Protein 1YPZ (pdb70)

Structure (mmCIF, N/CA/C/O backbone):
data_1YPZ
#
_entry.id   1YPZ
#
_cell.length_a   110.530
_cell.length_b   113.050
_cell.length_c   167.970
_cell.angle_alpha   90.00
_cell.angle_beta   90.00
_cell.angle_gamma   90.00
#
_symmetry.space_group_name_H-M   'P 21 21 21'
#
loop_
_entity.id
_entity.type
_entity.pdbx_description
1 polymer 'H2-T22 protein'
2 polymer Beta-2-microglobulin
3 polymer 'T cell receptor delta'
4 polymer 'T-cell receptor gamma chain'
5 branched alpha-D-mannopyranose-(1-4)-2-acetamido-2-deoxy-beta-D-glucopyranose-(1-4)-2-acetamido-2-deoxy-beta-D-glucopyranose
6 branched 2-acetamido-2-deoxy-beta-D-glucopyranose-(1-4)-2-acetamido-2-deoxy-beta-D-glucopyranose
7 branched 2-acetamido-2-deoxy-beta-D-glucopyranose-(1-4)-[alpha-L-fucopyranose-(1-6)]2-acetamido-2-deoxy-beta-D-glucopyranose
#
loop_
_atom_site.group_PDB
_atom_site.id
_atom_site.type_symbol
_atom_site.label_atom_id
_atom_site.label_alt_id
_atom_site.label_comp_id
_atom_site.label_asym_id
_atom_site.label_entity_id
_atom_site.label_seq_id
_atom_site.pdbx_PDB_ins_code
_atom_site.Cartn_x
_atom_site.Cartn_y
_atom_site.Cartn_z
_atom_site.occupancy
_atom_site.B_iso_or_equiv
_atom_site.auth_seq_id
_atom_site.auth_comp_id
_atom_site.auth_asym_id
_atom_site.auth_atom_id
_atom_site.pdbx_PDB_model_num
ATOM 1 N N . GLY A 1 1 ? 59.470 105.164 67.411 0.92 97.22 1 GLY A N 1
ATOM 2 C CA . GLY A 1 1 ? 59.734 104.024 66.490 0.92 99.97 1 GLY A CA 1
ATOM 3 C C . GLY A 1 1 ? 60.767 104.339 65.422 0.92 99.58 1 GLY A C 1
ATOM 4 O O . GLY A 1 1 ? 60.687 105.372 64.753 0.92 106.73 1 GLY A O 1
ATOM 5 N N . SER A 1 2 ? 61.742 103.444 65.269 1.00 85.35 2 SER A N 1
ATOM 6 C CA . SER A 1 2 ? 62.798 103.601 64.278 1.00 73.43 2 SER A CA 1
ATOM 7 C C . SER A 1 2 ? 62.228 103.307 62.892 1.00 65.62 2 SER A C 1
ATOM 8 O O . SER A 1 2 ? 61.091 102.862 62.772 1.00 65.10 2 SER A O 1
ATOM 11 N N . HIS A 1 3 ? 63.003 103.570 61.848 1.00 55.84 3 HIS A N 1
ATOM 12 C CA . HIS A 1 3 ? 62.546 103.298 60.496 1.00 54.73 3 HIS A CA 1
ATOM 13 C C . HIS A 1 3 ? 63.710 103.133 59.545 1.00 58.70 3 HIS A C 1
ATOM 14 O O . HIS A 1 3 ? 64.795 103.670 59.790 1.00 57.66 3 HIS A O 1
ATOM 21 N N . SER A 1 4 ? 63.484 102.405 58.451 1.00 51.56 4 SER A N 1
ATOM 22 C CA . SER A 1 4 ? 64.555 102.183 57.519 1.00 48.52 4 SER A CA 1
ATOM 23 C C . SER A 1 4 ? 64.179 101.918 56.069 1.00 50.93 4 SER A C 1
ATOM 24 O O . SER A 1 4 ? 63.448 100.978 55.747 1.00 50.85 4 SER A O 1
ATOM 27 N N . LEU A 1 5 ? 64.740 102.755 55.200 1.00 50.67 5 LEU A N 1
ATOM 28 C CA . LEU A 1 5 ? 64.567 102.687 53.764 1.00 36.06 5 LEU A CA 1
ATOM 29 C C . LEU A 1 5 ? 65.697 101.839 53.214 1.00 30.79 5 LEU A C 1
ATOM 30 O O . LEU A 1 5 ? 66.825 101.930 53.696 1.00 25.29 5 LEU A O 1
ATOM 35 N N . ARG A 1 6 ? 65.392 101.031 52.201 1.00 25.38 6 ARG A N 1
ATOM 36 C CA . ARG A 1 6 ? 66.373 100.130 51.572 1.00 33.12 6 ARG A CA 1
ATOM 37 C C . ARG A 1 6 ? 66.189 100.013 50.051 1.00 36.14 6 ARG A C 1
ATOM 38 O O . ARG A 1 6 ? 65.066 100.071 49.556 1.00 43.59 6 ARG A O 1
ATOM 46 N N . TYR A 1 7 ? 67.285 99.830 49.319 1.00 30.01 7 TYR A N 1
ATOM 47 C CA . TYR A 1 7 ? 67.241 99.635 47.869 1.00 32.67 7 TYR A CA 1
ATOM 48 C C . TYR A 1 7 ? 67.969 98.356 47.540 1.00 38.83 7 TYR A C 1
ATOM 49 O O . TYR A 1 7 ? 69.103 98.129 48.003 1.00 43.14 7 TYR A O 1
ATOM 58 N N . PHE A 1 8 ? 67.367 97.519 46.756 1.00 31.13 8 PHE A N 1
ATOM 59 C CA . PHE A 1 8 ? 68.064 96.325 46.406 1.00 34.03 8 PHE A CA 1
ATOM 60 C C . PHE A 1 8 ? 68.332 96.319 44.911 1.00 37.34 8 PHE A C 1
ATOM 61 O O . PHE A 1 8 ? 67.450 96.108 44.085 1.00 53.44 8 PHE A O 1
ATOM 69 N N . TYR A 1 9 ? 69.571 96.566 44.602 1.00 39.54 9 TYR A N 1
ATOM 70 C CA . TYR A 1 9 ? 70.051 96.539 43.262 1.00 39.03 9 TYR A CA 1
ATOM 71 C C . TYR A 1 9 ? 70.482 95.111 43.037 1.00 42.49 9 TYR A C 1
ATOM 72 O O . TYR A 1 9 ? 71.029 94.510 43.959 1.00 49.69 9 TYR A O 1
ATOM 81 N N . THR A 1 10 ? 70.260 94.535 41.865 1.00 52.18 10 THR A N 1
ATOM 82 C CA . THR A 1 10 ? 70.668 93.160 41.606 1.00 51.41 10 THR A CA 1
ATOM 83 C C . THR A 1 10 ? 70.882 93.067 40.126 1.00 51.04 10 THR A C 1
ATOM 84 O O . THR A 1 10 ? 69.976 93.391 39.365 1.00 52.49 10 THR A O 1
ATOM 88 N N . ALA A 1 11 ? 72.065 92.627 39.705 1.00 51.33 11 ALA A N 1
ATOM 89 C CA . ALA A 1 11 ? 72.345 92.555 38.271 1.00 47.11 11 ALA A CA 1
ATOM 90 C C . ALA A 1 11 ? 72.933 91.250 37.826 1.00 47.69 11 ALA A C 1
ATOM 91 O O . ALA A 1 11 ? 73.691 90.627 38.558 1.00 52.81 11 ALA A O 1
ATOM 93 N N . VAL A 1 12 ? 72.569 90.833 36.619 1.00 38.07 12 VAL A N 1
ATOM 94 C CA . VAL A 1 12 ? 73.097 89.595 36.078 1.00 38.33 12 VAL A CA 1
ATOM 95 C C . VAL A 1 12 ? 73.544 89.704 34.638 1.00 51.87 12 VAL A C 1
ATOM 96 O O . VAL A 1 12 ? 73.066 90.536 33.859 1.00 50.97 12 VAL A O 1
ATOM 100 N N . SER A 1 13 ? 74.499 88.853 34.304 1.00 66.75 13 SER A N 1
ATOM 101 C CA . SER A 1 13 ? 75.033 88.793 32.966 1.00 82.65 13 SER A CA 1
ATOM 102 C C . SER A 1 13 ? 74.767 87.392 32.450 1.00 90.81 13 SER A C 1
ATOM 103 O O . SER A 1 13 ? 74.545 86.464 33.219 1.00 76.63 13 SER A O 1
ATOM 106 N N . ARG A 1 14 ? 74.732 87.277 31.191 1.00 109.99 14 ARG A N 1
ATOM 107 C CA . ARG A 1 14 ? 74.603 86.039 30.436 1.00 125.84 14 ARG A CA 1
ATOM 108 C C . ARG A 1 14 ? 75.623 85.965 29.308 1.00 135.05 14 ARG A C 1
ATOM 109 O O . ARG A 1 14 ? 76.738 86.471 29.601 1.00 137.47 14 ARG A O 1
ATOM 117 N N . PRO A 1 15 ? 75.325 85.536 28.133 1.00 146.96 15 PRO A N 1
ATOM 118 C CA . PRO A 1 15 ? 76.408 85.596 27.149 1.00 155.49 15 PRO A CA 1
ATOM 119 C C . PRO A 1 15 ? 76.933 87.013 26.878 1.00 159.42 15 PRO A C 1
ATOM 120 O O . PRO A 1 15 ? 77.066 87.832 27.783 1.00 161.11 15 PRO A O 1
ATOM 124 N N . GLY A 1 16 ? 77.237 87.287 25.618 1.00 160.38 16 GLY A N 1
ATOM 125 C CA . GLY A 1 16 ? 77.743 88.595 25.248 1.00 163.89 16 GLY A CA 1
ATOM 126 C C . GLY A 1 16 ? 76.678 89.482 24.623 1.00 166.38 16 GLY A C 1
ATOM 127 O O . GLY A 1 16 ? 76.977 90.369 23.821 1.00 165.71 16 GLY A O 1
ATOM 128 N N . LEU A 1 17 ? 75.425 89.255 24.990 1.00 171.44 17 LEU A N 1
ATOM 129 C CA . LEU A 1 17 ? 74.353 90.054 24.438 1.00 175.31 17 LEU A CA 1
ATOM 130 C C . LEU A 1 17 ? 74.499 91.480 24.937 1.00 173.88 17 LEU A C 1
ATOM 131 O O . LEU A 1 17 ? 73.665 92.343 24.657 1.00 173.80 17 LEU A O 1
ATOM 136 N N . GLY A 1 18 ? 75.570 91.708 25.692 1.00 171.39 18 GLY A N 1
ATOM 137 C CA . GLY A 1 18 ? 75.871 93.028 26.219 1.00 167.23 18 GLY A CA 1
ATOM 138 C C . GLY A 1 18 ? 74.913 93.581 27.251 1.00 163.96 18 GLY A C 1
ATOM 139 O O . GLY A 1 18 ? 75.322 94.044 28.316 1.00 170.03 18 GLY A O 1
ATOM 140 N N . GLU A 1 19 ? 73.633 93.550 26.902 1.00 154.65 19 GLU A N 1
ATOM 141 C CA . GLU A 1 19 ? 72.558 94.042 27.748 1.00 145.24 19 GLU A CA 1
ATOM 142 C C . GLU A 1 19 ? 72.478 93.275 29.065 1.00 134.90 19 GLU A C 1
ATOM 143 O O . GLU A 1 19 ? 71.958 92.155 29.118 1.00 138.51 19 GLU A O 1
ATOM 149 N N . PRO A 1 20 ? 72.960 93.873 30.158 1.00 120.87 20 PRO A N 1
ATOM 150 C CA . PRO A 1 20 ? 72.885 93.135 31.419 1.00 108.87 20 PRO A CA 1
ATOM 151 C C . PRO A 1 20 ? 71.454 93.207 31.963 1.00 103.13 20 PRO A C 1
ATOM 152 O O . PRO A 1 20 ? 70.676 94.088 31.578 1.00 98.06 20 PRO A O 1
ATOM 156 N N . TRP A 1 21 ? 71.104 92.305 32.869 1.00 99.60 21 TRP A N 1
ATOM 157 C CA . TRP A 1 21 ? 69.766 92.331 33.430 1.00 91.66 21 TRP A CA 1
ATOM 158 C C . TRP A 1 21 ? 69.764 92.960 34.819 1.00 85.19 21 TRP A C 1
ATOM 159 O O . TRP A 1 21 ? 70.724 92.791 35.572 1.00 80.78 21 TRP A O 1
ATOM 170 N N . PHE A 1 22 ? 68.697 93.674 35.174 1.00 67.32 22 PHE A N 1
ATOM 171 C CA . PHE A 1 22 ? 68.675 94.281 36.491 1.00 57.64 22 PHE A CA 1
ATOM 172 C C . PHE A 1 22 ? 67.329 94.791 37.034 1.00 61.27 22 PHE A C 1
ATOM 173 O O . PHE A 1 22 ? 66.423 95.116 36.271 1.00 64.61 22 PHE A O 1
ATOM 181 N N . ILE A 1 23 ? 67.224 94.834 38.367 1.00 53.28 23 ILE A N 1
ATOM 182 C CA . ILE A 1 23 ? 66.053 95.355 39.077 1.00 42.80 23 ILE A CA 1
ATOM 183 C C . ILE A 1 23 ? 66.551 96.204 40.239 1.00 42.41 23 ILE A C 1
ATOM 184 O O . ILE A 1 23 ? 67.709 96.094 40.611 1.00 46.34 23 ILE A O 1
ATOM 189 N N . ILE A 1 24 ? 65.690 97.062 40.789 1.00 45.22 24 ILE A N 1
ATOM 190 C CA . ILE A 1 24 ? 66.024 97.890 41.963 1.00 44.69 24 ILE A CA 1
ATOM 191 C C . ILE A 1 24 ? 64.801 98.060 42.867 1.00 41.32 24 ILE A C 1
ATOM 192 O O . ILE A 1 24 ? 64.191 99.130 42.916 1.00 45.68 24 ILE A O 1
ATOM 197 N N . VAL A 1 25 ? 64.440 96.995 43.571 1.00 33.96 25 VAL A N 1
ATOM 198 C CA . VAL A 1 25 ? 63.308 97.030 44.478 1.00 39.61 25 VAL A CA 1
ATOM 199 C C . VAL A 1 25 ? 63.697 97.924 45.643 1.00 37.48 25 VAL A C 1
ATOM 200 O O . VAL A 1 25 ? 64.810 97.840 46.143 1.00 42.52 25 VAL A O 1
ATOM 204 N N . GLY A 1 26 ? 62.803 98.793 46.076 1.00 32.04 26 GLY A N 1
ATOM 205 C CA . GLY A 1 26 ? 63.162 99.637 47.178 1.00 38.53 26 GLY A CA 1
ATOM 206 C C . GLY A 1 26 ? 62.095 99.570 48.221 1.00 44.32 26 GLY A C 1
ATOM 207 O O . GLY A 1 26 ? 60.974 99.986 47.947 1.00 49.88 26 GLY A O 1
ATOM 208 N N . TYR A 1 27 ? 62.440 99.065 49.408 1.00 45.11 27 TYR A N 1
ATOM 209 C CA . TYR A 1 27 ? 61.497 98.931 50.530 1.00 46.87 27 TYR A CA 1
ATOM 210 C C . TYR A 1 27 ? 61.649 99.981 51.616 1.00 44.75 27 TYR A C 1
ATOM 211 O O . TYR A 1 27 ? 62.620 100.738 51.655 1.00 46.78 27 TYR A O 1
ATOM 220 N N . VAL A 1 28 ? 60.661 99.985 52.504 1.00 35.10 28 VAL A N 1
ATOM 221 C CA . VAL A 1 28 ? 60.635 100.823 53.695 1.00 34.92 28 VAL A CA 1
ATOM 222 C C . VAL A 1 28 ? 60.004 99.896 54.696 1.00 36.19 28 VAL A C 1
ATOM 223 O O . VAL A 1 28 ? 58.826 99.604 54.622 1.00 39.56 28 VAL A O 1
ATOM 227 N N . ASP A 1 29 ? 60.805 99.410 55.627 1.00 41.13 29 ASP A N 1
ATOM 228 C CA . ASP A 1 29 ? 60.297 98.463 56.589 1.00 45.36 29 ASP A CA 1
ATOM 229 C C . ASP A 1 29 ? 59.884 97.313 55.697 1.00 42.66 29 ASP A C 1
ATOM 230 O O . ASP A 1 29 ? 60.475 97.133 54.644 1.00 48.10 29 ASP A O 1
ATOM 235 N N . ASP A 1 30 ? 58.878 96.547 56.059 1.00 36.78 30 ASP A N 1
ATOM 236 C CA . ASP A 1 30 ? 58.536 95.415 55.224 1.00 43.81 30 ASP A CA 1
ATOM 237 C C . ASP A 1 30 ? 57.541 95.683 54.086 1.00 44.45 30 ASP A C 1
ATOM 238 O O . ASP A 1 30 ? 56.889 94.774 53.585 1.00 51.62 30 ASP A O 1
ATOM 243 N N . MET A 1 31 ? 57.450 96.926 53.640 1.00 44.35 31 MET A N 1
ATOM 244 C CA . MET A 1 31 ? 56.548 97.253 52.535 1.00 53.11 31 MET A CA 1
ATOM 245 C C . MET A 1 31 ? 57.418 97.633 51.354 1.00 52.75 31 MET A C 1
ATOM 246 O O . MET A 1 31 ? 58.165 98.610 51.465 1.00 45.64 31 MET A O 1
ATOM 251 N N . GLN A 1 32 ? 57.348 96.907 50.237 1.00 55.64 32 GLN A N 1
ATOM 252 C CA . GLN A 1 32 ? 58.154 97.327 49.089 1.00 56.27 32 GLN A CA 1
ATOM 253 C C . GLN A 1 32 ? 57.524 98.604 48.571 1.00 54.67 32 GLN A C 1
ATOM 254 O O . GLN A 1 32 ? 56.312 98.662 48.440 1.00 61.18 32 GLN A O 1
ATOM 260 N N . VAL A 1 33 ? 58.299 99.617 48.254 1.00 51.79 33 VAL A N 1
ATOM 261 C CA . VAL A 1 33 ? 57.684 100.846 47.817 1.00 51.70 33 VAL A CA 1
ATOM 262 C C . VAL A 1 33 ? 58.173 101.344 46.460 1.00 55.60 33 VAL A C 1
ATOM 263 O O . VAL A 1 33 ? 57.625 102.305 45.936 1.00 67.82 33 VAL A O 1
ATOM 267 N N . LEU A 1 34 ? 59.200 100.687 45.900 1.00 45.11 34 LEU A N 1
ATOM 268 C CA . LEU A 1 34 ? 59.751 101.169 44.624 1.00 37.84 34 LEU A CA 1
ATOM 269 C C . LEU A 1 34 ? 60.254 100.038 43.733 1.00 42.39 34 LEU A C 1
ATOM 270 O O . LEU A 1 34 ? 60.933 99.126 44.193 1.00 47.53 34 LEU A O 1
ATOM 275 N N . ARG A 1 35 ? 59.927 100.085 42.449 1.00 49.29 35 ARG A N 1
ATOM 276 C CA . ARG A 1 35 ? 60.364 99.076 41.524 1.00 54.69 35 ARG A CA 1
ATOM 277 C C . ARG A 1 35 ? 60.967 99.740 40.337 1.00 50.69 35 ARG A C 1
ATOM 278 O O . ARG A 1 35 ? 60.493 100.796 39.925 1.00 57.58 35 ARG A O 1
ATOM 286 N N . PHE A 1 36 ? 62.012 99.159 39.773 1.00 52.35 36 PHE A N 1
ATOM 287 C CA . PHE A 1 36 ? 62.654 99.784 38.632 1.00 57.69 36 PHE A CA 1
ATOM 288 C C . PHE A 1 36 ? 63.745 98.875 38.125 1.00 54.75 36 PHE A C 1
ATOM 289 O O . PHE A 1 36 ? 64.586 98.429 38.906 1.00 57.52 36 PHE A O 1
ATOM 297 N N . SER A 1 37 ? 63.741 98.606 36.824 1.00 45.42 37 SER A N 1
ATOM 298 C CA . SER A 1 37 ? 64.757 97.738 36.254 1.00 49.23 37 SER A CA 1
ATOM 299 C C . SER A 1 37 ? 65.120 98.210 34.874 1.00 53.52 37 SER A C 1
ATOM 300 O O . SER A 1 37 ? 65.357 99.404 34.638 1.00 37.85 37 SER A O 1
ATOM 303 N N . SER A 1 38 ? 65.182 97.230 33.980 1.00 67.46 38 SER A N 1
ATOM 304 C CA . SER A 1 38 ? 65.473 97.431 32.582 1.00 78.84 38 SER A CA 1
ATOM 305 C C . SER A 1 38 ? 64.077 97.379 31.964 1.00 90.14 38 SER A C 1
ATOM 306 O O . SER A 1 38 ? 63.189 96.635 32.424 1.00 79.76 38 SER A O 1
ATOM 309 N N . LYS A 1 39 ? 63.873 98.188 30.937 1.00 102.75 39 LYS A N 1
ATOM 310 C CA . LYS A 1 39 ? 62.583 98.231 30.271 1.00 113.54 39 LYS A CA 1
ATOM 311 C C . LYS A 1 39 ? 61.559 98.897 31.177 1.00 108.45 39 LYS A C 1
ATOM 312 O O . LYS A 1 39 ? 60.567 98.288 31.593 1.00 104.22 39 LYS A O 1
ATOM 318 N N . GLU A 1 40 ? 61.847 100.160 31.471 1.00 107.71 40 GLU A N 1
ATOM 319 C CA . GLU A 1 40 ? 61.027 101.040 32.289 1.00 112.81 40 GLU A CA 1
ATOM 320 C C . GLU A 1 40 ? 61.754 102.380 32.210 1.00 113.36 40 GLU A C 1
ATOM 321 O O . GLU A 1 40 ? 62.939 102.462 32.536 1.00 113.67 40 GLU A O 1
ATOM 327 N N . GLU A 1 41 ? 61.060 103.419 31.755 1.00 118.05 41 GLU A N 1
ATOM 328 C CA . GLU A 1 41 ? 61.654 104.753 31.623 1.00 119.72 41 GLU A CA 1
ATOM 329 C C . GLU A 1 41 ? 61.573 105.507 32.934 1.00 109.17 41 GLU A C 1
ATOM 330 O O . GLU A 1 41 ? 62.348 106.425 33.191 1.00 104.54 41 GLU A O 1
ATOM 336 N N . THR A 1 42 ? 60.631 105.111 33.771 1.00 101.38 42 THR A N 1
ATOM 337 C CA . THR A 1 42 ? 60.473 105.795 35.021 1.00 100.69 42 THR A CA 1
ATOM 338 C C . THR A 1 42 ? 60.393 104.867 36.220 1.00 98.99 42 THR A C 1
ATOM 339 O O . THR A 1 42 ? 59.830 103.764 36.145 1.00 95.25 42 THR A O 1
ATOM 343 N N . PRO A 1 43 ? 60.980 105.298 37.349 1.00 98.37 43 PRO A N 1
ATOM 344 C CA . PRO A 1 43 ? 60.940 104.470 38.551 1.00 91.58 43 PRO A CA 1
ATOM 345 C C . PRO A 1 43 ? 59.467 104.352 38.944 1.00 85.08 43 PRO A C 1
ATOM 346 O O . PRO A 1 43 ? 58.856 105.322 39.394 1.00 71.67 43 PRO A O 1
ATOM 350 N N . ARG A 1 44 ? 58.898 103.170 38.743 1.00 90.24 44 ARG A N 1
ATOM 351 C CA . ARG A 1 44 ? 57.502 102.959 39.065 1.00 102.99 44 ARG A CA 1
ATOM 352 C C . ARG A 1 44 ? 57.247 102.679 40.539 1.00 98.29 44 ARG A C 1
ATOM 353 O O . ARG A 1 44 ? 57.320 101.539 40.998 1.00 94.82 44 ARG A O 1
ATOM 361 N N . MET A 1 45 ? 56.920 103.738 41.270 1.00 94.68 45 MET A N 1
ATOM 362 C CA . MET A 1 45 ? 56.642 103.637 42.686 1.00 87.83 45 MET A CA 1
ATOM 363 C C . MET A 1 45 ? 55.286 103.022 43.028 1.00 83.77 45 MET A C 1
ATOM 364 O O . MET A 1 45 ? 54.356 103.004 42.221 1.00 83.22 45 MET A O 1
ATOM 369 N N . ALA A 1 46 ? 55.210 102.509 44.250 1.00 77.28 49 ALA A N 1
ATOM 370 C CA . ALA A 1 46 ? 54.022 101.860 44.773 1.00 73.87 49 ALA A CA 1
ATOM 371 C C . ALA A 1 46 ? 52.750 102.696 44.735 1.00 75.68 49 ALA A C 1
ATOM 372 O O . ALA A 1 46 ? 52.710 103.849 45.179 1.00 59.73 49 ALA A O 1
ATOM 374 N N . PRO A 1 47 ? 51.676 102.095 44.212 1.00 80.26 50 PRO A N 1
ATOM 375 C CA . PRO A 1 47 ? 50.359 102.694 44.078 1.00 73.05 50 PRO A CA 1
ATOM 376 C C . PRO A 1 47 ? 49.946 103.460 45.322 1.00 65.39 50 PRO A C 1
ATOM 377 O O . PRO A 1 47 ? 49.959 104.685 45.338 1.00 69.97 50 PRO A O 1
ATOM 381 N N . TRP A 1 48 ? 49.606 102.728 46.372 1.00 61.72 51 TRP A N 1
ATOM 382 C CA . TRP A 1 48 ? 49.147 103.349 47.607 1.00 70.15 51 TRP A CA 1
ATOM 383 C C . TRP A 1 48 ? 50.006 104.535 48.108 1.00 68.97 51 TRP A C 1
ATOM 384 O O . TRP A 1 48 ? 50.639 104.444 49.165 1.00 78.49 51 TRP A O 1
ATOM 395 N N . LEU A 1 49 ? 50.049 105.636 47.366 1.00 68.57 52 LEU A N 1
ATOM 396 C CA . LEU A 1 49 ? 50.868 106.734 47.823 1.00 76.40 52 LEU A CA 1
ATOM 397 C C . LEU A 1 49 ? 50.216 108.074 47.450 1.00 85.76 52 LEU A C 1
ATOM 398 O O . LEU A 1 49 ? 50.045 108.388 46.287 1.00 90.00 52 LEU A O 1
ATOM 403 N N . GLU A 1 50 ? 49.878 108.822 48.487 1.00 101.24 53 GLU A N 1
ATOM 404 C CA . GLU A 1 50 ? 49.385 110.157 48.173 1.00 119.81 53 GLU A CA 1
ATOM 405 C C . GLU A 1 50 ? 50.315 110.873 47.200 1.00 127.33 53 GLU A C 1
ATOM 406 O O . GLU A 1 50 ? 51.478 111.111 47.548 1.00 128.89 53 GLU A O 1
ATOM 412 N N . GLN A 1 51 ? 49.825 111.068 46.010 1.00 137.28 54 GLN A N 1
ATOM 413 C CA . GLN A 1 51 ? 50.616 111.748 45.005 1.00 150.41 54 GLN A CA 1
ATOM 414 C C . GLN A 1 51 ? 50.028 113.121 44.820 1.00 158.13 54 GLN A C 1
ATOM 415 O O . GLN A 1 51 ? 48.807 113.281 44.739 1.00 160.73 54 GLN A O 1
ATOM 421 N N . GLU A 1 52 ? 50.879 114.140 44.751 1.00 169.69 55 GLU A N 1
ATOM 422 C CA . GLU A 1 52 ? 50.463 115.526 44.552 1.00 181.43 55 GLU A CA 1
ATOM 423 C C . GLU A 1 52 ? 51.270 116.075 43.373 1.00 186.16 55 GLU A C 1
ATOM 424 O O . GLU A 1 52 ? 52.409 116.502 43.555 1.00 188.37 55 GLU A O 1
ATOM 430 N N . GLU A 1 53 ? 50.673 116.057 42.178 1.00 190.90 56 GLU A N 1
ATOM 431 C CA . GLU A 1 53 ? 51.314 116.526 40.940 1.00 195.36 56 GLU A CA 1
ATOM 432 C C . GLU A 1 53 ? 52.718 117.074 41.183 1.00 195.72 56 GLU A C 1
ATOM 433 O O . GLU A 1 53 ? 52.938 118.288 41.186 1.00 193.96 56 GLU A O 1
ATOM 439 N N . ALA A 1 54 ? 53.665 116.157 41.383 1.00 196.47 57 ALA A N 1
ATOM 440 C CA . ALA A 1 54 ? 55.050 116.522 41.653 1.00 194.97 57 ALA A CA 1
ATOM 441 C C . ALA A 1 54 ? 56.071 115.616 40.987 1.00 193.65 57 ALA A C 1
ATOM 442 O O . ALA A 1 54 ? 56.240 114.460 41.375 1.00 189.98 57 ALA A O 1
ATOM 444 N N . ASP A 1 55 ? 56.756 116.151 39.986 1.00 193.90 58 ASP A N 1
ATOM 445 C CA . ASP A 1 55 ? 57.792 115.396 39.309 1.00 191.12 58 ASP A CA 1
ATOM 446 C C . ASP A 1 55 ? 58.988 115.592 40.236 1.00 184.62 58 ASP A C 1
ATOM 447 O O . ASP A 1 55 ? 60.141 115.571 39.808 1.00 187.13 58 ASP A O 1
ATOM 452 N N . ASN A 1 56 ? 58.676 115.790 41.518 1.00 172.75 59 ASN A N 1
ATOM 453 C CA . ASN A 1 56 ? 59.670 116.025 42.563 1.00 160.83 59 ASN A CA 1
ATOM 454 C C . ASN A 1 56 ? 60.093 114.746 43.291 1.00 148.61 59 ASN A C 1
ATOM 455 O O . ASN A 1 56 ? 59.811 114.563 44.475 1.00 147.86 59 ASN A O 1
ATOM 460 N N . TRP A 1 57 ? 60.761 113.866 42.553 1.00 1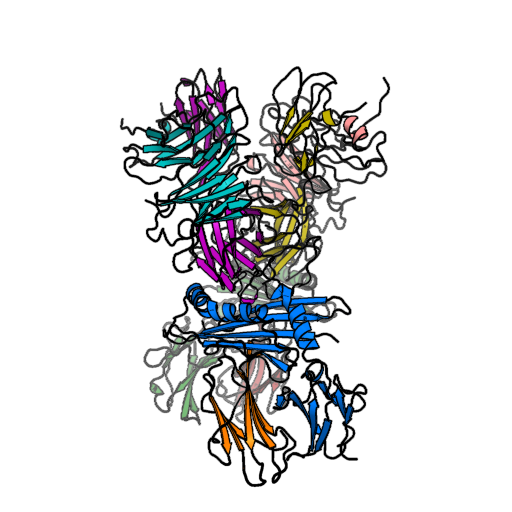34.32 60 TRP A N 1
ATOM 461 C CA . TRP A 1 57 ? 61.290 112.601 43.057 1.00 120.95 60 TRP A CA 1
ATOM 462 C C . TRP A 1 57 ? 62.516 112.368 42.199 1.00 116.90 60 TRP A C 1
ATOM 463 O O . TRP A 1 57 ? 63.300 111.451 42.434 1.00 119.07 60 TRP A O 1
ATOM 474 N N . GLU A 1 58 ? 62.649 113.215 41.183 1.00 106.93 61 GLU A N 1
ATOM 475 C CA . GLU A 1 58 ? 63.758 113.150 40.252 1.00 96.86 61 GLU A CA 1
ATOM 476 C C . GLU A 1 58 ? 65.025 112.724 40.954 1.00 92.02 61 GLU A C 1
ATOM 477 O O . GLU A 1 58 ? 65.650 111.754 40.556 1.00 87.27 61 GLU A O 1
ATOM 483 N N . GLN A 1 59 ? 65.393 113.429 42.016 1.00 92.13 62 GLN A N 1
ATOM 484 C CA . GLN A 1 59 ? 66.604 113.085 42.751 1.00 94.75 62 GLN A CA 1
ATOM 485 C C . GLN A 1 59 ? 66.704 111.581 42.963 1.00 84.60 62 GLN A C 1
ATOM 486 O O . GLN A 1 59 ? 67.790 111.006 42.892 1.00 77.53 62 GLN A O 1
ATOM 492 N N . GLN A 1 60 ? 65.570 110.939 43.221 1.00 77.78 63 GLN A N 1
ATOM 493 C CA . GLN A 1 60 ? 65.592 109.503 43.418 1.00 70.84 63 GLN A CA 1
ATOM 494 C C . GLN A 1 60 ? 65.597 108.860 42.061 1.00 71.54 63 GLN A C 1
ATOM 495 O O . GLN A 1 60 ? 66.190 107.799 41.857 1.00 73.99 63 GLN A O 1
ATOM 501 N N . THR A 1 61 ? 64.919 109.504 41.124 1.00 73.84 64 THR A N 1
ATOM 502 C CA . THR A 1 61 ? 64.857 108.963 39.779 1.00 72.62 64 THR A CA 1
ATOM 503 C C . THR A 1 61 ? 66.264 108.995 39.219 1.00 69.71 64 THR A C 1
ATOM 504 O O . THR A 1 61 ? 66.762 107.982 38.741 1.00 68.31 64 THR A O 1
ATOM 508 N N . ARG A 1 62 ? 66.908 110.152 39.319 1.00 75.02 65 ARG A N 1
ATOM 509 C CA . ARG A 1 62 ? 68.269 110.330 38.838 1.00 84.52 65 ARG A CA 1
ATOM 510 C C . ARG A 1 62 ? 69.158 109.188 39.328 1.00 83.49 65 ARG A C 1
ATOM 511 O O . ARG A 1 62 ? 69.645 108.366 38.537 1.00 82.75 65 ARG A O 1
ATOM 519 N N . ILE A 1 63 ? 69.335 109.094 40.643 1.00 71.93 66 ILE A N 1
ATOM 520 C CA . ILE A 1 63 ? 70.188 108.078 41.312 1.00 65.30 66 ILE A CA 1
ATOM 521 C C . ILE A 1 63 ? 70.047 106.642 40.864 1.00 63.84 66 ILE A C 1
ATOM 522 O O . ILE A 1 63 ? 70.986 106.003 40.404 1.00 63.87 66 ILE A O 1
ATOM 527 N N . VAL A 1 64 ? 68.842 106.145 41.012 1.00 64.43 67 VAL A N 1
ATOM 528 C CA . VAL A 1 64 ? 68.522 104.791 40.601 1.00 67.27 67 VAL A CA 1
ATOM 529 C C . VAL A 1 64 ? 68.995 104.512 39.207 1.00 68.82 67 VAL A C 1
ATOM 530 O O . VAL A 1 64 ? 69.744 103.566 38.986 1.00 70.59 67 VAL A O 1
ATOM 534 N N . THR A 1 65 ? 68.553 105.332 38.250 1.00 70.00 68 THR A N 1
ATOM 535 C CA . THR A 1 65 ? 68.909 105.145 36.835 1.00 64.69 68 THR A CA 1
ATOM 536 C C . THR A 1 65 ? 70.381 104.862 36.609 1.00 58.69 68 THR A C 1
ATOM 537 O O . THR A 1 65 ? 70.769 103.809 36.098 1.00 40.41 68 THR A O 1
ATOM 541 N N . ILE A 1 66 ? 71.184 105.851 36.968 1.00 52.22 69 ILE A N 1
ATOM 542 C CA . ILE A 1 66 ? 72.623 105.752 36.886 1.00 52.12 69 ILE A CA 1
ATOM 543 C C . ILE A 1 66 ? 72.971 104.378 37.408 1.00 44.97 69 ILE A C 1
ATOM 544 O O . ILE A 1 66 ? 73.449 103.523 36.670 1.00 41.92 69 ILE A O 1
ATOM 549 N N . GLN A 1 67 ? 72.695 104.164 38.690 1.00 36.90 70 GLN A N 1
ATOM 550 C CA . GLN A 1 67 ? 73.030 102.897 39.299 1.00 40.77 70 GLN A CA 1
ATOM 551 C C . GLN A 1 67 ? 72.685 101.769 38.349 1.00 46.29 70 GLN A C 1
ATOM 552 O O . GLN A 1 67 ? 73.500 100.862 38.095 1.00 49.09 70 GLN A O 1
ATOM 558 N N . GLY A 1 68 ? 71.472 101.817 37.815 1.00 49.14 71 GLY A N 1
ATOM 559 C CA . GLY A 1 68 ? 71.081 100.786 36.870 1.00 47.18 71 GLY A CA 1
ATOM 560 C C . GLY A 1 68 ? 72.082 100.773 35.744 1.00 46.07 71 GLY A C 1
ATOM 561 O O . GLY A 1 68 ? 72.602 99.734 35.393 1.00 34.50 71 GLY A O 1
ATOM 562 N N . GLN A 1 69 ? 72.423 101.969 35.231 1.00 53.93 72 GLN A N 1
ATOM 563 C CA . GLN A 1 69 ? 73.319 102.232 34.070 1.00 61.18 72 GLN A CA 1
ATOM 564 C C . GLN A 1 69 ? 74.776 101.720 34.135 1.00 62.70 72 GLN A C 1
ATOM 565 O O . GLN A 1 69 ? 75.222 101.000 33.236 1.00 61.45 72 GLN A O 1
ATOM 571 N N . LEU A 1 70 ? 75.494 102.104 35.177 1.00 67.32 73 LEU A N 1
ATOM 572 C CA . LEU A 1 70 ? 76.848 101.669 35.300 1.00 70.05 73 LEU A CA 1
ATOM 573 C C . LEU A 1 70 ? 76.874 100.137 35.373 1.00 68.00 73 LEU A C 1
ATOM 574 O O . LEU A 1 70 ? 77.909 99.504 35.164 1.00 78.29 73 LEU A O 1
ATOM 579 N N . SER A 1 71 ? 75.711 99.549 35.669 1.00 59.80 74 SER A N 1
ATOM 580 C CA . SER A 1 71 ? 75.568 98.116 35.755 1.00 64.97 74 SER A CA 1
ATOM 581 C C . SER A 1 71 ? 76.275 97.440 34.589 1.00 66.28 74 SER A C 1
ATOM 582 O O . SER A 1 71 ? 76.662 96.274 34.652 1.00 50.49 74 SER A O 1
ATOM 585 N N . GLU A 1 72 ? 76.449 98.221 33.489 1.00 70.69 75 GLU A N 1
ATOM 586 C CA . GLU A 1 72 ? 77.103 97.754 32.226 1.00 80.59 75 GLU A CA 1
ATOM 587 C C . GLU A 1 72 ? 78.595 97.579 32.428 1.00 73.25 75 GLU A C 1
ATOM 588 O O . GLU A 1 72 ? 79.153 96.499 32.326 1.00 67.61 75 GLU A O 1
ATOM 594 N N . ARG A 1 73 ? 79.230 98.715 32.737 1.00 67.21 76 ARG A N 1
ATOM 595 C CA . ARG A 1 73 ? 80.664 98.775 33.035 1.00 66.15 76 ARG A CA 1
ATOM 596 C C . ARG A 1 73 ? 80.917 98.010 34.320 1.00 63.70 76 ARG A C 1
ATOM 597 O O . ARG A 1 73 ? 81.599 96.996 34.319 1.00 72.01 76 ARG A O 1
ATOM 605 N N . ASN A 1 74 ? 80.348 98.505 35.411 1.00 56.81 77 ASN A N 1
ATOM 606 C CA . ASN A 1 74 ? 80.501 97.864 36.708 1.00 51.61 77 ASN A CA 1
ATOM 607 C C . ASN A 1 74 ? 80.531 96.360 36.599 1.00 52.66 77 ASN A C 1
ATOM 608 O O . ASN A 1 74 ? 81.544 95.706 36.850 1.00 54.67 77 ASN A O 1
ATOM 613 N N . LEU A 1 75 ? 79.390 95.814 36.246 1.00 51.52 78 LEU A N 1
ATOM 614 C CA . LEU A 1 75 ? 79.248 94.379 36.142 1.00 50.79 78 LEU A CA 1
ATOM 615 C C . LEU A 1 75 ? 80.379 93.775 35.340 1.00 52.22 78 LEU A C 1
ATOM 616 O O . LEU A 1 75 ? 80.689 92.605 35.481 1.00 44.17 78 LEU A O 1
ATOM 621 N N . MET A 1 76 ? 81.021 94.596 34.500 1.00 58.83 79 MET A N 1
ATOM 622 C CA . MET A 1 76 ? 82.131 94.163 33.636 1.00 70.24 79 MET A CA 1
ATOM 623 C C . MET A 1 76 ? 83.532 94.312 34.205 1.00 68.17 79 MET A C 1
ATOM 624 O O . MET A 1 76 ? 84.295 93.342 34.238 1.00 65.12 79 MET A O 1
ATOM 629 N N . THR A 1 77 ? 83.883 95.502 34.661 1.00 64.21 80 THR A N 1
ATOM 630 C CA . THR A 1 77 ? 85.208 95.723 35.249 1.00 63.60 80 THR A CA 1
ATOM 631 C C . THR A 1 77 ? 85.412 94.783 36.417 1.00 62.80 80 THR A C 1
ATOM 632 O O . THR A 1 77 ? 86.496 94.687 36.985 1.00 69.76 80 THR A O 1
ATOM 636 N N . LEU A 1 78 ? 84.336 94.107 36.778 1.00 57.83 81 LEU A N 1
ATOM 637 C CA . LEU A 1 78 ? 84.337 93.172 37.868 1.00 56.69 81 LEU A CA 1
ATOM 638 C C . LEU A 1 78 ? 84.601 91.768 37.378 1.00 66.80 81 LEU A C 1
ATOM 639 O O . LEU A 1 78 ? 84.784 90.869 38.186 1.00 72.84 81 LEU A O 1
ATOM 644 N N . VAL A 1 79 ? 84.594 91.545 36.073 1.00 75.46 82 VAL A N 1
ATOM 645 C CA . VAL A 1 79 ? 84.857 90.202 35.603 1.00 84.52 82 VAL A CA 1
ATOM 646 C C . VAL A 1 79 ? 86.348 90.006 35.442 1.00 92.18 82 VAL A C 1
ATOM 647 O O . VAL A 1 79 ? 86.899 88.988 35.856 1.00 96.16 82 VAL A O 1
ATOM 651 N N . HIS A 1 80 ? 86.996 90.991 34.859 1.00 90.72 83 HIS A N 1
ATOM 652 C CA . HIS A 1 80 ? 88.433 90.929 34.603 1.00 83.62 83 HIS A CA 1
ATOM 653 C C . HIS A 1 80 ? 89.265 90.944 35.883 1.00 82.24 83 HIS A C 1
ATOM 654 O O . HIS A 1 80 ? 90.240 90.193 36.009 1.00 85.21 83 HIS A O 1
ATOM 661 N N . PHE A 1 81 ? 88.911 91.803 36.837 1.00 73.72 84 PHE A N 1
ATOM 662 C CA . PHE A 1 81 ? 89.712 91.861 38.042 1.00 66.08 84 PHE A CA 1
ATOM 663 C C . PHE A 1 81 ? 89.782 90.477 38.639 1.00 64.29 84 PHE A C 1
ATOM 664 O O . PHE A 1 81 ? 90.537 90.241 39.575 1.00 73.69 84 PHE A O 1
ATOM 672 N N . TYR A 1 82 ? 88.989 89.557 38.111 1.00 59.57 85 TYR A N 1
ATOM 673 C CA . TYR A 1 82 ? 88.963 88.198 38.612 1.00 68.98 85 TYR A CA 1
ATOM 674 C C . TYR A 1 82 ? 89.142 87.283 37.444 1.00 86.37 85 TYR A C 1
ATOM 675 O O . TYR A 1 82 ? 89.185 86.071 37.598 1.00 90.52 85 TYR A O 1
ATOM 684 N N . ASN A 1 83 ? 89.238 87.877 36.269 1.00 109.34 86 ASN A N 1
ATOM 685 C CA . ASN A 1 83 ? 89.428 87.097 35.042 1.00 130.61 86 ASN A CA 1
ATOM 686 C C . ASN A 1 83 ? 88.595 85.820 35.052 1.00 136.12 86 ASN A C 1
ATOM 687 O O . ASN A 1 83 ? 89.121 84.721 34.824 1.00 143.10 86 ASN A O 1
ATOM 692 N N . LYS A 1 84 ? 87.298 85.966 35.313 1.00 132.32 87 LYS A N 1
ATOM 693 C CA . LYS A 1 84 ? 86.416 84.812 35.299 1.00 133.32 87 LYS A CA 1
ATOM 694 C C . LYS A 1 84 ? 85.788 84.749 33.909 1.00 130.83 87 LYS A C 1
ATOM 695 O O . LYS A 1 84 ? 85.270 85.743 33.423 1.00 127.13 87 LYS A O 1
ATOM 701 N N . SER A 1 85 ? 85.842 83.586 33.268 1.00 134.71 88 SER A N 1
ATOM 702 C CA . SER A 1 85 ? 85.279 83.414 31.928 1.00 137.33 88 SER A CA 1
ATOM 703 C C . SER A 1 85 ? 83.933 84.121 31.728 1.00 129.91 88 SER A C 1
ATOM 704 O O . SER A 1 85 ? 82.944 83.781 32.375 1.00 125.83 88 SER A O 1
ATOM 707 N N . MET A 1 86 ? 83.900 85.096 30.823 1.00 126.98 89 MET A N 1
ATOM 708 C CA . MET A 1 86 ? 82.675 85.842 30.554 1.00 126.89 89 MET A CA 1
ATOM 709 C C . MET A 1 86 ? 81.617 84.980 29.895 1.00 126.64 89 MET A C 1
ATOM 710 O O . MET A 1 86 ? 80.692 85.492 29.258 1.00 126.52 89 MET A O 1
ATOM 715 N N . ASP A 1 87 ? 81.747 83.670 30.042 1.00 125.30 90 ASP A N 1
ATOM 716 C CA . ASP A 1 87 ? 80.780 82.766 29.447 1.00 125.90 90 ASP A CA 1
ATOM 717 C C . ASP A 1 87 ? 79.874 82.165 30.528 1.00 124.95 90 ASP A C 1
ATOM 718 O O . ASP A 1 87 ? 78.814 81.607 30.236 1.00 121.70 90 ASP A O 1
ATOM 723 N N . ASP A 1 88 ? 80.298 82.309 31.781 1.00 127.27 91 ASP A N 1
ATOM 724 C CA . ASP A 1 88 ? 79.523 81.839 32.924 1.00 126.72 91 ASP A CA 1
ATOM 725 C C . ASP A 1 88 ? 78.809 83.066 33.497 1.00 126.71 91 ASP A C 1
ATOM 726 O O . ASP A 1 88 ? 79.451 84.054 33.852 1.00 128.66 91 ASP A O 1
ATOM 731 N N . SER A 1 89 ? 77.483 83.006 33.575 1.00 124.09 92 SER A N 1
ATOM 732 C CA . SER A 1 89 ? 76.694 84.119 34.095 1.00 115.98 92 SER A CA 1
ATOM 733 C C . SER A 1 89 ? 77.181 84.582 35.465 1.00 109.72 92 SER A C 1
ATOM 734 O O . SER A 1 89 ? 77.672 83.790 36.273 1.00 107.05 92 SER A O 1
ATOM 737 N N . HIS A 1 90 ? 77.033 85.878 35.713 1.00 102.16 93 HIS A N 1
ATOM 738 C CA . HIS A 1 90 ? 77.458 86.495 36.965 1.00 93.13 93 HIS A CA 1
ATOM 739 C C . HIS A 1 90 ? 76.410 87.492 37.462 1.00 86.17 93 HIS A C 1
ATOM 740 O O . HIS A 1 90 ? 75.511 87.892 36.717 1.00 85.90 93 HIS A O 1
ATOM 747 N N . THR A 1 91 ? 76.546 87.907 38.718 1.00 75.14 94 THR A N 1
ATOM 748 C CA . THR A 1 91 ? 75.607 88.846 39.304 1.00 63.93 94 THR A CA 1
ATOM 749 C C . THR A 1 91 ? 76.323 89.881 40.192 1.00 57.06 94 THR A C 1
ATOM 750 O O . THR A 1 91 ? 77.391 89.607 40.721 1.00 57.43 94 THR A O 1
ATOM 754 N N . LEU A 1 92 ? 75.754 91.076 40.327 1.00 47.47 95 LEU A N 1
ATOM 755 C CA . LEU A 1 92 ? 76.342 92.130 41.163 1.00 42.86 95 LEU A CA 1
ATOM 756 C C . LEU A 1 92 ? 75.252 92.715 42.053 1.00 47.40 95 LEU A C 1
ATOM 757 O O . LEU A 1 92 ? 74.407 93.478 41.582 1.00 43.46 95 LEU A O 1
ATOM 762 N N . GLN A 1 93 ? 75.280 92.363 43.336 1.00 49.72 96 GLN A N 1
ATOM 763 C CA . GLN A 1 93 ? 74.272 92.833 44.278 1.00 48.25 96 GLN A CA 1
ATOM 764 C C . GLN A 1 93 ? 74.752 94.051 44.995 1.00 47.36 96 GLN A C 1
ATOM 765 O O . GLN A 1 93 ? 75.883 94.101 45.453 1.00 56.30 96 GLN A O 1
ATOM 771 N N . TRP A 1 94 ? 73.874 95.029 45.115 1.00 40.16 97 TRP A N 1
ATOM 772 C CA . TRP A 1 94 ? 74.213 96.265 45.782 1.00 41.02 97 TRP A CA 1
ATOM 773 C C . TRP A 1 94 ? 73.074 96.656 46.726 1.00 39.32 97 TRP A C 1
ATOM 774 O O . TRP A 1 94 ? 71.900 96.475 46.433 1.00 49.70 97 TRP A O 1
ATOM 785 N N . LEU A 1 95 ? 73.423 97.189 47.877 1.00 27.45 98 LEU A N 1
ATOM 786 C CA . LEU A 1 95 ? 72.410 97.594 48.830 1.00 21.18 98 LEU A CA 1
ATOM 787 C C . LEU A 1 95 ? 72.762 98.900 49.559 1.00 21.71 98 LEU A C 1
ATOM 788 O O . LEU A 1 95 ? 73.825 99.047 50.142 1.00 16.22 98 LEU A O 1
ATOM 793 N N . GLN A 1 96 ? 71.869 99.863 49.512 1.00 24.61 99 GLN A N 1
ATOM 794 C CA . GLN A 1 96 ? 72.136 101.103 50.191 1.00 33.25 99 GLN A CA 1
ATOM 795 C C . GLN A 1 96 ? 70.879 101.347 50.940 1.00 40.43 99 GLN A C 1
ATOM 796 O O . GLN A 1 96 ? 69.847 100.766 50.621 1.00 53.73 99 GLN A O 1
ATOM 802 N N . GLY A 1 97 ? 70.958 102.204 51.937 1.00 36.28 100 GLY A N 1
ATOM 803 C CA . GLY A 1 97 ? 69.788 102.495 52.719 1.00 36.49 100 GLY A CA 1
ATOM 804 C C . GLY A 1 97 ? 70.253 103.084 54.015 1.00 43.68 100 GLY A C 1
ATOM 805 O O . GLY A 1 97 ? 71.465 103.149 54.286 1.00 42.86 100 GLY A O 1
ATOM 806 N N . CYS A 1 98 ? 69.291 103.480 54.838 1.00 45.28 101 CYS A N 1
ATOM 807 C CA . CYS A 1 98 ? 69.607 104.110 56.104 1.00 48.22 101 CYS A CA 1
ATOM 808 C C . CYS A 1 98 ? 68.471 103.873 57.033 1.00 40.69 101 CYS A C 1
ATOM 809 O O . CYS A 1 98 ? 67.360 103.680 56.586 1.00 42.70 101 CYS A O 1
ATOM 812 N N . ASP A 1 99 ? 68.764 103.895 58.327 1.00 38.73 102 ASP A N 1
ATOM 813 C CA . ASP A 1 99 ? 67.757 103.738 59.358 1.00 35.86 102 ASP A CA 1
ATOM 814 C C . ASP A 1 99 ? 67.812 105.038 60.150 1.00 44.91 102 ASP A C 1
ATOM 815 O O . ASP A 1 99 ? 68.806 105.354 60.798 1.00 43.40 102 ASP A O 1
ATOM 820 N N . VAL A 1 100 ? 66.734 105.795 60.081 1.00 50.11 103 VAL A N 1
ATOM 821 C CA . VAL A 1 100 ? 66.644 107.054 60.775 1.00 49.46 103 VAL A CA 1
ATOM 822 C C . VAL A 1 100 ? 65.981 106.813 62.119 1.00 59.71 103 VAL A C 1
ATOM 823 O O . VAL A 1 100 ? 65.510 105.714 62.389 1.00 54.43 103 VAL A O 1
ATOM 827 N N . GLU A 1 101 ? 65.939 107.844 62.953 1.00 72.19 104 GLU A N 1
ATOM 828 C CA . GLU A 1 101 ? 65.335 107.745 64.274 1.00 82.31 104 GLU A CA 1
ATOM 829 C C . GLU A 1 101 ? 65.557 109.073 64.985 1.00 88.92 104 GLU A C 1
ATOM 830 O O . GLU A 1 101 ? 66.260 109.134 65.988 1.00 92.23 104 GLU A O 1
ATOM 836 N N . PRO A 1 102 ? 64.954 110.155 64.471 1.00 92.84 105 PRO A N 1
ATOM 837 C CA . PRO A 1 102 ? 65.056 111.514 65.014 1.00 100.70 105 PRO A CA 1
ATOM 838 C C . PRO A 1 102 ? 65.015 111.660 66.544 1.00 111.47 105 PRO A C 1
ATOM 839 O O . PRO A 1 102 ? 65.718 112.509 67.094 1.00 113.48 105 PRO A O 1
ATOM 843 N N . ASP A 1 103 ? 64.197 110.856 67.230 1.00 122.47 106 ASP A N 1
ATOM 844 C CA . ASP A 1 103 ? 64.111 110.927 68.696 1.00 127.27 106 ASP A CA 1
ATOM 845 C C . ASP A 1 103 ? 65.513 110.891 69.277 1.00 133.63 106 ASP A C 1
ATOM 846 O O . ASP A 1 103 ? 65.727 111.227 70.436 1.00 139.05 106 ASP A O 1
ATOM 851 N N . ARG A 1 104 ? 66.460 110.461 68.454 1.00 137.50 107 ARG A N 1
ATOM 852 C CA . ARG A 1 104 ? 67.859 110.375 68.836 1.00 142.36 107 ARG A CA 1
ATOM 853 C C . ARG A 1 104 ? 68.681 110.999 67.697 1.00 142.08 107 ARG A C 1
ATOM 854 O O . ARG A 1 104 ? 69.903 110.849 67.635 1.00 142.86 107 ARG A O 1
ATOM 862 N N . HIS A 1 105 ? 67.987 111.699 66.799 1.00 136.11 108 HIS A N 1
ATOM 863 C CA . HIS A 1 105 ? 68.602 112.361 65.645 1.00 127.73 108 HIS A CA 1
ATOM 864 C C . HIS A 1 105 ? 69.554 111.404 64.943 1.00 114.96 108 HIS A C 1
ATOM 865 O O . HIS A 1 105 ? 70.458 111.820 64.217 1.00 115.92 108 HIS A O 1
ATOM 872 N N . LEU A 1 106 ? 69.324 110.114 65.149 1.00 98.95 109 LEU A N 1
ATOM 873 C CA . LEU A 1 106 ? 70.165 109.071 64.574 1.00 83.20 109 LEU A CA 1
ATOM 874 C C . LEU A 1 106 ? 69.933 108.786 63.080 1.00 74.06 109 LEU A C 1
ATOM 875 O O . LEU A 1 106 ? 68.827 108.947 62.571 1.00 74.66 109 LEU A O 1
ATOM 880 N N . CYS A 1 107 ? 71.014 108.401 62.394 1.00 65.24 110 CYS A N 1
ATOM 881 C CA . CYS A 1 107 ? 70.999 108.015 60.978 1.00 57.43 110 CYS A CA 1
ATOM 882 C C . CYS A 1 107 ? 72.157 107.066 60.640 1.00 44.73 110 CYS A C 1
ATOM 883 O O . CYS A 1 107 ? 73.294 107.348 60.968 1.00 58.73 110 CYS A O 1
ATOM 886 N N . LEU A 1 108 ? 71.889 105.932 60.006 1.00 26.75 111 LEU A N 1
ATOM 887 C CA . LEU A 1 108 ? 72.961 105.019 59.648 1.00 30.87 111 LEU A CA 1
ATOM 888 C C . LEU A 1 108 ? 72.918 104.706 58.164 1.00 39.06 111 LEU A C 1
ATOM 889 O O . LEU A 1 108 ? 71.963 104.140 57.644 1.00 44.92 111 LEU A O 1
ATOM 894 N N . TRP A 1 109 ? 73.993 105.049 57.484 1.00 41.25 112 TRP A N 1
ATOM 895 C CA . TRP A 1 109 ? 74.079 104.868 56.058 1.00 37.27 112 TRP A CA 1
ATOM 896 C C . TRP A 1 109 ? 74.615 103.529 55.661 1.00 36.64 112 TRP A C 1
ATOM 897 O O . TRP A 1 109 ? 75.750 103.266 55.964 1.00 43.47 112 TRP A O 1
ATOM 908 N N . TYR A 1 110 ? 73.856 102.664 54.998 1.00 38.06 113 TYR A N 1
ATOM 909 C CA . TYR A 1 110 ? 74.479 101.390 54.603 1.00 51.95 113 TYR A CA 1
ATOM 910 C C . TYR A 1 110 ? 74.776 101.415 53.115 1.00 54.69 113 TYR A C 1
ATOM 911 O O . TYR A 1 110 ? 74.077 102.110 52.368 1.00 61.58 113 TYR A O 1
ATOM 920 N N . ASN A 1 111 ? 75.788 100.641 52.695 1.00 54.84 114 ASN A N 1
ATOM 921 C CA . ASN A 1 111 ? 76.244 100.604 51.296 1.00 38.42 114 ASN A CA 1
ATOM 922 C C . ASN A 1 111 ? 77.091 99.358 51.021 1.00 29.94 114 ASN A C 1
ATOM 923 O O . ASN A 1 111 ? 78.306 99.424 51.019 1.00 38.53 114 ASN A O 1
ATOM 928 N N . GLN A 1 112 ? 76.464 98.226 50.754 1.00 27.66 115 GLN A N 1
ATOM 929 C CA . GLN A 1 112 ? 77.218 96.998 50.538 1.00 30.78 115 GLN A CA 1
ATOM 930 C C . GLN A 1 112 ? 76.998 96.399 49.170 1.00 39.33 115 GLN A C 1
ATOM 931 O O . GLN A 1 112 ? 75.881 96.383 48.656 1.00 46.58 115 GLN A O 1
ATOM 937 N N . LEU A 1 113 ? 78.064 95.871 48.592 1.00 35.72 116 LEU A N 1
ATOM 938 C CA . LEU A 1 113 ? 77.980 95.247 47.287 1.00 33.88 116 LEU A CA 1
ATOM 939 C C . LEU A 1 113 ? 78.553 93.868 47.416 1.00 32.65 116 LEU A C 1
ATOM 940 O O . LEU A 1 113 ? 79.234 93.596 48.366 1.00 48.33 116 LEU A O 1
ATOM 945 N N . ALA A 1 114 ? 78.305 92.998 46.458 1.00 39.09 117 ALA A N 1
ATOM 946 C CA . ALA A 1 114 ? 78.849 91.653 46.530 1.00 43.42 117 ALA A CA 1
ATOM 947 C C . ALA A 1 114 ? 78.880 91.139 45.107 1.00 50.84 117 ALA A C 1
ATOM 948 O O . ALA A 1 114 ? 77.960 91.431 44.321 1.00 43.91 117 ALA A O 1
ATOM 950 N N . TYR A 1 115 ? 79.929 90.394 44.764 1.00 52.08 118 TYR A N 1
ATOM 951 C CA . TYR A 1 115 ? 80.025 89.871 43.417 1.00 51.09 118 TYR A CA 1
ATOM 952 C C . TYR A 1 115 ? 79.220 88.618 43.358 1.00 51.56 118 TYR A C 1
ATOM 953 O O . TYR A 1 115 ? 78.035 88.640 43.662 1.00 64.37 118 TYR A O 1
ATOM 962 N N . ASP A 1 116 ? 79.835 87.504 43.022 1.00 49.35 119 ASP A N 1
ATOM 963 C CA . ASP A 1 116 ? 79.023 86.326 42.916 1.00 62.54 119 ASP A CA 1
ATOM 964 C C . ASP A 1 116 ? 78.304 85.902 44.167 1.00 55.79 119 ASP A C 1
ATOM 965 O O . ASP A 1 116 ? 77.200 85.398 44.095 1.00 61.64 119 ASP A O 1
ATOM 970 N N . SER A 1 117 ? 78.885 86.135 45.322 1.00 66.32 120 SER A N 1
ATOM 971 C CA . SER A 1 117 ? 78.202 85.762 46.545 1.00 77.67 120 SER A CA 1
ATOM 972 C C . SER A 1 117 ? 79.085 86.219 47.673 1.00 83.48 120 SER A C 1
ATOM 973 O O . SER A 1 117 ? 78.749 86.073 48.852 1.00 97.14 120 SER A O 1
ATOM 976 N N . GLU A 1 118 ? 80.226 86.781 47.285 1.00 71.31 121 GLU A N 1
ATOM 977 C CA . GLU A 1 118 ? 81.199 87.278 48.225 1.00 57.95 121 GLU A CA 1
ATOM 978 C C . GLU A 1 118 ? 81.174 88.802 48.261 1.00 55.81 121 GLU A C 1
ATOM 979 O O . GLU A 1 118 ? 81.046 89.476 47.230 1.00 40.20 121 GLU A O 1
ATOM 985 N N . ASP A 1 119 ? 81.256 89.341 49.471 1.00 54.61 122 ASP A N 1
ATOM 986 C CA . ASP A 1 119 ? 81.230 90.780 49.636 1.00 62.90 122 ASP A CA 1
ATOM 987 C C . ASP A 1 119 ? 82.464 91.376 49.001 1.00 63.90 122 ASP A C 1
ATOM 988 O O . ASP A 1 119 ? 83.459 90.691 48.781 1.00 74.98 122 ASP A O 1
ATOM 993 N N . LEU A 1 120 ? 82.403 92.670 48.734 1.00 55.51 123 LEU A N 1
ATOM 994 C CA . LEU A 1 120 ? 83.512 93.358 48.118 1.00 53.18 123 LEU A CA 1
ATOM 995 C C . LEU A 1 120 ? 84.166 94.338 49.070 1.00 44.77 123 LEU A C 1
ATOM 996 O O . LEU A 1 120 ? 83.527 95.260 49.590 1.00 42.52 123 LEU A O 1
ATOM 1001 N N . PRO A 1 121 ? 85.461 94.161 49.301 1.00 39.07 124 PRO A N 1
ATOM 1002 C CA . PRO A 1 121 ? 86.144 95.074 50.208 1.00 35.09 124 PRO A CA 1
ATOM 1003 C C . PRO A 1 121 ? 85.956 96.489 49.678 1.00 36.48 124 PRO A C 1
ATOM 1004 O O . PRO A 1 121 ? 86.342 96.786 48.554 1.00 31.69 124 PRO A O 1
ATOM 1008 N N . THR A 1 122 ? 85.330 97.343 50.481 1.00 46.98 125 THR A N 1
ATOM 1009 C CA . THR A 1 122 ? 85.092 98.737 50.130 1.00 50.05 125 THR A CA 1
ATOM 1010 C C . THR A 1 122 ? 85.787 99.621 51.160 1.00 59.37 125 THR A C 1
ATOM 1011 O O . THR A 1 122 ? 86.077 99.185 52.285 1.00 66.71 125 THR A O 1
ATOM 1015 N N . LEU A 1 123 ? 86.048 100.866 50.806 1.00 57.17 126 LEU A N 1
ATOM 1016 C CA . LEU A 1 123 ? 86.700 101.762 51.746 1.00 65.77 126 LEU A CA 1
ATOM 1017 C C . LEU A 1 123 ? 85.775 102.084 52.920 1.00 73.22 126 LEU A C 1
ATOM 1018 O O . LEU A 1 123 ? 86.230 102.590 53.939 1.00 74.17 126 LEU A O 1
ATOM 1023 N N . ASN A 1 124 ? 84.498 101.801 52.747 1.00 84.96 127 ASN A N 1
ATOM 1024 C CA . ASN A 1 124 ? 83.528 102.140 53.769 1.00 85.70 127 ASN A CA 1
ATOM 1025 C C . ASN A 1 124 ? 83.410 101.227 54.965 1.00 87.35 127 ASN A C 1
ATOM 1026 O O . ASN A 1 124 ? 83.476 99.991 54.862 1.00 92.79 127 ASN A O 1
ATOM 1031 N N . GLU A 1 125 ? 83.216 101.848 56.113 1.00 88.38 128 GLU A N 1
ATOM 1032 C CA . GLU A 1 125 ? 82.993 101.085 57.3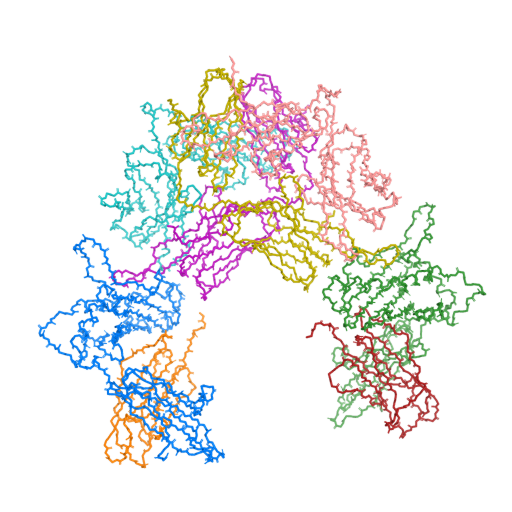44 1.00 97.98 128 GLU A CA 1
ATOM 1033 C C . GLU A 1 125 ? 81.499 100.791 57.401 1.00 95.51 128 GLU A C 1
ATOM 1034 O O . GLU A 1 125 ? 80.770 101.155 58.324 1.00 106.45 128 GLU A O 1
ATOM 1040 N N . ASN A 1 126 ? 81.107 100.128 56.334 1.00 94.69 129 ASN A N 1
ATOM 1041 C CA . ASN A 1 126 ? 79.700 99.914 56.073 1.00 86.37 129 ASN A CA 1
ATOM 1042 C C . ASN A 1 126 ? 78.851 100.822 56.939 1.00 77.53 129 ASN A C 1
ATOM 1043 O O . ASN A 1 126 ? 78.579 101.953 56.524 1.00 85.61 129 ASN A O 1
ATOM 1048 N N . PRO A 1 127 ? 78.428 100.412 58.148 1.00 62.50 130 PRO A N 1
ATOM 1049 C CA . PRO A 1 127 ? 77.551 101.355 58.841 1.00 56.61 130 PRO A CA 1
ATOM 1050 C C . PRO A 1 127 ? 78.286 102.657 59.208 1.00 62.06 130 PRO A C 1
ATOM 1051 O O . PRO A 1 127 ? 79.265 102.639 59.950 1.00 72.04 130 PRO A O 1
ATOM 1055 N N . SER A 1 128 ? 77.784 103.776 58.680 1.00 62.67 131 SER A N 1
ATOM 1056 C CA . SER A 1 128 ? 78.336 105.116 58.870 1.00 65.60 131 SER A CA 1
ATOM 1057 C C . SER A 1 128 ? 77.186 106.101 59.142 1.00 74.69 131 SER A C 1
ATOM 1058 O O . SER A 1 128 ? 76.031 105.686 59.216 1.00 79.06 131 SER A O 1
ATOM 1061 N N . SER A 1 129 ? 77.495 107.393 59.271 1.00 84.79 132 SER A N 1
ATOM 1062 C CA . SER A 1 129 ? 76.490 108.422 59.547 1.00 99.32 132 SER A CA 1
ATOM 1063 C C . SER A 1 129 ? 76.010 109.146 58.285 1.00 99.96 132 SER A C 1
ATOM 1064 O O . SER A 1 129 ? 76.693 109.146 57.258 1.00 99.42 132 SER A O 1
ATOM 1067 N N . CYS A 1 130 ? 74.827 109.758 58.378 1.00 101.55 133 CYS A N 1
ATOM 1068 C CA . CYS A 1 130 ? 74.208 110.490 57.267 1.00 110.55 133 CYS A CA 1
ATOM 1069 C C . CYS A 1 130 ? 73.620 111.840 57.684 1.00 122.60 133 CYS A C 1
ATOM 1070 O O . CYS A 1 130 ? 72.606 112.308 57.152 1.00 114.41 133 CYS A O 1
ATOM 1073 N N . THR A 1 131 ? 74.284 112.449 58.650 1.00 142.77 134 THR A N 1
ATOM 1074 C CA . THR A 1 131 ? 73.896 113.750 59.137 1.00 163.82 134 THR A CA 1
ATOM 1075 C C . THR A 1 131 ? 75.205 114.540 59.154 1.00 175.34 134 THR A C 1
ATOM 1076 O O . THR A 1 131 ? 76.072 114.300 59.990 1.00 176.38 134 THR A O 1
ATOM 1080 N N . VAL A 1 132 ? 75.320 115.497 58.236 1.00 186.76 148 VAL A N 1
ATOM 1081 C CA . VAL A 1 132 ? 76.525 116.307 58.118 1.00 195.74 148 VAL A CA 1
ATOM 1082 C C . VAL A 1 132 ? 76.357 117.748 58.570 1.00 199.93 148 VAL A C 1
ATOM 1083 O O . VAL A 1 132 ? 75.348 118.402 58.283 1.00 201.49 148 VAL A O 1
ATOM 1087 N N . GLY A 1 133 ? 77.365 118.249 59.276 1.00 201.49 149 GLY A N 1
ATOM 1088 C CA . GLY A 1 133 ? 77.274 119.576 59.820 1.00 197.79 149 GLY A CA 1
ATOM 1089 C C . GLY A 1 133 ? 78.529 120.421 59.766 1.00 194.88 149 GLY A C 1
ATOM 1090 O O . GLY A 1 133 ? 79.558 120.124 60.381 1.00 195.97 149 GLY A O 1
ATOM 1091 N N . ASN A 1 134 ? 78.368 121.473 59.000 1.00 192.07 150 ASN A N 1
ATOM 1092 C CA . ASN A 1 134 ? 79.330 122.499 58.828 1.00 191.05 150 ASN A CA 1
ATOM 1093 C C . ASN A 1 134 ? 78.499 123.773 58.808 1.00 195.34 150 ASN A C 1
ATOM 1094 O O . ASN A 1 134 ? 77.274 123.711 58.697 1.00 200.63 150 ASN A O 1
ATOM 1099 N N . SER A 1 135 ? 79.127 124.902 58.915 1.00 196.63 151 SER A N 1
ATOM 1100 C CA . SER A 1 135 ? 78.376 126.138 58.969 1.00 198.95 151 SER A CA 1
ATOM 1101 C C . SER A 1 135 ? 78.216 126.781 57.621 1.00 200.88 151 SER A C 1
ATOM 1102 O O . SER A 1 135 ? 78.564 127.946 57.447 1.00 201.10 151 SER A O 1
ATOM 1105 N N . THR A 1 136 ? 77.660 126.029 56.673 1.00 201.49 152 THR A N 1
ATOM 1106 C CA . THR A 1 136 ? 77.512 126.550 55.294 1.00 201.49 152 THR A CA 1
ATOM 1107 C C . THR A 1 136 ? 76.171 126.188 54.628 1.00 201.49 152 THR A C 1
ATOM 1108 O O . THR A 1 136 ? 75.355 125.468 55.209 1.00 201.49 152 THR A O 1
ATOM 1112 N N . VAL A 1 137 ? 75.960 126.673 53.400 1.00 200.74 153 VAL A N 1
ATOM 1113 C CA . VAL A 1 137 ? 74.729 126.391 52.647 1.00 199.77 153 VAL A CA 1
ATOM 1114 C C . VAL A 1 137 ? 74.980 125.544 51.390 1.00 200.57 153 VAL A C 1
ATOM 1115 O O . VAL A 1 137 ? 74.501 124.412 51.300 1.00 200.64 153 VAL A O 1
ATOM 1119 N N . PRO A 1 138 ? 75.706 126.105 50.379 1.00 201.36 154 PRO A N 1
ATOM 1120 C CA . PRO A 1 138 ? 76.002 125.244 49.185 1.00 201.49 154 PRO A CA 1
ATOM 1121 C C . PRO A 1 138 ? 76.597 123.911 49.428 1.00 201.49 154 PRO A C 1
ATOM 1122 O O . PRO A 1 138 ? 77.304 123.682 50.419 1.00 201.49 154 PRO A O 1
ATOM 1126 N N . HIS A 1 139 ? 76.337 123.035 48.463 1.00 201.49 155 HIS A N 1
ATOM 1127 C CA . HIS A 1 139 ? 76.727 121.646 48.463 1.00 201.49 155 HIS A CA 1
ATOM 1128 C C . HIS A 1 139 ? 76.308 121.071 47.158 1.00 201.35 155 HIS A C 1
ATOM 1129 O O . HIS A 1 139 ? 75.673 121.722 46.347 1.00 201.49 155 HIS A O 1
ATOM 1136 N N . ILE A 1 140 ? 76.682 119.852 46.984 1.00 198.07 156 ILE A N 1
ATOM 1137 C CA . ILE A 1 140 ? 76.188 119.141 45.863 1.00 193.84 156 ILE A CA 1
ATOM 1138 C C . ILE A 1 140 ? 75.320 118.059 46.443 1.00 191.49 156 ILE A C 1
ATOM 1139 O O . ILE A 1 140 ? 75.787 116.966 46.771 1.00 192.08 156 ILE A O 1
ATOM 1144 N N . SER A 1 141 ? 74.035 118.368 46.579 1.00 186.68 157 SER A N 1
ATOM 1145 C CA . SER A 1 141 ? 73.164 117.365 47.109 1.00 178.74 157 SER A CA 1
ATOM 1146 C C . SER A 1 141 ? 72.634 116.526 45.929 1.00 167.11 157 SER A C 1
ATOM 1147 O O . SER A 1 141 ? 71.778 116.955 45.167 1.00 165.36 157 SER A O 1
ATOM 1150 N N . GLN A 1 142 ? 73.224 115.310 45.836 1.00 150.38 158 GLN A N 1
ATOM 1151 C CA . GLN A 1 142 ? 72.906 114.292 44.804 1.00 133.38 158 GLN A CA 1
ATOM 1152 C C . GLN A 1 142 ? 73.536 112.915 45.121 1.00 121.94 158 GLN A C 1
ATOM 1153 O O . GLN A 1 142 ? 73.741 112.101 44.233 1.00 124.50 158 GLN A O 1
ATOM 1159 N N . ASP A 1 143 ? 73.821 112.713 46.404 1.00 101.98 159 ASP A N 1
ATOM 1160 C CA . ASP A 1 143 ? 74.360 111.462 46.918 1.00 88.64 159 ASP A CA 1
ATOM 1161 C C . ASP A 1 143 ? 73.220 110.795 47.677 1.00 84.74 159 ASP A C 1
ATOM 1162 O O . ASP A 1 143 ? 72.691 111.367 48.642 1.00 81.90 159 ASP A O 1
ATOM 1167 N N . LEU A 1 144 ? 72.825 109.597 47.242 1.00 70.33 160 LEU A N 1
ATOM 1168 C CA . LEU A 1 144 ? 71.726 108.909 47.903 1.00 54.86 160 LEU A CA 1
ATOM 1169 C C . LEU A 1 144 ? 71.896 108.868 49.416 1.00 50.95 160 LEU A C 1
ATOM 1170 O O . LEU A 1 144 ? 70.945 108.647 50.147 1.00 55.27 160 LEU A O 1
ATOM 1175 N N . LYS A 1 145 ? 73.121 109.063 49.868 1.00 52.08 161 LYS A N 1
ATOM 1176 C CA . LYS A 1 145 ? 73.463 109.064 51.276 1.00 50.87 161 LYS A CA 1
ATOM 1177 C C . LYS A 1 145 ? 72.896 110.277 51.982 1.00 56.64 161 LYS A C 1
ATOM 1178 O O . LYS A 1 145 ? 72.440 110.179 53.115 1.00 61.09 161 LYS A O 1
ATOM 1184 N N . SER A 1 146 ? 72.930 111.416 51.296 1.00 63.59 162 SER A N 1
ATOM 1185 C CA . SER A 1 146 ? 72.486 112.674 51.896 1.00 77.17 162 SER A CA 1
ATOM 1186 C C . SER A 1 146 ? 70.957 112.881 51.849 1.00 77.56 162 SER A C 1
ATOM 1187 O O . SER A 1 146 ? 70.456 113.830 52.432 1.00 75.54 162 SER A O 1
ATOM 1190 N N . HIS A 1 147 ? 70.213 111.993 51.175 1.00 74.29 163 HIS A N 1
ATOM 1191 C CA . HIS A 1 147 ? 68.759 112.146 51.056 1.00 73.34 163 HIS A CA 1
ATOM 1192 C C . HIS A 1 147 ? 68.010 110.999 51.696 1.00 68.39 163 HIS A C 1
ATOM 1193 O O . HIS A 1 147 ? 66.917 111.160 52.236 1.00 66.69 163 HIS A O 1
ATOM 1200 N N . CYS A 1 148 ? 68.640 109.834 51.648 1.00 65.42 164 CYS A N 1
ATOM 1201 C CA . CYS A 1 148 ? 68.062 108.640 52.242 1.00 59.02 164 CYS A CA 1
ATOM 1202 C C . CYS A 1 148 ? 67.128 109.055 53.369 1.00 60.99 164 CYS A C 1
ATOM 1203 O O . CYS A 1 148 ? 65.946 108.690 53.360 1.00 58.91 164 CYS A O 1
ATOM 1206 N N . SER A 1 149 ? 67.632 109.829 54.321 1.00 70.84 165 SER A N 1
ATOM 1207 C CA . SER A 1 149 ? 66.779 110.278 55.429 1.00 75.02 165 SER A CA 1
ATOM 1208 C C . SER A 1 149 ? 65.558 110.993 54.871 1.00 66.59 165 SER A C 1
ATOM 1209 O O . SER A 1 149 ? 64.423 110.576 55.075 1.00 60.97 165 SER A O 1
ATOM 1212 N N . ASP A 1 150 ? 65.817 112.076 54.158 1.00 58.98 166 ASP A N 1
ATOM 1213 C CA . ASP A 1 150 ? 64.762 112.860 53.564 1.00 63.05 166 ASP A CA 1
ATOM 1214 C C . ASP A 1 150 ? 63.793 111.952 52.821 1.00 54.62 166 ASP A C 1
ATOM 1215 O O . ASP A 1 150 ? 62.578 111.976 53.080 1.00 50.50 166 ASP A O 1
ATOM 1220 N N . LEU A 1 151 ? 64.319 111.143 51.909 1.00 48.94 167 LEU A N 1
ATOM 1221 C CA . LEU A 1 151 ? 63.458 110.240 51.160 1.00 45.50 167 LEU A CA 1
ATOM 1222 C C . LEU A 1 151 ? 62.616 109.426 52.124 1.00 49.84 167 LEU A C 1
ATOM 1223 O O . LEU A 1 151 ? 61.403 109.298 51.941 1.00 49.95 167 LEU A O 1
ATOM 1228 N N . LEU A 1 152 ? 63.261 108.886 53.158 1.00 50.64 168 LEU A N 1
ATOM 1229 C CA . LEU A 1 152 ? 62.548 108.088 54.144 1.00 52.79 168 LEU A CA 1
ATOM 1230 C C . LEU A 1 152 ? 61.398 108.953 54.632 1.00 53.48 168 LEU A C 1
ATOM 1231 O O . LEU A 1 152 ? 60.248 108.517 54.701 1.00 45.30 168 LEU A O 1
ATOM 1236 N N . GLN A 1 153 ? 61.717 110.201 54.942 1.00 57.87 169 GLN A N 1
ATOM 1237 C CA . GLN A 1 153 ? 60.701 111.115 55.408 1.00 68.48 169 GLN A CA 1
ATOM 1238 C C . GLN A 1 153 ? 59.584 111.095 54.379 1.00 66.45 169 GLN A C 1
ATOM 1239 O O . GLN A 1 153 ? 58.477 110.643 54.668 1.00 67.02 169 GLN A O 1
ATOM 1245 N N . LYS A 1 154 ? 59.884 111.557 53.172 1.00 67.99 170 LYS A N 1
ATOM 1246 C CA . LYS A 1 154 ? 58.885 111.591 52.110 1.00 83.74 170 LYS A CA 1
ATOM 1247 C C . LYS A 1 154 ? 57.986 110.355 52.212 1.00 77.97 170 LYS A C 1
ATOM 1248 O O . LYS A 1 154 ? 56.799 110.444 52.546 1.00 84.93 170 LYS A O 1
ATOM 1254 N N . TYR A 1 155 ? 58.568 109.194 51.943 1.00 67.02 171 TYR A N 1
ATOM 1255 C CA . TYR A 1 155 ? 57.835 107.941 52.005 1.00 57.58 171 TYR A CA 1
ATOM 1256 C C . TYR A 1 155 ? 56.921 107.837 53.210 1.00 53.09 171 TYR A C 1
ATOM 1257 O O . TYR A 1 155 ? 55.736 107.532 53.072 1.00 43.04 171 TYR A O 1
ATOM 1266 N N . LEU A 1 156 ? 57.482 108.091 54.387 1.00 52.80 172 LEU A N 1
ATOM 1267 C CA . LEU A 1 156 ? 56.720 108.009 55.629 1.00 55.95 172 LEU A CA 1
ATOM 1268 C C . LEU A 1 156 ? 55.527 108.932 55.633 1.00 61.09 172 LEU A C 1
ATOM 1269 O O . LEU A 1 156 ? 54.414 108.516 55.973 1.00 51.46 172 LEU A O 1
ATOM 1274 N N . GLU A 1 157 ? 55.772 110.191 55.274 1.00 67.48 173 GLU A N 1
ATOM 1275 C CA . GLU A 1 157 ? 54.717 111.180 55.256 1.00 68.57 173 GLU A CA 1
ATOM 1276 C C . GLU A 1 157 ? 53.747 110.784 54.179 1.00 62.34 173 GLU A C 1
ATOM 1277 O O . GLU A 1 157 ? 52.573 110.570 54.438 1.00 68.58 173 GLU A O 1
ATOM 1283 N N . LYS A 1 158 ? 54.245 110.641 52.966 1.00 53.90 174 LYS A N 1
ATOM 1284 C CA . LYS A 1 158 ? 53.365 110.294 51.862 1.00 59.38 174 LYS A CA 1
ATOM 1285 C C . LYS A 1 158 ? 52.807 108.878 51.961 1.00 56.24 174 LYS A C 1
ATOM 1286 O O . LYS A 1 158 ? 52.241 108.355 50.991 1.00 54.12 174 LYS A O 1
ATOM 1292 N N . GLY A 1 159 ? 52.945 108.258 53.127 1.00 51.89 175 GLY A N 1
ATOM 1293 C CA . GLY A 1 159 ? 52.445 106.906 53.253 1.00 59.76 175 GLY A CA 1
ATOM 1294 C C . GLY A 1 159 ? 51.987 106.520 54.637 1.00 64.57 175 GLY A C 1
ATOM 1295 O O . GLY A 1 159 ? 51.526 105.392 54.857 1.00 61.78 175 GLY A O 1
ATOM 1296 N N . LYS A 1 160 ? 52.075 107.433 55.583 1.00 74.90 176 LYS A N 1
ATOM 1297 C CA . LYS A 1 160 ? 51.725 107.230 56.982 1.00 89.26 176 LYS A CA 1
ATOM 1298 C C . LYS A 1 160 ? 50.680 106.134 57.132 1.00 84.81 176 LYS A C 1
ATOM 1299 O O . LYS A 1 160 ? 50.722 105.357 58.130 1.00 76.46 176 LYS A O 1
ATOM 1305 N N . GLU A 1 161 ? 49.717 105.989 56.251 1.00 88.20 177 GLU A N 1
ATOM 1306 C CA . GLU A 1 161 ? 48.655 105.004 56.413 1.00 105.81 177 GLU A CA 1
ATOM 1307 C C . GLU A 1 161 ? 49.216 103.587 56.430 1.00 102.81 177 GLU A C 1
ATOM 1308 O O . GLU A 1 161 ? 49.113 102.891 57.458 1.00 93.48 177 GLU A O 1
ATOM 1314 N N . ARG A 1 162 ? 49.730 103.118 55.304 1.00 102.85 178 ARG A N 1
ATOM 1315 C CA . ARG A 1 162 ? 50.240 101.759 55.246 1.00 97.41 178 ARG A CA 1
ATOM 1316 C C . ARG A 1 162 ? 51.569 101.608 55.959 1.00 92.43 178 ARG A C 1
ATOM 1317 O O . ARG A 1 162 ? 51.779 100.621 56.666 1.00 92.32 178 ARG A O 1
ATOM 1325 N N . LEU A 1 163 ? 52.466 102.578 55.799 1.00 81.79 179 LEU A N 1
ATOM 1326 C CA . LEU A 1 163 ? 53.761 102.457 56.457 1.00 71.15 179 LEU A CA 1
ATOM 1327 C C . LEU A 1 163 ? 53.708 102.694 57.946 1.00 67.23 179 LEU A C 1
ATOM 1328 O O . LEU A 1 163 ? 54.176 101.865 58.703 1.00 83.14 179 LEU A O 1
ATOM 1333 N N . LEU A 1 164 ? 53.153 103.805 58.394 1.00 64.57 180 LEU A N 1
ATOM 1334 C CA . LEU A 1 164 ? 53.093 103.994 59.834 1.00 69.55 180 LEU A CA 1
ATOM 1335 C C . LEU A 1 164 ? 51.866 103.314 60.414 1.00 64.01 180 LEU A C 1
ATOM 1336 O O . LEU A 1 164 ? 50.874 103.957 60.757 1.00 68.09 180 LEU A O 1
ATOM 1341 N N . ARG A 1 165 ? 51.950 102.029 60.511 1.00 56.21 181 ARG A N 1
ATOM 1342 C CA . ARG A 1 165 ? 50.846 101.271 61.020 1.00 60.72 181 ARG A CA 1
ATOM 1343 C C . ARG A 1 165 ? 51.309 99.940 61.599 1.00 58.46 181 ARG A C 1
ATOM 1344 O O . ARG A 1 165 ? 52.369 99.414 61.270 1.00 52.05 181 ARG A O 1
ATOM 1352 N N . SER A 1 166 ? 50.474 99.414 62.483 1.00 66.36 182 SER A N 1
ATOM 1353 C CA . SER A 1 166 ? 50.666 98.161 63.161 1.00 76.20 182 SER A CA 1
ATOM 1354 C C . SER A 1 166 ? 49.385 97.326 63.078 1.00 73.31 182 SER A C 1
ATOM 1355 O O . SER A 1 166 ? 48.351 97.678 63.655 1.00 73.86 182 SER A O 1
ATOM 1358 N N . ASP A 1 167 ? 49.447 96.245 62.350 1.00 68.12 183 ASP A N 1
ATOM 1359 C CA . ASP A 1 167 ? 48.347 95.305 62.237 1.00 66.97 183 ASP A CA 1
ATOM 1360 C C . ASP A 1 167 ? 48.750 94.109 63.074 1.00 72.20 183 ASP A C 1
ATOM 1361 O O . ASP A 1 167 ? 49.596 93.324 62.640 1.00 67.71 183 ASP A O 1
ATOM 1366 N N . PRO A 1 168 ? 48.151 93.924 64.260 1.00 85.37 184 PRO A N 1
ATOM 1367 C CA . PRO A 1 168 ? 48.504 92.810 65.143 1.00 87.65 184 PRO A CA 1
ATOM 1368 C C . PRO A 1 168 ? 48.361 91.423 64.534 1.00 83.81 184 PRO A C 1
ATOM 1369 O O . PRO A 1 168 ? 47.746 91.247 63.480 1.00 82.20 184 PRO A O 1
ATOM 1373 N N . PRO A 1 169 ? 48.932 90.413 65.205 1.00 81.28 185 PRO A N 1
ATOM 1374 C CA . PRO A 1 169 ? 48.879 89.026 64.755 1.00 84.55 185 PRO A CA 1
ATOM 1375 C C . PRO A 1 169 ? 47.642 88.383 65.362 1.00 85.55 185 PRO A C 1
ATOM 1376 O O . PRO A 1 169 ? 47.378 88.573 66.545 1.00 89.86 185 PRO A O 1
ATOM 1380 N N . LYS A 1 170 ? 46.878 87.648 64.562 1.00 81.41 186 LYS A N 1
ATOM 1381 C CA . LYS A 1 170 ? 45.698 86.946 65.067 1.00 81.22 186 LYS A CA 1
ATOM 1382 C C . LYS A 1 170 ? 46.245 85.541 65.315 1.00 76.79 186 LYS A C 1
ATOM 1383 O O . LYS A 1 170 ? 46.804 84.933 64.407 1.00 73.71 186 LYS A O 1
ATOM 1389 N N . ALA A 1 171 ? 46.095 85.010 66.521 1.00 69.44 187 ALA A N 1
ATOM 1390 C CA . ALA A 1 171 ? 46.698 83.711 66.775 1.00 72.75 187 ALA A CA 1
ATOM 1391 C C . ALA A 1 171 ? 45.856 82.583 67.329 1.00 78.64 187 ALA A C 1
ATOM 1392 O O . ALA A 1 171 ? 45.128 82.759 68.308 1.00 85.17 187 ALA A O 1
ATOM 1394 N N . HIS A 1 172 ? 45.982 81.416 66.694 1.00 80.98 188 HIS A N 1
ATOM 1395 C CA . HIS A 1 172 ? 45.289 80.217 67.139 1.00 79.45 188 HIS A CA 1
ATOM 1396 C C . HIS A 1 172 ? 46.265 79.055 67.209 1.00 79.55 188 HIS A C 1
ATOM 1397 O O . HIS A 1 172 ? 47.356 79.094 66.646 1.00 86.45 188 HIS A O 1
ATOM 1404 N N . VAL A 1 173 ? 45.872 78.029 67.942 1.00 78.06 189 VAL A N 1
ATOM 1405 C CA . VAL A 1 173 ? 46.692 76.853 68.130 1.00 72.07 189 VAL A CA 1
ATOM 1406 C C . VAL A 1 173 ? 45.911 75.681 67.628 1.00 81.74 189 VAL A C 1
ATOM 1407 O O . VAL A 1 173 ? 44.719 75.566 67.890 1.00 85.40 189 VAL A O 1
ATOM 1411 N N . THR A 1 174 ? 46.588 74.800 66.917 1.00 90.91 190 THR A N 1
ATOM 1412 C CA . THR A 1 174 ? 45.924 73.671 66.381 1.00 98.17 190 THR A CA 1
ATOM 1413 C C . THR A 1 174 ? 46.470 72.379 66.963 1.00 111.19 190 THR A C 1
ATOM 1414 O O . THR A 1 174 ? 47.658 72.257 67.282 1.00 108.62 190 THR A O 1
ATOM 1418 N N . ARG A 1 175 ? 45.562 71.456 67.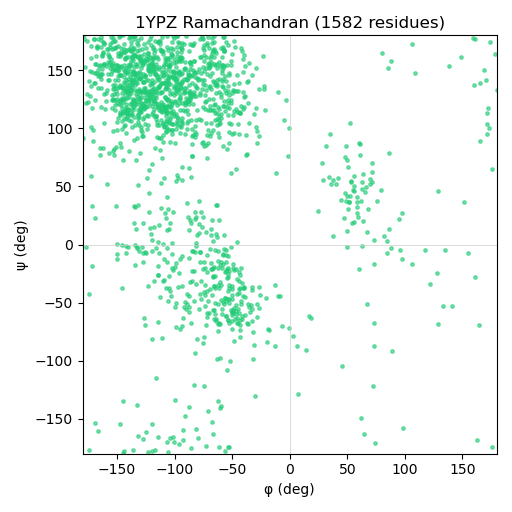086 1.00 122.17 191 ARG A N 1
ATOM 1419 C CA . ARG A 1 175 ? 45.837 70.161 67.597 1.00 135.33 191 ARG A CA 1
ATOM 1420 C C . ARG A 1 175 ? 45.591 69.174 66.467 1.00 138.62 191 ARG A C 1
ATOM 1421 O O . ARG A 1 175 ? 44.443 68.860 66.182 1.00 144.47 191 ARG A O 1
ATOM 1429 N N . HIS A 1 176 ? 46.622 68.670 65.829 1.00 143.86 192 HIS A N 1
ATOM 1430 C CA . HIS A 1 176 ? 46.425 67.654 64.823 1.00 151.63 192 HIS A CA 1
ATOM 1431 C C . HIS A 1 176 ? 47.387 66.517 65.135 1.00 153.28 192 HIS A C 1
ATOM 1432 O O . HIS A 1 176 ? 48.425 66.392 64.505 1.00 151.23 192 HIS A O 1
ATOM 1439 N N . PRO A 1 177 ? 47.037 65.669 66.129 1.00 157.48 193 PRO A N 1
ATOM 1440 C CA . PRO A 1 177 ? 47.828 64.524 66.610 1.00 159.83 193 PRO A CA 1
ATOM 1441 C C . PRO A 1 177 ? 48.626 63.741 65.568 1.00 158.92 193 PRO A C 1
ATOM 1442 O O . PRO A 1 177 ? 48.311 63.747 64.376 1.00 160.19 193 PRO A O 1
ATOM 1446 N N . ARG A 1 178 ? 49.670 63.069 66.036 1.00 156.93 194 ARG A N 1
ATOM 1447 C CA . ARG A 1 178 ? 50.516 62.293 65.154 1.00 160.48 194 ARG A CA 1
ATOM 1448 C C . ARG A 1 178 ? 50.327 60.818 65.469 1.00 163.75 194 ARG A C 1
ATOM 1449 O O . ARG A 1 178 ? 49.826 60.465 66.532 1.00 162.82 194 ARG A O 1
ATOM 1457 N N . PRO A 1 179 ? 50.842 59.972 64.535 1.00 167.57 195 PRO A N 1
ATOM 1458 C CA . PRO A 1 179 ? 50.738 58.485 64.655 1.00 168.24 195 PRO A CA 1
ATOM 1459 C C . PRO A 1 179 ? 51.148 57.839 65.935 1.00 169.77 195 PRO A C 1
ATOM 1460 O O . PRO A 1 179 ? 50.341 57.243 66.658 1.00 166.41 195 PRO A O 1
ATOM 1464 N N . GLU A 1 180 ? 52.462 57.953 66.213 1.00 175.84 196 GLU A N 1
ATOM 1465 C CA . GLU A 1 180 ? 53.105 57.361 67.386 1.00 183.05 196 GLU A CA 1
ATOM 1466 C C . GLU A 1 180 ? 52.961 58.224 68.687 1.00 183.30 196 GLU A C 1
ATOM 1467 O O . GLU A 1 180 ? 53.667 59.228 68.879 1.00 184.65 196 GLU A O 1
ATOM 1473 N N . GLY A 1 181 ? 52.046 57.814 69.553 1.00 184.31 197 GLY A N 1
ATOM 1474 C CA . GLY A 1 181 ? 51.748 58.376 70.901 1.00 183.75 197 GLY A CA 1
ATOM 1475 C C . GLY A 1 181 ? 52.046 59.836 71.358 1.00 179.78 197 GLY A C 1
ATOM 1476 O O . GLY A 1 181 ? 52.264 60.006 72.567 1.00 183.66 197 GLY A O 1
ATOM 1477 N N . ASP A 1 182 ? 52.075 60.866 70.513 1.00 169.67 198 ASP A N 1
ATOM 1478 C CA . ASP A 1 182 ? 52.316 62.225 71.087 1.00 159.88 198 ASP A CA 1
ATOM 1479 C C . ASP A 1 182 ? 51.718 63.299 70.198 1.00 152.61 198 ASP A C 1
ATOM 1480 O O . ASP A 1 182 ? 52.132 63.453 69.056 1.00 159.38 198 ASP A O 1
ATOM 1485 N N . VAL A 1 183 ? 50.756 64.051 70.730 1.00 139.59 199 VAL A N 1
ATOM 1486 C CA . VAL A 1 183 ? 50.060 65.122 69.970 1.00 123.45 199 VAL A CA 1
ATOM 1487 C C . VAL A 1 183 ? 51.004 66.248 69.465 1.00 113.89 199 VAL A C 1
ATOM 1488 O O . VAL A 1 183 ? 52.069 66.520 70.031 1.00 106.91 199 VAL A O 1
ATOM 1492 N N . THR A 1 184 ? 50.571 66.882 68.375 1.00 103.40 200 THR A N 1
ATOM 1493 C CA . THR A 1 184 ? 51.297 67.992 67.775 1.00 99.51 200 THR A CA 1
ATOM 1494 C C . THR A 1 184 ? 50.489 69.283 67.874 1.00 94.07 200 THR A C 1
ATOM 1495 O O . THR A 1 184 ? 49.375 69.399 67.350 1.00 82.26 200 THR A O 1
ATOM 1499 N N . LEU A 1 185 ? 51.067 70.248 68.577 1.00 94.76 201 LEU A N 1
ATOM 1500 C CA . LEU A 1 185 ? 50.431 71.533 68.776 1.00 92.72 201 LEU A CA 1
ATOM 1501 C C . LEU A 1 185 ? 51.118 72.615 67.963 1.00 90.61 201 LEU A C 1
ATOM 1502 O O . LEU A 1 185 ? 52.267 72.969 68.220 1.00 91.34 201 LEU A O 1
ATOM 1507 N N . ARG A 1 186 ? 50.395 73.137 66.981 1.00 78.17 202 ARG A N 1
ATOM 1508 C CA . ARG A 1 186 ? 50.919 74.171 66.111 1.00 67.52 202 ARG A CA 1
ATOM 1509 C C . ARG A 1 186 ? 50.366 75.536 66.492 1.00 64.76 202 ARG A C 1
ATOM 1510 O O . ARG A 1 186 ? 49.156 75.746 66.507 1.00 66.37 202 ARG A O 1
ATOM 1518 N N . CYS A 1 187 ? 51.251 76.473 66.803 1.00 60.29 203 CYS A N 1
ATOM 1519 C CA . CYS A 1 187 ? 50.798 77.800 67.198 1.00 58.30 203 CYS A CA 1
ATOM 1520 C C . CYS A 1 187 ? 50.792 78.734 66.001 1.00 51.65 203 CYS A C 1
ATOM 1521 O O . CYS A 1 187 ? 51.811 78.926 65.347 1.00 45.70 203 CYS A O 1
ATOM 1524 N N . TRP A 1 188 ? 49.650 79.364 65.709 1.00 55.29 204 TRP A N 1
ATOM 1525 C CA . TRP A 1 188 ? 49.570 80.235 64.550 1.00 54.55 204 TRP A CA 1
ATOM 1526 C C . TRP A 1 188 ? 49.505 81.704 64.785 1.00 56.50 204 TRP A C 1
ATOM 1527 O O . TRP A 1 188 ? 48.942 82.204 65.749 1.00 58.88 204 TRP A O 1
ATOM 1538 N N . ALA A 1 189 ? 50.121 82.380 63.835 1.00 52.99 205 ALA A N 1
ATOM 1539 C CA . ALA A 1 189 ? 50.206 83.800 63.781 1.00 46.10 205 ALA A CA 1
ATOM 1540 C C . ALA A 1 189 ? 49.932 84.216 62.353 1.00 41.77 205 ALA A C 1
ATOM 1541 O O . ALA A 1 189 ? 50.696 83.888 61.462 1.00 59.80 205 ALA A O 1
ATOM 1543 N N . LEU A 1 190 ? 48.849 84.938 62.122 1.00 31.44 206 LEU A N 1
ATOM 1544 C CA . LEU A 1 190 ? 48.500 85.330 60.770 1.00 33.75 206 LEU A CA 1
ATOM 1545 C C . LEU A 1 190 ? 48.266 86.818 60.593 1.00 42.17 206 LEU A C 1
ATOM 1546 O O . LEU A 1 190 ? 47.660 87.473 61.434 1.00 37.73 206 LEU A O 1
ATOM 1551 N N . GLY A 1 191 ? 48.751 87.334 59.466 1.00 46.45 207 GLY A N 1
ATOM 1552 C CA . GLY A 1 191 ? 48.581 88.736 59.159 1.00 50.59 207 GLY A CA 1
ATOM 1553 C C . GLY A 1 191 ? 48.972 89.664 60.291 1.00 55.30 207 GLY A C 1
ATOM 1554 O O . GLY A 1 191 ? 48.117 90.219 60.976 1.00 59.25 207 GLY A O 1
ATOM 1555 N N . PHE A 1 192 ? 50.273 89.781 60.525 1.00 55.96 208 PHE A N 1
ATOM 1556 C CA . PHE A 1 192 ? 50.812 90.686 61.526 1.00 52.82 208 PHE A CA 1
ATOM 1557 C C . PHE A 1 192 ? 51.732 91.485 60.630 1.00 52.91 208 PHE A C 1
ATOM 1558 O O . PHE A 1 192 ? 52.194 90.957 59.626 1.00 50.20 208 PHE A O 1
ATOM 1566 N N . TYR A 1 193 ? 51.986 92.750 60.925 1.00 53.52 209 TYR A N 1
ATOM 1567 C CA . TYR A 1 193 ? 52.810 93.465 59.979 1.00 58.00 209 TYR A CA 1
ATOM 1568 C C . TYR A 1 193 ? 54.311 93.341 60.011 1.00 67.37 209 TYR A C 1
ATOM 1569 O O . TYR A 1 193 ? 54.853 92.431 59.391 1.00 91.58 209 TYR A O 1
ATOM 1578 N N . PRO A 1 194 ? 55.016 94.248 60.708 1.00 51.57 210 PRO A N 1
ATOM 1579 C CA . PRO A 1 194 ? 56.453 94.012 60.633 1.00 32.69 210 PRO A CA 1
ATOM 1580 C C . PRO A 1 194 ? 56.732 92.509 60.726 1.00 35.65 210 PRO A C 1
ATOM 1581 O O . PRO A 1 194 ? 56.179 91.801 61.568 1.00 30.08 210 PRO A O 1
ATOM 1585 N N . ALA A 1 195 ? 57.553 92.007 59.823 1.00 27.61 211 ALA A N 1
ATOM 1586 C CA . ALA A 1 195 ? 57.840 90.592 59.830 1.00 35.69 211 ALA A CA 1
ATOM 1587 C C . ALA A 1 195 ? 58.393 90.119 61.172 1.00 42.33 211 ALA A C 1
ATOM 1588 O O . ALA A 1 195 ? 58.297 88.923 61.491 1.00 18.51 211 ALA A O 1
ATOM 1590 N N . ASP A 1 196 ? 58.992 91.032 61.961 1.00 49.96 212 ASP A N 1
ATOM 1591 C CA . ASP A 1 196 ? 59.547 90.573 63.210 1.00 56.05 212 ASP A CA 1
ATOM 1592 C C . ASP A 1 196 ? 58.461 90.160 64.164 1.00 56.00 212 ASP A C 1
ATOM 1593 O O . ASP A 1 196 ? 57.769 90.986 64.759 1.00 54.49 212 ASP A O 1
ATOM 1598 N N . ILE A 1 197 ? 58.360 88.843 64.265 1.00 45.23 213 ILE A N 1
ATOM 1599 C CA . ILE A 1 197 ? 57.444 88.139 65.152 1.00 34.43 213 ILE A CA 1
ATOM 1600 C C . ILE A 1 197 ? 58.244 87.053 65.805 1.00 36.40 213 ILE A C 1
ATOM 1601 O O . ILE A 1 197 ? 58.964 86.319 65.137 1.00 45.42 213 ILE A O 1
ATOM 1606 N N . THR A 1 198 ? 58.127 86.907 67.117 1.00 44.95 214 THR A N 1
ATOM 1607 C CA . THR A 1 198 ? 58.832 85.828 67.778 1.00 51.77 214 THR A CA 1
ATOM 1608 C C . THR A 1 198 ? 57.804 84.975 68.538 1.00 49.59 214 THR A C 1
ATOM 1609 O O . THR A 1 198 ? 57.224 85.445 69.521 1.00 54.57 214 THR A O 1
ATOM 1613 N N . LEU A 1 199 ? 57.546 83.735 68.099 1.00 44.44 215 LEU A N 1
ATOM 1614 C CA . LEU A 1 199 ? 56.527 82.916 68.768 1.00 49.04 215 LEU A CA 1
ATOM 1615 C C . LEU A 1 199 ? 57.199 81.909 69.692 1.00 54.66 215 LEU A C 1
ATOM 1616 O O . LEU A 1 199 ? 58.266 81.404 69.381 1.00 54.24 215 LEU A O 1
ATOM 1621 N N . THR A 1 200 ? 56.580 81.626 70.827 1.00 58.04 216 THR A N 1
ATOM 1622 C CA . THR A 1 200 ? 57.232 80.707 71.720 1.00 59.12 216 THR A CA 1
ATOM 1623 C C . THR A 1 200 ? 56.371 79.752 72.525 1.00 67.43 216 THR A C 1
ATOM 1624 O O . THR A 1 200 ? 55.364 80.154 73.108 1.00 68.20 216 THR A O 1
ATOM 1628 N N . TRP A 1 201 ? 56.780 78.480 72.531 1.00 73.70 217 TRP A N 1
ATOM 1629 C CA . TRP A 1 201 ? 56.098 77.427 73.277 1.00 77.71 217 TRP A CA 1
ATOM 1630 C C . TRP A 1 201 ? 56.765 77.288 74.624 1.00 85.74 217 TRP A C 1
ATOM 1631 O O . TRP A 1 201 ? 57.974 77.464 74.744 1.00 87.01 217 TRP A O 1
ATOM 1642 N N . GLN A 1 202 ? 55.976 76.933 75.631 1.00 92.62 218 GLN A N 1
ATOM 1643 C CA . GLN A 1 202 ? 56.496 76.806 76.978 1.00 93.44 218 GLN A CA 1
ATOM 1644 C C . GLN A 1 202 ? 55.551 76.030 77.890 1.00 97.51 218 GLN A C 1
ATOM 1645 O O . GLN A 1 202 ? 54.468 75.579 77.532 1.00 93.24 218 GLN A O 1
ATOM 1651 N N . LEU A 1 203 ? 56.060 75.907 79.113 1.00 110.59 219 LEU A N 1
ATOM 1652 C CA . LEU A 1 203 ? 55.360 75.270 80.250 1.00 118.82 219 LEU A CA 1
ATOM 1653 C C . LEU A 1 203 ? 55.315 76.308 81.371 1.00 121.38 219 LEU A C 1
ATOM 1654 O O . LEU A 1 203 ? 56.281 76.514 82.098 1.00 122.62 219 LEU A O 1
ATOM 1659 N N . ASN A 1 204 ? 54.176 76.972 81.490 1.00 123.54 220 ASN A N 1
ATOM 1660 C CA . ASN A 1 204 ? 54.142 78.024 82.473 1.00 122.52 220 ASN A CA 1
ATOM 1661 C C . ASN A 1 204 ? 55.575 78.376 82.857 1.00 115.29 220 ASN A C 1
ATOM 1662 O O . ASN A 1 204 ? 56.025 79.514 82.669 1.00 111.80 220 ASN A O 1
ATOM 1667 N N . GLY A 1 205 ? 56.261 77.407 83.400 1.00 110.93 221 GLY A N 1
ATOM 1668 C CA . GLY A 1 205 ? 57.624 77.582 83.803 1.00 103.46 221 GLY A CA 1
ATOM 1669 C C . GLY A 1 205 ? 58.461 78.148 82.674 1.00 102.21 221 GLY A C 1
ATOM 1670 O O . GLY A 1 205 ? 58.427 79.339 82.397 1.00 99.97 221 GLY A O 1
ATOM 1671 N N . GLU A 1 206 ? 59.201 77.279 82.002 1.00 100.74 222 GLU A N 1
ATOM 1672 C CA . GLU A 1 206 ? 60.131 77.727 80.969 1.00 102.78 222 GLU A CA 1
ATOM 1673 C C . GLU A 1 206 ? 59.631 77.693 79.537 1.00 102.92 222 GLU A C 1
ATOM 1674 O O . GLU A 1 206 ? 58.456 77.440 79.260 1.00 98.63 222 GLU A O 1
ATOM 1680 N N . GLU A 1 207 ? 60.579 77.952 78.642 1.00 102.42 223 GLU A N 1
ATOM 1681 C CA . GLU A 1 207 ? 60.362 78.011 77.208 1.00 98.81 223 GLU A CA 1
ATOM 1682 C C . GLU A 1 207 ? 60.992 76.756 76.571 1.00 96.19 223 GLU A C 1
ATOM 1683 O O . GLU A 1 207 ? 61.910 76.157 77.132 1.00 98.65 223 GLU A O 1
ATOM 1689 N N . LEU A 1 208 ? 60.494 76.362 75.402 1.00 91.49 224 LEU A N 1
ATOM 1690 C CA . LEU A 1 208 ? 60.986 75.176 74.704 1.00 88.79 224 LEU A CA 1
ATOM 1691 C C . LEU A 1 208 ? 61.853 75.509 73.497 1.00 92.06 224 LEU A C 1
ATOM 1692 O O . LEU A 1 208 ? 61.920 74.775 72.515 1.00 90.44 224 LEU A O 1
ATOM 1697 N N . THR A 1 209 ? 62.531 76.636 73.604 1.00 101.47 225 THR A N 1
ATOM 1698 C CA . THR A 1 209 ? 63.395 77.122 72.556 1.00 109.89 225 THR A CA 1
ATOM 1699 C C . THR A 1 209 ? 64.237 76.045 71.889 1.00 113.89 225 THR A C 1
ATOM 1700 O O . THR A 1 209 ? 64.500 76.138 70.705 1.00 119.40 225 THR A O 1
ATOM 1704 N N . GLN A 1 210 ? 64.658 75.020 72.621 1.00 124.59 226 GLN A N 1
ATOM 1705 C CA . GLN A 1 210 ? 65.521 74.010 72.008 1.00 134.22 226 GLN A CA 1
ATOM 1706 C C . GLN A 1 210 ? 64.872 72.830 71.295 1.00 131.42 226 GLN A C 1
ATOM 1707 O O . GLN A 1 210 ? 65.555 72.074 70.603 1.00 132.80 226 GLN A O 1
ATOM 1713 N N . ASP A 1 211 ? 63.572 72.644 71.455 1.00 128.40 227 ASP A N 1
ATOM 1714 C CA . ASP A 1 211 ? 62.933 71.529 70.774 1.00 131.14 227 ASP A CA 1
ATOM 1715 C C . ASP A 1 211 ? 61.655 71.988 70.092 1.00 125.20 227 ASP A C 1
ATOM 1716 O O . ASP A 1 211 ? 60.547 71.684 70.538 1.00 125.77 227 ASP A O 1
ATOM 1721 N N . MET A 1 212 ? 61.818 72.724 69.001 1.00 115.00 228 MET A N 1
ATOM 1722 C CA . MET A 1 212 ? 60.679 73.242 68.253 1.00 108.68 228 MET A CA 1
ATOM 1723 C C . MET A 1 212 ? 60.885 73.185 66.735 1.00 108.49 228 MET A C 1
ATOM 1724 O O . MET A 1 212 ? 62.009 73.064 66.253 1.00 110.68 228 MET A O 1
ATOM 1729 N N . GLU A 1 213 ? 59.786 73.264 65.991 1.00 108.42 229 GLU A N 1
ATOM 1730 C CA . GLU A 1 213 ? 59.845 73.273 64.539 1.00 105.87 229 GLU A CA 1
ATOM 1731 C C . GLU A 1 213 ? 59.401 74.681 64.173 1.00 100.08 229 GLU A C 1
ATOM 1732 O O . GLU A 1 213 ? 58.256 75.066 64.442 1.00 99.06 229 GLU A O 1
ATOM 1738 N N . LEU A 1 214 ? 60.314 75.456 63.589 1.00 89.45 230 LEU A N 1
ATOM 1739 C CA . LEU A 1 214 ? 60.01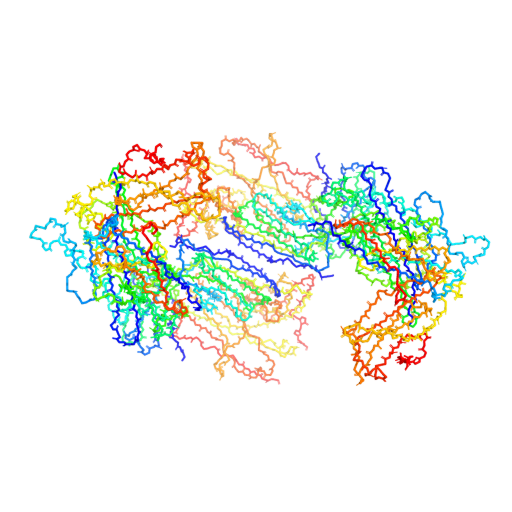5 76.833 63.200 1.00 76.79 230 LEU A CA 1
ATOM 1740 C C . LEU A 1 214 ? 60.118 77.085 61.701 1.00 68.96 230 LEU A C 1
ATOM 1741 O O . LEU A 1 214 ? 61.155 76.833 61.079 1.00 76.40 230 LEU A O 1
ATOM 1746 N N . VAL A 1 215 ? 59.026 77.580 61.126 1.00 46.25 231 VAL A N 1
ATOM 1747 C CA . VAL A 1 215 ? 58.993 77.905 59.706 1.00 41.65 231 VAL A CA 1
ATOM 1748 C C . VAL A 1 215 ? 59.517 79.317 59.593 1.00 38.16 231 VAL A C 1
ATOM 1749 O O . VAL A 1 215 ? 59.062 80.176 60.341 1.00 32.75 231 VAL A O 1
ATOM 1753 N N . GLU A 1 216 ? 60.448 79.554 58.680 1.00 37.93 232 GLU A N 1
ATOM 1754 C CA . GLU A 1 216 ? 60.872 80.938 58.554 1.00 49.32 232 GLU A CA 1
ATOM 1755 C C . GLU A 1 216 ? 59.604 81.727 58.199 1.00 45.02 232 GLU A C 1
ATOM 1756 O O . GLU A 1 216 ? 58.788 81.290 57.370 1.00 47.54 232 GLU A O 1
ATOM 1762 N N . THR A 1 217 ? 59.455 82.878 58.847 1.00 40.55 233 THR A N 1
ATOM 1763 C CA . THR A 1 217 ? 58.256 83.701 58.690 1.00 44.58 233 THR A CA 1
ATOM 1764 C C . THR A 1 217 ? 57.975 84.078 57.238 1.00 46.18 233 THR A C 1
ATOM 1765 O O . THR A 1 217 ? 58.746 84.819 56.629 1.00 51.98 233 THR A O 1
ATOM 1769 N N . ARG A 1 218 ? 56.849 83.584 56.696 1.00 50.97 234 ARG A N 1
ATOM 1770 C CA . ARG A 1 218 ? 56.491 83.820 55.313 1.00 53.53 234 ARG A CA 1
ATOM 1771 C C . ARG A 1 218 ? 55.521 85.019 55.124 1.00 62.04 234 ARG A C 1
ATOM 1772 O O . ARG A 1 218 ? 54.878 85.468 56.065 1.00 57.03 234 ARG A O 1
ATOM 1780 N N . PRO A 1 219 ? 55.435 85.547 53.888 1.00 64.77 235 PRO A N 1
ATOM 1781 C CA . PRO A 1 219 ? 54.572 86.681 53.559 1.00 62.02 235 PRO A CA 1
ATOM 1782 C C . PRO A 1 219 ? 53.272 86.276 52.895 1.00 72.84 235 PRO A C 1
ATOM 1783 O O . PRO A 1 219 ? 53.232 85.298 52.159 1.00 76.94 235 PRO A O 1
ATOM 1787 N N . ALA A 1 220 ? 52.220 87.046 53.133 1.00 78.38 236 ALA A N 1
ATOM 1788 C CA . ALA A 1 220 ? 50.946 86.798 52.488 1.00 70.68 236 ALA A CA 1
ATOM 1789 C C . ALA A 1 220 ? 50.791 88.001 51.574 1.00 78.35 236 ALA A C 1
ATOM 1790 O O . ALA A 1 220 ? 51.220 89.104 51.925 1.00 89.09 236 ALA A O 1
ATOM 1792 N N . GLY A 1 221 ? 50.189 87.794 50.408 1.00 73.24 237 GLY A N 1
ATOM 1793 C CA . GLY A 1 221 ? 50.040 88.872 49.439 1.00 74.38 237 GLY A CA 1
ATOM 1794 C C . GLY A 1 221 ? 49.254 90.139 49.740 1.00 75.88 237 GLY A C 1
ATOM 1795 O O . GLY A 1 221 ? 48.838 90.823 48.807 1.00 83.50 237 GLY A O 1
ATOM 1796 N N . ASP A 1 222 ? 49.049 90.474 51.009 1.00 71.74 238 ASP A N 1
ATOM 1797 C CA . ASP A 1 222 ? 48.292 91.680 51.343 1.00 70.59 238 ASP A CA 1
ATOM 1798 C C . ASP A 1 222 ? 49.113 92.675 52.152 1.00 70.34 238 ASP A C 1
ATOM 1799 O O . ASP A 1 222 ? 48.606 93.704 52.585 1.00 69.07 238 ASP A O 1
ATOM 1804 N N . GLY A 1 223 ? 50.380 92.361 52.365 1.00 75.98 239 GLY A N 1
ATOM 1805 C CA . GLY A 1 223 ? 51.215 93.264 53.121 1.00 78.09 239 GLY A CA 1
ATOM 1806 C C . GLY A 1 223 ? 51.320 92.848 54.565 1.00 76.94 239 GLY A C 1
ATOM 1807 O O . GLY A 1 223 ? 51.537 93.682 55.441 1.00 81.33 239 GLY A O 1
ATOM 1808 N N . THR A 1 224 ? 51.164 91.556 54.819 1.00 69.63 240 THR A N 1
ATOM 1809 C CA . THR A 1 224 ? 51.267 91.046 56.176 1.00 63.50 240 THR A CA 1
ATOM 1810 C C . THR A 1 224 ? 52.096 89.791 56.165 1.00 60.08 240 THR A C 1
ATOM 1811 O O . THR A 1 224 ? 52.294 89.179 55.107 1.00 55.74 240 THR A O 1
ATOM 1815 N N . PHE A 1 225 ? 52.567 89.401 57.345 1.00 51.87 241 PHE A N 1
ATOM 1816 C CA . PHE A 1 225 ? 53.370 88.202 57.468 1.00 47.22 241 PHE A CA 1
ATOM 1817 C C . PHE A 1 225 ? 52.688 87.196 58.375 1.00 52.29 241 PHE A C 1
ATOM 1818 O O . PHE A 1 225 ? 51.869 87.572 59.214 1.00 48.44 241 PHE A O 1
ATOM 1826 N N . GLN A 1 226 ? 52.989 85.914 58.160 1.00 55.46 242 GLN A N 1
ATOM 1827 C CA . GLN A 1 226 ? 52.414 84.819 58.952 1.00 49.40 242 GLN A CA 1
ATOM 1828 C C . GLN A 1 226 ? 53.511 83.847 59.297 1.00 42.31 242 GLN A C 1
ATOM 1829 O O . GLN A 1 226 ? 54.368 83.564 58.481 1.00 37.96 242 GLN A O 1
ATOM 1835 N N . LYS A 1 227 ? 53.460 83.329 60.510 1.00 38.85 243 LYS A N 1
ATOM 1836 C CA . LYS A 1 227 ? 54.464 82.408 60.972 1.00 43.78 243 LYS A CA 1
ATOM 1837 C C . LYS A 1 227 ? 53.884 81.348 61.882 1.00 44.34 243 LYS A C 1
ATOM 1838 O O . LYS A 1 227 ? 52.880 81.582 62.570 1.00 37.88 243 LYS A O 1
ATOM 1844 N N . TRP A 1 228 ? 54.510 80.175 61.880 1.00 36.98 244 TRP A N 1
ATOM 1845 C CA . TRP A 1 228 ? 54.068 79.136 62.783 1.00 43.81 244 TRP A CA 1
ATOM 1846 C C . TRP A 1 228 ? 55.208 78.374 63.438 1.00 45.33 244 TRP A C 1
ATOM 1847 O O . TRP A 1 228 ? 56.305 78.254 62.895 1.00 48.93 244 TRP A O 1
ATOM 1858 N N . ALA A 1 229 ? 54.934 77.908 64.649 1.00 53.59 245 ALA A N 1
ATOM 1859 C CA . ALA A 1 229 ? 55.882 77.160 65.451 1.00 57.79 245 ALA A CA 1
ATOM 1860 C C . ALA A 1 229 ? 55.049 76.161 66.220 1.00 57.45 245 ALA A C 1
ATOM 1861 O O . ALA A 1 229 ? 54.041 76.534 66.834 1.00 48.35 245 ALA A O 1
ATOM 1863 N N . ALA A 1 230 ? 55.471 74.899 66.181 1.00 58.63 246 ALA A N 1
ATOM 1864 C CA . ALA A 1 230 ? 54.754 73.822 66.857 1.00 66.62 246 ALA A CA 1
ATOM 1865 C C . ALA A 1 230 ? 55.695 72.897 67.623 1.00 66.80 246 ALA A C 1
ATOM 1866 O O . ALA A 1 230 ? 56.908 73.078 67.587 1.00 58.73 246 ALA A O 1
ATOM 1868 N N . VAL A 1 231 ? 55.109 71.921 68.320 1.00 75.99 247 VAL A N 1
ATOM 1869 C CA . VAL A 1 231 ? 55.847 70.919 69.097 1.00 85.77 247 VAL A CA 1
ATOM 1870 C C . VAL A 1 231 ? 55.015 69.673 69.356 1.00 91.66 247 VAL A C 1
ATOM 1871 O O . VAL A 1 231 ? 53.799 69.668 69.148 1.00 89.79 247 VAL A O 1
ATOM 1875 N N . VAL A 1 232 ? 55.694 68.631 69.838 1.00 95.53 248 VAL A N 1
ATOM 1876 C CA . VAL A 1 232 ? 55.085 67.340 70.146 1.00 92.63 248 VAL A CA 1
ATOM 1877 C C . VAL A 1 232 ? 54.677 67.233 71.612 1.00 94.13 248 VAL A C 1
ATOM 1878 O O . VAL A 1 232 ? 55.524 67.064 72.498 1.00 90.90 248 VAL A O 1
ATOM 1882 N N . VAL A 1 233 ? 53.372 67.314 71.855 1.00 92.10 249 VAL A N 1
ATOM 1883 C CA . VAL A 1 233 ? 52.836 67.252 73.206 1.00 99.72 249 VAL A CA 1
ATOM 1884 C C . VAL A 1 233 ? 52.112 65.950 73.521 1.00 110.63 249 VAL A C 1
ATOM 1885 O O . VAL A 1 233 ? 51.309 65.466 72.723 1.00 111.02 249 VAL A O 1
ATOM 1889 N N . PRO A 1 234 ? 52.388 65.359 74.697 1.00 123.92 250 PRO A N 1
ATOM 1890 C CA . PRO A 1 234 ? 51.733 64.107 75.088 1.00 130.37 250 PRO A CA 1
ATOM 1891 C C . PRO A 1 234 ? 50.208 64.254 75.166 1.00 133.60 250 PRO A C 1
ATOM 1892 O O . PRO A 1 234 ? 49.699 65.178 75.800 1.00 133.07 250 PRO A O 1
ATOM 1896 N N . LEU A 1 235 ? 49.491 63.338 74.518 1.00 137.52 251 LEU A N 1
ATOM 1897 C CA . LEU A 1 235 ? 48.027 63.353 74.495 1.00 144.09 251 LEU A CA 1
ATOM 1898 C C . LEU A 1 235 ? 47.389 63.570 75.862 1.00 147.78 251 LEU A C 1
ATOM 1899 O O . LEU A 1 235 ? 46.227 63.976 75.956 1.00 144.24 251 LEU A O 1
ATOM 1904 N N . GLY A 1 236 ? 48.147 63.294 76.918 1.00 154.41 252 GLY A N 1
ATOM 1905 C CA . GLY A 1 236 ? 47.632 63.475 78.265 1.00 161.13 252 GLY A CA 1
ATOM 1906 C C . GLY A 1 236 ? 47.697 64.930 78.698 1.00 162.43 252 GLY A C 1
ATOM 1907 O O . GLY A 1 236 ? 46.702 65.650 78.617 1.00 163.80 252 GLY A O 1
ATOM 1908 N N . LYS A 1 237 ? 48.880 65.351 79.149 1.00 161.15 253 LYS A N 1
ATOM 1909 C CA . LYS A 1 237 ? 49.128 66.718 79.609 1.00 156.01 253 LYS A CA 1
ATOM 1910 C C . LYS A 1 237 ? 48.379 67.652 78.685 1.00 154.49 253 LYS A C 1
ATOM 1911 O O . LYS A 1 237 ? 47.518 68.417 79.118 1.00 152.16 253 LYS A O 1
ATOM 1917 N N . GLU A 1 238 ? 48.747 67.581 77.412 1.00 156.64 254 GLU A N 1
ATOM 1918 C CA . GLU A 1 238 ? 48.115 68.318 76.324 1.00 158.01 254 GLU A CA 1
ATOM 1919 C C . GLU A 1 238 ? 47.640 69.744 76.596 1.00 157.95 254 GLU A C 1
ATOM 1920 O O . GLU A 1 238 ? 46.986 70.348 75.742 1.00 157.93 254 GLU A O 1
ATOM 1926 N N . GLN A 1 239 ? 47.950 70.315 77.752 1.00 155.93 255 GLN A N 1
ATOM 1927 C CA . GLN A 1 239 ? 47.446 71.666 77.996 1.00 155.91 255 GLN A CA 1
ATOM 1928 C C . GLN A 1 239 ? 48.318 72.524 78.889 1.00 151.50 255 GLN A C 1
ATOM 1929 O O . GLN A 1 239 ? 48.107 73.731 78.994 1.00 152.15 255 GLN A O 1
ATOM 1935 N N . SER A 1 240 ? 49.285 71.900 79.545 1.00 146.76 256 SER A N 1
ATOM 1936 C CA . SER A 1 240 ? 50.171 72.660 80.400 1.00 141.62 256 SER A CA 1
ATOM 1937 C C . SER A 1 240 ? 51.250 73.286 79.513 1.00 134.23 256 SER A C 1
ATOM 1938 O O . SER A 1 240 ? 52.342 73.633 79.968 1.00 130.80 256 SER A O 1
ATOM 1941 N N . TYR A 1 241 ? 50.915 73.414 78.231 1.00 121.78 257 TYR A N 1
ATOM 1942 C CA . TYR A 1 241 ? 51.789 74.012 77.237 1.00 104.59 257 TYR A CA 1
ATOM 1943 C C . TYR A 1 241 ? 51.088 75.245 76.709 1.00 97.62 257 TYR A C 1
ATOM 1944 O O . TYR A 1 241 ? 50.017 75.149 76.111 1.00 94.32 257 TYR A O 1
ATOM 1953 N N . THR A 1 242 ? 51.682 76.408 76.932 1.00 92.63 258 THR A N 1
ATOM 1954 C CA . THR A 1 242 ? 51.093 77.648 76.448 1.00 92.57 258 THR A CA 1
ATOM 1955 C C . THR A 1 242 ? 51.915 78.216 75.309 1.00 89.21 258 THR A C 1
ATOM 1956 O O . THR A 1 242 ? 53.104 77.912 75.203 1.00 82.71 258 THR A O 1
ATOM 1960 N N . CYS A 1 243 ? 51.280 78.998 74.461 1.00 86.79 259 CYS A N 1
ATOM 1961 C CA . CYS A 1 243 ? 51.944 79.635 73.361 1.00 81.19 259 CYS A CA 1
ATOM 1962 C C . CYS A 1 243 ? 52.013 81.108 73.640 1.00 79.90 259 CYS A C 1
ATOM 1963 O O . CYS A 1 243 ? 51.031 81.825 73.511 1.00 78.06 259 CYS A O 1
ATOM 1966 N N . HIS A 1 244 ? 53.199 81.575 74.008 1.00 80.73 260 HIS A N 1
ATOM 1967 C CA . HIS A 1 244 ? 53.400 82.993 74.236 1.00 74.86 260 HIS A CA 1
ATOM 1968 C C . HIS A 1 244 ? 53.828 83.554 72.903 1.00 68.36 260 HIS A C 1
ATOM 1969 O O . HIS A 1 244 ? 54.830 83.139 72.340 1.00 61.51 260 HIS A O 1
ATOM 1976 N N . VAL A 1 245 ? 53.073 84.510 72.399 1.00 62.72 261 VAL A N 1
ATOM 1977 C CA . VAL A 1 245 ? 53.368 85.125 71.125 1.00 55.19 261 VAL A CA 1
ATOM 1978 C C . VAL A 1 245 ? 53.711 86.559 71.409 1.00 61.46 261 VAL A C 1
ATOM 1979 O O . VAL A 1 245 ? 53.009 87.215 72.161 1.00 59.63 261 VAL A O 1
ATOM 1983 N N . TYR A 1 246 ? 54.788 87.033 70.791 1.00 64.29 262 TYR A N 1
ATOM 1984 C CA . TYR A 1 246 ? 55.255 88.393 70.986 1.00 55.73 262 TYR A CA 1
ATOM 1985 C C . TYR A 1 246 ? 55.319 89.113 69.666 1.00 50.46 262 TYR A C 1
ATOM 1986 O O . TYR A 1 246 ? 55.708 88.535 68.649 1.00 42.54 262 TYR A O 1
ATOM 1995 N N . HIS A 1 247 ? 54.941 90.384 69.722 1.00 45.01 263 HIS A N 1
ATOM 1996 C CA . HIS A 1 247 ? 54.908 91.187 68.522 1.00 41.77 263 HIS A CA 1
ATOM 1997 C C . HIS A 1 247 ? 54.829 92.656 68.858 1.00 48.66 263 HIS A C 1
ATOM 1998 O O . HIS A 1 247 ? 54.620 93.047 70.000 1.00 61.45 263 HIS A O 1
ATOM 2005 N N . GLU A 1 248 ? 55.003 93.493 67.843 1.00 56.79 264 GLU A N 1
ATOM 2006 C CA . GLU A 1 248 ? 54.949 94.952 67.994 1.00 56.02 264 GLU A CA 1
ATOM 2007 C C . GLU A 1 248 ? 53.534 95.448 68.226 1.00 51.64 264 GLU A C 1
ATOM 2008 O O . GLU A 1 248 ? 53.302 96.335 69.055 1.00 55.81 264 GLU A O 1
ATOM 2014 N N . GLY A 1 249 ? 52.583 94.868 67.521 1.00 58.39 265 GLY A N 1
ATOM 2015 C CA . GLY A 1 249 ? 51.201 95.277 67.650 1.00 69.46 265 GLY A CA 1
ATOM 2016 C C . GLY A 1 249 ? 50.655 95.040 69.075 1.00 75.53 265 GLY A C 1
ATOM 2017 O O . GLY A 1 249 ? 50.481 95.986 69.843 1.00 77.65 265 GLY A O 1
ATOM 2018 N N . LEU A 1 250 ? 50.388 93.781 69.408 1.00 83.50 266 LEU A N 1
ATOM 2019 C CA . LEU A 1 250 ? 49.845 93.442 70.718 1.00 97.19 266 LEU A CA 1
ATOM 2020 C C . LEU A 1 250 ? 50.804 93.729 71.869 1.00 104.47 266 LEU A C 1
ATOM 2021 O O . LEU A 1 250 ? 51.878 93.132 71.972 1.00 108.85 266 LEU A O 1
ATOM 2026 N N . PRO A 1 251 ? 50.425 94.669 72.753 1.00 107.00 267 PRO A N 1
ATOM 2027 C CA . PRO A 1 251 ? 51.269 95.024 73.896 1.00 107.44 267 PRO A CA 1
ATOM 2028 C C . PRO A 1 251 ? 51.378 93.809 74.78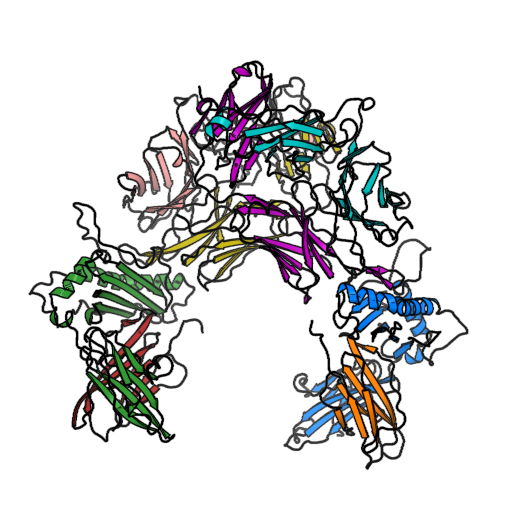5 1.00 111.47 267 PRO A C 1
ATOM 2029 O O . PRO A 1 251 ? 52.454 93.241 74.976 1.00 117.28 267 PRO A O 1
ATOM 2033 N N . GLU A 1 252 ? 50.230 93.415 75.317 1.00 109.59 268 GLU A N 1
ATOM 2034 C CA . GLU A 1 252 ? 50.137 92.268 76.194 1.00 112.67 268 GLU A CA 1
ATOM 2035 C C . GLU A 1 252 ? 50.534 90.997 75.460 1.00 104.57 268 GLU A C 1
ATOM 2036 O O . GLU A 1 252 ? 49.743 90.447 74.688 1.00 107.74 268 GLU A O 1
ATOM 2042 N N . PRO A 1 253 ? 51.750 90.494 75.710 1.00 93.15 269 PRO A N 1
ATOM 2043 C CA . PRO A 1 253 ? 52.176 89.276 75.033 1.00 85.04 269 PRO A CA 1
ATOM 2044 C C . PRO A 1 253 ? 51.027 88.272 75.009 1.00 78.79 269 PRO A C 1
ATOM 2045 O O . PRO A 1 253 ? 50.518 87.859 76.054 1.00 80.47 269 PRO A O 1
ATOM 2049 N N . LEU A 1 254 ? 50.617 87.907 73.800 1.00 71.35 270 LEU A N 1
ATOM 2050 C CA . LEU A 1 254 ? 49.544 86.954 73.566 1.00 63.60 270 LEU A CA 1
ATOM 2051 C C . LEU A 1 254 ? 49.941 85.596 74.113 1.00 69.85 270 LEU A C 1
ATOM 2052 O O . LEU A 1 254 ? 51.081 85.158 73.922 1.00 64.11 270 LEU A O 1
ATOM 2057 N N . ILE A 1 255 ? 49.005 84.944 74.799 1.00 80.78 271 ILE A N 1
ATOM 2058 C CA . ILE A 1 255 ? 49.236 83.611 75.352 1.00 91.03 271 ILE A CA 1
ATOM 2059 C C . ILE A 1 255 ? 48.140 82.701 74.824 1.00 95.44 271 ILE A C 1
ATOM 2060 O O . ILE A 1 255 ? 46.959 83.058 74.867 1.00 92.44 271 ILE A O 1
ATOM 2065 N N . LEU A 1 256 ? 48.542 81.528 74.334 1.00 101.37 272 LEU A N 1
ATOM 2066 C CA . LEU A 1 256 ? 47.607 80.604 73.759 1.00 104.30 272 LEU A CA 1
ATOM 2067 C C . LEU A 1 256 ? 47.709 79.194 74.280 1.00 114.23 272 LEU A C 1
ATOM 2068 O O . LEU A 1 256 ? 48.782 78.580 74.363 1.00 114.14 272 LEU A O 1
ATOM 2073 N N . ARG A 1 257 ? 46.520 78.705 74.602 1.00 125.33 273 ARG A N 1
ATOM 2074 C CA . ARG A 1 257 ? 46.258 77.355 75.017 1.00 134.34 273 ARG A CA 1
ATOM 2075 C C . ARG A 1 257 ? 45.246 76.801 74.063 1.00 139.82 273 ARG A C 1
ATOM 2076 O O . ARG A 1 257 ? 44.741 77.562 73.238 1.00 139.96 273 ARG A O 1
ATOM 2084 N N . TRP A 1 258 ? 44.905 75.552 74.123 1.00 149.19 274 TRP A N 1
ATOM 2085 C CA . TRP A 1 258 ? 43.939 75.102 73.142 1.00 160.71 274 TRP A CA 1
ATOM 2086 C C . TRP A 1 258 ? 42.560 75.567 73.526 1.00 167.41 274 TRP A C 1
ATOM 2087 O O . TRP A 1 258 ? 42.370 76.177 74.582 1.00 168.60 274 TRP A O 1
ATOM 2098 N N . GLY A 1 259 ? 41.588 75.260 72.674 1.00 174.54 275 GLY A N 1
ATOM 2099 C CA . GLY A 1 259 ? 40.195 75.614 72.906 1.00 185.45 275 GLY A CA 1
ATOM 2100 C C . GLY A 1 259 ? 39.656 75.815 74.313 1.00 193.19 275 GLY A C 1
ATOM 2101 O O . GLY A 1 259 ? 38.900 76.760 74.547 1.00 196.68 275 GLY A O 1
ATOM 2102 N N . GLY A 1 260 ? 40.021 74.940 75.244 1.00 197.57 276 GLY A N 1
ATOM 2103 C CA . GLY A 1 260 ? 39.525 75.072 76.603 1.00 200.75 276 GLY A CA 1
ATOM 2104 C C . GLY A 1 260 ? 40.580 75.265 77.673 1.00 201.49 276 GLY A C 1
ATOM 2105 O O . GLY A 1 260 ? 41.769 75.407 77.324 1.00 201.49 276 GLY A O 1
ATOM 2107 N N . ALA B 2 1 ? 87.133 80.193 41.636 1.00 170.39 -2 ALA B N 1
ATOM 2108 C CA . ALA B 2 1 ? 87.023 78.781 42.101 1.00 173.37 -2 ALA B CA 1
ATOM 2109 C C . ALA B 2 1 ? 85.568 78.426 42.365 1.00 175.19 -2 ALA B C 1
ATOM 2110 O O . ALA B 2 1 ? 84.671 79.212 42.065 1.00 174.08 -2 ALA B O 1
ATOM 2112 N N . ASP B 2 2 ? 85.349 77.240 42.932 1.00 179.91 -1 ASP B N 1
ATOM 2113 C CA . ASP B 2 2 ? 84.009 76.736 43.243 1.00 183.30 -1 ASP B CA 1
ATOM 2114 C C . ASP B 2 2 ? 83.114 77.803 43.869 1.00 185.30 -1 ASP B C 1
ATOM 2115 O O . ASP B 2 2 ? 83.369 78.263 44.985 1.00 187.14 -1 ASP B O 1
ATOM 2120 N N . PRO B 2 3 ? 82.060 78.224 43.146 1.00 185.78 0 PRO B N 1
ATOM 2121 C CA . PRO B 2 3 ? 81.133 79.240 43.659 1.00 184.13 0 PRO B CA 1
ATOM 2122 C C . PRO B 2 3 ? 80.303 78.683 44.816 1.00 180.64 0 PRO B C 1
ATOM 2123 O O . PRO B 2 3 ? 80.077 77.475 44.909 1.00 183.44 0 PRO B O 1
ATOM 2127 N N . ILE B 2 4 ? 79.848 79.561 45.698 0.92 171.81 1 ILE B N 1
ATOM 2128 C CA . ILE B 2 4 ? 79.058 79.124 46.839 0.92 162.85 1 ILE B CA 1
ATOM 2129 C C . ILE B 2 4 ? 77.567 79.242 46.536 0.92 148.99 1 ILE B C 1
ATOM 2130 O O . ILE B 2 4 ? 76.978 80.309 46.695 0.92 152.39 1 ILE B O 1
ATOM 2135 N N . GLN B 2 5 ? 76.954 78.142 46.109 1.00 127.40 2 GLN B N 1
ATOM 2136 C CA . GLN B 2 5 ? 75.537 78.166 45.778 1.00 106.42 2 GLN B CA 1
ATOM 2137 C C . GLN B 2 5 ? 74.647 77.699 46.904 1.00 100.39 2 GLN B C 1
ATOM 2138 O O . GLN B 2 5 ? 75.040 76.854 47.705 1.00 102.95 2 GLN B O 1
ATOM 2144 N N . ARG B 2 6 ? 73.443 78.264 46.951 1.00 89.92 3 ARG B N 1
ATOM 2145 C CA . ARG B 2 6 ? 72.465 77.950 47.983 1.00 73.01 3 ARG B CA 1
ATOM 2146 C C . ARG B 2 6 ? 71.130 77.570 47.381 1.00 68.12 3 ARG B C 1
ATOM 2147 O O . ARG B 2 6 ? 70.526 78.354 46.661 1.00 57.95 3 ARG B O 1
ATOM 2155 N N . THR B 2 7 ? 70.688 76.355 47.693 1.00 71.46 4 THR B N 1
ATOM 2156 C CA . THR B 2 7 ? 69.419 75.807 47.223 1.00 67.58 4 THR B CA 1
ATOM 2157 C C . THR B 2 7 ? 68.240 76.661 47.646 1.00 63.10 4 THR B C 1
ATOM 2158 O O . THR B 2 7 ? 68.346 77.467 48.562 1.00 69.33 4 THR B O 1
ATOM 2162 N N . PRO B 2 8 ? 67.094 76.490 46.974 1.00 55.21 5 PRO B N 1
ATOM 2163 C CA . PRO B 2 8 ? 65.875 77.236 47.274 1.00 50.15 5 PRO B CA 1
ATOM 2164 C C . PRO B 2 8 ? 65.042 76.528 48.334 1.00 49.69 5 PRO B C 1
ATOM 2165 O O . PRO B 2 8 ? 65.052 75.291 48.428 1.00 46.68 5 PRO B O 1
ATOM 2169 N N . LYS B 2 9 ? 64.376 77.325 49.164 1.00 55.08 6 LYS B N 1
ATOM 2170 C CA . LYS B 2 9 ? 63.498 76.805 50.195 1.00 57.29 6 LYS B CA 1
ATOM 2171 C C . LYS B 2 9 ? 62.131 77.058 49.623 1.00 53.29 6 LYS B C 1
ATOM 2172 O O . LYS B 2 9 ? 61.963 77.960 48.800 1.00 48.92 6 LYS B O 1
ATOM 2178 N N . ILE B 2 10 ? 61.158 76.259 50.040 1.00 48.43 7 ILE B N 1
ATOM 2179 C CA . ILE B 2 10 ? 59.815 76.427 49.532 1.00 46.40 7 ILE B CA 1
ATOM 2180 C C . ILE B 2 10 ? 58.750 76.258 50.589 1.00 48.22 7 ILE B C 1
ATOM 2181 O O . ILE B 2 10 ? 58.846 75.396 51.456 1.00 53.41 7 ILE B O 1
ATOM 2186 N N . GLN B 2 11 ? 57.740 77.109 50.509 1.00 50.68 8 GLN B N 1
ATOM 2187 C CA . GLN B 2 11 ? 56.618 77.078 51.420 1.00 55.75 8 GLN B CA 1
ATOM 2188 C C . GLN B 2 11 ? 55.384 77.355 50.588 1.00 64.26 8 GLN B C 1
ATOM 2189 O O . GLN B 2 11 ? 55.265 78.426 49.990 1.00 67.32 8 GLN B O 1
ATOM 2195 N N . VAL B 2 12 ? 54.482 76.379 50.522 1.00 69.47 9 VAL B N 1
ATOM 2196 C CA . VAL B 2 12 ? 53.244 76.549 49.783 1.00 65.94 9 VAL B CA 1
ATOM 2197 C C . VAL B 2 12 ? 52.127 76.584 50.800 1.00 56.52 9 VAL B C 1
ATOM 2198 O O . VAL B 2 12 ? 52.059 75.733 51.693 1.00 59.47 9 VAL B O 1
ATOM 2202 N N . TYR B 2 13 ? 51.265 77.586 50.671 1.00 40.74 10 TYR B N 1
ATOM 2203 C CA . TYR B 2 13 ? 50.153 77.739 51.622 1.00 54.16 10 TYR B CA 1
ATOM 2204 C C . TYR B 2 13 ? 49.095 78.729 51.126 1.00 55.11 10 TYR B C 1
ATOM 2205 O O . TYR B 2 13 ? 49.232 79.348 50.072 1.00 53.49 10 TYR B O 1
ATOM 2214 N N . SER B 2 14 ? 48.048 78.841 51.924 1.00 53.52 11 SER B N 1
ATOM 2215 C CA . SER B 2 14 ? 46.932 79.733 51.645 1.00 52.99 11 SER B CA 1
ATOM 2216 C C . SER B 2 14 ? 47.196 81.105 52.208 1.00 44.78 11 SER B C 1
ATOM 2217 O O . SER B 2 14 ? 47.765 81.254 53.284 1.00 40.85 11 SER B O 1
ATOM 2220 N N . ARG B 2 15 ? 46.767 82.135 51.486 1.00 45.35 12 ARG B N 1
ATOM 2221 C CA . ARG B 2 15 ? 46.910 83.513 51.945 1.00 54.67 12 ARG B CA 1
ATOM 2222 C C . ARG B 2 15 ? 46.089 83.620 53.224 1.00 60.73 12 ARG B C 1
ATOM 2223 O O . ARG B 2 15 ? 46.574 84.079 54.270 1.00 60.87 12 ARG B O 1
ATOM 2231 N N . HIS B 2 16 ? 44.839 83.171 53.126 1.00 65.99 13 HIS B N 1
ATOM 2232 C CA . HIS B 2 16 ? 43.918 83.185 54.252 1.00 67.95 13 HIS B CA 1
ATOM 2233 C C . HIS B 2 16 ? 43.548 81.782 54.690 1.00 73.00 13 HIS B C 1
ATOM 2234 O O . HIS B 2 16 ? 43.707 80.823 53.929 1.00 60.86 13 HIS B O 1
ATOM 2241 N N . PRO B 2 17 ? 43.058 81.641 55.933 1.00 80.72 14 PRO B N 1
ATOM 2242 C CA . PRO B 2 17 ? 42.674 80.309 56.396 1.00 88.21 14 PRO B CA 1
ATOM 2243 C C . PRO B 2 17 ? 41.734 79.778 55.322 1.00 87.91 14 PRO B C 1
ATOM 2244 O O . PRO B 2 17 ? 40.588 80.204 55.221 1.00 87.03 14 PRO B O 1
ATOM 2248 N N . ALA B 2 18 ? 42.232 78.871 54.497 1.00 87.81 15 ALA B N 1
ATOM 2249 C CA . ALA B 2 18 ? 41.430 78.339 53.410 1.00 96.56 15 ALA B CA 1
ATOM 2250 C C . ALA B 2 18 ? 40.188 77.578 53.875 1.00 100.64 15 ALA B C 1
ATOM 2251 O O . ALA B 2 18 ? 40.197 76.851 54.872 1.00 100.60 15 ALA B O 1
ATOM 2253 N N . GLU B 2 19 ? 39.127 77.779 53.111 1.00 107.96 16 GLU B N 1
ATOM 2254 C CA . GLU B 2 19 ? 37.820 77.160 53.252 1.00 117.47 16 GLU B CA 1
ATOM 2255 C C . GLU B 2 19 ? 37.352 76.937 51.827 1.00 112.87 16 GLU B C 1
ATOM 2256 O O . GLU B 2 19 ? 37.142 77.903 51.085 1.00 115.37 16 GLU B O 1
ATOM 2262 N N . ASN B 2 20 ? 37.190 75.695 51.419 1.00 108.58 17 ASN B N 1
ATOM 2263 C CA . ASN B 2 20 ? 36.750 75.395 50.076 1.00 101.09 17 ASN B CA 1
ATOM 2264 C C . ASN B 2 20 ? 35.340 75.933 49.868 1.00 98.59 17 ASN B C 1
ATOM 2265 O O . ASN B 2 20 ? 34.449 75.682 50.670 1.00 94.88 17 ASN B O 1
ATOM 2270 N N . GLY B 2 21 ? 35.154 76.661 48.776 1.00 106.60 18 GLY B N 1
ATOM 2271 C CA . GLY B 2 21 ? 33.859 77.233 48.471 1.00 122.12 18 GLY B CA 1
ATOM 2272 C C . GLY B 2 21 ? 34.064 78.707 48.187 1.00 126.57 18 GLY B C 1
ATOM 2273 O O . GLY B 2 21 ? 33.912 79.158 47.052 1.00 130.40 18 GLY B O 1
ATOM 2274 N N . LYS B 2 22 ? 34.419 79.462 49.223 1.00 127.21 19 LYS B N 1
ATOM 2275 C CA . LYS B 2 22 ? 34.672 80.887 49.073 1.00 123.78 19 LYS B CA 1
ATOM 2276 C C . LYS B 2 22 ? 36.134 81.065 48.664 1.00 119.93 19 LYS B C 1
ATOM 2277 O O . LYS B 2 22 ? 36.982 80.246 49.005 1.00 122.08 19 LYS B O 1
ATOM 2283 N N . SER B 2 23 ? 36.427 82.132 47.931 1.00 112.63 20 SER B N 1
ATOM 2284 C CA . SER B 2 23 ? 37.773 82.371 47.421 1.00 98.01 20 SER B CA 1
ATOM 2285 C C . SER B 2 23 ? 38.930 82.614 48.386 1.00 91.27 20 SER B C 1
ATOM 2286 O O . SER B 2 23 ? 38.742 82.905 49.572 1.00 88.47 20 SER B O 1
ATOM 2289 N N . ASN B 2 24 ? 40.137 82.499 47.833 1.00 81.23 21 ASN B N 1
ATOM 2290 C CA . ASN B 2 24 ? 41.383 82.630 48.542 1.00 73.24 21 ASN B CA 1
ATOM 2291 C C . ASN B 2 24 ? 42.502 82.608 47.501 1.00 66.33 21 ASN B C 1
ATOM 2292 O O . ASN B 2 24 ? 42.247 82.306 46.335 1.00 68.10 21 ASN B O 1
ATOM 2297 N N . PHE B 2 25 ? 43.731 82.907 47.918 1.00 64.22 22 PHE B N 1
ATOM 2298 C CA . PHE B 2 25 ? 44.881 82.917 46.976 1.00 58.67 22 PHE B CA 1
ATOM 2299 C C . PHE B 2 25 ? 45.900 81.821 47.282 1.00 50.40 22 PHE B C 1
ATOM 2300 O O . PHE B 2 25 ? 46.152 81.541 48.440 1.00 53.94 22 PHE B O 1
ATOM 2308 N N . LEU B 2 26 ? 46.477 81.207 46.264 1.00 48.05 23 LEU B N 1
ATOM 2309 C CA . LEU B 2 26 ? 47.462 80.180 46.550 1.00 52.34 23 LEU B CA 1
ATOM 2310 C C . LEU B 2 26 ? 48.863 80.777 46.497 1.00 58.49 23 LEU B C 1
ATOM 2311 O O . LEU B 2 26 ? 49.207 81.477 45.541 1.00 65.29 23 LEU B O 1
ATOM 2316 N N . ASN B 2 27 ? 49.677 80.481 47.509 1.00 50.62 24 ASN B N 1
ATOM 2317 C CA . ASN B 2 27 ? 51.022 81.019 47.571 1.00 44.44 24 ASN B CA 1
ATOM 2318 C C . ASN B 2 27 ? 52.155 80.032 47.704 1.00 53.99 24 ASN B C 1
ATOM 2319 O O . ASN B 2 27 ? 52.220 79.303 48.696 1.00 55.08 24 ASN B O 1
ATOM 2324 N N . CYS B 2 28 ? 53.044 80.012 46.703 1.00 52.35 25 CYS B N 1
ATOM 2325 C CA . CYS B 2 28 ? 54.237 79.162 46.737 1.00 46.90 25 CYS B CA 1
ATOM 2326 C C . CYS B 2 28 ? 55.388 80.122 46.970 1.00 46.27 25 CYS B C 1
ATOM 2327 O O . CYS B 2 28 ? 55.770 80.835 46.067 1.00 43.08 25 CYS B O 1
ATOM 2330 N N . TYR B 2 29 ? 55.937 80.129 48.178 1.00 52.73 26 TYR B N 1
ATOM 2331 C CA . TYR B 2 29 ? 57.023 81.031 48.574 1.00 48.45 26 TYR B CA 1
ATOM 2332 C C . TYR B 2 29 ? 58.366 80.374 48.399 1.00 50.51 26 TYR B C 1
ATOM 2333 O O . TYR B 2 29 ? 58.532 79.224 48.769 1.00 55.63 26 TYR B O 1
ATOM 2342 N N . VAL B 2 30 ? 59.331 81.075 47.826 1.00 54.53 27 VAL B N 1
ATOM 2343 C CA . VAL B 2 30 ? 60.651 80.480 47.687 1.00 57.42 27 VAL B CA 1
ATOM 2344 C C . VAL B 2 30 ? 61.672 81.418 48.262 1.00 64.76 27 VAL B C 1
ATOM 2345 O O . VAL B 2 30 ? 61.587 82.624 48.058 1.00 77.69 27 VAL B O 1
ATOM 2349 N N . SER B 2 31 ? 62.658 80.871 48.961 1.00 66.01 28 SER B N 1
ATOM 2350 C CA . SER B 2 31 ? 63.655 81.722 49.584 1.00 64.97 28 SER B CA 1
ATOM 2351 C C . SER B 2 31 ? 64.965 81.056 49.937 1.00 55.50 28 SER B C 1
ATOM 2352 O O . SER B 2 31 ? 65.037 79.856 50.173 1.00 52.32 28 SER B O 1
ATOM 2355 N N . GLY B 2 32 ? 66.008 81.867 49.968 1.00 48.36 29 GLY B N 1
ATOM 2356 C CA . GLY B 2 32 ? 67.314 81.368 50.345 1.00 48.34 29 GLY B CA 1
ATOM 2357 C C . GLY B 2 32 ? 68.172 80.729 49.281 1.00 43.83 29 GLY B C 1
ATOM 2358 O O . GLY B 2 32 ? 69.263 80.239 49.580 1.00 46.15 29 GLY B O 1
ATOM 2359 N N . PHE B 2 33 ? 67.678 80.730 48.049 1.00 43.80 30 PHE B N 1
ATOM 2360 C CA . PHE B 2 33 ? 68.392 80.160 46.924 1.00 39.75 30 PHE B CA 1
ATOM 2361 C C . PHE B 2 33 ? 69.283 81.272 46.446 1.00 46.80 30 PHE B C 1
ATOM 2362 O O . PHE B 2 33 ? 68.867 82.423 46.526 1.00 44.96 30 PHE B O 1
ATOM 2370 N N . HIS B 2 34 ? 70.494 80.980 45.969 1.00 51.19 31 HIS B N 1
ATOM 2371 C CA . HIS B 2 34 ? 71.306 82.091 45.505 1.00 58.07 31 HIS B CA 1
ATOM 2372 C C . HIS B 2 34 ? 71.216 82.388 44.038 1.00 61.92 31 HIS B C 1
ATOM 2373 O O . HIS B 2 34 ? 70.684 83.422 43.642 1.00 80.37 31 HIS B O 1
ATOM 2380 N N . PRO B 2 35 ? 71.766 81.513 43.198 1.00 57.26 32 PRO B N 1
ATOM 2381 C CA . PRO B 2 35 ? 71.631 81.902 41.793 1.00 59.22 32 PRO B CA 1
ATOM 2382 C C . PRO B 2 35 ? 70.151 82.167 41.487 1.00 70.59 32 PRO B C 1
ATOM 2383 O O . PRO B 2 35 ? 69.310 81.256 41.502 1.00 63.10 32 PRO B O 1
ATOM 2387 N N . SER B 2 36 ? 69.848 83.440 41.244 1.00 77.82 33 SER B N 1
ATOM 2388 C CA . SER B 2 36 ? 68.489 83.905 40.975 1.00 84.43 33 SER B CA 1
ATOM 2389 C C . SER B 2 36 ? 67.715 83.242 39.828 1.00 91.62 33 SER B C 1
ATOM 2390 O O . SER B 2 36 ? 66.483 83.283 39.804 1.00 98.78 33 SER B O 1
ATOM 2393 N N . ASP B 2 37 ? 68.419 82.652 38.868 1.00 94.32 34 ASP B N 1
ATOM 2394 C CA . ASP B 2 37 ? 67.737 81.982 37.768 1.00 97.65 34 ASP B CA 1
ATOM 2395 C C . ASP B 2 37 ? 66.996 80.820 38.425 1.00 93.94 34 ASP B C 1
ATOM 2396 O O . ASP B 2 37 ? 67.628 79.895 38.942 1.00 92.78 34 ASP B O 1
ATOM 2401 N N . ILE B 2 38 ? 65.665 80.866 38.411 1.00 83.99 35 ILE B N 1
ATOM 2402 C CA . ILE B 2 38 ? 64.868 79.821 39.045 1.00 74.01 35 ILE B CA 1
ATOM 2403 C C . ILE B 2 38 ? 63.529 79.625 38.337 1.00 80.16 35 ILE B C 1
ATOM 2404 O O . ILE B 2 38 ? 62.996 80.571 37.754 1.00 80.40 35 ILE B O 1
ATOM 2409 N N . GLU B 2 39 ? 62.996 78.402 38.377 1.00 85.15 36 GLU B N 1
ATOM 2410 C CA . GLU B 2 39 ? 61.715 78.109 37.738 1.00 92.20 36 GLU B CA 1
ATOM 2411 C C . GLU B 2 39 ? 60.672 77.662 38.770 1.00 89.82 36 GLU B C 1
ATOM 2412 O O . GLU B 2 39 ? 60.865 76.686 39.503 1.00 85.93 36 GLU B O 1
ATOM 2418 N N . VAL B 2 40 ? 59.552 78.379 38.796 1.00 83.42 37 VAL B N 1
ATOM 2419 C CA . VAL B 2 40 ? 58.483 78.123 39.750 1.00 73.17 37 VAL B CA 1
ATOM 2420 C C . VAL B 2 40 ? 57.083 78.142 39.149 1.00 77.65 37 VAL B C 1
ATOM 2421 O O . VAL B 2 40 ? 56.635 79.170 38.625 1.00 74.58 37 VAL B O 1
ATOM 2425 N N . ASP B 2 41 ? 56.392 77.006 39.248 1.00 84.15 38 ASP B N 1
ATOM 2426 C CA . ASP B 2 41 ? 55.014 76.879 38.763 1.00 84.62 38 ASP B CA 1
ATOM 2427 C C . ASP B 2 41 ? 54.108 76.172 39.789 1.00 83.65 38 ASP B C 1
ATOM 2428 O O . ASP B 2 41 ? 54.544 75.304 40.560 1.00 74.95 38 ASP B O 1
ATOM 2433 N N . LEU B 2 42 ? 52.848 76.590 39.816 1.00 83.62 39 LEU B N 1
ATOM 2434 C CA . LEU B 2 42 ? 51.865 75.999 40.712 1.00 80.88 39 LEU B CA 1
ATOM 2435 C C . LEU B 2 42 ? 51.138 74.926 39.920 1.00 83.38 39 LEU B C 1
ATOM 2436 O O . LEU B 2 42 ? 51.282 74.853 38.704 1.00 88.89 39 LEU B O 1
ATOM 2441 N N . LEU B 2 43 ? 50.346 74.103 40.597 1.00 83.31 40 LEU B N 1
ATOM 2442 C CA . LEU B 2 43 ? 49.634 73.022 39.925 1.00 85.57 40 LEU B CA 1
ATOM 2443 C C . LEU B 2 43 ? 48.263 72.788 40.541 1.00 89.88 40 LEU B C 1
ATOM 2444 O O . LEU B 2 43 ? 48.120 72.741 41.762 1.00 78.76 40 LEU B O 1
ATOM 2449 N N . LYS B 2 44 ? 47.260 72.644 39.681 1.00 99.61 41 LYS B N 1
ATOM 2450 C CA . LYS B 2 44 ? 45.894 72.387 40.122 1.00 106.98 41 LYS B CA 1
ATOM 2451 C C . LYS B 2 44 ? 45.605 70.914 39.877 1.00 111.99 41 LYS B C 1
ATOM 2452 O O . LYS B 2 44 ? 45.399 70.495 38.739 1.00 115.18 41 LYS B O 1
ATOM 2458 N N . ASN B 2 45 ? 45.599 70.130 40.948 1.00 116.36 42 ASN B N 1
ATOM 2459 C CA . ASN B 2 45 ? 45.345 68.703 40.810 1.00 117.16 42 ASN B CA 1
ATOM 2460 C C . ASN B 2 45 ? 46.266 68.104 39.739 1.00 116.09 42 ASN B C 1
ATOM 2461 O O . ASN B 2 45 ? 45.859 67.217 38.989 1.00 121.48 42 ASN B O 1
ATOM 2466 N N . GLY B 2 46 ? 47.503 68.565 39.648 1.00 116.89 43 GLY B N 1
ATOM 2467 C CA . GLY B 2 46 ? 48.422 67.959 38.698 1.00 113.26 43 GLY B CA 1
ATOM 2468 C C . GLY B 2 46 ? 49.048 68.840 37.623 1.00 107.11 43 GLY B C 1
ATOM 2469 O O . GLY B 2 46 ? 50.194 68.602 37.240 1.00 104.38 43 GLY B O 1
ATOM 2470 N N . GLU B 2 47 ? 48.354 69.851 37.114 1.00 97.29 44 GLU B N 1
ATOM 2471 C CA . GLU B 2 47 ? 49.001 70.627 36.045 1.00 98.48 44 GLU B CA 1
ATOM 2472 C C . GLU B 2 47 ? 49.369 72.084 36.473 1.00 92.62 44 GLU B C 1
ATOM 2473 O O . GLU B 2 47 ? 48.932 72.585 37.507 1.00 82.95 44 GLU B O 1
ATOM 2479 N N . ARG B 2 48 ? 50.185 72.703 35.611 1.00 91.58 45 ARG B N 1
ATOM 2480 C CA . ARG B 2 48 ? 50.712 74.040 35.783 1.00 87.80 45 ARG B CA 1
ATOM 2481 C C . ARG B 2 48 ? 49.637 75.109 35.601 1.00 85.02 45 ARG B C 1
ATOM 2482 O O . ARG B 2 48 ? 49.302 75.468 34.476 1.00 82.48 45 ARG B O 1
ATOM 2490 N N . ILE B 2 49 ? 49.092 75.603 36.710 1.00 84.12 46 ILE B N 1
ATOM 2491 C CA . ILE B 2 49 ? 48.038 76.608 36.662 1.00 77.33 46 ILE B CA 1
ATOM 2492 C C . ILE B 2 49 ? 48.346 77.711 35.676 1.00 77.10 46 ILE B C 1
ATOM 2493 O O . ILE B 2 49 ? 49.444 78.262 35.667 1.00 65.35 46 ILE B O 1
ATOM 2498 N N . GLU B 2 50 ? 47.342 78.010 34.855 1.00 94.49 47 GLU B N 1
ATOM 2499 C CA . GLU B 2 50 ? 47.410 79.015 33.806 1.00 115.68 47 GLU B CA 1
ATOM 2500 C C . GLU B 2 50 ? 48.330 80.195 34.090 1.00 120.24 47 GLU B C 1
ATOM 2501 O O . GLU B 2 50 ? 49.492 80.187 33.679 1.00 125.54 47 GLU B O 1
ATOM 2507 N N . LYS B 2 51 ? 47.828 81.220 34.769 1.00 122.46 48 LYS B N 1
ATOM 2508 C CA . LYS B 2 51 ? 48.683 82.362 35.058 1.00 126.18 48 LYS B CA 1
ATOM 2509 C C . LYS B 2 51 ? 48.824 82.690 36.531 1.00 121.55 48 LYS B C 1
ATOM 2510 O O . LYS B 2 51 ? 47.841 82.888 37.245 1.00 118.56 48 LYS B O 1
ATOM 2516 N N . VAL B 2 52 ? 50.079 82.733 36.963 1.00 114.17 49 VAL B N 1
ATOM 2517 C CA . VAL B 2 52 ? 50.441 83.030 38.336 1.00 105.50 49 VAL B CA 1
ATOM 2518 C C . VAL B 2 52 ? 51.443 84.168 38.313 1.00 103.64 49 VAL B C 1
ATOM 2519 O O . VAL B 2 52 ? 52.398 84.153 37.533 1.00 100.28 49 VAL B O 1
ATOM 2523 N N . GLU B 2 53 ? 51.213 85.161 39.161 1.00 102.00 50 GLU B N 1
ATOM 2524 C CA . GLU B 2 53 ? 52.110 86.298 39.253 1.00 101.47 50 GLU B CA 1
ATOM 2525 C C . GLU B 2 53 ? 53.048 86.060 40.428 1.00 92.70 50 GLU B C 1
ATOM 2526 O O . GLU B 2 53 ? 52.844 85.137 41.217 1.00 85.43 50 GLU B O 1
ATOM 2532 N N . HIS B 2 54 ? 54.072 86.898 40.541 1.00 86.18 51 HIS B N 1
ATOM 2533 C CA . HIS B 2 54 ? 55.020 86.808 41.643 1.00 78.11 51 HIS B CA 1
ATOM 2534 C C . HIS B 2 54 ? 55.568 88.198 41.968 1.00 72.82 51 HIS B C 1
ATOM 2535 O O . HIS B 2 54 ? 55.332 89.149 41.232 1.00 81.58 51 HIS B O 1
ATOM 2542 N N . SER B 2 55 ? 56.293 88.303 43.077 1.00 64.96 52 SER B N 1
ATOM 2543 C CA . SER B 2 55 ? 56.864 89.561 43.565 1.00 55.11 52 SER B CA 1
ATOM 2544 C C . SER B 2 55 ? 58.119 90.013 42.844 1.00 53.71 52 SER B C 1
ATOM 2545 O O . SER B 2 55 ? 58.628 89.309 41.966 1.00 46.71 52 SER B O 1
ATOM 2548 N N . ASP B 2 56 ? 58.629 91.186 43.206 1.00 61.63 53 ASP B N 1
ATOM 2549 C CA . ASP B 2 56 ? 59.847 91.651 42.590 1.00 63.32 53 ASP B CA 1
ATOM 2550 C C . ASP B 2 56 ? 61.037 91.102 43.380 1.00 61.72 53 ASP B C 1
ATOM 2551 O O . ASP B 2 56 ? 61.105 91.212 44.612 1.00 62.36 53 ASP B O 1
ATOM 2556 N N . LEU B 2 57 ? 61.960 90.517 42.642 1.00 60.04 54 LEU B N 1
ATOM 2557 C CA . LEU B 2 57 ? 63.178 89.891 43.168 1.00 53.79 54 LEU B CA 1
ATOM 2558 C C . LEU B 2 57 ? 63.954 90.740 44.172 1.00 53.95 54 LEU B C 1
ATOM 2559 O O . LEU B 2 57 ? 64.493 91.794 43.819 1.00 51.73 54 LEU B O 1
ATOM 2564 N N . SER B 2 58 ? 64.015 90.268 45.395 1.00 51.00 55 SER B N 1
ATOM 2565 C CA . SER B 2 58 ? 64.735 90.902 46.459 1.00 46.03 55 SER B CA 1
ATOM 2566 C C . SER B 2 58 ? 65.545 89.825 47.130 1.00 45.23 55 SER B C 1
ATOM 2567 O O . SER B 2 58 ? 65.315 88.636 46.900 1.00 48.27 55 SER B O 1
ATOM 2570 N N . PHE B 2 59 ? 66.491 90.242 47.960 1.00 39.80 56 PHE B N 1
ATOM 2571 C CA . PHE B 2 59 ? 67.340 89.294 48.652 1.00 40.79 56 PHE B CA 1
ATOM 2572 C C . PHE B 2 59 ? 67.521 89.730 50.086 1.00 44.66 56 PHE B C 1
ATOM 2573 O O . PHE B 2 59 ? 67.095 90.823 50.461 1.00 39.92 56 PHE B O 1
ATOM 2581 N N . SER B 2 60 ? 68.176 88.892 50.880 1.00 46.54 57 SER B N 1
ATOM 2582 C CA . SER B 2 60 ? 68.375 89.192 52.289 1.00 53.09 57 SER B CA 1
ATOM 2583 C C . SER B 2 60 ? 69.831 89.350 52.747 1.00 61.25 57 SER B C 1
ATOM 2584 O O . SER B 2 60 ? 70.759 89.149 51.969 1.00 68.27 57 SER B O 1
ATOM 2587 N N . LYS B 2 61 ? 70.010 89.720 54.020 1.00 67.47 58 LYS B N 1
ATOM 2588 C CA . LYS B 2 61 ? 71.325 89.925 54.632 1.00 62.53 58 LYS B CA 1
ATOM 2589 C C . LYS B 2 61 ? 72.410 89.068 54.005 1.00 57.34 58 LYS B C 1
ATOM 2590 O O . LYS B 2 61 ? 73.455 89.577 53.623 1.00 58.86 58 LYS B O 1
ATOM 2596 N N . ASP B 2 62 ? 72.176 87.769 53.889 1.00 55.73 59 ASP B N 1
ATOM 2597 C CA . ASP B 2 62 ? 73.188 86.904 53.299 1.00 67.57 59 ASP B CA 1
ATOM 2598 C C . ASP B 2 62 ? 73.006 86.826 51.784 1.00 70.78 59 ASP B C 1
ATOM 2599 O O . ASP B 2 62 ? 73.231 85.786 51.159 1.00 77.55 59 ASP B O 1
ATOM 2604 N N . TRP B 2 63 ? 72.603 87.949 51.205 1.00 69.71 60 TRP B N 1
ATOM 2605 C CA . TRP B 2 63 ? 72.378 88.074 49.770 1.00 61.26 60 TRP B CA 1
ATOM 2606 C C . TRP B 2 63 ? 71.510 86.988 49.151 1.00 63.83 60 TRP B C 1
ATOM 2607 O O . TRP B 2 63 ? 71.246 87.030 47.950 1.00 69.08 60 TRP B O 1
ATOM 2618 N N . SER B 2 64 ? 71.072 86.008 49.933 1.00 60.49 61 SER B N 1
ATOM 2619 C CA . SER B 2 64 ? 70.243 84.962 49.357 1.00 62.99 61 SER B CA 1
ATOM 2620 C C . SER B 2 64 ? 68.993 85.617 48.758 1.00 63.35 61 SER B C 1
ATOM 2621 O O . SER B 2 64 ? 68.543 86.665 49.240 1.00 57.02 61 SER B O 1
ATOM 2624 N N . PHE B 2 65 ? 68.440 85.008 47.710 1.00 58.56 62 PHE B N 1
ATOM 2625 C CA . PHE B 2 65 ? 67.248 85.537 47.057 1.00 50.89 62 PHE B CA 1
ATOM 2626 C C . PHE B 2 65 ? 65.933 84.957 47.546 1.00 51.20 62 PHE B C 1
ATOM 2627 O O . PHE B 2 65 ? 65.882 83.874 48.141 1.00 50.07 62 PHE B O 1
ATOM 2635 N N . TYR B 2 66 ? 64.858 85.689 47.284 1.00 41.89 63 TYR B N 1
ATOM 2636 C CA . TYR B 2 66 ? 63.541 85.227 47.684 1.00 39.89 63 TYR B CA 1
ATOM 2637 C C . TYR B 2 66 ? 62.423 85.785 46.793 1.00 39.98 63 TYR B C 1
ATOM 2638 O O . TYR B 2 66 ? 62.395 86.958 46.450 1.00 38.05 63 TYR B O 1
ATOM 2647 N N . LEU B 2 67 ? 61.524 84.904 46.391 1.00 44.46 64 LEU B N 1
ATOM 2648 C CA . LEU B 2 67 ? 60.416 85.275 45.544 1.00 46.07 64 LEU B CA 1
ATOM 2649 C C . LEU B 2 67 ? 59.216 84.473 45.981 1.00 52.95 64 LEU B C 1
ATOM 2650 O O . LEU B 2 67 ? 59.337 83.333 46.449 1.00 49.65 64 LEU B O 1
ATOM 2655 N N . LEU B 2 68 ? 58.049 85.072 45.813 1.00 55.75 65 LEU B N 1
ATOM 2656 C CA . LEU B 2 68 ? 56.824 84.406 46.172 1.00 56.20 65 LEU B CA 1
ATOM 2657 C C . LEU B 2 68 ? 55.900 84.525 45.005 1.00 59.98 65 LEU B C 1
ATOM 2658 O O . LEU B 2 68 ? 55.641 85.621 44.514 1.00 57.28 65 LEU B O 1
ATOM 2663 N N . TYR B 2 69 ? 55.436 83.359 44.568 1.00 63.88 66 TYR B N 1
ATOM 2664 C CA . TYR B 2 69 ? 54.505 83.200 43.471 1.00 57.45 66 TYR B CA 1
ATOM 2665 C C . TYR B 2 69 ? 53.136 82.941 44.082 1.00 61.28 66 TYR B C 1
ATOM 2666 O O . TYR B 2 69 ? 52.925 81.985 44.832 1.00 55.47 66 TYR B O 1
ATOM 2675 N N . TYR B 2 70 ? 52.208 83.819 43.747 1.00 68.35 67 TYR B N 1
ATOM 2676 C CA . TYR B 2 70 ? 50.859 83.745 44.260 1.00 75.88 67 TYR B CA 1
ATOM 2677 C C . TYR B 2 70 ? 49.855 83.678 43.124 1.00 75.76 67 TYR B C 1
ATOM 2678 O O . TYR B 2 70 ? 50.106 84.201 42.033 1.00 75.05 67 TYR B O 1
ATOM 2687 N N . THR B 2 71 ? 48.713 83.051 43.393 1.00 72.30 68 THR B N 1
ATOM 2688 C CA . THR B 2 71 ? 47.651 82.963 42.398 1.00 75.39 68 THR B CA 1
ATOM 2689 C C . THR B 2 71 ? 46.279 82.989 43.055 1.00 78.83 68 THR B C 1
ATOM 2690 O O . THR B 2 71 ? 46.153 82.902 44.286 1.00 68.59 68 THR B O 1
ATOM 2694 N N . GLU B 2 72 ? 45.262 83.133 42.211 1.00 83.38 69 GLU B N 1
ATOM 2695 C CA . GLU B 2 72 ? 43.886 83.180 42.660 1.00 88.92 69 GLU B CA 1
ATOM 2696 C C . GLU B 2 72 ? 43.374 81.778 42.517 1.00 83.53 69 GLU B C 1
ATOM 2697 O O . GLU B 2 72 ? 43.318 81.247 41.408 1.00 88.96 69 GLU B O 1
ATOM 2703 N N . PHE B 2 73 ? 43.032 81.163 43.640 1.00 76.41 70 PHE B N 1
ATOM 2704 C CA . PHE B 2 73 ? 42.494 79.818 43.605 1.00 73.45 70 PHE B CA 1
ATOM 2705 C C . PHE B 2 73 ? 41.334 79.675 44.584 1.00 76.44 70 PHE B C 1
ATOM 2706 O O . PHE B 2 73 ? 41.222 80.429 45.559 1.00 68.87 70 PHE B O 1
ATOM 2714 N N . THR B 2 74 ? 40.449 78.730 44.288 1.00 85.21 71 THR B N 1
ATOM 2715 C CA . THR B 2 74 ? 39.298 78.477 45.134 1.00 93.02 71 THR B CA 1
ATOM 2716 C C . THR B 2 74 ? 39.477 77.085 45.689 1.00 94.80 71 THR B C 1
ATOM 2717 O O . THR B 2 74 ? 39.099 76.097 45.069 1.00 91.37 71 THR B O 1
ATOM 2721 N N . PRO B 2 75 ? 40.084 76.993 46.865 1.00 100.80 72 PRO B N 1
ATOM 2722 C CA . PRO B 2 75 ? 40.315 75.704 47.509 1.00 107.40 72 PRO B CA 1
ATOM 2723 C C . PRO B 2 75 ? 39.017 74.910 47.479 1.00 111.06 72 PRO B C 1
ATOM 2724 O O . PRO B 2 75 ? 37.951 75.467 47.712 1.00 109.03 72 PRO B O 1
ATOM 2728 N N . THR B 2 76 ? 39.104 73.619 47.191 1.00 120.60 73 THR B N 1
ATOM 2729 C CA . THR B 2 76 ? 37.920 72.762 47.131 1.00 129.31 73 THR B CA 1
ATOM 2730 C C . THR B 2 76 ? 38.284 71.390 47.663 1.00 125.10 73 THR B C 1
ATOM 2731 O O . THR B 2 76 ? 38.884 70.592 46.949 1.00 125.18 73 THR B O 1
ATOM 2735 N N . GLU B 2 77 ? 37.898 71.122 48.908 1.00 123.53 74 GLU B N 1
ATOM 2736 C CA . GLU B 2 77 ? 38.224 69.869 49.589 1.00 125.73 74 GLU B CA 1
ATOM 2737 C C . GLU B 2 77 ? 38.828 68.748 48.751 1.00 116.96 74 GLU B C 1
ATOM 2738 O O . GLU B 2 77 ? 39.796 68.114 49.178 1.00 117.52 74 GLU B O 1
ATOM 2744 N N . LYS B 2 78 ? 38.289 68.487 47.567 1.00 106.74 75 LYS B N 1
ATOM 2745 C CA . LYS B 2 78 ? 38.878 67.423 46.775 1.00 103.42 75 LYS B CA 1
ATOM 2746 C C . LYS B 2 78 ? 39.703 67.837 45.564 1.00 92.96 75 LYS B C 1
ATOM 2747 O O . LYS B 2 78 ? 39.658 67.211 44.513 1.00 83.23 75 LYS B O 1
ATOM 2753 N N . ASP B 2 79 ? 40.490 68.887 45.746 1.00 94.55 76 ASP B N 1
ATOM 2754 C CA . ASP B 2 79 ? 41.364 69.393 44.705 1.00 93.82 76 ASP B CA 1
ATOM 2755 C C . ASP B 2 79 ? 42.701 69.757 45.333 1.00 96.38 76 ASP B C 1
ATOM 2756 O O . ASP B 2 79 ? 42.794 70.687 46.134 1.00 99.18 76 ASP B O 1
ATOM 2761 N N . GLU B 2 80 ? 43.733 69.006 44.967 1.00 93.34 77 GLU B N 1
ATOM 2762 C CA . GLU B 2 80 ? 45.079 69.209 45.490 1.00 89.40 77 GLU B CA 1
ATOM 2763 C C . GLU B 2 80 ? 45.901 70.223 44.697 1.00 79.73 77 GLU B C 1
ATOM 2764 O O . GLU B 2 80 ? 45.751 70.333 43.482 1.00 77.33 77 GLU B O 1
ATOM 2770 N N . TYR B 2 81 ? 46.749 70.957 45.403 1.00 74.59 78 TYR B N 1
ATOM 2771 C CA . TYR B 2 81 ? 47.610 71.944 44.808 1.00 72.74 78 TYR B CA 1
ATOM 2772 C C . TYR B 2 81 ? 49.050 71.695 45.221 1.00 73.40 78 TYR B C 1
ATOM 2773 O O . TYR B 2 81 ? 49.273 71.049 46.241 1.00 80.41 78 TYR B O 1
ATOM 2782 N N . ALA B 2 82 ? 50.029 72.186 44.483 1.00 69.24 79 ALA B N 1
ATOM 2783 C CA . ALA B 2 82 ? 51.424 71.986 44.877 1.00 70.21 79 ALA B CA 1
ATOM 2784 C C . ALA B 2 82 ? 52.414 72.858 44.094 1.00 69.13 79 ALA B C 1
ATOM 2785 O O . ALA B 2 82 ? 52.034 73.479 43.098 1.00 68.19 79 ALA B O 1
ATOM 2787 N N . CYS B 2 83 ? 53.660 72.904 44.542 1.00 72.00 80 CYS B N 1
ATOM 2788 C CA . CYS B 2 83 ? 54.615 73.744 43.859 1.00 76.69 80 CYS B CA 1
ATOM 2789 C C . CYS B 2 83 ? 55.694 72.998 43.087 1.00 79.14 80 CYS B C 1
ATOM 2790 O O . CYS B 2 83 ? 56.153 71.922 43.500 1.00 82.59 80 CYS B O 1
ATOM 2793 N N . ARG B 2 84 ? 56.078 73.584 41.951 1.00 70.36 81 ARG B N 1
ATOM 2794 C CA . ARG B 2 84 ? 57.124 73.032 41.098 1.00 68.27 81 ARG B CA 1
ATOM 2795 C C . ARG B 2 84 ? 58.244 74.067 41.013 1.00 72.62 81 ARG B C 1
ATOM 2796 O O . ARG B 2 84 ? 58.085 75.160 40.451 1.00 68.69 81 ARG B O 1
ATOM 2804 N N . VAL B 2 85 ? 59.383 73.723 41.592 1.00 80.74 82 VAL B N 1
ATOM 2805 C CA . VAL B 2 85 ? 60.516 74.622 41.593 1.00 88.51 82 VAL B CA 1
ATOM 2806 C C . VAL B 2 85 ? 61.714 73.832 41.108 1.00 95.85 82 VAL B C 1
ATOM 2807 O O . VAL B 2 85 ? 62.015 72.767 41.654 1.00 98.40 82 VAL B O 1
ATOM 2811 N N . ASN B 2 86 ? 62.385 74.350 40.080 1.00 102.47 83 ASN B N 1
ATOM 2812 C CA . ASN B 2 86 ? 63.561 73.702 39.500 1.00 111.33 83 ASN B CA 1
ATOM 2813 C C . ASN B 2 86 ? 64.723 74.689 39.562 1.00 111.78 83 ASN B C 1
ATOM 2814 O O . ASN B 2 86 ? 64.618 75.800 39.049 1.00 114.01 83 ASN B O 1
ATOM 2819 N N . HIS B 2 87 ? 65.826 74.291 40.186 1.00 112.52 84 HIS B N 1
ATOM 2820 C CA . HIS B 2 87 ? 66.983 75.172 40.316 1.00 114.73 84 HIS B CA 1
ATOM 2821 C C . HIS B 2 87 ? 68.265 74.538 39.772 1.00 118.49 84 HIS B C 1
ATOM 2822 O O . HIS B 2 87 ? 68.311 73.346 39.475 1.00 126.34 84 HIS B O 1
ATOM 2829 N N . VAL B 2 88 ? 69.308 75.349 39.643 1.00 117.63 85 VAL B N 1
ATOM 2830 C CA . VAL B 2 88 ? 70.595 74.879 39.139 1.00 109.80 85 VAL B CA 1
ATOM 2831 C C . VAL B 2 88 ? 71.223 74.007 40.220 1.00 103.75 85 VAL B C 1
ATOM 2832 O O . VAL B 2 88 ? 72.226 73.334 39.991 1.00 105.24 85 VAL B O 1
ATOM 2836 N N . THR B 2 89 ? 70.606 74.008 41.395 1.00 94.89 86 THR B N 1
ATOM 2837 C CA . THR B 2 89 ? 71.132 73.259 42.521 1.00 99.17 86 THR B CA 1
ATOM 2838 C C . THR B 2 89 ? 70.456 71.931 42.842 1.00 98.18 86 THR B C 1
ATOM 2839 O O . THR B 2 89 ? 70.855 71.256 43.791 1.00 100.33 86 THR B O 1
ATOM 2843 N N . LEU B 2 90 ? 69.459 71.526 42.065 1.00 98.78 87 LEU B N 1
ATOM 2844 C CA . LEU B 2 90 ? 68.791 70.268 42.386 1.00 106.56 87 LEU B CA 1
ATOM 2845 C C . LEU B 2 90 ? 68.663 69.232 41.233 1.00 109.92 87 LEU B C 1
ATOM 2846 O O . LEU B 2 90 ? 68.666 69.569 40.049 1.00 109.40 87 LEU B O 1
ATOM 2851 N N . SER B 2 91 ? 68.556 67.963 41.634 1.00 116.13 88 SER B N 1
ATOM 2852 C CA . SER B 2 91 ? 68.461 66.779 40.736 1.00 116.97 88 SER B CA 1
ATOM 2853 C C . SER B 2 91 ? 67.314 66.835 39.714 1.00 112.97 88 SER B C 1
ATOM 2854 O O . SER B 2 91 ? 67.552 66.813 38.505 1.00 106.56 88 SER B O 1
ATOM 2857 N N . GLN B 2 92 ? 66.098 66.894 40.224 1.00 106.76 89 GLN B N 1
ATOM 2858 C CA . GLN B 2 92 ? 64.927 66.984 39.370 1.00 100.50 89 GLN B CA 1
ATOM 2859 C C . GLN B 2 92 ? 64.018 68.026 39.995 1.00 100.64 89 GLN B C 1
ATOM 2860 O O . GLN B 2 92 ? 64.148 68.309 41.195 1.00 94.70 89 GLN B O 1
ATOM 2866 N N . PRO B 2 93 ? 63.092 68.617 39.217 1.00 100.92 90 PRO B N 1
ATOM 2867 C CA . PRO B 2 93 ? 62.181 69.621 39.767 1.00 100.12 90 PRO B CA 1
ATOM 2868 C C . PRO B 2 93 ? 61.566 69.068 41.040 1.00 101.67 90 PRO B C 1
ATOM 2869 O O . PRO B 2 93 ? 61.129 67.921 41.067 1.00 107.94 90 PRO B O 1
ATOM 2873 N N . LYS B 2 94 ? 61.545 69.866 42.099 1.00 98.47 91 LYS B N 1
ATOM 2874 C CA . LYS B 2 94 ? 60.975 69.400 43.351 1.00 95.19 91 LYS B CA 1
ATOM 2875 C C . LYS B 2 94 ? 59.507 69.801 43.441 1.00 100.17 91 LYS B C 1
ATOM 2876 O O . LYS B 2 94 ? 59.122 70.897 43.021 1.00 103.61 91 LYS B O 1
ATOM 2882 N N . ILE B 2 95 ? 58.688 68.896 43.968 1.00 100.93 92 ILE B N 1
ATOM 2883 C CA . ILE B 2 95 ? 57.261 69.151 44.107 1.00 100.91 92 ILE B CA 1
ATOM 2884 C C . ILE B 2 95 ? 56.941 69.332 45.571 1.00 93.20 92 ILE B C 1
ATOM 2885 O O . ILE B 2 95 ? 57.439 68.613 46.432 1.00 86.71 92 ILE B O 1
ATOM 2890 N N . VAL B 2 96 ? 56.095 70.300 45.853 1.00 88.98 93 VAL B N 1
ATOM 2891 C CA . VAL B 2 96 ? 55.741 70.554 47.236 1.00 87.86 93 VAL B CA 1
ATOM 2892 C C . VAL B 2 96 ? 54.240 70.518 47.411 1.00 90.41 93 VAL B C 1
ATOM 2893 O O . VAL B 2 96 ? 53.524 71.433 47.049 1.00 83.21 93 VAL B O 1
ATOM 2897 N N . LYS B 2 97 ? 53.791 69.402 47.990 1.00 100.47 94 LYS B N 1
ATOM 2898 C CA . LYS B 2 97 ? 52.402 69.162 48.337 1.00 105.04 94 LYS B CA 1
ATOM 2899 C C . LYS B 2 97 ? 51.909 70.248 49.278 1.00 101.61 94 LYS B C 1
ATOM 2900 O O . LYS B 2 97 ? 52.629 70.617 50.218 1.00 111.56 94 LYS B O 1
ATOM 2906 N N . TRP B 2 98 ? 50.713 70.791 49.052 1.00 88.46 95 TRP B N 1
ATOM 2907 C CA . TRP B 2 98 ? 50.186 71.825 49.923 1.00 72.85 95 TRP B CA 1
ATOM 2908 C C . TRP B 2 98 ? 49.170 71.237 50.903 1.00 70.66 95 TRP B C 1
ATOM 2909 O O . TRP B 2 98 ? 48.059 70.847 50.514 1.00 74.78 95 TRP B O 1
ATOM 2920 N N . ASP B 2 99 ? 49.554 71.194 52.172 1.00 82.53 96 ASP B N 1
ATOM 2921 C CA . ASP B 2 99 ? 48.691 70.677 53.229 1.00 93.93 96 ASP B CA 1
ATOM 2922 C C . ASP B 2 99 ? 48.078 71.898 53.887 1.00 98.55 96 ASP B C 1
ATOM 2923 O O . ASP B 2 99 ? 48.717 72.943 53.968 1.00 106.11 96 ASP B O 1
ATOM 2928 N N . ARG B 2 100 ? 46.849 71.775 54.367 1.00 105.65 97 ARG B N 1
ATOM 2929 C CA . ARG B 2 100 ? 46.161 72.917 54.958 1.00 111.74 97 ARG B CA 1
ATOM 2930 C C . ARG B 2 100 ? 46.681 73.537 56.223 1.00 116.60 97 ARG B C 1
ATOM 2931 O O . ARG B 2 100 ? 46.429 74.712 56.465 1.00 111.46 97 ARG B O 1
ATOM 2939 N N . ASP B 2 101 ? 47.371 72.771 57.052 1.00 129.37 98 ASP B N 1
ATOM 2940 C CA . ASP B 2 101 ? 47.885 73.368 58.261 1.00 141.48 98 ASP B CA 1
ATOM 2941 C C . ASP B 2 101 ? 49.227 74.014 57.960 1.00 146.99 98 ASP B C 1
ATOM 2942 O O . ASP B 2 101 ? 49.336 75.235 57.968 1.00 152.93 98 ASP B O 1
ATOM 2947 N N . MET B 2 102 ? 50.239 73.210 57.653 1.00 144.23 99 MET B N 1
ATOM 2948 C CA . MET B 2 102 ? 51.559 73.759 57.348 1.00 138.56 99 MET B CA 1
ATOM 2949 C C . MET B 2 102 ? 51.693 74.448 55.984 1.00 134.76 99 MET B C 1
ATOM 2950 O O . MET B 2 102 ? 52.218 75.584 55.955 1.00 129.77 99 MET B O 1
ATOM 2956 N N . GLY C 1 1 ? 127.962 38.769 63.334 0.92 108.15 1 GLY C N 1
ATOM 2957 C CA . GLY C 1 1 ? 128.009 38.081 64.664 0.92 112.67 1 GLY C CA 1
ATOM 2958 C C . GLY C 1 1 ? 128.394 38.965 65.846 0.92 112.59 1 GLY C C 1
ATOM 2959 O O . GLY C 1 1 ? 129.423 38.754 66.486 0.92 105.01 1 GLY C O 1
ATOM 2960 N N . SER C 1 2 ? 127.570 39.962 66.143 1.00 117.57 2 SER C N 1
ATOM 2961 C CA . SER C 1 2 ? 127.854 40.840 67.269 1.00 116.42 2 SER C CA 1
ATOM 2962 C C . SER C 1 2 ? 127.185 40.269 68.516 1.00 113.50 2 SER C C 1
ATOM 2963 O O . SER C 1 2 ? 126.008 39.906 68.486 1.00 119.04 2 SER C O 1
ATOM 2966 N N . HIS C 1 3 ? 127.941 40.170 69.604 1.00 94.17 3 HIS C N 1
ATOM 2967 C CA . HIS C 1 3 ? 127.407 39.640 70.854 1.00 84.72 3 HIS C CA 1
ATOM 2968 C C . HIS C 1 3 ? 127.128 40.816 71.804 1.00 75.87 3 HIS C C 1
ATOM 2969 O O . HIS C 1 3 ? 127.609 41.927 71.565 1.00 67.62 3 HIS C O 1
ATOM 2976 N N . SER C 1 4 ? 126.360 40.608 72.868 1.00 66.38 4 SER C N 1
ATOM 2977 C CA . SER C 1 4 ? 126.054 41.749 73.707 1.00 62.12 4 SER C CA 1
ATOM 2978 C C . SER C 1 4 ? 125.547 41.515 75.121 1.00 70.64 4 SER C C 1
ATOM 2979 O O . SER C 1 4 ? 125.270 40.388 75.528 1.00 66.34 4 SER C O 1
ATOM 2982 N N . LEU C 1 5 ? 125.403 42.624 75.846 1.00 78.45 5 LEU C N 1
ATOM 2983 C CA . LEU C 1 5 ? 124.970 42.627 77.239 1.00 80.41 5 LEU C CA 1
ATOM 2984 C C . LEU C 1 5 ? 124.213 43.912 77.610 1.00 77.94 5 LEU C C 1
ATOM 2985 O O . LEU C 1 5 ? 124.697 45.014 77.361 1.00 73.01 5 LEU C O 1
ATOM 2990 N N . ARG C 1 6 ? 123.038 43.761 78.222 1.00 71.06 6 ARG C N 1
ATOM 2991 C CA . ARG C 1 6 ? 122.210 44.896 78.620 1.00 62.44 6 ARG C CA 1
ATOM 2992 C C . ARG C 1 6 ? 121.520 44.651 79.973 1.00 66.74 6 ARG C C 1
ATOM 2993 O O . ARG C 1 6 ? 121.252 43.494 80.366 1.00 58.82 6 ARG C O 1
ATOM 3001 N N . TYR C 1 7 ? 121.248 45.716 80.671 1.00 63.99 7 TYR C N 1
ATOM 3002 C CA . TYR C 1 7 ? 120.557 45.688 81.973 1.00 58.57 7 TYR C CA 1
ATOM 3003 C C . TYR C 1 7 ? 119.326 46.543 81.849 1.00 51.06 7 TYR C C 1
ATOM 3004 O O . TYR C 1 7 ? 119.423 47.695 81.441 1.00 55.91 7 TYR C O 1
ATOM 3013 N N . PHE C 1 8 ? 118.202 46.000 82.173 1.00 33.26 8 PHE C N 1
ATOM 3014 C CA . PHE C 1 8 ? 116.980 46.766 82.104 1.00 37.67 8 PHE C CA 1
ATOM 3015 C C . PHE C 1 8 ? 116.536 47.087 83.505 1.00 42.02 8 PHE C C 1
ATOM 3016 O O . PHE C 1 8 ? 115.915 46.275 84.174 1.00 45.67 8 PHE C O 1
ATOM 3024 N N . TYR C 1 9 ? 116.878 48.280 83.926 1.00 41.48 9 TYR C N 1
ATOM 3025 C CA . TYR C 1 9 ? 116.459 48.756 85.228 1.00 48.93 9 TYR C CA 1
ATOM 3026 C C . TYR C 1 9 ? 114.996 49.141 85.118 1.00 51.03 9 TYR C C 1
ATOM 3027 O O . TYR C 1 9 ? 114.595 49.695 84.085 1.00 58.34 9 TYR C O 1
ATOM 3036 N N . THR C 1 10 ? 114.163 48.887 86.115 1.00 47.16 10 THR C N 1
ATOM 3037 C CA . THR C 1 10 ? 112.757 49.293 86.046 1.00 59.25 10 THR C CA 1
ATOM 3038 C C . THR C 1 10 ? 112.356 49.727 87.468 1.00 64.41 10 THR C C 1
ATOM 3039 O O . THR C 1 10 ? 112.591 48.965 88.414 1.00 73.60 10 THR C O 1
ATOM 3043 N N . ALA C 1 11 ? 111.767 50.904 87.634 1.00 67.56 11 ALA C N 1
ATOM 3044 C CA . ALA C 1 11 ? 111.371 51.362 88.963 1.00 69.78 11 ALA C CA 1
ATOM 3045 C C . ALA C 1 11 ? 109.992 51.979 88.898 1.00 78.95 11 ALA C C 1
ATOM 3046 O O . ALA C 1 11 ? 109.670 52.679 87.935 1.00 92.21 11 ALA C O 1
ATOM 3048 N N . VAL C 1 12 ? 109.182 51.747 89.924 1.00 82.37 12 VAL C N 1
ATOM 3049 C CA . VAL C 1 12 ? 107.819 52.276 89.934 1.00 87.43 12 VAL C CA 1
ATOM 3050 C C . VAL C 1 12 ? 107.410 53.037 91.199 1.00 90.23 12 VAL C C 1
ATOM 3051 O O . VAL C 1 12 ? 108.003 52.881 92.268 1.00 87.73 12 VAL C O 1
ATOM 3055 N N . SER C 1 13 ? 106.380 53.862 91.053 1.00 90.98 13 SER C N 1
ATOM 3056 C CA . SER C 1 13 ? 105.854 54.667 92.143 1.00 96.29 13 SER C CA 1
ATOM 3057 C C . SER C 1 13 ? 104.541 54.098 92.627 1.00 106.71 13 SER C C 1
ATOM 3058 O O . SER C 1 13 ? 103.732 53.596 91.842 1.00 101.82 13 SER C O 1
ATOM 3061 N N . ARG C 1 14 ? 104.348 54.187 93.936 1.00 122.89 14 ARG C N 1
ATOM 3062 C CA . ARG C 1 14 ? 103.148 53.702 94.589 1.00 134.02 14 ARG C CA 1
ATOM 3063 C C . ARG C 1 14 ? 102.581 54.857 95.409 1.00 136.57 14 ARG C C 1
ATOM 3064 O O . ARG C 1 14 ? 103.265 55.423 96.262 1.00 127.45 14 ARG C O 1
ATOM 3072 N N . PRO C 1 15 ? 101.324 55.234 95.128 1.00 145.27 15 PRO C N 1
ATOM 3073 C CA . PRO C 1 15 ? 100.573 56.315 95.771 1.00 155.03 15 PRO C CA 1
ATOM 3074 C C . PRO C 1 15 ? 100.794 56.472 97.273 1.00 163.12 15 PRO C C 1
ATOM 3075 O O . PRO C 1 15 ? 99.951 56.079 98.081 1.00 167.54 15 PRO C O 1
ATOM 3079 N N . GLY C 1 16 ? 101.932 57.055 97.636 1.00 166.76 16 GLY C N 1
ATOM 3080 C CA . GLY C 1 16 ? 102.245 57.275 99.036 1.00 164.00 16 GLY C CA 1
ATOM 3081 C C . GLY C 1 16 ? 102.548 56.040 99.863 1.00 160.82 16 GLY C C 1
ATOM 3082 O O . GLY C 1 16 ? 101.891 55.798 100.877 1.00 158.85 16 GLY C O 1
ATOM 3083 N N . LEU C 1 17 ? 103.531 55.251 99.438 1.00 157.53 17 LEU C N 1
ATOM 3084 C CA . LEU C 1 17 ? 103.913 54.063 100.192 1.00 157.39 17 LEU C CA 1
ATOM 3085 C C . LEU C 1 17 ? 105.359 54.225 100.646 1.00 158.73 17 LEU C C 1
ATOM 3086 O O . LEU C 1 17 ? 106.008 53.271 101.074 1.00 158.44 17 LEU C O 1
ATOM 3091 N N . GLY C 1 18 ? 105.852 55.456 100.564 1.00 160.26 18 GLY C N 1
ATOM 3092 C CA . GLY C 1 18 ? 107.213 55.727 100.972 1.00 163.48 18 GLY C CA 1
ATOM 3093 C C . GLY C 1 18 ? 108.205 55.186 99.965 1.00 166.93 18 GLY C C 1
ATOM 3094 O O . GLY C 1 18 ? 108.616 55.903 99.054 1.00 170.93 18 GLY C O 1
ATOM 3095 N N . GLU C 1 19 ? 108.588 53.921 100.119 1.00 168.29 19 GLU C N 1
ATOM 3096 C CA . GLU C 1 19 ? 109.549 53.299 99.212 1.00 171.10 19 GLU C CA 1
ATOM 3097 C C . GLU C 1 19 ? 108.911 52.769 97.934 1.00 171.29 19 GLU C C 1
ATOM 3098 O O . GLU C 1 19 ? 107.903 52.066 97.976 1.00 173.07 19 GLU C O 1
ATOM 3104 N N . PRO C 1 20 ? 109.495 53.108 96.776 1.00 170.59 20 PRO C N 1
ATOM 3105 C CA . PRO C 1 20 ? 108.988 52.666 95.474 1.00 169.29 20 PRO C CA 1
ATOM 3106 C C . PRO C 1 20 ? 109.102 51.152 95.249 1.00 167.00 20 PRO C C 1
ATOM 3107 O O . PRO C 1 20 ? 109.287 50.380 96.192 1.00 171.36 20 PRO C O 1
ATOM 3111 N N . TRP C 1 21 ? 108.999 50.747 93.985 1.00 157.46 21 TRP C N 1
ATOM 3112 C CA . TRP C 1 21 ? 109.058 49.343 93.576 1.00 148.54 21 TRP C CA 1
ATOM 3113 C C . TRP C 1 21 ? 110.062 49.248 92.435 1.00 137.96 21 TRP C C 1
ATOM 3114 O O . TRP C 1 21 ? 110.108 50.148 91.599 1.00 140.15 21 TRP C O 1
ATOM 3125 N N . PHE C 1 22 ? 110.860 48.182 92.375 1.00 121.34 22 PHE C N 1
ATOM 3126 C CA . PHE C 1 22 ? 111.806 48.092 91.269 1.00 104.41 22 PHE C CA 1
ATOM 3127 C C . PHE C 1 22 ? 112.506 46.761 91.019 1.00 97.24 22 PHE C C 1
ATOM 3128 O O . PHE C 1 22 ? 112.431 45.844 91.832 1.00 104.51 22 PHE C O 1
ATOM 3136 N N . ILE C 1 23 ? 113.203 46.689 89.881 1.00 85.24 23 ILE C N 1
ATOM 3137 C CA . ILE C 1 23 ? 113.917 45.487 89.433 1.00 75.59 23 ILE C CA 1
ATOM 3138 C C . ILE C 1 23 ? 115.094 45.780 88.497 1.00 83.15 23 ILE C C 1
ATOM 3139 O O . ILE C 1 23 ? 115.289 46.918 88.069 1.00 92.40 23 ILE C O 1
ATOM 3144 N N . ILE C 1 24 ? 115.851 44.736 88.149 1.00 77.28 24 ILE C N 1
ATOM 3145 C CA . ILE C 1 24 ? 116.982 44.872 87.227 1.00 70.76 24 ILE C CA 1
ATOM 3146 C C . ILE C 1 24 ? 117.389 43.595 86.517 1.00 71.24 24 ILE C C 1
ATOM 3147 O O . ILE C 1 24 ? 118.377 42.943 86.866 1.00 67.04 24 ILE C O 1
ATOM 3152 N N . VAL C 1 25 ? 116.622 43.263 85.495 1.00 73.13 25 VAL C N 1
ATOM 3153 C CA . VAL C 1 25 ? 116.888 42.086 84.706 1.00 64.25 25 VAL C CA 1
ATOM 3154 C C . VAL C 1 25 ? 118.141 42.420 83.878 1.00 60.34 25 VAL C C 1
ATOM 3155 O O . VAL C 1 25 ? 118.363 43.578 83.535 1.00 65.88 25 VAL C O 1
ATOM 3159 N N . GLY C 1 26 ? 118.978 41.425 83.610 1.00 47.16 26 GLY C N 1
ATOM 3160 C CA . GLY C 1 26 ? 120.172 41.648 82.807 1.00 59.39 26 GLY C CA 1
ATOM 3161 C C . GLY C 1 26 ? 120.245 40.510 81.805 1.00 71.24 26 GLY C C 1
ATOM 3162 O O . GLY C 1 26 ? 119.806 39.411 82.147 1.00 80.23 26 GLY C O 1
ATOM 3163 N N . TYR C 1 27 ? 120.762 40.736 80.590 1.00 75.19 27 TYR C N 1
ATOM 3164 C CA . TYR C 1 27 ? 120.840 39.667 79.566 1.00 71.77 27 TYR C CA 1
ATOM 3165 C C . TYR C 1 27 ? 122.092 39.755 78.725 1.00 73.20 27 TYR C C 1
ATOM 3166 O O . TYR C 1 27 ? 122.777 40.765 78.719 1.00 81.81 27 TYR C O 1
ATOM 3175 N N . VAL C 1 28 ? 122.359 38.709 77.964 1.00 68.82 28 VAL C N 1
ATOM 3176 C CA . VAL C 1 28 ? 123.514 38.707 77.084 1.00 75.50 28 VAL C CA 1
ATOM 3177 C C . VAL C 1 28 ? 123.080 37.924 75.870 1.00 77.08 28 VAL C C 1
ATOM 3178 O O . VAL C 1 28 ? 122.604 36.805 76.017 1.00 80.15 28 VAL C O 1
ATOM 3182 N N . ASP C 1 29 ? 123.222 38.506 74.681 1.00 74.59 29 ASP C N 1
ATOM 3183 C CA . ASP C 1 29 ? 122.839 37.817 73.463 1.00 71.82 29 ASP C CA 1
ATOM 3184 C C . ASP C 1 29 ? 121.560 36.994 73.719 1.00 76.46 29 ASP C C 1
ATOM 3185 O O . ASP C 1 29 ? 121.548 35.787 73.509 1.00 85.97 29 ASP C O 1
ATOM 3190 N N . ASP C 1 30 ? 120.494 37.642 74.193 1.00 74.65 30 ASP C N 1
ATOM 3191 C CA . ASP C 1 30 ? 119.210 36.972 74.484 1.00 76.54 30 ASP C CA 1
ATOM 3192 C C . ASP C 1 30 ? 119.141 35.958 75.631 1.00 80.40 30 ASP C C 1
ATOM 3193 O O . ASP C 1 30 ? 118.138 35.246 75.766 1.00 78.74 30 ASP C O 1
ATOM 3198 N N . MET C 1 31 ? 120.184 35.885 76.455 1.00 82.90 31 MET C N 1
ATOM 3199 C CA . MET C 1 31 ? 120.189 34.949 77.567 1.00 75.93 31 MET C CA 1
ATOM 3200 C C . MET C 1 31 ? 120.402 35.714 78.860 1.00 80.16 31 MET C C 1
ATOM 3201 O O . MET C 1 31 ? 121.325 36.532 78.966 1.00 69.96 31 MET C O 1
ATOM 3206 N N . GLN C 1 32 ? 119.540 35.455 79.839 1.00 90.99 32 GLN C N 1
ATOM 3207 C CA . GLN C 1 32 ? 119.614 36.095 81.134 1.00 95.74 32 GLN C CA 1
ATOM 3208 C C . GLN C 1 32 ? 120.812 35.640 81.960 1.00 103.55 32 GLN C C 1
ATOM 3209 O O . GLN C 1 32 ? 121.002 34.440 82.198 1.00 112.80 32 GLN C O 1
ATOM 3215 N N . VAL C 1 33 ? 121.638 36.586 82.408 1.00 104.32 33 VAL C N 1
ATOM 3216 C CA . VAL C 1 33 ? 122.850 36.247 83.171 1.00 99.15 33 VAL C CA 1
ATOM 3217 C C . VAL C 1 33 ? 122.925 36.830 84.587 1.00 96.10 33 VAL C C 1
ATOM 3218 O O . VAL C 1 33 ? 123.839 36.499 85.338 1.00 108.68 33 VAL C O 1
ATOM 3222 N N . LEU C 1 34 ? 121.959 37.686 84.969 1.00 83.66 34 LEU C N 1
ATOM 3223 C CA . LEU C 1 34 ? 121.996 38.367 86.282 1.00 82.32 34 LEU C CA 1
ATOM 3224 C C . LEU C 1 34 ? 120.654 38.960 86.759 1.00 81.73 34 LEU C C 1
ATOM 3225 O O . LEU C 1 34 ? 119.726 39.107 85.957 1.00 87.46 34 LEU C O 1
ATOM 3230 N N . ARG C 1 35 ? 120.576 39.313 88.057 1.00 80.99 35 ARG C N 1
ATOM 3231 C CA . ARG C 1 35 ? 119.297 39.818 88.561 1.00 95.29 35 ARG C CA 1
ATOM 3232 C C . ARG C 1 35 ? 119.335 40.509 89.930 1.00 104.76 35 ARG C C 1
ATOM 3233 O O . ARG C 1 35 ? 120.150 40.186 90.795 1.00 118.02 35 ARG C O 1
ATOM 3241 N N . PHE C 1 36 ? 118.409 41.486 90.127 1.00 112.97 36 PHE C N 1
ATOM 3242 C CA . PHE C 1 36 ? 118.393 42.335 91.338 1.00 124.47 36 PHE C CA 1
ATOM 3243 C C . PHE C 1 36 ? 117.119 43.155 91.546 1.00 123.10 36 PHE C C 1
ATOM 3244 O O . PHE C 1 36 ? 116.508 43.622 90.595 1.00 129.02 36 PHE C O 1
ATOM 3252 N N . SER C 1 37 ? 116.728 43.327 92.815 1.00 116.56 37 SER C N 1
ATOM 3253 C CA . SER C 1 37 ? 115.530 44.076 93.205 1.00 118.37 37 SER C CA 1
ATOM 3254 C C . SER C 1 37 ? 115.534 44.429 94.672 1.00 121.48 37 SER C C 1
ATOM 3255 O O . SER C 1 37 ? 116.422 44.038 95.417 1.00 123.97 37 SER C O 1
ATOM 3258 N N . SER C 1 38 ? 114.539 45.173 95.080 1.00 127.48 38 SER C N 1
ATOM 3259 C CA . SER C 1 38 ? 114.443 45.545 96.464 1.00 135.33 38 SER C CA 1
ATOM 3260 C C . SER C 1 38 ? 114.068 44.367 97.348 1.00 146.39 38 SER C C 1
ATOM 3261 O O . SER C 1 38 ? 113.453 43.410 96.883 1.00 151.35 38 SER C O 1
ATOM 3264 N N . LYS C 1 39 ? 114.421 44.436 98.624 1.00 153.30 39 LYS C N 1
ATOM 3265 C CA . LYS C 1 39 ? 114.141 43.327 99.527 1.00 161.00 39 LYS C CA 1
ATOM 3266 C C . LYS C 1 39 ? 114.901 42.111 98.991 1.00 162.06 39 LYS C C 1
ATOM 3267 O O . LYS C 1 39 ? 114.413 40.980 98.998 1.00 158.20 39 LYS C O 1
ATOM 3273 N N . GLU C 1 40 ? 116.094 42.391 98.488 1.00 163.56 40 GLU C N 1
ATOM 3274 C CA . GLU C 1 40 ? 117.004 41.392 97.975 1.00 165.13 40 GLU C CA 1
ATOM 3275 C C . GLU C 1 40 ? 118.341 42.032 98.298 1.00 164.20 40 GLU C C 1
ATOM 3276 O O . GLU C 1 40 ? 118.525 43.242 98.119 1.00 162.71 40 GLU C O 1
ATOM 3282 N N . GLU C 1 41 ? 119.258 41.225 98.815 1.00 161.49 41 GLU C N 1
ATOM 3283 C CA . GLU C 1 41 ? 120.556 41.731 99.214 1.00 160.20 41 GLU C CA 1
ATOM 3284 C C . GLU C 1 41 ? 121.605 41.446 98.177 1.00 154.16 41 GLU C C 1
ATOM 3285 O O . GLU C 1 41 ? 122.645 42.105 98.152 1.00 150.40 41 GLU C O 1
ATOM 3291 N N . THR C 1 42 ? 121.334 40.480 97.309 1.00 151.79 42 THR C N 1
ATOM 3292 C CA . THR C 1 42 ? 122.333 40.138 96.324 1.00 157.04 42 THR C CA 1
ATOM 3293 C C . THR C 1 42 ? 121.884 39.783 94.912 1.00 154.56 42 THR C C 1
ATOM 3294 O O . THR C 1 42 ? 120.700 39.564 94.641 1.00 145.58 42 THR C O 1
ATOM 3298 N N . PRO C 1 43 ? 122.847 39.733 93.982 1.00 156.74 43 PRO C N 1
ATOM 3299 C CA . PRO C 1 43 ? 122.659 39.418 92.563 1.00 155.69 43 PRO C CA 1
ATOM 3300 C C . PRO C 1 43 ? 122.661 37.916 92.255 1.00 153.14 43 PRO C C 1
ATOM 3301 O O . PRO C 1 43 ? 123.706 37.329 91.950 1.00 145.97 43 PRO C O 1
ATOM 3305 N N . ARG C 1 44 ? 121.470 37.323 92.382 1.00 154.52 44 ARG C N 1
ATOM 3306 C CA . ARG C 1 44 ? 121.320 35.909 92.060 1.00 155.14 44 ARG C CA 1
ATOM 3307 C C . ARG C 1 44 ? 121.670 35.772 90.615 1.00 155.02 44 ARG C C 1
ATOM 3308 O O . ARG C 1 44 ? 120.811 35.915 89.728 1.00 156.17 44 ARG C O 1
ATOM 3316 N N . MET C 1 45 ? 122.937 35.475 90.349 1.00 157.90 45 MET C N 1
ATOM 3317 C CA . MET C 1 45 ? 123.395 35.319 88.982 1.00 160.72 45 MET C CA 1
ATOM 3318 C C . MET C 1 45 ? 122.828 34.036 88.387 1.00 161.22 45 MET C C 1
ATOM 3319 O O . MET C 1 45 ? 122.127 33.286 89.049 1.00 159.13 45 MET C O 1
ATOM 3324 N N . ALA C 1 46 ? 123.165 33.806 87.121 1.00 158.99 49 ALA C N 1
ATOM 3325 C CA . ALA C 1 46 ? 122.698 32.644 86.377 1.00 154.26 49 ALA C CA 1
ATOM 3326 C C . ALA C 1 46 ? 123.231 31.345 86.945 1.00 150.03 49 ALA C C 1
ATOM 3327 O O . ALA C 1 46 ? 124.442 31.137 87.021 1.00 146.07 49 ALA C O 1
ATOM 3329 N N . PRO C 1 47 ? 122.324 30.447 87.349 1.00 147.21 50 PRO C N 1
ATOM 3330 C CA . PRO C 1 47 ? 122.725 29.156 87.912 1.00 141.35 50 PRO C CA 1
ATOM 3331 C C . PRO C 1 47 ? 123.675 28.422 86.972 1.00 130.14 50 PRO C C 1
ATOM 3332 O O . PRO C 1 47 ? 124.656 27.804 87.397 1.00 129.25 50 PRO C O 1
ATOM 3336 N N . TRP C 1 48 ? 123.375 28.512 85.684 1.00 118.03 51 TRP C N 1
ATOM 3337 C CA . TRP C 1 48 ? 124.167 27.855 84.656 1.00 110.01 51 TRP C CA 1
ATOM 3338 C C . TRP C 1 48 ? 125.607 28.346 84.582 1.00 107.24 51 TRP C C 1
ATOM 3339 O O . TRP C 1 48 ? 126.408 27.793 83.842 1.00 104.01 51 TRP C O 1
ATOM 3350 N N . LEU C 1 49 ? 125.915 29.354 85.344 1.00 110.14 52 LEU C N 1
ATOM 3351 C CA . LEU C 1 49 ? 127.254 29.842 85.367 1.00 119.06 52 LEU C CA 1
ATOM 3352 C C . LEU C 1 49 ? 127.848 29.378 86.689 1.00 131.45 52 LEU C C 1
ATOM 3353 O O . LEU C 1 49 ? 127.610 29.982 87.740 1.00 131.61 52 LEU C O 1
ATOM 3358 N N . GLU C 1 50 ? 128.615 28.304 86.661 1.00 148.06 53 GLU C N 1
ATOM 3359 C CA . GLU C 1 50 ? 129.299 27.833 87.860 1.00 158.94 53 GLU C CA 1
ATOM 3360 C C . GLU C 1 50 ? 130.601 28.615 87.968 1.00 165.30 53 GLU C C 1
ATOM 3361 O O . GLU C 1 50 ? 131.629 28.229 87.401 1.00 165.34 53 GLU C O 1
ATOM 3367 N N . GLN C 1 51 ? 130.578 29.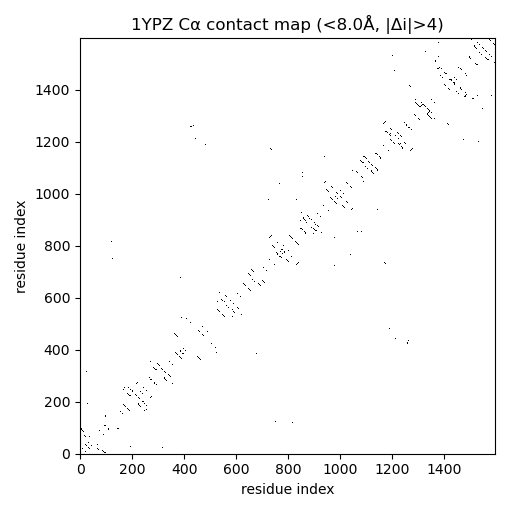709 88.702 1.00 175.28 54 GLN C N 1
ATOM 3368 C CA . GLN C 1 51 ? 131.760 30.538 88.911 1.00 185.07 54 GLN C CA 1
ATOM 3369 C C . GLN C 1 51 ? 132.625 29.831 89.944 1.00 186.11 54 GLN C C 1
ATOM 3370 O O . GLN C 1 51 ? 132.128 28.982 90.670 1.00 187.84 54 GLN C O 1
ATOM 3376 N N . GLU C 1 52 ? 133.917 30.166 90.051 1.00 184.24 55 GLU C N 1
ATOM 3377 C CA . GLU C 1 52 ? 134.747 29.452 91.003 1.00 184.01 55 GLU C CA 1
ATOM 3378 C C . GLU C 1 52 ? 134.684 30.044 92.405 1.00 187.79 55 GLU C C 1
ATOM 3379 O O . GLU C 1 52 ? 134.857 31.247 92.591 1.00 187.88 55 GLU C O 1
ATOM 3385 N N . GLU C 1 53 ? 134.434 29.159 93.372 1.00 193.01 56 GLU C N 1
ATOM 3386 C CA . GLU C 1 53 ? 134.320 29.452 94.808 1.00 197.91 56 GLU C CA 1
ATOM 3387 C C . GLU C 1 53 ? 134.077 30.890 95.279 1.00 200.16 56 GLU C C 1
ATOM 3388 O O . GLU C 1 53 ? 133.051 31.175 95.900 1.00 200.18 56 GLU C O 1
ATOM 3394 N N . ALA C 1 54 ? 135.018 31.788 95.011 1.00 201.49 57 ALA C N 1
ATOM 3395 C CA . ALA C 1 54 ? 134.877 33.182 95.430 1.00 201.49 57 ALA C CA 1
ATOM 3396 C C . ALA C 1 54 ? 134.358 34.073 94.301 1.00 201.49 57 ALA C C 1
ATOM 3397 O O . ALA C 1 54 ? 134.792 33.950 93.156 1.00 201.49 57 ALA C O 1
ATOM 3399 N N . ASP C 1 55 ? 133.433 34.974 94.632 1.00 201.49 58 ASP C N 1
ATOM 3400 C CA . ASP C 1 55 ? 132.862 35.882 93.639 1.00 201.49 58 ASP C CA 1
ATOM 3401 C C . ASP C 1 55 ? 133.812 37.066 93.440 1.00 201.49 58 ASP C C 1
ATOM 3402 O O . ASP C 1 55 ? 133.729 38.070 94.149 1.00 201.35 58 ASP C O 1
ATOM 3407 N N . ASN C 1 56 ? 134.705 36.942 92.461 1.00 201.49 59 ASN C N 1
ATOM 3408 C CA . ASN C 1 56 ? 135.702 37.971 92.174 1.00 199.08 59 ASN C CA 1
ATOM 3409 C C . ASN C 1 56 ? 135.140 39.113 91.341 1.00 197.12 59 ASN C C 1
ATOM 3410 O O . ASN C 1 56 ? 135.844 40.082 91.042 1.00 194.13 59 ASN C O 1
ATOM 3415 N N . TRP C 1 57 ? 133.867 38.995 90.977 1.00 197.14 60 TRP C N 1
ATOM 3416 C CA . TRP C 1 57 ? 133.215 40.008 90.165 1.00 197.89 60 TRP C CA 1
ATOM 3417 C C . TRP C 1 57 ? 131.898 40.484 90.745 1.00 197.89 60 TRP C C 1
ATOM 3418 O O . TRP C 1 57 ? 130.862 39.827 90.620 1.00 198.08 60 TRP C O 1
ATOM 3429 N N . GLU C 1 58 ? 131.958 41.647 91.384 1.00 197.66 61 GLU C N 1
ATOM 3430 C CA . GLU C 1 58 ? 130.790 42.238 92.017 1.00 195.49 61 GLU C CA 1
ATOM 3431 C C . GLU C 1 58 ? 130.833 43.763 91.909 1.00 191.08 61 GLU C C 1
ATOM 3432 O O . GLU C 1 58 ? 129.931 44.438 92.398 1.00 188.72 61 GLU C O 1
ATOM 3438 N N . GLN C 1 59 ? 131.878 44.313 91.289 1.00 184.29 62 GLN C N 1
ATOM 3439 C CA . GLN C 1 59 ? 131.961 45.768 91.170 1.00 176.54 62 GLN C CA 1
ATOM 3440 C C . GLN C 1 59 ? 130.759 46.264 90.401 1.00 170.37 62 GLN C C 1
ATOM 3441 O O . GLN C 1 59 ? 130.446 47.455 90.404 1.00 166.24 62 GLN C O 1
ATOM 3447 N N . GLN C 1 60 ? 130.086 45.322 89.750 1.00 166.22 63 GLN C N 1
ATOM 3448 C CA . GLN C 1 60 ? 128.886 45.609 88.989 1.00 163.93 63 GLN C CA 1
ATOM 3449 C C . GLN C 1 60 ? 127.744 45.625 90.001 1.00 163.65 63 GLN C C 1
ATOM 3450 O O . GLN C 1 60 ? 126.698 46.229 89.765 1.00 166.52 63 GLN C O 1
ATOM 3456 N N . THR C 1 61 ? 127.962 44.943 91.127 1.00 159.67 64 THR C N 1
ATOM 3457 C CA . THR C 1 61 ? 126.979 44.858 92.215 1.00 156.59 64 THR C CA 1
ATOM 3458 C C . THR C 1 61 ? 126.960 46.204 92.941 1.00 151.20 64 THR C C 1
ATOM 3459 O O . THR C 1 61 ? 125.912 46.684 93.398 1.00 138.46 64 THR C O 1
ATOM 3463 N N . ARG C 1 62 ? 128.148 46.796 93.009 1.00 153.59 65 ARG C N 1
ATOM 3464 C CA . ARG C 1 62 ? 128.337 48.104 93.594 1.00 153.11 65 ARG C CA 1
ATOM 3465 C C . ARG C 1 62 ? 127.428 49.010 92.840 1.00 147.50 65 ARG C C 1
ATOM 3466 O O . ARG C 1 62 ? 126.620 49.746 93.396 1.00 145.42 65 ARG C O 1
ATOM 3474 N N . ILE C 1 63 ? 127.578 48.907 91.531 1.00 140.29 66 ILE C N 1
ATOM 3475 C CA . ILE C 1 63 ? 126.849 49.663 90.555 1.00 127.27 66 ILE C CA 1
ATOM 3476 C C . ILE C 1 63 ? 125.350 49.550 90.742 1.00 118.03 66 ILE C C 1
ATOM 3477 O O . ILE C 1 63 ? 124.669 50.538 91.041 1.00 120.36 66 ILE C O 1
ATOM 3482 N N . VAL C 1 64 ? 124.822 48.359 90.567 1.00 109.22 67 VAL C N 1
ATOM 3483 C CA . VAL C 1 64 ? 123.389 48.104 90.660 1.00 105.48 67 VAL C CA 1
ATOM 3484 C C . VAL C 1 64 ? 122.712 48.652 91.915 1.00 102.46 67 VAL C C 1
ATOM 3485 O O . VAL C 1 64 ? 121.799 49.474 91.836 1.00 92.27 67 VAL C O 1
ATOM 3489 N N . THR C 1 65 ? 123.166 48.180 93.069 1.00 108.48 68 THR C N 1
ATOM 3490 C CA . THR C 1 65 ? 122.608 48.577 94.360 1.00 114.11 68 THR C CA 1
ATOM 3491 C C . THR C 1 65 ? 122.412 50.080 94.530 1.00 112.16 68 THR C C 1
ATOM 3492 O O . THR C 1 65 ? 121.307 50.541 94.793 1.00 105.08 68 THR C O 1
ATOM 3496 N N . ILE C 1 66 ? 123.497 50.834 94.380 1.00 111.59 69 ILE C N 1
ATOM 3497 C CA . ILE C 1 66 ? 123.422 52.277 94.508 1.00 111.07 69 ILE C CA 1
ATOM 3498 C C . ILE C 1 66 ? 122.320 52.735 93.570 1.00 111.95 69 ILE C C 1
ATOM 3499 O O . ILE C 1 66 ? 121.561 53.651 93.889 1.00 109.06 69 ILE C O 1
ATOM 3504 N N . GLN C 1 67 ? 122.229 52.078 92.415 1.00 111.14 70 GLN C N 1
ATOM 3505 C CA . GLN C 1 67 ? 121.210 52.414 91.438 1.00 108.40 70 GLN C CA 1
ATOM 3506 C C . GLN C 1 67 ? 119.875 52.147 92.108 1.00 115.21 70 GLN C C 1
ATOM 3507 O O . GLN C 1 67 ? 118.887 52.851 91.885 1.00 116.67 70 GLN C O 1
ATOM 3513 N N . GLY C 1 68 ? 119.858 51.121 92.948 1.00 122.53 71 GLY C N 1
ATOM 3514 C CA . GLY C 1 68 ? 118.645 50.802 93.666 1.00 127.55 71 GLY C CA 1
ATOM 3515 C C . GLY C 1 68 ? 118.358 51.954 94.605 1.00 129.52 71 GLY C C 1
ATOM 3516 O O . GLY C 1 68 ? 117.291 52.557 94.556 1.00 129.54 71 GLY C O 1
ATOM 3517 N N . GLN C 1 69 ? 119.318 52.271 95.464 1.00 130.00 72 GLN C N 1
ATOM 3518 C CA . GLN C 1 69 ? 119.095 53.370 96.395 1.00 129.55 72 GLN C CA 1
ATOM 3519 C C . GLN C 1 69 ? 118.674 54.578 95.594 1.00 125.49 72 GLN C C 1
ATOM 3520 O O . GLN C 1 69 ? 117.516 55.024 95.674 1.00 125.00 72 GLN C O 1
ATOM 3526 N N . LEU C 1 70 ? 119.600 55.112 94.798 1.00 118.56 73 LEU C N 1
ATOM 3527 C CA . LEU C 1 70 ? 119.383 56.291 93.956 1.00 114.05 73 LEU C CA 1
ATOM 3528 C C . LEU C 1 70 ? 118.055 56.259 93.206 1.00 110.21 73 LEU C C 1
ATOM 3529 O O . LEU C 1 70 ? 117.459 57.311 92.959 1.00 108.50 73 LEU C O 1
ATOM 3534 N N . SER C 1 71 ? 117.593 55.082 92.860 1.00 109.31 74 SER C N 1
ATOM 3535 C CA . SER C 1 71 ? 116.340 54.888 92.146 1.00 116.22 74 SER C CA 1
ATOM 3536 C C . SER C 1 71 ? 115.221 55.807 92.658 1.00 116.74 74 SER C C 1
ATOM 3537 O O . SER C 1 71 ? 114.471 56.410 91.876 1.00 108.63 74 SER C O 1
ATOM 3540 N N . GLU C 1 72 ? 115.118 55.895 93.982 1.00 123.74 75 GLU C N 1
ATOM 3541 C CA . GLU C 1 72 ? 114.094 56.704 94.625 1.00 129.02 75 GLU C CA 1
ATOM 3542 C C . GLU C 1 72 ? 114.178 58.184 94.277 1.00 124.15 75 GLU C C 1
ATOM 3543 O O . GLU C 1 72 ? 113.297 58.721 93.599 1.00 122.11 75 GLU C O 1
ATOM 3549 N N . ARG C 1 73 ? 115.237 58.837 94.748 1.00 117.58 76 ARG C N 1
ATOM 3550 C CA . ARG C 1 73 ? 115.431 60.263 94.510 1.00 105.78 76 ARG C CA 1
ATOM 3551 C C . ARG C 1 73 ? 115.108 60.629 93.077 1.00 95.81 76 ARG C C 1
ATOM 3552 O O . ARG C 1 73 ? 114.561 61.695 92.808 1.00 96.80 76 ARG C O 1
ATOM 3560 N N . ASN C 1 74 ? 115.456 59.745 92.153 1.00 78.75 77 ASN C N 1
ATOM 3561 C CA . ASN C 1 74 ? 115.175 60.000 90.762 1.00 56.52 77 ASN C CA 1
ATOM 3562 C C . ASN C 1 74 ? 113.677 60.120 90.585 1.00 57.21 77 ASN C C 1
ATOM 3563 O O . ASN C 1 74 ? 113.166 61.199 90.300 1.00 50.52 77 ASN C O 1
ATOM 3568 N N . LEU C 1 75 ? 112.960 59.023 90.777 1.00 64.35 78 LEU C N 1
ATOM 3569 C CA . LEU C 1 75 ? 111.512 59.071 90.623 1.00 72.08 78 LEU C CA 1
ATOM 3570 C C . LEU C 1 75 ? 110.991 60.300 91.354 1.00 74.41 78 LEU C C 1
ATOM 3571 O O . LEU C 1 75 ? 109.972 60.886 90.985 1.00 66.07 78 LEU C O 1
ATOM 3576 N N . MET C 1 76 ? 111.715 60.677 92.402 1.00 84.91 79 MET C N 1
ATOM 3577 C CA . MET C 1 76 ? 111.383 61.849 93.195 1.00 93.79 79 MET C CA 1
ATOM 3578 C C . MET C 1 76 ? 111.524 63.079 92.303 1.00 95.28 79 MET C C 1
ATOM 3579 O O . MET C 1 76 ? 110.540 63.757 91.990 1.00 93.36 79 MET C O 1
ATOM 3584 N N . THR C 1 77 ? 112.764 63.338 91.891 1.00 87.28 80 THR C N 1
ATOM 3585 C CA . THR C 1 77 ? 113.100 64.468 91.041 1.00 75.80 80 THR C CA 1
ATOM 3586 C C . THR C 1 77 ? 112.298 64.485 89.756 1.00 76.01 80 THR C C 1
ATOM 3587 O O . THR C 1 77 ? 111.742 65.516 89.392 1.00 78.47 80 THR C O 1
ATOM 3591 N N . LEU C 1 78 ? 112.235 63.351 89.066 1.00 77.22 81 LEU C N 1
ATOM 3592 C CA . LEU C 1 78 ? 111.458 63.273 87.828 1.00 82.92 81 LEU C CA 1
ATOM 3593 C C . LEU C 1 78 ? 110.038 63.831 88.045 1.00 90.10 81 LEU C C 1
ATOM 3594 O O . LEU C 1 78 ? 109.532 64.603 87.226 1.00 89.77 81 LEU C O 1
ATOM 3599 N N . VAL C 1 79 ? 109.419 63.468 89.169 1.00 103.98 82 VAL C N 1
ATOM 3600 C CA . VAL C 1 79 ? 108.055 63.901 89.486 1.00 110.11 82 VAL C CA 1
ATOM 3601 C C . VAL C 1 79 ? 107.831 65.405 89.585 1.00 111.12 82 VAL C C 1
ATOM 3602 O O . VAL C 1 79 ? 106.757 65.892 89.240 1.00 106.70 82 VAL C O 1
ATOM 3606 N N . HIS C 1 80 ? 108.822 66.139 90.072 1.00 114.42 83 HIS C N 1
ATOM 3607 C CA . HIS C 1 80 ? 108.665 67.578 90.197 1.00 122.08 83 HIS C CA 1
ATOM 3608 C C . HIS C 1 80 ? 109.035 68.302 88.900 1.00 120.62 83 HIS C C 1
ATOM 3609 O O . HIS C 1 80 ? 108.476 69.363 88.609 1.00 124.94 83 HIS C O 1
ATOM 3616 N N . PHE C 1 81 ? 109.995 67.768 88.146 1.00 109.64 84 PHE C N 1
ATOM 3617 C CA . PHE C 1 81 ? 110.402 68.393 86.899 1.00 94.42 84 PHE C CA 1
ATOM 3618 C C . PHE C 1 81 ? 109.188 68.558 85.974 1.00 86.42 84 PHE C C 1
ATOM 3619 O O . PHE C 1 81 ? 108.963 69.612 85.380 1.00 81.70 84 PHE C O 1
ATOM 3627 N N . TYR C 1 82 ? 108.422 67.505 85.880 1.00 85.56 85 TYR C N 1
ATOM 3628 C CA . TYR C 1 82 ? 107.181 67.549 85.111 1.00 91.55 85 TYR C CA 1
ATOM 3629 C C . TYR C 1 82 ? 106.067 67.766 86.115 1.00 98.46 85 TYR C C 1
ATOM 3630 O O . TYR C 1 82 ? 106.055 67.113 87.152 1.00 104.17 85 TYR C O 1
ATOM 3639 N N . ASN C 1 83 ? 105.118 68.647 85.846 1.00 104.25 86 ASN C N 1
ATOM 3640 C CA . ASN C 1 83 ? 104.053 68.814 86.839 1.00 112.95 86 ASN C CA 1
ATOM 3641 C C . ASN C 1 83 ? 103.333 67.482 86.979 1.00 119.73 86 ASN C C 1
ATOM 3642 O O . ASN C 1 83 ? 102.594 67.075 86.088 1.00 111.45 86 ASN C O 1
ATOM 3647 N N . LYS C 1 84 ? 103.533 66.780 88.073 1.00 137.90 87 LYS C N 1
ATOM 3648 C CA . LYS C 1 84 ? 102.905 65.469 88.216 1.00 157.71 87 LYS C CA 1
ATOM 3649 C C . LYS C 1 84 ? 102.572 65.152 89.668 1.00 164.44 87 LYS C C 1
ATOM 3650 O O . LYS C 1 84 ? 103.457 65.105 90.520 1.00 169.27 87 LYS C O 1
ATOM 3656 N N . SER C 1 85 ? 101.290 64.918 89.938 1.00 167.24 88 SER C N 1
ATOM 3657 C CA . SER C 1 85 ? 100.810 64.638 91.290 1.00 165.44 88 SER C CA 1
ATOM 3658 C C . SER C 1 85 ? 101.340 63.314 91.827 1.00 158.65 88 SER C C 1
ATOM 3659 O O . SER C 1 85 ? 101.153 62.266 91.213 1.00 154.13 88 SER C O 1
ATOM 3662 N N . MET C 1 86 ? 101.983 63.370 92.989 1.00 153.90 89 MET C N 1
ATOM 3663 C CA . MET C 1 86 ? 102.554 62.184 93.608 1.00 152.18 89 MET C CA 1
ATOM 3664 C C . MET C 1 86 ? 101.481 61.172 93.989 1.00 149.02 89 MET C C 1
ATOM 3665 O O . MET C 1 86 ? 101.758 60.175 94.668 1.00 143.89 89 MET C O 1
ATOM 3670 N N . ASP C 1 87 ? 100.256 61.427 93.539 1.00 147.62 90 ASP C N 1
ATOM 3671 C CA . ASP C 1 87 ? 99.143 60.531 93.824 1.00 151.02 90 ASP C CA 1
ATOM 3672 C C . ASP C 1 87 ? 98.912 59.532 92.687 1.00 146.89 90 ASP C C 1
ATOM 3673 O O . ASP C 1 87 ? 98.168 58.561 92.845 1.00 143.77 90 ASP C O 1
ATOM 3678 N N . ASP C 1 88 ? 99.553 59.776 91.545 1.00 144.14 91 ASP C N 1
ATOM 3679 C CA . ASP C 1 88 ? 99.434 58.898 90.379 1.00 140.83 91 ASP C CA 1
ATOM 3680 C C . ASP C 1 88 ? 100.687 58.029 90.239 1.00 137.78 91 ASP C C 1
ATOM 3681 O O . ASP C 1 88 ? 101.810 58.533 90.161 1.00 133.53 91 ASP C O 1
ATOM 3686 N N . SER C 1 89 ? 100.480 56.715 90.217 1.00 136.51 92 SER C N 1
ATOM 3687 C CA . SER C 1 89 ? 101.583 55.762 90.061 1.00 133.02 92 SER C CA 1
ATOM 3688 C C . SER C 1 89 ? 102.534 56.242 88.971 1.00 125.39 92 SER C C 1
ATOM 3689 O O . SER C 1 89 ? 102.082 56.739 87.937 1.00 127.79 92 SER C O 1
ATOM 3692 N N . HIS C 1 90 ? 103.831 56.107 89.194 1.00 113.53 93 HIS C N 1
ATOM 3693 C CA . HIS C 1 90 ? 104.811 56.538 88.194 1.00 96.64 93 HIS C CA 1
ATOM 3694 C C . HIS C 1 90 ? 105.896 55.485 88.023 1.00 84.42 93 HIS C C 1
ATOM 3695 O O . HIS C 1 90 ? 106.050 54.612 88.861 1.00 79.25 93 HIS C O 1
ATOM 3702 N N . THR C 1 91 ? 106.629 55.579 86.928 1.00 77.50 94 THR C N 1
ATOM 3703 C CA . THR C 1 91 ? 107.652 54.596 86.632 1.00 69.94 94 THR C CA 1
ATOM 3704 C C . THR C 1 91 ? 108.838 55.152 85.888 1.00 67.04 94 THR C C 1
ATOM 3705 O O . THR C 1 91 ? 108.703 56.033 85.051 1.00 70.56 94 THR C O 1
ATOM 3709 N N . LEU C 1 92 ? 110.005 54.610 86.170 1.00 50.05 95 LEU C N 1
ATOM 3710 C CA . LEU C 1 92 ? 111.183 55.078 85.482 1.00 52.21 95 LEU C CA 1
ATOM 3711 C C . LEU C 1 92 ? 111.942 53.891 84.951 1.00 53.58 95 LEU C C 1
ATOM 3712 O O . LEU C 1 92 ? 112.546 53.150 85.725 1.00 60.13 95 LEU C O 1
ATOM 3717 N N . GLN C 1 93 ? 111.932 53.721 83.632 1.00 61.29 96 GLN C N 1
ATOM 3718 C CA . GLN C 1 93 ? 112.627 52.606 82.979 1.00 58.36 96 GLN C CA 1
ATOM 3719 C C . GLN C 1 93 ? 113.964 53.073 82.465 1.00 54.75 96 GLN C C 1
ATOM 3720 O O . GLN C 1 93 ? 114.074 54.104 81.813 1.00 63.29 96 GLN C O 1
ATOM 3726 N N . TRP C 1 94 ? 114.991 52.304 82.743 1.00 40.03 97 TRP C N 1
ATOM 3727 C CA . TRP C 1 94 ? 116.311 52.725 82.344 1.00 46.47 97 TRP C CA 1
ATOM 3728 C C . TRP C 1 94 ? 117.016 51.554 81.738 1.00 54.40 97 TRP C C 1
ATOM 3729 O O . TRP C 1 94 ? 116.806 50.413 82.156 1.00 66.02 97 TRP C O 1
ATOM 3740 N N . LEU C 1 95 ? 117.886 51.825 80.775 1.00 52.97 98 LEU C N 1
ATOM 3741 C CA . LEU C 1 95 ? 118.587 50.757 80.113 1.00 48.98 98 LEU C CA 1
ATOM 3742 C C . LEU C 1 95 ? 119.978 51.089 79.678 1.00 45.61 98 LEU C C 1
ATOM 3743 O O . LEU C 1 95 ? 120.196 51.974 78.871 1.00 48.01 98 LEU C O 1
ATOM 3748 N N . GLN C 1 96 ? 120.925 50.337 80.202 1.00 50.26 99 GLN C N 1
ATOM 3749 C CA . GLN C 1 96 ? 122.318 50.529 79.843 1.00 56.79 99 GLN C CA 1
ATOM 3750 C C . GLN C 1 96 ? 122.828 49.188 79.386 1.00 44.76 99 GLN C C 1
ATOM 3751 O O . GLN C 1 96 ? 122.278 48.148 79.748 1.00 53.09 99 GLN C O 1
ATOM 3757 N N . GLY C 1 97 ? 123.879 49.208 78.584 1.00 25.92 100 GLY C N 1
ATOM 3758 C CA . GLY C 1 97 ? 124.430 47.966 78.077 1.00 32.72 100 GLY C CA 1
ATOM 3759 C C . GLY C 1 97 ? 125.314 48.249 76.885 1.00 42.95 100 GLY C C 1
ATOM 3760 O O . GLY C 1 97 ? 125.577 49.406 76.605 1.00 34.95 100 GLY C O 1
ATOM 3761 N N . CYS C 1 98 ? 125.727 47.229 76.136 1.00 64.87 101 CYS C N 1
ATOM 3762 C CA . CYS C 1 98 ? 126.646 47.484 75.025 1.00 82.36 101 CYS C CA 1
ATOM 3763 C C . CYS C 1 98 ? 126.810 46.304 74.069 1.00 85.36 101 CYS C C 1
ATOM 3764 O O . CYS C 1 98 ? 126.333 45.206 74.347 1.00 86.53 101 CYS C O 1
ATOM 3767 N N . ASP C 1 99 ? 127.470 46.530 72.938 1.00 88.59 102 ASP C N 1
ATOM 3768 C CA . ASP C 1 99 ? 127.666 45.464 71.958 1.00 101.04 102 ASP C CA 1
ATOM 3769 C C . ASP C 1 99 ? 129.143 45.119 71.886 1.00 114.85 102 ASP C C 1
ATOM 3770 O O . ASP C 1 99 ? 129.953 45.814 72.486 1.00 122.52 102 ASP C O 1
ATOM 3775 N N . VAL C 1 100 ? 129.491 44.062 71.149 1.00 128.06 103 VAL C N 1
ATOM 3776 C CA . VAL C 1 100 ? 130.881 43.601 71.042 1.00 132.21 103 VAL C CA 1
ATOM 3777 C C . VAL C 1 100 ? 131.190 42.764 69.794 1.00 146.10 103 VAL C C 1
ATOM 3778 O O . VAL C 1 100 ? 130.342 42.001 69.326 1.00 151.15 103 VAL C O 1
ATOM 3782 N N . GLU C 1 101 ? 132.416 42.907 69.284 1.00 156.86 104 GLU C N 1
ATOM 3783 C CA . GLU C 1 101 ? 132.912 42.168 68.112 1.00 167.82 104 GLU C CA 1
ATOM 3784 C C . GLU C 1 101 ? 134.280 42.697 67.657 1.00 174.23 104 GLU C C 1
ATOM 3785 O O . GLU C 1 101 ? 134.404 43.838 67.221 1.00 178.33 104 GLU C O 1
ATOM 3791 N N . PRO C 1 102 ? 135.320 41.851 67.715 1.00 177.00 105 PRO C N 1
ATOM 3792 C CA . PRO C 1 102 ? 136.713 42.152 67.339 1.00 176.90 105 PRO C CA 1
ATOM 3793 C C . PRO C 1 102 ? 137.054 42.894 66.023 1.00 178.08 105 PRO C C 1
ATOM 3794 O O . PRO C 1 102 ? 137.543 44.017 66.062 1.00 177.28 105 PRO C O 1
ATOM 3798 N N . ASP C 1 103 ? 136.822 42.272 64.869 1.00 179.61 106 ASP C N 1
ATOM 3799 C CA . ASP C 1 103 ? 137.159 42.886 63.576 1.00 183.12 106 ASP C CA 1
ATOM 3800 C C . ASP C 1 103 ? 137.497 44.385 63.655 1.00 182.62 106 ASP C C 1
ATOM 3801 O O . ASP C 1 103 ? 138.665 44.757 63.790 1.00 181.28 106 ASP C O 1
ATOM 3806 N N . ARG C 1 104 ? 136.485 45.243 63.579 1.00 183.20 107 ARG C N 1
ATOM 3807 C CA . ARG C 1 104 ? 136.709 46.685 63.643 1.00 183.74 107 ARG C CA 1
ATOM 3808 C C . ARG C 1 104 ? 136.918 47.150 65.085 1.00 184.59 107 ARG C C 1
ATOM 3809 O O . ARG C 1 104 ? 136.943 48.350 65.349 1.00 185.02 107 ARG C O 1
ATOM 3817 N N . HIS C 1 105 ? 137.076 46.205 66.010 1.00 184.15 108 HIS C N 1
ATOM 3818 C CA . HIS C 1 105 ? 137.257 46.513 67.435 1.00 182.65 108 HIS C CA 1
ATOM 3819 C C . HIS C 1 105 ? 136.005 47.222 67.937 1.00 176.65 108 HIS C C 1
ATOM 3820 O O . HIS C 1 105 ? 136.067 48.297 68.542 1.00 180.06 108 HIS C O 1
ATOM 3827 N N . LEU C 1 106 ? 134.867 46.576 67.702 1.00 166.87 109 LEU C N 1
ATOM 3828 C CA . LEU C 1 106 ? 133.526 47.083 68.010 1.00 155.81 109 LEU C CA 1
ATOM 3829 C C . LEU C 1 106 ? 133.238 47.048 69.512 1.00 143.09 109 LEU C C 1
ATOM 3830 O O . LEU C 1 106 ? 133.332 46.021 70.191 1.00 136.20 109 LEU C O 1
ATOM 3835 N N . CYS C 1 107 ? 132.797 48.219 70.023 1.00 127.04 110 CYS C N 1
ATOM 3836 C CA . CYS C 1 107 ? 132.402 48.357 71.417 1.00 109.12 110 CYS C CA 1
ATOM 3837 C C . CYS C 1 107 ? 131.610 49.626 71.665 1.00 90.14 110 CYS C C 1
ATOM 3838 O O . CYS C 1 107 ? 132.154 50.635 72.093 1.00 80.80 110 CYS C O 1
ATOM 3841 N N . LEU C 1 108 ? 130.312 49.551 71.393 1.00 81.39 111 LEU C N 1
ATOM 3842 C CA . LEU C 1 108 ? 129.401 50.665 71.588 1.00 69.24 111 LEU C CA 1
ATOM 3843 C C . LEU C 1 108 ? 128.565 50.402 72.844 1.00 67.42 111 LEU C C 1
ATOM 3844 O O . LEU C 1 108 ? 128.214 49.255 73.147 1.00 64.70 111 LEU C O 1
ATOM 3849 N N . TRP C 1 109 ? 128.242 51.468 73.567 1.00 66.28 112 TRP C N 1
ATOM 3850 C CA . TRP C 1 109 ? 127.498 51.349 74.814 1.00 63.61 112 TRP C CA 1
ATOM 3851 C C . TRP C 1 109 ? 126.217 52.161 74.862 1.00 57.13 112 TRP C C 1
ATOM 3852 O O . TRP C 1 109 ? 126.218 53.349 74.579 1.00 63.40 112 TRP C O 1
ATOM 3863 N N . TYR C 1 110 ? 125.120 51.514 75.226 1.00 46.51 113 TYR C N 1
ATOM 3864 C CA . TYR C 1 110 ? 123.843 52.201 75.295 1.00 54.38 113 TYR C CA 1
ATOM 3865 C C . TYR C 1 110 ? 123.433 52.556 76.729 1.00 57.48 113 TYR C C 1
ATOM 3866 O O . TYR C 1 110 ? 123.456 51.711 77.628 1.00 60.26 113 TYR C O 1
ATOM 3875 N N . ASN C 1 111 ? 123.051 53.813 76.929 1.00 53.06 114 ASN C N 1
ATOM 3876 C CA . ASN C 1 111 ? 122.610 54.297 78.228 1.00 49.07 114 ASN C CA 1
ATOM 3877 C C . ASN C 1 111 ? 121.391 55.167 77.961 1.00 44.10 114 ASN C C 1
ATOM 3878 O O . ASN C 1 111 ? 121.559 56.320 77.566 1.00 44.48 114 ASN C O 1
ATOM 3883 N N . GLN C 1 112 ? 120.184 54.631 78.182 1.00 41.14 115 GLN C N 1
ATOM 3884 C CA . GLN C 1 112 ? 118.922 55.358 77.910 1.00 45.18 115 GLN C CA 1
ATOM 3885 C C . GLN C 1 112 ? 117.868 55.330 79.023 1.00 41.43 115 GLN C C 1
ATOM 3886 O O . GLN C 1 112 ? 117.618 54.295 79.621 1.00 48.21 115 GLN C O 1
ATOM 3892 N N . LEU C 1 113 ? 117.203 56.442 79.286 1.00 37.13 116 LEU C N 1
ATOM 3893 C CA . LEU C 1 113 ? 116.195 56.431 80.345 1.00 43.86 116 LEU C CA 1
ATOM 3894 C C . LEU C 1 113 ? 114.828 56.892 79.853 1.00 47.06 116 LEU C C 1
ATOM 3895 O O . LEU C 1 113 ? 114.737 57.575 78.834 1.00 49.01 116 LEU C O 1
ATOM 3900 N N . ALA C 1 114 ? 113.767 56.527 80.569 1.00 47.95 117 ALA C N 1
ATOM 3901 C CA . ALA C 1 114 ? 112.415 56.920 80.161 1.00 47.89 117 ALA C CA 1
ATOM 3902 C C . ALA C 1 114 ? 111.409 57.104 81.297 1.00 50.73 117 ALA C C 1
ATOM 3903 O O . ALA C 1 114 ? 111.122 56.190 82.088 1.00 55.08 117 ALA C O 1
ATOM 3905 N N . TYR C 1 115 ? 110.859 58.305 81.359 1.00 48.23 118 TYR C N 1
ATOM 3906 C CA . TYR C 1 115 ? 109.903 58.615 82.392 1.00 52.66 118 TYR C CA 1
ATOM 3907 C C . TYR C 1 115 ? 108.476 58.326 81.963 1.00 53.96 118 TYR C C 1
ATOM 3908 O O . TYR C 1 115 ? 107.941 58.966 81.069 1.00 37.86 118 TYR C O 1
ATOM 3917 N N . ASP C 1 116 ? 107.853 57.367 82.631 1.00 67.10 119 ASP C N 1
ATOM 3918 C CA . ASP C 1 116 ? 106.493 56.994 82.296 1.00 80.31 119 ASP C CA 1
ATOM 3919 C C . ASP C 1 116 ? 106.444 56.780 80.803 1.00 77.47 119 ASP C C 1
ATOM 3920 O O . ASP C 1 116 ? 105.498 57.201 80.145 1.00 76.53 119 ASP C O 1
ATOM 3925 N N . SER C 1 117 ? 107.475 56.139 80.266 1.00 71.76 120 SER C N 1
ATOM 3926 C CA . SER C 1 117 ? 107.515 55.887 78.838 1.00 73.54 120 SER C CA 1
ATOM 3927 C C . SER C 1 117 ? 107.759 57.213 78.103 1.00 71.21 120 SER C C 1
ATOM 3928 O O . SER C 1 117 ? 106.872 57.728 77.418 1.00 75.13 120 SER C O 1
ATOM 3931 N N . GLU C 1 118 ? 108.972 57.747 78.244 1.00 59.05 121 GLU C N 1
ATOM 3932 C CA . GLU C 1 118 ? 109.348 59.026 77.642 1.00 62.66 121 GLU C CA 1
ATOM 3933 C C . GLU C 1 118 ? 110.854 59.130 77.597 1.00 48.03 121 GLU C C 1
ATOM 3934 O O . GLU C 1 118 ? 111.469 59.382 78.630 1.00 47.50 121 GLU C O 1
ATOM 3940 N N . ASP C 1 119 ? 111.454 58.961 76.427 1.00 43.89 122 ASP C N 1
ATOM 3941 C CA . ASP C 1 119 ? 112.905 59.074 76.318 1.00 42.35 122 ASP C CA 1
ATOM 3942 C C . ASP C 1 119 ? 113.311 60.336 77.067 1.00 31.75 122 ASP C C 1
ATOM 3943 O O . ASP C 1 119 ? 112.711 61.382 76.894 1.00 25.74 122 ASP C O 1
ATOM 3948 N N . LEU C 1 120 ? 114.316 60.235 77.915 1.00 35.79 123 LEU C N 1
ATOM 3949 C CA . LEU C 1 120 ? 114.748 61.397 78.657 1.00 40.36 123 LEU C CA 1
ATOM 3950 C C . LEU C 1 120 ? 115.996 61.993 78.042 1.00 39.09 123 LEU C C 1
ATOM 3951 O O . LEU C 1 120 ? 117.060 61.365 78.033 1.00 53.74 123 LEU C O 1
ATOM 3956 N N . PRO C 1 121 ? 115.881 63.225 77.522 1.00 23.93 124 PRO C N 1
ATOM 3957 C CA . PRO C 1 121 ? 116.974 63.952 76.884 1.00 24.61 124 PRO C CA 1
ATOM 3958 C C . PRO C 1 121 ? 118.288 63.860 77.654 1.00 30.73 124 PRO C C 1
ATOM 3959 O O . PRO C 1 121 ? 118.501 64.595 78.605 1.00 31.26 124 PRO C O 1
ATOM 3963 N N . THR C 1 122 ? 119.152 62.925 77.280 1.00 43.54 125 THR C N 1
ATOM 3964 C CA . THR C 1 122 ? 120.447 62.816 77.934 1.00 55.20 125 THR C CA 1
ATOM 3965 C C . THR C 1 122 ? 121.274 63.635 76.979 1.00 59.83 125 THR C C 1
ATOM 3966 O O . THR C 1 122 ? 120.986 63.630 75.801 1.00 58.01 125 THR C O 1
ATOM 3970 N N . LEU C 1 123 ? 122.284 64.350 77.451 1.00 85.79 126 LEU C N 1
ATOM 3971 C CA . LEU C 1 123 ? 123.055 65.177 76.528 1.00 111.46 126 LEU C CA 1
ATOM 3972 C C . LEU C 1 123 ? 123.981 64.416 75.602 1.00 125.96 126 LEU C C 1
ATOM 3973 O O . LEU C 1 123 ? 124.060 64.725 74.411 1.00 125.78 126 LEU C O 1
ATOM 3978 N N . ASN C 1 124 ? 124.687 63.433 76.148 1.00 143.50 127 ASN C N 1
ATOM 3979 C CA . ASN C 1 124 ? 125.620 62.634 75.361 1.00 159.88 127 ASN C CA 1
ATOM 3980 C C . ASN C 1 124 ? 124.938 62.046 74.131 1.00 164.05 127 ASN C C 1
ATOM 3981 O O . ASN C 1 124 ? 123.812 61.549 74.223 1.00 166.15 127 ASN C O 1
ATOM 3986 N N . GLU C 1 125 ? 125.614 62.106 72.983 1.00 166.66 128 GLU C N 1
ATOM 3987 C CA . GLU C 1 125 ? 125.063 61.542 71.755 1.00 164.83 128 GLU C CA 1
ATOM 3988 C C . GLU C 1 125 ? 124.639 60.133 72.134 1.00 157.00 128 GLU C C 1
ATOM 3989 O O . GLU C 1 125 ? 125.073 59.615 73.163 1.00 153.66 128 GLU C O 1
ATOM 3995 N N . ASN C 1 126 ? 123.809 59.493 71.323 1.00 147.70 129 ASN C N 1
ATOM 3996 C CA . ASN C 1 126 ? 123.360 58.173 71.717 1.00 138.45 129 ASN C CA 1
ATOM 3997 C C . ASN C 1 126 ? 124.397 57.054 71.571 1.00 122.69 129 ASN C C 1
ATOM 3998 O O . ASN C 1 126 ? 125.460 57.162 72.173 1.00 125.06 129 ASN C O 1
ATOM 4003 N N . PRO C 1 127 ? 124.131 55.984 70.790 1.00 107.53 130 PRO C N 1
ATOM 4004 C CA . PRO C 1 127 ? 125.159 54.935 70.698 1.00 100.14 130 PRO C CA 1
ATOM 4005 C C . PRO C 1 127 ? 126.608 55.424 70.655 1.00 98.38 130 PRO C C 1
ATOM 4006 O O . PRO C 1 127 ? 127.126 55.742 69.582 1.00 95.80 130 PRO C O 1
ATOM 4010 N N . SER C 1 128 ? 127.247 55.470 71.828 1.00 101.83 131 SER C N 1
ATOM 4011 C CA . SER C 1 128 ? 128.632 55.932 71.973 1.00 107.24 131 SER C CA 1
ATOM 4012 C C . SER C 1 128 ? 129.578 54.761 72.020 1.00 114.33 131 SER C C 1
ATOM 4013 O O . SER C 1 128 ? 129.254 53.732 72.601 1.00 117.49 131 SER C O 1
ATOM 4016 N N . SER C 1 129 ? 130.753 54.930 71.386 1.00 118.53 132 SER C N 1
ATOM 4017 C CA . SER C 1 129 ? 131.771 53.881 71.355 1.00 120.90 132 SER C CA 1
ATOM 4018 C C . SER C 1 129 ? 132.608 53.919 72.648 1.00 122.47 132 SER C C 1
ATOM 4019 O O . SER C 1 129 ? 132.449 54.832 73.459 1.00 115.57 132 SER C O 1
ATOM 4022 N N . CYS C 1 130 ? 133.497 52.929 72.823 1.00 136.55 133 CYS C N 1
ATOM 4023 C CA . CYS C 1 130 ? 134.290 52.812 74.037 1.00 154.26 133 CYS C CA 1
ATOM 4024 C C . CYS C 1 130 ? 135.266 51.604 74.024 1.00 164.81 133 CYS C C 1
ATOM 4025 O O . CYS C 1 130 ? 134.867 50.504 74.443 1.00 171.79 133 CYS C O 1
ATOM 4028 N N . THR C 1 131 ? 136.513 51.763 73.572 1.00 174.14 134 THR C N 1
ATOM 4029 C CA . THR C 1 131 ? 137.479 50.645 73.553 1.00 182.30 134 THR C CA 1
ATOM 4030 C C . THR C 1 131 ? 138.835 51.080 74.095 1.00 188.94 134 THR C C 1
ATOM 4031 O O . THR C 1 131 ? 139.681 50.269 74.472 1.00 190.18 134 THR C O 1
ATOM 4035 N N . VAL C 1 132 ? 139.020 52.398 74.121 1.00 194.67 148 VAL C N 1
ATOM 4036 C CA . VAL C 1 132 ? 140.288 52.997 74.532 1.00 200.16 148 VAL C CA 1
ATOM 4037 C C . VAL C 1 132 ? 140.399 53.450 75.993 1.00 200.91 148 VAL C C 1
ATOM 4038 O O . VAL C 1 132 ? 139.395 53.690 76.669 1.00 201.49 148 VAL C O 1
ATOM 4042 N N . GLY C 1 133 ? 141.645 53.556 76.455 1.00 201.46 149 GLY C N 1
ATOM 4043 C CA . GLY C 1 133 ? 141.950 53.986 77.810 1.00 199.97 149 GLY C CA 1
ATOM 4044 C C . GLY C 1 133 ? 143.390 54.470 77.855 1.00 198.95 149 GLY C C 1
ATOM 4045 O O . GLY C 1 133 ? 144.285 53.771 77.378 1.00 197.67 149 GLY C O 1
ATOM 4046 N N . ASN C 1 134 ? 143.615 55.657 78.420 1.00 199.52 150 ASN C N 1
ATOM 4047 C CA . ASN C 1 134 ? 144.954 56.253 78.515 1.00 200.79 150 ASN C CA 1
ATOM 4048 C C . ASN C 1 134 ? 146.015 55.211 78.896 1.00 200.26 150 ASN C C 1
ATOM 4049 O O . ASN C 1 134 ? 145.690 54.098 79.316 1.00 199.77 150 ASN C O 1
ATOM 4054 N N . SER C 1 135 ? 147.284 55.577 78.740 1.00 199.35 151 SER C N 1
ATOM 4055 C CA . SER C 1 135 ? 148.393 54.681 79.063 1.00 198.74 151 SER C CA 1
ATOM 4056 C C . SER C 1 135 ? 148.676 54.686 80.562 1.00 198.23 151 SER C C 1
ATOM 4057 O O . SER C 1 135 ? 148.740 55.749 81.178 1.00 199.35 151 SER C O 1
ATOM 4060 N N . THR C 1 136 ? 148.855 53.502 81.144 1.00 195.86 152 THR C N 1
ATOM 4061 C CA . THR C 1 136 ? 149.126 53.400 82.574 1.00 193.87 152 THR C CA 1
ATOM 4062 C C . THR C 1 136 ? 147.992 54.101 83.314 1.00 196.96 152 THR C C 1
ATOM 4063 O O . THR C 1 136 ? 148.225 55.051 84.065 1.00 198.65 152 THR C O 1
ATOM 4067 N N . VAL C 1 137 ? 146.764 53.632 83.098 1.00 199.14 153 VAL C N 1
ATOM 4068 C CA . VAL C 1 137 ? 145.592 54.241 83.728 1.00 200.47 153 VAL C CA 1
ATOM 4069 C C . VAL C 1 137 ? 144.442 53.280 84.065 1.00 201.49 153 VAL C C 1
ATOM 4070 O O . VAL C 1 137 ? 143.531 53.079 83.256 1.00 201.49 153 VAL C O 1
ATOM 4074 N N . PRO C 1 138 ? 144.477 52.657 85.255 1.00 201.49 154 PRO C N 1
ATOM 4075 C CA . PRO C 1 138 ? 143.379 51.748 85.597 1.00 200.67 154 PRO C CA 1
ATOM 4076 C C . PRO C 1 138 ? 142.148 52.606 85.905 1.00 199.02 154 PRO C C 1
ATOM 4077 O O . PRO C 1 138 ? 142.241 53.580 86.655 1.00 197.89 154 PRO C O 1
ATOM 4081 N N . HIS C 1 139 ? 141.006 52.264 85.347 1.00 196.95 155 HIS C N 1
ATOM 4082 C CA . HIS C 1 139 ? 139.782 52.992 85.558 1.00 195.35 155 HIS C CA 1
ATOM 4083 C C . HIS C 1 139 ? 138.824 52.184 86.406 1.00 197.93 155 HIS C C 1
ATOM 4084 O O . HIS C 1 139 ? 137.701 51.898 85.993 1.00 200.59 155 HIS C O 1
ATOM 4091 N N . ILE C 1 140 ? 139.284 51.802 87.596 1.00 198.77 156 ILE C N 1
ATOM 4092 C CA . ILE C 1 140 ? 138.515 50.979 88.504 1.00 199.48 156 ILE C CA 1
ATOM 4093 C C . ILE C 1 140 ? 137.237 51.677 89.023 1.00 200.02 156 ILE C C 1
ATOM 4094 O O . ILE C 1 140 ? 136.435 51.068 89.733 1.00 201.00 156 ILE C O 1
ATOM 4099 N N . SER C 1 141 ? 137.070 52.944 88.654 1.00 198.96 157 SER C N 1
ATOM 4100 C CA . SER C 1 141 ? 135.975 53.745 89.194 1.00 195.47 157 SER C CA 1
ATOM 4101 C C . SER C 1 141 ? 134.557 53.386 88.757 1.00 190.51 157 SER C C 1
ATOM 4102 O O . SER C 1 141 ? 134.297 52.992 87.624 1.00 188.56 157 SER C O 1
ATOM 4105 N N . GLN C 1 142 ? 133.664 53.564 89.723 1.00 185.88 158 GLN C N 1
ATOM 4106 C CA . GLN C 1 142 ? 132.224 53.328 89.686 1.00 182.47 158 GLN C CA 1
ATOM 4107 C C . GLN C 1 142 ? 131.438 53.076 88.384 1.00 181.24 158 GLN C C 1
ATOM 4108 O O . GLN C 1 142 ? 130.491 52.292 88.396 1.00 181.80 158 GLN C O 1
ATOM 4114 N N . ASP C 1 143 ? 131.818 53.709 87.275 1.00 177.75 159 ASP C N 1
ATOM 4115 C CA . ASP C 1 143 ? 131.107 53.547 85.995 1.00 171.90 159 ASP C CA 1
ATOM 4116 C C . ASP C 1 143 ? 131.007 52.133 85.403 1.00 163.87 159 ASP C C 1
ATOM 4117 O O . ASP C 1 143 ? 131.917 51.312 85.556 1.00 168.41 159 ASP C O 1
ATOM 4122 N N . LEU C 1 144 ? 129.898 51.872 84.708 1.00 147.29 160 LEU C N 1
ATOM 4123 C CA . LEU C 1 144 ? 129.668 50.578 84.063 1.00 128.21 160 LEU C CA 1
ATOM 4124 C C . LEU C 1 144 ? 130.078 50.664 82.590 1.00 119.30 160 LEU C C 1
ATOM 4125 O O . LEU C 1 144 ? 130.424 49.668 81.961 1.00 109.42 160 LEU C O 1
ATOM 4130 N N . LYS C 1 145 ? 130.051 51.876 82.055 1.00 118.44 161 LYS C N 1
ATOM 4131 C CA . LYS C 1 145 ? 130.424 52.119 80.672 1.00 121.73 161 LYS C CA 1
ATOM 4132 C C . LYS C 1 145 ? 131.848 51.670 80.376 1.00 124.70 161 LYS C C 1
ATOM 4133 O O . LYS C 1 145 ? 132.201 51.465 79.220 1.00 119.78 161 LYS C O 1
ATOM 4139 N N . SER C 1 146 ? 132.665 51.526 81.417 1.00 136.36 162 SER C N 1
ATOM 4140 C CA . SER C 1 146 ? 134.061 51.124 81.250 1.00 144.43 162 SER C CA 1
ATOM 4141 C C . SER C 1 146 ? 134.271 49.659 81.589 1.00 146.13 162 SER C C 1
ATOM 4142 O O . SER C 1 146 ? 135.360 49.115 81.382 1.00 146.05 162 SER C O 1
ATOM 4145 N N . HIS C 1 147 ? 133.233 49.034 82.136 1.00 144.79 163 HIS C N 1
ATOM 4146 C CA . HIS C 1 147 ? 133.314 47.627 82.487 1.00 139.95 163 HIS C CA 1
ATOM 4147 C C . HIS C 1 147 ? 132.552 46.750 81.514 1.00 141.41 163 HIS C C 1
ATOM 4148 O O . HIS C 1 147 ? 132.314 45.578 81.803 1.00 143.98 163 HIS C O 1
ATOM 4155 N N . CYS C 1 148 ? 132.160 47.293 80.365 1.00 136.02 164 CYS C N 1
ATOM 4156 C CA . CYS C 1 148 ? 131.460 46.449 79.418 1.00 129.32 164 CYS C CA 1
ATOM 4157 C C . CYS C 1 148 ? 132.431 45.473 78.780 1.00 123.17 164 CYS C C 1
ATOM 4158 O O . CYS C 1 148 ? 132.371 44.266 79.013 1.00 114.97 164 CYS C O 1
ATOM 4161 N N . SER C 1 149 ? 133.321 46.009 77.960 1.00 123.76 165 SER C N 1
ATOM 4162 C CA . SER C 1 149 ? 134.297 45.185 77.293 1.00 133.67 165 SER C CA 1
ATOM 4163 C C . SER C 1 149 ? 134.861 44.177 78.279 1.00 142.05 165 SER C C 1
ATOM 4164 O O . SER C 1 149 ? 135.309 43.102 77.887 1.00 148.54 165 SER C O 1
ATOM 4167 N N . ASP C 1 150 ? 134.834 44.515 79.564 1.00 147.96 166 ASP C N 1
ATOM 4168 C CA . ASP C 1 150 ? 135.345 43.614 80.594 1.00 148.46 166 ASP C CA 1
ATOM 4169 C C . ASP C 1 150 ? 134.278 42.633 81.074 1.00 142.30 166 ASP C C 1
ATOM 4170 O O . ASP C 1 150 ? 134.456 41.422 80.959 1.00 149.71 166 ASP C O 1
ATOM 4175 N N . LEU C 1 151 ? 133.158 43.148 81.574 1.00 127.04 167 LEU C N 1
ATOM 4176 C CA . LEU C 1 151 ? 132.103 42.284 82.101 1.00 110.32 167 LEU C CA 1
ATOM 4177 C C . LEU C 1 151 ? 131.356 41.431 81.090 1.00 114.13 167 LEU C C 1
ATOM 4178 O O . LEU C 1 151 ? 130.722 40.437 81.451 1.00 107.64 167 LEU C O 1
ATOM 4183 N N . LEU C 1 152 ? 131.403 41.822 79.824 1.00 123.30 168 LEU C N 1
ATOM 4184 C CA . LEU C 1 152 ? 130.732 41.029 78.808 1.00 129.59 168 LEU C CA 1
ATOM 4185 C C . LEU C 1 152 ? 131.580 39.780 78.681 1.00 129.83 168 LEU C C 1
ATOM 4186 O O . LEU C 1 152 ? 131.111 38.659 78.914 1.00 127.97 168 LEU C O 1
ATOM 4191 N N . GLN C 1 153 ? 132.846 40.006 78.338 1.00 128.91 169 GLN C N 1
ATOM 4192 C CA . GLN C 1 153 ? 133.821 38.939 78.155 1.00 130.42 169 GLN C CA 1
ATOM 4193 C C . GLN C 1 153 ? 133.918 38.046 79.373 1.00 125.79 169 GLN C C 1
ATOM 4194 O O . GLN C 1 153 ? 134.395 36.910 79.291 1.00 119.76 169 GLN C O 1
ATOM 4200 N N . LYS C 1 154 ? 133.488 38.576 80.510 1.00 128.57 170 LYS C N 1
ATOM 4201 C CA . LYS C 1 154 ? 133.523 37.825 81.746 1.00 136.65 170 LYS C CA 1
ATOM 4202 C C . LYS C 1 154 ? 132.375 36.831 81.754 1.00 138.59 170 LYS C C 1
ATOM 4203 O O . LYS C 1 154 ? 132.586 35.660 82.069 1.00 138.88 170 LYS C O 1
ATOM 4209 N N . TYR C 1 155 ? 131.171 37.293 81.404 1.00 139.57 171 TYR C N 1
ATOM 4210 C CA . TYR C 1 155 ? 129.996 36.420 81.378 1.00 139.14 171 TYR C CA 1
ATOM 4211 C C . TYR C 1 155 ? 130.057 35.344 80.300 1.00 143.38 171 TYR C C 1
ATOM 4212 O O . TYR C 1 155 ? 129.485 34.266 80.478 1.00 145.99 171 TYR C O 1
ATOM 4221 N N . LEU C 1 156 ? 130.783 35.627 79.196 1.00 145.42 172 LEU C N 1
ATOM 4222 C CA . LEU C 1 156 ? 130.854 34.676 78.082 1.00 148.54 172 LEU C CA 1
ATOM 4223 C C . LEU C 1 156 ? 131.952 33.618 78.177 1.00 155.15 172 LEU C C 1
ATOM 4224 O O . LEU C 1 156 ? 132.244 32.931 77.193 1.00 155.93 172 LEU C O 1
ATOM 4229 N N . GLU C 1 157 ? 132.561 33.487 79.349 1.00 161.93 173 GLU C N 1
ATOM 4230 C CA . GLU C 1 157 ? 133.601 32.489 79.504 1.00 166.63 173 GLU C CA 1
ATOM 4231 C C . GLU C 1 157 ? 133.320 31.600 80.711 1.00 168.52 173 GLU C C 1
ATOM 4232 O O . GLU C 1 157 ? 134.022 30.624 80.928 1.00 174.20 173 GLU C O 1
ATOM 4238 N N . LYS C 1 158 ? 132.303 31.925 81.507 1.00 166.07 174 LYS C N 1
ATOM 4239 C CA . LYS C 1 158 ? 131.932 31.149 82.695 1.00 164.12 174 LYS C CA 1
ATOM 4240 C C . LYS C 1 158 ? 130.649 30.335 82.492 1.00 166.75 174 LYS C C 1
ATOM 4241 O O . LYS C 1 158 ? 130.068 29.813 83.444 1.00 167.45 174 LYS C O 1
ATOM 4247 N N . GLY C 1 159 ? 130.216 30.237 81.239 1.00 169.80 175 GLY C N 1
ATOM 4248 C CA . GLY C 1 159 ? 129.020 29.481 80.904 1.00 170.22 175 GLY C CA 1
ATOM 4249 C C . GLY C 1 159 ? 128.878 29.381 79.394 1.00 170.18 175 GLY C C 1
ATOM 4250 O O . GLY C 1 159 ? 127.768 29.359 78.863 1.00 172.62 175 GLY C O 1
ATOM 4251 N N . LYS C 1 160 ? 130.021 29.311 78.712 1.00 168.04 176 LYS C N 1
ATOM 4252 C CA . LYS C 1 160 ? 130.092 29.237 77.251 1.00 163.50 176 LYS C CA 1
ATOM 4253 C C . LYS C 1 160 ? 129.038 28.371 76.585 1.00 157.70 176 LYS C C 1
ATOM 4254 O O . LYS C 1 160 ? 128.445 28.768 75.584 1.00 150.78 176 LYS C O 1
ATOM 4260 N N . GLU C 1 161 ? 128.809 27.188 77.137 1.00 157.00 177 GLU C N 1
ATOM 4261 C CA . GLU C 1 161 ? 127.822 26.283 76.582 1.00 157.02 177 GLU C CA 1
ATOM 4262 C C . GLU C 1 161 ? 126.572 27.039 76.159 1.00 153.08 177 GLU C C 1
ATOM 4263 O O . GLU C 1 161 ? 126.216 27.068 74.983 1.00 156.69 177 GLU C O 1
ATOM 4269 N N . ARG C 1 162 ? 125.924 27.677 77.125 1.00 145.23 178 ARG C N 1
ATOM 4270 C CA . ARG C 1 162 ? 124.657 28.391 76.861 1.00 135.29 178 ARG C CA 1
ATOM 4271 C C . ARG C 1 162 ? 124.790 29.770 76.244 1.00 124.40 178 ARG C C 1
ATOM 4272 O O . ARG C 1 162 ? 123.783 30.494 76.129 1.00 123.94 178 ARG C O 1
ATOM 4280 N N . LEU C 1 163 ? 125.985 30.168 75.830 1.00 111.36 179 LEU C N 1
ATOM 4281 C CA . LEU C 1 163 ? 126.104 31.511 75.222 1.00 105.69 179 LEU C CA 1
ATOM 4282 C C . LEU C 1 163 ? 126.892 31.463 73.921 1.00 113.06 179 LEU C C 1
ATOM 4283 O O . LEU C 1 163 ? 127.036 32.480 73.241 1.00 113.26 179 LEU C O 1
ATOM 4288 N N . LEU C 1 164 ? 127.399 30.278 73.567 1.00 128.41 180 LEU C N 1
ATOM 4289 C CA . LEU C 1 164 ? 128.167 30.103 72.352 1.00 146.85 180 LEU C CA 1
ATOM 4290 C C . LEU C 1 164 ? 127.434 29.199 71.384 1.00 152.70 180 LEU C C 1
ATOM 4291 O O . LEU C 1 164 ? 127.929 28.885 70.306 1.00 155.14 180 LEU C O 1
ATOM 4296 N N . ARG C 1 165 ? 126.240 28.791 71.808 1.00 156.05 181 ARG C N 1
ATOM 4297 C CA . ARG C 1 165 ? 125.383 27.858 71.073 1.00 154.81 181 ARG C CA 1
ATOM 4298 C C . ARG C 1 165 ? 124.676 28.496 69.869 1.00 150.16 181 ARG C C 1
ATOM 4299 O O . ARG C 1 165 ? 124.801 29.707 69.611 1.00 149.77 181 ARG C O 1
ATOM 4307 N N . SER C 1 166 ? 123.941 27.652 69.138 1.00 146.45 182 SER C N 1
ATOM 4308 C CA . SER C 1 166 ? 123.134 28.061 67.982 1.00 141.59 182 SER C CA 1
ATOM 4309 C C . SER C 1 166 ? 122.147 26.950 67.623 1.00 138.24 182 SER C C 1
ATOM 4310 O O . SER C 1 166 ? 122.367 26.210 66.666 1.00 138.15 182 SER C O 1
ATOM 4313 N N . ASP C 1 167 ? 121.071 26.834 68.403 1.00 131.77 183 ASP C N 1
ATOM 4314 C CA . ASP C 1 167 ? 120.052 25.812 68.176 1.00 124.60 183 ASP C CA 1
ATOM 4315 C C . ASP C 1 167 ? 119.209 26.136 66.958 1.00 122.07 183 ASP C C 1
ATOM 4316 O O . ASP C 1 167 ? 118.346 27.007 67.018 1.00 129.64 183 ASP C O 1
ATOM 4321 N N . PRO C 1 168 ? 119.444 25.430 65.860 1.00 113.25 184 PRO C N 1
ATOM 4322 C CA . PRO C 1 168 ? 118.718 25.678 64.618 1.00 101.68 184 PRO C CA 1
ATOM 4323 C C . PRO C 1 168 ? 117.233 25.364 64.703 1.00 92.77 184 PRO C C 1
ATOM 4324 O O . PRO C 1 168 ? 116.753 24.743 65.652 1.00 94.60 184 PRO C O 1
ATOM 4328 N N . PRO C 1 169 ? 116.485 25.802 63.695 1.00 82.92 185 PRO C N 1
ATOM 4329 C CA . PRO C 1 169 ? 115.044 25.597 63.613 1.00 80.95 185 PRO C CA 1
ATOM 4330 C C . PRO C 1 169 ? 114.549 24.218 63.185 1.00 78.80 185 PRO C C 1
ATOM 4331 O O . PRO C 1 169 ? 115.006 23.645 62.189 1.00 73.95 185 PRO C O 1
ATOM 4335 N N . LYS C 1 170 ? 113.626 23.711 63.989 1.00 79.76 186 LYS C N 1
ATOM 4336 C CA . LYS C 1 170 ? 112.935 22.478 63.671 1.00 79.90 186 LYS C CA 1
ATOM 4337 C C . LYS C 1 170 ? 111.590 22.986 63.158 1.00 67.55 186 LYS C C 1
ATOM 4338 O O . LYS C 1 170 ? 110.758 23.406 63.955 1.00 56.11 186 LYS C O 1
ATOM 4344 N N . ALA C 1 171 ? 111.378 22.972 61.825 1.00 64.25 187 ALA C N 1
ATOM 4345 C CA . ALA C 1 171 ? 110.154 23.503 61.223 1.00 70.22 187 ALA C CA 1
ATOM 4346 C C . ALA C 1 171 ? 109.334 22.473 60.494 1.00 64.80 187 ALA C C 1
ATOM 4347 O O . ALA C 1 171 ? 109.863 21.467 60.009 1.00 72.31 187 ALA C O 1
ATOM 4349 N N . HIS C 1 172 ? 108.064 22.722 60.430 1.00 54.01 188 HIS C N 1
ATOM 4350 C CA . HIS C 1 172 ? 107.166 21.837 59.773 1.00 53.06 188 HIS C CA 1
ATOM 4351 C C . HIS C 1 172 ? 105.868 22.596 59.554 1.00 49.21 188 HIS C C 1
ATOM 4352 O O . HIS C 1 172 ? 105.471 23.409 60.375 1.00 45.84 188 HIS C O 1
ATOM 4359 N N . VAL C 1 173 ? 105.171 22.335 58.431 1.00 38.97 189 VAL C N 1
ATOM 4360 C CA . VAL C 1 173 ? 103.894 22.996 58.168 1.00 35.89 189 VAL C CA 1
ATOM 4361 C C . VAL C 1 173 ? 102.726 22.184 58.694 1.00 48.70 189 VAL C C 1
ATOM 4362 O O . VAL C 1 173 ? 102.923 21.048 59.123 1.00 54.90 189 VAL C O 1
ATOM 4366 N N . THR C 1 174 ? 101.541 22.734 58.657 1.00 54.63 190 THR C N 1
ATOM 4367 C CA . THR C 1 174 ? 100.360 22.038 59.140 1.00 62.56 190 THR C CA 1
ATOM 4368 C C . THR C 1 174 ? 99.143 22.532 58.403 1.00 72.21 190 THR C C 1
ATOM 4369 O O . THR C 1 174 ? 98.972 23.741 58.190 1.00 71.98 190 THR C O 1
ATOM 4373 N N . ARG C 1 175 ? 98.270 21.612 58.004 1.00 84.83 191 ARG C N 1
ATOM 4374 C CA . ARG C 1 175 ? 97.051 21.905 57.265 1.00 92.55 191 ARG C CA 1
ATOM 4375 C C . ARG C 1 175 ? 95.886 22.006 58.222 1.00 89.32 191 ARG C C 1
ATOM 4376 O O . ARG C 1 175 ? 95.779 21.233 59.168 1.00 87.98 191 ARG C O 1
ATOM 4384 N N . HIS C 1 176 ? 95.031 22.986 57.982 1.00 84.76 192 HIS C N 1
ATOM 4385 C CA . HIS C 1 176 ? 93.839 23.166 58.773 1.00 88.18 192 HIS C CA 1
ATOM 4386 C C . HIS C 1 176 ? 92.822 23.775 57.833 1.00 95.11 192 HIS C C 1
ATOM 4387 O O . HIS C 1 176 ? 92.961 24.922 57.393 1.00 92.05 192 HIS C O 1
ATOM 4394 N N . PRO C 1 177 ? 91.808 22.972 57.465 1.00 103.52 193 PRO C N 1
ATOM 4395 C CA . PRO C 1 177 ? 90.691 23.280 56.573 1.00 104.79 193 PRO C CA 1
ATOM 4396 C C . PRO C 1 177 ? 89.858 24.448 57.050 1.00 108.67 193 PRO C C 1
ATOM 4397 O O . PRO C 1 177 ? 89.584 24.594 58.243 1.00 100.85 193 PRO C O 1
ATOM 4401 N N . ARG C 1 178 ? 89.444 25.264 56.090 1.00 115.64 194 ARG C N 1
ATOM 4402 C CA . ARG C 1 178 ? 88.643 26.444 56.363 1.00 121.23 194 ARG C CA 1
ATOM 4403 C C . ARG C 1 178 ? 87.180 26.231 55.946 1.00 127.25 194 ARG C C 1
ATOM 4404 O O . ARG C 1 178 ? 86.885 25.992 54.769 1.00 122.77 194 ARG C O 1
ATOM 4412 N N . PRO C 1 179 ? 86.243 26.314 56.909 1.00 129.50 195 PRO C N 1
ATOM 4413 C CA . PRO C 1 179 ? 84.834 26.119 56.564 1.00 127.50 195 PRO C CA 1
ATOM 4414 C C . PRO C 1 179 ? 84.470 27.040 55.421 1.00 124.34 195 PRO C C 1
ATOM 4415 O O . PRO C 1 179 ? 83.513 26.793 54.691 1.00 129.52 195 PRO C O 1
ATOM 4419 N N . GLU C 1 180 ? 85.252 28.106 55.282 1.00 115.39 196 GLU C N 1
ATOM 4420 C CA . GLU C 1 180 ? 85.046 29.094 54.232 1.00 110.54 196 GLU C CA 1
ATOM 4421 C C . GLU C 1 180 ? 85.581 28.593 52.890 1.00 109.24 196 GLU C C 1
ATOM 4422 O O . GLU C 1 180 ? 85.399 29.246 51.858 1.00 105.62 196 GLU C O 1
ATOM 4428 N N . GLY C 1 181 ? 86.256 27.442 52.907 1.00 108.60 197 GLY C N 1
ATOM 4429 C CA . GLY C 1 181 ? 86.786 26.878 51.673 1.00 110.38 197 GLY C CA 1
ATOM 4430 C C . GLY C 1 181 ? 88.292 26.965 51.458 1.00 112.03 197 GLY C C 1
ATOM 4431 O O . GLY C 1 181 ? 88.836 26.223 50.634 1.00 112.46 197 GLY C O 1
ATOM 4432 N N . ASP C 1 182 ? 88.928 27.843 52.236 1.00 106.34 198 ASP C N 1
ATOM 4433 C CA . ASP C 1 182 ? 90.365 28.038 52.185 1.00 93.97 198 ASP C CA 1
ATOM 4434 C C . ASP C 1 182 ? 91.030 27.164 53.225 1.00 89.82 198 ASP C C 1
ATOM 4435 O O . ASP C 1 182 ? 90.379 26.602 54.113 1.00 84.69 198 ASP C O 1
ATOM 4440 N N . VAL C 1 183 ? 92.330 27.081 53.091 1.00 91.94 199 VAL C N 1
ATOM 4441 C CA . VAL C 1 183 ? 93.110 26.244 53.959 1.00 94.69 199 VAL C CA 1
ATOM 4442 C C . VAL C 1 183 ? 94.318 27.016 54.480 1.00 93.68 199 VAL C C 1
ATOM 4443 O O . VAL C 1 183 ? 95.097 27.584 53.700 1.00 93.58 199 VAL C O 1
ATOM 4447 N N . THR C 1 184 ? 94.481 27.015 55.803 1.00 85.79 200 THR C N 1
ATOM 4448 C CA . THR C 1 184 ? 95.583 27.706 56.460 1.00 78.97 200 THR C CA 1
ATOM 4449 C C . THR C 1 184 ? 96.817 26.801 56.520 1.00 75.23 200 THR C C 1
ATOM 4450 O O . THR C 1 184 ? 96.737 25.660 56.978 1.00 69.25 200 THR C O 1
ATOM 4454 N N . LEU C 1 185 ? 97.944 27.313 56.030 1.00 72.19 201 LEU C N 1
ATOM 4455 C CA . LEU C 1 185 ? 99.203 26.576 56.032 1.00 67.65 201 LEU C CA 1
ATOM 4456 C C . LEU C 1 185 ? 100.108 27.246 57.048 1.00 69.84 201 LEU C C 1
ATOM 4457 O O . LEU C 1 185 ? 100.705 28.281 56.768 1.00 72.72 201 LEU C O 1
ATOM 4462 N N . ARG C 1 186 ? 100.198 26.633 58.226 1.00 70.65 202 ARG C N 1
ATOM 4463 C CA . ARG C 1 186 ? 100.975 27.142 59.359 1.00 66.99 202 ARG C CA 1
ATOM 4464 C C . ARG C 1 186 ? 102.389 26.562 59.481 1.00 63.44 202 ARG C C 1
ATOM 4465 O O . ARG C 1 186 ? 102.586 25.440 59.954 1.00 52.44 202 ARG C O 1
ATOM 4473 N N . CYS C 1 187 ? 103.364 27.362 59.061 1.00 61.14 203 CYS C N 1
ATOM 4474 C CA . CYS C 1 187 ? 104.761 26.978 59.096 1.00 59.37 203 CYS C CA 1
ATOM 4475 C C . CYS C 1 187 ? 105.425 27.243 60.444 1.00 56.01 203 CYS C C 1
ATOM 4476 O O . CYS C 1 187 ? 105.796 28.376 60.746 1.00 52.88 203 CYS C O 1
ATOM 4479 N N . TRP C 1 188 ? 105.548 26.194 61.252 1.00 54.65 204 TRP C N 1
ATOM 4480 C CA . TRP C 1 188 ? 106.199 26.276 62.564 1.00 50.63 204 TRP C CA 1
ATOM 4481 C C . TRP C 1 188 ? 107.728 26.157 62.440 1.00 55.95 204 TRP C C 1
ATOM 4482 O O . TRP C 1 188 ? 108.277 25.640 61.454 1.00 53.27 204 TRP C O 1
ATOM 4493 N N . ALA C 1 189 ? 108.353 26.676 63.486 1.00 57.01 205 ALA C N 1
ATOM 4494 C CA . ALA C 1 189 ? 109.759 26.724 63.778 1.00 52.34 205 ALA C CA 1
ATOM 4495 C C . ALA C 1 189 ? 109.866 26.637 65.276 1.00 53.87 205 ALA C C 1
ATOM 4496 O O . ALA C 1 189 ? 109.445 27.552 65.995 1.00 53.37 205 ALA C O 1
ATOM 4498 N N . LEU C 1 190 ? 110.441 25.542 65.775 1.00 59.91 206 LEU C N 1
ATOM 4499 C CA . LEU C 1 190 ? 110.594 25.350 67.210 1.00 59.47 206 LEU C CA 1
ATOM 4500 C C . LEU C 1 190 ? 112.045 25.138 67.614 1.00 66.23 206 LEU C C 1
ATOM 4501 O O . LEU C 1 190 ? 112.896 24.821 66.774 1.00 68.16 206 LEU C O 1
ATOM 4506 N N . GLY C 1 191 ? 112.314 25.317 68.904 1.00 72.49 207 GLY C N 1
ATOM 4507 C CA . GLY C 1 191 ? 113.661 25.129 69.417 1.00 81.68 207 GLY C CA 1
ATOM 4508 C C . GLY C 1 191 ? 114.767 25.837 68.624 1.00 87.85 207 GLY C C 1
ATOM 4509 O O . GLY C 1 191 ? 115.398 25.236 67.753 1.00 90.37 207 GLY C O 1
ATOM 4510 N N . PHE C 1 192 ? 114.990 27.108 68.924 1.00 87.36 208 PHE C N 1
ATOM 4511 C CA . PHE C 1 192 ? 116.039 27.897 68.289 1.00 83.78 208 PHE C CA 1
ATOM 4512 C C . PHE C 1 192 ? 116.422 28.989 69.288 1.00 78.92 208 PHE C C 1
ATOM 4513 O O . PHE C 1 192 ? 115.553 29.576 69.936 1.00 69.91 208 PHE C O 1
ATOM 4521 N N . TYR C 1 193 ? 117.715 29.248 69.440 1.00 74.74 209 TYR C N 1
ATOM 4522 C CA . TYR C 1 193 ? 118.126 30.242 70.416 1.00 82.33 209 TYR C CA 1
ATOM 4523 C C . TYR C 1 193 ? 118.292 31.657 69.910 1.00 90.43 209 TYR C C 1
ATOM 4524 O O . TYR C 1 193 ? 117.600 32.564 70.365 1.00 96.61 209 TYR C O 1
ATOM 4533 N N . PRO C 1 194 ? 119.230 31.876 68.984 1.00 95.62 210 PRO C N 1
ATOM 4534 C CA . PRO C 1 194 ? 119.405 33.241 68.483 1.00 95.75 210 PRO C CA 1
ATOM 4535 C C . PRO C 1 194 ? 118.017 33.673 68.048 1.00 93.80 210 PRO C C 1
ATOM 4536 O O . PRO C 1 194 ? 117.639 33.492 66.895 1.00 103.03 210 PRO C O 1
ATOM 4540 N N . ALA C 1 195 ? 117.253 34.225 68.982 1.00 72.84 211 ALA C N 1
ATOM 4541 C CA . ALA C 1 195 ? 115.891 34.618 68.694 1.00 58.72 211 ALA C CA 1
ATOM 4542 C C . ALA C 1 195 ? 115.669 35.126 67.258 1.00 58.09 211 ALA C C 1
ATOM 4543 O O . ALA C 1 195 ? 114.798 34.620 66.557 1.00 53.21 211 ALA C O 1
ATOM 4545 N N . ASP C 1 196 ? 116.461 36.089 66.798 1.00 51.32 212 ASP C N 1
ATOM 4546 C CA . ASP C 1 196 ? 116.241 36.644 65.455 1.00 59.54 212 ASP C CA 1
ATOM 4547 C C . ASP C 1 196 ? 116.182 35.574 64.346 1.00 56.26 212 ASP C C 1
ATOM 4548 O O . ASP C 1 196 ? 117.211 35.122 63.816 1.00 69.69 212 ASP C O 1
ATOM 4553 N N . ILE C 1 197 ? 114.933 35.213 64.020 1.00 53.54 213 ILE C N 1
ATOM 4554 C CA . ILE C 1 197 ? 114.610 34.212 62.991 1.00 49.89 213 ILE C CA 1
ATOM 4555 C C . ILE C 1 197 ? 113.533 34.720 62.067 1.00 45.46 213 ILE C C 1
ATOM 4556 O O . ILE C 1 197 ? 112.742 35.560 62.456 1.00 50.77 213 ILE C O 1
ATOM 4561 N N . THR C 1 198 ? 113.484 34.237 60.847 1.00 46.34 214 THR C N 1
ATOM 4562 C CA . THR C 1 198 ? 112.481 34.726 59.947 1.00 49.54 214 THR C CA 1
ATOM 4563 C C . THR C 1 198 ? 111.923 33.626 59.067 1.00 52.47 214 THR C C 1
ATOM 4564 O O . THR C 1 198 ? 112.637 32.974 58.320 1.00 59.03 214 THR C O 1
ATOM 4568 N N . LEU C 1 199 ? 110.626 33.429 59.168 1.00 48.11 215 LEU C N 1
ATOM 4569 C CA . LEU C 1 199 ? 109.917 32.466 58.341 1.00 47.82 215 LEU C CA 1
ATOM 4570 C C . LEU C 1 199 ? 109.219 33.169 57.197 1.00 49.83 215 LEU C C 1
ATOM 4571 O O . LEU C 1 199 ? 108.910 34.356 57.304 1.00 55.34 215 LEU C O 1
ATOM 4576 N N . THR C 1 200 ? 108.958 32.451 56.115 1.00 56.16 216 THR C N 1
ATOM 4577 C CA . THR C 1 200 ? 108.330 33.132 55.014 1.00 57.90 216 THR C CA 1
ATOM 4578 C C . THR C 1 200 ? 107.773 32.218 53.938 1.00 57.04 216 THR C C 1
ATOM 4579 O O . THR C 1 200 ? 108.411 31.257 53.508 1.00 52.66 216 THR C O 1
ATOM 4583 N N . TRP C 1 201 ? 106.556 32.551 53.522 1.00 56.61 217 TRP C N 1
ATOM 4584 C CA . TRP C 1 201 ? 105.847 31.806 52.508 1.00 59.20 217 TRP C CA 1
ATOM 4585 C C . TRP C 1 201 ? 106.024 32.464 51.160 1.00 61.49 217 TRP C C 1
ATOM 4586 O O . TRP C 1 201 ? 105.895 33.684 51.000 1.00 51.76 217 TRP C O 1
ATOM 4597 N N . GLN C 1 202 ? 106.326 31.627 50.185 1.00 70.02 218 GLN C N 1
ATOM 4598 C CA . GLN C 1 202 ? 106.506 32.096 48.841 1.00 83.21 218 GLN C CA 1
ATOM 4599 C C . GLN C 1 202 ? 105.468 31.438 47.939 1.00 90.73 218 GLN C C 1
ATOM 4600 O O . GLN C 1 202 ? 105.021 30.304 48.179 1.00 87.77 218 GLN C O 1
ATOM 4606 N N . LEU C 1 203 ? 105.089 32.160 46.894 1.00 96.97 219 LEU C N 1
ATOM 4607 C CA . LEU C 1 203 ? 104.088 31.677 45.965 1.00 96.44 219 LEU C CA 1
ATOM 4608 C C . LEU C 1 203 ? 104.521 31.924 44.529 1.00 96.23 219 LEU C C 1
ATOM 4609 O O . LEU C 1 203 ? 104.220 32.966 43.952 1.00 95.84 219 LEU C O 1
ATOM 4614 N N . ASN C 1 204 ? 105.225 30.956 43.955 1.00 96.84 220 ASN C N 1
ATOM 4615 C CA . ASN C 1 204 ? 105.702 31.061 42.588 1.00 97.06 220 ASN C CA 1
ATOM 4616 C C . ASN C 1 204 ? 106.902 32.001 42.525 1.00 100.86 220 ASN C C 1
ATOM 4617 O O . ASN C 1 204 ? 107.049 32.781 41.585 1.00 106.00 220 ASN C O 1
ATOM 4622 N N . GLY C 1 205 ? 107.750 31.931 43.548 1.00 97.05 221 GLY C N 1
ATOM 4623 C CA . GLY C 1 205 ? 108.946 32.759 43.588 1.00 95.68 221 GLY C CA 1
ATOM 4624 C C . GLY C 1 205 ? 108.817 34.134 44.207 1.00 93.05 221 GLY C C 1
ATOM 4625 O O . GLY C 1 205 ? 109.809 34.865 44.332 1.00 90.21 221 GLY C O 1
ATOM 4626 N N . GLU C 1 206 ? 107.598 34.480 44.599 1.00 90.95 222 GLU C N 1
ATOM 4627 C CA . GLU C 1 206 ? 107.305 35.778 45.193 1.00 86.90 222 GLU C CA 1
ATOM 4628 C C . GLU C 1 206 ? 106.956 35.644 46.673 1.00 89.80 222 GLU C C 1
ATOM 4629 O O . GLU C 1 206 ? 105.948 35.035 47.044 1.00 95.52 222 GLU C O 1
ATOM 4635 N N . GLU C 1 207 ? 107.810 36.200 47.524 1.00 85.45 223 GLU C N 1
ATOM 4636 C CA . GLU C 1 207 ? 107.567 36.135 48.949 1.00 75.38 223 GLU C CA 1
ATOM 4637 C C . GLU C 1 207 ? 106.227 36.773 49.208 1.00 67.96 223 GLU C C 1
ATOM 4638 O O . GLU C 1 207 ? 105.868 37.756 48.572 1.00 63.95 223 GLU C O 1
ATOM 4644 N N . LEU C 1 208 ? 105.485 36.212 50.142 1.00 63.21 224 LEU C N 1
ATOM 4645 C CA . LEU C 1 208 ? 104.195 36.770 50.466 1.00 64.49 224 LEU C CA 1
ATOM 4646 C C . LEU C 1 208 ? 104.342 37.517 51.788 1.00 71.97 224 LEU C C 1
ATOM 4647 O O . LEU C 1 208 ? 103.369 37.814 52.475 1.00 73.43 224 LEU C O 1
ATOM 4652 N N . THR C 1 209 ? 105.587 37.829 52.119 1.00 84.49 225 THR C N 1
ATOM 4653 C CA . THR C 1 209 ? 105.929 38.510 53.356 1.00 93.26 225 THR C CA 1
ATOM 4654 C C . THR C 1 209 ? 104.876 39.438 53.978 1.00 96.06 225 THR C C 1
ATOM 4655 O O . THR C 1 209 ? 104.411 39.179 55.088 1.00 97.43 225 THR C O 1
ATOM 4659 N N . GLN C 1 210 ? 104.483 40.504 53.288 1.00 94.56 226 GLN C N 1
ATOM 4660 C CA . GLN C 1 210 ? 103.517 41.419 53.888 1.00 97.30 226 GLN C CA 1
ATOM 4661 C C . GLN C 1 210 ? 102.054 41.003 53.888 1.00 91.49 226 GLN C C 1
ATOM 4662 O O . GLN C 1 210 ? 101.229 41.677 54.495 1.00 99.78 226 GLN C O 1
ATOM 4668 N N . ASP C 1 211 ? 101.719 39.902 53.231 1.00 75.58 227 ASP C N 1
ATOM 4669 C CA . ASP C 1 211 ? 100.330 39.461 53.216 1.00 69.74 227 ASP C CA 1
ATOM 4670 C C . ASP C 1 211 ? 100.146 38.052 53.775 1.00 66.83 227 ASP C C 1
ATOM 4671 O O . ASP C 1 211 ? 99.422 37.243 53.194 1.00 73.27 227 ASP C O 1
ATOM 4676 N N . MET C 1 212 ? 100.803 37.755 54.893 1.00 60.43 228 MET C N 1
ATOM 4677 C CA . MET C 1 212 ? 100.692 36.446 55.541 1.00 59.40 228 MET C CA 1
ATOM 4678 C C . MET C 1 212 ? 100.429 36.700 57.035 1.00 58.16 228 MET C C 1
ATOM 4679 O O . MET C 1 212 ? 100.491 37.846 57.479 1.00 59.97 228 MET C O 1
ATOM 4684 N N . GLU C 1 213 ? 100.127 35.658 57.807 1.00 63.97 229 GLU C N 1
ATOM 4685 C CA . GLU C 1 213 ? 99.856 35.827 59.242 1.00 66.92 229 GLU C CA 1
ATOM 4686 C C . GLU C 1 213 ? 101.136 35.575 60.015 1.00 61.95 229 GLU C C 1
ATOM 4687 O O . GLU C 1 213 ? 101.850 34.626 59.698 1.00 65.35 229 GLU C O 1
ATOM 4693 N N . LEU C 1 214 ? 101.415 36.397 61.030 1.00 59.12 230 LEU C N 1
ATOM 4694 C CA . LEU C 1 214 ? 102.642 36.259 61.839 1.00 56.62 230 LEU C CA 1
ATOM 4695 C C . LEU C 1 214 ? 102.480 36.522 63.327 1.00 52.59 230 LEU C C 1
ATOM 4696 O O . LEU C 1 214 ? 101.828 37.490 63.724 1.00 52.83 230 LEU C O 1
ATOM 4701 N N . VAL C 1 215 ? 103.093 35.673 64.151 1.00 44.19 231 VAL C N 1
ATOM 4702 C CA . VAL C 1 215 ? 103.018 35.841 65.606 1.00 48.90 231 VAL C CA 1
ATOM 4703 C C . VAL C 1 215 ? 104.286 36.370 66.247 1.00 46.00 231 VAL C C 1
ATOM 4704 O O . VAL C 1 215 ? 105.394 36.007 65.862 1.00 35.05 231 VAL C O 1
ATOM 4708 N N . GLU C 1 216 ? 104.110 37.233 67.239 1.00 55.12 232 GLU C N 1
ATOM 4709 C CA . GLU C 1 216 ? 105.255 37.765 67.937 1.00 58.59 232 GLU C CA 1
ATOM 4710 C C . GLU C 1 216 ? 106.006 36.524 68.364 1.00 47.37 232 GLU C C 1
ATOM 4711 O O . GLU C 1 216 ? 105.446 35.639 68.991 1.00 45.67 232 GLU C O 1
ATOM 4717 N N . THR C 1 217 ? 107.263 36.463 67.964 1.00 28.27 233 THR C N 1
ATOM 4718 C CA . THR C 1 217 ? 108.163 35.360 68.228 1.00 22.80 233 THR C CA 1
ATOM 4719 C C . THR C 1 217 ? 108.323 35.102 69.720 1.00 33.00 233 THR C C 1
ATOM 4720 O O . THR C 1 217 ? 109.264 35.563 70.335 1.00 36.87 233 THR C O 1
ATOM 4724 N N . ARG C 1 218 ? 107.400 34.336 70.289 1.00 40.41 234 ARG C N 1
ATOM 4725 C CA . ARG C 1 218 ? 107.383 34.010 71.709 1.00 39.38 234 ARG C CA 1
ATOM 4726 C C . ARG C 1 218 ? 108.380 32.995 72.152 1.00 48.87 234 ARG C C 1
ATOM 4727 O O . ARG C 1 218 ? 108.743 32.124 71.383 1.00 42.76 234 ARG C O 1
ATOM 4735 N N . PRO C 1 219 ? 108.793 33.079 73.440 1.00 72.81 235 PRO C N 1
ATOM 4736 C CA . PRO C 1 219 ? 109.744 32.309 74.246 1.00 76.68 235 PRO C CA 1
ATOM 4737 C C . PRO C 1 219 ? 109.311 30.935 74.669 1.00 79.51 235 PRO C C 1
ATOM 4738 O O . PRO C 1 219 ? 108.299 30.792 75.356 1.00 76.94 235 PRO C O 1
ATOM 4742 N N . ALA C 1 220 ? 110.103 29.931 74.305 1.00 78.74 236 ALA C N 1
ATOM 4743 C CA . ALA C 1 220 ? 109.789 28.566 74.708 1.00 77.27 236 ALA C CA 1
ATOM 4744 C C . ALA C 1 220 ? 109.529 28.612 76.213 1.00 74.99 236 ALA C C 1
ATOM 4745 O O . ALA C 1 220 ? 108.452 28.269 76.683 1.00 58.60 236 ALA C O 1
ATOM 4747 N N . GLY C 1 221 ? 110.527 29.075 76.954 1.00 81.92 237 GLY C N 1
ATOM 4748 C CA . GLY C 1 221 ? 110.396 29.162 78.393 1.00 91.48 237 GLY C CA 1
ATOM 4749 C C . GLY C 1 221 ? 111.419 28.259 79.040 1.00 93.85 237 GLY C C 1
ATOM 4750 O O . GLY C 1 221 ? 111.557 28.226 80.267 1.00 96.78 237 GLY C O 1
ATOM 4751 N N . ASP C 1 222 ? 112.141 27.520 78.203 1.00 86.77 238 ASP C N 1
ATOM 4752 C CA . ASP C 1 222 ? 113.159 26.610 78.696 1.00 87.16 238 ASP C CA 1
ATOM 4753 C C . ASP C 1 222 ? 114.537 27.060 78.247 1.00 81.05 238 ASP C C 1
ATOM 4754 O O . ASP C 1 222 ? 115.545 26.658 78.819 1.00 77.16 238 ASP C O 1
ATOM 4759 N N . GLY C 1 223 ? 114.584 27.904 77.226 1.00 80.12 239 GLY C N 1
ATOM 4760 C CA . GLY C 1 223 ? 115.872 28.371 76.766 1.00 87.38 239 GLY C CA 1
ATOM 4761 C C . GLY C 1 223 ? 115.898 28.811 75.324 1.00 87.89 239 GLY C C 1
ATOM 4762 O O . GLY C 1 223 ? 116.898 29.353 74.862 1.00 90.06 239 GLY C O 1
ATOM 4763 N N . THR C 1 224 ? 114.811 28.587 74.601 1.00 82.49 240 THR C N 1
ATOM 4764 C CA . THR C 1 224 ? 114.773 28.990 73.202 1.00 81.00 240 THR C CA 1
ATOM 4765 C C . THR C 1 224 ? 113.430 29.601 72.832 1.00 86.01 240 THR C C 1
ATOM 4766 O O . THR C 1 224 ? 112.525 29.689 73.670 1.00 84.42 240 THR C O 1
ATOM 4770 N N . PHE C 1 225 ? 113.295 30.032 71.579 1.00 84.43 241 PHE C N 1
ATOM 4771 C CA . PHE C 1 225 ? 112.033 30.622 71.141 1.00 78.79 241 PHE C CA 1
ATOM 4772 C C . PHE C 1 225 ? 111.369 29.849 69.993 1.00 69.82 241 PHE C C 1
ATOM 4773 O O . PHE C 1 225 ? 112.013 29.094 69.260 1.00 56.99 241 PHE C O 1
ATOM 4781 N N . GLN C 1 226 ? 110.036 30.095 69.874 1.00 57.83 242 GLN C N 1
ATOM 4782 C CA . GLN C 1 226 ? 109.144 29.507 68.884 1.00 46.40 242 GLN C CA 1
ATOM 4783 C C . GLN C 1 226 ? 108.464 30.596 68.067 1.00 41.15 242 GLN C C 1
ATOM 4784 O O . GLN C 1 226 ? 108.277 31.725 68.533 1.00 53.90 242 GLN C O 1
ATOM 4790 N N . LYS C 1 227 ? 108.123 30.244 66.859 1.00 42.55 243 LYS C N 1
ATOM 4791 C CA . LYS C 1 227 ? 107.490 31.199 65.965 1.00 42.86 243 LYS C CA 1
ATOM 4792 C C . LYS C 1 227 ? 106.989 30.457 64.747 1.00 43.16 243 LYS C C 1
ATOM 4793 O O . LYS C 1 227 ? 107.657 29.571 64.217 1.00 33.80 243 LYS C O 1
ATOM 4799 N N . TRP C 1 228 ? 105.788 30.851 64.315 1.00 45.61 244 TRP C N 1
ATOM 4800 C CA . TRP C 1 228 ? 105.097 30.278 63.162 1.00 49.10 244 TRP C CA 1
ATOM 4801 C C . TRP C 1 228 ? 104.427 31.361 62.309 1.00 44.82 244 TRP C C 1
ATOM 4802 O O . TRP C 1 228 ? 103.785 32.271 62.844 1.00 53.83 244 TRP C O 1
ATOM 4813 N N . ALA C 1 229 ? 104.580 31.252 61.005 1.00 39.57 245 ALA C N 1
ATOM 4814 C CA . ALA C 1 229 ? 104.002 32.215 60.083 1.00 38.81 245 ALA C CA 1
ATOM 4815 C C . ALA C 1 229 ? 103.044 31.448 59.189 1.00 43.51 245 ALA C C 1
ATOM 4816 O O . ALA C 1 229 ? 103.368 30.360 58.738 1.00 46.20 245 ALA C O 1
ATOM 4818 N N . ALA C 1 230 ? 101.873 31.987 58.903 1.00 51.50 246 ALA C N 1
ATOM 4819 C CA . ALA C 1 230 ? 100.962 31.204 58.086 1.00 62.77 246 ALA C CA 1
ATOM 4820 C C . ALA C 1 230 ? 100.244 31.924 56.962 1.00 65.18 246 ALA C C 1
ATOM 4821 O O . ALA C 1 230 ? 100.423 33.121 56.759 1.00 69.63 246 ALA C O 1
ATOM 4823 N N . VAL C 1 231 ? 99.423 31.169 56.236 1.00 68.07 247 VAL C N 1
ATOM 4824 C CA . VAL C 1 231 ? 98.662 31.705 55.112 1.00 69.11 247 VAL C CA 1
ATOM 4825 C C . VAL C 1 231 ? 97.343 30.971 54.873 1.00 73.91 247 VAL C C 1
ATOM 4826 O O . VAL C 1 231 ? 97.076 29.927 55.473 1.00 73.15 247 VAL C O 1
ATOM 4830 N N . VAL C 1 232 ? 96.512 31.540 54.006 1.00 71.22 248 VAL C N 1
ATOM 4831 C CA . VAL C 1 232 ? 95.257 30.909 53.653 1.00 76.17 248 VAL C CA 1
ATOM 4832 C C . VAL C 1 232 ? 95.501 30.562 52.196 1.00 81.50 248 VAL C C 1
ATOM 4833 O O . VAL C 1 232 ? 96.066 31.374 51.448 1.00 82.40 248 VAL C O 1
ATOM 4837 N N . VAL C 1 233 ? 95.104 29.358 51.793 1.00 81.47 249 VAL C N 1
ATOM 4838 C CA . VAL C 1 233 ? 95.337 28.929 50.425 1.00 81.68 249 VAL C CA 1
ATOM 4839 C C . VAL C 1 233 ? 94.225 28.084 49.801 1.00 86.89 249 VAL C C 1
ATOM 4840 O O . VAL C 1 233 ? 93.656 27.202 50.451 1.00 79.71 249 VAL C O 1
ATOM 4844 N N . PRO C 1 234 ? 93.914 28.353 48.517 1.00 88.61 250 PRO C N 1
ATOM 4845 C CA . PRO C 1 234 ? 92.902 27.691 47.697 1.00 86.21 250 PRO C CA 1
ATOM 4846 C C . PRO C 1 234 ? 92.839 26.226 48.037 1.00 90.12 250 PRO C C 1
ATOM 4847 O O . PRO C 1 234 ? 93.875 25.611 48.255 1.00 94.92 250 PRO C O 1
ATOM 4851 N N . LEU C 1 235 ? 91.649 25.645 48.087 1.00 96.51 251 LEU C N 1
ATOM 4852 C CA . LEU C 1 235 ? 91.611 24.229 48.386 1.00 98.47 251 LEU C CA 1
ATOM 4853 C C . LEU C 1 235 ? 92.201 23.470 47.201 1.00 97.97 251 LEU C C 1
ATOM 4854 O O . LEU C 1 235 ? 91.495 23.160 46.245 1.00 93.90 251 LEU C O 1
ATOM 4859 N N . GLY C 1 236 ? 93.501 23.195 47.263 1.00 98.88 252 GLY C N 1
ATOM 4860 C CA . GLY C 1 236 ? 94.161 22.466 46.193 1.00 102.03 252 GLY C CA 1
ATOM 4861 C C . GLY C 1 236 ? 95.557 22.959 45.856 1.00 102.48 252 GLY C C 1
ATOM 4862 O O . GLY C 1 236 ? 96.524 22.191 45.818 1.00 111.52 252 GLY C O 1
ATOM 4863 N N . LYS C 1 237 ? 95.659 24.253 45.603 1.00 98.91 253 LYS C N 1
ATOM 4864 C CA . LYS C 1 237 ? 96.934 24.864 45.264 1.00 100.95 253 LYS C CA 1
ATOM 4865 C C . LYS C 1 237 ? 98.029 24.610 46.305 1.00 95.36 253 LYS C C 1
ATOM 4866 O O . LYS C 1 237 ? 99.187 24.988 46.099 1.00 84.73 253 LYS C O 1
ATOM 4872 N N . GLU C 1 238 ? 97.662 23.960 47.409 1.00 96.79 254 GLU C N 1
ATOM 4873 C CA . GLU C 1 238 ? 98.595 23.659 48.499 1.00 102.39 254 GLU C CA 1
ATOM 4874 C C . GLU C 1 238 ? 100.046 23.408 48.079 1.00 102.39 254 GLU C C 1
ATOM 4875 O O . GLU C 1 238 ? 100.907 24.271 48.250 1.00 93.74 254 GLU C O 1
ATOM 4881 N N . GLN C 1 239 ? 100.335 22.246 47.516 1.00 106.77 255 GLN C N 1
ATOM 4882 C CA . GLN C 1 239 ? 101.661 21.798 47.110 1.00 106.67 255 GLN C CA 1
ATOM 4883 C C . GLN C 1 239 ? 102.404 22.889 46.350 1.00 94.68 255 GLN C C 1
ATOM 4884 O O . GLN C 1 239 ? 103.569 22.642 45.908 1.00 93.16 255 GLN C O 1
ATOM 4890 N N . SER C 1 240 ? 101.865 24.060 46.177 1.00 72.84 256 SER C N 1
ATOM 4891 C CA . SER C 1 240 ? 102.529 25.104 45.448 1.00 64.99 256 SER C CA 1
ATOM 4892 C C . SER C 1 240 ? 103.146 26.133 46.397 1.00 65.56 256 SER C C 1
ATOM 4893 O O . SER C 1 240 ? 104.048 26.887 46.016 1.00 67.37 256 SER C O 1
ATOM 4896 N N . TYR C 1 241 ? 102.659 26.158 47.633 1.00 70.37 257 TYR C N 1
ATOM 4897 C CA . TYR C 1 241 ? 103.130 27.104 48.649 1.00 72.49 257 TYR C CA 1
ATOM 4898 C C . TYR C 1 241 ? 104.297 26.556 49.482 1.00 73.58 257 TYR C C 1
ATOM 4899 O O . TYR C 1 241 ? 104.184 25.514 50.128 1.00 76.99 257 TYR C O 1
ATOM 4908 N N . THR C 1 242 ? 105.410 27.282 49.479 1.00 72.97 258 THR C N 1
ATOM 4909 C CA . THR C 1 242 ? 106.619 26.871 50.198 1.00 73.95 258 THR C CA 1
ATOM 4910 C C . THR C 1 242 ? 106.925 27.704 51.438 1.00 68.32 258 THR C C 1
ATOM 4911 O O . THR C 1 242 ? 106.465 28.829 51.563 1.00 68.01 258 THR C O 1
ATOM 4915 N N . CYS C 1 243 ? 107.733 27.170 52.342 1.00 64.05 259 CYS C N 1
ATOM 4916 C CA . CYS C 1 243 ? 108.054 27.919 53.542 1.00 61.71 259 CYS C CA 1
ATOM 4917 C C . CYS C 1 243 ? 109.539 28.063 53.842 1.00 66.93 259 CYS C C 1
ATOM 4918 O O . CYS C 1 243 ? 110.135 27.208 54.499 1.00 65.39 259 CYS C O 1
ATOM 4921 N N . HIS C 1 244 ? 110.129 29.163 53.379 1.00 65.02 260 HIS C N 1
ATOM 4922 C CA . HIS C 1 244 ? 111.537 29.429 53.620 1.00 60.31 260 HIS C CA 1
ATOM 4923 C C . HIS C 1 244 ? 111.714 29.875 55.081 1.00 55.26 260 HIS C C 1
ATOM 4924 O O . HIS C 1 244 ? 111.160 30.888 55.499 1.00 50.14 260 HIS C O 1
ATOM 4931 N N . VAL C 1 245 ? 112.482 29.113 55.857 1.00 53.54 261 VAL C N 1
ATOM 4932 C CA . VAL C 1 245 ? 112.738 29.429 57.267 1.00 52.72 261 VAL C CA 1
ATOM 4933 C C . VAL C 1 245 ? 114.195 29.812 57.491 1.00 56.38 261 VAL C C 1
ATOM 4934 O O . VAL C 1 245 ? 114.973 28.988 57.933 1.00 52.42 261 VAL C O 1
ATOM 4938 N N . TYR C 1 246 ? 114.555 31.062 57.203 1.00 65.96 262 TYR C N 1
ATOM 4939 C CA . TYR C 1 246 ? 115.932 31.517 57.376 1.00 62.64 262 TYR C CA 1
ATOM 4940 C C . TYR C 1 246 ? 116.385 31.617 58.820 1.00 68.42 262 TYR C C 1
ATOM 4941 O O . TYR C 1 246 ? 115.568 31.698 59.744 1.00 73.32 262 TYR C O 1
ATOM 4950 N N . HIS C 1 247 ? 117.707 31.633 58.983 1.00 70.14 263 HIS C N 1
ATOM 4951 C CA . HIS C 1 247 ? 118.379 31.686 60.285 1.00 76.28 263 HIS C CA 1
ATOM 4952 C C . HIS C 1 247 ? 119.840 31.310 60.022 1.00 89.41 263 HIS C C 1
ATOM 4953 O O . HIS C 1 247 ? 120.089 30.381 59.257 1.00 92.75 263 HIS C O 1
ATOM 4960 N N . GLU C 1 248 ? 120.820 31.974 60.647 1.00 108.44 264 GLU C N 1
ATOM 4961 C CA . GLU C 1 248 ? 122.218 31.673 60.367 1.00 125.20 264 GLU C CA 1
ATOM 4962 C C . GLU C 1 248 ? 122.661 30.402 61.082 1.00 125.66 264 GLU C C 1
ATOM 4963 O O . GLU C 1 248 ? 123.738 29.846 60.744 1.00 130.20 264 GLU C O 1
ATOM 4969 N N . GLY C 1 249 ? 121.915 29.914 62.058 1.00 120.96 265 GLY C N 1
ATOM 4970 C CA . GLY C 1 249 ? 122.285 28.682 62.744 1.00 115.84 265 GLY C CA 1
ATOM 4971 C C . GLY C 1 249 ? 121.872 27.527 61.849 1.00 113.50 265 GLY C C 1
ATOM 4972 O O . GLY C 1 249 ? 121.732 26.382 62.272 1.00 112.33 265 GLY C O 1
ATOM 4973 N N . LEU C 1 250 ? 121.657 27.873 60.587 1.00 112.29 266 LEU C N 1
ATOM 4974 C CA . LEU C 1 250 ? 121.258 26.955 59.538 1.00 114.47 266 LEU C CA 1
ATOM 4975 C C . LEU C 1 250 ? 122.018 27.410 58.308 1.00 111.87 266 LEU C C 1
ATOM 4976 O O . LEU C 1 250 ? 121.762 28.491 57.783 1.00 113.01 266 LEU C O 1
ATOM 4981 N N . PRO C 1 251 ? 122.966 26.604 57.829 1.00 111.43 267 PRO C N 1
ATOM 4982 C CA . PRO C 1 251 ? 123.721 27.011 56.646 1.00 117.56 267 PRO C CA 1
ATOM 4983 C C . PRO C 1 251 ? 122.851 27.609 55.555 1.00 123.00 267 PRO C C 1
ATOM 4984 O O . PRO C 1 251 ? 122.775 28.830 55.410 1.00 126.62 267 PRO C O 1
ATOM 4988 N N . GLU C 1 252 ? 122.182 26.754 54.796 1.00 121.53 268 GLU C N 1
ATOM 4989 C CA . GLU C 1 252 ? 121.344 27.251 53.722 1.00 121.59 268 GLU C CA 1
ATOM 4990 C C . GLU C 1 252 ? 119.852 27.244 54.044 1.00 115.28 268 GLU C C 1
ATOM 4991 O O . GLU C 1 252 ? 119.410 26.586 54.988 1.00 116.50 268 GLU C O 1
ATOM 4997 N N . PRO C 1 253 ? 119.060 28.003 53.266 1.00 106.99 269 PRO C N 1
ATOM 4998 C CA . PRO C 1 253 ? 117.613 28.124 53.419 1.00 99.74 269 PRO C CA 1
ATOM 4999 C C . PRO C 1 253 ? 116.889 26.810 53.651 1.00 93.14 269 PRO C C 1
ATOM 5000 O O . PRO C 1 253 ? 116.869 25.936 52.781 1.00 88.55 269 PRO C O 1
ATOM 5004 N N . LEU C 1 254 ? 116.311 26.677 54.838 1.00 86.80 270 LEU C N 1
ATOM 5005 C CA . LEU C 1 254 ? 115.532 25.505 55.182 1.00 80.10 270 LEU C CA 1
ATOM 5006 C C . LEU C 1 254 ? 114.254 25.809 54.403 1.00 84.50 270 LEU C C 1
ATOM 5007 O O . LEU C 1 254 ? 113.770 26.941 54.439 1.00 92.62 270 LEU C O 1
ATOM 5012 N N . ILE C 1 255 ? 113.722 24.835 53.672 1.00 83.94 271 ILE C N 1
ATOM 5013 C CA . ILE C 1 255 ? 112.500 25.058 52.897 1.00 76.35 271 ILE C CA 1
ATOM 5014 C C . ILE C 1 255 ? 111.496 23.928 53.094 1.00 80.83 271 ILE C C 1
ATOM 5015 O O . ILE C 1 255 ? 111.834 22.749 52.962 1.00 91.30 271 ILE C O 1
ATOM 5020 N N . LEU C 1 256 ? 110.257 24.292 53.405 1.00 77.18 272 LEU C N 1
ATOM 5021 C CA . LEU C 1 256 ? 109.217 23.301 53.648 1.00 69.37 272 LEU C CA 1
ATOM 5022 C C . LEU C 1 256 ? 108.057 23.427 52.666 1.00 71.70 272 LEU C C 1
ATOM 5023 O O . LEU C 1 256 ? 107.941 24.401 51.906 1.00 77.94 272 LEU C O 1
ATOM 5028 N N . ARG C 1 257 ? 107.220 22.420 52.731 1.00 73.02 273 ARG C N 1
ATOM 5029 C CA . ARG C 1 257 ? 106.004 22.229 52.000 1.00 80.65 273 ARG C CA 1
ATOM 5030 C C . ARG C 1 257 ? 105.255 21.285 52.886 1.00 86.21 273 ARG C C 1
ATOM 5031 O O . ARG C 1 257 ? 105.852 20.666 53.753 1.00 86.03 273 ARG C O 1
ATOM 5039 N N . TRP C 1 258 ? 103.983 21.166 52.712 1.00 103.52 274 TRP C N 1
ATOM 5040 C CA . TRP C 1 258 ? 103.259 20.222 53.551 1.00 129.88 274 TRP C CA 1
ATOM 5041 C C . TRP C 1 258 ? 101.860 20.329 53.065 1.00 134.46 274 TRP C C 1
ATOM 5042 O O . TRP C 1 258 ? 101.569 21.151 52.204 1.00 143.75 274 TRP C O 1
ATOM 5053 N N . GLY C 1 259 ? 100.985 19.512 53.623 1.00 135.46 275 GLY C N 1
ATOM 5054 C CA . GLY C 1 259 ? 99.608 19.588 53.220 1.00 135.79 275 GLY C CA 1
ATOM 5055 C C . GLY C 1 259 ? 98.863 18.374 53.668 1.00 136.72 275 GLY C C 1
ATOM 5056 O O . GLY C 1 259 ? 98.022 18.459 54.555 1.00 131.65 275 GLY C O 1
ATOM 5057 N N . GLY C 1 260 ? 99.196 17.246 53.049 1.00 143.97 276 GLY C N 1
ATOM 5058 C CA . GLY C 1 260 ? 98.552 15.988 53.361 1.00 147.51 276 GLY C CA 1
ATOM 5059 C C . GLY C 1 260 ? 98.461 15.112 52.126 1.00 146.47 276 GLY C C 1
ATOM 5060 O O . GLY C 1 260 ? 98.913 15.548 51.045 1.00 143.21 276 GLY C O 1
ATOM 5062 N N . ALA D 2 1 ? 93.655 60.790 76.605 1.00 201.49 -2 ALA D N 1
ATOM 5063 C CA . ALA D 2 1 ? 94.611 60.155 77.558 1.00 201.49 -2 ALA D CA 1
ATOM 5064 C C . ALA D 2 1 ? 96.022 60.711 77.375 1.00 200.80 -2 ALA D C 1
ATOM 5065 O O . ALA D 2 1 ? 96.535 60.780 76.257 1.00 199.62 -2 ALA D O 1
ATOM 5067 N N . ASP D 2 2 ? 96.646 61.106 78.480 1.00 199.89 -1 ASP D N 1
ATOM 5068 C CA . ASP D 2 2 ? 97.994 61.653 78.429 1.00 197.71 -1 ASP D CA 1
ATOM 5069 C C . ASP D 2 2 ? 99.060 60.613 78.782 1.00 195.07 -1 ASP D C 1
ATOM 5070 O O . ASP D 2 2 ? 100.039 60.454 78.048 1.00 196.72 -1 ASP D O 1
ATOM 5075 N N . PRO D 2 3 ? 98.896 59.898 79.913 1.00 189.47 0 PRO D N 1
ATOM 5076 C CA . PRO D 2 3 ? 99.917 58.896 80.242 1.00 183.86 0 PRO D CA 1
ATOM 5077 C C . PRO D 2 3 ? 99.971 57.849 79.125 1.00 179.12 0 PRO D C 1
ATOM 5078 O O . PRO D 2 3 ? 99.087 56.999 79.029 1.00 181.25 0 PRO D O 1
ATOM 5082 N N . ILE D 2 4 ? 100.996 57.917 78.277 0.92 170.87 1 ILE D N 1
ATOM 5083 C CA . ILE D 2 4 ? 101.123 56.980 77.159 0.92 161.50 1 ILE D CA 1
ATOM 5084 C C . ILE D 2 4 ? 100.847 55.536 77.589 0.92 152.95 1 ILE D C 1
ATOM 5085 O O . ILE D 2 4 ? 101.680 54.895 78.228 0.92 152.10 1 ILE D O 1
ATOM 5090 N N . GLN D 2 5 ? 99.665 55.036 77.239 1.00 141.76 2 GLN D N 1
ATOM 5091 C CA . GLN D 2 5 ? 99.266 53.677 77.589 1.00 134.96 2 GLN D CA 1
ATOM 5092 C C . GLN D 2 5 ? 99.492 52.737 76.417 1.00 132.78 2 GLN D C 1
ATOM 5093 O O . GLN D 2 5 ? 99.472 53.170 75.271 1.00 132.57 2 GLN D O 1
ATOM 5099 N N . ARG D 2 6 ? 99.714 51.456 76.711 1.00 130.03 3 ARG D N 1
ATOM 5100 C CA . ARG D 2 6 ? 99.908 50.429 75.685 1.00 127.24 3 ARG D CA 1
ATOM 5101 C C . ARG D 2 6 ? 99.280 49.151 76.207 1.00 121.38 3 ARG D C 1
ATOM 5102 O O . ARG D 2 6 ? 99.620 48.698 77.298 1.00 120.78 3 ARG D O 1
ATOM 5110 N N . THR D 2 7 ? 98.370 48.572 75.429 1.00 113.66 4 THR D N 1
ATOM 5111 C CA . THR D 2 7 ? 97.685 47.338 75.817 1.00 107.79 4 THR D CA 1
ATOM 5112 C C . THR D 2 7 ? 98.455 46.071 75.402 1.00 106.23 4 THR D C 1
ATOM 5113 O O . THR D 2 7 ? 98.962 45.976 74.289 1.00 111.50 4 THR D O 1
ATOM 5117 N N . PRO D 2 8 ? 98.524 45.068 76.292 1.00 101.95 5 PRO D N 1
ATOM 5118 C CA . PRO D 2 8 ? 99.222 43.793 76.090 1.00 99.36 5 PRO D CA 1
ATOM 5119 C C . PRO D 2 8 ? 98.808 42.847 74.969 1.00 97.48 5 PRO D C 1
ATOM 5120 O O . PRO D 2 8 ? 97.618 42.691 74.676 1.00 95.68 5 PRO D O 1
ATOM 5124 N N . LYS D 2 9 ? 99.830 42.212 74.377 1.00 94.64 6 LYS D N 1
ATOM 5125 C CA . LYS D 2 9 ? 99.700 41.213 73.312 1.00 85.81 6 LYS D CA 1
ATOM 5126 C C . LYS D 2 9 ? 99.930 39.880 73.996 1.00 81.17 6 LYS D C 1
ATOM 5127 O O . LYS D 2 9 ? 101.025 39.593 74.486 1.00 69.55 6 LYS D O 1
ATOM 5133 N N . ILE D 2 10 ? 98.871 39.078 74.016 1.00 84.22 7 ILE D N 1
ATOM 5134 C CA . ILE D 2 10 ? 98.853 37.774 74.669 1.00 88.78 7 ILE D CA 1
ATOM 5135 C C . ILE D 2 10 ? 98.900 36.552 73.726 1.00 82.81 7 ILE D C 1
ATOM 5136 O O . ILE D 2 10 ? 98.259 36.529 72.662 1.00 85.11 7 ILE D O 1
ATOM 5141 N N . GLN D 2 11 ? 99.662 35.542 74.145 1.00 70.27 8 GLN D N 1
ATOM 5142 C CA . GLN D 2 11 ? 99.802 34.284 73.419 1.00 64.23 8 GLN D CA 1
ATOM 5143 C C . GLN D 2 11 ? 99.868 33.199 74.473 1.00 67.40 8 GLN D C 1
ATOM 5144 O O . GLN D 2 11 ? 100.605 33.336 75.456 1.00 66.87 8 GLN D O 1
ATOM 5150 N N . VAL D 2 12 ? 99.085 32.137 74.273 1.00 68.96 9 VAL D N 1
ATOM 5151 C CA . VAL D 2 12 ? 99.053 30.996 75.189 1.00 66.65 9 VAL D CA 1
ATOM 5152 C C . VAL D 2 12 ? 99.517 29.813 74.377 1.00 60.33 9 VAL D C 1
ATOM 5153 O O . VAL D 2 12 ? 99.054 29.613 73.255 1.00 58.82 9 VAL D O 1
ATOM 5157 N N . TYR D 2 13 ? 100.410 29.016 74.939 1.00 49.46 10 TYR D N 1
ATOM 5158 C CA . TYR D 2 13 ? 100.930 27.901 74.173 1.00 68.49 10 TYR D CA 1
ATOM 5159 C C . TYR D 2 13 ? 101.742 26.838 74.925 1.00 79.59 10 TYR D C 1
ATOM 5160 O O . TYR D 2 13 ? 102.231 27.074 76.037 1.00 82.11 10 TYR D O 1
ATOM 5169 N N . SER D 2 14 ? 101.894 25.666 74.302 1.00 88.62 11 SER D N 1
ATOM 5170 C CA . SER D 2 14 ? 102.662 24.578 74.907 1.00 94.09 11 SER D CA 1
ATOM 5171 C C . SER D 2 14 ? 104.140 24.798 74.636 1.00 86.52 11 SER D C 1
ATOM 5172 O O . SER D 2 14 ? 104.513 25.276 73.574 1.00 83.96 11 SER D O 1
ATOM 5175 N N . ARG D 2 15 ? 104.978 24.448 75.601 1.00 89.09 12 ARG D N 1
ATOM 5176 C CA . ARG D 2 15 ? 106.418 24.620 75.461 1.00 97.97 12 ARG D CA 1
ATOM 5177 C C . ARG D 2 15 ? 106.944 23.711 74.359 1.00 103.58 12 ARG D C 1
ATOM 5178 O O . ARG D 2 15 ? 107.864 24.073 73.612 1.00 96.86 12 ARG D O 1
ATOM 5186 N N . HIS D 2 16 ? 106.343 22.525 74.268 1.00 114.41 13 HIS D N 1
ATOM 5187 C CA . HIS D 2 16 ? 106.703 21.529 73.264 1.00 120.31 13 HIS D CA 1
ATOM 5188 C C . HIS D 2 16 ? 105.422 21.017 72.620 1.00 116.68 13 HIS D C 1
ATOM 5189 O O . HIS D 2 16 ? 104.323 21.364 73.053 1.00 115.48 13 HIS D O 1
ATOM 5196 N N . PRO D 2 17 ? 105.548 20.183 71.575 1.00 111.60 14 PRO D N 1
ATOM 5197 C CA . PRO D 2 17 ? 104.386 19.625 70.882 1.00 113.10 14 PRO D CA 1
ATOM 5198 C C . PRO D 2 17 ? 103.435 18.918 71.854 1.00 117.43 14 PRO D C 1
ATOM 5199 O O . PRO D 2 17 ? 103.807 17.928 72.495 1.00 116.91 14 PRO D O 1
ATOM 5203 N N . ALA D 2 18 ? 102.206 19.421 71.949 1.00 123.82 15 ALA D N 1
ATOM 5204 C CA . ALA D 2 18 ? 101.205 18.858 72.853 1.00 130.97 15 ALA D CA 1
ATOM 5205 C C . ALA D 2 18 ? 100.764 17.440 72.513 1.00 136.18 15 ALA D C 1
ATOM 5206 O O . ALA D 2 18 ? 100.033 17.225 71.545 1.00 134.01 15 ALA D O 1
ATOM 5208 N N . GLU D 2 19 ? 101.211 16.480 73.321 1.00 144.08 16 GLU D N 1
ATOM 5209 C CA . GLU D 2 19 ? 100.849 15.071 73.145 1.00 149.71 16 GLU D CA 1
ATOM 5210 C C . GLU D 2 19 ? 100.134 14.611 74.416 1.00 146.48 16 GLU D C 1
ATOM 5211 O O . GLU D 2 19 ? 100.666 13.805 75.177 1.00 143.23 16 GLU D O 1
ATOM 5217 N N . ASN D 2 20 ? 98.927 15.127 74.641 1.00 143.79 17 ASN D N 1
ATOM 5218 C CA . ASN D 2 20 ? 98.176 14.791 75.842 1.00 139.99 17 ASN D CA 1
ATOM 5219 C C . ASN D 2 20 ? 98.549 13.437 76.398 1.00 144.64 17 ASN D C 1
ATOM 5220 O O . ASN D 2 20 ? 98.662 12.466 75.662 1.00 145.36 17 ASN D O 1
ATOM 5225 N N . GLY D 2 21 ? 98.764 13.390 77.706 1.00 152.90 18 GLY D N 1
ATOM 5226 C CA . GLY D 2 21 ? 99.148 12.154 78.351 1.00 164.26 18 GLY D CA 1
ATOM 5227 C C . GLY D 2 21 ? 100.312 12.413 79.284 1.00 171.20 18 GLY D C 1
ATOM 5228 O O . GLY D 2 21 ? 100.256 12.073 80.465 1.00 178.46 18 GLY D O 1
ATOM 5229 N N . LYS D 2 22 ? 101.368 13.030 78.766 1.00 174.06 19 LYS D N 1
ATOM 5230 C CA . LYS D 2 22 ? 102.531 13.321 79.592 1.00 177.68 19 LYS D CA 1
ATOM 5231 C C . LYS D 2 22 ? 102.755 14.806 79.884 1.00 178.97 19 LYS D C 1
ATOM 5232 O O . LYS D 2 22 ? 102.157 15.673 79.253 1.00 175.81 19 LYS D O 1
ATOM 5238 N N . SER D 2 23 ? 103.625 15.078 80.854 1.00 182.71 20 SER D N 1
ATOM 5239 C CA . SER D 2 23 ? 103.932 16.437 81.293 1.00 185.14 20 SER D CA 1
ATOM 5240 C C . SER D 2 23 ? 104.572 17.381 80.289 1.00 185.83 20 SER D C 1
ATOM 5241 O O . SER D 2 23 ? 105.244 16.970 79.340 1.00 187.22 20 SER D O 1
ATOM 5244 N N . ASN D 2 24 ? 104.364 18.620 80.524 1.00 184.03 21 ASN D N 1
ATOM 5245 C CA . ASN D 2 24 ? 104.831 19.763 79.771 1.00 177.94 21 ASN D CA 1
ATOM 5246 C C . ASN D 2 24 ? 104.385 21.055 80.425 1.00 172.11 21 ASN D C 1
ATOM 5247 O O . ASN D 2 24 ? 103.692 20.915 81.476 1.00 165.71 21 ASN D O 1
ATOM 5252 N N . PHE D 2 25 ? 104.695 22.192 79.918 1.00 166.80 22 PHE D N 1
ATOM 5253 C CA . PHE D 2 25 ? 104.308 23.445 80.566 1.00 157.98 22 PHE D CA 1
ATOM 5254 C C . PHE D 2 25 ? 103.322 24.338 79.815 1.00 142.82 22 PHE D C 1
ATOM 5255 O O . PHE D 2 25 ? 103.376 24.454 78.592 1.00 140.29 22 PHE D O 1
ATOM 5263 N N . LEU D 2 26 ? 102.426 24.974 80.570 1.00 124.37 23 LEU D N 1
ATOM 5264 C CA . LEU D 2 26 ? 101.425 25.884 80.014 1.00 109.08 23 LEU D CA 1
ATOM 5265 C C . LEU D 2 26 ? 101.990 27.290 80.044 1.00 107.43 23 LEU D C 1
ATOM 5266 O O . LEU D 2 26 ? 102.235 27.837 81.120 1.00 111.18 23 LEU D O 1
ATOM 5271 N N . ASN D 2 27 ? 102.178 27.849 78.869 1.00 99.83 24 ASN D N 1
ATOM 5272 C CA . ASN D 2 27 ? 102.727 29.192 78.783 1.00 85.65 24 ASN D CA 1
ATOM 5273 C C . ASN D 2 27 ? 101.809 30.253 78.238 1.00 85.34 24 ASN D C 1
ATOM 5274 O O . ASN D 2 27 ? 101.076 30.052 77.264 1.00 84.14 24 ASN D O 1
ATOM 5279 N N . CYS D 2 28 ? 101.856 31.398 78.923 1.00 86.64 25 CYS D N 1
ATOM 5280 C CA . CYS D 2 28 ? 101.109 32.607 78.622 1.00 94.51 25 CYS D CA 1
ATOM 5281 C C . CYS D 2 28 ? 102.109 33.752 78.636 1.00 95.38 25 CYS D C 1
ATOM 5282 O O . CYS D 2 28 ? 102.536 34.221 79.683 1.00 104.66 25 CYS D O 1
ATOM 5285 N N . TYR D 2 29 ? 102.472 34.179 77.466 1.00 87.93 26 TYR D N 1
ATOM 5286 C CA . TYR D 2 29 ? 103.489 35.177 77.336 1.00 70.51 26 TYR D CA 1
ATOM 5287 C C . TYR D 2 29 ? 102.935 36.565 77.049 1.00 68.92 26 TYR D C 1
ATOM 5288 O O . TYR D 2 29 ? 102.627 36.884 75.893 1.00 68.05 26 TYR D O 1
ATOM 5297 N N . VAL D 2 30 ? 102.823 37.373 78.065 1.00 77.71 27 VAL D N 1
ATOM 5298 C CA . VAL D 2 30 ? 102.270 38.696 77.839 1.00 86.29 27 VAL D CA 1
ATOM 5299 C C . VAL D 2 30 ? 103.413 39.647 77.561 1.00 84.71 27 VAL D C 1
ATOM 5300 O O . VAL D 2 30 ? 104.402 39.652 78.287 1.00 88.13 27 VAL D O 1
ATOM 5304 N N . SER D 2 31 ? 103.276 40.451 76.512 1.00 78.32 28 SER D N 1
ATOM 5305 C CA . SER D 2 31 ? 104.315 41.400 76.142 1.00 73.04 28 SER D CA 1
ATOM 5306 C C . SER D 2 31 ? 103.707 42.503 75.309 1.00 63.99 28 SER D C 1
ATOM 5307 O O . SER D 2 31 ? 102.565 42.381 74.875 1.00 65.91 28 SER D O 1
ATOM 5310 N N . GLY D 2 32 ? 104.460 43.579 75.093 1.00 52.19 29 GLY D N 1
ATOM 5311 C CA . GLY D 2 32 ? 103.944 44.665 74.279 1.00 61.57 29 GLY D CA 1
ATOM 5312 C C . GLY D 2 32 ? 103.073 45.677 75.004 1.00 58.13 29 GLY D C 1
ATOM 5313 O O . GLY D 2 32 ? 102.689 46.716 74.442 1.00 47.28 29 GLY D O 1
ATOM 5314 N N . PHE D 2 33 ? 102.764 45.370 76.257 1.00 65.92 30 PHE D N 1
ATOM 5315 C CA . PHE D 2 33 ? 101.963 46.246 77.099 1.00 78.80 30 PHE D CA 1
ATOM 5316 C C . PHE D 2 33 ? 102.950 47.102 77.891 1.00 86.82 30 PHE D C 1
ATOM 5317 O O . PHE D 2 33 ? 104.146 46.792 77.945 1.00 76.19 30 PHE D O 1
ATOM 5325 N N . HIS D 2 34 ? 102.471 48.168 78.517 1.00 90.43 31 HIS D N 1
ATOM 5326 C CA . HIS D 2 34 ? 103.396 48.960 79.295 1.00 100.89 31 HIS D CA 1
ATOM 5327 C C . HIS D 2 34 ? 103.081 49.084 80.772 1.00 110.73 31 HIS D C 1
ATOM 5328 O O . HIS D 2 34 ? 103.653 48.355 81.577 1.00 124.17 31 HIS D O 1
ATOM 5335 N N . PRO D 2 35 ? 102.162 49.991 81.155 1.00 106.52 32 PRO D N 1
ATOM 5336 C CA . PRO D 2 35 ? 101.879 50.108 82.588 1.00 93.47 32 PRO D CA 1
ATOM 5337 C C . PRO D 2 35 ? 102.120 48.801 83.358 1.00 92.06 32 PRO D C 1
ATOM 5338 O O . PRO D 2 35 ? 101.290 47.892 83.362 1.00 94.94 32 PRO D O 1
ATOM 5342 N N . SER D 2 36 ? 103.301 48.723 83.969 1.00 90.00 33 SER D N 1
ATOM 5343 C CA . SER D 2 36 ? 103.773 47.579 84.767 1.00 90.53 33 SER D CA 1
ATOM 5344 C C . SER D 2 36 ? 102.741 46.582 85.308 1.00 82.84 33 SER D C 1
ATOM 5345 O O . SER D 2 36 ? 102.506 45.541 84.717 1.00 76.52 33 SER D O 1
ATOM 5348 N N . ASP D 2 37 ? 102.139 46.896 86.446 1.00 87.11 34 ASP D N 1
ATOM 5349 C CA . ASP D 2 37 ? 101.160 45.998 87.038 1.00 97.68 34 ASP D CA 1
ATOM 5350 C C . ASP D 2 37 ? 100.260 45.355 85.982 1.00 97.53 34 ASP D C 1
ATOM 5351 O O . ASP D 2 37 ? 99.647 46.040 85.156 1.00 92.28 34 ASP D O 1
ATOM 5356 N N . ILE D 2 38 ? 100.204 44.025 86.035 1.00 98.89 35 ILE D N 1
ATOM 5357 C CA . ILE D 2 38 ? 99.405 43.199 85.133 1.00 98.17 35 ILE D CA 1
ATOM 5358 C C . ILE D 2 38 ? 98.980 41.940 85.876 1.00 106.56 35 ILE D C 1
ATOM 5359 O O . ILE D 2 38 ? 99.807 41.302 86.539 1.00 107.76 35 ILE D O 1
ATOM 5364 N N . GLU D 2 39 ? 97.708 41.570 85.757 1.00 110.76 36 GLU D N 1
ATOM 5365 C CA . GLU D 2 39 ? 97.223 40.375 86.439 1.00 118.90 36 GLU D CA 1
ATOM 5366 C C . GLU D 2 39 ? 97.076 39.193 85.486 1.00 119.21 36 GLU D C 1
ATOM 5367 O O . GLU D 2 39 ? 96.075 39.074 84.781 1.00 121.01 36 GLU D O 1
ATOM 5373 N N . VAL D 2 40 ? 98.074 38.312 85.467 1.00 117.71 37 VAL D N 1
ATOM 5374 C CA . VAL D 2 40 ? 98.015 37.155 84.586 1.00 119.90 37 VAL D CA 1
ATOM 5375 C C . VAL D 2 40 ? 97.910 35.833 85.335 1.00 117.74 37 VAL D C 1
ATOM 5376 O O . VAL D 2 40 ? 98.797 35.469 86.114 1.00 106.21 37 VAL D O 1
ATOM 5380 N N . ASP D 2 41 ? 96.810 35.122 85.084 1.00 122.81 38 ASP D N 1
ATOM 5381 C CA . ASP D 2 41 ? 96.541 33.833 85.720 1.00 125.37 38 ASP D CA 1
ATOM 5382 C C . ASP D 2 41 ? 96.161 32.741 84.736 1.00 117.79 38 ASP D C 1
ATOM 5383 O O . ASP D 2 41 ? 95.697 33.014 83.622 1.00 115.52 38 ASP D O 1
ATOM 5388 N N . LEU D 2 42 ? 96.343 31.500 85.177 1.00 106.91 39 LEU D N 1
ATOM 5389 C CA . LEU D 2 42 ? 96.038 30.335 84.359 1.00 99.98 39 LEU D CA 1
ATOM 5390 C C . LEU D 2 42 ? 94.643 29.784 84.655 1.00 94.15 39 LEU D C 1
ATOM 5391 O O . LEU D 2 42 ? 94.070 30.071 85.692 1.00 93.60 39 LEU D O 1
ATOM 5396 N N . LEU D 2 43 ? 94.094 29.010 83.728 1.00 92.95 40 LEU D N 1
ATOM 5397 C CA . LEU D 2 43 ? 92.766 28.460 83.897 1.00 96.48 40 LEU D CA 1
ATOM 5398 C C . LEU D 2 43 ? 92.671 27.016 83.440 1.00 105.96 40 LEU D C 1
ATOM 5399 O O . LEU D 2 43 ? 93.428 26.568 82.576 1.00 104.11 40 LEU D O 1
ATOM 5404 N N . LYS D 2 44 ? 91.726 26.292 84.031 1.00 118.31 41 LYS D N 1
ATOM 5405 C CA . LYS D 2 44 ? 91.481 24.903 83.678 1.00 119.42 41 LYS D CA 1
ATOM 5406 C C . LYS D 2 44 ? 89.990 24.675 83.721 1.00 119.77 41 LYS D C 1
ATOM 5407 O O . LYS D 2 44 ? 89.354 24.839 84.765 1.00 118.60 41 LYS D O 1
ATOM 5413 N N . ASN D 2 45 ? 89.437 24.322 82.568 1.00 121.55 42 ASN D N 1
ATOM 5414 C CA . ASN D 2 45 ? 88.018 24.037 82.445 1.00 123.40 42 ASN D CA 1
ATOM 5415 C C . ASN D 2 45 ? 87.171 25.139 83.051 1.00 120.10 42 ASN D C 1
ATOM 5416 O O . ASN D 2 45 ? 85.973 24.969 83.233 1.00 120.09 42 ASN D O 1
ATOM 5421 N N . GLY D 2 46 ? 87.794 26.264 83.378 1.00 118.58 43 GLY D N 1
ATOM 5422 C CA . GLY D 2 46 ? 87.033 27.356 83.943 1.00 116.50 43 GLY D CA 1
ATOM 5423 C C . GLY D 2 46 ? 87.548 27.935 85.235 1.00 118.91 43 GLY D C 1
ATOM 5424 O O . GLY D 2 46 ? 87.254 29.087 85.521 1.00 113.56 43 GLY D O 1
ATOM 5425 N N . GLU D 2 47 ? 88.306 27.172 86.017 1.00 127.61 44 GLU D N 1
ATOM 5426 C CA . GLU D 2 47 ? 88.810 27.705 87.286 1.00 143.30 44 GLU D CA 1
ATOM 5427 C C . GLU D 2 47 ? 90.239 28.242 87.257 1.00 142.79 44 GLU D C 1
ATOM 5428 O O . GLU D 2 47 ? 90.888 28.203 86.220 1.00 140.99 44 GLU D O 1
ATOM 5434 N N . ARG D 2 48 ? 90.709 28.749 88.401 1.00 144.96 45 ARG D N 1
ATOM 5435 C CA . ARG D 2 48 ? 92.050 29.331 88.526 1.00 147.87 45 ARG D CA 1
ATOM 5436 C C . ARG D 2 48 ? 93.188 28.381 88.942 1.00 143.90 45 ARG D C 1
ATOM 5437 O O . ARG D 2 48 ? 93.412 28.146 90.132 1.00 138.84 45 ARG D O 1
ATOM 5445 N N . ILE D 2 49 ? 93.912 27.848 87.958 1.00 145.00 46 ILE D N 1
ATOM 5446 C CA . ILE D 2 49 ? 95.040 26.956 88.222 1.00 145.27 46 ILE D CA 1
ATOM 5447 C C . ILE D 2 49 ? 96.032 27.711 89.105 1.00 151.80 46 ILE D C 1
ATOM 5448 O O . ILE D 2 49 ? 96.070 28.941 89.072 1.00 155.55 46 ILE D O 1
ATOM 5453 N N . GLU D 2 50 ? 96.843 26.993 89.879 1.00 155.65 47 GLU D N 1
ATOM 5454 C CA . GLU D 2 50 ? 97.784 27.657 90.785 1.00 157.87 47 GLU D CA 1
ATOM 5455 C C . GLU D 2 50 ? 99.258 27.259 90.729 1.00 154.47 47 GLU D C 1
ATOM 5456 O O . GLU D 2 50 ? 99.699 26.575 89.806 1.00 151.91 47 GLU D O 1
ATOM 5462 N N . LYS D 2 51 ? 99.995 27.712 91.745 1.00 150.93 48 LYS D N 1
ATOM 5463 C CA . LYS D 2 51 ? 101.427 27.469 91.900 1.00 151.43 48 LYS D CA 1
ATOM 5464 C C . LYS D 2 51 ? 102.216 27.743 90.615 1.00 153.27 48 LYS D C 1
ATOM 5465 O O . LYS D 2 51 ? 103.104 26.967 90.242 1.00 149.72 48 LYS D O 1
ATOM 5471 N N . VAL D 2 52 ? 101.902 28.868 89.965 1.00 155.56 49 VAL D N 1
ATOM 5472 C CA . VAL D 2 52 ? 102.536 29.280 88.703 1.00 152.46 49 VAL D CA 1
ATOM 5473 C C . VAL D 2 52 ? 103.581 30.402 88.836 1.00 148.74 49 VAL D C 1
ATOM 5474 O O . VAL D 2 52 ? 103.257 31.521 89.239 1.00 146.08 49 VAL D O 1
ATOM 5478 N N . GLU D 2 53 ? 104.826 30.100 88.468 1.00 142.50 50 GLU D N 1
ATOM 5479 C CA . GLU D 2 53 ? 105.923 31.063 88.549 1.00 140.86 50 GLU D CA 1
ATOM 5480 C C . GLU D 2 53 ? 105.959 31.947 87.316 1.00 136.53 50 GLU D C 1
ATOM 5481 O O . GLU D 2 53 ? 105.573 31.501 86.242 1.00 138.43 50 GLU D O 1
ATOM 5487 N N . HIS D 2 54 ? 106.431 33.189 87.461 1.00 132.93 51 HIS D N 1
ATOM 5488 C CA . HIS D 2 54 ? 106.544 34.096 86.315 1.00 126.16 51 HIS D CA 1
ATOM 5489 C C . HIS D 2 54 ? 107.982 34.584 86.058 1.00 120.44 51 HIS D C 1
ATOM 5490 O O . HIS D 2 54 ? 108.892 34.334 86.853 1.00 118.35 51 HIS D O 1
ATOM 5497 N N . SER D 2 55 ? 108.179 35.266 84.933 1.00 117.14 52 SER D N 1
ATOM 5498 C CA . SER D 2 55 ? 109.504 35.724 84.510 1.00 116.83 52 SER D CA 1
ATOM 5499 C C . SER D 2 55 ? 110.056 37.026 85.058 1.00 111.70 52 SER D C 1
ATOM 5500 O O . SER D 2 55 ? 109.361 37.801 85.708 1.00 112.31 52 SER D O 1
ATOM 5503 N N . ASP D 2 56 ? 111.329 37.254 84.749 1.00 108.49 53 ASP D N 1
ATOM 5504 C CA . ASP D 2 56 ? 112.057 38.440 85.174 1.00 103.90 53 ASP D CA 1
ATOM 5505 C C . ASP D 2 56 ? 111.673 39.684 84.375 1.00 98.80 53 ASP D C 1
ATOM 5506 O O . ASP D 2 56 ? 112.307 40.012 83.371 1.00 98.95 53 ASP D O 1
ATOM 5511 N N . LEU D 2 57 ? 110.641 40.377 84.843 1.00 85.57 54 LEU D N 1
ATOM 5512 C CA . LEU D 2 57 ? 110.139 41.585 84.204 1.00 69.34 54 LEU D CA 1
ATOM 5513 C C . LEU D 2 57 ? 111.176 42.512 83.556 1.00 69.24 54 LEU D C 1
ATOM 5514 O O . LEU D 2 57 ? 111.901 43.238 84.225 1.00 63.64 54 LEU D O 1
ATOM 5519 N N . SER D 2 58 ? 111.231 42.465 82.228 1.00 73.33 55 SER D N 1
ATOM 5520 C CA . SER D 2 58 ? 112.147 43.267 81.398 1.00 65.97 55 SER D CA 1
ATOM 5521 C C . SER D 2 58 ? 111.360 43.981 80.304 1.00 66.63 55 SER D C 1
ATOM 5522 O O . SER D 2 58 ? 110.149 43.798 80.168 1.00 63.89 55 SER D O 1
ATOM 5525 N N . PHE D 2 59 ? 112.070 44.793 79.497 1.00 66.54 56 PHE D N 1
ATOM 5526 C CA . PHE D 2 59 ? 111.391 45.507 78.413 1.00 66.00 56 PHE D CA 1
ATOM 5527 C C . PHE D 2 59 ? 112.100 45.525 77.058 1.00 56.51 56 PHE D C 1
ATOM 5528 O O . PHE D 2 59 ? 113.263 45.171 76.947 1.00 38.78 56 PHE D O 1
ATOM 5536 N N . SER D 2 60 ? 111.353 45.962 76.040 1.00 59.34 57 SER D N 1
ATOM 5537 C CA . SER D 2 60 ? 111.816 46.046 74.653 1.00 69.29 57 SER D CA 1
ATOM 5538 C C . SER D 2 60 ? 112.340 47.433 74.348 1.00 69.51 57 SER D C 1
ATOM 5539 O O . SER D 2 60 ? 112.185 48.344 75.168 1.00 75.53 57 SER D O 1
ATOM 5542 N N . LYS D 2 61 ? 112.977 47.605 73.197 1.00 75.35 58 LYS D N 1
ATOM 5543 C CA . LYS D 2 61 ? 113.514 48.911 72.828 1.00 78.77 58 LYS D CA 1
ATOM 5544 C C . LYS D 2 61 ? 112.448 50.010 72.893 1.00 71.50 58 LYS D C 1
ATOM 5545 O O . LYS D 2 61 ? 112.777 51.175 73.127 1.00 69.59 58 LYS D O 1
ATOM 5551 N N . ASP D 2 62 ? 111.179 49.646 72.692 1.00 57.31 59 ASP D N 1
ATOM 5552 C CA . ASP D 2 62 ? 110.118 50.638 72.719 1.00 50.30 59 ASP D CA 1
ATOM 5553 C C . ASP D 2 62 ? 109.604 50.860 74.119 1.00 51.42 59 ASP D C 1
ATOM 5554 O O . ASP D 2 62 ? 108.494 51.363 74.323 1.00 57.24 59 ASP D O 1
ATOM 5559 N N . TRP D 2 63 ? 110.434 50.500 75.087 1.00 49.54 60 TRP D N 1
ATOM 5560 C CA . TRP D 2 63 ? 110.084 50.636 76.490 1.00 51.62 60 TRP D CA 1
ATOM 5561 C C . TRP D 2 63 ? 108.830 49.847 76.825 1.00 49.48 60 TRP D C 1
ATOM 5562 O O . TRP D 2 63 ? 108.136 50.171 77.777 1.00 45.67 60 TRP D O 1
ATOM 5573 N N . SER D 2 64 ? 108.535 48.827 76.031 1.00 56.39 61 SER D N 1
ATOM 5574 C CA . SER D 2 64 ? 107.368 47.992 76.267 1.00 60.52 61 SER D CA 1
ATOM 5575 C C . SER D 2 64 ? 107.737 46.896 77.269 1.00 71.81 61 SER D C 1
ATOM 5576 O O . SER D 2 64 ? 108.906 46.494 77.387 1.00 52.81 61 SER D O 1
ATOM 5579 N N . PHE D 2 65 ? 106.723 46.404 77.974 1.00 83.24 62 PHE D N 1
ATOM 5580 C CA . PHE D 2 65 ? 106.921 45.368 78.976 1.00 87.13 62 PHE D CA 1
ATOM 5581 C C . PHE D 2 65 ? 106.533 43.956 78.550 1.00 88.96 62 PHE D C 1
ATOM 5582 O O . PHE D 2 65 ? 105.558 43.761 77.823 1.00 88.71 62 PHE D O 1
ATOM 5590 N N . TYR D 2 66 ? 107.305 42.975 79.018 1.00 82.74 63 TYR D N 1
ATOM 5591 C CA . TYR D 2 66 ? 107.038 41.584 78.700 1.00 78.07 63 TYR D CA 1
ATOM 5592 C C . TYR D 2 66 ? 107.221 40.578 79.832 1.00 87.20 63 TYR D C 1
ATOM 5593 O O . TYR D 2 66 ? 108.279 40.505 80.463 1.00 93.21 63 TYR D O 1
ATOM 5602 N N . LEU D 2 67 ? 106.172 39.786 80.057 1.00 88.02 64 LEU D N 1
ATOM 5603 C CA . LEU D 2 67 ? 106.137 38.767 81.105 1.00 82.66 64 LEU D CA 1
ATOM 5604 C C . LEU D 2 67 ? 105.729 37.391 80.624 1.00 83.16 64 LEU D C 1
ATOM 5605 O O . LEU D 2 67 ? 104.867 37.259 79.754 1.00 83.75 64 LEU D O 1
ATOM 5610 N N . LEU D 2 68 ? 106.340 36.364 81.206 1.00 77.13 65 LEU D N 1
ATOM 5611 C CA . LEU D 2 68 ? 105.985 35.004 80.846 1.00 78.34 65 LEU D CA 1
ATOM 5612 C C . LEU D 2 68 ? 105.555 34.160 82.024 1.00 91.16 65 LEU D C 1
ATOM 5613 O O . LEU D 2 68 ? 106.231 34.106 83.048 1.00 96.40 65 LEU D O 1
ATOM 5618 N N . TYR D 2 69 ? 104.428 33.484 81.852 1.00 104.84 66 TYR D N 1
ATOM 5619 C CA . TYR D 2 69 ? 103.890 32.611 82.874 1.00 111.39 66 TYR D CA 1
ATOM 5620 C C . TYR D 2 69 ? 103.978 31.197 82.327 1.00 119.10 66 TYR D C 1
ATOM 5621 O O . TYR D 2 69 ? 103.955 30.989 81.113 1.00 120.45 66 TYR D O 1
ATOM 5630 N N . TYR D 2 70 ? 104.089 30.226 83.221 1.00 125.51 67 TYR D N 1
ATOM 5631 C CA . TYR D 2 70 ? 104.197 28.840 82.806 1.00 133.62 67 TYR D CA 1
ATOM 5632 C C . TYR D 2 70 ? 103.963 27.909 83.977 1.00 145.80 67 TYR D C 1
ATOM 5633 O O . TYR D 2 70 ? 104.321 28.230 85.109 1.00 148.04 67 TYR D O 1
ATOM 5642 N N . THR D 2 71 ? 103.377 26.747 83.699 1.00 158.44 68 THR D N 1
ATOM 5643 C CA . THR D 2 71 ? 103.085 25.778 84.750 1.00 168.83 68 THR D CA 1
ATOM 5644 C C . THR D 2 71 ? 103.396 24.339 84.349 1.00 171.90 68 THR D C 1
ATOM 5645 O O . THR D 2 71 ? 103.694 24.056 83.191 1.00 169.43 68 THR D O 1
ATOM 5649 N N . GLU D 2 72 ? 103.324 23.439 85.328 1.00 178.65 69 GLU D N 1
ATOM 5650 C CA . GLU D 2 72 ? 103.584 22.018 85.115 1.00 184.00 69 GLU D CA 1
ATOM 5651 C C . GLU D 2 72 ? 102.247 21.289 85.058 1.00 187.53 69 GLU D C 1
ATOM 5652 O O . GLU D 2 72 ? 101.698 20.917 86.097 1.00 187.30 69 GLU D O 1
ATOM 5658 N N . PHE D 2 73 ? 101.719 21.082 83.856 1.00 192.31 70 PHE D N 1
ATOM 5659 C CA . PHE D 2 73 ? 100.438 20.396 83.727 1.00 196.73 70 PHE D CA 1
ATOM 5660 C C . PHE D 2 73 ? 100.532 19.159 82.844 1.00 198.82 70 PHE D C 1
ATOM 5661 O O . PHE D 2 73 ? 101.503 18.972 82.105 1.00 199.69 70 PHE D O 1
ATOM 5669 N N . THR D 2 74 ? 99.508 18.319 82.934 1.00 199.10 71 THR D N 1
ATOM 5670 C CA . THR D 2 74 ? 99.436 17.096 82.152 1.00 198.72 71 THR D CA 1
ATOM 5671 C C . THR D 2 74 ? 98.377 17.291 81.069 1.00 197.39 71 THR D C 1
ATOM 5672 O O . THR D 2 74 ? 97.185 17.386 81.360 1.00 199.53 71 THR D O 1
ATOM 5676 N N . PRO D 2 75 ? 98.806 17.380 79.803 1.00 195.65 72 PRO D N 1
ATOM 5677 C CA . PRO D 2 75 ? 97.886 17.566 78.678 1.00 194.23 72 PRO D CA 1
ATOM 5678 C C . PRO D 2 75 ? 96.935 16.391 78.467 1.00 192.44 72 PRO D C 1
ATOM 5679 O O . PRO D 2 75 ? 97.335 15.230 78.541 1.00 191.56 72 PRO D O 1
ATOM 5683 N N . THR D 2 76 ? 95.673 16.707 78.208 1.00 189.63 73 THR D N 1
ATOM 5684 C CA . THR D 2 76 ? 94.657 15.694 77.955 1.00 188.45 73 THR D CA 1
ATOM 5685 C C . THR D 2 76 ? 93.784 16.262 76.849 1.00 187.41 73 THR D C 1
ATOM 5686 O O . THR D 2 76 ? 93.616 17.477 76.764 1.00 188.59 73 THR D O 1
ATOM 5690 N N . GLU D 2 77 ? 93.234 15.400 76.001 1.00 185.40 74 GLU D N 1
ATOM 5691 C CA . GLU D 2 77 ? 92.405 15.878 74.900 1.00 185.19 74 GLU D CA 1
ATOM 5692 C C . GLU D 2 77 ? 91.000 16.324 75.306 1.00 182.62 74 GLU D C 1
ATOM 5693 O O . GLU D 2 77 ? 90.128 16.499 74.452 1.00 183.99 74 GLU D O 1
ATOM 5699 N N . LYS D 2 78 ? 90.775 16.522 76.601 1.00 175.95 75 LYS D N 1
ATOM 5700 C CA . LYS D 2 78 ? 89.458 16.948 77.056 1.00 170.32 75 LYS D CA 1
ATOM 5701 C C . LYS D 2 78 ? 89.440 18.088 78.067 1.00 164.25 75 LYS D C 1
ATOM 5702 O O . LYS D 2 78 ? 88.372 18.528 78.489 1.00 170.03 75 LYS D O 1
ATOM 5708 N N . ASP D 2 79 ? 90.615 18.576 78.445 1.00 152.77 76 ASP D N 1
ATOM 5709 C CA . ASP D 2 79 ? 90.698 19.676 79.405 1.00 141.53 76 ASP D CA 1
ATOM 5710 C C . ASP D 2 79 ? 90.925 21.032 78.733 1.00 136.85 76 ASP D C 1
ATOM 5711 O O . ASP D 2 79 ? 92.062 21.469 78.580 1.00 131.98 76 ASP D O 1
ATOM 5716 N N . GLU D 2 80 ? 89.849 21.698 78.338 1.00 138.08 77 GLU D N 1
ATOM 5717 C CA . GLU D 2 80 ? 89.976 23.002 77.703 1.00 150.00 77 GLU D CA 1
ATOM 5718 C C . GLU D 2 80 ? 90.778 23.960 78.612 1.00 151.35 77 GLU D C 1
ATOM 5719 O O . GLU D 2 80 ? 90.624 23.933 79.834 1.00 153.63 77 GLU D O 1
ATOM 5725 N N . TYR D 2 81 ? 91.639 24.791 78.017 1.00 150.31 78 TYR D N 1
ATOM 5726 C CA . TYR D 2 81 ? 92.455 25.759 78.770 1.00 142.00 78 TYR D CA 1
ATOM 5727 C C . TYR D 2 81 ? 92.450 27.143 78.116 1.00 138.50 78 TYR D C 1
ATOM 5728 O O . TYR D 2 81 ? 92.116 27.292 76.941 1.00 137.84 78 TYR D O 1
ATOM 5737 N N . ALA D 2 82 ? 92.844 28.152 78.882 1.00 134.85 79 ALA D N 1
ATOM 5738 C CA . ALA D 2 82 ? 92.874 29.522 78.386 1.00 131.91 79 ALA D CA 1
ATOM 5739 C C . ALA D 2 82 ? 93.616 30.436 79.364 1.00 130.10 79 ALA D C 1
ATOM 5740 O O . ALA D 2 82 ? 93.677 30.140 80.560 1.00 129.20 79 ALA D O 1
ATOM 5742 N N . CYS D 2 83 ? 94.171 31.546 78.870 1.00 126.44 80 CYS D N 1
ATOM 5743 C CA . CYS D 2 83 ? 94.906 32.453 79.748 1.00 126.23 80 CYS D CA 1
ATOM 5744 C C . CYS D 2 83 ? 94.046 33.603 80.247 1.00 129.55 80 CYS D C 1
ATOM 5745 O O . CYS D 2 83 ? 93.261 34.186 79.496 1.00 122.51 80 CYS D O 1
ATOM 5748 N N . ARG D 2 84 ? 94.207 33.916 81.530 1.00 138.12 81 ARG D N 1
ATOM 5749 C CA . ARG D 2 84 ? 93.464 34.992 82.176 1.00 147.52 81 ARG D CA 1
ATOM 5750 C C . ARG D 2 84 ? 94.331 36.232 82.291 1.00 145.66 81 ARG D C 1
ATOM 5751 O O . ARG D 2 84 ? 95.306 36.256 83.049 1.00 140.05 81 ARG D O 1
ATOM 5759 N N . VAL D 2 85 ? 93.967 37.269 81.546 1.00 142.07 82 VAL D N 1
ATOM 5760 C CA . VAL D 2 85 ? 94.756 38.485 81.582 1.00 142.02 82 VAL D CA 1
ATOM 5761 C C . VAL D 2 85 ? 93.961 39.787 81.648 1.00 138.57 82 VAL D C 1
ATOM 5762 O O . VAL D 2 85 ? 93.128 40.080 80.786 1.00 130.67 82 VAL D O 1
ATOM 5766 N N . ASN D 2 86 ? 94.251 40.563 82.692 1.00 142.34 83 ASN D N 1
ATOM 5767 C CA . ASN D 2 86 ? 93.619 41.854 82.927 1.00 140.91 83 ASN D CA 1
ATOM 5768 C C . ASN D 2 86 ? 94.617 42.869 83.462 1.00 132.88 83 ASN D C 1
ATOM 5769 O O . ASN D 2 86 ? 95.372 42.602 84.399 1.00 123.24 83 ASN D O 1
ATOM 5774 N N . HIS D 2 87 ? 94.598 44.042 82.847 1.00 127.01 84 HIS D N 1
ATOM 5775 C CA . HIS D 2 87 ? 95.473 45.138 83.217 1.00 123.51 84 HIS D CA 1
ATOM 5776 C C . HIS D 2 87 ? 94.806 46.415 82.761 1.00 124.40 84 HIS D C 1
ATOM 5777 O O . HIS D 2 87 ? 93.821 46.389 82.023 1.00 123.70 84 HIS D O 1
ATOM 5784 N N . VAL D 2 88 ? 95.370 47.527 83.205 1.00 126.55 85 VAL D N 1
ATOM 5785 C CA . VAL D 2 88 ? 94.887 48.851 82.867 1.00 133.04 85 VAL D CA 1
ATOM 5786 C C . VAL D 2 88 ? 94.381 48.969 81.426 1.00 138.29 85 VAL D C 1
ATOM 5787 O O . VAL D 2 88 ? 95.069 49.518 80.565 1.00 138.73 85 VAL D O 1
ATOM 5791 N N . THR D 2 89 ? 93.174 48.472 81.172 1.00 144.58 86 THR D N 1
ATOM 5792 C CA . THR D 2 89 ? 92.591 48.532 79.838 1.00 153.78 86 THR D CA 1
ATOM 5793 C C . THR D 2 89 ? 91.162 49.056 79.931 1.00 164.49 86 THR D C 1
ATOM 5794 O O . THR D 2 89 ? 90.774 49.605 80.963 1.00 170.03 86 THR D O 1
ATOM 5798 N N . LEU D 2 90 ? 90.385 48.889 78.861 1.00 173.75 87 LEU D N 1
ATOM 5799 C CA . LEU D 2 90 ? 88.994 49.350 78.836 1.00 180.17 87 LEU D CA 1
ATOM 5800 C C . LEU D 2 90 ? 87.998 48.251 79.204 1.00 180.12 87 LEU D C 1
ATOM 5801 O O . LEU D 2 90 ? 87.416 48.267 80.287 1.00 178.50 87 LEU D O 1
ATOM 5806 N N . SER D 2 91 ? 87.799 47.297 78.302 1.00 182.67 88 SER D N 1
ATOM 5807 C CA . SER D 2 91 ? 86.863 46.211 78.560 1.00 183.39 88 SER D CA 1
ATOM 5808 C C . SER D 2 91 ? 87.255 45.373 79.778 1.00 180.61 88 SER D C 1
ATOM 5809 O O . SER D 2 91 ? 88.200 45.699 80.498 1.00 180.45 88 SER D O 1
ATOM 5812 N N . GLN D 2 92 ? 86.510 44.297 80.001 1.00 175.99 89 GLN D N 1
ATOM 5813 C CA . GLN D 2 92 ? 86.743 43.394 81.122 1.00 172.69 89 GLN D CA 1
ATOM 5814 C C . GLN D 2 92 ? 87.979 42.528 80.841 1.00 168.41 89 GLN D C 1
ATOM 5815 O O . GLN D 2 92 ? 88.464 42.489 79.705 1.00 169.25 89 GLN D O 1
ATOM 5821 N N . PRO D 2 93 ? 88.499 41.816 81.865 1.00 162.10 90 PRO D N 1
ATOM 5822 C CA . PRO D 2 93 ? 89.684 40.960 81.708 1.00 155.59 90 PRO D CA 1
ATOM 5823 C C . PRO D 2 93 ? 89.700 40.206 80.394 1.00 151.10 90 PRO D C 1
ATOM 5824 O O . PRO D 2 93 ? 88.679 40.088 79.722 1.00 150.59 90 PRO D O 1
ATOM 5828 N N . LYS D 2 94 ? 90.863 39.692 80.022 1.00 146.86 91 LYS D N 1
ATOM 5829 C CA . LYS D 2 94 ? 90.939 38.941 78.785 1.00 141.18 91 LYS D CA 1
ATOM 5830 C C . LYS D 2 94 ? 91.424 37.514 79.019 1.00 132.53 91 LYS D C 1
ATOM 5831 O O . LYS D 2 94 ? 92.462 37.265 79.642 1.00 121.59 91 LYS D O 1
ATOM 5837 N N . ILE D 2 95 ? 90.621 36.582 78.523 1.00 125.19 92 ILE D N 1
ATOM 5838 C CA . ILE D 2 95 ? 90.902 35.171 78.654 1.00 121.52 92 ILE D CA 1
ATOM 5839 C C . ILE D 2 95 ? 91.291 34.685 77.275 1.00 117.87 92 ILE D C 1
ATOM 5840 O O . ILE D 2 95 ? 90.617 35.023 76.295 1.00 113.55 92 ILE D O 1
ATOM 5845 N N . VAL D 2 96 ? 92.370 33.906 77.187 1.00 113.83 93 VAL D N 1
ATOM 5846 C CA . VAL D 2 96 ? 92.816 33.414 75.885 1.00 113.35 93 VAL D CA 1
ATOM 5847 C C . VAL D 2 96 ? 92.732 31.908 75.824 1.00 114.91 93 VAL D C 1
ATOM 5848 O O . VAL D 2 96 ? 93.499 31.207 76.479 1.00 108.97 93 VAL D O 1
ATOM 5852 N N . LYS D 2 97 ? 91.799 31.423 75.015 1.00 122.44 94 LYS D N 1
ATOM 5853 C CA . LYS D 2 97 ? 91.578 29.996 74.848 1.00 128.39 94 LYS D CA 1
ATOM 5854 C C . LYS D 2 97 ? 92.741 29.302 74.144 1.00 124.82 94 LYS D C 1
ATOM 5855 O O . LYS D 2 97 ? 93.027 29.596 72.985 1.00 124.29 94 LYS D O 1
ATOM 5861 N N . TRP D 2 98 ? 93.416 28.389 74.841 1.00 120.68 95 TRP D N 1
ATOM 5862 C CA . TRP D 2 98 ? 94.529 27.666 74.228 1.00 120.59 95 TRP D CA 1
ATOM 5863 C C . TRP D 2 98 ? 94.032 26.814 73.061 1.00 122.22 95 TRP D C 1
ATOM 5864 O O . TRP D 2 98 ? 92.995 26.161 73.159 1.00 123.17 95 TRP D O 1
ATOM 5875 N N . ASP D 2 99 ? 94.779 26.810 71.960 1.00 125.53 96 ASP D N 1
ATOM 5876 C CA . ASP D 2 99 ? 94.386 26.045 70.786 1.00 126.06 96 ASP D CA 1
ATOM 5877 C C . ASP D 2 99 ? 95.521 25.271 70.119 1.00 126.94 96 ASP D C 1
ATOM 5878 O O . ASP D 2 99 ? 96.638 25.766 69.991 1.00 124.27 96 ASP D O 1
ATOM 5883 N N . ARG D 2 100 ? 95.206 24.048 69.698 1.00 132.15 97 ARG D N 1
ATOM 5884 C CA . ARG D 2 100 ? 96.147 23.155 69.025 1.00 140.62 97 ARG D CA 1
ATOM 5885 C C . ARG D 2 100 ? 96.980 23.848 67.964 1.00 142.15 97 ARG D C 1
ATOM 5886 O O . ARG D 2 100 ? 98.177 23.594 67.833 1.00 137.68 97 ARG D O 1
ATOM 5894 N N . ASP D 2 101 ? 96.324 24.714 67.202 1.00 149.42 98 ASP D N 1
ATOM 5895 C CA . ASP D 2 101 ? 96.958 25.436 66.110 1.00 155.19 98 ASP D CA 1
ATOM 5896 C C . ASP D 2 101 ? 98.042 26.449 66.460 1.00 152.32 98 ASP D C 1
ATOM 5897 O O . ASP D 2 101 ? 98.827 26.821 65.593 1.00 153.66 98 ASP D O 1
ATOM 5902 N N . MET D 2 102 ? 98.091 26.908 67.706 1.00 147.27 99 MET D N 1
ATOM 5903 C CA . MET D 2 102 ? 99.117 27.879 68.093 1.00 143.67 99 MET D CA 1
ATOM 5904 C C . MET D 2 102 ? 99.413 27.956 69.590 1.00 144.58 99 MET D C 1
ATOM 5905 O O . MET D 2 102 ? 98.877 28.869 70.252 1.00 146.46 99 MET D O 1
ATOM 5911 N N . GLY E 3 1 ? 97.613 108.732 55.508 0.92 154.47 1 GLY E N 1
ATOM 5912 C CA . GLY E 3 1 ? 98.364 107.475 55.786 0.92 158.38 1 GLY E CA 1
ATOM 5913 C C . GLY E 3 1 ? 98.139 106.989 57.204 0.92 161.92 1 GLY E C 1
ATOM 5914 O O . GLY E 3 1 ? 99.092 106.862 57.975 0.92 164.90 1 GLY E O 1
ATOM 5915 N N . ASP E 3 2 ? 96.882 106.700 57.539 1.00 161.19 2 ASP E N 1
ATOM 5916 C CA . ASP E 3 2 ? 96.509 106.242 58.880 1.00 156.16 2 ASP E CA 1
ATOM 5917 C C . ASP E 3 2 ? 96.007 104.794 58.902 1.00 142.46 2 ASP E C 1
ATOM 5918 O O . ASP E 3 2 ? 95.417 104.351 59.893 1.00 147.52 2 ASP E O 1
ATOM 5923 N N . GLN E 3 3 ? 96.273 104.030 57.841 1.00 118.41 3 GLN E N 1
ATOM 5924 C CA . GLN E 3 3 ? 95.752 102.657 57.801 1.00 101.81 3 GLN E CA 1
ATOM 5925 C C . GLN E 3 3 ? 96.580 101.445 57.382 1.00 94.27 3 GLN E C 1
ATOM 5926 O O . GLN E 3 3 ? 96.016 100.506 56.821 1.00 86.11 3 GLN E O 1
ATOM 5932 N N . VAL E 3 4 ? 97.884 101.426 57.645 1.00 89.12 4 VAL E N 1
ATOM 5933 C CA . VAL E 3 4 ? 98.675 100.235 57.313 1.00 77.77 4 VAL E CA 1
ATOM 5934 C C . VAL E 3 4 ? 99.898 100.163 58.216 1.00 71.74 4 VAL E C 1
ATOM 5935 O O . VAL E 3 4 ? 100.667 101.117 58.285 1.00 72.98 4 VAL E O 1
ATOM 5939 N N . GLU E 3 5 ? 100.071 99.052 58.927 1.00 60.26 5 GLU E N 1
ATOM 5940 C CA . GLU E 3 5 ? 101.238 98.896 59.780 1.00 59.12 5 GLU E CA 1
ATOM 5941 C C . GLU E 3 5 ? 102.124 97.737 59.291 1.00 60.98 5 GLU E C 1
ATOM 5942 O O . GLU E 3 5 ? 101.687 96.606 59.195 1.00 56.01 5 GLU E O 1
ATOM 5948 N N . GLN E 3 6 ? 103.375 98.069 58.984 1.00 56.76 6 GLN E N 1
ATOM 5949 C CA . GLN E 3 6 ? 104.369 97.106 58.553 1.00 55.30 6 GLN E CA 1
ATOM 5950 C C . GLN E 3 6 ? 104.995 96.531 59.783 1.00 58.10 6 GLN E C 1
ATOM 5951 O O . GLN E 3 6 ? 105.454 97.259 60.666 1.00 46.78 6 GLN E O 1
ATOM 5957 N N . SER E 3 7 ? 104.997 95.229 59.857 1.00 66.30 7 SER E N 1
ATOM 5958 C CA . SER E 3 7 ? 105.548 94.566 61.017 1.00 63.67 7 SER E CA 1
ATOM 5959 C C . SER E 3 7 ? 106.985 94.983 61.321 1.00 59.13 7 SER E C 1
ATOM 5960 O O . SER E 3 7 ? 107.206 96.106 61.777 1.00 74.19 7 SER E O 1
ATOM 5963 N N . PRO E 3 8 ? 107.983 94.133 61.085 1.00 51.19 8 PRO E N 1
ATOM 5964 C CA . PRO E 3 8 ? 109.340 94.618 61.435 1.00 41.24 8 PRO E CA 1
ATOM 5965 C C . PRO E 3 8 ? 109.766 95.984 60.891 1.00 40.71 8 PRO E C 1
ATOM 5966 O O . PRO E 3 8 ? 109.688 96.209 59.671 1.00 37.67 8 PRO E O 1
ATOM 5970 N N . SER E 3 9 ? 110.173 96.894 61.771 1.00 46.08 9 SER E N 1
ATOM 5971 C CA . SER E 3 9 ? 110.687 98.148 61.244 1.00 49.94 9 SER E CA 1
ATOM 5972 C C . SER E 3 9 ? 112.077 97.842 60.702 1.00 54.01 9 SER E C 1
ATOM 5973 O O . SER E 3 9 ? 112.621 98.553 59.867 1.00 49.81 9 SER E O 1
ATOM 5976 N N . ALA E 3 10 ? 112.637 96.747 61.200 1.00 59.89 10 ALA E N 1
ATOM 5977 C CA . ALA E 3 10 ? 113.957 96.327 60.792 1.00 56.69 10 ALA E CA 1
ATOM 5978 C C . ALA E 3 10 ? 114.148 94.878 61.132 1.00 57.90 10 ALA E C 1
ATOM 5979 O O . ALA E 3 10 ? 113.543 94.368 62.065 1.00 68.88 10 ALA E O 1
ATOM 5981 N N . LEU E 3 11 ? 115.042 94.228 60.406 1.00 51.75 11 LEU E N 1
ATOM 5982 C CA . LEU E 3 11 ? 115.259 92.812 60.602 1.00 48.04 11 LEU E CA 1
ATOM 5983 C C . LEU E 3 11 ? 116.574 92.441 59.953 1.00 53.71 11 LEU E C 1
ATOM 5984 O O . LEU E 3 11 ? 116.940 93.033 58.935 1.00 57.19 11 LEU E O 1
ATOM 5989 N N . SER E 3 12 ? 117.283 91.470 60.530 1.00 51.51 12 SER E N 1
ATOM 5990 C CA . SER E 3 12 ? 118.554 91.015 59.963 1.00 51.52 12 SER E CA 1
ATOM 5991 C C . SER E 3 12 ? 118.671 89.495 60.097 1.00 45.91 12 SER E C 1
ATOM 5992 O O . SER E 3 12 ? 118.160 88.930 61.044 1.00 50.20 12 SER E O 1
ATOM 5995 N N . LEU E 3 13 ? 119.324 88.834 59.148 1.00 33.83 13 LEU E N 1
ATOM 5996 C CA . LEU E 3 13 ? 119.480 87.389 59.219 1.00 39.96 13 LEU E CA 1
ATOM 5997 C C . LEU E 3 13 ? 120.763 86.936 58.542 1.00 43.76 13 LEU E C 1
ATOM 5998 O O . LEU E 3 13 ? 121.264 87.620 57.654 1.00 46.47 13 LEU E O 1
ATOM 6003 N N . HIS E 3 14 ? 121.293 85.783 58.955 1.00 41.73 14 HIS E N 1
ATOM 6004 C CA . HIS E 3 14 ? 122.505 85.235 58.334 1.00 45.49 14 HIS E CA 1
ATOM 6005 C C . HIS E 3 14 ? 121.959 84.432 57.171 1.00 49.03 14 HIS E C 1
ATOM 6006 O O . HIS E 3 14 ? 120.758 84.169 57.139 1.00 49.16 14 HIS E O 1
ATOM 6013 N N . GLU E 3 15 ? 122.800 84.010 56.229 1.00 42.92 15 GLU E N 1
ATOM 6014 C CA . GLU E 3 15 ? 122.268 83.198 55.142 1.00 47.56 15 GLU E CA 1
ATOM 6015 C C . GLU E 3 15 ? 121.578 82.023 55.833 1.00 50.01 15 GLU E C 1
ATOM 6016 O O . GLU E 3 15 ? 121.644 81.889 57.041 1.00 37.77 15 GLU E O 1
ATOM 6022 N N . GLY E 3 16 ? 120.897 81.173 55.085 1.00 64.10 16 GLY E N 1
ATOM 6023 C CA . GLY E 3 16 ? 120.247 80.046 55.724 1.00 72.42 16 GLY E CA 1
ATOM 6024 C C . GLY E 3 16 ? 119.208 80.400 56.771 1.00 74.39 16 GLY E C 1
ATOM 6025 O O . GLY E 3 16 ? 118.365 79.568 57.083 1.00 85.49 16 GLY E O 1
ATOM 6026 N N . THR E 3 17 ? 119.262 81.611 57.323 1.00 59.30 17 THR E N 1
ATOM 6027 C CA . THR E 3 17 ? 118.280 82.025 58.323 1.00 54.70 17 THR E CA 1
ATOM 6028 C C . THR E 3 17 ? 116.867 82.094 57.709 1.00 57.24 17 THR E C 1
ATOM 6029 O O . THR E 3 17 ? 116.709 82.055 56.482 1.00 49.53 17 THR E O 1
ATOM 6033 N N . ASP E 3 18 ? 115.851 82.192 58.571 1.00 61.21 18 ASP E N 1
ATOM 6034 C CA . ASP E 3 18 ? 114.448 82.285 58.156 1.00 69.19 18 ASP E CA 1
ATOM 6035 C C . ASP E 3 18 ? 113.700 83.403 58.892 1.00 68.54 18 ASP E C 1
ATOM 6036 O O . ASP E 3 18 ? 114.082 83.794 60.006 1.00 76.34 18 ASP E O 1
ATOM 6041 N N . SER E 3 19 ? 112.634 83.925 58.306 1.00 69.88 19 SER E N 1
ATOM 6042 C CA . SER E 3 19 ? 111.897 85.014 58.958 1.00 74.59 19 SER E CA 1
ATOM 6043 C C . SER E 3 19 ? 110.558 85.345 58.280 1.00 73.49 19 SER E C 1
ATOM 6044 O O . SER E 3 19 ? 110.205 84.757 57.261 1.00 79.83 19 SER E O 1
ATOM 6047 N N . ALA E 3 20 ? 109.817 86.265 58.850 1.00 54.79 20 ALA E N 1
ATOM 6048 C CA . ALA E 3 20 ? 108.556 86.666 58.234 1.00 51.48 20 ALA E CA 1
ATOM 6049 C C . ALA E 3 20 ? 108.320 88.147 58.432 1.00 50.97 20 ALA E C 1
ATOM 6050 O O . ALA E 3 20 ? 108.828 88.740 59.392 1.00 53.76 20 ALA E O 1
ATOM 6052 N N . LEU E 3 21 ? 107.556 88.754 57.555 1.00 48.23 21 LEU E N 1
ATOM 6053 C CA . LEU E 3 21 ? 107.215 90.142 57.678 1.00 46.22 21 LEU E CA 1
ATOM 6054 C C . LEU E 3 21 ? 105.710 90.218 57.704 1.00 49.61 21 LEU E C 1
ATOM 6055 O O . LEU E 3 21 ? 105.066 89.797 56.737 1.00 56.93 21 LEU E O 1
ATOM 6060 N N . ARG E 3 22 ? 105.151 90.737 58.786 1.00 57.31 22 ARG E N 1
ATOM 6061 C CA . ARG E 3 22 ? 103.708 90.823 58.943 1.00 64.53 22 ARG E CA 1
ATOM 6062 C C . ARG E 3 22 ? 103.329 92.197 58.457 1.00 69.94 22 ARG E C 1
ATOM 6063 O O . ARG E 3 22 ? 104.171 93.094 58.446 1.00 74.23 22 ARG E O 1
ATOM 6071 N N . CYS E 3 23 ? 102.066 92.370 58.082 1.00 74.54 23 CYS E N 1
ATOM 6072 C CA . CYS E 3 23 ? 101.573 93.650 57.572 1.00 73.27 23 CYS E CA 1
ATOM 6073 C C . CYS E 3 23 ? 100.050 93.573 57.637 1.00 75.58 23 CYS E C 1
ATOM 6074 O O . CYS E 3 23 ? 99.434 92.711 57.011 1.00 71.61 23 CYS E O 1
ATOM 6077 N N . ASN E 3 24 ? 99.443 94.461 58.419 1.00 76.85 24 ASN E N 1
ATOM 6078 C CA . ASN E 3 24 ? 97.986 94.466 58.587 1.00 79.67 24 ASN E CA 1
ATOM 6079 C C . ASN E 3 24 ? 97.415 95.855 58.381 1.00 82.10 24 ASN E C 1
ATOM 6080 O O . ASN E 3 24 ? 98.010 96.849 58.806 1.00 81.61 24 ASN E O 1
ATOM 6085 N N . PHE E 3 25 ? 96.236 95.918 57.772 1.00 82.74 25 PHE E N 1
ATOM 6086 C CA . PHE E 3 25 ? 95.605 97.202 57.490 1.00 74.78 25 PHE E CA 1
ATOM 6087 C C . PHE E 3 25 ? 94.385 97.575 58.349 1.00 74.27 25 PHE E C 1
ATOM 6088 O O . PHE E 3 25 ? 93.628 96.728 58.816 1.00 79.98 25 PHE E O 1
ATOM 6096 N N . THR E 3 26 ? 94.220 98.878 58.533 1.00 70.80 26 THR E N 1
ATOM 6097 C CA . THR E 3 26 ? 93.155 99.491 59.312 1.00 66.72 26 THR E CA 1
ATOM 6098 C C . THR E 3 26 ? 91.873 99.581 58.506 1.00 63.65 26 THR E C 1
ATOM 6099 O O . THR E 3 26 ? 91.023 100.419 58.780 1.00 60.33 26 THR E O 1
ATOM 6103 N N . THR E 3 27 ? 91.732 98.725 57.503 1.00 78.00 27 THR E N 1
ATOM 6104 C CA . THR E 3 27 ? 90.540 98.741 56.655 1.00 91.29 27 THR E CA 1
ATOM 6105 C C . THR E 3 27 ? 90.513 97.574 55.682 1.00 85.94 27 THR E C 1
ATOM 6106 O O . THR E 3 27 ? 91.546 97.099 55.236 1.00 93.52 27 THR E O 1
ATOM 6110 N N . THR E 3 28 ? 89.319 97.116 55.349 1.00 78.43 28 THR E N 1
ATOM 6111 C CA . THR E 3 28 ? 89.186 96.017 54.418 1.00 79.41 28 THR E CA 1
ATOM 6112 C C . THR E 3 28 ? 90.012 96.304 53.181 1.00 72.14 28 THR E C 1
ATOM 6113 O O . THR E 3 28 ? 89.917 97.385 52.614 1.00 79.71 28 THR E O 1
ATOM 6117 N N . MET E 3 29 ? 90.821 95.336 52.770 1.00 55.77 29 MET E N 1
ATOM 6118 C CA . MET E 3 29 ? 91.646 95.478 51.585 1.00 45.13 29 MET E CA 1
ATOM 6119 C C . MET E 3 29 ? 91.270 94.394 50.598 1.00 51.70 29 MET E C 1
ATOM 6120 O O . MET E 3 29 ? 91.060 93.242 50.986 1.00 38.90 29 MET E O 1
ATOM 6125 N N . ARG E 3 30 ? 91.206 94.757 49.320 1.00 61.99 30 ARG E N 1
ATOM 6126 C CA . ARG E 3 30 ? 90.840 93.801 48.289 1.00 62.57 30 ARG E CA 1
ATOM 6127 C C . ARG E 3 30 ? 92.014 93.045 47.690 1.00 64.80 30 ARG E C 1
ATOM 6128 O O . ARG E 3 30 ? 91.912 91.843 47.460 1.00 74.17 30 ARG E O 1
ATOM 6136 N N . SER E 3 31 ? 93.114 93.737 47.409 1.00 55.50 31 SER E N 1
ATOM 6137 C CA . SER E 3 31 ? 94.294 93.069 46.862 1.00 52.74 31 SER E CA 1
ATOM 6138 C C . SER E 3 31 ? 95.537 93.594 47.572 1.00 56.93 31 SER E C 1
ATOM 6139 O O . SER E 3 31 ? 95.574 94.753 47.998 1.00 51.95 31 SER E O 1
ATOM 6142 N N . VAL E 3 32 ? 96.544 92.739 47.719 1.00 55.22 32 VAL E N 1
ATOM 6143 C CA . VAL E 3 32 ? 97.768 93.142 48.381 1.00 53.39 32 VAL E CA 1
ATOM 6144 C C . VAL E 3 32 ? 98.950 92.958 47.466 1.00 49.04 32 VAL E C 1
ATOM 6145 O O . VAL E 3 32 ? 98.969 92.067 46.634 1.00 57.26 32 VAL E O 1
ATOM 6149 N N . GLN E 3 33 ? 99.948 93.806 47.636 1.00 38.52 33 GLN E N 1
ATOM 6150 C CA . GLN E 3 33 ? 101.141 93.759 46.815 1.00 39.85 33 GLN E CA 1
ATOM 6151 C C . GLN E 3 33 ? 102.367 93.964 47.686 1.00 52.90 33 GLN E C 1
ATOM 6152 O O . GLN E 3 33 ? 102.415 94.901 48.492 1.00 50.43 33 GLN E O 1
ATOM 6158 N N . TRP E 3 34 ? 103.374 93.120 47.501 1.00 55.17 34 TRP E N 1
ATOM 6159 C CA . TRP E 3 34 ? 104.602 93.219 48.282 1.00 51.15 34 TRP E CA 1
ATOM 6160 C C . TRP E 3 34 ? 105.792 93.653 47.439 1.00 49.08 34 TRP E C 1
ATOM 6161 O O . TRP E 3 34 ? 106.217 92.925 46.549 1.00 50.72 34 TRP E O 1
ATOM 6172 N N . PHE E 3 35 ? 106.351 94.819 47.728 1.00 41.98 35 PHE E N 1
ATOM 6173 C CA . PHE E 3 35 ? 107.500 95.295 46.973 1.00 45.94 35 PHE E CA 1
ATOM 6174 C C . PHE E 3 35 ? 108.812 95.099 47.720 1.00 45.94 35 PHE E C 1
ATOM 6175 O O . PHE E 3 35 ? 108.826 94.778 48.892 1.00 49.74 35 PHE E O 1
ATOM 6183 N N . ARG E 3 36 ? 109.923 95.280 47.019 1.00 52.37 36 ARG E N 1
ATOM 6184 C CA . ARG E 3 36 ? 111.261 95.197 47.603 1.00 42.53 36 ARG E CA 1
ATOM 6185 C C . ARG E 3 36 ? 112.101 96.183 46.830 1.00 40.77 36 ARG E C 1
ATOM 6186 O O . ARG E 3 36 ? 112.345 95.978 45.651 1.00 38.89 36 ARG E O 1
ATOM 6194 N N . GLN E 3 37 ? 112.538 97.257 47.463 1.00 33.33 37 GLN E N 1
ATOM 6195 C CA . GLN E 3 37 ? 113.346 98.206 46.730 1.00 39.85 37 GLN E CA 1
ATOM 6196 C C . GLN E 3 37 ? 114.788 98.290 47.226 1.00 50.10 37 GLN E C 1
ATOM 6197 O O . GLN E 3 37 ? 115.053 98.705 48.345 1.00 54.82 37 GLN E O 1
ATOM 6203 N N . ASN E 3 38 ? 115.724 97.908 46.368 1.00 64.58 38 ASN E N 1
ATOM 6204 C CA . ASN E 3 38 ? 117.137 97.932 46.721 1.00 88.28 38 ASN E CA 1
ATOM 6205 C C . ASN E 3 38 ? 117.723 99.330 46.942 1.00 103.80 38 ASN E C 1
ATOM 6206 O O . ASN E 3 38 ? 117.106 100.336 46.589 1.00 103.17 38 ASN E O 1
ATOM 6211 N N . SER E 3 39 ? 118.924 99.360 47.531 1.00 122.41 39 SER E N 1
ATOM 6212 C CA . SER E 3 39 ? 119.672 100.589 47.824 1.00 132.86 39 SER E CA 1
ATOM 6213 C C . SER E 3 39 ? 118.862 101.832 47.514 1.00 141.51 39 SER E C 1
ATOM 6214 O O . SER E 3 39 ? 118.185 102.391 48.378 1.00 148.70 39 SER E O 1
ATOM 6217 N N . ARG E 3 40 ? 118.947 102.257 46.260 1.00 143.14 40 ARG E N 1
ATOM 6218 C CA . ARG E 3 40 ? 118.211 103.407 45.772 1.00 145.70 40 ARG E CA 1
ATOM 6219 C C . ARG E 3 40 ? 117.996 103.215 44.293 1.00 137.83 40 ARG E C 1
ATOM 6220 O O . ARG E 3 40 ? 118.735 103.722 43.451 1.00 136.70 40 ARG E O 1
ATOM 6228 N N . GLY E 3 41 ? 116.969 102.439 44.002 1.00 129.28 41 GLY E N 1
ATOM 6229 C CA . GLY E 3 41 ? 116.605 102.154 42.640 1.00 115.86 41 GLY E CA 1
ATOM 6230 C C . GLY E 3 41 ? 115.105 101.984 42.589 1.00 105.74 41 GLY E C 1
ATOM 6231 O O . GLY E 3 41 ? 114.355 102.508 43.417 1.00 92.69 41 GLY E O 1
ATOM 6232 N N . SER E 3 42 ? 114.668 101.225 41.604 1.00 99.43 42 SER E N 1
ATOM 6233 C CA . SER E 3 42 ? 113.261 100.985 41.415 1.00 97.13 42 SER E CA 1
ATOM 6234 C C . SER E 3 42 ? 112.725 100.080 42.488 1.00 79.71 42 SER E C 1
ATOM 6235 O O . SER E 3 42 ? 113.475 99.550 43.302 1.00 84.43 42 SER E O 1
ATOM 6238 N N . LEU E 3 43 ? 111.407 99.921 42.469 1.00 55.94 43 LEU E N 1
ATOM 6239 C CA . LEU E 3 43 ? 110.692 99.046 43.380 1.00 41.41 43 LEU E CA 1
ATOM 6240 C C . LEU E 3 43 ? 110.491 97.758 42.614 1.00 38.07 43 LEU E C 1
ATOM 6241 O O . LEU E 3 43 ? 109.723 97.703 41.660 1.00 38.48 43 LEU E O 1
ATOM 6246 N N . ILE E 3 44 ? 111.195 96.716 42.984 1.00 44.99 44 ILE E N 1
ATOM 6247 C CA . ILE E 3 44 ? 110.965 95.480 42.288 1.00 47.43 44 ILE E CA 1
ATOM 6248 C C . ILE E 3 44 ? 109.625 94.999 42.852 1.00 52.16 44 ILE E C 1
ATOM 6249 O O . ILE E 3 44 ? 109.121 95.586 43.807 1.00 51.00 44 ILE E O 1
ATOM 6254 N N . SER E 3 45 ? 109.015 93.984 42.251 1.00 54.19 45 SER E N 1
ATOM 6255 C CA . SER E 3 45 ? 107.754 93.489 42.775 1.00 57.88 45 SER E CA 1
ATOM 6256 C C . SER E 3 45 ? 107.840 91.983 42.891 1.00 58.42 45 SER E C 1
ATOM 6257 O O . SER E 3 45 ? 108.270 91.301 41.964 1.00 64.02 45 SER E O 1
ATOM 6260 N N . LEU E 3 46 ? 107.399 91.481 44.049 1.00 55.72 46 LEU E N 1
ATOM 6261 C CA . LEU E 3 46 ? 107.448 90.068 44.404 1.00 48.99 46 LEU E CA 1
ATOM 6262 C C . LEU E 3 46 ? 106.108 89.361 44.395 1.00 55.09 46 LEU E C 1
ATOM 6263 O O . LEU E 3 46 ? 105.998 88.209 43.991 1.00 47.91 46 LEU E O 1
ATOM 6268 N N . PHE E 3 47 ? 105.077 90.068 44.834 1.00 62.17 47 PHE E N 1
ATOM 6269 C CA . PHE E 3 47 ? 103.798 89.407 44.826 1.00 65.27 47 PHE E CA 1
ATOM 6270 C C . PHE E 3 47 ? 102.621 90.352 44.723 1.00 71.71 47 PHE E C 1
ATOM 6271 O O . PHE E 3 47 ? 102.632 91.505 45.181 1.00 61.37 47 PHE E O 1
ATOM 6279 N N . TYR E 3 48 ? 101.591 89.809 44.084 1.00 67.06 48 TYR E N 1
ATOM 6280 C CA . TYR E 3 48 ? 100.324 90.483 43.925 1.00 63.77 48 TYR E CA 1
ATOM 6281 C C . TYR E 3 48 ? 99.303 89.457 44.375 1.00 66.35 48 TYR E C 1
ATOM 6282 O O . TYR E 3 48 ? 99.372 88.306 43.961 1.00 68.69 48 TYR E O 1
ATOM 6291 N N . LEU E 3 49 ? 98.369 89.866 45.226 1.00 70.38 49 LEU E N 1
ATOM 6292 C CA . LEU E 3 49 ? 97.330 88.963 45.723 1.00 69.45 49 LEU E CA 1
ATOM 6293 C C . LEU E 3 49 ? 95.994 89.662 45.965 1.00 79.64 49 LEU E C 1
ATOM 6294 O O . LEU E 3 49 ? 95.918 90.893 46.074 1.00 76.14 49 LEU E O 1
ATOM 6299 N N . ALA E 3 50 ? 94.951 88.845 46.084 1.00 84.23 50 ALA E N 1
ATOM 6300 C CA . ALA E 3 50 ? 93.597 89.322 46.346 1.00 81.81 50 ALA E CA 1
ATOM 6301 C C . ALA E 3 50 ? 92.913 88.333 47.286 1.00 80.91 50 ALA E C 1
ATOM 6302 O O . ALA E 3 50 ? 91.810 88.579 47.771 1.00 81.90 50 ALA E O 1
ATOM 6304 N N . SER E 3 51 ? 93.597 87.219 47.537 1.00 81.39 51 SER E N 1
ATOM 6305 C CA . SER E 3 51 ? 93.107 86.144 48.397 1.00 79.64 51 SER E CA 1
ATOM 6306 C C . SER E 3 51 ? 94.035 84.948 48.251 1.00 76.80 51 SER E C 1
ATOM 6307 O O . SER E 3 51 ? 94.510 84.654 47.159 1.00 73.21 51 SER E O 1
ATOM 6310 N N . GLY E 3 52 ? 94.294 84.255 49.348 1.00 77.89 52 GLY E N 1
ATOM 6311 C CA . GLY E 3 52 ? 95.151 83.092 49.261 1.00 77.94 52 GLY E CA 1
ATOM 6312 C C . GLY E 3 52 ? 96.596 83.304 49.654 1.00 78.35 52 GLY E C 1
ATOM 6313 O O . GLY E 3 52 ? 96.935 84.248 50.367 1.00 81.52 52 GLY E O 1
ATOM 6314 N N . THR E 3 53 ? 97.456 82.419 49.168 1.00 75.87 53 THR E N 1
ATOM 6315 C CA . THR E 3 53 ? 98.866 82.490 49.486 1.00 74.32 53 THR E CA 1
ATOM 6316 C C . THR E 3 53 ? 99.726 81.900 48.370 1.00 72.20 53 THR E C 1
ATOM 6317 O O . THR E 3 53 ? 99.580 80.730 48.029 1.00 68.41 53 THR E O 1
ATOM 6321 N N . LYS E 3 54 ? 100.612 82.718 47.802 1.00 76.88 54 LYS E N 1
ATOM 6322 C CA . LYS E 3 54 ? 101.501 82.293 46.714 1.00 79.45 54 LYS E CA 1
ATOM 6323 C C . LYS E 3 54 ? 102.927 82.110 47.225 1.00 84.30 54 LYS E C 1
ATOM 6324 O O . LYS E 3 54 ? 103.304 82.663 48.262 1.00 89.61 54 LYS E O 1
ATOM 6330 N N . GLU E 3 55 ? 103.729 81.350 46.492 1.00 79.15 55 GLU E N 1
ATOM 6331 C CA . GLU E 3 55 ? 105.117 81.162 46.878 1.00 81.37 55 GLU E CA 1
ATOM 6332 C C . GLU E 3 55 ? 106.045 81.149 45.670 1.00 86.90 55 GLU E C 1
ATOM 6333 O O . GLU E 3 55 ? 105.983 80.239 44.840 1.00 97.64 55 GLU E O 1
ATOM 6339 N N . ASN E 3 56 ? 106.900 82.162 45.559 1.00 86.19 56 ASN E N 1
ATOM 6340 C CA . ASN E 3 56 ? 107.871 82.224 44.464 1.00 86.99 56 ASN E CA 1
ATOM 6341 C C . ASN E 3 56 ? 109.262 81.985 45.046 1.00 87.43 56 ASN E C 1
ATOM 6342 O O . ASN E 3 56 ? 109.543 82.372 46.189 1.00 73.19 56 ASN E O 1
ATOM 6347 N N . GLY E 3 57 ? 110.119 81.327 44.268 1.00 93.41 57 GLY E N 1
ATOM 6348 C CA . GLY E 3 57 ? 111.472 81.035 44.718 1.00 94.78 57 GLY E CA 1
ATOM 6349 C C . GLY E 3 57 ? 111.516 80.495 46.132 1.00 84.50 57 GLY E C 1
ATOM 6350 O O . GLY E 3 57 ? 111.203 79.336 46.386 1.00 87.04 57 GLY E O 1
ATOM 6351 N N . ARG E 3 58 ? 111.923 81.345 47.058 1.00 72.41 58 ARG E N 1
ATOM 6352 C CA . ARG E 3 58 ? 111.985 80.965 48.455 1.00 71.48 58 ARG E CA 1
ATOM 6353 C C . ARG E 3 58 ? 110.880 81.697 49.186 1.00 73.50 58 ARG E C 1
ATOM 6354 O O . ARG E 3 58 ? 110.349 81.201 50.172 1.00 85.89 58 ARG E O 1
ATOM 6362 N N . LEU E 3 59 ? 110.533 82.881 48.695 1.00 62.05 59 LEU E N 1
ATOM 6363 C CA . LEU E 3 59 ? 109.516 83.706 49.337 1.00 51.69 59 LEU E CA 1
ATOM 6364 C C . LEU E 3 59 ? 108.126 83.146 49.280 1.00 47.80 59 LEU E C 1
ATOM 6365 O O . LEU E 3 59 ? 107.767 82.509 48.311 1.00 57.76 59 LEU E O 1
ATOM 6370 N N . LYS E 3 60 ? 107.339 83.409 50.312 1.00 41.49 60 LYS E N 1
ATOM 6371 C CA . LYS E 3 60 ? 105.964 82.936 50.368 1.00 61.22 60 LYS E CA 1
ATOM 6372 C C . LYS E 3 60 ? 105.217 84.010 51.138 1.00 63.78 60 LYS E C 1
ATOM 6373 O O . LYS E 3 60 ? 105.795 84.624 52.045 1.00 67.74 60 LYS E O 1
ATOM 6379 N N . SER E 3 61 ? 103.955 84.264 50.797 1.00 57.74 61 SER E N 1
ATOM 6380 C CA . SER E 3 61 ? 103.200 85.301 51.507 1.00 57.27 61 SER E CA 1
ATOM 6381 C C . SER E 3 61 ? 101.743 85.143 51.269 1.00 60.11 61 SER E C 1
ATOM 6382 O O . SER E 3 61 ? 101.331 84.476 50.316 1.00 62.77 61 SER E O 1
ATOM 6385 N N . ALA E 3 62 ? 100.942 85.785 52.106 1.00 57.64 62 ALA E N 1
ATOM 6386 C CA . ALA E 3 62 ? 99.522 85.625 51.917 1.00 59.57 62 ALA E CA 1
ATOM 6387 C C . ALA E 3 62 ? 98.621 86.635 52.576 1.00 71.92 62 ALA E C 1
ATOM 6388 O O . ALA E 3 62 ? 99.019 87.380 53.477 1.00 75.36 62 ALA E O 1
ATOM 6390 N N . PHE E 3 63 ? 97.382 86.599 52.098 1.00 79.00 63 PHE E N 1
ATOM 6391 C CA . PHE E 3 63 ? 96.282 87.455 52.510 1.00 80.13 63 PHE E CA 1
ATOM 6392 C C . PHE E 3 63 ? 95.226 86.414 52.848 1.00 94.56 63 PHE E C 1
ATOM 6393 O O . PHE E 3 63 ? 95.017 85.488 52.068 1.00 96.41 63 PHE E O 1
ATOM 6401 N N . ASP E 3 64 ? 94.588 86.510 54.007 1.00 120.14 64 ASP E N 1
ATOM 6402 C CA . ASP E 3 64 ? 93.575 85.515 54.343 1.00 141.50 64 ASP E CA 1
ATOM 6403 C C . ASP E 3 64 ? 92.167 85.960 53.979 1.00 148.46 64 ASP E C 1
ATOM 6404 O O . ASP E 3 64 ? 91.534 86.747 54.688 1.00 149.16 64 ASP E O 1
ATOM 6409 N N . SER E 3 65 ? 91.701 85.435 52.849 1.00 158.01 65 SER E N 1
ATOM 6410 C CA . SER E 3 65 ? 90.384 85.720 52.294 1.00 166.80 65 SER E CA 1
ATOM 6411 C C . SER E 3 65 ? 89.355 86.302 53.258 1.00 170.09 65 SER E C 1
ATOM 6412 O O . SER E 3 65 ? 89.034 87.485 53.199 1.00 172.34 65 SER E O 1
ATOM 6415 N N . LYS E 3 66 ? 88.855 85.458 54.152 1.00 171.17 66 LYS E N 1
ATOM 6416 C CA . LYS E 3 66 ? 87.826 85.848 55.113 1.00 169.77 66 LYS E CA 1
ATOM 6417 C C . LYS E 3 66 ? 88.091 87.044 56.020 1.00 162.49 66 LYS E C 1
ATOM 6418 O O . LYS E 3 66 ? 87.168 87.564 56.643 1.00 164.58 66 LYS E O 1
ATOM 6424 N N . GLU E 3 67 ? 89.336 87.488 56.108 1.00 152.92 67 GLU E N 1
ATOM 6425 C CA . GLU E 3 67 ? 89.624 88.633 56.955 1.00 143.68 67 GLU E CA 1
ATOM 6426 C C . GLU E 3 67 ? 89.812 89.903 56.145 1.00 130.03 67 GLU E C 1
ATOM 6427 O O . GLU E 3 67 ? 89.282 90.949 56.509 1.00 130.68 67 GLU E O 1
ATOM 6433 N N . ARG E 3 68 ? 90.553 89.813 55.045 1.00 107.52 68 ARG E N 1
ATOM 6434 C CA . ARG E 3 68 ? 90.798 90.982 54.214 1.00 92.43 68 ARG E CA 1
ATOM 6435 C C . ARG E 3 68 ? 91.466 92.073 55.028 1.00 89.00 68 ARG E C 1
ATOM 6436 O O . ARG E 3 68 ? 91.229 93.253 54.764 1.00 92.48 68 ARG E O 1
ATOM 6444 N N . ARG E 3 69 ? 92.294 91.713 56.009 1.00 84.25 69 ARG E N 1
ATOM 6445 C CA . ARG E 3 69 ? 92.928 92.748 56.819 1.00 79.73 69 ARG E CA 1
ATOM 6446 C C . ARG E 3 69 ? 94.370 92.458 57.214 1.00 70.21 69 ARG E C 1
ATOM 6447 O O . ARG E 3 69 ? 95.018 93.297 57.825 1.00 52.80 69 ARG E O 1
ATOM 6455 N N . TYR E 3 70 ? 94.898 91.308 56.811 1.00 69.40 70 TYR E N 1
ATOM 6456 C CA . TYR E 3 70 ? 96.260 90.938 57.194 1.00 73.06 70 TYR E CA 1
ATOM 6457 C C . TYR E 3 70 ? 97.092 90.239 56.112 1.00 70.71 70 TYR E C 1
ATOM 6458 O O . TYR E 3 70 ? 96.622 89.295 55.479 1.00 81.64 70 TYR E O 1
ATOM 6467 N N . SER E 3 71 ? 98.327 90.697 55.906 1.00 62.28 71 SER E N 1
ATOM 6468 C CA . SER E 3 71 ? 99.229 90.074 54.925 1.00 57.85 71 SER E CA 1
ATOM 6469 C C . SER E 3 71 ? 100.568 89.672 55.575 1.00 48.60 71 SER E C 1
ATOM 6470 O O . SER E 3 71 ? 101.087 90.333 56.484 1.00 33.64 71 SER E O 1
ATOM 6473 N N . THR E 3 72 ? 101.104 88.561 55.094 1.00 45.55 72 THR E N 1
ATOM 6474 C CA . THR E 3 72 ? 102.317 87.983 55.626 1.00 39.83 72 THR E CA 1
ATOM 6475 C C . THR E 3 72 ? 103.278 87.589 54.537 1.00 45.00 72 THR E C 1
ATOM 6476 O O . THR E 3 72 ? 102.871 87.052 53.506 1.00 41.82 72 THR E O 1
ATOM 6480 N N . LEU E 3 73 ? 104.560 87.839 54.785 1.00 49.04 73 LEU E N 1
ATOM 6481 C CA . LEU E 3 73 ? 105.611 87.514 53.836 1.00 53.09 73 LEU E CA 1
ATOM 6482 C C . LEU E 3 73 ? 106.789 86.835 54.532 1.00 52.52 73 LEU E C 1
ATOM 6483 O O . LEU E 3 73 ? 107.379 87.410 55.447 1.00 53.11 73 LEU E O 1
ATOM 6488 N N . HIS E 3 74 ? 107.113 85.609 54.102 1.00 53.33 74 HIS E N 1
ATOM 6489 C CA . HIS E 3 74 ? 108.237 84.834 54.657 1.00 60.51 74 HIS E CA 1
ATOM 6490 C C . HIS E 3 74 ? 109.433 84.799 53.709 1.00 59.63 74 HIS E C 1
ATOM 6491 O O . HIS E 3 74 ? 109.281 84.911 52.502 1.00 63.34 74 HIS E O 1
ATOM 6498 N N . ILE E 3 75 ? 110.621 84.633 54.272 1.00 58.24 75 ILE E N 1
ATOM 6499 C CA . ILE E 3 75 ? 111.863 84.525 53.510 1.00 52.90 75 ILE E CA 1
ATOM 6500 C C . ILE E 3 75 ? 112.490 83.237 54.010 1.00 59.37 75 ILE E C 1
ATOM 6501 O O . ILE E 3 75 ? 112.774 83.150 55.198 1.00 64.16 75 ILE E O 1
ATOM 6506 N N . ARG E 3 76 ? 112.706 82.229 53.168 1.00 56.40 76 ARG E N 1
ATOM 6507 C CA . ARG E 3 76 ? 113.329 81.011 53.700 1.00 56.06 76 ARG E CA 1
ATOM 6508 C C . ARG E 3 76 ? 114.733 80.922 53.130 1.00 61.38 76 ARG E C 1
ATOM 6509 O O . ARG E 3 76 ? 115.046 81.601 52.150 1.00 57.96 76 ARG E O 1
ATOM 6517 N N . ASP E 3 77 ? 115.578 80.090 53.736 1.00 67.25 77 ASP E N 1
ATOM 6518 C CA . ASP E 3 77 ? 116.966 79.924 53.290 1.00 66.75 77 ASP E CA 1
ATOM 6519 C C . ASP E 3 77 ? 117.443 81.279 52.814 1.00 60.46 77 ASP E C 1
ATOM 6520 O O . ASP E 3 77 ? 117.935 81.417 51.696 1.00 54.91 77 ASP E O 1
ATOM 6525 N N . ALA E 3 78 ? 117.274 82.284 53.663 1.00 53.37 78 ALA E N 1
ATOM 6526 C CA . ALA E 3 78 ? 117.684 83.632 53.311 1.00 56.74 78 ALA E CA 1
ATOM 6527 C C . ALA E 3 78 ? 119.021 83.630 52.580 1.00 55.75 78 ALA E C 1
ATOM 6528 O O . ALA E 3 78 ? 119.783 82.670 52.635 1.00 57.23 78 ALA E O 1
ATOM 6530 N N . GLN E 3 79 ? 119.294 84.702 51.864 1.00 49.16 79 GLN E N 1
ATOM 6531 C CA . GLN E 3 79 ? 120.539 84.792 51.155 1.00 51.89 79 GLN E CA 1
ATOM 6532 C C . GLN E 3 79 ? 120.823 86.253 50.910 1.00 51.75 79 GLN E C 1
ATOM 6533 O O . GLN E 3 79 ? 119.920 87.040 50.664 1.00 44.89 79 GLN E O 1
ATOM 6539 N N . LEU E 3 80 ? 122.097 86.607 51.029 1.00 61.95 80 LEU E N 1
ATOM 6540 C CA . LEU E 3 80 ? 122.577 87.971 50.854 1.00 61.42 80 LEU E CA 1
ATOM 6541 C C . LEU E 3 80 ? 121.831 88.805 49.831 1.00 61.08 80 LEU E C 1
ATOM 6542 O O . LEU E 3 80 ? 121.611 89.989 50.037 1.00 65.59 80 LEU E O 1
ATOM 6547 N N . GLU E 3 81 ? 121.447 88.184 48.725 1.00 59.42 81 GLU E N 1
ATOM 6548 C CA . GLU E 3 81 ? 120.744 88.879 47.667 1.00 51.12 81 GLU E CA 1
ATOM 6549 C C . GLU E 3 81 ? 119.291 89.149 48.005 1.00 51.44 81 GLU E C 1
ATOM 6550 O O . GLU E 3 81 ? 118.474 89.324 47.125 1.00 63.13 81 GLU E O 1
ATOM 6556 N N . ASP E 3 82 ? 118.966 89.186 49.286 1.00 46.19 82 ASP E N 1
ATOM 6557 C CA . ASP E 3 82 ? 117.609 89.464 49.689 1.00 47.63 82 ASP E CA 1
ATOM 6558 C C . ASP E 3 82 ? 117.587 90.703 50.549 1.00 61.65 82 ASP E C 1
ATOM 6559 O O . ASP E 3 82 ? 116.552 91.008 51.127 1.00 79.15 82 ASP E O 1
ATOM 6564 N N . SER E 3 83 ? 118.718 91.412 50.642 1.00 61.27 83 SER E N 1
ATOM 6565 C CA . SER E 3 83 ? 118.827 92.635 51.445 1.00 63.05 83 SER E CA 1
ATOM 6566 C C . SER E 3 83 ? 117.960 93.700 50.801 1.00 55.34 83 SER E C 1
ATOM 6567 O O . SER E 3 83 ? 117.434 93.482 49.729 1.00 60.58 83 SER E O 1
ATOM 6570 N N . GLY E 3 84 ? 117.812 94.854 51.437 1.00 54.78 84 GLY E N 1
ATOM 6571 C CA . GLY E 3 84 ? 116.983 95.906 50.861 1.00 51.99 84 GLY E CA 1
ATOM 6572 C C . GLY E 3 84 ? 115.658 96.059 51.583 1.00 43.60 84 GLY E C 1
ATOM 6573 O O . GLY E 3 84 ? 115.345 95.238 52.439 1.00 54.92 84 GLY E O 1
ATOM 6574 N N . THR E 3 85 ? 114.877 97.084 51.245 1.00 31.35 85 THR E N 1
ATOM 6575 C CA . THR E 3 85 ? 113.583 97.315 51.908 1.00 33.42 85 THR E CA 1
ATOM 6576 C C . THR E 3 85 ? 112.323 96.696 51.279 1.00 35.60 85 THR E C 1
ATOM 6577 O O . THR E 3 85 ? 112.043 96.843 50.078 1.00 29.54 85 THR E O 1
ATOM 6581 N N . TYR E 3 86 ? 111.545 96.022 52.115 1.00 21.78 86 TYR E N 1
ATOM 6582 C CA . TYR E 3 86 ? 110.342 95.409 51.638 1.00 25.66 86 TYR E CA 1
ATOM 6583 C C . TYR E 3 86 ? 109.147 96.285 51.952 1.00 26.14 86 TYR E C 1
ATOM 6584 O O . TYR E 3 86 ? 109.086 96.905 52.996 1.00 26.81 86 TYR E O 1
ATOM 6593 N N . PHE E 3 87 ? 108.207 96.354 51.028 1.00 22.20 87 PHE E N 1
ATOM 6594 C CA . PHE E 3 87 ? 107.028 97.149 51.224 1.00 27.57 87 PHE E CA 1
ATOM 6595 C C . PHE E 3 87 ? 105.831 96.298 50.917 1.00 31.01 87 PHE E C 1
ATOM 6596 O O . PHE E 3 87 ? 105.886 95.408 50.080 1.00 33.88 87 PHE E O 1
ATOM 6604 N N . CYS E 3 88 ? 104.743 96.557 51.618 1.00 32.49 88 CYS E N 1
ATOM 6605 C CA . CYS E 3 88 ? 103.516 95.821 51.388 1.00 49.19 88 CYS E CA 1
ATOM 6606 C C . CYS E 3 88 ? 102.572 96.932 51.162 1.00 47.39 88 CYS E C 1
ATOM 6607 O O . CYS E 3 88 ? 102.620 97.915 51.892 1.00 45.96 88 CYS E O 1
ATOM 6610 N N . ALA E 3 89 ? 101.750 96.797 50.129 1.00 34.65 89 ALA E N 1
ATOM 6611 C CA . ALA E 3 89 ? 100.763 97.803 49.812 1.00 31.33 89 ALA E CA 1
ATOM 6612 C C . ALA E 3 89 ? 99.573 97.072 49.360 1.00 35.95 89 ALA E C 1
ATOM 6613 O O . ALA E 3 89 ? 99.726 96.068 48.682 1.00 31.16 89 ALA E O 1
ATOM 6615 N N . ALA E 3 90 ? 98.398 97.567 49.753 1.00 43.79 90 ALA E N 1
ATOM 6616 C CA . ALA E 3 90 ? 97.130 96.981 49.346 1.00 45.46 90 ALA E CA 1
ATOM 6617 C C . ALA E 3 90 ? 96.236 98.099 48.858 1.00 52.67 90 ALA E C 1
ATOM 6618 O O . ALA E 3 90 ? 96.613 99.266 48.937 1.00 50.74 90 ALA E O 1
ATOM 6620 N N . ASP E 3 91 ? 95.050 97.729 48.366 1.00 61.41 91 ASP E N 1
ATOM 6621 C CA . ASP E 3 91 ? 94.057 98.669 47.834 1.00 56.84 91 ASP E CA 1
ATOM 6622 C C . ASP E 3 91 ? 92.634 98.211 48.158 1.00 59.58 91 ASP E C 1
ATOM 6623 O O . ASP E 3 91 ? 92.436 97.187 48.804 1.00 70.02 91 ASP E O 1
ATOM 6628 N N . THR E 3 92 ? 91.649 98.965 47.681 1.00 60.83 92 THR E N 1
ATOM 6629 C CA . THR E 3 92 ? 90.229 98.655 47.901 1.00 58.71 92 THR E CA 1
ATOM 6630 C C . THR E 3 92 ? 89.341 99.266 46.831 1.00 56.68 92 THR E C 1
ATOM 6631 O O . THR E 3 92 ? 89.679 100.303 46.259 1.00 67.71 92 THR E O 1
ATOM 6635 N N . TRP E 3 93 ? 88.200 98.636 46.574 1.00 46.08 93 TRP E N 1
ATOM 6636 C CA . TRP E 3 93 ? 87.262 99.161 45.593 1.00 42.28 93 TRP E CA 1
ATOM 6637 C C . TRP E 3 93 ? 86.730 100.509 46.018 1.00 46.79 93 TRP E C 1
ATOM 6638 O O . TRP E 3 93 ? 86.405 100.695 47.179 1.00 56.44 93 TRP E O 1
ATOM 6649 N N . HIS E 3 94 ? 86.614 101.444 45.081 1.00 53.06 94 HIS E N 1
ATOM 6650 C CA . HIS E 3 94 ? 86.061 102.758 45.388 1.00 56.51 94 HIS E CA 1
ATOM 6651 C C . HIS E 3 94 ? 84.737 102.894 44.658 1.00 65.64 94 HIS E C 1
ATOM 6652 O O . HIS E 3 94 ? 84.398 102.074 43.792 1.00 70.90 94 HIS E O 1
ATOM 6659 N N . ILE E 3 95 ? 83.977 103.927 45.000 1.00 64.65 95 ILE E N 1
ATOM 6660 C CA . ILE E 3 95 ? 82.688 104.147 44.358 1.00 65.43 95 ILE E CA 1
ATOM 6661 C C . ILE E 3 95 ? 82.402 105.639 44.176 1.00 69.02 95 ILE E C 1
ATOM 6662 O O . ILE E 3 95 ? 82.219 106.378 45.153 1.00 76.53 95 ILE E O 1
ATOM 6667 N N . SER E 3 96 ? 82.369 106.052 42.906 1.00 65.04 96 SER E N 1
ATOM 6668 C CA . SER E 3 96 ? 82.154 107.443 42.500 1.00 66.60 96 SER E CA 1
ATOM 6669 C C . SER E 3 96 ? 80.753 107.956 42.756 1.00 69.61 96 SER E C 1
ATOM 6670 O O . SER E 3 96 ? 79.799 107.173 42.785 1.00 68.13 96 SER E O 1
ATOM 6673 N N . GLU E 3 97 ? 80.634 109.276 42.908 1.00 72.84 97 GLU E N 1
ATOM 6674 C CA . GLU E 3 97 ? 79.343 109.894 43.166 1.00 79.64 97 GLU E CA 1
ATOM 6675 C C . GLU E 3 97 ? 78.364 109.539 42.058 1.00 74.31 97 GLU E C 1
ATOM 6676 O O . GLU E 3 97 ? 77.250 110.067 42.001 1.00 77.96 97 GLU E O 1
ATOM 6682 N N . GLY E 3 98 ? 78.789 108.626 41.188 1.00 65.45 98 GLY E N 1
ATOM 6683 C CA . GLY E 3 98 ? 77.955 108.174 40.093 1.00 55.55 98 GLY E CA 1
ATOM 6684 C C . GLY E 3 98 ? 77.985 106.665 39.940 1.00 44.88 98 GLY E C 1
ATOM 6685 O O . GLY E 3 98 ? 77.634 106.136 38.899 1.00 50.41 98 GLY E O 1
ATOM 6686 N N . TYR E 3 99 ? 78.405 105.966 40.981 1.00 37.70 99 TYR E N 1
ATOM 6687 C CA . TYR E 3 99 ? 78.461 104.507 40.960 1.00 49.38 99 TYR E CA 1
ATOM 6688 C C . TYR E 3 99 ? 79.503 103.913 40.018 1.00 54.34 99 TYR E C 1
ATOM 6689 O O . TYR E 3 99 ? 79.308 102.819 39.481 1.00 51.47 99 TYR E O 1
ATOM 6698 N N . GLU E 3 100 ? 80.607 104.623 39.814 1.00 57.28 100 GLU E N 1
ATOM 6699 C CA . GLU E 3 100 ? 81.664 104.089 38.979 1.00 59.94 100 GLU E CA 1
ATOM 6700 C C . GLU E 3 100 ? 82.494 103.232 39.924 1.00 60.33 100 GLU E C 1
ATOM 6701 O O . GLU E 3 100 ? 83.205 103.757 40.779 1.00 58.79 100 GLU E O 1
ATOM 6707 N N . LEU E 3 101 ? 82.387 101.914 39.790 1.00 61.29 101 LEU E N 1
ATOM 6708 C CA . LEU E 3 101 ? 83.125 100.996 40.652 1.00 61.90 101 LEU E CA 1
ATOM 6709 C C . LEU E 3 101 ? 84.592 101.029 40.286 1.00 67.42 101 LEU E C 1
ATOM 6710 O O . LEU E 3 101 ? 85.106 100.105 39.658 1.00 64.14 101 LEU E O 1
ATOM 6715 N N . GLY E 3 102 ? 85.261 102.104 40.683 1.00 80.52 102 GLY E N 1
ATOM 6716 C CA . GLY E 3 102 ? 86.673 102.249 40.388 1.00 92.81 102 GLY E CA 1
ATOM 6717 C C . GLY E 3 102 ? 87.513 101.721 41.521 1.00 96.41 102 GLY E C 1
ATOM 6718 O O . GLY E 3 102 ? 86.998 101.052 42.409 1.00 96.10 102 GLY E O 1
ATOM 6719 N N . THR E 3 103 ? 88.807 102.015 41.491 1.00 103.75 103 THR E N 1
ATOM 6720 C CA . THR E 3 103 ? 89.698 101.558 42.543 1.00 103.91 103 THR E CA 1
ATOM 6721 C C . THR E 3 103 ? 91.102 102.118 42.448 1.00 100.23 103 THR E C 1
ATOM 6722 O O . THR E 3 103 ? 92.056 101.361 42.330 1.00 109.00 103 THR E O 1
ATOM 6726 N N . ASP E 3 104 ? 91.256 103.433 42.477 1.00 89.51 104 ASP E N 1
ATOM 6727 C CA . ASP E 3 104 ? 92.603 103.935 42.422 1.00 86.00 104 ASP E CA 1
ATOM 6728 C C . ASP E 3 104 ? 93.006 104.827 43.558 1.00 91.76 104 ASP E C 1
ATOM 6729 O O . ASP E 3 104 ? 92.387 105.872 43.823 1.00 86.44 104 ASP E O 1
ATOM 6734 N N . LYS E 3 105 ? 94.082 104.350 44.195 1.00 94.03 105 LYS E N 1
ATOM 6735 C CA . LYS E 3 105 ? 94.798 104.905 45.343 1.00 79.84 105 LYS E CA 1
ATOM 6736 C C . LYS E 3 105 ? 95.510 103.628 45.802 1.00 71.35 105 LYS E C 1
ATOM 6737 O O . LYS E 3 105 ? 94.923 102.547 45.780 1.00 63.84 105 LYS E O 1
ATOM 6743 N N . LEU E 3 106 ? 96.778 103.721 46.169 1.00 72.20 106 LEU E N 1
ATOM 6744 C CA . LEU E 3 106 ? 97.486 102.534 46.620 1.00 70.21 106 LEU E CA 1
ATOM 6745 C C . LEU E 3 106 ? 98.168 102.860 47.919 1.00 69.54 106 LEU E C 1
ATOM 6746 O O . LEU E 3 106 ? 99.077 103.678 47.964 1.00 84.03 106 LEU E O 1
ATOM 6751 N N . VAL E 3 107 ? 97.726 102.223 48.990 1.00 55.48 107 VAL E N 1
ATOM 6752 C CA . VAL E 3 107 ? 98.338 102.493 50.271 1.00 53.81 107 VAL E CA 1
ATOM 6753 C C . VAL E 3 107 ? 99.596 101.638 50.506 1.00 51.93 107 VAL E C 1
ATOM 6754 O O . VAL E 3 107 ? 99.651 100.460 50.160 1.00 49.31 107 VAL E O 1
ATOM 6758 N N . PHE E 3 108 ? 100.617 102.263 51.074 1.00 44.81 108 PHE E N 1
ATOM 6759 C CA . PHE E 3 108 ? 101.860 101.576 51.362 1.00 44.73 108 PHE E CA 1
ATOM 6760 C C . PHE E 3 108 ? 102.175 101.469 52.878 1.00 41.70 108 PHE E C 1
ATOM 6761 O O . PHE E 3 108 ? 101.873 102.357 53.666 1.00 36.10 108 PHE E O 1
ATOM 6769 N N . GLY E 3 109 ? 102.777 100.367 53.288 1.00 37.07 109 GLY E N 1
ATOM 6770 C CA . GLY E 3 109 ? 103.142 100.248 54.679 1.00 47.54 109 GLY E CA 1
ATOM 6771 C C . GLY E 3 109 ? 104.333 101.165 54.930 1.00 48.55 109 GLY E C 1
ATOM 6772 O O . GLY E 3 109 ? 104.723 101.915 54.039 1.00 37.70 109 GLY E O 1
ATOM 6773 N N . GLN E 3 110 ? 104.917 101.113 56.126 1.00 50.95 110 GLN E N 1
ATOM 6774 C CA . GLN E 3 110 ? 106.056 101.968 56.437 1.00 63.79 110 GLN E CA 1
ATOM 6775 C C . GLN E 3 110 ? 107.402 101.384 55.974 1.00 64.53 110 GLN E C 1
ATOM 6776 O O . GLN E 3 110 ? 108.449 102.033 56.087 1.00 60.75 110 GLN E O 1
ATOM 6782 N N . GLY E 3 111 ? 107.384 100.153 55.469 1.00 62.17 111 GLY E N 1
ATOM 6783 C CA . GLY E 3 111 ? 108.620 99.544 54.999 1.00 58.37 111 GLY E CA 1
ATOM 6784 C C . GLY E 3 111 ? 109.456 98.787 56.020 1.00 52.79 111 GLY E C 1
ATOM 6785 O O . GLY E 3 111 ? 109.375 99.032 57.222 1.00 56.05 111 GLY E O 1
ATOM 6786 N N . THR E 3 112 ? 110.292 97.881 55.523 1.00 51.28 112 THR E N 1
ATOM 6787 C CA . THR E 3 112 ? 111.127 97.055 56.375 1.00 48.82 112 THR E CA 1
ATOM 6788 C C . THR E 3 112 ? 112.536 96.820 55.848 1.00 50.33 112 THR E C 1
ATOM 6789 O O . THR E 3 112 ? 112.716 96.111 54.857 1.00 47.00 112 THR E O 1
ATOM 6793 N N . GLN E 3 113 ? 113.533 97.392 56.525 1.00 48.26 113 GLN E N 1
ATOM 6794 C CA . GLN E 3 113 ? 114.917 97.238 56.094 1.00 57.98 113 GLN E CA 1
ATOM 6795 C C . GLN E 3 113 ? 115.511 95.884 56.434 1.00 54.02 113 GLN E C 1
ATOM 6796 O O . GLN E 3 113 ? 116.143 95.713 57.475 1.00 53.37 113 GLN E O 1
ATOM 6802 N N . VAL E 3 114 ? 115.308 94.923 55.536 1.00 41.07 114 VAL E N 1
ATOM 6803 C CA . VAL E 3 114 ? 115.837 93.590 55.724 1.00 32.63 114 VAL E CA 1
ATOM 6804 C C . VAL E 3 114 ? 117.310 93.590 55.380 1.00 41.91 114 VAL E C 1
ATOM 6805 O O . VAL E 3 114 ? 117.688 94.047 54.305 1.00 41.65 114 VAL E O 1
ATOM 6809 N N . THR E 3 115 ? 118.142 93.075 56.285 1.00 50.71 115 THR E N 1
ATOM 6810 C CA . THR E 3 115 ? 119.589 92.989 56.045 1.00 49.13 115 THR E CA 1
ATOM 6811 C C . THR E 3 115 ? 120.132 91.568 56.289 1.00 45.38 115 THR E C 1
ATOM 6812 O O . THR E 3 115 ? 120.045 91.058 57.397 1.00 55.34 115 THR E O 1
ATOM 6816 N N . VAL E 3 116 ? 120.703 90.938 55.265 1.00 31.36 116 VAL E N 1
ATOM 6817 C CA . VAL E 3 116 ? 121.253 89.593 55.393 1.00 31.52 116 VAL E CA 1
ATOM 6818 C C . VAL E 3 116 ? 122.760 89.650 55.593 1.00 36.90 116 VAL E C 1
ATOM 6819 O O . VAL E 3 116 ? 123.487 90.058 54.685 1.00 34.49 116 VAL E O 1
ATOM 6823 N N . GLU E 3 117 ? 123.191 89.269 56.789 1.00 53.12 117 GLU E N 1
ATOM 6824 C CA . GLU E 3 117 ? 124.600 89.176 57.151 1.00 56.62 117 GLU E CA 1
ATOM 6825 C C . GLU E 3 117 ? 125.150 87.783 56.864 1.00 55.93 117 GLU E C 1
ATOM 6826 O O . GLU E 3 117 ? 124.307 86.854 56.845 1.00 49.38 117 GLU E O 1
ATOM 6832 N N . PRO E 3 118 ? 126.412 87.626 56.593 1.00 58.47 118 PRO E N 1
ATOM 6833 C CA . PRO E 3 118 ? 127.021 86.327 56.263 1.00 67.04 118 PRO E CA 1
ATOM 6834 C C . PRO E 3 118 ? 127.049 85.211 57.329 1.00 73.70 118 PRO E C 1
ATOM 6835 O O . PRO E 3 118 ? 127.015 85.465 58.539 1.00 74.85 118 PRO E O 1
ATOM 6839 N N . LYS E 3 119 ? 127.112 83.970 56.852 1.00 80.73 119 LYS E N 1
ATOM 6840 C CA . LYS E 3 119 ? 127.136 82.792 57.720 1.00 97.93 119 LYS E CA 1
ATOM 6841 C C . LYS E 3 119 ? 128.258 82.959 58.738 1.00 97.64 119 LYS E C 1
ATOM 6842 O O . LYS E 3 119 ? 129.288 83.556 58.428 1.00 100.62 119 LYS E O 1
ATOM 6848 N N . SER E 3 120 ? 128.074 82.463 59.957 1.00 96.07 120 SER E N 1
ATOM 6849 C CA . SER E 3 120 ? 129.163 82.577 60.913 1.00 98.90 120 SER E CA 1
ATOM 6850 C C . SER E 3 120 ? 130.305 81.893 60.157 1.00 92.83 120 SER E C 1
ATOM 6851 O O . SER E 3 120 ? 130.111 80.804 59.606 1.00 87.78 120 SER E O 1
ATOM 6854 N N . GLN E 3 121 ? 131.486 82.510 60.127 1.00 89.22 121 GLN E N 1
ATOM 6855 C CA . GLN E 3 121 ? 132.583 81.958 59.324 1.00 91.69 121 GLN E CA 1
ATOM 6856 C C . GLN E 3 121 ? 133.996 82.063 59.908 1.00 84.85 121 GLN E C 1
ATOM 6857 O O . GLN E 3 121 ? 134.395 83.112 60.398 1.00 84.18 121 GLN E O 1
ATOM 6863 N N . PRO E 3 122 ? 134.785 80.983 59.825 1.00 81.54 122 PRO E N 1
ATOM 6864 C CA . PRO E 3 122 ? 136.157 80.973 60.355 1.00 75.92 122 PRO E CA 1
ATOM 6865 C C . PRO E 3 122 ? 136.924 82.188 59.823 1.00 74.73 122 PRO E C 1
ATOM 6866 O O . PRO E 3 122 ? 137.093 82.334 58.611 1.00 79.74 122 PRO E O 1
ATOM 6870 N N . PRO E 3 123 ? 137.440 83.045 60.722 1.00 69.19 123 PRO E N 1
ATOM 6871 C CA . PRO E 3 123 ? 138.173 84.262 60.344 1.00 65.53 123 PRO E CA 1
ATOM 6872 C C . PRO E 3 123 ? 138.916 84.180 59.017 1.00 67.29 123 PRO E C 1
ATOM 6873 O O . PRO E 3 123 ? 139.327 83.102 58.592 1.00 71.63 123 PRO E O 1
ATOM 6877 N N . ALA E 3 124 ? 139.088 85.319 58.356 1.00 69.14 124 ALA E N 1
ATOM 6878 C CA . ALA E 3 124 ? 139.786 85.313 57.085 1.00 72.72 124 ALA E CA 1
ATOM 6879 C C . ALA E 3 124 ? 140.943 86.280 57.087 1.00 68.89 124 ALA E C 1
ATOM 6880 O O . ALA E 3 124 ? 140.871 87.335 57.710 1.00 68.22 124 ALA E O 1
ATOM 6882 N N . LYS E 3 125 ? 141.995 85.917 56.384 1.00 64.33 125 LYS E N 1
ATOM 6883 C CA . LYS E 3 125 ? 143.153 86.775 56.316 1.00 65.40 125 LYS E CA 1
ATOM 6884 C C . LYS E 3 125 ? 143.153 87.587 55.066 1.00 60.44 125 LYS E C 1
ATOM 6885 O O . LYS E 3 125 ? 143.170 87.087 53.928 1.00 59.18 125 LYS E O 1
ATOM 6891 N N . PRO E 3 126 ? 143.145 88.900 55.318 1.00 51.36 126 PRO E N 1
ATOM 6892 C CA . PRO E 3 126 ? 143.178 89.896 54.239 1.00 49.96 126 PRO E CA 1
ATOM 6893 C C . PRO E 3 126 ? 144.351 89.843 53.291 1.00 54.96 126 PRO E C 1
ATOM 6894 O O . PRO E 3 126 ? 145.357 89.168 53.475 1.00 70.83 126 PRO E O 1
ATOM 6898 N N . SER E 3 127 ? 144.183 90.622 52.257 1.00 52.61 127 SER E N 1
ATOM 6899 C CA . SER E 3 127 ? 145.142 90.846 51.214 1.00 56.08 127 SER E CA 1
ATOM 6900 C C . SER E 3 127 ? 145.105 92.319 50.997 1.00 60.36 127 SER E C 1
ATOM 6901 O O . SER E 3 127 ? 144.051 92.881 50.725 1.00 77.19 127 SER E O 1
ATOM 6904 N N . VAL E 3 128 ? 146.215 92.945 51.097 1.00 53.12 128 VAL E N 1
ATOM 6905 C CA . VAL E 3 128 ? 146.149 94.366 50.991 1.00 48.89 128 VAL E CA 1
ATOM 6906 C C . VAL E 3 128 ? 146.939 94.954 49.861 1.00 46.65 128 VAL E C 1
ATOM 6907 O O . VAL E 3 128 ? 148.118 94.651 49.707 1.00 47.44 128 VAL E O 1
ATOM 6911 N N . PHE E 3 129 ? 146.322 95.801 49.062 1.00 39.58 129 PHE E N 1
ATOM 6912 C CA . PHE E 3 129 ? 147.045 96.346 47.946 1.00 47.56 129 PHE E CA 1
ATOM 6913 C C . PHE E 3 129 ? 146.941 97.837 47.928 1.00 48.75 129 PHE E C 1
ATOM 6914 O O . PHE E 3 129 ? 146.146 98.397 48.673 1.00 62.58 129 PHE E O 1
ATOM 6922 N N . ILE E 3 130 ? 147.742 98.496 47.098 1.00 35.80 130 ILE E N 1
ATOM 6923 C CA . ILE E 3 130 ? 147.676 99.943 47.070 1.00 46.24 130 ILE E CA 1
ATOM 6924 C C . ILE E 3 130 ? 147.456 100.578 45.714 1.00 49.01 130 ILE E C 1
ATOM 6925 O O . ILE E 3 130 ? 148.275 100.477 44.803 1.00 51.07 130 ILE E O 1
ATOM 6930 N N . MET E 3 131 ? 146.326 101.254 45.607 1.00 48.15 131 MET E N 1
ATOM 6931 C CA . MET E 3 131 ? 145.965 101.960 44.399 1.00 48.74 131 MET E CA 1
ATOM 6932 C C . MET E 3 131 ? 146.571 103.361 44.539 1.00 42.63 131 MET E C 1
ATOM 6933 O O . MET E 3 131 ? 146.664 103.914 45.639 1.00 38.86 131 MET E O 1
ATOM 6938 N N . LYS E 3 132 ? 146.949 103.956 43.423 1.00 34.51 132 LYS E N 1
ATOM 6939 C CA . LYS E 3 132 ? 147.581 105.259 43.488 1.00 51.93 132 LYS E CA 1
ATOM 6940 C C . LYS E 3 132 ? 147.143 106.306 42.468 1.00 53.44 132 LYS E C 1
ATOM 6941 O O . LYS E 3 132 ? 146.606 106.000 41.413 1.00 38.84 132 LYS E O 1
ATOM 6947 N N . ASN E 3 133 ? 147.423 107.554 42.810 1.00 70.07 133 ASN E N 1
ATOM 6948 C CA . ASN E 3 133 ? 147.113 108.682 41.961 1.00 79.38 133 ASN E CA 1
ATOM 6949 C C . ASN E 3 133 ? 147.761 109.930 42.540 1.00 89.54 133 ASN E C 1
ATOM 6950 O O . ASN E 3 133 ? 147.134 110.625 43.340 1.00 99.46 133 ASN E O 1
ATOM 6955 N N . GLY E 3 134 ? 149.010 110.198 42.140 1.00 85.99 134 GLY E N 1
ATOM 6956 C CA . GLY E 3 134 ? 149.738 111.364 42.624 1.00 78.11 134 GLY E CA 1
ATOM 6957 C C . GLY E 3 134 ? 148.943 112.220 43.593 1.00 79.22 134 GLY E C 1
ATOM 6958 O O . GLY E 3 134 ? 148.078 113.002 43.180 1.00 79.15 134 GLY E O 1
ATOM 6959 N N . THR E 3 135 ? 149.228 112.047 44.884 1.00 73.25 135 THR E N 1
ATOM 6960 C CA . THR E 3 135 ? 148.569 112.781 45.966 1.00 67.01 135 THR E CA 1
ATOM 6961 C C . THR E 3 135 ? 147.485 111.908 46.517 1.00 62.54 135 THR E C 1
ATOM 6962 O O . THR E 3 135 ? 146.941 112.182 47.581 1.00 66.41 135 THR E O 1
ATOM 6966 N N . ASN E 3 136 ? 147.195 110.842 45.786 1.00 57.92 136 ASN E N 1
ATOM 6967 C CA . ASN E 3 136 ? 146.118 109.941 46.144 1.00 68.52 136 ASN E CA 1
ATOM 6968 C C . ASN E 3 136 ? 146.485 108.486 46.309 1.00 70.18 136 ASN E C 1
ATOM 6969 O O . ASN E 3 136 ? 146.785 107.796 45.332 1.00 70.18 136 ASN E O 1
ATOM 6974 N N . VAL E 3 137 ? 146.420 108.014 47.552 1.00 75.21 137 VAL E N 1
ATOM 6975 C CA . VAL E 3 137 ? 146.721 106.621 47.859 1.00 73.29 137 VAL E CA 1
ATOM 6976 C C . VAL E 3 137 ? 145.478 105.969 48.451 1.00 65.35 137 VAL E C 1
ATOM 6977 O O . VAL E 3 137 ? 144.901 106.470 49.415 1.00 59.39 137 VAL E O 1
ATOM 6981 N N . ALA E 3 138 ? 145.070 104.850 47.875 1.00 50.16 138 ALA E N 1
ATOM 6982 C CA . ALA E 3 138 ? 143.897 104.158 48.360 1.00 54.73 138 ALA E CA 1
ATOM 6983 C C . ALA E 3 138 ? 144.255 102.787 48.892 1.00 59.45 138 ALA E C 1
ATOM 6984 O O . ALA E 3 138 ? 144.955 102.023 48.238 1.00 59.34 138 ALA E O 1
ATOM 6986 N N . CYS E 3 139 ? 143.760 102.460 50.076 1.00 62.92 139 CYS E N 1
ATOM 6987 C CA . CYS E 3 139 ? 144.045 101.157 50.636 1.00 50.46 139 CYS E CA 1
ATOM 6988 C C . CYS E 3 139 ? 142.868 100.240 50.395 1.00 55.24 139 CYS E C 1
ATOM 6989 O O . CYS E 3 139 ? 141.740 100.553 50.778 1.00 57.38 139 CYS E O 1
ATOM 6992 N N . LEU E 3 140 ? 143.148 99.118 49.736 1.00 51.74 140 LEU E N 1
ATOM 6993 C CA . LEU E 3 140 ? 142.152 98.085 49.466 1.00 50.03 140 LEU E CA 1
ATOM 6994 C C . LEU E 3 140 ? 142.399 96.837 50.345 1.00 49.07 140 LEU E C 1
ATOM 6995 O O . LEU E 3 140 ? 143.430 96.179 50.238 1.00 44.66 140 LEU E O 1
ATOM 7000 N N . VAL E 3 141 ? 141.464 96.529 51.229 1.00 53.45 141 VAL E N 1
ATOM 7001 C CA . VAL E 3 141 ? 141.603 95.341 52.052 1.00 66.05 141 VAL E CA 1
ATOM 7002 C C . VAL E 3 141 ? 140.700 94.345 51.366 1.00 66.04 141 VAL E C 1
ATOM 7003 O O . VAL E 3 141 ? 139.575 94.691 51.027 1.00 71.84 141 VAL E O 1
ATOM 7007 N N . LYS E 3 142 ? 141.164 93.113 51.180 1.00 60.82 142 LYS E N 1
ATOM 7008 C CA . LYS E 3 142 ? 140.367 92.121 50.460 1.00 59.62 142 LYS E CA 1
ATOM 7009 C C . LYS E 3 142 ? 139.961 90.826 51.181 1.00 60.01 142 LYS E C 1
ATOM 7010 O O . LYS E 3 142 ? 140.680 90.325 52.038 1.00 66.43 142 LYS E O 1
ATOM 7016 N N . ASP E 3 143 ? 138.797 90.302 50.783 1.00 64.41 143 ASP E N 1
ATOM 7017 C CA . ASP E 3 143 ? 138.163 89.066 51.296 1.00 61.08 143 ASP E CA 1
ATOM 7018 C C . ASP E 3 143 ? 138.426 88.633 52.734 1.00 51.40 143 ASP E C 1
ATOM 7019 O O . ASP E 3 143 ? 138.835 87.499 52.962 1.00 48.61 143 ASP E O 1
ATOM 7024 N N . PHE E 3 144 ? 138.160 89.513 53.696 1.00 39.84 144 PHE E N 1
ATOM 7025 C CA . PHE E 3 144 ? 138.358 89.197 55.105 1.00 41.90 144 PHE E CA 1
ATOM 7026 C C . PHE E 3 144 ? 137.035 88.991 55.849 1.00 49.17 144 PHE E C 1
ATOM 7027 O O . PHE E 3 144 ? 136.099 89.744 55.644 1.00 43.50 144 PHE E O 1
ATOM 7035 N N . TYR E 3 145 ? 136.951 87.999 56.732 1.00 59.01 145 TYR E N 1
ATOM 7036 C CA . TYR E 3 145 ? 135.679 87.774 57.404 1.00 68.63 145 TYR E CA 1
ATOM 7037 C C . TYR E 3 145 ? 135.197 88.701 58.524 1.00 75.09 145 TYR E C 1
ATOM 7038 O O . TYR E 3 145 ? 134.446 89.645 58.260 1.00 93.43 145 TYR E O 1
ATOM 7047 N N . PRO E 3 146 ? 135.621 88.462 59.782 1.00 62.68 146 PRO E N 1
ATOM 7048 C CA . PRO E 3 146 ? 135.118 89.359 60.836 1.00 56.42 146 PRO E CA 1
ATOM 7049 C C . PRO E 3 146 ? 135.201 90.850 60.475 1.00 65.49 146 PRO E C 1
ATOM 7050 O O . PRO E 3 146 ? 136.285 91.380 60.268 1.00 69.33 146 PRO E O 1
ATOM 7054 N N . LYS E 3 147 ? 134.054 91.519 60.386 1.00 70.69 147 LYS E N 1
ATOM 7055 C CA . LYS E 3 147 ? 134.004 92.941 60.041 1.00 67.15 147 LYS E CA 1
ATOM 7056 C C . LYS E 3 147 ? 134.952 93.802 60.897 1.00 67.76 147 LYS E C 1
ATOM 7057 O O . LYS E 3 147 ? 135.565 94.742 60.389 1.00 67.28 147 LYS E O 1
ATOM 7063 N N . GLU E 3 148 ? 135.068 93.482 62.188 1.00 68.08 148 GLU E N 1
ATOM 7064 C CA . GLU E 3 148 ? 135.941 94.221 63.104 1.00 70.07 148 GLU E CA 1
ATOM 7065 C C . GLU E 3 148 ? 137.282 94.485 62.403 1.00 72.01 148 GLU E C 1
ATOM 7066 O O . GLU E 3 148 ? 138.045 93.553 62.137 1.00 68.95 148 GLU E O 1
ATOM 7072 N N . VAL E 3 149 ? 137.576 95.758 62.126 1.00 74.38 149 VAL E N 1
ATOM 7073 C CA . VAL E 3 149 ? 138.784 96.131 61.378 1.00 61.36 149 VAL E CA 1
ATOM 7074 C C . VAL E 3 149 ? 139.424 97.489 61.651 1.00 66.53 149 VAL E C 1
ATOM 7075 O O . VAL E 3 149 ? 138.736 98.450 61.978 1.00 73.44 149 VAL E O 1
ATOM 7079 N N . THR E 3 150 ? 140.742 97.569 61.463 1.00 64.42 150 THR E N 1
ATOM 7080 C CA . THR E 3 150 ? 141.475 98.826 61.634 1.00 59.76 150 THR E CA 1
ATOM 7081 C C . THR E 3 150 ? 142.484 99.012 60.516 1.00 62.10 150 THR E C 1
ATOM 7082 O O . THR E 3 150 ? 143.460 98.277 60.421 1.00 74.12 150 THR E O 1
ATOM 7086 N N . ILE E 3 151 ? 142.242 99.998 59.666 1.00 64.28 151 ILE E N 1
ATOM 7087 C CA . ILE E 3 151 ? 143.125 100.279 58.544 1.00 69.65 151 ILE E CA 1
ATOM 7088 C C . ILE E 3 151 ? 143.804 101.616 58.810 1.00 75.22 151 ILE E C 1
ATOM 7089 O O . ILE E 3 151 ? 143.160 102.550 59.296 1.00 83.71 151 ILE E O 1
ATOM 7094 N N . SER E 3 152 ? 145.099 101.698 58.498 1.00 74.02 152 SER E N 1
ATOM 7095 C CA . SER E 3 152 ? 145.883 102.905 58.720 1.00 64.28 152 SER E CA 1
ATOM 7096 C C . SER E 3 152 ? 146.871 103.035 57.593 1.00 63.36 152 SER E C 1
ATOM 7097 O O . SER E 3 152 ? 147.445 102.045 57.156 1.00 57.80 152 SER E O 1
ATOM 7100 N N . LEU E 3 153 ? 147.076 104.256 57.119 1.00 67.97 153 LEU E N 1
ATOM 7101 C CA . LEU E 3 153 ? 148.022 104.493 56.041 1.00 66.78 153 LEU E CA 1
ATOM 7102 C C . LEU E 3 153 ? 149.248 105.197 56.610 1.00 76.35 153 LEU E C 1
ATOM 7103 O O . LEU E 3 153 ? 149.142 106.328 57.081 1.00 82.47 153 LEU E O 1
ATOM 7108 N N . ARG E 3 154 ? 150.407 104.539 56.577 1.00 77.32 154 ARG E N 1
ATOM 7109 C CA . ARG E 3 154 ? 151.623 105.158 57.102 1.00 72.11 154 ARG E CA 1
ATOM 7110 C C . ARG E 3 154 ? 152.193 106.142 56.092 1.00 67.55 154 ARG E C 1
ATOM 7111 O O . ARG E 3 154 ? 152.709 105.743 55.046 1.00 66.20 154 ARG E O 1
ATOM 7119 N N . SER E 3 155 ? 152.062 107.432 56.418 1.00 60.82 155 SER E N 1
ATOM 7120 C CA . SER E 3 155 ? 152.523 108.544 55.579 1.00 61.48 155 SER E CA 1
ATOM 7121 C C . SER E 3 155 ? 152.944 109.636 56.529 1.00 59.72 155 SER E C 1
ATOM 7122 O O . SER E 3 155 ? 152.551 109.593 57.689 1.00 52.86 155 SER E O 1
ATOM 7125 N N . SER E 3 156 ? 153.724 110.609 56.055 1.00 73.94 156 SER E N 1
ATOM 7126 C CA . SER E 3 156 ? 154.206 111.701 56.916 1.00 94.20 156 SER E CA 1
ATOM 7127 C C . SER E 3 156 ? 153.528 113.064 56.713 1.00 99.91 156 SER E C 1
ATOM 7128 O O . SER E 3 156 ? 153.113 113.721 57.674 1.00 101.11 156 SER E O 1
ATOM 7131 N N . LYS E 3 157 ? 153.427 113.488 55.462 1.00 105.15 157 LYS E N 1
ATOM 7132 C CA . LYS E 3 157 ? 152.801 114.761 55.133 1.00 110.71 157 LYS E CA 1
ATOM 7133 C C . LYS E 3 157 ? 151.362 114.478 54.709 1.00 111.59 157 LYS E C 1
ATOM 7134 O O . LYS E 3 157 ? 150.976 114.793 53.581 1.00 110.02 157 LYS E O 1
ATOM 7140 N N . LYS E 3 158 ? 150.569 113.885 55.603 1.00 107.82 158 LYS E N 1
ATOM 7141 C CA . LYS E 3 158 ? 149.188 113.549 55.260 1.00 103.58 158 LYS E CA 1
ATOM 7142 C C . LYS E 3 158 ? 148.226 114.729 55.181 1.00 95.00 158 LYS E C 1
ATOM 7143 O O . LYS E 3 158 ? 147.977 115.417 56.173 1.00 92.64 158 LYS E O 1
ATOM 7149 N N . ILE E 3 159 ? 147.690 114.944 53.978 1.00 80.98 159 ILE E N 1
ATOM 7150 C CA . ILE E 3 159 ? 146.756 116.027 53.710 1.00 77.04 159 ILE E CA 1
ATOM 7151 C C . ILE E 3 159 ? 145.357 115.774 54.273 1.00 74.57 159 ILE E C 1
ATOM 7152 O O . ILE E 3 159 ? 144.989 116.319 55.316 1.00 69.63 159 ILE E O 1
ATOM 7157 N N . VAL E 3 160 ? 144.558 114.975 53.578 1.00 77.03 160 VAL E N 1
ATOM 7158 C CA . VAL E 3 160 ? 143.231 114.661 54.089 1.00 82.45 160 VAL E CA 1
ATOM 7159 C C . VAL E 3 160 ? 142.898 113.198 53.904 1.00 82.13 160 VAL E C 1
ATOM 7160 O O . VAL E 3 160 ? 143.041 112.643 52.818 1.00 84.05 160 VAL E O 1
ATOM 7164 N N . GLU E 3 161 ? 142.447 112.578 54.983 1.00 73.96 161 GLU E N 1
ATOM 7165 C CA . GLU E 3 161 ? 142.113 111.174 54.961 1.00 72.72 161 GLU E CA 1
ATOM 7166 C C . GLU E 3 161 ? 140.628 111.045 55.195 1.00 79.58 161 GLU E C 1
ATOM 7167 O O . GLU E 3 161 ? 140.085 111.714 56.064 1.00 89.52 161 GLU E O 1
ATOM 7173 N N . PHE E 3 162 ? 139.972 110.191 54.412 1.00 82.13 162 PHE E N 1
ATOM 7174 C CA . PHE E 3 162 ? 138.522 109.986 54.502 1.00 77.00 162 PHE E CA 1
ATOM 7175 C C . PHE E 3 162 ? 138.239 108.721 55.272 1.00 78.41 162 PHE E C 1
ATOM 7176 O O . PHE E 3 162 ? 139.106 107.872 55.398 1.00 82.30 162 PHE E O 1
ATOM 7184 N N . ASP E 3 163 ? 137.028 108.589 55.797 1.00 80.25 163 ASP E N 1
ATOM 7185 C CA . ASP E 3 163 ? 136.678 107.374 56.522 1.00 78.44 163 ASP E CA 1
ATOM 7186 C C . ASP E 3 163 ? 136.830 106.205 55.555 1.00 70.73 163 ASP E C 1
ATOM 7187 O O . ASP E 3 163 ? 137.022 106.405 54.350 1.00 71.39 163 ASP E O 1
ATOM 7192 N N . PRO E 3 164 ? 136.778 104.970 56.074 1.00 64.08 164 PRO E N 1
ATOM 7193 C CA . PRO E 3 164 ? 136.911 103.741 55.281 1.00 63.32 164 PRO E CA 1
ATOM 7194 C C . PRO E 3 164 ? 135.602 103.150 54.781 1.00 59.95 164 PRO E C 1
ATOM 7195 O O . PRO E 3 164 ? 134.569 103.296 55.424 1.00 67.05 164 PRO E O 1
ATOM 7199 N N . ALA E 3 165 ? 135.666 102.460 53.643 1.00 54.25 165 ALA E N 1
ATOM 7200 C CA . ALA E 3 165 ? 134.494 101.816 53.045 1.00 54.18 165 ALA E CA 1
ATOM 7201 C C . ALA E 3 165 ? 134.539 100.285 53.246 1.00 55.39 165 ALA E C 1
ATOM 7202 O O . ALA E 3 165 ? 135.499 99.612 52.841 1.00 53.75 165 ALA E O 1
ATOM 7204 N N . ILE E 3 166 ? 133.492 99.733 53.859 1.00 53.82 166 ILE E N 1
ATOM 7205 C CA . ILE E 3 166 ? 133.461 98.301 54.130 1.00 53.00 166 ILE E CA 1
ATOM 7206 C C . ILE E 3 166 ? 132.183 97.597 53.650 1.00 50.52 166 ILE E C 1
ATOM 7207 O O . ILE E 3 166 ? 131.170 97.522 54.345 1.00 58.88 166 ILE E O 1
ATOM 7212 N N . VAL E 3 167 ? 132.277 97.072 52.437 1.00 41.00 167 VAL E N 1
ATOM 7213 C CA . VAL E 3 167 ? 131.195 96.389 51.749 1.00 41.37 167 VAL E CA 1
ATOM 7214 C C . VAL E 3 167 ? 131.284 94.882 51.804 1.00 38.80 167 VAL E C 1
ATOM 7215 O O . VAL E 3 167 ? 132.360 94.297 51.700 1.00 32.83 167 VAL E O 1
ATOM 7219 N N . ILE E 3 168 ? 130.128 94.256 51.938 1.00 39.52 168 ILE E N 1
ATOM 7220 C CA . ILE E 3 168 ? 130.081 92.818 51.966 1.00 41.67 168 ILE E CA 1
ATOM 7221 C C . ILE E 3 168 ? 130.585 92.326 50.630 1.00 47.10 168 ILE E C 1
ATOM 7222 O O . ILE E 3 168 ? 129.935 92.533 49.620 1.00 68.95 168 ILE E O 1
ATOM 7227 N N . SER E 3 169 ? 131.733 91.671 50.611 1.00 49.04 169 SER E N 1
ATOM 7228 C CA . SER E 3 169 ? 132.262 91.152 49.361 1.00 53.64 169 SER E CA 1
ATOM 7229 C C . SER E 3 169 ? 131.277 90.201 48.682 1.00 52.82 169 SER E C 1
ATOM 7230 O O . SER E 3 169 ? 130.186 89.934 49.182 1.00 45.52 169 SER E O 1
ATOM 7233 N N . PRO E 3 170 ? 131.654 89.690 47.508 1.00 57.23 170 PRO E N 1
ATOM 7234 C CA . PRO E 3 170 ? 130.837 88.757 46.724 1.00 59.78 170 PRO E CA 1
ATOM 7235 C C . PRO E 3 170 ? 130.628 87.402 47.424 1.00 64.41 170 PRO E C 1
ATOM 7236 O O . PRO E 3 170 ? 129.503 86.989 47.720 1.00 60.31 170 PRO E O 1
ATOM 7240 N N . SER E 3 171 ? 131.750 86.738 47.678 1.00 68.77 171 SER E N 1
ATOM 7241 C CA . SER E 3 171 ? 131.827 85.428 48.311 1.00 70.54 171 SER E CA 1
ATOM 7242 C C . SER E 3 171 ? 131.306 85.356 49.734 1.00 68.60 171 SER E C 1
ATOM 7243 O O . SER E 3 171 ? 131.448 84.336 50.408 1.00 67.23 171 SER E O 1
ATOM 7246 N N . GLY E 3 172 ? 130.718 86.437 50.210 1.00 63.57 172 GLY E N 1
ATOM 7247 C CA . GLY E 3 172 ? 130.196 86.394 51.556 1.00 61.74 172 GLY E CA 1
ATOM 7248 C C . GLY E 3 172 ? 131.214 86.744 52.601 1.00 54.75 172 GLY E C 1
ATOM 7249 O O . GLY E 3 172 ? 131.004 86.499 53.772 1.00 57.60 172 GLY E O 1
ATOM 7250 N N . LYS E 3 173 ? 132.338 87.291 52.184 1.00 57.90 173 LYS E N 1
ATOM 7251 C CA . LYS E 3 173 ? 133.335 87.701 53.144 1.00 62.25 173 LYS E CA 1
ATOM 7252 C C . LYS E 3 173 ? 133.208 89.217 53.136 1.00 59.97 173 LYS E C 1
ATOM 7253 O O . LYS E 3 173 ? 132.356 89.763 52.446 1.00 58.60 173 LYS E O 1
ATOM 7259 N N . TYR E 3 174 ? 134.030 89.900 53.911 1.00 56.27 174 TYR E N 1
ATOM 7260 C CA . TYR E 3 174 ? 133.976 91.349 53.971 1.00 52.70 174 TYR E CA 1
ATOM 7261 C C . TYR E 3 174 ? 135.135 91.957 53.214 1.00 50.04 174 TYR E C 1
ATOM 7262 O O . TYR E 3 174 ? 136.189 91.347 53.104 1.00 58.16 174 TYR E O 1
ATOM 7271 N N . SER E 3 175 ? 134.958 93.162 52.697 1.00 45.40 175 SER E N 1
ATOM 7272 C CA . SER E 3 175 ? 136.045 93.798 51.974 1.00 44.88 175 SER E CA 1
ATOM 7273 C C . SER E 3 175 ? 136.028 95.283 52.275 1.00 43.19 175 SER E C 1
ATOM 7274 O O . SER E 3 175 ? 135.006 95.809 52.716 1.00 48.06 175 SER E O 1
ATOM 7277 N N . ALA E 3 176 ? 137.147 95.968 52.059 1.00 36.92 176 ALA E N 1
ATOM 7278 C CA . ALA E 3 176 ? 137.170 97.405 52.317 1.00 35.17 176 ALA E CA 1
ATOM 7279 C C . ALA E 3 176 ? 138.114 98.180 51.425 1.00 34.60 176 ALA E C 1
ATOM 7280 O O . ALA E 3 176 ? 138.992 97.619 50.770 1.00 34.08 176 ALA E O 1
ATOM 7282 N N . VAL E 3 177 ? 137.919 99.491 51.426 1.00 30.83 177 VAL E N 1
ATOM 7283 C CA . VAL E 3 177 ? 138.732 100.410 50.655 1.00 23.25 177 VAL E CA 1
ATOM 7284 C C . VAL E 3 177 ? 138.794 101.727 51.401 1.00 27.03 177 VAL E C 1
ATOM 7285 O O . VAL E 3 177 ? 137.826 102.098 52.049 1.00 24.40 177 VAL E O 1
ATOM 7289 N N . LYS E 3 178 ? 139.927 102.424 51.335 1.00 38.72 178 LYS E N 1
ATOM 7290 C CA . LYS E 3 178 ? 140.043 103.704 52.029 1.00 48.01 178 LYS E CA 1
ATOM 7291 C C . LYS E 3 178 ? 140.978 104.660 51.342 1.00 48.52 178 LYS E C 1
ATOM 7292 O O . LYS E 3 178 ? 142.129 104.340 51.104 1.00 52.91 178 LYS E O 1
ATOM 7298 N N . LEU E 3 179 ? 140.476 105.844 51.033 1.00 55.18 179 LEU E N 1
ATOM 7299 C CA . LEU E 3 179 ? 141.278 106.842 50.360 1.00 57.83 179 LEU E CA 1
ATOM 7300 C C . LEU E 3 179 ? 141.782 107.849 51.352 1.00 61.50 179 LEU E C 1
ATOM 7301 O O . LEU E 3 179 ? 141.444 107.803 52.526 1.00 70.21 179 LEU E O 1
ATOM 7306 N N . GLY E 3 180 ? 142.569 108.781 50.833 1.00 60.08 180 GLY E N 1
ATOM 7307 C CA . GLY E 3 180 ? 143.149 109.850 51.609 1.00 46.24 180 GLY E CA 1
ATOM 7308 C C . GLY E 3 180 ? 144.058 110.505 50.600 1.00 52.55 180 GLY E C 1
ATOM 7309 O O . GLY E 3 180 ? 144.190 110.008 49.475 1.00 50.84 180 GLY E O 1
ATOM 7310 N N . GLN E 3 181 ? 144.664 111.623 50.977 1.00 56.45 181 GLN E N 1
ATOM 7311 C CA . GLN E 3 181 ? 145.590 112.323 50.087 1.00 67.84 181 GLN E CA 1
ATOM 7312 C C . GLN E 3 181 ? 146.944 112.560 50.785 1.00 65.39 181 GLN E C 1
ATOM 7313 O O . GLN E 3 181 ? 147.001 112.886 51.971 1.00 55.46 181 GLN E O 1
ATOM 7319 N N . TYR E 3 182 ? 148.039 112.394 50.052 1.00 73.01 182 TYR E N 1
ATOM 7320 C CA . TYR E 3 182 ? 149.344 112.567 50.669 1.00 78.37 182 TYR E CA 1
ATOM 7321 C C . TYR E 3 182 ? 150.458 113.200 49.819 1.00 84.46 182 TYR E C 1
ATOM 7322 O O . TYR E 3 182 ? 150.352 113.336 48.592 1.00 76.65 182 TYR E O 1
ATOM 7331 N N . GLY E 3 183 ? 151.525 113.599 50.507 1.00 89.50 183 GLY E N 1
ATOM 7332 C CA . GLY E 3 183 ? 152.671 114.190 49.846 1.00 90.96 183 GLY E CA 1
ATOM 7333 C C . GLY E 3 183 ? 153.629 113.077 49.476 1.00 88.68 183 GLY E C 1
ATOM 7334 O O . GLY E 3 183 ? 153.991 112.918 48.307 1.00 94.28 183 GLY E O 1
ATOM 7335 N N . ASP E 3 184 ? 154.030 112.297 50.480 1.00 76.81 184 ASP E N 1
ATOM 7336 C CA . ASP E 3 184 ? 154.944 111.165 50.279 1.00 69.51 184 ASP E CA 1
ATOM 7337 C C . ASP E 3 184 ? 154.352 109.987 49.473 1.00 58.60 184 ASP E C 1
ATOM 7338 O O . ASP E 3 184 ? 154.968 108.915 49.350 1.00 43.68 184 ASP E O 1
ATOM 7343 N N . SER E 3 185 ? 153.162 110.217 48.924 1.00 56.74 185 SER E N 1
ATOM 7344 C CA . SER E 3 185 ? 152.433 109.248 48.126 1.00 57.55 185 SER E CA 1
ATOM 7345 C C . SER E 3 185 ? 153.171 107.957 47.802 1.00 55.26 185 SER E C 1
ATOM 7346 O O . SER E 3 185 ? 152.805 106.897 48.311 1.00 49.14 185 SER E O 1
ATOM 7349 N N . ASN E 3 186 ? 154.194 108.055 46.949 1.00 53.94 186 ASN E N 1
ATOM 7350 C CA . ASN E 3 186 ? 154.991 106.907 46.514 1.00 62.99 186 ASN E CA 1
ATOM 7351 C C . ASN E 3 186 ? 155.496 106.059 47.661 1.00 66.88 186 ASN E C 1
ATOM 7352 O O . ASN E 3 186 ? 155.622 104.829 47.550 1.00 69.61 186 ASN E O 1
ATOM 7357 N N . SER E 3 187 ? 155.821 106.727 48.754 1.00 58.34 187 SER E N 1
ATOM 7358 C CA . SER E 3 187 ? 156.309 106.036 49.923 1.00 70.88 187 SER E CA 1
ATOM 7359 C C . SER E 3 187 ? 155.161 105.263 50.568 1.00 74.00 187 SER E C 1
ATOM 7360 O O . SER E 3 187 ? 155.287 104.070 50.864 1.00 78.32 187 SER E O 1
ATOM 7363 N N . VAL E 3 188 ? 154.037 105.956 50.756 1.00 72.01 188 VAL E N 1
ATOM 7364 C CA . VAL E 3 188 ? 152.833 105.409 51.392 1.00 63.07 188 VAL E CA 1
ATOM 7365 C C . VAL E 3 188 ? 152.519 103.925 51.249 1.00 63.93 188 VAL E C 1
ATOM 7366 O O . VAL E 3 188 ? 152.177 103.439 50.166 1.00 59.55 188 VAL E O 1
ATOM 7370 N N . THR E 3 189 ? 152.616 103.216 52.363 1.00 56.41 189 THR E N 1
ATOM 7371 C CA . THR E 3 189 ? 152.291 101.808 52.397 1.00 61.17 189 THR E CA 1
ATOM 7372 C C . THR E 3 189 ? 151.166 101.749 53.400 1.00 63.27 189 THR E C 1
ATOM 7373 O O . THR E 3 189 ? 151.097 102.599 54.286 1.00 67.97 189 THR E O 1
ATOM 7377 N N . CYS E 3 190 ? 150.282 100.766 53.260 1.00 62.47 190 CYS E N 1
ATOM 7378 C CA . CYS E 3 190 ? 149.141 100.639 54.154 1.00 65.20 190 CYS E CA 1
ATOM 7379 C C . CYS E 3 190 ? 149.206 99.426 55.080 1.00 62.12 190 CYS E C 1
ATOM 7380 O O . CYS E 3 190 ? 149.454 98.311 54.619 1.00 56.91 190 CYS E O 1
ATOM 7383 N N . SER E 3 191 ? 148.969 99.656 56.376 1.00 64.55 191 SER E N 1
ATOM 7384 C CA . SER E 3 191 ? 148.993 98.602 57.404 1.00 73.22 191 SER E CA 1
ATOM 7385 C C . SER E 3 191 ? 147.599 98.251 57.944 1.00 65.89 191 SER E C 1
ATOM 7386 O O . SER E 3 191 ? 146.860 99.122 58.396 1.00 62.14 191 SER E O 1
ATOM 7389 N N . VAL E 3 192 ? 147.251 96.970 57.923 1.00 67.34 192 VAL E N 1
ATOM 7390 C CA . VAL E 3 192 ? 145.932 96.552 58.391 1.00 68.12 192 VAL E CA 1
ATOM 7391 C C . VAL E 3 192 ? 145.968 95.626 59.576 1.00 70.40 192 VAL E C 1
ATOM 7392 O O . VAL E 3 192 ? 146.621 94.589 59.519 1.00 73.91 192 VAL E O 1
ATOM 7396 N N . GLN E 3 193 ? 145.252 95.990 60.638 1.00 71.80 193 GLN E N 1
ATOM 7397 C CA . GLN E 3 193 ? 145.168 95.144 61.818 1.00 76.55 193 GLN E CA 1
ATOM 7398 C C . GLN E 3 193 ? 143.767 94.560 61.861 1.00 82.03 193 GLN E C 1
ATOM 7399 O O . GLN E 3 193 ? 142.783 95.300 61.969 1.00 82.09 193 GLN E O 1
ATOM 7405 N N . HIS E 3 194 ? 143.684 93.235 61.757 1.00 86.09 194 HIS E N 1
ATOM 7406 C CA . HIS E 3 194 ? 142.407 92.536 61.792 1.00 90.49 194 HIS E CA 1
ATOM 7407 C C . HIS E 3 194 ? 142.513 91.191 62.480 1.00 92.17 194 HIS E C 1
ATOM 7408 O O . HIS E 3 194 ? 143.300 90.336 62.068 1.00 94.33 194 HIS E O 1
ATOM 7415 N N . ASN E 3 195 ? 141.702 91.021 63.524 1.00 92.66 195 ASN E N 1
ATOM 7416 C CA . ASN E 3 195 ? 141.634 89.791 64.310 1.00 93.74 195 ASN E CA 1
ATOM 7417 C C . ASN E 3 195 ? 142.948 89.475 65.000 1.00 96.01 195 ASN E C 1
ATOM 7418 O O . ASN E 3 195 ? 143.430 88.350 64.932 1.00 99.97 195 ASN E O 1
ATOM 7423 N N . SER E 3 196 ? 143.509 90.488 65.658 1.00 92.58 196 SER E N 1
ATOM 7424 C CA . SER E 3 196 ? 144.770 90.406 66.399 1.00 85.57 196 SER E CA 1
ATOM 7425 C C . SER E 3 196 ? 146.061 90.315 65.568 1.00 83.52 196 SER E C 1
ATOM 7426 O O . SER E 3 196 ? 147.148 90.573 66.074 1.00 96.06 196 SER E O 1
ATOM 7429 N N . GLU E 3 197 ? 145.943 89.973 64.294 1.00 72.69 197 GLU E N 1
ATOM 7430 C CA . GLU E 3 197 ? 147.103 89.863 63.433 1.00 71.33 197 GLU E CA 1
ATOM 7431 C C . GLU E 3 197 ? 147.349 91.193 62.790 1.00 74.88 197 GLU E C 1
ATOM 7432 O O . GLU E 3 197 ? 146.607 92.137 63.018 1.00 76.67 197 GLU E O 1
ATOM 7438 N N . THR E 3 198 ? 148.396 91.257 61.976 1.00 79.07 198 THR E N 1
ATOM 7439 C CA . THR E 3 198 ? 148.717 92.466 61.235 1.00 77.44 198 THR E CA 1
ATOM 7440 C C . THR E 3 198 ? 149.116 92.095 59.825 1.00 81.18 198 THR E C 1
ATOM 7441 O O . THR E 3 198 ? 149.912 91.180 59.611 1.00 86.66 198 THR E O 1
ATOM 7445 N N . VAL E 3 199 ? 148.542 92.806 58.865 1.00 79.04 199 VAL E N 1
ATOM 7446 C CA . VAL E 3 199 ? 148.846 92.575 57.467 1.00 78.20 199 VAL E CA 1
ATOM 7447 C C . VAL E 3 199 ? 149.281 93.903 56.858 1.00 70.80 199 VAL E C 1
ATOM 7448 O O . VAL E 3 199 ? 148.667 94.942 57.112 1.00 67.85 199 VAL E O 1
ATOM 7452 N N . HIS E 3 200 ? 150.368 93.855 56.090 1.00 69.35 200 HIS E N 1
ATOM 7453 C CA . HIS E 3 200 ? 150.918 95.029 55.427 1.00 72.56 200 HIS E CA 1
ATOM 7454 C C . HIS E 3 200 ? 150.668 95.001 53.927 1.00 65.34 200 HIS E C 1
ATOM 7455 O O . HIS E 3 200 ? 150.736 93.947 53.291 1.00 62.11 200 HIS E O 1
ATOM 7462 N N . SER E 3 201 ? 150.378 96.168 53.367 1.00 60.18 201 SER E N 1
ATOM 7463 C CA . SER E 3 201 ? 150.182 96.272 51.939 1.00 58.50 201 SER E CA 1
ATOM 7464 C C . SER E 3 201 ? 151.446 95.580 51.476 1.00 67.23 201 SER E C 1
ATOM 7465 O O . SER E 3 201 ? 151.425 94.578 50.765 1.00 68.69 201 SER E O 1
ATOM 7468 N N . THR E 3 202 ? 152.547 96.140 51.954 1.00 73.33 202 THR E N 1
ATOM 7469 C CA . THR E 3 202 ? 153.893 95.678 51.704 1.00 80.66 202 THR E CA 1
ATOM 7470 C C . THR E 3 202 ? 154.005 94.157 51.633 1.00 82.67 202 THR E C 1
ATOM 7471 O O . THR E 3 202 ? 154.560 93.617 50.679 1.00 90.06 202 THR E O 1
ATOM 7475 N N . ASP E 3 203 ? 153.471 93.469 52.637 1.00 79.03 203 ASP E N 1
ATOM 7476 C CA . ASP E 3 203 ? 153.542 92.012 52.693 1.00 75.24 203 ASP E CA 1
ATOM 7477 C C . ASP E 3 203 ? 153.288 91.286 51.371 1.00 74.82 203 ASP E C 1
ATOM 7478 O O . ASP E 3 203 ? 153.691 90.136 51.198 1.00 71.46 203 ASP E O 1
ATOM 7483 N N . PHE E 3 204 ? 152.647 91.946 50.420 1.00 76.78 204 PHE E N 1
ATOM 7484 C CA . PHE E 3 204 ? 152.356 91.273 49.168 1.00 75.90 204 PHE E CA 1
ATOM 7485 C C . PHE E 3 204 ? 153.093 91.810 47.969 1.00 76.80 204 PHE E C 1
ATOM 7486 O O . PHE E 3 204 ? 153.615 91.047 47.161 1.00 80.01 204 PHE E O 1
ATOM 7494 N N . GLU E 3 205 ? 153.129 93.129 47.853 1.00 81.70 205 GLU E N 1
ATOM 7495 C CA . GLU E 3 205 ? 153.813 93.765 46.740 1.00 89.31 205 GLU E CA 1
ATOM 7496 C C . GLU E 3 205 ? 155.079 92.977 46.500 1.00 89.67 205 GLU E C 1
ATOM 7497 O O . GLU E 3 205 ? 155.921 92.879 47.375 1.00 96.47 205 GLU E O 1
ATOM 7503 N N . ALA E 3 206 ? 155.210 92.386 45.329 1.00 90.96 206 ALA E N 1
ATOM 7504 C CA . ALA E 3 206 ? 156.411 91.634 45.056 1.00 101.51 206 ALA E CA 1
ATOM 7505 C C . ALA E 3 206 ? 157.586 92.583 44.801 1.00 116.17 206 ALA E C 1
ATOM 7506 O O . ALA E 3 206 ? 157.389 93.778 44.539 1.00 124.55 206 ALA E O 1
ATOM 7508 N N . ALA E 3 207 ? 158.813 92.072 44.871 1.00 118.86 207 ALA E N 1
ATOM 7509 C CA . ALA E 3 207 ? 159.962 92.938 44.631 1.00 121.13 207 ALA E CA 1
ATOM 7510 C C . ALA E 3 207 ? 161.266 92.189 44.377 1.00 119.35 207 ALA E C 1
ATOM 7511 O O . ALA E 3 207 ? 161.843 92.408 43.301 1.00 117.27 207 ALA E O 1
ATOM 7514 N N . HIS F 4 1 ? 114.049 99.264 25.057 0.92 177.42 1 HIS F N 1
ATOM 7515 C CA . HIS F 4 1 ? 114.848 99.652 26.255 0.92 179.37 1 HIS F CA 1
ATOM 7516 C C . HIS F 4 1 ? 114.024 100.323 27.353 0.92 174.21 1 HIS F C 1
ATOM 7517 O O . HIS F 4 1 ? 114.531 101.191 28.066 0.92 175.53 1 HIS F O 1
ATOM 7524 N N . GLY F 4 2 ? 112.762 99.931 27.499 1.00 164.87 2 GLY F N 1
ATOM 7525 C CA . GLY F 4 2 ? 111.949 100.538 28.534 1.00 150.97 2 GLY F CA 1
ATOM 7526 C C . GLY F 4 2 ? 110.466 100.244 28.471 1.00 141.43 2 GLY F C 1
ATOM 7527 O O . GLY F 4 2 ? 109.900 100.030 27.401 1.00 142.79 2 GLY F O 1
ATOM 7528 N N . LYS F 4 3 ? 109.840 100.235 29.641 1.00 129.42 3 LYS F N 1
ATOM 7529 C CA . LYS F 4 3 ? 108.407 99.985 29.764 1.00 121.85 3 LYS F CA 1
ATOM 7530 C C . LYS F 4 3 ? 107.746 101.254 30.283 1.00 108.42 3 LYS F C 1
ATOM 7531 O O . LYS F 4 3 ? 106.566 101.496 30.043 1.00 108.65 3 LYS F O 1
ATOM 7537 N N . LEU F 4 4 ? 108.532 102.054 30.993 1.00 91.17 4 LEU F N 1
ATOM 7538 C CA . LEU F 4 4 ? 108.067 103.285 31.614 1.00 74.49 4 LEU F CA 1
ATOM 7539 C C . LEU F 4 4 ? 109.262 103.682 32.463 1.00 74.18 4 LEU F C 1
ATOM 7540 O O . LEU F 4 4 ? 109.584 102.980 33.413 1.00 89.31 4 LEU F O 1
ATOM 7545 N N . GLU F 4 5 ? 109.933 104.781 32.135 1.00 60.80 5 GLU F N 1
ATOM 7546 C CA . GLU F 4 5 ? 111.118 105.160 32.898 1.00 60.86 5 GLU F CA 1
ATOM 7547 C C . GLU F 4 5 ? 111.231 106.651 32.974 1.00 58.11 5 GLU F C 1
ATOM 7548 O O . GLU F 4 5 ? 110.759 107.342 32.097 1.00 58.63 5 GLU F O 1
ATOM 7554 N N . GLN F 4 6 ? 111.875 107.154 34.013 1.00 62.99 6 GLN F N 1
ATOM 7555 C CA . GLN F 4 6 ? 112.001 108.588 34.159 1.00 70.92 6 GLN F CA 1
ATOM 7556 C C . GLN F 4 6 ? 113.376 109.089 33.744 1.00 81.96 6 GLN F C 1
ATOM 7557 O O . GLN F 4 6 ? 114.376 108.376 33.852 1.00 86.58 6 GLN F O 1
ATOM 7563 N N . PRO F 4 7 ? 113.433 110.324 33.231 1.00 88.60 7 PRO F N 1
ATOM 7564 C CA . PRO F 4 7 ? 114.655 110.979 32.768 1.00 87.71 7 PRO F CA 1
ATOM 7565 C C . PRO F 4 7 ? 115.708 111.156 33.854 1.00 84.72 7 PRO F C 1
ATOM 7566 O O . PRO F 4 7 ? 116.475 110.241 34.153 1.00 83.13 7 PRO F O 1
ATOM 7570 N N . GLU F 4 8 ? 115.725 112.354 34.434 1.00 80.72 8 GLU F N 1
ATOM 7571 C CA . GLU F 4 8 ? 116.677 112.719 35.469 1.00 78.70 8 GLU F CA 1
ATOM 7572 C C . GLU F 4 8 ? 116.315 112.021 36.765 1.00 65.28 8 GLU F C 1
ATOM 7573 O O . GLU F 4 8 ? 115.150 111.702 36.977 1.00 59.61 8 GLU F O 1
ATOM 7579 N N . ILE F 4 9 ? 117.313 111.765 37.614 1.00 53.25 9 ILE F N 1
ATOM 7580 C CA . ILE F 4 9 ? 117.085 111.091 38.895 1.00 46.83 9 ILE F CA 1
ATOM 7581 C C . ILE F 4 9 ? 117.000 112.036 40.071 1.00 52.61 9 ILE F C 1
ATOM 7582 O O . ILE F 4 9 ? 116.543 111.645 41.150 1.00 57.26 9 ILE F O 1
ATOM 7587 N N . SER F 4 10 ? 117.459 113.267 39.884 1.00 54.40 10 SER F N 1
ATOM 7588 C CA . SER F 4 10 ? 117.426 114.242 40.963 1.00 52.52 10 SER F CA 1
ATOM 7589 C C . SER F 4 10 ? 117.144 115.590 40.391 1.00 50.57 10 SER F C 1
ATOM 7590 O O . SER F 4 10 ? 117.608 115.893 39.296 1.00 48.20 10 SER F O 1
ATOM 7593 N N . ILE F 4 11 ? 116.386 116.399 41.122 1.00 57.60 11 ILE F N 1
ATOM 7594 C CA . ILE F 4 11 ? 116.084 117.752 40.672 1.00 62.42 11 ILE F CA 1
ATOM 7595 C C . ILE F 4 11 ? 116.166 118.787 41.803 1.00 73.59 11 ILE F C 1
ATOM 7596 O O . ILE F 4 11 ? 115.425 118.750 42.790 1.00 65.55 11 ILE F O 1
ATOM 7601 N N . SER F 4 12 ? 117.102 119.711 41.630 1.00 81.16 12 SER F N 1
ATOM 7602 C CA . SER F 4 12 ? 117.352 120.755 42.599 1.00 88.69 12 SER F CA 1
ATOM 7603 C C . SER F 4 12 ? 116.914 122.112 42.058 1.00 96.31 12 SER F C 1
ATOM 7604 O O . SER F 4 12 ? 117.600 122.706 41.226 1.00 101.78 12 SER F O 1
ATOM 7607 N N . ARG F 4 13 ? 115.767 122.598 42.528 1.00 96.83 13 ARG F N 1
ATOM 7608 C CA . ARG F 4 13 ? 115.245 123.890 42.091 1.00 101.92 13 ARG F CA 1
ATOM 7609 C C . ARG F 4 13 ? 114.845 124.759 43.308 1.00 101.61 13 ARG F C 1
ATOM 7610 O O . ARG F 4 13 ? 114.454 124.237 44.353 1.00 94.81 13 ARG F O 1
ATOM 7618 N N . PRO F 4 14 ? 114.970 126.097 43.176 1.00 106.91 14 PRO F N 1
ATOM 7619 C CA . PRO F 4 14 ? 114.706 127.208 44.103 1.00 112.08 14 PRO F CA 1
ATOM 7620 C C . PRO F 4 14 ? 113.499 127.165 45.015 1.00 119.64 14 PRO F C 1
ATOM 7621 O O . PRO F 4 14 ? 112.500 126.530 44.706 1.00 121.74 14 PRO F O 1
ATOM 7625 N N . ARG F 4 15 ? 113.603 127.869 46.141 1.00 128.00 15 ARG F N 1
ATOM 7626 C CA . ARG F 4 15 ? 112.514 127.955 47.106 1.00 134.73 15 ARG F CA 1
ATOM 7627 C C . ARG F 4 15 ? 111.463 128.887 46.519 1.00 136.18 15 ARG F C 1
ATOM 7628 O O . ARG F 4 15 ? 111.795 129.894 45.894 1.00 139.79 15 ARG F O 1
ATOM 7636 N N . ASP F 4 16 ? 110.197 128.556 46.728 1.00 133.91 16 ASP F N 1
ATOM 7637 C CA . ASP F 4 16 ? 109.109 129.363 46.201 1.00 130.90 16 ASP F CA 1
ATOM 7638 C C . ASP F 4 16 ? 109.233 129.605 44.702 1.00 128.49 16 ASP F C 1
ATOM 7639 O O . ASP F 4 16 ? 109.213 130.746 44.245 1.00 133.26 16 ASP F O 1
ATOM 7644 N N . GLU F 4 17 ? 109.374 128.517 43.951 1.00 122.79 17 GLU F N 1
ATOM 7645 C CA . GLU F 4 17 ? 109.469 128.519 42.492 1.00 120.81 17 GLU F CA 1
ATOM 7646 C C . GLU F 4 17 ? 108.850 127.216 41.965 1.00 111.91 17 GLU F C 1
ATOM 7647 O O . GLU F 4 17 ? 108.405 126.365 42.753 1.00 108.84 17 GLU F O 1
ATOM 7653 N N . THR F 4 18 ? 108.817 127.046 40.649 1.00 104.47 18 THR F N 1
ATOM 7654 C CA . THR F 4 18 ? 108.167 125.851 40.103 1.00 103.77 18 THR F CA 1
ATOM 7655 C C . THR F 4 18 ? 109.142 124.725 39.728 1.00 100.71 18 THR F C 1
ATOM 7656 O O . THR F 4 18 ? 110.215 124.954 39.164 1.00 104.19 18 THR F O 1
ATOM 7660 N N . ALA F 4 19 ? 108.719 123.504 40.042 1.00 93.47 19 ALA F N 1
ATOM 7661 C CA . ALA F 4 19 ? 109.489 122.299 39.746 1.00 87.65 19 ALA F CA 1
ATOM 7662 C C . ALA F 4 19 ? 108.573 121.248 39.103 1.00 84.46 19 ALA F C 1
ATOM 7663 O O . ALA F 4 19 ? 107.562 120.850 39.692 1.00 86.34 19 ALA F O 1
ATOM 7665 N N . GLN F 4 20 ? 108.900 120.809 37.892 1.00 75.57 20 GLN F N 1
ATOM 7666 C CA . GLN F 4 20 ? 108.069 119.803 37.248 1.00 72.79 20 GLN F CA 1
ATOM 7667 C C . GLN F 4 20 ? 108.892 118.569 36.933 1.00 68.62 20 GLN F C 1
ATOM 7668 O O . GLN F 4 20 ? 109.963 118.662 36.338 1.00 63.21 20 GLN F O 1
ATOM 7674 N N . ILE F 4 21 ? 108.392 117.410 37.350 1.00 65.69 21 ILE F N 1
ATOM 7675 C CA . ILE F 4 21 ? 109.070 116.139 37.109 1.00 58.98 21 ILE F CA 1
ATOM 7676 C C . ILE F 4 21 ? 108.531 115.488 35.840 1.00 60.40 21 ILE F C 1
ATOM 7677 O O . ILE F 4 21 ? 107.450 115.819 35.368 1.00 50.73 21 ILE F O 1
ATOM 7682 N N . SER F 4 22 ? 109.281 114.556 35.282 1.00 59.90 22 SER F N 1
ATOM 7683 C CA . SER F 4 22 ? 108.827 113.926 34.068 1.00 68.73 22 SER F CA 1
ATOM 7684 C C . SER F 4 22 ? 109.057 112.432 34.076 1.00 73.82 22 SER F C 1
ATOM 7685 O O . SER F 4 22 ? 109.936 111.932 34.780 1.00 74.19 22 SER F O 1
ATOM 7688 N N . CYS F 4 23 ? 108.280 111.737 33.250 1.00 72.47 23 CYS F N 1
ATOM 7689 C CA . CYS F 4 23 ? 108.345 110.293 33.145 1.00 68.19 23 CYS F CA 1
ATOM 7690 C C . CYS F 4 23 ? 107.964 109.805 31.747 1.00 66.94 23 CYS F C 1
ATOM 7691 O O . CYS F 4 23 ? 106.779 109.695 31.430 1.00 71.69 23 CYS F O 1
ATOM 7694 N N . LYS F 4 24 ? 108.970 109.517 30.918 1.00 57.58 24 LYS F N 1
ATOM 7695 C CA . LYS F 4 24 ? 108.769 109.021 29.544 1.00 53.83 24 LYS F CA 1
ATOM 7696 C C . LYS F 4 24 ? 107.867 107.789 29.552 1.00 50.57 24 LYS F C 1
ATOM 7697 O O . LYS F 4 24 ? 108.190 106.782 30.200 1.00 60.94 24 LYS F O 1
ATOM 7703 N N . VAL F 4 25 ? 106.719 107.828 28.842 1.00 52.82 25 VAL F N 1
ATOM 7704 C CA . VAL F 4 25 ? 105.818 106.668 28.774 1.00 58.77 25 VAL F CA 1
ATOM 7705 C C . VAL F 4 25 ? 106.079 105.868 27.532 1.00 65.67 25 VAL F C 1
ATOM 7706 O O . VAL F 4 25 ? 106.418 106.437 26.491 1.00 74.50 25 VAL F O 1
ATOM 7710 N N . PHE F 4 26 ? 105.933 104.550 27.605 1.00 66.87 26 PHE F N 1
ATOM 7711 C CA . PHE F 4 26 ? 106.224 103.689 26.431 1.00 77.30 26 PHE F CA 1
ATOM 7712 C C . PHE F 4 26 ? 105.135 102.681 26.126 1.00 90.17 26 PHE F C 1
ATOM 7713 O O . PHE F 4 26 ? 105.430 101.494 25.990 1.00 95.83 26 PHE F O 1
ATOM 7721 N N . ILE F 4 27 ? 103.887 103.115 26.028 1.00 103.50 27 ILE F N 1
ATOM 7722 C CA . ILE F 4 27 ? 102.823 102.181 25.678 1.00 119.28 27 ILE F CA 1
ATOM 7723 C C . ILE F 4 27 ? 101.922 102.822 24.636 1.00 126.96 27 ILE F C 1
ATOM 7724 O O . ILE F 4 27 ? 101.308 103.856 24.888 1.00 129.65 27 ILE F O 1
ATOM 7729 N N . GLU F 4 28 ? 101.844 102.212 23.461 1.00 138.03 28 GLU F N 1
ATOM 7730 C CA . GLU F 4 28 ? 101.025 102.760 22.386 1.00 149.08 28 GLU F CA 1
ATOM 7731 C C . GLU F 4 28 ? 99.575 103.056 22.767 1.00 146.08 28 GLU F C 1
ATOM 7732 O O . GLU F 4 28 ? 98.991 104.037 22.296 1.00 146.63 28 GLU F O 1
ATOM 7738 N N . SER F 4 29 ? 99.028 102.218 23.623 1.00 138.57 29 SER F N 1
ATOM 7739 C CA . SER F 4 29 ? 97.652 102.410 24.072 1.00 128.60 29 SER F CA 1
ATOM 7740 C C . SER F 4 29 ? 97.511 103.797 24.687 1.00 125.26 29 SER F C 1
ATOM 7741 O O . SER F 4 29 ? 96.439 104.211 25.089 1.00 125.13 29 SER F O 1
ATOM 7744 N N . PHE F 4 30 ? 98.643 104.478 24.750 1.00 120.30 30 PHE F N 1
ATOM 7745 C CA . PHE F 4 30 ? 98.798 105.812 25.348 1.00 122.17 30 PHE F CA 1
ATOM 7746 C C . PHE F 4 30 ? 97.494 106.629 25.560 1.00 123.39 30 PHE F C 1
ATOM 7747 O O . PHE F 4 30 ? 97.029 106.770 26.701 1.00 119.51 30 PHE F O 1
ATOM 7755 N N . ARG F 4 31 ? 96.913 107.145 24.484 1.00 130.04 31 ARG F N 1
ATOM 7756 C CA . ARG F 4 31 ? 95.702 107.949 24.574 1.00 135.98 31 ARG F CA 1
ATOM 7757 C C . ARG F 4 31 ? 94.740 107.385 25.607 1.00 132.60 31 ARG F C 1
ATOM 7758 O O . ARG F 4 31 ? 94.075 108.135 26.310 1.00 128.86 31 ARG F O 1
ATOM 7766 N N . SER F 4 32 ? 94.664 106.062 25.687 1.00 133.80 32 SER F N 1
ATOM 7767 C CA . SER F 4 32 ? 93.760 105.416 26.622 1.00 138.48 32 SER F CA 1
ATOM 7768 C C . SER F 4 32 ? 94.481 104.688 27.753 1.00 136.75 32 SER F C 1
ATOM 7769 O O . SER F 4 32 ? 94.238 103.504 28.008 1.00 139.16 32 SER F O 1
ATOM 7772 N N . VAL F 4 33 ? 95.369 105.405 28.430 1.00 132.78 33 VAL F N 1
ATOM 7773 C CA . VAL F 4 33 ? 96.110 104.845 29.553 1.00 126.82 33 VAL F CA 1
ATOM 7774 C C . VAL F 4 33 ? 95.813 105.699 30.773 1.00 122.66 33 VAL F C 1
ATOM 7775 O O . VAL F 4 33 ? 95.108 106.702 30.686 1.00 132.42 33 VAL F O 1
ATOM 7779 N N . THR F 4 34 ? 96.351 105.296 31.912 1.00 108.40 34 THR F N 1
ATOM 7780 C CA . THR F 4 34 ? 96.165 106.032 33.147 1.00 93.62 34 THR F CA 1
ATOM 7781 C C . THR F 4 34 ? 97.517 106.048 33.809 1.00 82.09 34 THR F C 1
ATOM 7782 O O . THR F 4 34 ? 98.086 104.992 34.076 1.00 81.26 34 THR F O 1
ATOM 7786 N N . ILE F 4 35 ? 98.045 107.240 34.055 1.00 61.60 35 ILE F N 1
ATOM 7787 C CA . ILE F 4 35 ? 99.348 107.354 34.692 1.00 52.95 35 ILE F CA 1
ATOM 7788 C C . ILE F 4 35 ? 99.254 107.814 36.148 1.00 57.10 35 ILE F C 1
ATOM 7789 O O . ILE F 4 35 ? 98.651 108.847 36.461 1.00 49.53 35 ILE F O 1
ATOM 7794 N N . HIS F 4 36 ? 99.856 107.026 37.037 1.00 66.41 36 HIS F N 1
ATOM 7795 C CA . HIS F 4 36 ? 99.809 107.303 38.469 1.00 72.53 36 HIS F CA 1
ATOM 7796 C C . HIS F 4 36 ? 101.055 107.938 39.049 1.00 64.83 36 HIS F C 1
ATOM 7797 O O . HIS F 4 36 ? 102.176 107.668 38.613 1.00 56.47 36 HIS F O 1
ATOM 7804 N N . TRP F 4 37 ? 100.832 108.760 40.068 1.00 55.71 37 TRP F N 1
ATOM 7805 C CA . TRP F 4 37 ? 101.903 109.481 40.727 1.00 55.00 37 TRP F CA 1
ATOM 7806 C C . TRP F 4 37 ? 101.944 109.384 42.228 1.00 57.72 37 TRP F C 1
ATOM 7807 O O . TRP F 4 37 ? 101.031 109.857 42.905 1.00 60.95 37 TRP F O 1
ATOM 7818 N N . TYR F 4 38 ? 102.977 108.790 42.757 1.00 53.19 38 TYR F N 1
ATOM 7819 C CA . TYR F 4 38 ? 103.150 108.746 44.198 1.00 50.66 38 TYR F CA 1
ATOM 7820 C C . TYR F 4 38 ? 104.428 109.466 44.501 1.00 47.72 38 TYR F C 1
ATOM 7821 O O . TYR F 4 38 ? 105.277 109.684 43.633 1.00 45.15 38 TYR F O 1
ATOM 7830 N N . ARG F 4 39 ? 104.512 109.835 45.750 1.00 43.18 39 ARG F N 1
ATOM 7831 C CA . ARG F 4 39 ? 105.626 110.542 46.346 1.00 47.89 39 ARG F CA 1
ATOM 7832 C C . ARG F 4 39 ? 106.114 109.689 47.516 1.00 60.00 39 ARG F C 1
ATOM 7833 O O . ARG F 4 39 ? 105.417 108.780 47.953 1.00 67.26 39 ARG F O 1
ATOM 7841 N N . GLN F 4 40 ? 107.293 109.972 48.004 1.00 71.61 40 GLN F N 1
ATOM 7842 C CA . GLN F 4 40 ? 107.867 109.231 49.101 1.00 70.05 40 GLN F CA 1
ATOM 7843 C C . GLN F 4 40 ? 108.727 110.167 49.939 1.00 74.31 40 GLN F C 1
ATOM 7844 O O . GLN F 4 40 ? 109.484 110.958 49.392 1.00 82.29 40 GLN F O 1
ATOM 7850 N N . LYS F 4 41 ? 108.631 110.073 51.253 1.00 73.99 41 LYS F N 1
ATOM 7851 C CA . LYS F 4 41 ? 109.501 110.867 52.062 1.00 72.90 41 LYS F CA 1
ATOM 7852 C C . LYS F 4 41 ? 110.534 109.915 52.666 1.00 74.54 41 LYS F C 1
ATOM 7853 O O . LYS F 4 41 ? 110.273 108.706 52.739 1.00 72.48 41 LYS F O 1
ATOM 7859 N N . PRO F 4 42 ? 111.709 110.417 53.111 1.00 76.30 42 PRO F N 1
ATOM 7860 C CA . PRO F 4 42 ? 112.725 109.647 53.816 1.00 79.20 42 PRO F CA 1
ATOM 7861 C C . PRO F 4 42 ? 112.217 108.479 54.654 1.00 82.67 42 PRO F C 1
ATOM 7862 O O . PRO F 4 42 ? 111.735 108.642 55.773 1.00 83.90 42 PRO F O 1
ATOM 7866 N N . ASN F 4 43 ? 112.354 107.290 54.077 1.00 91.22 43 ASN F N 1
ATOM 7867 C CA . ASN F 4 43 ? 111.934 106.050 54.708 1.00 95.44 43 ASN F CA 1
ATOM 7868 C C . ASN F 4 43 ? 110.537 106.165 55.278 1.00 89.84 43 ASN F C 1
ATOM 7869 O O . ASN F 4 43 ? 110.347 106.270 56.487 1.00 80.30 43 ASN F O 1
ATOM 7874 N N . GLN F 4 44 ? 109.560 106.125 54.382 1.00 83.89 44 GLN F N 1
ATOM 7875 C CA . GLN F 4 44 ? 108.186 106.251 54.792 1.00 77.96 44 GLN F CA 1
ATOM 7876 C C . GLN F 4 44 ? 107.285 105.399 53.924 1.00 74.46 44 GLN F C 1
ATOM 7877 O O . GLN F 4 44 ? 106.323 104.815 54.403 1.00 85.37 44 GLN F O 1
ATOM 7883 N N . GLY F 4 45 ? 107.596 105.321 52.642 1.00 65.35 45 GLY F N 1
ATOM 7884 C CA . GLY F 4 45 ? 106.746 104.552 51.750 1.00 67.59 45 GLY F CA 1
ATOM 7885 C C . GLY F 4 45 ? 105.944 105.423 50.787 1.00 61.19 45 GLY F C 1
ATOM 7886 O O . GLY F 4 45 ? 105.550 106.549 51.108 1.00 55.59 45 GLY F O 1
ATOM 7887 N N . LEU F 4 46 ? 105.701 104.894 49.594 1.00 52.79 46 LEU F N 1
ATOM 7888 C CA . LEU F 4 46 ? 104.962 105.614 48.574 1.00 48.45 46 LEU F CA 1
ATOM 7889 C C . LEU F 4 46 ? 103.614 106.109 49.058 1.00 50.41 46 LEU F C 1
ATOM 7890 O O . LEU F 4 46 ? 102.844 105.344 49.643 1.00 50.82 46 LEU F O 1
ATOM 7895 N N . GLU F 4 47 ? 103.345 107.386 48.782 1.00 50.26 47 GLU F N 1
ATOM 7896 C CA . GLU F 4 47 ? 102.105 108.074 49.123 1.00 40.60 47 GLU F CA 1
ATOM 7897 C C . GLU F 4 47 ? 101.553 108.537 47.794 1.00 48.15 47 GLU F C 1
ATOM 7898 O O . GLU F 4 47 ? 102.289 109.091 46.980 1.00 57.71 47 GLU F O 1
ATOM 7904 N N . PHE F 4 48 ? 100.265 108.301 47.566 1.00 55.73 48 PHE F N 1
ATOM 7905 C CA . PHE F 4 48 ? 99.596 108.684 46.312 1.00 59.31 48 PHE F CA 1
ATOM 7906 C C . PHE F 4 48 ? 99.439 110.192 46.173 1.00 56.92 48 PHE F C 1
ATOM 7907 O O . PHE F 4 48 ? 99.344 110.906 47.171 1.00 59.36 48 PHE F O 1
ATOM 7915 N N . LEU F 4 49 ? 99.404 110.664 44.930 1.00 51.21 49 LEU F N 1
ATOM 7916 C CA . LEU F 4 49 ? 99.234 112.083 44.644 1.00 55.23 49 LEU F CA 1
ATOM 7917 C C . LEU F 4 49 ? 98.076 112.382 43.681 1.00 61.18 49 LEU F C 1
ATOM 7918 O O . LEU F 4 49 ? 97.110 113.042 44.068 1.00 61.24 49 LEU F O 1
ATOM 7923 N N . LEU F 4 50 ? 98.161 111.890 42.441 1.00 62.14 50 LEU F N 1
ATOM 7924 C CA . LEU F 4 50 ? 97.122 112.135 41.435 1.00 63.66 50 LEU F CA 1
ATOM 7925 C C . LEU F 4 50 ? 97.256 111.152 40.298 1.00 70.09 50 LEU F C 1
ATOM 7926 O O . LEU F 4 50 ? 98.302 110.530 40.122 1.00 68.37 50 LEU F O 1
ATOM 7931 N N . TYR F 4 51 ? 96.192 111.024 39.513 1.00 85.86 51 TYR F N 1
ATOM 7932 C CA . TYR F 4 51 ? 96.224 110.145 38.356 1.00 96.24 51 TYR F CA 1
ATOM 7933 C C . TYR F 4 51 ? 96.032 110.954 37.083 1.00 101.98 51 TYR F C 1
ATOM 7934 O O . TYR F 4 51 ? 95.352 111.978 37.074 1.00 91.71 51 TYR F O 1
ATOM 7943 N N . VAL F 4 52 ? 96.671 110.502 36.013 1.00 113.98 52 VAL F N 1
ATOM 7944 C CA . VAL F 4 52 ? 96.557 111.174 34.732 1.00 123.06 52 VAL F CA 1
ATOM 7945 C C . VAL F 4 52 ? 95.675 110.306 33.837 1.00 130.49 52 VAL F C 1
ATOM 7946 O O . VAL F 4 52 ? 96.043 109.187 33.452 1.00 129.68 52 VAL F O 1
ATOM 7950 N N . LEU F 4 53 ? 94.500 110.842 33.523 1.00 136.22 53 LEU F N 1
ATOM 7951 C CA . LEU F 4 53 ? 93.510 110.180 32.681 1.00 140.24 53 LEU F CA 1
ATOM 7952 C C . LEU F 4 53 ? 94.061 109.823 31.309 1.00 142.95 53 LEU F C 1
ATOM 7953 O O . LEU F 4 53 ? 95.217 110.094 30.992 1.00 141.88 53 LEU F O 1
ATOM 7958 N N . ALA F 4 54 ? 93.214 109.184 30.510 1.00 148.99 54 ALA F N 1
ATOM 7959 C CA . ALA F 4 54 ? 93.569 108.784 29.155 1.00 154.88 54 ALA F CA 1
ATOM 7960 C C . ALA F 4 54 ? 93.735 110.078 28.387 1.00 155.24 54 ALA F C 1
ATOM 7961 O O . ALA F 4 54 ? 92.754 110.667 27.931 1.00 155.90 54 ALA F O 1
ATOM 7963 N N . THR F 4 55 ? 94.983 110.504 28.234 1.00 152.57 55 THR F N 1
ATOM 7964 C CA . THR F 4 55 ? 95.303 111.746 27.548 1.00 151.74 55 THR F CA 1
ATOM 7965 C C . THR F 4 55 ? 94.899 112.874 28.531 1.00 148.58 55 THR F C 1
ATOM 7966 O O . THR F 4 55 ? 94.570 112.592 29.683 1.00 147.16 55 THR F O 1
ATOM 7970 N N . PRO F 4 56 ? 94.909 114.151 28.103 1.00 145.00 56 PRO F N 1
ATOM 7971 C CA . PRO F 4 56 ? 94.539 115.254 29.009 1.00 139.27 56 PRO F CA 1
ATOM 7972 C C . PRO F 4 56 ? 93.513 115.100 30.180 1.00 131.63 56 PRO F C 1
ATOM 7973 O O . PRO F 4 56 ? 93.571 114.182 31.007 1.00 121.39 56 PRO F O 1
ATOM 7977 N N . THR F 4 57 ? 92.572 116.037 30.224 1.00 130.10 57 THR F N 1
ATOM 7978 C CA . THR F 4 57 ? 91.563 116.090 31.267 1.00 132.04 57 THR F CA 1
ATOM 7979 C C . THR F 4 57 ? 92.344 116.194 32.556 1.00 128.22 57 THR F C 1
ATOM 7980 O O . THR F 4 57 ? 91.972 115.661 33.598 1.00 131.93 57 THR F O 1
ATOM 7984 N N . HIS F 4 58 ? 93.426 116.931 32.439 1.00 121.24 58 HIS F N 1
ATOM 7985 C CA . HIS F 4 58 ? 94.382 117.164 33.530 1.00 115.74 58 HIS F CA 1
ATOM 7986 C C . HIS F 4 58 ? 93.772 117.327 34.937 1.00 110.66 58 HIS F C 1
ATOM 7987 O O . HIS F 4 58 ? 92.722 117.954 35.112 1.00 110.21 58 HIS F O 1
ATOM 7994 N N . ILE F 4 59 ? 94.465 116.727 35.900 1.00 102.23 59 ILE F N 1
ATOM 7995 C CA . ILE F 4 59 ? 94.126 116.730 37.308 1.00 91.85 59 ILE F CA 1
ATOM 7996 C C . ILE F 4 59 ? 95.233 11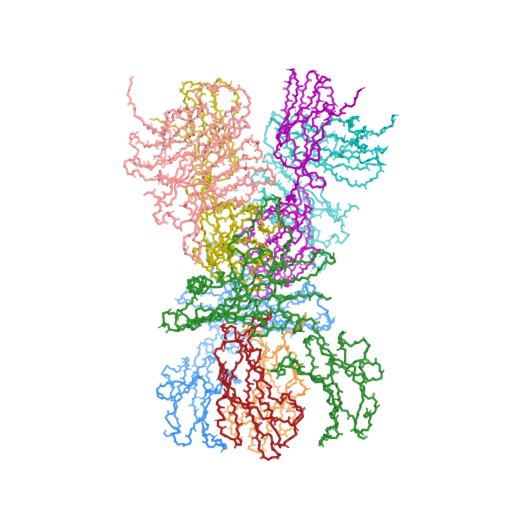7.388 38.091 1.00 76.84 59 ILE F C 1
ATOM 7997 O O . ILE F 4 59 ? 96.386 117.377 37.661 1.00 63.52 59 ILE F O 1
ATOM 8002 N N . PHE F 4 60 ? 94.910 117.956 39.251 1.00 67.94 60 PHE F N 1
ATOM 8003 C CA . PHE F 4 60 ? 95.914 118.687 40.038 1.00 75.43 60 PHE F CA 1
ATOM 8004 C C . PHE F 4 60 ? 95.573 118.733 41.528 1.00 77.34 60 PHE F C 1
ATOM 8005 O O . PHE F 4 60 ? 94.550 118.210 41.960 1.00 75.20 60 PHE F O 1
ATOM 8013 N N . LEU F 4 61 ? 96.448 119.357 42.319 1.00 83.39 61 LEU F N 1
ATOM 8014 C CA . LEU F 4 61 ? 96.203 119.344 43.771 1.00 89.86 61 LEU F CA 1
ATOM 8015 C C . LEU F 4 61 ? 96.109 120.726 44.398 1.00 98.68 61 LEU F C 1
ATOM 8016 O O . LEU F 4 61 ? 97.126 121.382 44.614 1.00 104.74 61 LEU F O 1
ATOM 8021 N N . ASP F 4 62 ? 94.891 121.194 44.692 1.00 107.56 62 ASP F N 1
ATOM 8022 C CA . ASP F 4 62 ? 94.681 122.474 45.355 1.00 113.84 62 ASP F CA 1
ATOM 8023 C C . ASP F 4 62 ? 94.697 122.225 46.860 1.00 120.75 62 ASP F C 1
ATOM 8024 O O . ASP F 4 62 ? 94.196 121.194 47.324 1.00 116.68 62 ASP F O 1
ATOM 8029 N N . LYS F 4 63 ? 95.277 123.160 47.611 1.00 135.06 63 LYS F N 1
ATOM 8030 C CA . LYS F 4 63 ? 95.338 123.074 49.064 1.00 148.70 63 LYS F CA 1
ATOM 8031 C C . LYS F 4 63 ? 94.430 124.178 49.594 1.00 151.21 63 LYS F C 1
ATOM 8032 O O . LYS F 4 63 ? 94.899 125.211 50.071 1.00 155.40 63 LYS F O 1
ATOM 8038 N N . GLU F 4 64 ? 93.124 123.944 49.483 1.00 154.50 64 GLU F N 1
ATOM 8039 C CA . GLU F 4 64 ? 92.097 124.890 49.916 1.00 158.55 64 GLU F CA 1
ATOM 8040 C C . GLU F 4 64 ? 92.060 126.089 48.981 1.00 161.78 64 GLU F C 1
ATOM 8041 O O . GLU F 4 64 ? 92.151 127.251 49.398 1.00 163.36 64 GLU F O 1
ATOM 8047 N N . TYR F 4 65 ? 91.909 125.766 47.700 1.00 164.73 65 TYR F N 1
ATOM 8048 C CA . TYR F 4 65 ? 91.875 126.731 46.615 1.00 168.17 65 TYR F CA 1
ATOM 8049 C C . TYR F 4 65 ? 93.184 127.509 46.448 1.00 165.14 65 TYR F C 1
ATOM 8050 O O . TYR F 4 65 ? 93.231 128.743 46.537 1.00 166.63 65 TYR F O 1
ATOM 8059 N N . LYS F 4 66 ? 94.232 126.734 46.182 1.00 156.56 66 LYS F N 1
ATOM 8060 C CA . LYS F 4 66 ? 95.599 127.195 45.968 1.00 145.64 66 LYS F CA 1
ATOM 8061 C C . LYS F 4 66 ? 96.288 125.894 45.530 1.00 138.55 66 LYS F C 1
ATOM 8062 O O . LYS F 4 66 ? 96.581 125.032 46.360 1.00 133.12 66 LYS F O 1
ATOM 8068 N N . LYS F 4 67 ? 96.510 125.728 44.227 1.00 133.76 67 LYS F N 1
ATOM 8069 C CA . LYS F 4 67 ? 97.117 124.497 43.731 1.00 131.86 67 LYS F CA 1
ATOM 8070 C C . LYS F 4 67 ? 98.566 124.258 44.146 1.00 130.33 67 LYS F C 1
ATOM 8071 O O . LYS F 4 67 ? 99.377 125.189 44.207 1.00 133.24 67 LYS F O 1
ATOM 8077 N N . MET F 4 68 ? 98.858 122.989 44.446 1.00 123.59 68 MET F N 1
ATOM 8078 C CA . MET F 4 68 ? 100.177 122.499 44.833 1.00 110.04 68 MET F CA 1
ATOM 8079 C C . MET F 4 68 ? 100.838 121.742 43.703 1.00 95.01 68 MET F C 1
ATOM 8080 O O . MET F 4 68 ? 102.049 121.860 43.538 1.00 103.02 68 MET F O 1
ATOM 8085 N N . GLU F 4 69 ? 100.095 120.960 42.895 1.00 74.08 69 GLU F N 1
ATOM 8086 C CA . GLU F 4 69 ? 100.729 120.287 41.750 1.00 70.92 69 GLU F CA 1
ATOM 8087 C C . GLU F 4 69 ? 99.747 119.812 40.672 1.00 60.66 69 GLU F C 1
ATOM 8088 O O . GLU F 4 69 ? 98.539 119.896 40.856 1.00 56.99 69 GLU F O 1
ATOM 8094 N N . ALA F 4 70 ? 100.294 119.315 39.566 1.00 48.43 70 ALA F N 1
ATOM 8095 C CA . ALA F 4 70 ? 99.413 118.869 38.486 1.00 53.95 70 ALA F CA 1
ATOM 8096 C C . ALA F 4 70 ? 100.055 117.877 37.485 1.00 60.54 70 ALA F C 1
ATOM 8097 O O . ALA F 4 70 ? 101.089 118.155 36.867 1.00 60.64 70 ALA F O 1
ATOM 8099 N N . SER F 4 71 ? 99.427 116.712 37.327 1.00 55.05 71 SER F N 1
ATOM 8100 C CA . SER F 4 71 ? 99.903 115.691 36.395 1.00 62.69 71 SER F CA 1
ATOM 8101 C C . SER F 4 71 ? 99.446 116.039 34.985 1.00 62.02 71 SER F C 1
ATOM 8102 O O . SER F 4 71 ? 98.343 116.560 34.813 1.00 58.21 71 SER F O 1
ATOM 8105 N N . LYS F 4 72 ? 100.263 115.772 33.973 1.00 74.55 72 LYS F N 1
ATOM 8106 C CA . LYS F 4 72 ? 99.871 116.095 32.603 1.00 87.50 72 LYS F CA 1
ATOM 8107 C C . LYS F 4 72 ? 100.201 114.935 31.661 1.00 97.49 72 LYS F C 1
ATOM 8108 O O . LYS F 4 72 ? 100.889 114.005 32.071 1.00 106.09 72 LYS F O 1
ATOM 8114 N N . ASN F 4 73 ? 99.709 114.969 30.420 1.00 95.82 73 ASN F N 1
ATOM 8115 C CA . ASN F 4 73 ? 99.969 113.866 29.488 1.00 97.35 73 ASN F CA 1
ATOM 8116 C C . ASN F 4 73 ? 99.935 114.256 27.997 1.00 107.66 73 ASN F C 1
ATOM 8117 O O . ASN F 4 73 ? 98.937 114.017 27.314 1.00 113.26 73 ASN F O 1
ATOM 8122 N N . PRO F 4 74 ? 101.034 114.845 27.474 1.00 115.08 74 PRO F N 1
ATOM 8123 C CA . PRO F 4 74 ? 101.224 115.304 26.082 1.00 118.40 74 PRO F CA 1
ATOM 8124 C C . PRO F 4 74 ? 101.714 114.329 24.999 1.00 116.51 74 PRO F C 1
ATOM 8125 O O . PRO F 4 74 ? 101.898 113.137 25.232 1.00 113.68 74 PRO F O 1
ATOM 8129 N N . SER F 4 75 ? 101.940 114.900 23.815 1.00 119.21 75 SER F N 1
ATOM 8130 C CA . SER F 4 75 ? 102.396 114.212 22.604 1.00 120.64 75 SER F CA 1
ATOM 8131 C C . SER F 4 75 ? 103.605 113.316 22.766 1.00 122.49 75 SER F C 1
ATOM 8132 O O . SER F 4 75 ? 103.623 112.168 22.316 1.00 124.80 75 SER F O 1
ATOM 8135 N N . ALA F 4 76 ? 104.629 113.837 23.434 1.00 119.11 76 ALA F N 1
ATOM 8136 C CA . ALA F 4 76 ? 105.869 113.104 23.650 1.00 117.76 76 ALA F CA 1
ATOM 8137 C C . ALA F 4 76 ? 105.696 111.841 24.515 1.00 114.26 76 ALA F C 1
ATOM 8138 O O . ALA F 4 76 ? 106.601 111.470 25.267 1.00 115.08 76 ALA F O 1
ATOM 8140 N N . SER F 4 77 ? 104.530 111.178 24.380 1.00 107.27 77 SER F N 1
ATOM 8141 C CA . SER F 4 77 ? 104.215 109.967 25.112 1.00 95.65 77 SER F CA 1
ATOM 8142 C C . SER F 4 77 ? 104.819 109.975 26.508 1.00 82.99 77 SER F C 1
ATOM 8143 O O . SER F 4 77 ? 105.591 109.090 26.876 1.00 83.04 77 SER F O 1
ATOM 8146 N N . THR F 4 78 ? 104.464 110.959 27.289 1.00 72.29 78 THR F N 1
ATOM 8147 C CA . THR F 4 78 ? 104.948 111.025 28.658 1.00 74.95 78 THR F CA 1
ATOM 8148 C C . THR F 4 78 ? 103.993 111.886 29.440 1.00 70.57 78 THR F C 1
ATOM 8149 O O . THR F 4 78 ? 103.192 112.614 28.848 1.00 71.96 78 THR F O 1
ATOM 8153 N N . SER F 4 79 ? 104.071 111.792 30.766 1.00 67.06 79 SER F N 1
ATOM 8154 C CA . SER F 4 79 ? 103.234 112.598 31.641 1.00 67.02 79 SER F CA 1
ATOM 8155 C C . SER F 4 79 ? 104.178 113.527 32.402 1.00 59.51 79 SER F C 1
ATOM 8156 O O . SER F 4 79 ? 105.400 113.406 32.289 1.00 58.15 79 SER F O 1
ATOM 8159 N N . ILE F 4 80 ? 103.623 114.445 33.181 1.00 45.33 80 ILE F N 1
ATOM 8160 C CA . ILE F 4 80 ? 104.444 115.416 33.896 1.00 48.09 80 ILE F CA 1
ATOM 8161 C C . ILE F 4 80 ? 103.856 115.912 35.211 1.00 55.54 80 ILE F C 1
ATOM 8162 O O . ILE F 4 80 ? 102.693 116.314 35.266 1.00 57.16 80 ILE F O 1
ATOM 8167 N N . LEU F 4 81 ? 104.656 115.911 36.268 1.00 60.19 81 LEU F N 1
ATOM 8168 C CA . LEU F 4 81 ? 104.160 116.389 37.544 1.00 68.42 81 LEU F CA 1
ATOM 8169 C C . LEU F 4 81 ? 104.799 117.734 37.871 1.00 72.14 81 LEU F C 1
ATOM 8170 O O . LEU F 4 81 ? 106.016 117.846 37.993 1.00 65.26 81 LEU F O 1
ATOM 8175 N N . THR F 4 82 ? 103.975 118.765 37.997 1.00 78.27 82 THR F N 1
ATOM 8176 C CA . THR F 4 82 ? 104.489 120.085 38.307 1.00 87.31 82 THR F CA 1
ATOM 8177 C C . THR F 4 82 ? 104.331 120.324 39.786 1.00 84.49 82 THR F C 1
ATOM 8178 O O . THR F 4 82 ? 103.497 119.701 40.435 1.00 85.75 82 THR F O 1
ATOM 8182 N N . ILE F 4 83 ? 105.139 121.231 40.312 1.00 80.38 83 ILE F N 1
ATOM 8183 C CA . ILE F 4 83 ? 105.114 121.552 41.723 1.00 85.89 83 ILE F CA 1
ATOM 8184 C C . ILE F 4 83 ? 105.423 123.041 41.900 1.00 95.03 83 ILE F C 1
ATOM 8185 O O . ILE F 4 83 ? 106.533 123.487 41.610 1.00 107.69 83 ILE F O 1
ATOM 8190 N N . TYR F 4 84 ? 104.425 123.801 42.356 1.00 92.32 84 TYR F N 1
ATOM 8191 C CA . TYR F 4 84 ? 104.550 125.244 42.573 1.00 83.19 84 TYR F CA 1
ATOM 8192 C C . TYR F 4 84 ? 104.634 125.474 44.064 1.00 76.49 84 TYR F C 1
ATOM 8193 O O . TYR F 4 84 ? 104.345 124.571 44.840 1.00 70.40 84 TYR F O 1
ATOM 8202 N N . SER F 4 85 ? 105.004 126.681 44.471 1.00 78.14 85 SER F N 1
ATOM 8203 C CA . SER F 4 85 ? 105.116 126.985 45.892 1.00 78.41 85 SER F CA 1
ATOM 8204 C C . SER F 4 85 ? 105.969 125.917 46.574 1.00 81.68 85 SER F C 1
ATOM 8205 O O . SER F 4 85 ? 105.472 125.130 47.395 1.00 85.24 85 SER F O 1
ATOM 8208 N N . LEU F 4 86 ? 107.253 125.896 46.219 1.00 77.88 86 LEU F N 1
ATOM 8209 C CA . LEU F 4 86 ? 108.212 124.948 46.772 1.00 75.45 86 LEU F CA 1
ATOM 8210 C C . LEU F 4 86 ? 108.645 125.205 48.218 1.00 83.47 86 LEU F C 1
ATOM 8211 O O . LEU F 4 86 ? 108.894 126.346 48.622 1.00 77.76 86 LEU F O 1
ATOM 8216 N N . GLU F 4 87 ? 108.718 124.122 48.987 1.00 93.40 87 GLU F N 1
ATOM 8217 C CA . GLU F 4 87 ? 109.121 124.159 50.392 1.00 107.82 87 GLU F CA 1
ATOM 8218 C C . GLU F 4 87 ? 109.885 122.883 50.755 1.00 112.16 87 GLU F C 1
ATOM 8219 O O . GLU F 4 87 ? 109.848 121.906 50.018 1.00 115.43 87 GLU F O 1
ATOM 8225 N N . GLU F 4 88 ? 110.568 122.877 51.892 1.00 122.43 88 GLU F N 1
ATOM 8226 C CA . GLU F 4 88 ? 111.321 121.695 52.272 1.00 132.52 88 GLU F CA 1
ATOM 8227 C C . GLU F 4 88 ? 110.434 120.464 52.383 1.00 134.06 88 GLU F C 1
ATOM 8228 O O . GLU F 4 88 ? 110.651 119.498 51.659 1.00 140.25 88 GLU F O 1
ATOM 8234 N N . GLU F 4 89 ? 109.432 120.476 53.259 1.00 131.95 89 GLU F N 1
ATOM 8235 C CA . GLU F 4 89 ? 108.589 119.291 53.387 1.00 133.67 89 GLU F CA 1
ATOM 8236 C C . GLU F 4 89 ? 107.823 118.959 52.117 1.00 128.40 89 GLU F C 1
ATOM 8237 O O . GLU F 4 89 ? 106.700 118.456 52.155 1.00 133.13 89 GLU F O 1
ATOM 8243 N N . ASP F 4 90 ? 108.470 119.243 50.992 1.00 120.09 90 ASP F N 1
ATOM 8244 C CA . ASP F 4 90 ? 107.973 118.987 49.659 1.00 112.50 90 ASP F CA 1
ATOM 8245 C C . ASP F 4 90 ? 109.081 118.324 48.875 1.00 104.08 90 ASP F C 1
ATOM 8246 O O . ASP F 4 90 ? 108.908 117.948 47.711 1.00 102.80 90 ASP F O 1
ATOM 8251 N N . GLU F 4 91 ? 110.222 118.170 49.540 1.00 95.66 91 GLU F N 1
ATOM 8252 C CA . GLU F 4 91 ? 111.374 117.521 48.980 1.00 87.27 91 GLU F CA 1
ATOM 8253 C C . GLU F 4 91 ? 111.352 116.054 49.302 1.00 76.04 91 GLU F C 1
ATOM 8254 O O . GLU F 4 91 ? 111.322 115.653 50.473 1.00 79.41 91 GLU F O 1
ATOM 8260 N N . ALA F 4 92 ? 111.366 115.235 48.253 1.00 65.69 92 ALA F N 1
ATOM 8261 C CA . ALA F 4 92 ? 111.352 113.771 48.377 1.00 62.65 92 ALA F CA 1
ATOM 8262 C C . ALA F 4 92 ? 111.637 113.076 47.051 1.00 53.73 92 ALA F C 1
ATOM 8263 O O . ALA F 4 92 ? 112.293 113.615 46.159 1.00 54.31 92 ALA F O 1
ATOM 8265 N N . ILE F 4 93 ? 111.127 111.868 46.929 1.00 49.20 93 ILE F N 1
ATOM 8266 C CA . ILE F 4 93 ? 111.306 111.082 45.712 1.00 56.56 93 ILE F CA 1
ATOM 8267 C C . ILE F 4 93 ? 109.969 110.855 45.029 1.00 59.76 93 ILE F C 1
ATOM 8268 O O . ILE F 4 93 ? 109.069 110.221 45.583 1.00 58.84 93 ILE F O 1
ATOM 8273 N N . TYR F 4 94 ? 109.844 111.363 43.813 1.00 59.06 94 TYR F N 1
ATOM 8274 C CA . TYR F 4 94 ? 108.615 111.222 43.064 1.00 51.57 94 TYR F CA 1
ATOM 8275 C C . TYR F 4 94 ? 108.662 110.083 42.054 1.00 48.39 94 TYR F C 1
ATOM 8276 O O . TYR F 4 94 ? 109.607 109.947 41.270 1.00 44.08 94 TYR F O 1
ATOM 8285 N N . TYR F 4 95 ? 107.614 109.273 42.068 1.00 42.75 95 TYR F N 1
ATOM 8286 C CA . TYR F 4 95 ? 107.542 108.134 41.178 1.00 43.71 95 TYR F CA 1
ATOM 8287 C C . TYR F 4 95 ? 106.322 108.130 40.270 1.00 43.22 95 TYR F C 1
ATOM 8288 O O . TYR F 4 95 ? 105.261 108.613 40.662 1.00 50.85 95 TYR F O 1
ATOM 8297 N N . CYS F 4 96 ? 106.495 107.530 39.086 1.00 37.19 96 CYS F N 1
ATOM 8298 C CA . CYS F 4 96 ? 105.465 107.363 38.059 1.00 40.59 96 CYS F CA 1
ATOM 8299 C C . CYS F 4 96 ? 105.095 105.901 37.945 1.00 43.31 96 CYS F C 1
ATOM 8300 O O . CYS F 4 96 ? 105.939 105.036 38.143 1.00 41.04 96 CYS F O 1
ATOM 8303 N N . SER F 4 97 ? 103.840 105.623 37.604 1.00 47.44 97 SER F N 1
ATOM 8304 C CA . SER F 4 97 ? 103.376 104.244 37.478 1.00 52.59 97 SER F CA 1
ATOM 8305 C C . SER F 4 97 ? 102.085 104.096 36.682 1.00 54.13 97 SER F C 1
ATOM 8306 O O . SER F 4 97 ? 101.263 105.008 36.625 1.00 43.66 97 SER F O 1
ATOM 8309 N N . TYR F 4 98 ? 101.894 102.929 36.088 1.00 59.43 98 TYR F N 1
ATOM 8310 C CA . TYR F 4 98 ? 100.707 102.705 35.290 1.00 75.12 98 TYR F CA 1
ATOM 8311 C C . TYR F 4 98 ? 100.077 101.367 35.605 1.00 94.10 98 TYR F C 1
ATOM 8312 O O . TYR F 4 98 ? 100.792 100.401 35.874 1.00 101.97 98 TYR F O 1
ATOM 8321 N N . GLY F 4 99 ? 98.744 101.307 35.535 1.00 112.09 99 GLY F N 1
ATOM 8322 C CA . GLY F 4 99 ? 98.019 100.073 35.808 1.00 123.82 99 GLY F CA 1
ATOM 8323 C C . GLY F 4 99 ? 97.543 99.377 34.545 1.00 131.63 99 GLY F C 1
ATOM 8324 O O . GLY F 4 99 ? 96.746 99.932 33.785 1.00 122.94 99 GLY F O 1
ATOM 8325 N N . GLU F 4 100 ? 98.038 98.157 34.339 1.00 145.79 100 GLU F N 1
ATOM 8326 C CA . GLU F 4 100 ? 97.721 97.324 33.177 1.00 164.06 100 GLU F CA 1
ATOM 8327 C C . GLU F 4 100 ? 96.415 97.647 32.443 1.00 172.36 100 GLU F C 1
ATOM 8328 O O . GLU F 4 100 ? 95.373 97.875 33.060 1.00 172.32 100 GLU F O 1
ATOM 8334 N N . GLY F 4 101 ? 96.504 97.651 31.113 1.00 181.27 101 GLY F N 1
ATOM 8335 C CA . GLY F 4 101 ? 95.384 97.961 30.233 1.00 191.96 101 GLY F CA 1
ATOM 8336 C C . GLY F 4 101 ? 93.950 97.598 30.595 1.00 197.89 101 GLY F C 1
ATOM 8337 O O . GLY F 4 101 ? 93.116 98.487 30.780 1.00 200.69 101 GLY F O 1
ATOM 8338 N N . SER F 4 102 ? 93.654 96.302 30.672 1.00 201.49 102 SER F N 1
ATOM 8339 C CA . SER F 4 102 ? 92.303 95.836 30.991 1.00 201.49 102 SER F CA 1
ATOM 8340 C C . SER F 4 102 ? 92.113 95.487 32.464 1.00 201.22 102 SER F C 1
ATOM 8341 O O . SER F 4 102 ? 91.741 94.361 32.802 1.00 201.49 102 SER F O 1
ATOM 8344 N N . SER F 4 103 ? 92.377 96.467 33.325 1.00 200.10 103 SER F N 1
ATOM 8345 C CA . SER F 4 103 ? 92.232 96.338 34.776 1.00 198.60 103 SER F CA 1
ATOM 8346 C C . SER F 4 103 ? 93.008 95.188 35.427 1.00 196.18 103 SER F C 1
ATOM 8347 O O . SER F 4 103 ? 92.459 94.391 36.195 1.00 194.98 103 SER F O 1
ATOM 8350 N N . GLY F 4 104 ? 94.296 95.119 35.110 1.00 194.20 104 GLY F N 1
ATOM 8351 C CA . GLY F 4 104 ? 95.160 94.111 35.690 1.00 189.41 104 GLY F CA 1
ATOM 8352 C C . GLY F 4 104 ? 96.088 94.847 36.632 1.00 184.79 104 GLY F C 1
ATOM 8353 O O . GLY F 4 104 ? 96.163 96.076 36.584 1.00 188.92 104 GLY F O 1
ATOM 8354 N N . PHE F 4 105 ? 96.803 94.138 37.496 1.00 175.33 105 PHE F N 1
ATOM 8355 C CA . PHE F 4 105 ? 97.682 94.871 38.397 1.00 163.86 105 PHE F CA 1
ATOM 8356 C C . PHE F 4 105 ? 98.964 94.249 38.936 1.00 159.71 105 PHE F C 1
ATOM 8357 O O . PHE F 4 105 ? 98.985 93.716 40.041 1.00 163.62 105 PHE F O 1
ATOM 8365 N N . HIS F 4 106 ? 100.034 94.331 38.151 1.00 151.19 106 HIS F N 1
ATOM 8366 C CA . HIS F 4 106 ? 101.348 93.860 38.588 1.00 139.69 106 HIS F CA 1
ATOM 8367 C C . HIS F 4 106 ? 102.079 95.190 38.693 1.00 123.12 106 HIS F C 1
ATOM 8368 O O . HIS F 4 106 ? 103.289 95.280 38.454 1.00 129.18 106 HIS F O 1
ATOM 8375 N N . LYS F 4 107 ? 101.293 96.216 39.038 1.00 96.82 107 LYS F N 1
ATOM 8376 C CA . LYS F 4 107 ? 101.731 97.604 39.182 1.00 73.84 107 LYS F CA 1
ATOM 8377 C C . LYS F 4 107 ? 103.209 97.834 38.976 1.00 68.51 107 LYS F C 1
ATOM 8378 O O . LYS F 4 107 ? 104.053 97.234 39.639 1.00 67.91 107 LYS F O 1
ATOM 8384 N N . VAL F 4 108 ? 103.500 98.737 38.051 1.00 56.26 108 VAL F N 1
ATOM 8385 C CA . VAL F 4 108 ? 104.850 99.063 37.674 1.00 47.71 108 VAL F CA 1
ATOM 8386 C C . VAL F 4 108 ? 105.229 100.490 37.980 1.00 51.45 108 VAL F C 1
ATOM 8387 O O . VAL F 4 108 ? 104.540 101.417 37.569 1.00 57.13 108 VAL F O 1
ATOM 8391 N N . PHE F 4 109 ? 106.319 100.687 38.704 1.00 48.01 109 PHE F N 1
ATOM 8392 C CA . PHE F 4 109 ? 106.746 102.050 38.967 1.00 49.42 109 PHE F CA 1
ATOM 8393 C C . PHE F 4 109 ? 108.064 102.184 38.246 1.00 52.60 109 PHE F C 1
ATOM 8394 O O . PHE F 4 109 ? 108.599 101.210 37.718 1.00 49.61 109 PHE F O 1
ATOM 8402 N N . ALA F 4 110 ? 108.588 103.399 38.248 1.00 51.27 110 ALA F N 1
ATOM 8403 C CA . ALA F 4 110 ? 109.851 103.680 37.609 1.00 44.07 110 ALA F CA 1
ATOM 8404 C C . ALA F 4 110 ? 110.959 103.766 38.637 1.00 52.95 110 ALA F C 1
ATOM 8405 O O . ALA F 4 110 ? 110.804 103.366 39.793 1.00 57.45 110 ALA F O 1
ATOM 8407 N N . GLU F 4 111 ? 112.086 104.305 38.202 1.00 58.34 111 GLU F N 1
ATOM 8408 C CA . GLU F 4 111 ? 113.231 104.463 39.061 1.00 55.53 111 GLU F CA 1
ATOM 8409 C C . GLU F 4 111 ? 112.958 105.607 40.028 1.00 55.88 111 GLU F C 1
ATOM 8410 O O . GLU F 4 111 ? 113.566 105.683 41.086 1.00 68.58 111 GLU F O 1
ATOM 8416 N N . GLY F 4 112 ? 112.012 106.476 39.683 1.00 55.55 112 GLY F N 1
ATOM 8417 C CA . GLY F 4 112 ? 111.690 107.612 40.538 1.00 52.77 112 GLY F CA 1
ATOM 8418 C C . GLY F 4 112 ? 112.658 108.790 40.403 1.00 45.49 112 GLY F C 1
ATOM 8419 O O . GLY F 4 112 ? 113.756 108.646 39.854 1.00 46.03 112 GLY F O 1
ATOM 8420 N N . THR F 4 113 ? 112.252 109.955 40.909 1.00 32.33 113 THR F N 1
ATOM 8421 C CA . THR F 4 113 ? 113.065 111.173 40.856 1.00 29.47 113 THR F CA 1
ATOM 8422 C C . THR F 4 113 ? 113.175 111.922 42.196 1.00 27.10 113 THR F C 1
ATOM 8423 O O . THR F 4 113 ? 112.184 112.273 42.804 1.00 26.87 113 THR F O 1
ATOM 8427 N N . LYS F 4 114 ? 114.378 112.179 42.672 1.00 29.45 114 LYS F N 1
ATOM 8428 C CA . LYS F 4 114 ? 114.474 112.904 43.924 1.00 44.97 114 LYS F CA 1
ATOM 8429 C C . LYS F 4 114 ? 114.365 114.407 43.663 1.00 48.03 114 LYS F C 1
ATOM 8430 O O . LYS F 4 114 ? 115.097 114.970 42.832 1.00 42.77 114 LYS F O 1
ATOM 8436 N N . LEU F 4 115 ? 113.454 115.049 44.391 1.00 56.09 115 LEU F N 1
ATOM 8437 C CA . LEU F 4 115 ? 113.206 116.487 44.266 1.00 64.42 115 LEU F CA 1
ATOM 8438 C C . LEU F 4 115 ? 113.912 117.286 45.344 1.00 65.10 115 LEU F C 1
ATOM 8439 O O . LEU F 4 115 ? 113.426 117.404 46.457 1.00 65.55 115 LEU F O 1
ATOM 8444 N N . ILE F 4 116 ? 115.051 117.855 44.990 1.00 66.74 116 ILE F N 1
ATOM 8445 C CA . ILE F 4 116 ? 115.850 118.623 45.922 1.00 65.66 116 ILE F CA 1
ATOM 8446 C C . ILE F 4 116 ? 115.530 120.092 45.858 1.00 67.04 116 ILE F C 1
ATOM 8447 O O . ILE F 4 116 ? 115.651 120.698 44.798 1.00 73.07 116 ILE F O 1
ATOM 8452 N N . VAL F 4 117 ? 115.124 120.662 46.989 1.00 70.12 117 VAL F N 1
ATOM 8453 C CA . VAL F 4 117 ? 114.838 122.090 47.087 1.00 78.81 117 VAL F CA 1
ATOM 8454 C C . VAL F 4 117 ? 116.103 122.749 47.679 1.00 84.80 117 VAL F C 1
ATOM 8455 O O . VAL F 4 117 ? 116.452 122.572 48.856 1.00 70.64 117 VAL F O 1
ATOM 8459 N N . ILE F 4 118 ? 116.763 123.496 46.812 1.00 98.77 118 ILE F N 1
ATOM 8460 C CA . ILE F 4 118 ? 117.989 124.216 47.126 1.00 113.02 118 ILE F CA 1
ATOM 8461 C C . ILE F 4 118 ? 117.713 125.687 47.529 1.00 125.03 118 ILE F C 1
ATOM 8462 O O . ILE F 4 118 ? 117.047 126.464 46.835 1.00 128.73 118 ILE F O 1
ATOM 8467 N N . PRO F 4 119 ? 118.255 126.021 48.704 1.00 133.67 119 PRO F N 1
ATOM 8468 C CA . PRO F 4 119 ? 118.152 127.377 49.331 1.00 136.48 119 PRO F CA 1
ATOM 8469 C C . PRO F 4 119 ? 118.771 128.554 48.622 1.00 141.91 119 PRO F C 1
ATOM 8470 O O . PRO F 4 119 ? 118.204 129.119 47.699 1.00 139.00 119 PRO F O 1
ATOM 8474 N N . SER F 4 120 ? 119.975 128.911 49.070 1.00 152.77 120 SER F N 1
ATOM 8475 C CA . SER F 4 120 ? 120.680 130.038 48.461 1.00 161.14 120 SER F CA 1
ATOM 8476 C C . SER F 4 120 ? 122.210 130.059 48.521 1.00 163.91 120 SER F C 1
ATOM 8477 O O . SER F 4 120 ? 122.847 129.450 49.386 1.00 162.12 120 SER F O 1
ATOM 8480 N N . ASP F 4 121 ? 122.737 130.790 47.565 1.00 170.09 121 ASP F N 1
ATOM 8481 C CA . ASP F 4 121 ? 124.170 130.993 47.369 1.00 176.58 121 ASP F CA 1
ATOM 8482 C C . ASP F 4 121 ? 124.290 132.211 46.439 1.00 180.05 121 ASP F C 1
ATOM 8483 O O . ASP F 4 121 ? 123.572 132.307 45.432 1.00 179.49 121 ASP F O 1
ATOM 8488 N N . LYS F 4 122 ? 125.177 133.146 46.750 1.00 185.63 122 LYS F N 1
ATOM 8489 C CA . LYS F 4 122 ? 125.346 134.358 45.927 1.00 189.75 122 LYS F CA 1
ATOM 8490 C C . LYS F 4 122 ? 124.323 134.386 44.766 1.00 193.61 122 LYS F C 1
ATOM 8491 O O . LYS F 4 122 ? 123.324 135.102 44.844 1.00 194.97 122 LYS F O 1
ATOM 8497 N N . ARG F 4 123 ? 124.604 133.614 43.705 1.00 196.16 123 ARG F N 1
ATOM 8498 C CA . ARG F 4 123 ? 123.703 133.469 42.567 1.00 197.43 123 ARG F CA 1
ATOM 8499 C C . ARG F 4 123 ? 123.963 132.077 42.010 1.00 198.11 123 ARG F C 1
ATOM 8500 O O . ARG F 4 123 ? 123.876 131.831 40.807 1.00 201.38 123 ARG F O 1
ATOM 8508 N N . LEU F 4 124 ? 124.292 131.173 42.931 1.00 197.68 124 LEU F N 1
ATOM 8509 C CA . LEU F 4 124 ? 124.573 129.768 42.645 1.00 198.71 124 LEU F CA 1
ATOM 8510 C C . LEU F 4 124 ? 125.418 129.512 41.401 1.00 199.39 124 LEU F C 1
ATOM 8511 O O . LEU F 4 124 ? 124.993 128.801 40.489 1.00 201.49 124 LEU F O 1
ATOM 8516 N N . ASP F 4 125 ? 126.611 130.093 41.344 1.00 196.67 125 ASP F N 1
ATOM 8517 C CA . ASP F 4 125 ? 127.466 129.841 40.191 1.00 191.40 125 ASP F CA 1
ATOM 8518 C C . ASP F 4 125 ? 128.726 129.122 40.653 1.00 186.19 125 ASP F C 1
ATOM 8519 O O . ASP F 4 125 ? 129.601 129.715 41.289 1.00 187.33 125 ASP F O 1
ATOM 8524 N N . ALA F 4 126 ? 128.798 127.834 40.305 1.00 176.89 126 ALA F N 1
ATOM 8525 C CA . ALA F 4 126 ? 129.963 127.006 40.606 1.00 166.38 126 ALA F CA 1
ATOM 8526 C C . ALA F 4 126 ? 129.805 125.709 39.838 1.00 160.26 126 ALA F C 1
ATOM 8527 O O . ALA F 4 126 ? 128.683 125.254 39.640 1.00 165.81 126 ALA F O 1
ATOM 8529 N N . ASP F 4 127 ? 130.904 125.104 39.395 1.00 150.58 127 ASP F N 1
ATOM 8530 C CA . ASP F 4 127 ? 130.759 123.852 38.671 1.00 138.30 127 ASP F CA 1
ATOM 8531 C C . ASP F 4 127 ? 130.612 122.703 39.647 1.00 126.97 127 ASP F C 1
ATOM 8532 O O . ASP F 4 127 ? 131.611 122.176 40.155 1.00 126.40 127 ASP F O 1
ATOM 8537 N N . ILE F 4 128 ? 129.382 122.337 39.884 1.00 112.83 128 ILE F N 1
ATOM 8538 C CA . ILE F 4 128 ? 129.073 121.219 40.765 1.00 99.15 128 ILE F CA 1
ATOM 8539 C C . ILE F 4 128 ? 128.595 120.087 39.886 1.00 88.29 128 ILE F C 1
ATOM 8540 O O . ILE F 4 128 ? 127.438 120.036 39.494 1.00 93.99 128 ILE F O 1
ATOM 8545 N N . SER F 4 129 ? 129.502 119.189 39.563 1.00 68.49 129 SER F N 1
ATOM 8546 C CA . SER F 4 129 ? 129.211 118.042 38.742 1.00 62.71 129 SER F CA 1
ATOM 8547 C C . SER F 4 129 ? 130.228 117.045 39.143 1.00 80.55 129 SER F C 1
ATOM 8548 O O . SER F 4 129 ? 131.195 117.407 39.837 1.00 85.32 129 SER F O 1
ATOM 8551 N N . PRO F 4 130 ? 130.077 115.780 38.738 1.00 97.01 130 PRO F N 1
ATOM 8552 C CA . PRO F 4 130 ? 131.050 114.746 39.085 1.00 101.39 130 PRO F CA 1
ATOM 8553 C C . PRO F 4 130 ? 132.447 115.090 38.617 1.00 100.13 130 PRO F C 1
ATOM 8554 O O . PRO F 4 130 ? 132.630 115.835 37.655 1.00 109.25 130 PRO F O 1
ATOM 8558 N N . LYS F 4 131 ? 133.431 114.540 39.311 1.00 88.19 131 LYS F N 1
ATOM 8559 C CA . LYS F 4 131 ? 134.815 114.754 38.969 1.00 71.39 131 LYS F CA 1
ATOM 8560 C C . LYS F 4 131 ? 135.558 113.454 39.232 1.00 61.83 131 LYS F C 1
ATOM 8561 O O . LYS F 4 131 ? 135.822 113.096 40.377 1.00 66.03 131 LYS F O 1
ATOM 8567 N N . PRO F 4 132 ? 135.868 112.714 38.163 1.00 50.05 132 PRO F N 1
ATOM 8568 C CA . PRO F 4 132 ? 136.580 111.438 38.181 1.00 50.37 132 PRO F CA 1
ATOM 8569 C C . PRO F 4 132 ? 137.894 111.508 38.948 1.00 56.55 132 PRO F C 1
ATOM 8570 O O . PRO F 4 132 ? 138.223 112.521 39.557 1.00 63.83 132 PRO F O 1
ATOM 8574 N N . THR F 4 133 ? 138.638 110.410 38.888 1.00 58.07 133 THR F N 1
ATOM 8575 C CA . THR F 4 133 ? 139.938 110.243 39.517 1.00 60.52 133 THR F CA 1
ATOM 8576 C C . THR F 4 133 ? 140.078 108.737 39.423 1.00 57.51 133 THR F C 1
ATOM 8577 O O . THR F 4 133 ? 139.690 108.015 40.320 1.00 72.19 133 THR F O 1
ATOM 8581 N N . ILE F 4 134 ? 140.643 108.267 38.331 1.00 53.80 134 ILE F N 1
ATOM 8582 C CA . ILE F 4 134 ? 140.833 106.850 38.077 1.00 53.45 134 ILE F CA 1
ATOM 8583 C C . ILE F 4 134 ? 142.053 106.323 38.800 1.00 54.86 134 ILE F C 1
ATOM 8584 O O . ILE F 4 134 ? 143.031 107.029 39.020 1.00 65.14 134 ILE F O 1
ATOM 8589 N N . PHE F 4 135 ? 141.939 105.060 39.164 1.00 44.80 135 PHE F N 1
ATOM 8590 C CA . PHE F 4 135 ? 142.995 104.320 39.799 1.00 38.91 135 PHE F CA 1
ATOM 8591 C C . PHE F 4 135 ? 142.985 102.967 39.093 1.00 41.03 135 PHE F C 1
ATOM 8592 O O . PHE F 4 135 ? 141.954 102.301 39.069 1.00 43.72 135 PHE F O 1
ATOM 8600 N N . LEU F 4 136 ? 144.117 102.525 38.533 1.00 47.96 136 LEU F N 1
ATOM 8601 C CA . LEU F 4 136 ? 144.184 101.209 37.876 1.00 51.10 136 LEU F CA 1
ATOM 8602 C C . LEU F 4 136 ? 144.514 100.111 38.883 1.00 47.08 136 LEU F C 1
ATOM 8603 O O . LEU F 4 136 ? 144.826 100.413 40.037 1.00 53.27 136 LEU F O 1
ATOM 8608 N N . PRO F 4 137 ? 144.448 98.848 38.444 1.00 47.04 137 PRO F N 1
ATOM 8609 C CA . PRO F 4 137 ? 144.755 97.737 39.342 1.00 49.13 137 PRO F CA 1
ATOM 8610 C C . PRO F 4 137 ? 146.121 97.862 40.017 1.00 52.61 137 PRO F C 1
ATOM 8611 O O . PRO F 4 137 ? 146.909 98.750 39.696 1.00 41.74 137 PRO F O 1
ATOM 8615 N N . SER F 4 138 ? 146.371 96.971 40.972 1.00 61.68 138 SER F N 1
ATOM 8616 C CA . SER F 4 138 ? 147.633 96.930 41.702 1.00 71.93 138 SER F CA 1
ATOM 8617 C C . SER F 4 138 ? 148.408 95.696 41.257 1.00 71.47 138 SER F C 1
ATOM 8618 O O . SER F 4 138 ? 147.943 94.565 41.424 1.00 69.98 138 SER F O 1
ATOM 8621 N N . VAL F 4 139 ? 149.590 95.911 40.689 1.00 73.69 139 VAL F N 1
ATOM 8622 C CA . VAL F 4 139 ? 150.413 94.802 40.219 1.00 75.35 139 VAL F CA 1
ATOM 8623 C C . VAL F 4 139 ? 150.485 93.691 41.265 1.00 75.13 139 VAL F C 1
ATOM 8624 O O . VAL F 4 139 ? 150.382 92.512 40.927 1.00 71.90 139 VAL F O 1
ATOM 8628 N N . ALA F 4 140 ? 150.659 94.069 42.530 1.00 69.79 140 ALA F N 1
ATOM 8629 C CA . ALA F 4 140 ? 150.699 93.087 43.602 1.00 71.29 140 ALA F CA 1
ATOM 8630 C C . ALA F 4 140 ? 149.541 92.159 43.312 1.00 72.13 140 ALA F C 1
ATOM 8631 O O . ALA F 4 140 ? 149.753 91.014 42.942 1.00 69.27 140 ALA F O 1
ATOM 8633 N N . GLU F 4 141 ? 148.319 92.675 43.442 1.00 73.00 141 GLU F N 1
ATOM 8634 C CA . GLU F 4 141 ? 147.123 91.889 43.175 1.00 72.74 141 GLU F CA 1
ATOM 8635 C C . GLU F 4 141 ? 147.225 91.196 41.833 1.00 75.79 141 GLU F C 1
ATOM 8636 O O . GLU F 4 141 ? 147.134 89.965 41.771 1.00 79.12 141 GLU F O 1
ATOM 8642 N N . THR F 4 142 ? 147.401 91.963 40.755 1.00 73.96 142 THR F N 1
ATOM 8643 C CA . THR F 4 142 ? 147.512 91.347 39.428 1.00 85.99 142 THR F CA 1
ATOM 8644 C C . THR F 4 142 ? 148.390 90.097 39.573 1.00 84.15 142 THR F C 1
ATOM 8645 O O . THR F 4 142 ? 147.948 88.946 39.394 1.00 67.80 142 THR F O 1
ATOM 8649 N N . ASN F 4 143 ? 149.636 90.379 39.939 1.00 84.69 143 ASN F N 1
ATOM 8650 C CA . ASN F 4 143 ? 150.693 89.404 40.146 1.00 87.78 143 ASN F CA 1
ATOM 8651 C C . ASN F 4 143 ? 150.282 88.179 40.953 1.00 80.42 143 ASN F C 1
ATOM 8652 O O . ASN F 4 143 ? 150.422 87.046 40.493 1.00 76.10 143 ASN F O 1
ATOM 8657 N N . LEU F 4 144 ? 149.765 88.424 42.152 1.00 77.09 144 LEU F N 1
ATOM 8658 C CA . LEU F 4 144 ? 149.400 87.358 43.080 1.00 78.00 144 LEU F CA 1
ATOM 8659 C C . LEU F 4 144 ? 148.053 86.697 42.978 1.00 74.45 144 LEU F C 1
ATOM 8660 O O . LEU F 4 144 ? 147.935 85.509 43.290 1.00 71.79 144 LEU F O 1
ATOM 8665 N N . HIS F 4 145 ? 147.041 87.445 42.549 1.00 76.16 145 HIS F N 1
ATOM 8666 C CA . HIS F 4 145 ? 145.698 86.894 42.428 1.00 72.37 145 HIS F CA 1
ATOM 8667 C C . HIS F 4 145 ? 145.261 86.607 40.996 1.00 71.61 145 HIS F C 1
ATOM 8668 O O . HIS F 4 145 ? 144.450 85.709 40.749 1.00 64.44 145 HIS F O 1
ATOM 8675 N N . LYS F 4 146 ? 145.817 87.351 40.051 1.00 72.52 146 LYS F N 1
ATOM 8676 C CA . LYS F 4 146 ? 145.410 87.193 38.669 1.00 82.18 146 LYS F CA 1
ATOM 8677 C C . LYS F 4 146 ? 143.997 87.778 38.728 1.00 80.34 146 LYS F C 1
ATOM 8678 O O . LYS F 4 146 ? 143.000 87.159 38.336 1.00 70.99 146 LYS F O 1
ATOM 8684 N N . THR F 4 147 ? 143.961 88.989 39.279 1.00 78.02 147 THR F N 1
ATOM 8685 C CA . THR F 4 147 ? 142.766 89.794 39.463 1.00 62.94 147 THR F CA 1
ATOM 8686 C C . THR F 4 147 ? 143.160 91.239 39.242 1.00 69.69 147 THR F C 1
ATOM 8687 O O . THR F 4 147 ? 144.334 91.554 39.100 1.00 82.45 147 THR F O 1
ATOM 8691 N N . GLY F 4 148 ? 142.180 92.124 39.222 1.00 68.32 148 GLY F N 1
ATOM 8692 C CA . GLY F 4 148 ? 142.469 93.525 39.018 1.00 65.26 148 GLY F CA 1
ATOM 8693 C C . GLY F 4 148 ? 141.265 94.288 39.494 1.00 62.26 148 GLY F C 1
ATOM 8694 O O . GLY F 4 148 ? 140.142 93.951 39.121 1.00 62.59 148 GLY F O 1
ATOM 8695 N N . THR F 4 149 ? 141.485 95.292 40.336 1.00 56.27 149 THR F N 1
ATOM 8696 C CA . THR F 4 149 ? 140.383 96.093 40.849 1.00 48.27 149 THR F CA 1
ATOM 8697 C C . THR F 4 149 ? 140.563 97.530 40.410 1.00 45.56 149 THR F C 1
ATOM 8698 O O . THR F 4 149 ? 141.683 97.977 40.217 1.00 50.91 149 THR F O 1
ATOM 8702 N N . TYR F 4 150 ? 139.464 98.246 40.214 1.00 48.02 150 TYR F N 1
ATOM 8703 C CA . TYR F 4 150 ? 139.569 99.644 39.827 1.00 56.97 150 TYR F CA 1
ATOM 8704 C C . TYR F 4 150 ? 138.841 100.527 40.826 1.00 57.67 150 TYR F C 1
ATOM 8705 O O . TYR F 4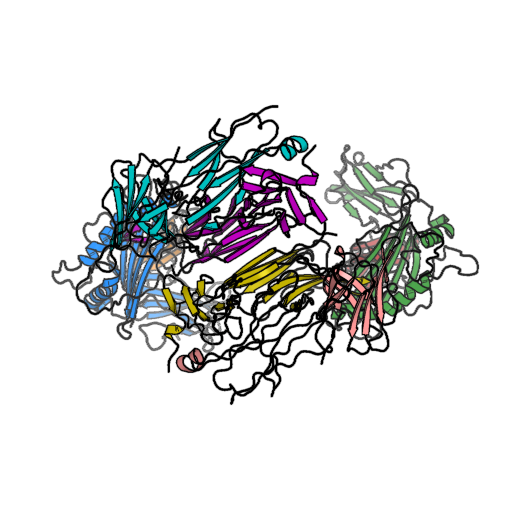 150 ? 137.968 100.070 41.560 1.00 49.33 150 TYR F O 1
ATOM 8714 N N . LEU F 4 151 ? 139.206 101.798 40.848 1.00 64.33 151 LEU F N 1
ATOM 8715 C CA . LEU F 4 151 ? 138.574 102.726 41.755 1.00 67.18 151 LEU F CA 1
ATOM 8716 C C . LEU F 4 151 ? 138.034 103.887 40.937 1.00 74.27 151 LEU F C 1
ATOM 8717 O O . LEU F 4 151 ? 138.774 104.513 40.169 1.00 77.36 151 LEU F O 1
ATOM 8722 N N . CYS F 4 152 ? 136.735 104.143 41.089 1.00 72.55 152 CYS F N 1
ATOM 8723 C CA . CYS F 4 152 ? 136.041 105.215 40.381 1.00 63.26 152 CYS F CA 1
ATOM 8724 C C . CYS F 4 152 ? 135.742 106.230 41.469 1.00 51.87 152 CYS F C 1
ATOM 8725 O O . CYS F 4 152 ? 134.837 106.040 42.263 1.00 59.55 152 CYS F O 1
ATOM 8728 N N . LEU F 4 153 ? 136.513 107.302 41.536 1.00 36.08 153 LEU F N 1
ATOM 8729 C CA . LEU F 4 153 ? 136.281 108.284 42.584 1.00 34.94 153 LEU F CA 1
ATOM 8730 C C . LEU F 4 153 ? 135.724 109.590 42.091 1.00 38.40 153 LEU F C 1
ATOM 8731 O O . LEU F 4 153 ? 136.369 110.305 41.352 1.00 40.89 153 LEU F O 1
ATOM 8736 N N . LEU F 4 154 ? 134.527 109.914 42.549 1.00 42.58 154 LEU F N 1
ATOM 8737 C CA . LEU F 4 154 ? 133.866 111.128 42.138 1.00 47.87 154 LEU F CA 1
ATOM 8738 C C . LEU F 4 154 ? 133.721 112.089 43.326 1.00 53.42 154 LEU F C 1
ATOM 8739 O O . LEU F 4 154 ? 133.372 111.684 44.434 1.00 56.47 154 LEU F O 1
ATOM 8744 N N . GLU F 4 155 ? 134.010 113.364 43.105 1.00 58.96 155 GLU F N 1
ATOM 8745 C CA . GLU F 4 155 ? 133.874 114.345 44.168 1.00 68.53 155 GLU F CA 1
ATOM 8746 C C . GLU F 4 155 ? 133.409 115.667 43.616 1.00 71.27 155 GLU F C 1
ATOM 8747 O O . GLU F 4 155 ? 133.204 115.829 42.423 1.00 49.67 155 GLU F O 1
ATOM 8753 N N . ALA F 4 156 ? 133.250 116.646 44.519 1.00 79.37 156 ALA F N 1
ATOM 8754 C CA . ALA F 4 156 ? 132.811 117.991 44.148 1.00 86.07 156 ALA F CA 1
ATOM 8755 C C . ALA F 4 156 ? 131.538 117.984 43.308 1.00 90.97 156 ALA F C 1
ATOM 8756 O O . ALA F 4 156 ? 131.374 118.813 42.398 1.00 96.47 156 ALA F O 1
ATOM 8758 N N . PHE F 4 157 ? 130.636 117.062 43.610 1.00 88.64 157 PHE F N 1
ATOM 8759 C CA . PHE F 4 157 ? 129.327 117.003 42.934 1.00 81.76 157 PHE F CA 1
ATOM 8760 C C . PHE F 4 157 ? 128.281 117.423 43.964 1.00 82.91 157 PHE F C 1
ATOM 8761 O O . PHE F 4 157 ? 128.494 117.254 45.158 1.00 79.23 157 PHE F O 1
ATOM 8769 N N . PHE F 4 158 ? 127.148 117.974 43.526 1.00 89.22 158 PHE F N 1
ATOM 8770 C CA . PHE F 4 158 ? 126.157 118.427 44.498 1.00 91.29 158 PHE F CA 1
ATOM 8771 C C . PHE F 4 158 ? 124.934 117.619 44.880 1.00 89.09 158 PHE F C 1
ATOM 8772 O O . PHE F 4 158 ? 124.829 117.156 46.010 1.00 94.93 158 PHE F O 1
ATOM 8780 N N . PRO F 4 159 ? 123.964 117.497 43.964 1.00 77.33 159 PRO F N 1
ATOM 8781 C CA . PRO F 4 159 ? 122.752 116.744 44.274 1.00 71.47 159 PRO F CA 1
ATOM 8782 C C . PRO F 4 159 ? 122.952 115.776 45.414 1.00 67.90 159 PRO F C 1
ATOM 8783 O O . PRO F 4 159 ? 122.141 115.719 46.323 1.00 75.64 159 PRO F O 1
ATOM 8787 N N . ASP F 4 160 ? 124.057 115.041 45.369 1.00 62.06 160 ASP F N 1
ATOM 8788 C CA . ASP F 4 160 ? 124.386 114.055 46.387 1.00 63.06 160 ASP F CA 1
ATOM 8789 C C . ASP F 4 160 ? 123.599 112.812 46.029 1.00 53.84 160 ASP F C 1
ATOM 8790 O O . ASP F 4 160 ? 123.578 111.827 46.751 1.00 67.61 160 ASP F O 1
ATOM 8795 N N . VAL F 4 161 ? 122.978 112.870 44.867 1.00 36.86 161 VAL F N 1
ATOM 8796 C CA . VAL F 4 161 ? 122.165 111.791 44.370 1.00 38.38 161 VAL F CA 1
ATOM 8797 C C . VAL F 4 161 ? 122.762 111.228 43.086 1.00 50.31 161 VAL F C 1
ATOM 8798 O O . VAL F 4 161 ? 122.341 111.583 41.986 1.00 62.51 161 VAL F O 1
ATOM 8802 N N . ILE F 4 162 ? 123.739 110.342 43.216 1.00 52.73 162 ILE F N 1
ATOM 8803 C CA . ILE F 4 162 ? 124.365 109.746 42.038 1.00 60.07 162 ILE F CA 1
ATOM 8804 C C . ILE F 4 162 ? 124.123 108.258 41.994 1.00 49.53 162 ILE F C 1
ATOM 8805 O O . ILE F 4 162 ? 123.880 107.619 43.017 1.00 59.02 162 ILE F O 1
ATOM 8810 N N . ARG F 4 163 ? 124.180 107.695 40.807 1.00 38.64 163 ARG F N 1
ATOM 8811 C CA . ARG F 4 163 ? 124.050 106.256 40.685 1.00 51.69 163 ARG F CA 1
ATOM 8812 C C . ARG F 4 163 ? 125.300 105.896 39.887 1.00 48.33 163 ARG F C 1
ATOM 8813 O O . ARG F 4 163 ? 125.569 106.493 38.851 1.00 48.31 163 ARG F O 1
ATOM 8821 N N . VAL F 4 164 ? 126.100 104.957 40.367 1.00 48.49 164 VAL F N 1
ATOM 8822 C CA . VAL F 4 164 ? 127.307 104.626 39.633 1.00 41.55 164 VAL F CA 1
ATOM 8823 C C . VAL F 4 164 ? 127.457 103.145 39.464 1.00 47.63 164 VAL F C 1
ATOM 8824 O O . VAL F 4 164 ? 127.648 102.425 40.430 1.00 62.46 164 VAL F O 1
ATOM 8828 N N . TYR F 4 165 ? 127.404 102.686 38.230 1.00 38.14 165 TYR F N 1
ATOM 8829 C CA . TYR F 4 165 ? 127.503 101.269 37.986 1.00 46.34 165 TYR F CA 1
ATOM 8830 C C . TYR F 4 165 ? 128.605 101.012 36.998 1.00 53.73 165 TYR F C 1
ATOM 8831 O O . TYR F 4 165 ? 128.814 101.816 36.094 1.00 56.01 165 TYR F O 1
ATOM 8840 N N . TRP F 4 166 ? 129.307 99.893 37.165 1.00 61.91 166 TRP F N 1
ATOM 8841 C CA . TRP F 4 166 ? 130.404 99.531 36.267 1.00 66.41 166 TRP F CA 1
ATOM 8842 C C . TRP F 4 166 ? 129.913 98.632 35.170 1.00 64.44 166 TRP F C 1
ATOM 8843 O O . TRP F 4 166 ? 129.654 97.449 35.380 1.00 57.59 166 TRP F O 1
ATOM 8854 N N . LYS F 4 167 ? 129.800 99.205 33.987 1.00 71.61 167 LYS F N 1
ATOM 8855 C CA . LYS F 4 167 ? 129.344 98.460 32.842 1.00 78.45 167 LYS F CA 1
ATOM 8856 C C . LYS F 4 167 ? 130.521 98.035 32.027 1.00 83.22 167 LYS F C 1
ATOM 8857 O O . LYS F 4 167 ? 131.441 98.820 31.798 1.00 89.92 167 LYS F O 1
ATOM 8863 N N . GLU F 4 168 ? 130.510 96.796 31.593 1.00 85.20 168 GLU F N 1
ATOM 8864 C CA . GLU F 4 168 ? 131.570 96.336 30.733 1.00 99.71 168 GLU F CA 1
ATOM 8865 C C . GLU F 4 168 ? 131.301 96.989 29.413 1.00 106.09 168 GLU F C 1
ATOM 8866 O O . GLU F 4 168 ? 130.654 96.399 28.531 1.00 113.34 168 GLU F O 1
ATOM 8872 N N . LYS F 4 169 ? 131.782 98.200 29.255 1.00 111.63 169 LYS F N 1
ATOM 8873 C CA . LYS F 4 169 ? 131.383 98.958 28.092 1.00 113.14 169 LYS F CA 1
ATOM 8874 C C . LYS F 4 169 ? 131.656 98.360 26.709 1.00 119.74 169 LYS F C 1
ATOM 8875 O O . LYS F 4 169 ? 131.176 98.888 25.696 1.00 120.77 169 LYS F O 1
ATOM 8881 N N . ASP F 4 170 ? 132.409 97.262 26.613 1.00 124.13 170 ASP F N 1
ATOM 8882 C CA . ASP F 4 170 ? 132.563 96.627 25.313 1.00 134.28 170 ASP F CA 1
ATOM 8883 C C . ASP F 4 170 ? 131.197 96.070 24.909 1.00 139.34 170 ASP F C 1
ATOM 8884 O O . ASP F 4 170 ? 130.902 95.934 23.725 1.00 137.99 170 ASP F O 1
ATOM 8889 N N . GLY F 4 171 ? 130.376 95.751 25.922 1.00 150.08 171 GLY F N 1
ATOM 8890 C CA . GLY F 4 171 ? 129.035 95.215 25.721 1.00 156.87 171 GLY F CA 1
ATOM 8891 C C . GLY F 4 171 ? 128.140 95.606 26.890 1.00 159.03 171 GLY F C 1
ATOM 8892 O O . GLY F 4 171 ? 128.467 95.307 28.048 1.00 160.28 171 GLY F O 1
ATOM 8893 N N . ASN F 4 172 ? 127.007 96.269 26.615 1.00 160.49 172 ASN F N 1
ATOM 8894 C CA . ASN F 4 172 ? 126.097 96.752 27.639 1.00 159.80 172 ASN F CA 1
ATOM 8895 C C . ASN F 4 172 ? 125.545 95.634 28.521 1.00 154.69 172 ASN F C 1
ATOM 8896 O O . ASN F 4 172 ? 124.742 94.801 28.105 1.00 153.29 172 ASN F O 1
ATOM 8901 N N . THR F 4 173 ? 126.010 95.635 29.750 1.00 151.22 173 THR F N 1
ATOM 8902 C CA . THR F 4 173 ? 125.599 94.670 30.775 1.00 149.20 173 THR F CA 1
ATOM 8903 C C . THR F 4 173 ? 126.214 95.132 32.083 1.00 142.12 173 THR F C 1
ATOM 8904 O O . THR F 4 173 ? 127.185 95.882 32.074 1.00 149.20 173 THR F O 1
ATOM 8908 N N . ILE F 4 174 ? 125.668 94.647 33.206 1.00 128.85 174 ILE F N 1
ATOM 8909 C CA . ILE F 4 174 ? 126.177 95.090 34.513 1.00 117.82 174 ILE F CA 1
ATOM 8910 C C . ILE F 4 174 ? 127.071 94.067 35.248 1.00 109.87 174 ILE F C 1
ATOM 8911 O O . ILE F 4 174 ? 126.889 92.856 35.113 1.00 116.17 174 ILE F O 1
ATOM 8916 N N . LEU F 4 175 ? 128.031 94.554 36.036 1.00 88.31 175 LEU F N 1
ATOM 8917 C CA . LEU F 4 175 ? 128.963 93.666 36.724 1.00 73.67 175 LEU F CA 1
ATOM 8918 C C . LEU F 4 175 ? 128.939 93.856 38.236 1.00 67.15 175 LEU F C 1
ATOM 8919 O O . LEU F 4 175 ? 129.023 94.981 38.730 1.00 59.42 175 LEU F O 1
ATOM 8924 N N . ASP F 4 176 ? 128.854 92.764 38.984 1.00 66.45 176 ASP F N 1
ATOM 8925 C CA . ASP F 4 176 ? 128.791 92.895 40.430 1.00 62.70 176 ASP F CA 1
ATOM 8926 C C . ASP F 4 176 ? 129.909 93.776 40.954 1.00 55.76 176 ASP F C 1
ATOM 8927 O O . ASP F 4 176 ? 131.043 93.338 41.032 1.00 64.12 176 ASP F O 1
ATOM 8932 N N . SER F 4 177 ? 129.592 95.015 41.316 1.00 47.74 177 SER F N 1
ATOM 8933 C CA . SER F 4 177 ? 130.609 95.926 41.844 1.00 54.94 177 SER F CA 1
ATOM 8934 C C . SER F 4 177 ? 130.336 96.173 43.326 1.00 56.21 177 SER F C 1
ATOM 8935 O O . SER F 4 177 ? 129.365 95.646 43.874 1.00 60.54 177 SER F O 1
ATOM 8938 N N . GLN F 4 178 ? 131.202 96.964 43.962 1.00 59.05 178 GLN F N 1
ATOM 8939 C CA . GLN F 4 178 ? 131.090 97.322 45.380 1.00 64.60 178 GLN F CA 1
ATOM 8940 C C . GLN F 4 178 ? 131.200 98.834 45.365 1.00 59.26 178 GLN F C 1
ATOM 8941 O O . GLN F 4 178 ? 131.787 99.382 44.444 1.00 61.01 178 GLN F O 1
ATOM 8947 N N . GLU F 4 179 ? 130.694 99.514 46.385 1.00 53.34 179 GLU F N 1
ATOM 8948 C CA . GLU F 4 179 ? 130.723 100.975 46.369 1.00 55.86 179 GLU F CA 1
ATOM 8949 C C . GLU F 4 179 ? 130.684 101.524 47.783 1.00 49.49 179 GLU F C 1
ATOM 8950 O O . GLU F 4 179 ? 130.050 100.930 48.644 1.00 50.80 179 GLU F O 1
ATOM 8956 N N . GLY F 4 180 ? 131.333 102.656 48.035 1.00 50.00 180 GLY F N 1
ATOM 8957 C CA . GLY F 4 180 ? 131.296 103.205 49.380 1.00 55.95 180 GLY F CA 1
ATOM 8958 C C . GLY F 4 180 ? 130.124 104.151 49.570 1.00 65.83 180 GLY F C 1
ATOM 8959 O O . GLY F 4 180 ? 129.788 104.890 48.654 1.00 70.00 180 GLY F O 1
ATOM 8960 N N . ASP F 4 181 ? 129.490 104.144 50.740 1.00 72.62 181 ASP F N 1
ATOM 8961 C CA . ASP F 4 181 ? 128.363 105.048 50.994 1.00 75.23 181 ASP F CA 1
ATOM 8962 C C . ASP F 4 181 ? 128.830 106.483 50.759 1.00 66.59 181 ASP F C 1
ATOM 8963 O O . ASP F 4 181 ? 129.978 106.811 51.037 1.00 71.30 181 ASP F O 1
ATOM 8968 N N . THR F 4 182 ? 127.939 107.328 50.247 1.00 62.77 182 THR F N 1
ATOM 8969 C CA . THR F 4 182 ? 128.267 108.724 49.928 1.00 56.28 182 THR F CA 1
ATOM 8970 C C . THR F 4 182 ? 128.521 109.630 51.125 1.00 54.87 182 THR F C 1
ATOM 8971 O O . THR F 4 182 ? 127.627 109.905 51.917 1.00 48.85 182 THR F O 1
ATOM 8975 N N . LEU F 4 183 ? 129.753 110.118 51.213 1.00 61.42 183 LEU F N 1
ATOM 8976 C CA . LEU F 4 183 ? 130.186 110.979 52.300 1.00 68.93 183 LEU F CA 1
ATOM 8977 C C . LEU F 4 183 ? 130.037 112.458 51.937 1.00 72.28 183 LEU F C 1
ATOM 8978 O O . LEU F 4 183 ? 130.342 112.865 50.810 1.00 64.81 183 LEU F O 1
ATOM 8983 N N . LYS F 4 184 ? 129.587 113.251 52.913 1.00 77.31 184 LYS F N 1
ATOM 8984 C CA . LYS F 4 184 ? 129.380 114.683 52.739 1.00 86.54 184 LYS F CA 1
ATOM 8985 C C . LYS F 4 184 ? 130.637 115.524 52.853 1.00 90.33 184 LYS F C 1
ATOM 8986 O O . LYS F 4 184 ? 131.272 115.592 53.901 1.00 95.56 184 LYS F O 1
ATOM 8992 N N . THR F 4 185 ? 130.980 116.166 51.744 1.00 96.08 185 THR F N 1
ATOM 8993 C CA . THR F 4 185 ? 132.128 117.057 51.649 1.00 98.50 185 THR F CA 1
ATOM 8994 C C . THR F 4 185 ? 131.594 118.428 52.064 1.00 105.51 185 THR F C 1
ATOM 8995 O O . THR F 4 185 ? 130.655 118.940 51.453 1.00 113.40 185 THR F O 1
ATOM 8999 N N . ASN F 4 186 ? 132.194 119.033 53.077 1.00 107.56 186 ASN F N 1
ATOM 9000 C CA . ASN F 4 186 ? 131.827 120.304 53.680 1.00 112.29 186 ASN F CA 1
ATOM 9001 C C . ASN F 4 186 ? 130.623 120.908 52.970 1.00 110.34 186 ASN F C 1
ATOM 9002 O O . ASN F 4 186 ? 129.523 120.997 53.564 1.00 118.41 186 ASN F O 1
ATOM 9007 N N . ASP F 4 187 ? 130.760 121.409 51.739 1.00 100.42 187 ASP F N 1
ATOM 9008 C CA . ASP F 4 187 ? 129.643 122.108 51.070 1.00 100.63 187 ASP F CA 1
ATOM 9009 C C . ASP F 4 187 ? 129.161 121.295 49.864 1.00 95.31 187 ASP F C 1
ATOM 9010 O O . ASP F 4 187 ? 128.152 121.630 49.226 1.00 90.02 187 ASP F O 1
ATOM 9015 N N . THR F 4 188 ? 129.908 120.240 49.555 1.00 91.85 188 THR F N 1
ATOM 9016 C CA . THR F 4 188 ? 129.630 119.351 48.426 1.00 80.89 188 THR F CA 1
ATOM 9017 C C . THR F 4 188 ? 129.389 117.921 48.930 1.00 74.18 188 THR F C 1
ATOM 9018 O O . THR F 4 188 ? 128.981 117.719 50.072 1.00 75.51 188 THR F O 1
ATOM 9022 N N . TYR F 4 189 ? 129.647 116.946 48.059 1.00 64.08 189 TYR F N 1
ATOM 9023 C CA . TYR F 4 189 ? 129.512 115.516 48.355 1.00 56.31 189 TYR F CA 1
ATOM 9024 C C . TYR F 4 189 ? 130.515 114.755 47.465 1.00 52.94 189 TYR F C 1
ATOM 9025 O O . TYR F 4 189 ? 130.808 115.196 46.348 1.00 43.44 189 TYR F O 1
ATOM 9034 N N . MET F 4 190 ? 130.994 113.602 47.946 1.00 53.97 190 MET F N 1
ATOM 9035 C CA . MET F 4 190 ? 131.970 112.766 47.231 1.00 53.60 190 MET F CA 1
ATOM 9036 C C . MET F 4 190 ? 131.580 111.284 47.257 1.00 55.42 190 MET F C 1
ATOM 9037 O O . MET F 4 190 ? 130.759 110.899 48.080 1.00 59.75 190 MET F O 1
ATOM 9042 N N . LYS F 4 191 ? 132.170 110.458 46.383 1.00 51.62 191 LYS F N 1
ATOM 9043 C CA . LYS F 4 191 ? 131.859 109.009 46.341 1.00 47.99 191 LYS F CA 1
ATOM 9044 C C . LYS F 4 191 ? 132.822 108.118 45.542 1.00 46.88 191 LYS F C 1
ATOM 9045 O O . LYS F 4 191 ? 133.462 108.575 44.597 1.00 50.84 191 LYS F O 1
ATOM 9051 N N . PHE F 4 192 ? 132.896 106.839 45.925 1.00 44.10 192 PHE F N 1
ATOM 9052 C CA . PHE F 4 192 ? 133.738 105.845 45.248 1.00 37.99 192 PHE F CA 1
ATOM 9053 C C . PHE F 4 192 ? 133.137 104.446 45.266 1.00 30.83 192 PHE F C 1
ATOM 9054 O O . PHE F 4 192 ? 132.360 104.081 46.153 1.00 26.24 192 PHE F O 1
ATOM 9062 N N . SER F 4 193 ? 133.513 103.674 44.256 1.00 18.61 193 SER F N 1
ATOM 9063 C CA . SER F 4 193 ? 133.045 102.308 44.077 1.00 24.11 193 SER F CA 1
ATOM 9064 C C . SER F 4 193 ? 134.116 101.541 43.334 1.00 25.68 193 SER F C 1
ATOM 9065 O O . SER F 4 193 ? 134.741 102.085 42.436 1.00 23.23 193 SER F O 1
ATOM 9068 N N . TRP F 4 194 ? 134.341 100.286 43.684 1.00 23.28 194 TRP F N 1
ATOM 9069 C CA . TRP F 4 194 ? 135.354 99.549 42.954 1.00 37.78 194 TRP F CA 1
ATOM 9070 C C . TRP F 4 194 ? 134.782 98.429 42.122 1.00 43.56 194 TRP F C 1
ATOM 9071 O O . TRP F 4 194 ? 133.569 98.170 42.149 1.00 48.41 194 TRP F O 1
ATOM 9082 N N . LEU F 4 195 ? 135.663 97.790 41.354 1.00 47.31 195 LEU F N 1
ATOM 9083 C CA . LEU F 4 195 ? 135.278 96.672 40.503 1.00 48.04 195 LEU F CA 1
ATOM 9084 C C . LEU F 4 195 ? 136.439 95.715 40.546 1.00 45.39 195 LEU F C 1
ATOM 9085 O O . LEU F 4 195 ? 137.576 96.136 40.397 1.00 49.72 195 LEU F O 1
ATOM 9090 N N . THR F 4 196 ? 136.143 94.438 40.769 1.00 51.61 196 THR F N 1
ATOM 9091 C CA . THR F 4 196 ? 137.155 93.389 40.822 1.00 59.26 196 THR F CA 1
ATOM 9092 C C . THR F 4 196 ? 137.014 92.565 39.553 1.00 57.97 196 THR F C 1
ATOM 9093 O O . THR F 4 196 ? 136.101 91.751 39.435 1.00 50.13 196 THR F O 1
ATOM 9097 N N . VAL F 4 197 ? 137.922 92.785 38.610 1.00 58.44 197 VAL F N 1
ATOM 9098 C CA . VAL F 4 197 ? 137.888 92.093 37.331 1.00 59.14 197 VAL F CA 1
ATOM 9099 C C . VAL F 4 197 ? 138.619 90.779 37.347 1.00 60.83 197 VAL F C 1
ATOM 9100 O O . VAL F 4 197 ? 139.793 90.721 37.678 1.00 72.54 197 VAL F O 1
ATOM 9104 N N . PRO F 4 198 ? 137.928 89.697 36.992 1.00 60.77 198 PRO F N 1
ATOM 9105 C CA . PRO F 4 198 ? 138.586 88.398 36.985 1.00 66.46 198 PRO F CA 1
ATOM 9106 C C . PRO F 4 198 ? 139.683 88.241 35.936 1.00 79.32 198 PRO F C 1
ATOM 9107 O O . PRO F 4 198 ? 139.830 89.068 35.033 1.00 74.07 198 PRO F O 1
ATOM 9111 N N . GLU F 4 199 ? 140.462 87.173 36.095 1.00 99.81 199 GLU F N 1
ATOM 9112 C CA . GLU F 4 199 ? 141.581 86.850 35.219 1.00 109.04 199 GLU F CA 1
ATOM 9113 C C . GLU F 4 199 ? 141.262 86.899 33.736 1.00 113.60 199 GLU F C 1
ATOM 9114 O O . GLU F 4 199 ? 141.528 87.898 33.063 1.00 113.94 199 GLU F O 1
ATOM 9120 N N . ARG F 4 200 ? 140.687 85.810 33.203 1.00 111.71 200 ARG F N 1
ATOM 9121 C CA . ARG F 4 200 ? 140.411 85.668 31.788 1.00 120.24 200 ARG F CA 1
ATOM 9122 C C . ARG F 4 200 ? 139.642 86.878 31.193 1.00 116.62 200 ARG F C 1
ATOM 9123 O O . ARG F 4 200 ? 139.387 86.921 30.000 1.00 124.54 200 ARG F O 1
ATOM 9131 N N . ALA F 4 201 ? 139.286 87.855 32.023 1.00 105.67 201 ALA F N 1
ATOM 9132 C CA . ALA F 4 201 ? 138.594 89.010 31.469 1.00 99.18 201 ALA F CA 1
ATOM 9133 C C . ALA F 4 201 ? 139.366 90.272 31.760 1.00 97.83 201 ALA F C 1
ATOM 9134 O O . ALA F 4 201 ? 138.840 91.374 31.616 1.00 94.55 201 ALA F O 1
ATOM 9136 N N . MET F 4 202 ? 140.615 90.120 32.175 1.00 97.12 202 MET F N 1
ATOM 9137 C CA . MET F 4 202 ? 141.404 91.296 32.484 1.00 99.25 202 MET F CA 1
ATOM 9138 C C . MET F 4 202 ? 141.786 92.024 31.213 1.00 97.75 202 MET F C 1
ATOM 9139 O O . MET F 4 202 ? 142.061 93.232 31.221 1.00 86.94 202 MET F O 1
ATOM 9144 N N . GLY F 4 203 ? 141.805 91.279 30.116 1.00 97.33 203 GLY F N 1
ATOM 9145 C CA . GLY F 4 203 ? 142.173 91.861 28.846 1.00 104.23 203 GLY F CA 1
ATOM 9146 C C . GLY F 4 203 ? 141.215 92.897 28.299 1.00 110.57 203 GLY F C 1
ATOM 9147 O O . GLY F 4 203 ? 141.611 93.705 27.462 1.00 113.98 203 GLY F O 1
ATOM 9148 N N . LYS F 4 204 ? 139.967 92.895 28.765 1.00 116.98 204 LYS F N 1
ATOM 9149 C CA . LYS F 4 204 ? 138.964 93.840 28.261 1.00 122.44 204 LYS F CA 1
ATOM 9150 C C . LYS F 4 204 ? 138.903 95.210 28.925 1.00 120.39 204 LYS F C 1
ATOM 9151 O O . LYS F 4 204 ? 139.329 95.385 30.067 1.00 129.87 204 LYS F O 1
ATOM 9157 N N . GLU F 4 205 ? 138.360 96.178 28.190 1.00 110.43 205 GLU F N 1
ATOM 9158 C CA . GLU F 4 205 ? 138.205 97.541 28.686 1.00 104.40 205 GLU F CA 1
ATOM 9159 C C . GLU F 4 205 ? 136.854 97.697 29.390 1.00 98.89 205 GLU F C 1
ATOM 9160 O O . GLU F 4 205 ? 135.794 97.448 28.804 1.00 105.26 205 GLU F O 1
ATOM 9166 N N . HIS F 4 206 ? 136.891 98.111 30.649 1.00 80.12 206 HIS F N 1
ATOM 9167 C CA . HIS F 4 206 ? 135.664 98.298 31.407 1.00 67.77 206 HIS F CA 1
ATOM 9168 C C . HIS F 4 206 ? 135.463 99.782 31.632 1.00 61.49 206 HIS F C 1
ATOM 9169 O O . HIS F 4 206 ? 136.422 100.519 31.733 1.00 63.10 206 HIS F O 1
ATOM 9176 N N . ARG F 4 207 ? 134.224 100.235 31.705 1.00 61.73 207 ARG F N 1
ATOM 9177 C CA . ARG F 4 207 ? 133.999 101.646 31.936 1.00 68.25 207 ARG F CA 1
ATOM 9178 C C . ARG F 4 207 ? 133.049 101.807 33.091 1.00 64.36 207 ARG F C 1
ATOM 9179 O O . ARG F 4 207 ? 132.017 101.153 33.139 1.00 60.10 207 ARG F O 1
ATOM 9187 N N . CYS F 4 208 ? 133.419 102.676 34.027 1.00 66.24 208 CYS F N 1
ATOM 9188 C CA . CYS F 4 208 ? 132.616 102.975 35.210 1.00 58.60 208 CYS F CA 1
ATOM 9189 C C . CYS F 4 208 ? 131.620 104.065 34.862 1.00 53.50 208 CYS F C 1
ATOM 9190 O O . CYS F 4 208 ? 132.014 105.136 34.424 1.00 48.57 208 CYS F O 1
ATOM 9193 N N . ILE F 4 209 ? 130.336 103.820 35.077 1.00 49.70 209 ILE F N 1
ATOM 9194 C CA . ILE F 4 209 ? 129.365 104.824 34.695 1.00 45.93 209 ILE F CA 1
ATOM 9195 C C . ILE F 4 209 ? 128.626 105.587 35.759 1.00 50.98 209 ILE F C 1
ATOM 9196 O O . ILE F 4 209 ? 127.871 105.010 36.553 1.00 50.49 209 ILE F O 1
ATOM 9201 N N . VAL F 4 210 ? 128.814 106.909 35.699 1.00 41.23 210 VAL F N 1
ATOM 9202 C CA . VAL F 4 210 ? 128.232 107.849 36.637 1.00 31.94 210 VAL F CA 1
ATOM 9203 C C . VAL F 4 210 ? 127.100 108.518 35.975 1.00 26.97 210 VAL F C 1
ATOM 9204 O O . VAL F 4 210 ? 127.241 108.905 34.835 1.00 35.03 210 VAL F O 1
ATOM 9208 N N . LYS F 4 211 ? 126.004 108.684 36.712 1.00 29.28 211 LYS F N 1
ATOM 9209 C CA . LYS F 4 211 ? 124.765 109.312 36.235 1.00 29.71 211 LYS F CA 1
ATOM 9210 C C . LYS F 4 211 ? 124.288 110.277 37.307 1.00 30.22 211 LYS F C 1
ATOM 9211 O O . LYS F 4 211 ? 123.810 109.874 38.378 1.00 22.37 211 LYS F O 1
ATOM 9217 N N . HIS F 4 212 ? 124.392 111.563 37.005 1.00 35.77 212 HIS F N 1
ATOM 9218 C CA . HIS F 4 212 ? 124.026 112.568 37.988 1.00 47.04 212 HIS F CA 1
ATOM 9219 C C . HIS F 4 212 ? 123.548 113.914 37.435 1.00 38.30 212 HIS F C 1
ATOM 9220 O O . HIS F 4 212 ? 124.196 114.508 36.616 1.00 38.10 212 HIS F O 1
ATOM 9227 N N . GLU F 4 213 ? 122.414 114.399 37.910 1.00 50.14 213 GLU F N 1
ATOM 9228 C CA . GLU F 4 213 ? 121.873 115.661 37.424 1.00 61.60 213 GLU F CA 1
ATOM 9229 C C . GLU F 4 213 ? 122.914 116.705 36.991 1.00 64.77 213 GLU F C 1
ATOM 9230 O O . GLU F 4 213 ? 123.425 116.657 35.865 1.00 71.44 213 GLU F O 1
ATOM 9236 N N . ASN F 4 214 ? 123.224 117.654 37.868 1.00 62.28 214 ASN F N 1
ATOM 9237 C CA . ASN F 4 214 ? 124.183 118.709 37.532 1.00 64.50 214 ASN F CA 1
ATOM 9238 C C . ASN F 4 214 ? 125.503 118.178 36.976 1.00 60.80 214 ASN F C 1
ATOM 9239 O O . ASN F 4 214 ? 126.552 118.403 37.576 1.00 66.97 214 ASN F O 1
ATOM 9244 N N . ASN F 4 215 ? 125.491 117.489 35.847 1.00 54.20 215 ASN F N 1
ATOM 9245 C CA . ASN F 4 215 ? 126.756 116.990 35.350 1.00 67.20 215 ASN F CA 1
ATOM 9246 C C . ASN F 4 215 ? 126.940 117.365 33.900 1.00 84.59 215 ASN F C 1
ATOM 9247 O O . ASN F 4 215 ? 126.095 117.065 33.050 1.00 79.65 215 ASN F O 1
ATOM 9252 N N . LYS F 4 216 ? 128.036 118.090 33.659 1.00 105.54 216 LYS F N 1
ATOM 9253 C CA . LYS F 4 216 ? 128.446 118.605 32.346 1.00 121.27 216 LYS F CA 1
ATOM 9254 C C . LYS F 4 216 ? 127.702 118.108 31.104 1.00 124.94 216 LYS F C 1
ATOM 9255 O O . LYS F 4 216 ? 127.524 116.907 30.901 1.00 124.56 216 LYS F O 1
ATOM 9261 N N . GLY F 4 217 ? 127.290 119.053 30.265 1.00 129.86 217 GLY F N 1
ATOM 9262 C CA . GLY F 4 217 ? 126.567 118.705 29.059 1.00 136.90 217 GLY F CA 1
ATOM 9263 C C . GLY F 4 217 ? 125.155 118.272 29.394 1.00 139.14 217 GLY F C 1
ATOM 9264 O O . GLY F 4 217 ? 124.183 118.960 29.072 1.00 142.42 217 GLY F O 1
ATOM 9265 N N . GLY F 4 218 ? 125.048 117.130 30.063 1.00 136.34 218 GLY F N 1
ATOM 9266 C CA . GLY F 4 218 ? 123.750 116.604 30.436 1.00 125.42 218 GLY F CA 1
ATOM 9267 C C . GLY F 4 218 ? 123.641 115.162 29.994 1.00 119.14 218 GLY F C 1
ATOM 9268 O O . GLY F 4 218 ? 122.647 114.763 29.398 1.00 114.89 218 GLY F O 1
ATOM 9269 N N . ALA F 4 219 ? 124.686 114.389 30.273 1.00 116.41 219 ALA F N 1
ATOM 9270 C CA . ALA F 4 219 ? 124.726 112.976 29.925 1.00 110.04 219 ALA F CA 1
ATOM 9271 C C . ALA F 4 219 ? 125.560 112.224 30.950 1.00 103.95 219 ALA F C 1
ATOM 9272 O O . ALA F 4 219 ? 126.333 112.815 31.706 1.00 102.85 219 ALA F O 1
ATOM 9274 N N . ASP F 4 220 ? 125.398 110.912 30.981 1.00 92.13 220 ASP F N 1
ATOM 9275 C CA . ASP F 4 220 ? 126.152 110.103 31.916 1.00 84.57 220 ASP F CA 1
ATOM 9276 C C . ASP F 4 220 ? 127.621 110.272 31.598 1.00 78.03 220 ASP F C 1
ATOM 9277 O O . ASP F 4 220 ? 127.958 110.614 30.468 1.00 84.94 220 ASP F O 1
ATOM 9282 N N . GLN F 4 221 ? 128.477 110.010 32.591 1.00 72.71 221 GLN F N 1
ATOM 9283 C CA . GLN F 4 221 ? 129.920 110.097 32.411 1.00 69.20 221 GLN F CA 1
ATOM 9284 C C . GLN F 4 221 ? 130.487 108.853 31.762 1.00 72.97 221 GLN F C 1
ATOM 9285 O O . GLN F 4 221 ? 130.144 107.730 32.119 1.00 59.19 221 GLN F O 1
ATOM 9291 N N . ALA F 4 222 ? 131.356 109.094 30.802 1.00 84.28 222 ALA F N 1
ATOM 9292 C CA . ALA F 4 222 ? 132.021 107.984 30.161 1.00 92.52 222 ALA F CA 1
ATOM 9293 C C . ALA F 4 222 ? 133.420 107.889 30.745 1.00 88.76 222 ALA F C 1
ATOM 9294 O O . ALA F 4 222 ? 134.308 108.660 30.413 1.00 101.12 222 ALA F O 1
ATOM 9296 N N . ILE F 4 223 ? 133.576 106.926 31.599 1.00 66.10 223 ILE F N 1
ATOM 9297 C CA . ILE F 4 223 ? 134.876 106.722 32.197 1.00 47.09 223 ILE F CA 1
ATOM 9298 C C . ILE F 4 223 ? 135.432 105.395 31.716 1.00 55.08 223 ILE F C 1
ATOM 9299 O O . ILE F 4 223 ? 135.009 104.340 32.206 1.00 54.11 223 ILE F O 1
ATOM 9304 N N . PHE F 4 224 ? 136.367 105.423 30.778 1.00 68.29 224 PHE F N 1
ATOM 9305 C CA . PHE F 4 224 ? 136.953 104.182 30.275 1.00 87.09 224 PHE F CA 1
ATOM 9306 C C . PHE F 4 224 ? 138.147 103.779 31.154 1.00 84.36 224 PHE F C 1
ATOM 9307 O O . PHE F 4 224 ? 138.870 104.624 31.691 1.00 82.66 224 PHE F O 1
ATOM 9315 N N . PHE F 4 225 ? 138.320 102.467 31.301 1.00 81.16 225 PHE F N 1
ATOM 9316 C CA . PHE F 4 225 ? 139.382 101.875 32.112 1.00 80.68 225 PHE F CA 1
ATOM 9317 C C . PHE F 4 225 ? 140.174 100.844 31.313 1.00 88.24 225 PHE F C 1
ATOM 9318 O O . PHE F 4 225 ? 139.712 99.713 31.089 1.00 88.49 225 PHE F O 1
ATOM 9326 N N . PRO F 4 226 ? 141.413 101.198 30.951 1.00 89.36 226 PRO F N 1
ATOM 9327 C CA . PRO F 4 226 ? 142.297 100.344 30.170 1.00 91.89 226 PRO F CA 1
ATOM 9328 C C . PRO F 4 226 ? 142.368 98.923 30.687 1.00 102.78 226 PRO F C 1
ATOM 9329 O O . PRO F 4 226 ? 141.875 98.598 31.766 1.00 100.88 226 PRO F O 1
ATOM 9333 N N . SER F 4 227 ? 142.998 98.085 29.885 1.00 123.78 227 SER F N 1
ATOM 9334 C CA . SER F 4 227 ? 143.201 96.687 30.195 1.00 147.85 227 SER F CA 1
ATOM 9335 C C . SER F 4 227 ? 144.530 96.447 29.514 1.00 158.17 227 SER F C 1
ATOM 9336 O O . SER F 4 227 ? 144.671 96.709 28.321 1.00 163.63 227 SER F O 1
ATOM 9339 N N . ILE F 4 228 ? 145.523 95.978 30.249 1.00 163.78 228 ILE F N 1
ATOM 9340 C CA . ILE F 4 228 ? 146.806 95.789 29.606 1.00 170.12 228 ILE F CA 1
ATOM 9341 C C . ILE F 4 228 ? 147.441 94.435 29.858 1.00 170.93 228 ILE F C 1
ATOM 9342 O O . ILE F 4 228 ? 146.996 93.665 30.711 1.00 170.60 228 ILE F O 1
ATOM 9347 N N . LYS F 4 229 ? 148.478 94.149 29.081 1.00 170.95 229 LYS F N 1
ATOM 9348 C CA . LYS F 4 229 ? 149.227 92.920 29.228 1.00 173.29 229 LYS F CA 1
ATOM 9349 C C . LYS F 4 229 ? 150.707 93.294 29.236 1.00 175.18 229 LYS F C 1
ATOM 9350 O O . LYS F 4 229 ? 151.159 94.076 28.400 1.00 176.12 229 LYS F O 1
ATOM 9356 N N . LYS F 4 230 ? 151.451 92.755 30.199 1.00 177.34 230 LYS F N 1
ATOM 9357 C CA . LYS F 4 230 ? 152.884 93.031 30.314 1.00 178.54 230 LYS F CA 1
ATOM 9358 C C . LYS F 4 230 ? 153.701 91.782 30.643 1.00 177.15 230 LYS F C 1
ATOM 9359 O O . LYS F 4 230 ? 154.313 91.214 29.712 1.00 170.62 230 LYS F O 1
ATOM 9366 N N . GLY G 3 1 ? 131.751 73.389 68.147 0.92 181.91 1 GLY G N 1
ATOM 9367 C CA . GLY G 3 1 ? 130.477 72.656 67.869 0.92 179.15 1 GLY G CA 1
ATOM 9368 C C . GLY G 3 1 ? 129.469 73.481 67.093 1.00 119.96 1 GLY G C 1
ATOM 9369 O O . GLY G 3 1 ? 129.764 74.618 66.712 0.92 181.77 1 GLY G O 1
ATOM 9370 N N . ASP G 3 2 ? 128.284 72.918 66.843 1.00 173.86 2 ASP G N 1
ATOM 9371 C CA . ASP G 3 2 ? 127.237 73.650 66.094 1.00 164.18 2 ASP G CA 1
ATOM 9372 C C . ASP G 3 2 ? 125.836 72.957 66.062 1.00 149.92 2 ASP G C 1
ATOM 9373 O O . ASP G 3 2 ? 125.596 72.068 65.250 1.00 146.63 2 ASP G O 1
ATOM 9378 N N . GLN G 3 3 ? 124.911 73.393 66.955 1.00 133.32 3 GLN G N 1
ATOM 9379 C CA . GLN G 3 3 ? 123.552 72.818 66.951 1.00 118.98 3 GLN G CA 1
ATOM 9380 C C . GLN G 3 3 ? 122.465 73.718 67.619 1.00 106.18 3 GLN G C 1
ATOM 9381 O O . GLN G 3 3 ? 121.719 73.267 68.477 1.00 103.45 3 GLN G O 1
ATOM 9387 N N . VAL G 3 4 ? 122.383 74.978 67.207 1.00 89.21 4 VAL G N 1
ATOM 9388 C CA . VAL G 3 4 ? 121.388 75.895 67.739 1.00 79.64 4 VAL G CA 1
ATOM 9389 C C . VAL G 3 4 ? 121.330 77.077 66.790 1.00 84.80 4 VAL G C 1
ATOM 9390 O O . VAL G 3 4 ? 122.359 77.515 66.282 1.00 85.42 4 VAL G O 1
ATOM 9394 N N . GLU G 3 5 ? 120.143 77.606 66.557 1.00 90.62 5 GLU G N 1
ATOM 9395 C CA . GLU G 3 5 ? 120.037 78.736 65.643 1.00 95.27 5 GLU G CA 1
ATOM 9396 C C . GLU G 3 5 ? 118.917 79.681 66.065 1.00 88.95 5 GLU G C 1
ATOM 9397 O O . GLU G 3 5 ? 117.749 79.329 66.001 1.00 94.56 5 GLU G O 1
ATOM 9403 N N . GLN G 3 6 ? 119.305 80.863 66.500 1.00 74.60 6 GLN G N 1
ATOM 9404 C CA . GLN G 3 6 ? 118.317 81.837 66.905 1.00 67.88 6 GLN G CA 1
ATOM 9405 C C . GLN G 3 6 ? 117.823 82.518 65.658 1.00 66.17 6 GLN G C 1
ATOM 9406 O O . GLN G 3 6 ? 118.571 82.670 64.703 1.00 66.31 6 GLN G O 1
ATOM 9412 N N . SER G 3 7 ? 116.559 82.917 65.673 1.00 63.60 7 SER G N 1
ATOM 9413 C CA . SER G 3 7 ? 115.926 83.595 64.560 1.00 58.49 7 SER G CA 1
ATOM 9414 C C . SER G 3 7 ? 116.705 84.886 64.298 1.00 55.09 7 SER G C 1
ATOM 9415 O O . SER G 3 7 ? 117.917 84.878 64.393 1.00 63.93 7 SER G O 1
ATOM 9418 N N . PRO G 3 8 ? 116.045 86.020 64.010 1.00 51.11 8 PRO G N 1
ATOM 9419 C CA . PRO G 3 8 ? 116.819 87.236 63.749 1.00 57.54 8 PRO G CA 1
ATOM 9420 C C . PRO G 3 8 ? 118.119 87.555 64.512 1.00 59.04 8 PRO G C 1
ATOM 9421 O O . PRO G 3 8 ? 118.105 87.687 65.726 1.00 53.07 8 PRO G O 1
ATOM 9425 N N . SER G 3 9 ? 119.222 87.715 63.769 1.00 60.84 9 SER G N 1
ATOM 9426 C CA . SER G 3 9 ? 120.521 88.071 64.334 1.00 66.14 9 SER G CA 1
ATOM 9427 C C . SER G 3 9 ? 120.381 89.420 64.970 1.00 62.78 9 SER G C 1
ATOM 9428 O O . SER G 3 9 ? 121.243 89.862 65.718 1.00 70.89 9 SER G O 1
ATOM 9431 N N . ALA G 3 10 ? 119.282 90.080 64.645 1.00 55.10 10 ALA G N 1
ATOM 9432 C CA . ALA G 3 10 ? 118.962 91.395 65.186 1.00 52.00 10 ALA G CA 1
ATOM 9433 C C . ALA G 3 10 ? 117.612 91.753 64.594 1.00 47.97 10 ALA G C 1
ATOM 9434 O O . ALA G 3 10 ? 117.257 91.280 63.513 1.00 42.53 10 ALA G O 1
ATOM 9436 N N . LEU G 3 11 ? 116.850 92.579 65.289 1.00 43.65 11 LEU G N 1
ATOM 9437 C CA . LEU G 3 11 ? 115.541 92.963 64.789 1.00 36.00 11 LEU G CA 1
ATOM 9438 C C . LEU G 3 11 ? 115.117 94.192 65.549 1.00 41.37 11 LEU G C 1
ATOM 9439 O O . LEU G 3 11 ? 115.508 94.369 66.684 1.00 53.90 11 LEU G O 1
ATOM 9444 N N . SER G 3 12 ? 114.320 95.052 64.944 1.00 39.12 12 SER G N 1
ATOM 9445 C CA . SER G 3 12 ? 113.930 96.266 65.641 1.00 45.21 12 SER G CA 1
ATOM 9446 C C . SER G 3 12 ? 112.442 96.548 65.443 1.00 45.40 12 SER G C 1
ATOM 9447 O O . SER G 3 12 ? 111.925 96.355 64.349 1.00 50.15 12 SER G O 1
ATOM 9450 N N . LEU G 3 13 ? 111.756 96.992 66.500 1.00 39.12 13 LEU G N 1
ATOM 9451 C CA . LEU G 3 13 ? 110.317 97.229 66.433 1.00 45.85 13 LEU G CA 1
ATOM 9452 C C . LEU G 3 13 ? 109.883 98.571 66.967 1.00 51.89 13 LEU G C 1
ATOM 9453 O O . LEU G 3 13 ? 110.606 99.219 67.716 1.00 50.02 13 LEU G O 1
ATOM 9458 N N . HIS G 3 14 ? 108.668 98.965 66.586 1.00 57.63 14 HIS G N 1
ATOM 9459 C CA . HIS G 3 14 ? 108.081 100.219 67.034 1.00 56.84 14 HIS G CA 1
ATOM 9460 C C . HIS G 3 14 ? 107.291 99.945 68.304 1.00 59.24 14 HIS G C 1
ATOM 9461 O O . HIS G 3 14 ? 106.864 98.820 68.562 1.00 54.55 14 HIS G O 1
ATOM 9468 N N . GLU G 3 15 ? 107.096 100.985 69.101 1.00 67.92 15 GLU G N 1
ATOM 9469 C CA . GLU G 3 15 ? 106.373 100.836 70.352 1.00 72.13 15 GLU G CA 1
ATOM 9470 C C . GLU G 3 15 ? 104.965 100.390 70.002 1.00 64.70 15 GLU G C 1
ATOM 9471 O O . GLU G 3 15 ? 104.245 101.085 69.308 1.00 55.63 15 GLU G O 1
ATOM 9477 N N . GLY G 3 16 ? 104.585 99.210 70.457 1.00 61.62 16 GLY G N 1
ATOM 9478 C CA . GLY G 3 16 ? 103.252 98.743 70.170 1.00 66.45 16 GLY G CA 1
ATOM 9479 C C . GLY G 3 16 ? 103.144 97.848 68.956 1.00 71.90 16 GLY G C 1
ATOM 9480 O O . GLY G 3 16 ? 102.062 97.724 68.369 1.00 88.51 16 GLY G O 1
ATOM 9481 N N . THR G 3 17 ? 104.274 97.212 68.551 1.00 59.96 17 THR G N 1
ATOM 9482 C CA . THR G 3 17 ? 104.257 96.252 67.448 1.00 50.32 17 THR G CA 1
ATOM 9483 C C . THR G 3 17 ? 104.267 94.883 68.069 1.00 55.49 17 THR G C 1
ATOM 9484 O O . THR G 3 17 ? 104.280 94.754 69.290 1.00 63.32 17 THR G O 1
ATOM 9488 N N . ASP G 3 18 ? 104.244 93.855 67.251 1.00 55.91 18 ASP G N 1
ATOM 9489 C CA . ASP G 3 18 ? 104.216 92.501 67.826 1.00 58.79 18 ASP G CA 1
ATOM 9490 C C . ASP G 3 18 ? 105.074 91.572 67.013 1.00 47.92 18 ASP G C 1
ATOM 9491 O O . ASP G 3 18 ? 104.776 91.327 65.848 1.00 62.13 18 ASP G O 1
ATOM 9496 N N . SER G 3 19 ? 106.151 91.038 67.579 1.00 47.59 19 SER G N 1
ATOM 9497 C CA . SER G 3 19 ? 107.032 90.141 66.822 1.00 53.97 19 SER G CA 1
ATOM 9498 C C . SER G 3 19 ? 107.428 88.888 67.596 1.00 56.24 19 SER G C 1
ATOM 9499 O O . SER G 3 19 ? 107.035 88.731 68.753 1.00 56.47 19 SER G O 1
ATOM 9502 N N . ALA G 3 20 ? 108.224 88.010 66.977 1.00 44.54 20 ALA G N 1
ATOM 9503 C CA . ALA G 3 20 ? 108.625 86.784 67.657 1.00 50.62 20 ALA G CA 1
ATOM 9504 C C . ALA G 3 20 ? 110.006 86.253 67.335 1.00 43.54 20 ALA G C 1
ATOM 9505 O O . ALA G 3 20 ? 110.484 86.369 66.196 1.00 49.13 20 ALA G O 1
ATOM 9507 N N . LEU G 3 21 ? 110.656 85.658 68.327 1.00 39.84 21 LEU G N 1
ATOM 9508 C CA . LEU G 3 21 ? 111.968 85.090 68.129 1.00 34.40 21 LEU G CA 1
ATOM 9509 C C . LEU G 3 21 ? 111.768 83.602 68.081 1.00 46.83 21 LEU G C 1
ATOM 9510 O O . LEU G 3 21 ? 110.903 83.064 68.768 1.00 56.93 21 LEU G O 1
ATOM 9515 N N . ARG G 3 22 ? 112.554 82.944 67.243 1.00 47.87 22 ARG G N 1
ATOM 9516 C CA . ARG G 3 22 ? 112.486 81.507 67.077 1.00 56.96 22 ARG G CA 1
ATOM 9517 C C . ARG G 3 22 ? 113.934 81.094 67.237 1.00 54.45 22 ARG G C 1
ATOM 9518 O O . ARG G 3 22 ? 114.831 81.916 67.129 1.00 55.55 22 ARG G O 1
ATOM 9526 N N . CYS G 3 23 ? 114.170 79.825 67.502 1.00 60.28 23 CYS G N 1
ATOM 9527 C CA . CYS G 3 23 ? 115.517 79.328 67.645 1.00 58.93 23 CYS G CA 1
ATOM 9528 C C . CYS G 3 23 ? 115.272 77.846 67.734 1.00 62.73 23 CYS G C 1
ATOM 9529 O O . CYS G 3 23 ? 114.331 77.404 68.390 1.00 67.85 23 CYS G O 1
ATOM 9532 N N . ASN G 3 24 ? 116.068 77.063 67.035 1.00 64.07 24 ASN G N 1
ATOM 9533 C CA . ASN G 3 24 ? 115.869 75.637 67.112 1.00 66.49 24 ASN G CA 1
ATOM 9534 C C . ASN G 3 24 ? 117.191 74.907 67.088 1.00 64.52 24 ASN G C 1
ATOM 9535 O O . ASN G 3 24 ? 118.229 75.463 66.699 1.00 50.39 24 ASN G O 1
ATOM 9540 N N . PHE G 3 25 ? 117.121 73.665 67.557 1.00 66.72 25 PHE G N 1
ATOM 9541 C CA . PHE G 3 25 ? 118.234 72.724 67.662 1.00 72.55 25 PHE G CA 1
ATOM 9542 C C . PHE G 3 25 ? 117.508 71.403 67.448 1.00 82.37 25 PHE G C 1
ATOM 9543 O O . PHE G 3 25 ? 116.315 71.315 67.732 1.00 81.62 25 PHE G O 1
ATOM 9551 N N . THR G 3 26 ? 118.179 70.375 66.942 1.00 95.87 26 THR G N 1
ATOM 9552 C CA . THR G 3 26 ? 117.476 69.109 66.737 1.00 107.44 26 THR G CA 1
ATOM 9553 C C . THR G 3 26 ? 117.919 68.033 67.708 1.00 108.66 26 THR G C 1
ATOM 9554 O O . THR G 3 26 ? 117.286 66.981 67.827 1.00 120.10 26 THR G O 1
ATOM 9558 N N . THR G 3 27 ? 119.004 68.287 68.405 1.00 100.72 27 THR G N 1
ATOM 9559 C CA . THR G 3 27 ? 119.406 67.349 69.429 1.00 98.55 27 THR G CA 1
ATOM 9560 C C . THR G 3 27 ? 118.407 67.487 70.576 1.00 87.61 27 THR G C 1
ATOM 9561 O O . THR G 3 27 ? 118.552 68.317 71.467 1.00 92.30 27 THR G O 1
ATOM 9565 N N . THR G 3 28 ? 117.405 66.649 70.541 1.00 80.77 28 THR G N 1
ATOM 9566 C CA . THR G 3 28 ? 116.355 66.601 71.557 1.00 72.26 28 THR G CA 1
ATOM 9567 C C . THR G 3 28 ? 116.812 67.210 72.884 1.00 63.51 28 THR G C 1
ATOM 9568 O O . THR G 3 28 ? 117.910 66.913 73.350 1.00 61.33 28 THR G O 1
ATOM 9572 N N . MET G 3 29 ? 115.975 68.052 73.489 1.00 54.62 29 MET G N 1
ATOM 9573 C CA . MET G 3 29 ? 116.315 68.705 74.757 1.00 50.50 29 MET G CA 1
ATOM 9574 C C . MET G 3 29 ? 115.248 68.501 75.837 1.00 61.74 29 MET G C 1
ATOM 9575 O O . MET G 3 29 ? 114.169 67.980 75.563 1.00 67.20 29 MET G O 1
ATOM 9580 N N . ARG G 3 30 ? 115.543 68.920 77.066 1.00 59.43 30 ARG G N 1
ATOM 9581 C CA . ARG G 3 30 ? 114.569 68.796 78.146 1.00 54.05 30 ARG G CA 1
ATOM 9582 C C . ARG G 3 30 ? 113.822 70.109 78.318 1.00 49.65 30 ARG G C 1
ATOM 9583 O O . ARG G 3 30 ? 112.626 70.121 78.607 1.00 60.85 30 ARG G O 1
ATOM 9591 N N . SER G 3 31 ? 114.521 71.219 78.140 1.00 40.40 31 SER G N 1
ATOM 9592 C CA . SER G 3 31 ? 113.871 72.515 78.236 1.00 47.25 31 SER G CA 1
ATOM 9593 C C . SER G 3 31 ? 114.612 73.628 77.505 1.00 53.72 31 SER G C 1
ATOM 9594 O O . SER G 3 31 ? 115.825 73.524 77.230 1.00 50.83 31 SER G O 1
ATOM 9597 N N . VAL G 3 32 ? 113.852 74.670 77.157 1.00 55.04 32 VAL G N 1
ATOM 9598 C CA . VAL G 3 32 ? 114.385 75.836 76.473 1.00 62.98 32 VAL G CA 1
ATOM 9599 C C . VAL G 3 32 ? 114.215 77.008 77.408 1.00 55.39 32 VAL G C 1
ATOM 9600 O O . VAL G 3 32 ? 113.133 77.237 77.920 1.00 65.15 32 VAL G O 1
ATOM 9604 N N . GLN G 3 33 ? 115.291 77.745 77.631 1.00 52.10 33 GLN G N 1
ATOM 9605 C CA . GLN G 3 33 ? 115.276 78.891 78.524 1.00 54.74 33 GLN G CA 1
ATOM 9606 C C . GLN G 3 33 ? 115.284 80.170 77.694 1.00 54.94 33 GLN G C 1
ATOM 9607 O O . GLN G 3 33 ? 115.755 80.155 76.561 1.00 62.01 33 GLN G O 1
ATOM 9613 N N . TRP G 3 34 ? 114.765 81.271 78.230 1.00 45.21 34 TRP G N 1
ATOM 9614 C CA . TRP G 3 34 ? 114.786 82.539 77.499 1.00 44.18 34 TRP G CA 1
ATOM 9615 C C . TRP G 3 34 ? 115.307 83.701 78.338 1.00 51.28 34 TRP G C 1
ATOM 9616 O O . TRP G 3 34 ? 114.756 84.025 79.394 1.00 56.64 34 TRP G O 1
ATOM 9627 N N . PHE G 3 35 ? 116.360 84.345 77.850 1.00 54.12 35 PHE G N 1
ATOM 9628 C CA . PHE G 3 35 ? 116.969 85.451 78.563 1.00 50.33 35 PHE G CA 1
ATOM 9629 C C . PHE G 3 35 ? 117.017 86.793 77.833 1.00 53.16 35 PHE G C 1
ATOM 9630 O O . PHE G 3 35 ? 116.905 86.849 76.610 1.00 60.26 35 PHE G O 1
ATOM 9638 N N . ARG G 3 36 ? 117.207 87.865 78.606 1.00 46.48 36 ARG G N 1
ATOM 9639 C CA . ARG G 3 36 ? 117.358 89.238 78.103 1.00 47.17 36 ARG G CA 1
ATOM 9640 C C . ARG G 3 36 ? 118.631 89.833 78.745 1.00 47.35 36 ARG G C 1
ATOM 9641 O O . ARG G 3 36 ? 118.689 89.942 79.960 1.00 52.05 36 ARG G O 1
ATOM 9649 N N . GLN G 3 37 ? 119.621 90.221 77.960 1.00 44.44 37 GLN G N 1
ATOM 9650 C CA . GLN G 3 37 ? 120.821 90.790 78.560 1.00 48.75 37 GLN G CA 1
ATOM 9651 C C . GLN G 3 37 ? 120.695 92.321 78.695 1.00 59.86 37 GLN G C 1
ATOM 9652 O O . GLN G 3 37 ? 120.403 92.982 77.698 1.00 61.39 37 GLN G O 1
ATOM 9658 N N . ASN G 3 38 ? 120.895 92.862 79.882 1.00 69.84 38 ASN G N 1
ATOM 9659 C CA . ASN G 3 38 ? 120.876 94.308 80.076 1.00 81.05 38 ASN G CA 1
ATOM 9660 C C . ASN G 3 38 ? 122.129 94.838 79.453 1.00 84.81 38 ASN G C 1
ATOM 9661 O O . ASN G 3 38 ? 122.988 94.059 79.047 1.00 83.05 38 ASN G O 1
ATOM 9666 N N . SER G 3 39 ? 122.278 96.154 79.344 1.00 90.91 39 SER G N 1
ATOM 9667 C CA . SER G 3 39 ? 123.503 96.714 78.807 1.00 97.94 39 SER G CA 1
ATOM 9668 C C . SER G 3 39 ? 124.623 96.428 79.793 1.00 100.91 39 SER G C 1
ATOM 9669 O O . SER G 3 39 ? 125.802 96.448 79.450 1.00 100.08 39 SER G O 1
ATOM 9672 N N . ARG G 3 40 ? 124.218 96.164 81.030 1.00 107.52 40 ARG G N 1
ATOM 9673 C CA . ARG G 3 40 ? 125.124 95.885 82.136 1.00 108.98 40 ARG G CA 1
ATOM 9674 C C . ARG G 3 40 ? 125.703 94.483 82.013 1.00 102.25 40 ARG G C 1
ATOM 9675 O O . ARG G 3 40 ? 126.682 94.145 82.672 1.00 104.73 40 ARG G O 1
ATOM 9683 N N . GLY G 3 41 ? 125.091 93.669 81.164 1.00 91.89 41 GLY G N 1
ATOM 9684 C CA . GLY G 3 41 ? 125.571 92.315 80.978 1.00 84.18 41 GLY G CA 1
ATOM 9685 C C . GLY G 3 41 ? 124.826 91.305 81.828 1.00 79.38 41 GLY G C 1
ATOM 9686 O O . GLY G 3 41 ? 125.049 90.098 81.721 1.00 77.07 41 GLY G O 1
ATOM 9687 N N . SER G 3 42 ? 123.936 91.793 82.678 1.00 72.13 42 SER G N 1
ATOM 9688 C CA . SER G 3 42 ? 123.165 90.912 83.536 1.00 73.89 42 SER G CA 1
ATOM 9689 C C . SER G 3 42 ? 122.212 90.009 82.748 1.00 68.93 42 SER G C 1
ATOM 9690 O O . SER G 3 42 ? 121.583 90.458 81.786 1.00 67.66 42 SER G O 1
ATOM 9693 N N . LEU G 3 43 ? 122.101 88.743 83.163 1.00 59.46 43 LEU G N 1
ATOM 9694 C CA . LEU G 3 43 ? 121.222 87.779 82.493 1.00 50.85 43 LEU G CA 1
ATOM 9695 C C . LEU G 3 43 ? 119.870 87.591 83.168 1.00 50.08 43 LEU G C 1
ATOM 9696 O O . LEU G 3 43 ? 119.739 86.921 84.188 1.00 56.43 43 LEU G O 1
ATOM 9701 N N . ILE G 3 44 ? 118.860 88.183 82.550 1.00 57.39 44 ILE G N 1
ATOM 9702 C CA . ILE G 3 44 ? 117.494 88.155 83.035 1.00 53.48 44 ILE G CA 1
ATOM 9703 C C . ILE G 3 44 ? 116.654 87.032 82.438 1.00 54.74 44 ILE G C 1
ATOM 9704 O O . ILE G 3 44 ? 116.282 87.087 81.264 1.00 65.45 44 ILE G O 1
ATOM 9709 N N . SER G 3 45 ? 116.336 86.026 83.245 1.00 43.65 45 SER G N 1
ATOM 9710 C CA . SER G 3 45 ? 115.511 84.919 82.763 1.00 43.26 45 SER G CA 1
ATOM 9711 C C . SER G 3 45 ? 114.094 85.401 82.505 1.00 42.47 45 SER G C 1
ATOM 9712 O O . SER G 3 45 ? 113.494 86.093 83.324 1.00 28.56 45 SER G O 1
ATOM 9715 N N . LEU G 3 46 ? 113.558 85.015 81.360 1.00 49.67 46 LEU G N 1
ATOM 9716 C CA . LEU G 3 46 ? 112.223 85.418 80.951 1.00 56.95 46 LEU G CA 1
ATOM 9717 C C . LEU G 3 46 ? 111.155 84.397 81.188 1.00 67.51 46 LEU G C 1
ATOM 9718 O O . LEU G 3 46 ? 110.126 84.658 81.802 1.00 63.62 46 LEU G O 1
ATOM 9723 N N . PHE G 3 47 ? 111.403 83.221 80.663 1.00 79.01 47 PHE G N 1
ATOM 9724 C CA . PHE G 3 47 ? 110.461 82.158 80.817 1.00 91.82 47 PHE G CA 1
ATOM 9725 C C . PHE G 3 47 ? 111.257 80.929 81.149 1.00 99.59 47 PHE G C 1
ATOM 9726 O O . PHE G 3 47 ? 112.479 80.919 81.014 1.00 101.24 47 PHE G O 1
ATOM 9734 N N . TYR G 3 48 ? 110.557 79.898 81.600 1.00 103.79 48 TYR G N 1
ATOM 9735 C CA . TYR G 3 48 ? 111.174 78.614 81.885 1.00 104.27 48 TYR G CA 1
ATOM 9736 C C . TYR G 3 48 ? 110.128 77.590 81.531 1.00 103.45 48 TYR G C 1
ATOM 9737 O O . TYR G 3 48 ? 108.954 77.760 81.866 1.00 107.82 48 TYR G O 1
ATOM 9746 N N . LEU G 3 49 ? 110.541 76.528 80.853 1.00 99.89 49 LEU G N 1
ATOM 9747 C CA . LEU G 3 49 ? 109.582 75.512 80.485 1.00 104.70 49 LEU G CA 1
ATOM 9748 C C . LEU G 3 49 ? 110.154 74.245 79.887 1.00 105.90 49 LEU G C 1
ATOM 9749 O O . LEU G 3 49 ? 111.192 74.258 79.224 1.00 100.39 49 LEU G O 1
ATOM 9754 N N . ALA G 3 50 ? 109.453 73.147 80.156 1.00 111.49 50 ALA G N 1
ATOM 9755 C CA . ALA G 3 50 ? 109.791 71.821 79.653 1.00 119.33 50 ALA G CA 1
ATOM 9756 C C . ALA G 3 50 ? 108.524 71.313 78.959 1.00 125.04 50 ALA G C 1
ATOM 9757 O O . ALA G 3 50 ? 108.518 70.261 78.313 1.00 122.94 50 ALA G O 1
ATOM 9759 N N . SER G 3 51 ? 107.455 72.092 79.109 1.00 131.13 51 SER G N 1
ATOM 9760 C CA . SER G 3 51 ? 106.157 71.784 78.526 1.00 138.77 51 SER G CA 1
ATOM 9761 C C . SER G 3 51 ? 105.522 73.018 77.883 1.00 143.10 51 SER G C 1
ATOM 9762 O O . SER G 3 51 ? 105.696 74.134 78.363 1.00 146.96 51 SER G O 1
ATOM 9765 N N . GLY G 3 52 ? 104.775 72.817 76.808 1.00 145.10 52 GLY G N 1
ATOM 9766 C CA . GLY G 3 52 ? 104.011 73.793 76.027 1.00 144.22 52 GLY G CA 1
ATOM 9767 C C . GLY G 3 52 ? 104.086 75.333 76.280 1.00 142.59 52 GLY G C 1
ATOM 9768 O O . GLY G 3 52 ? 105.162 75.945 76.329 1.00 145.20 52 GLY G O 1
ATOM 9769 N N . THR G 3 53 ? 102.889 75.920 76.434 1.00 137.30 53 THR G N 1
ATOM 9770 C CA . THR G 3 53 ? 102.640 77.378 76.571 1.00 135.99 53 THR G CA 1
ATOM 9771 C C . THR G 3 53 ? 102.802 77.959 77.974 1.00 136.30 53 THR G C 1
ATOM 9772 O O . THR G 3 53 ? 102.708 77.250 78.987 1.00 142.62 53 THR G O 1
ATOM 9776 N N . LYS G 3 54 ? 103.039 79.283 78.014 1.00 136.33 54 LYS G N 1
ATOM 9777 C CA . LYS G 3 54 ? 103.201 80.117 79.210 1.00 139.58 54 LYS G CA 1
ATOM 9778 C C . LYS G 3 54 ? 102.998 81.583 78.826 1.00 144.68 54 LYS G C 1
ATOM 9779 O O . LYS G 3 54 ? 103.207 81.920 77.667 1.00 144.36 54 LYS G O 1
ATOM 9785 N N . GLU G 3 55 ? 102.597 82.471 79.754 1.00 154.28 55 GLU G N 1
ATOM 9786 C CA . GLU G 3 55 ? 102.440 83.861 79.355 1.00 161.81 55 GLU G CA 1
ATOM 9787 C C . GLU G 3 55 ? 102.390 84.793 80.567 1.00 162.19 55 GLU G C 1
ATOM 9788 O O . GLU G 3 55 ? 101.888 84.435 81.635 1.00 160.31 55 GLU G O 1
ATOM 9794 N N . ASN G 3 56 ? 102.924 85.993 80.368 1.00 163.85 56 ASN G N 1
ATOM 9795 C CA . ASN G 3 56 ? 102.939 87.037 81.378 1.00 165.03 56 ASN G CA 1
ATOM 9796 C C . ASN G 3 56 ? 103.376 88.345 80.710 1.00 162.37 56 ASN G C 1
ATOM 9797 O O . ASN G 3 56 ? 104.422 88.414 80.063 1.00 164.80 56 ASN G O 1
ATOM 9802 N N . GLY G 3 57 ? 102.546 89.377 80.833 1.00 155.30 57 GLY G N 1
ATOM 9803 C CA . GLY G 3 57 ? 102.872 90.650 80.214 1.00 144.91 57 GLY G CA 1
ATOM 9804 C C . GLY G 3 57 ? 102.704 90.563 78.713 1.00 138.92 57 GLY G C 1
ATOM 9805 O O . GLY G 3 57 ? 101.623 90.257 78.216 1.00 143.28 57 GLY G O 1
ATOM 9806 N N . ARG G 3 58 ? 103.775 90.833 77.982 1.00 128.64 58 ARG G N 1
ATOM 9807 C CA . ARG G 3 58 ? 103.722 90.762 76.532 1.00 114.70 58 ARG G CA 1
ATOM 9808 C C . ARG G 3 58 ? 104.538 89.587 76.014 1.00 101.41 58 ARG G C 1
ATOM 9809 O O . ARG G 3 58 ? 104.197 89.005 74.993 1.00 102.60 58 ARG G O 1
ATOM 9817 N N . LEU G 3 59 ? 105.611 89.233 76.715 1.00 86.48 59 LEU G N 1
ATOM 9818 C CA . LEU G 3 59 ? 106.462 88.125 76.286 1.00 76.99 59 LEU G CA 1
ATOM 9819 C C . LEU G 3 59 ? 105.808 86.795 76.566 1.00 73.18 59 LEU G C 1
ATOM 9820 O O . LEU G 3 59 ? 105.189 86.578 77.613 1.00 75.36 59 LEU G O 1
ATOM 9825 N N . LYS G 3 60 ? 105.935 85.907 75.609 1.00 79.22 60 LYS G N 1
ATOM 9826 C CA . LYS G 3 60 ? 105.380 84.566 75.730 1.00 83.63 60 LYS G CA 1
ATOM 9827 C C . LYS G 3 60 ? 106.331 83.656 75.002 1.00 88.51 60 LYS G C 1
ATOM 9828 O O . LYS G 3 60 ? 106.637 83.841 73.830 1.00 87.72 60 LYS G O 1
ATOM 9834 N N . SER G 3 61 ? 106.814 82.654 75.717 1.00 88.34 61 SER G N 1
ATOM 9835 C CA . SER G 3 61 ? 107.719 81.687 75.107 1.00 85.47 61 SER G CA 1
ATOM 9836 C C . SER G 3 61 ? 106.950 80.431 74.760 1.00 79.28 61 SER G C 1
ATOM 9837 O O . SER G 3 61 ? 106.135 79.947 75.566 1.00 69.76 61 SER G O 1
ATOM 9840 N N . ALA G 3 62 ? 107.197 79.880 73.576 1.00 90.93 62 ALA G N 1
ATOM 9841 C CA . ALA G 3 62 ? 106.473 78.697 73.101 1.00 96.18 62 ALA G CA 1
ATOM 9842 C C . ALA G 3 62 ? 107.442 77.608 72.731 1.00 94.12 62 ALA G C 1
ATOM 9843 O O . ALA G 3 62 ? 108.347 77.821 71.907 1.00 95.53 62 ALA G O 1
ATOM 9845 N N . PHE G 3 63 ? 107.266 76.440 73.326 1.00 93.64 63 PHE G N 1
ATOM 9846 C CA . PHE G 3 63 ? 108.164 75.323 73.068 1.00 100.53 63 PHE G CA 1
ATOM 9847 C C . PHE G 3 63 ? 107.290 74.088 72.994 1.00 106.83 63 PHE G C 1
ATOM 9848 O O . PHE G 3 63 ? 106.480 73.913 73.894 1.00 112.76 63 PHE G O 1
ATOM 9856 N N . ASP G 3 64 ? 107.368 73.223 71.996 1.00 106.59 64 ASP G N 1
ATOM 9857 C CA . ASP G 3 64 ? 106.500 72.038 72.046 1.00 114.59 64 ASP G CA 1
ATOM 9858 C C . ASP G 3 64 ? 107.150 70.756 71.572 1.00 115.68 64 ASP G C 1
ATOM 9859 O O . ASP G 3 64 ? 107.937 70.710 70.635 1.00 107.40 64 ASP G O 1
ATOM 9864 N N . SER G 3 65 ? 106.758 69.716 72.294 1.00 124.19 65 SER G N 1
ATOM 9865 C CA . SER G 3 65 ? 107.250 68.339 72.155 1.00 128.30 65 SER G CA 1
ATOM 9866 C C . SER G 3 65 ? 106.610 67.439 71.108 1.00 129.55 65 SER G C 1
ATOM 9867 O O . SER G 3 65 ? 105.808 66.573 71.436 1.00 128.49 65 SER G O 1
ATOM 9870 N N . LYS G 3 66 ? 106.971 67.681 69.856 1.00 134.66 66 LYS G N 1
ATOM 9871 C CA . LYS G 3 66 ? 106.516 66.856 68.772 1.00 137.85 66 LYS G CA 1
ATOM 9872 C C . LYS G 3 66 ? 107.803 66.263 68.262 1.00 132.06 66 LYS G C 1
ATOM 9873 O O . LYS G 3 66 ? 107.845 65.430 67.356 1.00 130.33 66 LYS G O 1
ATOM 9879 N N . GLU G 3 67 ? 108.846 66.762 68.930 1.00 125.00 67 GLU G N 1
ATOM 9880 C CA . GLU G 3 67 ? 110.227 66.451 68.688 1.00 123.49 67 GLU G CA 1
ATOM 9881 C C . GLU G 3 67 ? 111.118 67.046 69.761 1.00 118.24 67 GLU G C 1
ATOM 9882 O O . GLU G 3 67 ? 112.253 66.617 69.925 1.00 120.76 67 GLU G O 1
ATOM 9888 N N . ARG G 3 68 ? 110.585 68.044 70.498 1.00 105.22 68 ARG G N 1
ATOM 9889 C CA . ARG G 3 68 ? 111.326 68.752 71.533 1.00 87.64 68 ARG G CA 1
ATOM 9890 C C . ARG G 3 68 ? 112.621 69.273 70.967 1.00 77.00 68 ARG G C 1
ATOM 9891 O O . ARG G 3 68 ? 113.696 68.995 71.498 1.00 75.32 68 ARG G O 1
ATOM 9899 N N . ARG G 3 69 ? 112.527 70.033 69.874 1.00 69.09 69 ARG G N 1
ATOM 9900 C CA . ARG G 3 69 ? 113.727 70.560 69.239 1.00 65.24 69 ARG G CA 1
ATOM 9901 C C . ARG G 3 69 ? 113.614 71.994 68.725 1.00 58.78 69 ARG G C 1
ATOM 9902 O O . ARG G 3 69 ? 114.591 72.552 68.236 1.00 45.89 69 ARG G O 1
ATOM 9910 N N . TYR G 3 70 ? 112.444 72.609 68.861 1.00 55.36 70 TYR G N 1
ATOM 9911 C CA . TYR G 3 70 ? 112.255 73.979 68.382 1.00 60.06 70 TYR G CA 1
ATOM 9912 C C . TYR G 3 70 ? 111.481 74.843 69.375 1.00 59.63 70 TYR G C 1
ATOM 9913 O O . TYR G 3 70 ? 110.504 74.385 69.974 1.00 67.25 70 TYR G O 1
ATOM 9922 N N . SER G 3 71 ? 111.912 76.090 69.562 1.00 56.60 71 SER G N 1
ATOM 9923 C CA . SER G 3 71 ? 111.205 76.989 70.476 1.00 50.02 71 SER G CA 1
ATOM 9924 C C . SER G 3 71 ? 111.064 78.407 69.967 1.00 48.82 71 SER G C 1
ATOM 9925 O O . SER G 3 71 ? 111.957 78.953 69.330 1.00 46.10 71 SER G O 1
ATOM 9928 N N . THR G 3 72 ? 109.939 79.017 70.288 1.00 41.98 72 THR G N 1
ATOM 9929 C CA . THR G 3 72 ? 109.671 80.351 69.820 1.00 46.58 72 THR G CA 1
ATOM 9930 C C . THR G 3 72 ? 109.261 81.232 70.969 1.00 45.01 72 THR G C 1
ATOM 9931 O O . THR G 3 72 ? 108.701 80.747 71.938 1.00 55.03 72 THR G O 1
ATOM 9935 N N . LEU G 3 73 ? 109.537 82.527 70.846 1.00 41.54 73 LEU G N 1
ATOM 9936 C CA . LEU G 3 73 ? 109.206 83.525 71.860 1.00 40.92 73 LEU G CA 1
ATOM 9937 C C . LEU G 3 73 ? 108.680 84.713 71.104 1.00 36.01 73 LEU G C 1
ATOM 9938 O O . LEU G 3 73 ? 109.448 85.353 70.393 1.00 26.06 73 LEU G O 1
ATOM 9943 N N . HIS G 3 74 ? 107.387 85.007 71.242 1.00 47.10 74 HIS G N 1
ATOM 9944 C CA . HIS G 3 74 ? 106.777 86.144 70.545 1.00 54.88 74 HIS G CA 1
ATOM 9945 C C . HIS G 3 74 ? 106.686 87.350 71.478 1.00 55.89 74 HIS G C 1
ATOM 9946 O O . HIS G 3 74 ? 106.759 87.200 72.692 1.00 55.56 74 HIS G O 1
ATOM 9953 N N . ILE G 3 75 ? 106.506 88.537 70.906 1.00 59.34 75 ILE G N 1
ATOM 9954 C CA . ILE G 3 75 ? 106.363 89.764 71.680 1.00 61.79 75 ILE G CA 1
ATOM 9955 C C . ILE G 3 75 ? 105.134 90.536 71.210 1.00 75.11 75 ILE G C 1
ATOM 9956 O O . ILE G 3 75 ? 104.984 90.789 70.010 1.00 84.91 75 ILE G O 1
ATOM 9961 N N . ARG G 3 76 ? 104.266 90.923 72.141 1.00 72.89 76 ARG G N 1
ATOM 9962 C CA . ARG G 3 76 ? 103.072 91.688 71.780 1.00 73.92 76 ARG G CA 1
ATOM 9963 C C . ARG G 3 76 ? 103.104 93.072 72.451 1.00 68.18 76 ARG G C 1
ATOM 9964 O O . ARG G 3 76 ? 103.505 93.201 73.602 1.00 65.56 76 ARG G O 1
ATOM 9972 N N . ASP G 3 77 ? 102.692 94.106 71.732 1.00 73.16 77 ASP G N 1
ATOM 9973 C CA . ASP G 3 77 ? 102.677 95.457 72.290 1.00 77.88 77 ASP G CA 1
ATOM 9974 C C . ASP G 3 77 ? 104.068 95.925 72.758 1.00 72.60 77 ASP G C 1
ATOM 9975 O O . ASP G 3 77 ? 104.194 96.774 73.636 1.00 64.08 77 ASP G O 1
ATOM 9980 N N . ALA G 3 78 ? 105.109 95.377 72.145 1.00 76.44 78 ALA G N 1
ATOM 9981 C CA . ALA G 3 78 ? 106.497 95.704 72.490 1.00 75.53 78 ALA G CA 1
ATOM 9982 C C . ALA G 3 78 ? 106.705 97.102 73.020 1.00 71.88 78 ALA G C 1
ATOM 9983 O O . ALA G 3 78 ? 106.476 98.070 72.311 1.00 70.16 78 ALA G O 1
ATOM 9985 N N . GLN G 3 79 ? 107.165 97.204 74.261 1.00 76.02 79 GLN G N 1
ATOM 9986 C CA . GLN G 3 79 ? 107.409 98.505 74.864 1.00 78.01 79 GLN G CA 1
ATOM 9987 C C . GLN G 3 79 ? 108.872 98.765 75.205 1.00 78.29 79 GLN G C 1
ATOM 9988 O O . GLN G 3 79 ? 109.624 97.841 75.483 1.00 78.68 79 GLN G O 1
ATOM 9994 N N . LEU G 3 80 ? 109.258 100.037 75.177 1.00 80.58 80 LEU G N 1
ATOM 9995 C CA . LEU G 3 80 ? 110.626 100.476 75.455 1.00 84.05 80 LEU G CA 1
ATOM 9996 C C . LEU G 3 80 ? 111.413 99.665 76.472 1.00 87.89 80 LEU G C 1
ATOM 9997 O O . LEU G 3 80 ? 112.620 99.490 76.335 1.00 85.39 80 LEU G O 1
ATOM 10002 N N . GLU G 3 81 ? 110.727 99.185 77.498 1.00 90.37 81 GLU G N 1
ATOM 10003 C CA . GLU G 3 81 ? 111.347 98.397 78.553 1.00 89.52 81 GLU G CA 1
ATOM 10004 C C . GLU G 3 81 ? 111.624 96.931 78.146 1.00 86.27 81 GLU G C 1
ATOM 10005 O O . GLU G 3 81 ? 111.668 96.052 79.006 1.00 89.53 81 GLU G O 1
ATOM 10011 N N . ASP G 3 82 ? 111.829 96.685 76.848 1.00 78.22 82 ASP G N 1
ATOM 10012 C CA . ASP G 3 82 ? 112.068 95.339 76.307 1.00 62.27 82 ASP G CA 1
ATOM 10013 C C . ASP G 3 82 ? 113.351 95.157 75.539 1.00 57.54 82 ASP G C 1
ATOM 10014 O O . ASP G 3 82 ? 113.931 94.081 75.546 1.00 59.85 82 ASP G O 1
ATOM 10019 N N . SER G 3 83 ? 113.761 96.186 74.815 1.00 48.63 83 SER G N 1
ATOM 10020 C CA . SER G 3 83 ? 114.958 96.063 74.001 1.00 53.70 83 SER G CA 1
ATOM 10021 C C . SER G 3 83 ? 116.061 95.414 74.793 1.00 50.18 83 SER G C 1
ATOM 10022 O O . SER G 3 83 ? 116.158 95.617 75.994 1.00 41.11 83 SER G O 1
ATOM 10025 N N . GLY G 3 84 ? 116.877 94.625 74.105 1.00 54.62 84 GLY G N 1
ATOM 10026 C CA . GLY G 3 84 ? 117.987 93.933 74.728 1.00 51.09 84 GLY G CA 1
ATOM 10027 C C . GLY G 3 84 ? 118.388 92.766 73.852 1.00 51.36 84 GLY G C 1
ATOM 10028 O O . GLY G 3 84 ? 117.778 92.530 72.815 1.00 66.35 84 GLY G O 1
ATOM 10029 N N . THR G 3 85 ? 119.419 92.036 74.240 1.00 43.04 85 THR G N 1
ATOM 10030 C CA . THR G 3 85 ? 119.842 90.877 73.467 1.00 44.45 85 THR G CA 1
ATOM 10031 C C . THR G 3 85 ? 119.101 89.687 74.023 1.00 42.43 85 THR G C 1
ATOM 10032 O O . THR G 3 85 ? 119.249 89.377 75.186 1.00 49.94 85 THR G O 1
ATOM 10036 N N . TYR G 3 86 ? 118.304 89.010 73.219 1.00 41.87 86 TYR G N 1
ATOM 10037 C CA . TYR G 3 86 ? 117.581 87.851 73.729 1.00 41.18 86 TYR G CA 1
ATOM 10038 C C . TYR G 3 86 ? 118.354 86.576 73.405 1.00 45.76 86 TYR G C 1
ATOM 10039 O O . TYR G 3 86 ? 119.042 86.502 72.385 1.00 54.94 86 TYR G O 1
ATOM 10048 N N . PHE G 3 87 ? 118.258 85.575 74.271 1.00 31.72 87 PHE G N 1
ATOM 10049 C CA . PHE G 3 87 ? 118.946 84.318 74.018 1.00 29.04 87 PHE G CA 1
ATOM 10050 C C . PHE G 3 87 ? 118.024 83.173 74.338 1.00 33.17 87 PHE G C 1
ATOM 10051 O O . PHE G 3 87 ? 117.157 83.301 75.186 1.00 37.64 87 PHE G O 1
ATOM 10059 N N . CYS G 3 88 ? 118.181 82.086 73.649 1.00 41.00 88 CYS G N 1
ATOM 10060 C CA . CYS G 3 88 ? 117.408 80.894 73.963 1.00 46.67 88 CYS G CA 1
ATOM 10061 C C . CYS G 3 88 ? 118.443 79.990 74.567 1.00 48.28 88 CYS G C 1
ATOM 10062 O O . CYS G 3 88 ? 119.632 80.188 74.279 1.00 46.30 88 CYS G O 1
ATOM 10065 N N . ALA G 3 89 ? 118.096 79.026 75.363 1.00 38.87 89 ALA G N 1
ATOM 10066 C CA . ALA G 3 89 ? 119.118 78.179 75.916 1.00 37.64 89 ALA G CA 1
ATOM 10067 C C . ALA G 3 89 ? 118.487 76.840 76.207 1.00 33.43 89 ALA G C 1
ATOM 10068 O O . ALA G 3 89 ? 117.272 76.775 76.478 1.00 33.28 89 ALA G O 1
ATOM 10070 N N . ALA G 3 90 ? 119.247 75.785 76.164 1.00 30.78 90 ALA G N 1
ATOM 10071 C CA . ALA G 3 90 ? 118.680 74.482 76.441 1.00 45.15 90 ALA G CA 1
ATOM 10072 C C . ALA G 3 90 ? 119.537 73.679 77.369 1.00 56.51 90 ALA G C 1
ATOM 10073 O O . ALA G 3 90 ? 120.774 73.640 77.267 1.00 61.83 90 ALA G O 1
ATOM 10075 N N . ASP G 3 91 ? 118.846 73.037 78.296 1.00 54.37 91 ASP G N 1
ATOM 10076 C CA . ASP G 3 91 ? 119.465 72.190 79.296 1.00 52.83 91 ASP G CA 1
ATOM 10077 C C . ASP G 3 91 ? 118.975 70.779 79.022 1.00 57.25 91 ASP G C 1
ATOM 10078 O O . ASP G 3 91 ? 117.983 70.582 78.330 1.00 55.76 91 ASP G O 1
ATOM 10083 N N . THR G 3 92 ? 119.675 69.826 79.543 1.00 62.80 92 THR G N 1
ATOM 10084 C CA . THR G 3 92 ? 119.366 68.427 79.298 1.00 57.79 92 THR G CA 1
ATOM 10085 C C . THR G 3 92 ? 119.830 67.581 80.488 1.00 50.51 92 THR G C 1
ATOM 10086 O O . THR G 3 92 ? 120.806 67.923 81.163 1.00 51.43 92 THR G O 1
ATOM 10090 N N . TRP G 3 93 ? 119.151 66.467 80.750 1.00 39.16 93 TRP G N 1
ATOM 10091 C CA . TRP G 3 93 ? 119.483 65.593 81.866 1.00 39.64 93 TRP G CA 1
ATOM 10092 C C . TRP G 3 93 ? 120.946 65.168 81.904 1.00 53.40 93 TRP G C 1
ATOM 10093 O O . TRP G 3 93 ? 121.480 64.694 80.906 1.00 46.06 93 TRP G O 1
ATOM 10104 N N . HIS G 3 94 ? 121.547 65.351 83.054 1.00 68.67 94 HIS G N 1
ATOM 10105 C CA . HIS G 3 94 ? 122.939 64.973 83.265 1.00 83.87 94 HIS G CA 1
ATOM 10106 C C . HIS G 3 94 ? 123.025 63.799 84.206 1.00 97.63 94 HIS G C 1
ATOM 10107 O O . HIS G 3 94 ? 122.556 63.893 85.338 1.00 100.74 94 HIS G O 1
ATOM 10114 N N . ILE G 3 95 ? 123.600 62.695 83.745 1.00 106.06 95 ILE G N 1
ATOM 10115 C CA . ILE G 3 95 ? 123.722 61.510 84.579 1.00 107.35 95 ILE G CA 1
ATOM 10116 C C . ILE G 3 95 ? 125.091 61.460 85.234 1.00 104.63 95 ILE G C 1
ATOM 10117 O O . ILE G 3 95 ? 126.129 61.443 84.571 1.00 107.71 95 ILE G O 1
ATOM 10122 N N . SER G 3 96 ? 125.062 61.427 86.557 1.00 98.93 96 SER G N 1
ATOM 10123 C CA . SER G 3 96 ? 126.250 61.409 87.391 1.00 98.05 96 SER G CA 1
ATOM 10124 C C . SER G 3 96 ? 127.210 60.244 87.089 1.00 102.68 96 SER G C 1
ATOM 10125 O O . SER G 3 96 ? 126.959 59.445 86.176 1.00 103.11 96 SER G O 1
ATOM 10128 N N . GLU G 3 97 ? 128.294 60.170 87.861 1.00 107.88 97 GLU G N 1
ATOM 10129 C CA . GLU G 3 97 ? 129.228 59.053 87.784 1.00 106.86 97 GLU G CA 1
ATOM 10130 C C . GLU G 3 97 ? 128.508 57.954 88.514 1.00 92.65 97 GLU G C 1
ATOM 10131 O O . GLU G 3 97 ? 128.651 56.766 88.235 1.00 88.63 97 GLU G O 1
ATOM 10137 N N . GLY G 3 98 ? 127.718 58.405 89.486 1.00 83.01 98 GLY G N 1
ATOM 10138 C CA . GLY G 3 98 ? 126.826 57.554 90.206 1.00 75.27 98 GLY G CA 1
ATOM 10139 C C . GLY G 3 98 ? 125.555 57.572 89.359 1.00 79.05 98 GLY G C 1
ATOM 10140 O O . GLY G 3 98 ? 125.629 57.529 88.142 1.00 77.93 98 GLY G O 1
ATOM 10141 N N . TYR G 3 99 ? 124.366 57.633 89.992 1.00 86.20 99 TYR G N 1
ATOM 10142 C CA . TYR G 3 99 ? 123.144 57.669 89.188 1.00 84.16 99 TYR G CA 1
ATOM 10143 C C . TYR G 3 99 ? 122.161 58.787 89.642 1.00 85.77 99 TYR G C 1
ATOM 10144 O O . TYR G 3 99 ? 120.929 58.648 89.567 1.00 67.41 99 TYR G O 1
ATOM 10153 N N . GLU G 3 100 ? 122.732 59.901 90.104 1.00 91.69 100 GLU G N 1
ATOM 10154 C CA . GLU G 3 100 ? 121.967 61.073 90.542 1.00 94.33 100 GLU G CA 1
ATOM 10155 C C . GLU G 3 100 ? 121.366 61.709 89.302 1.00 85.75 100 GLU G C 1
ATOM 10156 O O . GLU G 3 100 ? 122.113 62.206 88.453 1.00 86.55 100 GLU G O 1
ATOM 10162 N N . LEU G 3 101 ? 120.043 61.731 89.180 1.00 73.87 101 LEU G N 1
ATOM 10163 C CA . LEU G 3 101 ? 119.482 62.344 87.988 1.00 65.02 101 LEU G CA 1
ATOM 10164 C C . LEU G 3 101 ? 119.573 63.853 88.042 1.00 66.09 101 LEU G C 1
ATOM 10165 O O . LEU G 3 101 ? 118.630 64.525 88.431 1.00 56.31 101 LEU G O 1
ATOM 10170 N N . GLY G 3 102 ? 120.725 64.372 87.628 1.00 73.68 102 GLY G N 1
ATOM 10171 C CA . GLY G 3 102 ? 120.952 65.808 87.617 1.00 81.50 102 GLY G CA 1
ATOM 10172 C C . GLY G 3 102 ? 120.592 66.553 86.331 1.00 81.94 102 GLY G C 1
ATOM 10173 O O . GLY G 3 102 ? 119.656 66.163 85.639 1.00 86.48 102 GLY G O 1
ATOM 10174 N N . THR G 3 103 ? 121.362 67.627 86.025 1.00 74.89 103 THR G N 1
ATOM 10175 C CA . THR G 3 103 ? 121.118 68.455 84.826 1.00 71.49 103 THR G CA 1
ATOM 10176 C C . THR G 3 103 ? 122.406 68.870 84.103 1.00 67.56 103 THR G C 1
ATOM 10177 O O . THR G 3 103 ? 123.274 69.517 84.709 1.00 77.29 103 THR G O 1
ATOM 10181 N N . ASP G 3 104 ? 122.550 68.493 82.836 1.00 62.82 104 ASP G N 1
ATOM 10182 C CA . ASP G 3 104 ? 123.711 68.826 81.992 1.00 60.69 104 ASP G CA 1
ATOM 10183 C C . ASP G 3 104 ? 123.735 70.302 81.650 1.00 63.04 104 ASP G C 1
ATOM 10184 O O . ASP G 3 104 ? 122.765 71.031 81.895 1.00 69.41 104 ASP G O 1
ATOM 10189 N N . LYS G 3 105 ? 124.839 70.742 81.087 1.00 66.10 105 LYS G N 1
ATOM 10190 C CA . LYS G 3 105 ? 125.100 72.128 80.723 1.00 68.46 105 LYS G CA 1
ATOM 10191 C C . LYS G 3 105 ? 124.045 72.755 79.817 1.00 69.35 105 LYS G C 1
ATOM 10192 O O . LYS G 3 105 ? 123.342 72.072 79.070 1.00 72.27 105 LYS G O 1
ATOM 10198 N N . LEU G 3 106 ? 123.960 74.077 79.913 1.00 65.29 106 LEU G N 1
ATOM 10199 C CA . LEU G 3 106 ? 123.004 74.903 79.203 1.00 52.47 106 LEU G CA 1
ATOM 10200 C C . LEU G 3 106 ? 123.488 75.345 77.842 1.00 45.42 106 LEU G C 1
ATOM 10201 O O . LEU G 3 106 ? 124.578 75.920 77.757 1.00 48.39 106 LEU G O 1
ATOM 10206 N N . VAL G 3 107 ? 122.752 75.096 76.771 1.00 40.64 107 VAL G N 1
ATOM 10207 C CA . VAL G 3 107 ? 123.245 75.593 75.495 1.00 44.67 107 VAL G CA 1
ATOM 10208 C C . VAL G 3 107 ? 122.450 76.775 74.985 1.00 49.23 107 VAL G C 1
ATOM 10209 O O . VAL G 3 107 ? 121.225 76.726 74.872 1.00 33.53 107 VAL G O 1
ATOM 10213 N N . PHE G 3 108 ? 123.182 77.839 74.714 1.00 57.87 108 PHE G N 1
ATOM 10214 C CA . PHE G 3 108 ? 122.611 79.054 74.223 1.00 59.00 108 PHE G CA 1
ATOM 10215 C C . PHE G 3 108 ? 122.719 79.194 72.737 1.00 61.69 108 PHE G C 1
ATOM 10216 O O . PHE G 3 108 ? 123.268 78.328 72.062 1.00 61.28 108 PHE G O 1
ATOM 10224 N N . GLY G 3 109 ? 122.207 80.272 72.239 1.00 64.48 109 GLY G N 1
ATOM 10225 C CA . GLY G 3 109 ? 122.289 80.519 70.828 1.00 62.04 109 GLY G CA 1
ATOM 10226 C C . GLY G 3 109 ? 123.113 81.766 70.613 1.00 63.29 109 GLY G C 1
ATOM 10227 O O . GLY G 3 109 ? 123.648 82.384 71.537 1.00 64.47 109 GLY G O 1
ATOM 10228 N N . GLN G 3 110 ? 123.189 82.101 69.355 1.00 62.46 110 GLN G N 1
ATOM 10229 C CA . GLN G 3 110 ? 123.802 83.312 68.903 1.00 55.59 110 GLN G CA 1
ATOM 10230 C C . GLN G 3 110 ? 122.920 84.428 69.383 1.00 58.58 110 GLN G C 1
ATOM 10231 O O . GLN G 3 110 ? 121.880 84.160 70.002 1.00 61.53 110 GLN G O 1
ATOM 10237 N N . GLY G 3 111 ? 123.278 85.667 69.135 1.00 72.03 111 GLY G N 1
ATOM 10238 C CA . GLY G 3 111 ? 122.462 86.706 69.733 1.00 84.13 111 GLY G CA 1
ATOM 10239 C C . GLY G 3 111 ? 121.498 87.439 68.795 1.00 82.68 111 GLY G C 1
ATOM 10240 O O . GLY G 3 111 ? 121.878 87.915 67.724 1.00 98.90 111 GLY G O 1
ATOM 10241 N N . THR G 3 112 ? 120.239 87.508 69.218 1.00 59.38 112 THR G N 1
ATOM 10242 C CA . THR G 3 112 ? 119.219 88.241 68.476 1.00 51.80 112 THR G CA 1
ATOM 10243 C C . THR G 3 112 ? 118.963 89.466 69.293 1.00 45.66 112 THR G C 1
ATOM 10244 O O . THR G 3 112 ? 118.228 89.386 70.285 1.00 41.84 112 THR G O 1
ATOM 10248 N N . GLN G 3 113 ? 119.531 90.600 68.908 1.00 53.27 113 GLN G N 1
ATOM 10249 C CA . GLN G 3 113 ? 119.335 91.814 69.694 1.00 63.18 113 GLN G CA 1
ATOM 10250 C C . GLN G 3 113 ? 118.106 92.638 69.314 1.00 52.80 113 GLN G C 1
ATOM 10251 O O . GLN G 3 113 ? 118.046 93.235 68.241 1.00 58.43 113 GLN G O 1
ATOM 10257 N N . VAL G 3 114 ? 117.129 92.683 70.208 1.00 31.49 114 VAL G N 1
ATOM 10258 C CA . VAL G 3 114 ? 115.918 93.458 69.970 1.00 35.51 114 VAL G CA 1
ATOM 10259 C C . VAL G 3 114 ? 116.180 94.958 70.116 1.00 49.16 114 VAL G C 1
ATOM 10260 O O . VAL G 3 114 ? 117.026 95.370 70.914 1.00 57.58 114 VAL G O 1
ATOM 10264 N N . THR G 3 115 ? 115.440 95.773 69.364 1.00 50.51 115 THR G N 1
ATOM 10265 C CA . THR G 3 115 ? 115.600 97.228 69.408 1.00 50.60 115 THR G CA 1
ATOM 10266 C C . THR G 3 115 ? 114.234 97.870 69.209 1.00 51.68 115 THR G C 1
ATOM 10267 O O . THR G 3 115 ? 113.761 98.018 68.089 1.00 55.68 115 THR G O 1
ATOM 10271 N N . VAL G 3 116 ? 113.611 98.281 70.299 1.00 42.75 116 VAL G N 1
ATOM 10272 C CA . VAL G 3 116 ? 112.273 98.811 70.213 1.00 41.60 116 VAL G CA 1
ATOM 10273 C C . VAL G 3 116 ? 112.186 100.318 70.182 1.00 50.85 116 VAL G C 1
ATOM 10274 O O . VAL G 3 116 ? 112.314 100.953 71.221 1.00 54.17 116 VAL G O 1
ATOM 10278 N N . GLU G 3 117 ? 111.944 100.869 68.982 1.00 64.51 117 GLU G N 1
ATOM 10279 C CA . GLU G 3 117 ? 111.802 102.313 68.740 1.00 66.07 117 GLU G CA 1
ATOM 10280 C C . GLU G 3 117 ? 110.366 102.712 69.072 1.00 66.07 117 GLU G C 1
ATOM 10281 O O . GLU G 3 117 ? 109.448 101.928 68.886 1.00 54.25 117 GLU G O 1
ATOM 10287 N N . PRO G 3 118 ? 110.161 103.949 69.545 1.00 72.06 118 PRO G N 1
ATOM 10288 C CA . PRO G 3 118 ? 108.896 104.560 69.954 1.00 80.27 118 PRO G CA 1
ATOM 10289 C C . PRO G 3 118 ? 107.837 104.864 68.907 1.00 91.17 118 PRO G C 1
ATOM 10290 O O . PRO G 3 118 ? 108.128 105.039 67.725 1.00 92.67 118 PRO G O 1
ATOM 10294 N N . LYS G 3 119 ? 106.599 104.957 69.386 1.00 99.24 119 LYS G N 1
ATOM 10295 C CA . LYS G 3 119 ? 105.441 105.272 68.557 1.00 104.90 119 LYS G CA 1
ATOM 10296 C C . LYS G 3 119 ? 105.679 106.627 67.911 1.00 106.87 119 LYS G C 1
ATOM 10297 O O . LYS G 3 119 ? 106.420 107.458 68.435 1.00 110.53 119 LYS G O 1
ATOM 10303 N N . SER G 3 120 ? 105.043 106.850 66.772 1.00 104.46 120 SER G N 1
ATOM 10304 C CA . SER G 3 120 ? 105.164 108.120 66.081 1.00 107.79 120 SER G CA 1
ATOM 10305 C C . SER G 3 120 ? 103.833 108.859 66.256 1.00 122.68 120 SER G C 1
ATOM 10306 O O . SER G 3 120 ? 102.789 108.399 65.787 1.00 126.19 120 SER G O 1
ATOM 10309 N N . GLN G 3 121 ? 103.865 109.988 66.959 1.00 137.18 121 GLN G N 1
ATOM 10310 C CA . GLN G 3 121 ? 102.655 110.776 67.193 1.00 151.80 121 GLN G CA 1
ATOM 10311 C C . GLN G 3 121 ? 103.020 112.260 67.294 1.00 156.31 121 GLN G C 1
ATOM 10312 O O . GLN G 3 121 ? 104.045 112.612 67.879 1.00 153.56 121 GLN G O 1
ATOM 10318 N N . PRO G 3 122 ? 102.176 113.148 66.737 1.00 161.74 122 PRO G N 1
ATOM 10319 C CA . PRO G 3 122 ? 102.410 114.593 66.757 1.00 163.54 122 PRO G CA 1
ATOM 10320 C C . PRO G 3 122 ? 103.618 115.070 67.558 0.00 162.99 122 PRO G C 1
ATOM 10321 O O . PRO G 3 122 ? 103.613 115.059 68.789 0.00 164.33 122 PRO G O 1
ATOM 10325 N N . PRO G 3 123 ? 104.677 115.493 66.848 0.00 161.51 123 PRO G N 1
ATOM 10326 C CA . PRO G 3 123 ? 105.941 115.990 67.394 0.00 161.11 123 PRO G CA 1
ATOM 10327 C C . PRO G 3 123 ? 105.793 117.131 68.398 0.00 161.51 123 PRO G C 1
ATOM 10328 O O . PRO G 3 123 ? 104.689 117.504 68.788 0.00 163.28 123 PRO G O 1
ATOM 10332 N N . ALA G 3 124 ? 106.937 117.667 68.806 0.00 159.55 124 ALA G N 1
ATOM 10333 C CA . ALA G 3 124 ? 107.013 118.782 69.739 0.00 157.29 124 ALA G CA 1
ATOM 10334 C C . ALA G 3 124 ? 108.357 119.457 69.484 0.00 156.38 124 ALA G C 1
ATOM 10335 O O . ALA G 3 124 ? 109.183 118.935 68.732 0.00 157.79 124 ALA G O 1
ATOM 10337 N N . LYS G 3 125 ? 108.588 120.605 70.111 1.00 154.37 125 LYS G N 1
ATOM 10338 C CA . LYS G 3 125 ? 109.841 121.323 69.906 1.00 152.56 125 LYS G CA 1
ATOM 10339 C C . LYS G 3 125 ? 110.884 121.155 71.014 1.00 146.47 125 LYS G C 1
ATOM 10340 O O . LYS G 3 125 ? 110.599 121.342 72.196 1.00 145.98 125 LYS G O 1
ATOM 10346 N N . PRO G 3 126 ? 112.121 120.796 70.620 1.00 139.66 126 PRO G N 1
ATOM 10347 C CA . PRO G 3 126 ? 113.358 120.538 71.382 1.00 134.91 126 PRO G CA 1
ATOM 10348 C C . PRO G 3 126 ? 113.943 121.689 72.209 1.00 131.45 126 PRO G C 1
ATOM 10349 O O . PRO G 3 126 ? 114.471 122.651 71.655 1.00 132.23 126 PRO G O 1
ATOM 10353 N N . SER G 3 127 ? 113.884 121.581 73.531 0.00 130.03 127 SER G N 1
ATOM 10354 C CA . SER G 3 127 ? 114.434 122.628 74.384 0.00 126.61 127 SER G CA 1
ATOM 10355 C C . SER G 3 127 ? 115.876 122.316 74.784 0.00 123.29 127 SER G C 1
ATOM 10356 O O . SER G 3 127 ? 116.122 121.474 75.643 0.00 123.91 127 SER G O 1
ATOM 10359 N N . VAL G 3 128 ? 116.823 122.999 74.147 1.00 116.34 128 VAL G N 1
ATOM 10360 C CA . VAL G 3 128 ? 118.250 122.807 74.414 1.00 113.55 128 VAL G CA 1
ATOM 10361 C C . VAL G 3 128 ? 118.688 123.284 75.801 1.00 126.17 128 VAL G C 1
ATOM 10362 O O . VAL G 3 128 ? 117.989 124.049 76.454 1.00 128.54 128 VAL G O 1
ATOM 10366 N N . PHE G 3 129 ? 119.852 122.819 76.243 0.00 139.38 129 PHE G N 1
ATOM 10367 C CA . PHE G 3 129 ? 120.393 123.213 77.534 0.00 152.23 129 PHE G CA 1
ATOM 10368 C C . PHE G 3 129 ? 121.914 123.351 77.451 0.00 154.78 129 PHE G C 1
ATOM 10369 O O . PHE G 3 129 ? 122.535 122.900 76.490 0.00 156.12 129 PHE G O 1
ATOM 10377 N N . ILE G 3 130 ? 122.511 123.986 78.452 0.00 156.60 130 ILE G N 1
ATOM 10378 C CA . ILE G 3 130 ? 123.952 124.194 78.448 0.00 157.27 130 ILE G CA 1
ATOM 10379 C C . ILE G 3 130 ? 124.723 123.294 79.405 0.00 152.66 130 ILE G C 1
ATOM 10380 O O . ILE G 3 130 ? 124.358 123.147 80.571 0.00 154.16 130 ILE G O 1
ATOM 10385 N N . MET G 3 131 ? 125.798 122.699 78.898 1.00 144.27 131 MET G N 1
ATOM 10386 C CA . MET G 3 131 ? 126.653 121.828 79.700 1.00 137.74 131 MET G CA 1
ATOM 10387 C C . MET G 3 131 ? 128.077 121.922 79.153 1.00 137.90 131 MET G C 1
ATOM 10388 O O . MET G 3 131 ? 128.371 121.380 78.093 1.00 135.37 131 MET G O 1
ATOM 10390 N N . LYS G 3 132 ? 128.946 122.622 79.882 1.00 141.58 132 LYS G N 1
ATOM 10391 C CA . LYS G 3 132 ? 130.348 122.823 79.503 1.00 140.98 132 LYS G CA 1
ATOM 10392 C C . LYS G 3 132 ? 131.054 123.408 80.736 1.00 140.09 132 LYS G C 1
ATOM 10393 O O . LYS G 3 132 ? 130.401 124.019 81.578 1.00 140.15 132 LYS G O 1
ATOM 10395 N N . ASN G 3 133 ? 132.367 123.232 80.860 1.00 138.62 133 ASN G N 1
ATOM 10396 C CA . ASN G 3 133 ? 133.082 123.752 82.035 1.00 138.87 133 ASN G CA 1
ATOM 10397 C C . ASN G 3 133 ? 134.555 123.314 82.082 1.00 137.44 133 ASN G C 1
ATOM 10398 O O . ASN G 3 133 ? 134.866 122.187 82.472 1.00 136.81 133 ASN G O 1
ATOM 10403 N N . GLY G 3 134 ? 135.459 124.201 81.680 1.00 133.04 134 GLY G N 1
ATOM 10404 C CA . GLY G 3 134 ? 136.869 123.859 81.703 1.00 128.02 134 GLY G CA 1
ATOM 10405 C C . GLY G 3 134 ? 137.397 123.136 80.474 1.00 127.52 134 GLY G C 1
ATOM 10406 O O . GLY G 3 134 ? 137.582 121.917 80.484 1.00 127.89 134 GLY G O 1
ATOM 10407 N N . THR G 3 135 ? 137.654 123.892 79.412 0.00 124.73 135 THR G N 1
ATOM 10408 C CA . THR G 3 135 ? 138.180 123.319 78.179 0.00 121.60 135 THR G CA 1
ATOM 10409 C C . THR G 3 135 ? 137.284 122.187 77.711 0.00 127.85 135 THR G C 1
ATOM 10410 O O . THR G 3 135 ? 137.696 121.347 76.912 0.00 128.78 135 THR G O 1
ATOM 10414 N N . ASN G 3 136 ? 136.058 122.164 78.217 1.00 132.46 136 ASN G N 1
ATOM 10415 C CA . ASN G 3 136 ? 135.121 121.117 77.848 1.00 142.37 136 ASN G CA 1
ATOM 10416 C C . ASN G 3 136 ? 133.707 121.645 77.649 1.00 147.59 136 ASN G C 1
ATOM 10417 O O . ASN G 3 136 ? 133.162 122.351 78.499 1.00 146.93 136 ASN G O 1
ATOM 10422 N N . VAL G 3 137 ? 133.113 121.285 76.517 1.00 150.82 137 VAL G N 1
ATOM 10423 C CA . VAL G 3 137 ? 131.771 121.729 76.172 1.00 149.93 137 VAL G CA 1
ATOM 10424 C C . VAL G 3 137 ? 130.937 120.609 75.550 1.00 153.13 137 VAL G C 1
ATOM 10425 O O . VAL G 3 137 ? 131.411 119.891 74.676 1.00 153.78 137 VAL G O 1
ATOM 10429 N N . ALA G 3 138 ? 129.691 120.473 75.998 0.00 151.09 138 ALA G N 1
ATOM 10430 C CA . ALA G 3 138 ? 128.792 119.447 75.472 0.00 149.41 138 ALA G CA 1
ATOM 10431 C C . ALA G 3 138 ? 127.334 119.894 75.574 0.00 148.27 138 ALA G C 1
ATOM 10432 O O . ALA G 3 138 ? 126.804 120.071 76.669 0.00 148.46 138 ALA G O 1
ATOM 10434 N N . CYS G 3 139 ? 126.691 120.063 74.422 1.00 145.70 139 CYS G N 1
ATOM 10435 C CA . CYS G 3 139 ? 125.302 120.511 74.348 1.00 144.36 139 CYS G CA 1
ATOM 10436 C C . CYS G 3 139 ? 124.293 119.504 74.888 1.00 141.74 139 CYS G C 1
ATOM 10437 O O . CYS G 3 139 ? 124.613 118.327 75.068 1.00 144.13 139 CYS G O 1
ATOM 10440 N N . LEU G 3 140 ? 123.070 119.985 75.126 1.00 134.07 140 LEU G N 1
ATOM 10441 C CA . LEU G 3 140 ? 121.967 119.177 75.664 1.00 125.49 140 LEU G CA 1
ATOM 10442 C C . LEU G 3 140 ? 120.650 119.470 74.934 1.00 126.75 140 LEU G C 1
ATOM 10443 O O . LEU G 3 140 ? 120.515 120.503 74.273 1.00 124.86 140 LEU G O 1
ATOM 10448 N N . VAL G 3 141 ? 119.692 118.547 75.064 1.00 131.16 141 VAL G N 1
ATOM 10449 C CA . VAL G 3 141 ? 118.361 118.658 74.456 1.00 127.77 141 VAL G CA 1
ATOM 10450 C C . VAL G 3 141 ? 117.397 117.750 75.228 1.00 127.38 141 VAL G C 1
ATOM 10451 O O . VAL G 3 141 ? 117.720 116.589 75.485 1.00 129.50 141 VAL G O 1
ATOM 10455 N N . LYS G 3 142 ? 116.221 118.261 75.592 1.00 123.35 142 LYS G N 1
ATOM 10456 C CA . LYS G 3 142 ? 115.252 117.451 76.347 1.00 123.26 142 LYS G CA 1
ATOM 10457 C C . LYS G 3 142 ? 113.976 117.063 75.609 1.00 128.63 142 LYS G C 1
ATOM 10458 O O . LYS G 3 142 ? 113.094 117.898 75.411 1.00 136.05 142 LYS G O 1
ATOM 10460 N N . ASP G 3 143 ? 113.879 115.788 75.231 1.00 132.34 143 ASP G N 1
ATOM 10461 C CA . ASP G 3 143 ? 112.695 115.245 74.556 1.00 132.09 143 ASP G CA 1
ATOM 10462 C C . ASP G 3 143 ? 112.306 115.855 73.198 1.00 131.62 143 ASP G C 1
ATOM 10463 O O . ASP G 3 143 ? 111.356 116.629 73.114 1.00 128.14 143 ASP G O 1
ATOM 10468 N N . PHE G 3 144 ? 113.033 115.482 72.147 1.00 130.76 144 PHE G N 1
ATOM 10469 C CA . PHE G 3 144 ? 112.773 115.954 70.783 1.00 131.51 144 PHE G CA 1
ATOM 10470 C C . PHE G 3 144 ? 112.343 114.702 69.991 1.00 134.94 144 PHE G C 1
ATOM 10471 O O . PHE G 3 144 ? 112.028 113.714 70.647 1.00 139.32 144 PHE G O 1
ATOM 10479 N N . TYR G 3 145 ? 112.287 114.676 68.648 1.00 138.91 145 TYR G N 1
ATOM 10480 C CA . TYR G 3 145 ? 111.877 113.396 68.022 1.00 144.54 145 TYR G CA 1
ATOM 10481 C C . TYR G 3 145 ? 112.862 112.512 67.204 1.00 148.51 145 TYR G C 1
ATOM 10482 O O . TYR G 3 145 ? 113.375 111.520 67.726 1.00 149.91 145 TYR G O 1
ATOM 10491 N N . PRO G 3 146 ? 113.128 112.846 65.920 1.00 151.36 146 PRO G N 1
ATOM 10492 C CA . PRO G 3 146 ? 114.033 112.036 65.083 1.00 153.95 146 PRO G CA 1
ATOM 10493 C C . PRO G 3 146 ? 115.498 111.915 65.501 1.00 154.51 146 PRO G C 1
ATOM 10494 O O . PRO G 3 146 ? 116.056 112.806 66.137 1.00 156.59 146 PRO G O 1
ATOM 10498 N N . LYS G 3 147 ? 116.127 110.805 65.127 1.00 154.52 147 LYS G N 1
ATOM 10499 C CA . LYS G 3 147 ? 117.544 110.627 65.423 1.00 156.21 147 LYS G CA 1
ATOM 10500 C C . LYS G 3 147 ? 118.184 111.770 64.642 1.00 155.46 147 LYS G C 1
ATOM 10501 O O . LYS G 3 147 ? 119.313 112.177 64.922 1.00 156.62 147 LYS G O 1
ATOM 10507 N N . GLU G 3 148 ? 117.443 112.274 63.651 1.00 150.95 148 GLU G N 1
ATOM 10508 C CA . GLU G 3 148 ? 117.917 113.379 62.831 1.00 150.65 148 GLU G CA 1
ATOM 10509 C C . GLU G 3 148 ? 118.176 114.583 63.722 1.00 148.72 148 GLU G C 1
ATOM 10510 O O . GLU G 3 148 ? 117.247 115.162 64.266 1.00 144.89 148 GLU G O 1
ATOM 10516 N N . VAL G 3 149 ? 119.442 114.957 63.857 0.00 148.43 149 VAL G N 1
ATOM 10517 C CA . VAL G 3 149 ? 119.827 116.101 64.677 0.00 147.73 149 VAL G CA 1
ATOM 10518 C C . VAL G 3 149 ? 121.273 116.498 64.438 0.00 151.73 149 VAL G C 1
ATOM 10519 O O . VAL G 3 149 ? 122.123 115.659 64.146 0.00 152.48 149 VAL G O 1
ATOM 10523 N N . THR G 3 150 ? 121.536 117.792 64.555 0.00 155.82 150 THR G N 1
ATOM 10524 C CA . THR G 3 150 ? 122.878 118.305 64.382 0.00 159.44 150 THR G CA 1
ATOM 10525 C C . THR G 3 150 ? 123.128 119.370 65.434 0.00 163.38 150 THR G C 1
ATOM 10526 O O . THR G 3 150 ? 122.583 120.471 65.365 0.00 164.06 150 THR G O 1
ATOM 10530 N N . ILE G 3 151 ? 123.946 119.028 66.420 0.00 167.17 151 ILE G N 1
ATOM 10531 C CA . ILE G 3 151 ? 124.253 119.960 67.487 0.00 170.75 151 ILE G CA 1
ATOM 10532 C C . ILE G 3 151 ? 125.373 120.909 67.088 0.00 169.73 151 ILE G C 1
ATOM 10533 O O . ILE G 3 151 ? 126.554 120.596 67.240 0.00 170.53 151 ILE G O 1
ATOM 10538 N N . SER G 3 152 ? 124.986 122.071 66.571 1.00 167.02 152 SER G N 1
ATOM 10539 C CA . SER G 3 152 ? 125.945 123.089 66.153 1.00 164.53 152 SER G CA 1
ATOM 10540 C C . SER G 3 152 ? 126.669 123.592 67.389 1.00 161.74 152 SER G C 1
ATOM 10541 O O . SER G 3 152 ? 126.319 123.228 68.510 1.00 157.59 152 SER G O 1
ATOM 10544 N N . LEU G 3 153 ? 127.666 124.441 67.187 0.00 163.85 153 LEU G N 1
ATOM 10545 C CA . LEU G 3 153 ? 128.432 124.950 68.307 0.00 166.19 153 LEU G CA 1
ATOM 10546 C C . LEU G 3 153 ? 128.967 126.358 68.087 0.00 170.00 153 LEU G C 1
ATOM 10547 O O . LEU G 3 153 ? 129.262 126.754 66.960 0.00 170.95 153 LEU G O 1
ATOM 10552 N N . ARG G 3 154 ? 129.097 127.108 69.177 0.00 174.83 154 ARG G N 1
ATOM 10553 C CA . ARG G 3 154 ? 129.597 128.474 69.106 0.00 179.27 154 ARG G CA 1
ATOM 10554 C C . ARG G 3 154 ? 130.678 128.744 70.144 0.00 180.81 154 ARG G C 1
ATOM 10555 O O . ARG G 3 154 ? 130.389 129.129 71.277 0.00 180.73 154 ARG G O 1
ATOM 10563 N N . SER G 3 155 ? 131.927 128.539 69.740 0.00 182.62 155 SER G N 1
ATOM 10564 C CA . SER G 3 155 ? 133.072 128.755 70.616 0.00 184.63 155 SER G CA 1
ATOM 10565 C C . SER G 3 155 ? 134.064 129.720 69.980 0.00 187.57 155 SER G C 1
ATOM 10566 O O . SER G 3 155 ? 134.048 129.929 68.766 0.00 188.50 155 SER G O 1
ATOM 10569 N N . SER G 3 156 ? 134.931 130.301 70.804 0.00 190.61 156 SER G N 1
ATOM 10570 C CA . SER G 3 156 ? 135.930 131.250 70.322 0.00 193.21 156 SER G CA 1
ATOM 10571 C C . SER G 3 156 ? 137.213 130.557 69.861 0.00 194.77 156 SER G C 1
ATOM 10572 O O . SER G 3 156 ? 137.664 130.765 68.736 0.00 194.95 156 SER G O 1
ATOM 10575 N N . LYS G 3 157 ? 137.799 129.735 70.728 0.00 196.44 157 LYS G N 1
ATOM 10576 C CA . LYS G 3 157 ? 139.026 129.023 70.386 0.00 197.94 157 LYS G CA 1
ATOM 10577 C C . LYS G 3 157 ? 138.738 127.549 70.138 0.00 198.40 157 LYS G C 1
ATOM 10578 O O . LYS G 3 157 ? 138.485 126.780 71.067 0.00 198.67 157 LYS G O 1
ATOM 10584 N N . LYS G 3 158 ? 138.797 127.166 68.866 0.00 198.65 158 LYS G N 1
ATOM 10585 C CA . LYS G 3 158 ? 138.496 125.807 68.431 0.00 198.63 158 LYS G CA 1
ATOM 10586 C C . LYS G 3 158 ? 139.629 124.789 68.342 0.00 198.08 158 LYS G C 1
ATOM 10587 O O . LYS G 3 158 ? 140.788 125.125 68.092 0.00 198.24 158 LYS G O 1
ATOM 10593 N N . ILE G 3 159 ? 139.241 123.531 68.547 0.00 197.18 159 ILE G N 1
ATOM 10594 C CA . ILE G 3 159 ? 140.112 122.357 68.479 0.00 195.96 159 ILE G CA 1
ATOM 10595 C C . ILE G 3 159 ? 139.211 121.250 67.899 0.00 194.83 159 ILE G C 1
ATOM 10596 O O . ILE G 3 159 ? 138.040 121.493 67.613 0.00 195.10 159 ILE G O 1
ATOM 10601 N N . VAL G 3 160 ? 139.730 120.039 67.730 0.00 192.80 160 VAL G N 1
ATOM 10602 C CA . VAL G 3 160 ? 138.929 118.952 67.161 0.00 190.21 160 VAL G CA 1
ATOM 10603 C C . VAL G 3 160 ? 137.649 118.650 67.956 0.00 186.68 160 VAL G C 1
ATOM 10604 O O . VAL G 3 160 ? 137.596 118.870 69.166 0.00 187.06 160 VAL G O 1
ATOM 10608 N N . GLU G 3 161 ? 136.623 118.147 67.270 0.00 181.65 161 GLU G N 1
ATOM 10609 C CA . GLU G 3 161 ? 135.347 117.806 67.906 0.00 176.36 161 GLU G CA 1
ATOM 10610 C C . GLU G 3 161 ? 135.188 116.287 68.012 0.00 174.37 161 GLU G C 1
ATOM 10611 O O . GLU G 3 161 ? 135.968 115.539 67.428 0.00 174.73 161 GLU G O 1
ATOM 10617 N N . PHE G 3 162 ? 134.177 115.836 68.752 0.00 171.65 162 PHE G N 1
ATOM 10618 C CA . PHE G 3 162 ? 133.923 114.403 68.933 0.00 168.00 162 PHE G CA 1
ATOM 10619 C C . PHE G 3 162 ? 132.519 113.970 68.509 0.00 160.55 162 PHE G C 1
ATOM 10620 O O . PHE G 3 162 ? 131.726 114.777 68.033 0.00 160.36 162 PHE G O 1
ATOM 10628 N N . ASP G 3 163 ? 132.227 112.683 68.687 1.00 149.15 163 ASP G N 1
ATOM 10629 C CA . ASP G 3 163 ? 130.921 112.121 68.334 1.00 138.69 163 ASP G CA 1
ATOM 10630 C C . ASP G 3 163 ? 129.930 112.321 69.492 1.00 135.23 163 ASP G C 1
ATOM 10631 O O . ASP G 3 163 ? 130.312 112.292 70.660 1.00 128.80 163 ASP G O 1
ATOM 10636 N N . PRO G 3 164 ? 128.640 112.535 69.177 1.00 135.60 164 PRO G N 1
ATOM 10637 C CA . PRO G 3 164 ? 127.584 112.751 70.177 1.00 134.02 164 PRO G CA 1
ATOM 10638 C C . PRO G 3 164 ? 127.200 111.519 70.991 1.00 131.45 164 PRO G C 1
ATOM 10639 O O . PRO G 3 164 ? 128.045 110.691 71.342 1.00 134.17 164 PRO G O 1
ATOM 10643 N N . ALA G 3 165 ? 125.903 111.420 71.279 1.00 121.82 165 ALA G N 1
ATOM 10644 C CA . ALA G 3 165 ? 125.332 110.322 72.051 1.00 115.14 165 ALA G CA 1
ATOM 10645 C C . ALA G 3 165 ? 123.869 110.640 72.381 1.00 111.77 165 ALA G C 1
ATOM 10646 O O . ALA G 3 165 ? 123.588 111.446 73.277 1.00 103.84 165 ALA G O 1
ATOM 10648 N N . ILE G 3 166 ? 122.948 109.994 71.660 1.00 111.22 166 ILE G N 1
ATOM 10649 C CA . ILE G 3 166 ? 121.509 110.200 71.850 1.00 108.63 166 ILE G CA 1
ATOM 10650 C C . ILE G 3 166 ? 120.825 109.037 72.544 1.00 102.35 166 ILE G C 1
ATOM 10651 O O . ILE G 3 166 ? 120.725 107.938 71.996 1.00 91.70 166 ILE G O 1
ATOM 10656 N N . VAL G 3 167 ? 120.320 109.294 73.739 1.00 97.92 167 VAL G N 1
ATOM 10657 C CA . VAL G 3 167 ? 119.635 108.268 74.501 1.00 97.76 167 VAL G CA 1
ATOM 10658 C C . VAL G 3 167 ? 118.144 108.371 74.170 1.00 92.18 167 VAL G C 1
ATOM 10659 O O . VAL G 3 167 ? 117.774 108.929 73.139 1.00 93.08 167 VAL G O 1
ATOM 10663 N N . ILE G 3 168 ? 117.292 107.830 75.026 1.00 86.50 168 ILE G N 1
ATOM 10664 C CA . ILE G 3 168 ? 115.858 107.881 74.791 1.00 85.04 168 ILE G CA 1
ATOM 10665 C C . ILE G 3 168 ? 115.187 108.291 76.087 1.00 96.22 168 ILE G C 1
ATOM 10666 O O . ILE G 3 168 ? 115.044 107.480 77.004 1.00 100.87 168 ILE G O 1
ATOM 10671 N N . SER G 3 169 ? 114.774 109.551 76.162 1.00 107.33 169 SER G N 1
ATOM 10672 C CA . SER G 3 169 ? 114.142 110.092 77.364 1.00 116.75 169 SER G CA 1
ATOM 10673 C C . SER G 3 169 ? 113.022 109.247 77.968 1.00 120.09 169 SER G C 1
ATOM 10674 O O . SER G 3 169 ? 112.633 108.216 77.427 1.00 121.20 169 SER G O 1
ATOM 10677 N N . PRO G 3 170 ? 112.503 109.670 79.126 1.00 126.76 170 PRO G N 1
ATOM 10678 C CA . PRO G 3 170 ? 111.424 108.901 79.743 1.00 130.76 170 PRO G CA 1
ATOM 10679 C C . PRO G 3 170 ? 110.144 109.026 78.927 1.00 134.27 170 PRO G C 1
ATOM 10680 O O . PRO G 3 170 ? 109.612 108.031 78.437 1.00 135.65 170 PRO G O 1
ATOM 10684 N N . SER G 3 171 ? 109.673 110.261 78.766 1.00 134.58 171 SER G N 1
ATOM 10685 C CA . SER G 3 171 ? 108.441 110.547 78.030 1.00 132.85 171 SER G CA 1
ATOM 10686 C C . SER G 3 171 ? 108.257 109.701 76.776 1.00 128.02 171 SER G C 1
ATOM 10687 O O . SER G 3 171 ? 107.139 109.310 76.443 1.00 129.40 171 SER G O 1
ATOM 10690 N N . GLY G 3 172 ? 109.354 109.416 76.082 1.00 118.31 172 GLY G N 1
ATOM 10691 C CA . GLY G 3 172 ? 109.262 108.609 74.880 1.00 107.90 172 GLY G CA 1
ATOM 10692 C C . GLY G 3 172 ? 110.068 109.189 73.741 1.00 100.61 172 GLY G C 1
ATOM 10693 O O . GLY G 3 172 ? 110.195 108.592 72.674 1.00 94.53 172 GLY G O 1
ATOM 10694 N N . LYS G 3 173 ? 110.632 110.361 73.972 1.00 100.11 173 LYS G N 1
ATOM 10695 C CA . LYS G 3 173 ? 111.405 111.014 72.938 1.00 105.37 173 LYS G CA 1
ATOM 10696 C C . LYS G 3 173 ? 112.896 110.762 73.093 1.00 102.49 173 LYS G C 1
ATOM 10697 O O . LYS G 3 173 ? 113.350 110.153 74.067 1.00 104.24 173 LYS G O 1
ATOM 10703 N N . TYR G 3 174 ? 113.649 111.234 72.109 1.00 97.16 174 TYR G N 1
ATOM 10704 C CA . TYR G 3 174 ? 115.091 111.103 72.108 1.00 91.52 174 TYR G CA 1
ATOM 10705 C C . TYR G 3 174 ? 115.658 112.268 72.924 1.00 93.45 174 TYR G C 1
ATOM 10706 O O . TYR G 3 174 ? 114.922 113.168 73.326 1.00 92.62 174 TYR G O 1
ATOM 10715 N N . SER G 3 175 ? 116.963 112.234 73.178 1.00 97.49 175 SER G N 1
ATOM 10716 C CA . SER G 3 175 ? 117.673 113.275 73.934 1.00 100.96 175 SER G CA 1
ATOM 10717 C C . SER G 3 175 ? 119.137 113.055 73.559 1.00 108.62 175 SER G C 1
ATOM 10718 O O . SER G 3 175 ? 119.443 112.070 72.891 1.00 103.99 175 SER G O 1
ATOM 10721 N N . ALA G 3 176 ? 120.050 113.932 73.963 1.00 119.18 176 ALA G N 1
ATOM 10722 C CA . ALA G 3 176 ? 121.438 113.705 73.568 1.00 131.86 176 ALA G CA 1
ATOM 10723 C C . ALA G 3 176 ? 122.438 114.748 74.023 1.00 136.72 176 ALA G C 1
ATOM 10724 O O . ALA G 3 176 ? 122.063 115.848 74.410 1.00 137.57 176 ALA G O 1
ATOM 10726 N N . VAL G 3 177 ? 123.718 114.386 73.962 1.00 141.48 177 VAL G N 1
ATOM 10727 C CA . VAL G 3 177 ? 124.802 115.288 74.337 1.00 145.57 177 VAL G CA 1
ATOM 10728 C C . VAL G 3 177 ? 125.938 115.119 73.348 1.00 146.28 177 VAL G C 1
ATOM 10729 O O . VAL G 3 177 ? 126.287 114.001 72.964 1.00 145.70 177 VAL G O 1
ATOM 10733 N N . LYS G 3 178 ? 126.504 116.244 72.937 1.00 150.39 178 LYS G N 1
ATOM 10734 C CA . LYS G 3 178 ? 127.597 116.256 71.982 1.00 157.13 178 LYS G CA 1
ATOM 10735 C C . LYS G 3 178 ? 128.819 116.819 72.684 1.00 156.93 178 LYS G C 1
ATOM 10736 O O . LYS G 3 178 ? 128.871 118.002 73.009 1.00 158.32 178 LYS G O 1
ATOM 10742 N N . LEU G 3 179 ? 129.799 115.963 72.929 1.00 155.84 179 LEU G N 1
ATOM 10743 C CA . LEU G 3 179 ? 131.012 116.386 73.603 1.00 149.03 179 LEU G CA 1
ATOM 10744 C C . LEU G 3 179 ? 131.787 117.373 72.747 1.00 149.08 179 LEU G C 1
ATOM 10745 O O . LEU G 3 179 ? 131.651 117.380 71.523 1.00 147.39 179 LEU G O 1
ATOM 10750 N N . GLY G 3 180 ? 132.602 118.200 73.400 1.00 150.11 180 GLY G N 1
ATOM 10751 C CA . GLY G 3 180 ? 133.406 119.185 72.693 1.00 149.27 180 GLY G CA 1
ATOM 10752 C C . GLY G 3 180 ? 134.412 119.884 73.592 1.00 149.38 180 GLY G C 1
ATOM 10753 O O . GLY G 3 180 ? 134.032 120.570 74.537 1.00 147.14 180 GLY G O 1
ATOM 10754 N N . GLN G 3 181 ? 135.699 119.714 73.297 1.00 151.44 181 GLN G N 1
ATOM 10755 C CA . GLN G 3 181 ? 136.760 120.338 74.092 1.00 155.01 181 GLN G CA 1
ATOM 10756 C C . GLN G 3 181 ? 137.102 121.724 73.541 1.00 162.55 181 GLN G C 1
ATOM 10757 O O . GLN G 3 181 ? 137.845 121.842 72.564 1.00 162.68 181 GLN G O 1
ATOM 10763 N N . TYR G 3 182 ? 136.571 122.773 74.156 1.00 171.57 182 TYR G N 1
ATOM 10764 C CA . TYR G 3 182 ? 136.870 124.120 73.687 1.00 179.51 182 TYR G CA 1
ATOM 10765 C C . TYR G 3 182 ? 137.426 124.965 74.823 1.00 182.08 182 TYR G C 1
ATOM 10766 O O . TYR G 3 182 ? 137.895 124.430 75.824 1.00 183.85 182 TYR G O 1
ATOM 10775 N N . GLY G 3 183 ? 137.391 126.282 74.657 0.00 183.21 183 GLY G N 1
ATOM 10776 C CA . GLY G 3 183 ? 137.888 127.170 75.691 0.00 184.14 183 GLY G CA 1
ATOM 10777 C C . GLY G 3 183 ? 136.740 128.010 76.207 0.00 184.63 183 GLY G C 1
ATOM 10778 O O . GLY G 3 183 ? 135.796 127.486 76.803 0.00 184.88 183 GLY G O 1
ATOM 10779 N N . ASP G 3 184 ? 136.816 129.316 75.976 0.00 184.89 184 ASP G N 1
ATOM 10780 C CA . ASP G 3 184 ? 135.765 130.221 76.409 0.00 184.97 184 ASP G CA 1
ATOM 10781 C C . ASP G 3 184 ? 135.473 130.030 77.899 0.00 184.47 184 ASP G C 1
ATOM 10782 O O . ASP G 3 184 ? 134.314 130.029 78.307 0.00 184.73 184 ASP G O 1
ATOM 10787 N N . SER G 3 185 ? 136.528 129.867 78.695 0.00 183.50 185 SER G N 1
ATOM 10788 C CA . SER G 3 185 ? 136.405 129.670 80.134 0.00 182.35 185 SER G CA 1
ATOM 10789 C C . SER G 3 185 ? 135.129 130.283 80.705 0.00 184.41 185 SER G C 1
ATOM 10790 O O . SER G 3 185 ? 135.098 131.464 81.052 0.00 184.75 185 SER G O 1
ATOM 10793 N N . ASN G 3 186 ? 134.081 129.469 80.803 0.00 186.61 186 ASN G N 1
ATOM 10794 C CA . ASN G 3 186 ? 132.794 129.921 81.325 0.00 188.53 186 ASN G CA 1
ATOM 10795 C C . ASN G 3 186 ? 132.239 131.040 80.433 0.00 188.58 186 ASN G C 1
ATOM 10796 O O . ASN G 3 186 ? 132.465 132.221 80.697 0.00 188.78 186 ASN G O 1
ATOM 10801 N N . SER G 3 187 ? 131.532 130.656 79.369 0.00 188.23 187 SER G N 1
ATOM 10802 C CA . SER G 3 187 ? 130.941 131.611 78.429 0.00 187.74 187 SER G CA 1
ATOM 10803 C C . SER G 3 187 ? 130.063 130.918 77.373 0.00 186.79 187 SER G C 1
ATOM 10804 O O . SER G 3 187 ? 128.972 131.385 77.059 0.00 187.09 187 SER G O 1
ATOM 10807 N N . VAL G 3 188 ? 130.552 129.800 76.846 1.00 184.73 188 VAL G N 1
ATOM 10808 C CA . VAL G 3 188 ? 129.888 128.985 75.812 1.00 182.80 188 VAL G CA 1
ATOM 10809 C C . VAL G 3 188 ? 128.352 129.051 75.630 1.00 181.83 188 VAL G C 1
ATOM 10810 O O . VAL G 3 188 ? 127.620 129.506 76.511 1.00 181.53 188 VAL G O 1
ATOM 10814 N N . THR G 3 189 ? 127.890 128.580 74.469 0.00 181.47 189 THR G N 1
ATOM 10815 C CA . THR G 3 189 ? 126.469 128.528 74.103 0.00 181.24 189 THR G CA 1
ATOM 10816 C C . THR G 3 189 ? 126.262 127.412 73.061 0.00 179.97 189 THR G C 1
ATOM 10817 O O . THR G 3 189 ? 127.216 127.003 72.401 0.00 180.63 189 THR G O 1
ATOM 10821 N N . CYS G 3 190 ? 125.030 126.924 72.909 1.00 178.35 190 CYS G N 1
ATOM 10822 C CA . CYS G 3 190 ? 124.741 125.862 71.936 1.00 173.99 190 CYS G CA 1
ATOM 10823 C C . CYS G 3 190 ? 123.706 126.234 70.865 1.00 173.39 190 CYS G C 1
ATOM 10824 O O . CYS G 3 190 ? 122.858 127.098 71.073 1.00 171.29 190 CYS G O 1
ATOM 10827 N N . SER G 3 191 ? 123.787 125.560 69.721 1.00 173.46 191 SER G N 1
ATOM 10828 C CA . SER G 3 191 ? 122.877 125.791 68.601 1.00 175.88 191 SER G CA 1
ATOM 10829 C C . SER G 3 191 ? 122.534 124.453 67.951 1.00 177.49 191 SER G C 1
ATOM 10830 O O . SER G 3 191 ? 123.421 123.650 67.676 1.00 180.60 191 SER G O 1
ATOM 10833 N N . VAL G 3 192 ? 121.251 124.210 67.708 0.00 178.02 192 VAL G N 1
ATOM 10834 C CA . VAL G 3 192 ? 120.835 122.945 67.113 0.00 177.77 192 VAL G CA 1
ATOM 10835 C C . VAL G 3 192 ? 119.951 123.107 65.878 0.00 177.28 192 VAL G C 1
ATOM 10836 O O . VAL G 3 192 ? 119.168 124.051 65.783 0.00 177.79 192 VAL G O 1
ATOM 10840 N N . GLN G 3 193 ? 120.090 122.177 64.934 1.00 174.44 193 GLN G N 1
ATOM 10841 C CA . GLN G 3 193 ? 119.298 122.193 63.698 1.00 174.55 193 GLN G CA 1
ATOM 10842 C C . GLN G 3 193 ? 118.660 120.839 63.418 1.00 173.17 193 GLN G C 1
ATOM 10843 O O . GLN G 3 193 ? 119.353 119.845 63.183 1.00 168.10 193 GLN G O 1
ATOM 10849 N N . HIS G 3 194 ? 117.330 120.824 63.405 1.00 175.83 194 HIS G N 1
ATOM 10850 C CA . HIS G 3 194 ? 116.565 119.603 63.190 1.00 176.91 194 HIS G CA 1
ATOM 10851 C C . HIS G 3 194 ? 115.240 119.817 62.465 1.00 175.37 194 HIS G C 1
ATOM 10852 O O . HIS G 3 194 ? 114.389 120.586 62.911 1.00 174.48 194 HIS G O 1
ATOM 10859 N N . ASN G 3 195 ? 115.051 119.105 61.363 0.00 175.30 195 ASN G N 1
ATOM 10860 C CA . ASN G 3 195 ? 113.808 119.222 60.620 0.00 174.82 195 ASN G CA 1
ATOM 10861 C C . ASN G 3 195 ? 113.690 120.627 60.045 0.00 175.50 195 ASN G C 1
ATOM 10862 O O . ASN G 3 195 ? 112.636 121.253 60.142 0.00 175.90 195 ASN G O 1
ATOM 10867 N N . SER G 3 196 ? 114.783 121.118 59.467 0.00 176.23 196 SER G N 1
ATOM 10868 C CA . SER G 3 196 ? 114.827 122.446 58.857 0.00 176.68 196 SER G CA 1
ATOM 10869 C C . SER G 3 196 ? 114.596 123.591 59.839 0.00 177.16 196 SER G C 1
ATOM 10870 O O . SER G 3 196 ? 114.615 124.759 59.451 0.00 177.16 196 SER G O 1
ATOM 10873 N N . GLU G 3 197 ? 114.361 123.258 61.102 1.00 177.05 197 GLU G N 1
ATOM 10874 C CA . GLU G 3 197 ? 114.140 124.269 62.134 1.00 177.36 197 GLU G CA 1
ATOM 10875 C C . GLU G 3 197 ? 115.362 124.298 63.044 1.00 176.81 197 GLU G C 1
ATOM 10876 O O . GLU G 3 197 ? 115.768 123.261 63.555 1.00 183.93 197 GLU G O 1
ATOM 10882 N N . THR G 3 198 ? 115.963 125.463 63.254 1.00 171.87 198 THR G N 1
ATOM 10883 C CA . THR G 3 198 ? 117.120 125.521 64.143 1.00 166.93 198 THR G CA 1
ATOM 10884 C C . THR G 3 198 ? 116.723 126.121 65.492 1.00 170.84 198 THR G C 1
ATOM 10885 O O . THR G 3 198 ? 115.716 126.827 65.600 1.00 171.06 198 THR G O 1
ATOM 10889 N N . VAL G 3 199 ? 117.509 125.817 66.521 1.00 171.80 199 VAL G N 1
ATOM 10890 C CA . VAL G 3 199 ? 117.234 126.289 67.871 1.00 168.70 199 VAL G CA 1
ATOM 10891 C C . VAL G 3 199 ? 118.517 126.642 68.611 1.00 167.97 199 VAL G C 1
ATOM 10892 O O . VAL G 3 199 ? 119.356 125.778 68.847 1.00 169.29 199 VAL G O 1
ATOM 10896 N N . HIS G 3 200 ? 118.674 127.910 68.970 1.00 169.26 200 HIS G N 1
ATOM 10897 C CA . HIS G 3 200 ? 119.859 128.338 69.703 1.00 172.38 200 HIS G CA 1
ATOM 10898 C C . HIS G 3 200 ? 119.585 128.124 71.182 1.00 172.81 200 HIS G C 1
ATOM 10899 O O . HIS G 3 200 ? 118.544 128.550 71.684 1.00 176.39 200 HIS G O 1
ATOM 10906 N N . SER G 3 201 ? 120.494 127.453 71.881 1.00 170.65 201 SER G N 1
ATOM 10907 C CA . SER G 3 201 ? 120.296 127.235 73.308 1.00 169.93 201 SER G CA 1
ATOM 10908 C C . SER G 3 201 ? 120.060 128.614 73.914 1.00 170.51 201 SER G C 1
ATOM 10909 O O . SER G 3 201 ? 119.407 128.764 74.948 1.00 167.52 201 SER G O 1
ATOM 10912 N N . THR G 3 202 ? 120.593 129.621 73.232 0.00 172.22 202 THR G N 1
ATOM 10913 C CA . THR G 3 202 ? 120.461 131.008 73.644 0.00 174.72 202 THR G CA 1
ATOM 10914 C C . THR G 3 202 ? 118.998 131.438 73.676 0.00 178.47 202 THR G C 1
ATOM 10915 O O . THR G 3 202 ? 118.587 132.201 74.549 0.00 179.16 202 THR G O 1
ATOM 10919 N N . ASP G 3 203 ? 118.219 130.948 72.716 0.00 182.84 203 ASP G N 1
ATOM 10920 C CA . ASP G 3 203 ? 116.802 131.285 72.626 0.00 186.94 203 ASP G CA 1
ATOM 10921 C C . ASP G 3 203 ? 116.032 131.022 73.915 0.00 188.58 203 ASP G C 1
ATOM 10922 O O . ASP G 3 203 ? 114.878 131.428 74.045 0.00 188.78 203 ASP G O 1
ATOM 10927 N N . PHE G 3 204 ? 116.662 130.346 74.867 1.00 190.35 204 PHE G N 1
ATOM 10928 C CA . PHE G 3 204 ? 116.002 130.032 76.130 1.00 191.75 204 PHE G CA 1
ATOM 10929 C C . PHE G 3 204 ? 116.656 130.744 77.315 1.00 192.04 204 PHE G C 1
ATOM 10930 O O . PHE G 3 204 ? 116.008 130.994 78.330 1.00 193.21 204 PHE G O 1
ATOM 10938 N N . GLU G 3 205 ? 117.940 131.065 77.173 1.00 190.74 205 GLU G N 1
ATOM 10939 C CA . GLU G 3 205 ? 118.694 131.737 78.227 1.00 186.82 205 GLU G CA 1
ATOM 10940 C C . GLU G 3 205 ? 118.111 133.108 78.550 1.00 182.39 205 GLU G C 1
ATOM 10941 O O . GLU G 3 205 ? 118.097 134.009 77.710 1.00 178.07 205 GLU G O 1
ATOM 10947 N N . ALA G 3 206 ? 117.633 133.261 79.780 1.00 179.47 206 ALA G N 1
ATOM 10948 C CA . ALA G 3 206 ? 117.041 134.524 80.213 1.00 178.84 206 ALA G CA 1
ATOM 10949 C C . ALA G 3 206 ? 117.785 135.144 81.397 1.00 179.86 206 ALA G C 1
ATOM 10950 O O . ALA G 3 206 ? 118.782 134.591 81.866 1.00 180.84 206 ALA G O 1
ATOM 10952 N N . ALA G 3 207 ? 117.282 136.276 81.884 0.00 180.06 207 ALA G N 1
ATOM 10953 C CA . ALA G 3 207 ? 117.889 136.977 83.006 0.00 179.91 207 ALA G CA 1
ATOM 10954 C C . ALA G 3 207 ? 116.829 137.738 83.799 0.00 179.77 207 ALA G C 1
ATOM 10955 O O . ALA G 3 207 ? 116.992 137.881 85.023 0.00 179.52 207 ALA G O 1
ATOM 10958 N N . HIS H 4 1 ? 121.778 90.290 100.785 0.92 181.88 1 HIS H N 1
ATOM 10959 C CA . HIS H 4 1 ? 122.108 91.119 99.588 0.92 179.98 1 HIS H CA 1
ATOM 10960 C C . HIS H 4 1 ? 122.733 90.313 98.442 0.92 175.35 1 HIS H C 1
ATOM 10961 O O . HIS H 4 1 ? 123.811 90.656 97.947 0.92 179.14 1 HIS H O 1
ATOM 10968 N N . GLY H 4 2 ? 122.062 89.242 98.018 1.00 163.33 2 GLY H N 1
ATOM 10969 C CA . GLY H 4 2 ? 122.582 88.447 96.917 1.00 145.94 2 GLY H CA 1
ATOM 10970 C C . GLY H 4 2 ? 122.255 86.966 96.939 1.00 134.81 2 GLY H C 1
ATOM 10971 O O . GLY H 4 2 ? 121.889 86.411 97.972 1.00 137.70 2 GLY H O 1
ATOM 10972 N N . LYS H 4 3 ? 122.379 86.335 95.777 1.00 119.75 3 LYS H N 1
ATOM 10973 C CA . LYS H 4 3 ? 122.140 84.904 95.614 1.00 101.67 3 LYS H CA 1
ATOM 10974 C C . LYS H 4 3 ? 123.408 84.373 94.930 1.00 87.55 3 LYS H C 1
ATOM 10975 O O . LYS H 4 3 ? 123.661 83.178 94.881 1.00 75.79 3 LYS H O 1
ATOM 10981 N N . LEU H 4 4 ? 124.187 85.310 94.403 1.00 80.02 4 LEU H N 1
ATOM 10982 C CA . LEU H 4 4 ? 125.464 85.076 93.735 1.00 68.67 4 LEU H CA 1
ATOM 10983 C C . LEU H 4 4 ? 125.981 86.454 93.389 1.00 67.13 4 LEU H C 1
ATOM 10984 O O . LEU H 4 4 ? 125.348 87.235 92.679 1.00 74.33 4 LEU H O 1
ATOM 10989 N N . GLU H 4 5 ? 127.152 86.747 93.900 1.00 54.78 5 GLU H N 1
ATOM 10990 C CA . GLU H 4 5 ? 127.755 88.035 93.710 1.00 52.06 5 GLU H CA 1
ATOM 10991 C C . GLU H 4 5 ? 129.076 87.770 92.995 1.00 59.70 5 GLU H C 1
ATOM 10992 O O . GLU H 4 5 ? 129.586 86.658 93.057 1.00 61.61 5 GLU H O 1
ATOM 10998 N N . GLN H 4 6 ? 129.602 88.757 92.276 1.00 71.46 6 GLN H N 1
ATOM 10999 C CA . GLN H 4 6 ? 130.871 88.603 91.570 1.00 80.64 6 GLN H CA 1
ATOM 11000 C C . GLN H 4 6 ? 131.618 89.916 91.556 1.00 93.05 6 GLN H C 1
ATOM 11001 O O . GLN H 4 6 ? 131.527 90.665 90.594 1.00 102.26 6 GLN H O 1
ATOM 11007 N N . PRO H 4 7 ? 132.358 90.224 92.625 1.00 102.39 7 PRO H N 1
ATOM 11008 C CA . PRO H 4 7 ? 133.097 91.486 92.641 1.00 106.28 7 PRO H CA 1
ATOM 11009 C C . PRO H 4 7 ? 134.039 91.567 91.441 1.00 109.42 7 PRO H C 1
ATOM 11010 O O . PRO H 4 7 ? 134.304 90.567 90.765 1.00 108.07 7 PRO H O 1
ATOM 11014 N N . GLU H 4 8 ? 134.550 92.763 91.188 1.00 114.87 8 GLU H N 1
ATOM 11015 C CA . GLU H 4 8 ? 135.451 93.001 90.066 1.00 122.80 8 GLU H CA 1
ATOM 11016 C C . GLU H 4 8 ? 134.848 92.694 88.710 1.00 118.25 8 GLU H C 1
ATOM 11017 O O . GLU H 4 8 ? 134.963 91.593 88.171 1.00 120.11 8 GLU H O 1
ATOM 11023 N N . ILE H 4 9 ? 134.190 93.713 88.186 1.00 108.71 9 ILE H N 1
ATOM 11024 C CA . ILE H 4 9 ? 133.572 93.677 86.889 1.00 99.35 9 ILE H CA 1
ATOM 11025 C C . ILE H 4 9 ? 134.584 93.148 85.885 1.00 104.58 9 ILE H C 1
ATOM 11026 O O . ILE H 4 9 ? 134.367 92.124 85.237 1.00 107.19 9 ILE H O 1
ATOM 11031 N N . SER H 4 10 ? 135.706 93.847 85.783 1.00 104.21 10 SER H N 1
ATOM 11032 C CA . SER H 4 10 ? 136.758 93.460 84.863 1.00 105.05 10 SER H CA 1
ATOM 11033 C C . SER H 4 10 ? 138.104 93.208 85.534 1.00 105.37 10 SER H C 1
ATOM 11034 O O . SER H 4 10 ? 138.409 93.736 86.600 1.00 107.63 10 SER H O 1
ATOM 11037 N N . ILE H 4 11 ? 138.879 92.385 84.882 1.00 103.46 11 ILE H N 1
ATOM 11038 C CA . ILE H 4 11 ? 140.210 92.013 85.332 1.00 98.85 11 ILE H CA 1
ATOM 11039 C C . ILE H 4 11 ? 141.158 92.079 84.135 1.00 99.45 11 ILE H C 1
ATOM 11040 O O . ILE H 4 11 ? 140.932 91.390 83.145 1.00 100.69 11 ILE H O 1
ATOM 11045 N N . SER H 4 12 ? 142.199 92.888 84.232 1.00 105.46 12 SER H N 1
ATOM 11046 C CA . SER H 4 12 ? 143.125 93.011 83.122 1.00 119.02 12 SER H CA 1
ATOM 11047 C C . SER H 4 12 ? 144.526 92.575 83.579 1.00 119.94 12 SER H C 1
ATOM 11048 O O . SER H 4 12 ? 145.098 93.166 84.501 1.00 116.33 12 SER H O 1
ATOM 11051 N N . ARG H 4 13 ? 145.050 91.537 82.942 1.00 122.75 13 ARG H N 1
ATOM 11052 C CA . ARG H 4 13 ? 146.385 91.083 83.281 1.00 132.10 13 ARG H CA 1
ATOM 11053 C C . ARG H 4 13 ? 147.190 90.643 82.060 1.00 133.68 13 ARG H C 1
ATOM 11054 O O . ARG H 4 13 ? 146.706 89.900 81.221 1.00 136.18 13 ARG H O 1
ATOM 11062 N N . PRO H 4 14 ? 148.422 91.116 81.983 1.00 137.03 14 PRO H N 1
ATOM 11063 C CA . PRO H 4 14 ? 149.387 90.821 80.929 1.00 136.63 14 PRO H CA 1
ATOM 11064 C C . PRO H 4 14 ? 149.376 89.447 80.271 1.00 133.80 14 PRO H C 1
ATOM 11065 O O . PRO H 4 14 ? 149.106 88.418 80.891 1.00 126.63 14 PRO H O 1
ATOM 11069 N N . ARG H 4 15 ? 149.694 89.489 78.987 1.00 139.81 15 ARG H N 1
ATOM 11070 C CA . ARG H 4 15 ? 149.794 88.343 78.099 1.00 148.82 15 ARG H CA 1
ATOM 11071 C C . ARG H 4 15 ? 150.460 87.102 78.712 1.00 149.46 15 ARG H C 1
ATOM 11072 O O . ARG H 4 15 ? 151.354 87.196 79.559 1.00 144.49 15 ARG H O 1
ATOM 11080 N N . ASP H 4 16 ? 150.013 85.941 78.246 1.00 152.95 16 ASP H N 1
ATOM 11081 C CA . ASP H 4 16 ? 150.541 84.646 78.664 1.00 153.88 16 ASP H CA 1
ATOM 11082 C C . ASP H 4 16 ? 150.754 84.471 80.163 1.00 153.82 16 ASP H C 1
ATOM 11083 O O . ASP H 4 16 ? 151.722 83.842 80.590 1.00 151.91 16 ASP H O 1
ATOM 11088 N N . GLU H 4 17 ? 149.808 85.020 80.952 1.00 154.15 17 GLU H N 1
ATOM 11089 C CA . GLU H 4 17 ? 149.851 84.962 82.404 1.00 151.67 17 GLU H CA 1
ATOM 11090 C C . GLU H 4 17 ? 148.619 84.265 82.965 1.00 144.14 17 GLU H C 1
ATOM 11091 O O . GLU H 4 17 ? 147.736 83.828 82.223 1.00 144.29 17 GLU H O 1
ATOM 11097 N N . THR H 4 18 ? 148.594 84.158 84.283 1.00 131.59 18 THR H N 1
ATOM 11098 C CA . THR H 4 18 ? 147.501 83.541 85.009 1.00 120.06 18 THR H CA 1
ATOM 11099 C C . THR H 4 18 ? 146.540 84.611 85.487 1.00 111.32 18 THR H C 1
ATOM 11100 O O . THR H 4 18 ? 146.962 85.738 85.767 1.00 99.13 18 THR H O 1
ATOM 11104 N N . ALA H 4 19 ? 145.256 84.273 85.592 1.00 109.36 19 ALA H N 1
ATOM 11105 C CA . ALA H 4 19 ? 144.265 85.236 86.066 1.00 109.96 19 ALA H CA 1
ATOM 11106 C C . ALA H 4 19 ? 143.313 84.646 87.101 1.00 109.54 19 ALA H C 1
ATOM 11107 O O . ALA H 4 19 ? 143.077 83.437 87.129 1.00 105.48 19 ALA H O 1
ATOM 11109 N N . GLN H 4 20 ? 142.757 85.525 87.933 1.00 111.43 20 GLN H N 1
ATOM 11110 C CA . GLN H 4 20 ? 141.854 85.140 89.014 1.00 115.91 20 GLN H CA 1
ATOM 11111 C C . GLN H 4 20 ? 140.436 85.700 88.883 1.00 110.62 20 GLN H C 1
ATOM 11112 O O . GLN H 4 20 ? 140.260 86.915 88.837 1.00 115.95 20 GLN H O 1
ATOM 11118 N N . ILE H 4 21 ? 139.433 84.819 88.828 1.00 96.22 21 ILE H N 1
ATOM 11119 C CA . ILE H 4 21 ? 138.029 85.253 88.743 1.00 80.76 21 ILE H CA 1
ATOM 11120 C C . ILE H 4 21 ? 137.244 84.405 89.714 1.00 75.23 21 ILE H C 1
ATOM 11121 O O . ILE H 4 21 ? 137.273 83.185 89.595 1.00 60.89 21 ILE H O 1
ATOM 11126 N N . SER H 4 22 ? 136.533 85.021 90.656 1.00 78.50 22 SER H N 1
ATOM 11127 C CA . SER H 4 22 ? 135.760 84.232 91.619 1.00 82.52 22 SER H CA 1
ATOM 11128 C C . SER H 4 22 ? 134.436 84.860 91.999 1.00 80.56 22 SER H C 1
ATOM 11129 O O . SER H 4 22 ? 134.320 86.088 92.018 1.00 87.09 22 SER H O 1
ATOM 11132 N N . CYS H 4 23 ? 133.450 84.052 92.315 1.00 73.88 23 CYS H N 1
ATOM 11133 C CA . CYS H 4 23 ? 132.161 84.567 92.710 1.00 82.59 23 CYS H CA 1
ATOM 11134 C C . CYS H 4 23 ? 131.850 84.106 94.128 1.00 78.11 23 CYS H C 1
ATOM 11135 O O . CYS H 4 23 ? 131.860 82.911 94.413 1.00 75.37 23 CYS H O 1
ATOM 11138 N N . LYS H 4 24 ? 131.582 85.025 95.013 1.00 75.37 24 LYS H N 1
ATOM 11139 C CA . LYS H 4 24 ? 131.261 84.647 96.390 1.00 77.68 24 LYS H CA 1
ATOM 11140 C C . LYS H 4 24 ? 129.834 84.144 96.454 1.00 74.70 24 LYS H C 1
ATOM 11141 O O . LYS H 4 24 ? 128.905 84.927 96.348 1.00 79.35 24 LYS H O 1
ATOM 11147 N N . VAL H 4 25 ? 129.655 82.838 96.610 1.00 77.68 25 VAL H N 1
ATOM 11148 C CA . VAL H 4 25 ? 128.310 82.284 96.724 1.00 85.27 25 VAL H CA 1
ATOM 11149 C C . VAL H 4 25 ? 127.762 82.721 98.080 1.00 85.08 25 VAL H C 1
ATOM 11150 O O . VAL H 4 25 ? 128.520 83.034 99.003 1.00 89.98 25 VAL H O 1
ATOM 11154 N N . PHE H 4 26 ? 126.445 82.753 98.192 1.00 75.40 26 PHE H N 1
ATOM 11155 C CA . PHE H 4 26 ? 125.800 83.153 99.415 1.00 77.62 26 PHE H CA 1
ATOM 11156 C C . PHE H 4 26 ? 124.831 82.076 99.777 1.00 85.89 26 PHE H C 1
ATOM 11157 O O . PHE H 4 26 ? 123.921 82.323 100.547 1.00 93.73 26 PHE H O 1
ATOM 11165 N N . ILE H 4 27 ? 124.977 80.887 99.223 1.00 94.17 27 ILE H N 1
ATOM 11166 C CA . ILE H 4 27 ? 124.012 79.868 99.572 1.00 112.00 27 ILE H CA 1
ATOM 11167 C C . ILE H 4 27 ? 124.569 78.698 100.339 1.00 123.19 27 ILE H C 1
ATOM 11168 O O . ILE H 4 27 ? 125.465 78.006 99.866 1.00 128.20 27 ILE H O 1
ATOM 11173 N N . GLU H 4 28 ? 124.024 78.479 101.531 1.00 132.83 28 GLU H N 1
ATOM 11174 C CA . GLU H 4 28 ? 124.450 77.367 102.357 1.00 137.96 28 GLU H CA 1
ATOM 11175 C C . GLU H 4 28 ? 124.045 76.087 101.633 1.00 134.37 28 GLU H C 1
ATOM 11176 O O . GLU H 4 28 ? 123.466 76.155 100.552 1.00 135.77 28 GLU H O 1
ATOM 11182 N N . SER H 4 29 ? 124.349 74.932 102.217 1.00 129.62 29 SER H N 1
ATOM 11183 C CA . SER H 4 29 ? 124.084 73.644 101.572 1.00 121.25 29 SER H CA 1
ATOM 11184 C C . SER H 4 29 ? 125.014 73.773 100.357 1.00 114.21 29 SER H C 1
ATOM 11185 O O . SER H 4 29 ? 124.890 73.095 99.329 1.00 117.01 29 SER H O 1
ATOM 11188 N N . PHE H 4 30 ? 125.963 74.685 100.562 1.00 103.76 30 PHE H N 1
ATOM 11189 C CA . PHE H 4 30 ? 127.028 75.107 99.645 1.00 101.57 30 PHE H CA 1
ATOM 11190 C C . PHE H 4 30 ? 127.900 73.947 99.226 1.00 96.20 30 PHE H C 1
ATOM 11191 O O . PHE H 4 30 ? 128.643 74.028 98.251 1.00 89.81 30 PHE H O 1
ATOM 11199 N N . ARG H 4 31 ? 127.800 72.868 99.983 1.00 102.19 31 ARG H N 1
ATOM 11200 C CA . ARG H 4 31 ? 128.595 71.689 99.726 1.00 113.19 31 ARG H CA 1
ATOM 11201 C C . ARG H 4 31 ? 127.946 70.843 98.649 1.00 106.48 31 ARG H C 1
ATOM 11202 O O . ARG H 4 31 ? 128.612 70.410 97.728 1.00 105.65 31 ARG H O 1
ATOM 11210 N N . SER H 4 32 ? 126.649 70.592 98.782 1.00 105.58 32 SER H N 1
ATOM 11211 C CA . SER H 4 32 ? 125.940 69.772 97.808 1.00 103.72 32 SER H CA 1
ATOM 11212 C C . SER H 4 32 ? 125.631 70.590 96.571 1.00 96.40 32 SER H C 1
ATOM 11213 O O . SER H 4 32 ? 124.586 70.436 95.949 1.00 96.24 32 SER H O 1
ATOM 11216 N N . VAL H 4 33 ? 126.577 71.447 96.219 1.00 92.72 33 VAL H N 1
ATOM 11217 C CA . VAL H 4 33 ? 126.415 72.276 95.047 1.00 87.88 33 VAL H CA 1
ATOM 11218 C C . VAL H 4 33 ? 127.234 71.802 93.891 1.00 86.33 33 VAL H C 1
ATOM 11219 O O . VAL H 4 33 ? 128.196 71.041 94.000 1.00 102.41 33 VAL H O 1
ATOM 11223 N N . THR H 4 34 ? 126.800 72.300 92.752 1.00 70.06 34 THR H N 1
ATOM 11224 C CA . THR H 4 34 ? 127.393 72.012 91.445 1.00 68.47 34 THR H CA 1
ATOM 11225 C C . THR H 4 34 ? 127.423 73.342 90.701 1.00 75.90 34 THR H C 1
ATOM 11226 O O . THR H 4 34 ? 126.384 73.836 90.263 1.00 90.05 34 THR H O 1
ATOM 11230 N N . ILE H 4 35 ? 128.599 73.940 90.552 1.00 64.87 35 ILE H N 1
ATOM 11231 C CA . ILE H 4 35 ? 128.658 75.273 89.885 1.00 53.08 35 ILE H CA 1
ATOM 11232 C C . ILE H 4 35 ? 129.211 75.284 88.475 1.00 44.83 35 ILE H C 1
ATOM 11233 O O . ILE H 4 35 ? 130.361 74.903 88.238 1.00 42.91 35 ILE H O 1
ATOM 11238 N N . HIS H 4 36 ? 128.389 75.721 87.537 1.00 41.97 36 HIS H N 1
ATOM 11239 C CA . HIS H 4 36 ? 128.859 75.800 86.168 1.00 51.86 36 HIS H CA 1
ATOM 11240 C C . HIS H 4 36 ? 129.451 77.159 85.818 1.00 51.84 36 HIS H C 1
ATOM 11241 O O . HIS H 4 36 ? 128.892 78.213 86.149 1.00 36.37 36 HIS H O 1
ATOM 11248 N N . TRP H 4 37 ? 130.600 77.116 85.153 1.00 56.39 37 TRP H N 1
ATOM 11249 C CA . TRP H 4 37 ? 131.257 78.327 84.714 1.00 61.44 37 TRP H CA 1
ATOM 11250 C C . TRP H 4 37 ? 130.950 78.535 83.241 1.00 66.62 37 TRP H C 1
ATOM 11251 O O . TRP H 4 37 ? 130.865 77.571 82.476 1.00 62.67 37 TRP H O 1
ATOM 11262 N N . TYR H 4 38 ? 130.780 79.803 82.858 1.00 69.09 38 TYR H N 1
ATOM 11263 C CA . TYR H 4 38 ? 130.447 80.168 81.488 1.00 64.63 38 TYR H CA 1
ATOM 11264 C C . TYR H 4 38 ? 131.259 81.303 80.861 1.00 70.31 38 TYR H C 1
ATOM 11265 O O . TYR H 4 38 ? 131.660 82.261 81.532 1.00 64.95 38 TYR H O 1
ATOM 11274 N N . ARG H 4 39 ? 131.443 81.184 79.544 1.00 74.91 39 ARG H N 1
ATOM 11275 C CA . ARG H 4 39 ? 132.213 82.123 78.729 1.00 77.58 39 ARG H CA 1
ATOM 11276 C C . ARG H 4 39 ? 131.382 82.833 77.648 1.00 79.37 39 ARG H C 1
ATOM 11277 O O . ARG H 4 39 ? 130.647 82.174 76.901 1.00 83.45 39 ARG H O 1
ATOM 11285 N N . GLN H 4 40 ? 131.502 84.163 77.561 1.00 75.80 40 GLN H N 1
ATOM 11286 C CA . GLN H 4 40 ? 130.793 84.950 76.533 1.00 76.40 40 GLN H CA 1
ATOM 11287 C C . GLN H 4 40 ? 131.751 85.885 75.789 1.00 82.07 40 GLN H C 1
ATOM 11288 O O . GLN H 4 40 ? 132.303 86.822 76.375 1.00 83.05 40 GLN H O 1
ATOM 11294 N N . LYS H 4 41 ? 131.935 85.617 74.497 1.00 85.95 41 LYS H N 1
ATOM 11295 C CA . LYS H 4 41 ? 132.818 86.386 73.622 1.00 94.32 41 LYS H CA 1
ATOM 11296 C C . LYS H 4 41 ? 132.135 87.674 73.154 1.00 103.45 41 LYS H C 1
ATOM 11297 O O . LYS H 4 41 ? 131.126 88.072 73.722 1.00 107.23 41 LYS H O 1
ATOM 11303 N N . PRO H 4 42 ? 132.686 88.356 72.133 1.00 113.05 42 PRO H N 1
ATOM 11304 C CA . PRO H 4 42 ? 132.079 89.595 71.637 1.00 119.25 42 PRO H CA 1
ATOM 11305 C C . PRO H 4 42 ? 130.576 89.578 71.304 1.00 119.42 42 PRO H C 1
ATOM 11306 O O . PRO H 4 42 ? 129.769 90.169 72.032 1.00 124.21 42 PRO H O 1
ATOM 11310 N N . ASN H 4 43 ? 130.191 88.920 70.212 1.00 111.43 43 ASN H N 1
ATOM 11311 C CA . ASN H 4 43 ? 128.777 88.877 69.824 1.00 101.93 43 ASN H CA 1
ATOM 11312 C C . ASN H 4 43 ? 128.222 87.450 69.713 1.00 96.33 43 ASN H C 1
ATOM 11313 O O . ASN H 4 43 ? 127.287 87.208 68.963 1.00 97.10 43 ASN H O 1
ATOM 11318 N N . GLN H 4 44 ? 128.794 86.522 70.483 1.00 86.82 44 GLN H N 1
ATOM 11319 C CA . GLN H 4 44 ? 128.413 85.121 70.498 1.00 79.27 44 GLN H CA 1
ATOM 11320 C C . GLN H 4 44 ? 127.431 84.825 71.624 1.00 72.10 44 GLN H C 1
ATOM 11321 O O . GLN H 4 44 ? 127.152 85.698 72.456 1.00 66.46 44 GLN H O 1
ATOM 11327 N N . GLY H 4 45 ? 126.911 83.596 71.634 1.00 60.73 45 GLY H N 1
ATOM 11328 C CA . GLY H 4 45 ? 126.011 83.167 72.675 1.00 54.92 45 GLY H CA 1
ATOM 11329 C C . GLY H 4 45 ? 126.740 83.210 74.006 1.00 55.64 45 GLY H C 1
ATOM 11330 O O . GLY H 4 45 ? 127.402 84.194 74.306 1.00 54.98 45 GLY H O 1
ATOM 11331 N N . LEU H 4 46 ? 126.610 82.184 74.803 1.00 62.92 46 LEU H N 1
ATOM 11332 C CA . LEU H 4 46 ? 127.227 82.033 76.116 1.00 66.79 46 LEU H CA 1
ATOM 11333 C C . LEU H 4 46 ? 127.516 80.541 76.165 1.00 72.14 46 LEU H C 1
ATOM 11334 O O . LEU H 4 46 ? 126.568 79.762 76.152 1.00 79.83 46 LEU H O 1
ATOM 11339 N N . GLU H 4 47 ? 128.773 80.119 76.207 1.00 69.02 47 GLU H N 1
ATOM 11340 C CA . GLU H 4 47 ? 129.020 78.688 76.219 1.00 64.71 47 GLU H CA 1
ATOM 11341 C C . GLU H 4 47 ? 129.469 78.171 77.551 1.00 59.54 47 GLU H C 1
ATOM 11342 O O . GLU H 4 47 ? 129.963 78.920 78.392 1.00 58.97 47 GLU H O 1
ATOM 11348 N N . PHE H 4 48 ? 129.309 76.866 77.719 1.00 58.99 48 PHE H N 1
ATOM 11349 C CA . PHE H 4 48 ? 129.680 76.178 78.945 1.00 66.40 48 PHE H CA 1
ATOM 11350 C C . PHE H 4 48 ? 131.178 75.898 79.092 1.00 64.56 48 PHE H C 1
ATOM 11351 O O . PHE H 4 48 ? 131.888 75.737 78.109 1.00 70.63 48 PHE H O 1
ATOM 11359 N N . LEU H 4 49 ? 131.641 75.839 80.336 1.00 63.47 49 LEU H N 1
ATOM 11360 C CA . LEU H 4 49 ? 133.040 75.572 80.646 1.00 60.35 49 LEU H CA 1
ATOM 11361 C C . LEU H 4 49 ? 133.143 74.402 81.597 1.00 66.00 49 LEU H C 1
ATOM 11362 O O . LEU H 4 49 ? 133.594 73.331 81.220 1.00 67.34 49 LEU H O 1
ATOM 11367 N N . LEU H 4 50 ? 132.704 74.608 82.837 1.00 78.71 50 LEU H N 1
ATOM 11368 C CA . LEU H 4 50 ? 132.772 73.559 83.853 1.00 79.29 50 LEU H CA 1
ATOM 11369 C C . LEU H 4 50 ? 131.741 73.619 84.954 1.00 86.07 50 LEU H C 1
ATOM 11370 O O . LEU H 4 50 ? 130.959 74.561 85.055 1.00 89.45 50 LEU H O 1
ATOM 11375 N N . TYR H 4 51 ? 131.788 72.592 85.794 1.00 87.19 51 TYR H N 1
ATOM 11376 C CA . TYR H 4 51 ? 130.900 72.460 86.933 1.00 93.20 51 TYR H CA 1
ATOM 11377 C C . TYR H 4 51 ? 131.729 72.063 88.156 1.00 99.89 51 TYR H C 1
ATOM 11378 O O . TYR H 4 51 ? 132.693 71.310 88.048 1.00 100.96 51 TYR H O 1
ATOM 11387 N N . VAL H 4 52 ? 131.385 72.596 89.320 1.00 102.28 52 VAL H N 1
ATOM 11388 C CA . VAL H 4 52 ? 132.133 72.263 90.522 1.00 102.38 52 VAL H CA 1
ATOM 11389 C C . VAL H 4 52 ? 131.171 71.546 91.434 1.00 114.44 52 VAL H C 1
ATOM 11390 O O . VAL H 4 52 ? 129.985 71.854 91.422 1.00 119.18 52 VAL H O 1
ATOM 11394 N N . LEU H 4 53 ? 131.679 70.592 92.215 1.00 125.42 53 LEU H N 1
ATOM 11395 C CA . LEU H 4 53 ? 130.850 69.826 93.142 1.00 129.15 53 LEU H CA 1
ATOM 11396 C C . LEU H 4 53 ? 130.719 70.561 94.466 1.00 133.80 53 LEU H C 1
ATOM 11397 O O . LEU H 4 53 ? 130.356 69.968 95.471 1.00 132.44 53 LEU H O 1
ATOM 11402 N N . ALA H 4 54 ? 131.014 71.862 94.451 1.00 145.03 54 ALA H N 1
ATOM 11403 C CA . ALA H 4 54 ? 130.928 72.719 95.636 1.00 151.74 54 ALA H CA 1
ATOM 11404 C C . ALA H 4 54 ? 131.749 72.213 96.819 1.00 158.91 54 ALA H C 1
ATOM 11405 O O . ALA H 4 54 ? 131.538 72.597 97.967 1.00 166.67 54 ALA H O 1
ATOM 11407 N N . THR H 4 55 ? 132.695 71.350 96.491 1.00 157.12 55 THR H N 1
ATOM 11408 C CA . THR H 4 55 ? 133.611 70.737 97.431 1.00 154.95 55 THR H CA 1
ATOM 11409 C C . THR H 4 55 ? 134.830 70.429 96.547 1.00 156.27 55 THR H C 1
ATOM 11410 O O . THR H 4 55 ? 134.873 69.429 95.859 1.00 151.46 55 THR H O 1
ATOM 11414 N N . PRO H 4 56 ? 135.843 71.312 96.575 1.00 160.61 56 PRO H N 1
ATOM 11415 C CA . PRO H 4 56 ? 137.066 71.171 95.775 1.00 160.18 56 PRO H CA 1
ATOM 11416 C C . PRO H 4 56 ? 137.369 69.850 95.068 1.00 155.47 56 PRO H C 1
ATOM 11417 O O . PRO H 4 56 ? 138.375 69.203 95.372 1.00 157.31 56 PRO H O 1
ATOM 11421 N N . THR H 4 57 ? 136.489 69.440 94.143 1.00 148.53 57 THR H N 1
ATOM 11422 C CA . THR H 4 57 ? 136.769 68.265 93.335 1.00 145.40 57 THR H CA 1
ATOM 11423 C C . THR H 4 57 ? 137.905 68.732 92.448 1.00 141.10 57 THR H C 1
ATOM 11424 O O . THR H 4 57 ? 138.476 67.977 91.657 1.00 136.07 57 THR H O 1
ATOM 11428 N N . HIS H 4 58 ? 138.213 70.012 92.613 1.00 140.85 58 HIS H N 1
ATOM 11429 C CA . HIS H 4 58 ? 139.256 70.602 91.829 1.00 149.23 58 HIS H CA 1
ATOM 11430 C C . HIS H 4 58 ? 139.048 70.254 90.383 1.00 149.33 58 HIS H C 1
ATOM 11431 O O . HIS H 4 58 ? 140.032 70.024 89.662 1.00 154.03 58 HIS H O 1
ATOM 11438 N N . ILE H 4 59 ? 137.797 70.213 89.930 1.00 148.99 59 ILE H N 1
ATOM 11439 C CA . ILE H 4 59 ? 137.581 69.922 88.542 1.00 145.80 59 ILE H CA 1
ATOM 11440 C C . ILE H 4 59 ? 138.354 70.967 87.765 1.00 145.47 59 ILE H C 1
ATOM 11441 O O . ILE H 4 59 ? 138.149 72.175 87.908 1.00 138.98 59 ILE H O 1
ATOM 11446 N N . PHE H 4 60 ? 139.238 70.469 86.921 1.00 150.53 60 PHE H N 1
ATOM 11447 C CA . PHE H 4 60 ? 140.082 71.325 86.089 1.00 155.01 60 PHE H CA 1
ATOM 11448 C C . PHE H 4 60 ? 139.735 71.051 84.640 1.00 152.50 60 PHE H C 1
ATOM 11449 O O . PHE H 4 60 ? 139.154 70.012 84.318 1.00 148.75 60 PHE H O 1
ATOM 11457 N N . LEU H 4 61 ? 140.104 71.989 83.775 1.00 151.35 61 LEU H N 1
ATOM 11458 C CA . LEU H 4 61 ? 139.871 71.884 82.356 1.00 153.21 61 LEU H CA 1
ATOM 11459 C C . LEU H 4 61 ? 141.119 71.393 81.649 1.00 157.20 61 LEU H C 1
ATOM 11460 O O . LEU H 4 61 ? 142.099 72.131 81.489 1.00 157.83 61 LEU H O 1
ATOM 11465 N N . ASP H 4 62 ? 141.076 70.140 81.225 1.00 162.74 62 ASP H N 1
ATOM 11466 C CA . ASP H 4 62 ? 142.194 69.600 80.481 1.00 167.48 62 ASP H CA 1
ATOM 11467 C C . ASP H 4 62 ? 141.741 69.336 79.041 1.00 170.28 62 ASP H C 1
ATOM 11468 O O . ASP H 4 62 ? 140.699 68.723 78.787 1.00 173.07 62 ASP H O 1
ATOM 11473 N N . LYS H 4 63 ? 142.544 69.820 78.099 1.00 171.03 63 LYS H N 1
ATOM 11474 C CA . LYS H 4 63 ? 142.255 69.600 76.691 1.00 172.22 63 LYS H CA 1
ATOM 11475 C C . LYS H 4 63 ? 143.490 69.041 75.998 1.00 173.02 63 LYS H C 1
ATOM 11476 O O . LYS H 4 63 ? 144.400 69.784 75.648 1.00 169.62 63 LYS H O 1
ATOM 11482 N N . GLU H 4 64 ? 143.513 67.720 75.822 1.00 178.71 64 GLU H N 1
ATOM 11483 C CA . GLU H 4 64 ? 144.623 67.020 75.175 1.00 185.13 64 GLU H CA 1
ATOM 11484 C C . GLU H 4 64 ? 145.983 67.659 75.483 1.00 188.47 64 GLU H C 1
ATOM 11485 O O . GLU H 4 64 ? 146.389 68.611 74.819 1.00 190.16 64 GLU H O 1
ATOM 11491 N N . TYR H 4 65 ? 146.674 67.137 76.498 1.00 191.18 65 TYR H N 1
ATOM 11492 C CA . TYR H 4 65 ? 147.989 67.647 76.908 1.00 191.13 65 TYR H CA 1
ATOM 11493 C C . TYR H 4 65 ? 147.976 68.990 77.640 1.00 187.46 65 TYR H C 1
ATOM 11494 O O . TYR H 4 65 ? 149.037 69.526 77.977 1.00 186.92 65 TYR H O 1
ATOM 11503 N N . LYS H 4 66 ? 146.794 69.532 77.903 1.00 182.55 66 LYS H N 1
ATOM 11504 C CA . LYS H 4 66 ? 146.724 70.841 78.542 1.00 175.30 66 LYS H CA 1
ATOM 11505 C C . LYS H 4 66 ? 145.693 71.018 79.655 1.00 168.93 66 LYS H C 1
ATOM 11506 O O . LYS H 4 66 ? 144.550 70.588 79.537 1.00 165.09 66 LYS H O 1
ATOM 11512 N N . LYS H 4 67 ? 146.159 71.661 80.734 1.00 162.14 67 LYS H N 1
ATOM 11513 C CA . LYS H 4 67 ? 145.322 72.007 81.883 1.00 155.70 67 LYS H CA 1
ATOM 11514 C C . LYS H 4 67 ? 145.058 73.485 81.696 1.00 148.35 67 LYS H C 1
ATOM 11515 O O . LYS H 4 67 ? 145.975 74.282 81.807 1.00 144.35 67 LYS H O 1
ATOM 11521 N N . MET H 4 68 ? 143.805 73.864 81.428 1.00 141.22 68 MET H N 1
ATOM 11522 C CA . MET H 4 68 ? 143.438 75.255 81.079 1.00 130.93 68 MET H CA 1
ATOM 11523 C C . MET H 4 68 ? 142.761 76.144 82.126 1.00 116.12 68 MET H C 1
ATOM 11524 O O . MET H 4 68 ? 143.063 77.341 82.218 1.00 111.78 68 MET H O 1
ATOM 11529 N N . GLU H 4 69 ? 141.836 75.608 82.924 1.00 100.71 69 GLU H N 1
ATOM 11530 C CA . GLU H 4 69 ? 141.171 76.469 83.902 1.00 91.04 69 GLU H CA 1
ATOM 11531 C C . GLU H 4 69 ? 140.765 75.656 85.092 1.00 82.27 69 GLU H C 1
ATOM 11532 O O . GLU H 4 69 ? 140.565 74.447 84.978 1.00 76.83 69 GLU H O 1
ATOM 11538 N N . ALA H 4 70 ? 140.633 76.289 86.244 1.00 79.87 70 ALA H N 1
ATOM 11539 C CA . ALA H 4 70 ? 140.280 75.524 87.419 1.00 88.93 70 ALA H CA 1
ATOM 11540 C C . ALA H 4 70 ? 139.050 76.001 88.177 1.00 95.73 70 ALA H C 1
ATOM 11541 O O . ALA H 4 70 ? 138.802 77.204 88.341 1.00 95.06 70 ALA H O 1
ATOM 11543 N N . SER H 4 71 ? 138.291 75.019 88.647 1.00 104.43 71 SER H N 1
ATOM 11544 C CA . SER H 4 71 ? 137.093 75.236 89.431 1.00 115.35 71 SER H CA 1
ATOM 11545 C C . SER H 4 71 ? 137.404 74.866 90.883 1.00 115.95 71 SER H C 1
ATOM 11546 O O . SER H 4 71 ? 138.042 73.853 91.147 1.00 110.36 71 SER H O 1
ATOM 11549 N N . LYS H 4 72 ? 136.977 75.690 91.853 1.00 123.53 72 LYS H N 1
ATOM 11550 C CA . LYS H 4 72 ? 137.280 75.373 93.254 1.00 132.77 72 LYS H CA 1
ATOM 11551 C C . LYS H 4 72 ? 136.261 75.901 94.265 1.00 131.20 72 LYS H C 1
ATOM 11552 O O . LYS H 4 72 ? 135.329 76.616 93.887 1.00 135.62 72 LYS H O 1
ATOM 11558 N N . ASN H 4 73 ? 136.409 75.572 95.549 1.00 127.03 73 ASN H N 1
ATOM 11559 C CA . ASN H 4 73 ? 135.408 76.002 96.533 1.00 123.77 73 ASN H CA 1
ATOM 11560 C C . ASN H 4 73 ? 135.904 76.182 97.981 1.00 119.48 73 ASN H C 1
ATOM 11561 O O . ASN H 4 73 ? 135.649 75.315 98.814 1.00 119.09 73 ASN H O 1
ATOM 11566 N N . PRO H 4 74 ? 136.602 77.271 98.333 1.00 111.59 74 PRO H N 1
ATOM 11567 C CA . PRO H 4 74 ? 137.222 77.511 99.640 1.00 112.34 74 PRO H CA 1
ATOM 11568 C C . PRO H 4 74 ? 136.364 77.715 100.885 1.00 116.08 74 PRO H C 1
ATOM 11569 O O . PRO H 4 74 ? 135.250 77.202 101.007 1.00 108.78 74 PRO H O 1
ATOM 11573 N N . SER H 4 75 ? 136.948 78.458 101.823 1.00 131.58 75 SER H N 1
ATOM 11574 C CA . SER H 4 75 ? 136.344 78.791 103.110 1.00 141.60 75 SER H CA 1
ATOM 11575 C C . SER H 4 75 ? 135.797 80.209 103.056 1.00 145.55 75 SER H C 1
ATOM 11576 O O . SER H 4 75 ? 134.934 80.581 103.851 1.00 143.22 75 SER H O 1
ATOM 11579 N N . ALA H 4 76 ? 136.330 81.002 102.130 1.00 148.40 76 ALA H N 1
ATOM 11580 C CA . ALA H 4 76 ? 135.886 82.375 101.951 1.00 146.87 76 ALA H CA 1
ATOM 11581 C C . ALA H 4 76 ? 134.511 82.310 101.300 1.00 146.05 76 ALA H C 1
ATOM 11582 O O . ALA H 4 76 ? 133.978 83.322 100.844 1.00 147.06 76 ALA H O 1
ATOM 11584 N N . SER H 4 77 ? 133.964 81.095 101.257 1.00 144.31 77 SER H N 1
ATOM 11585 C CA . SER H 4 77 ? 132.644 80.791 100.702 1.00 138.15 77 SER H CA 1
ATOM 11586 C C . SER H 4 77 ? 132.460 81.185 99.244 1.00 131.15 77 SER H C 1
ATOM 11587 O O . SER H 4 77 ? 131.403 81.672 98.853 1.00 129.12 77 SER H O 1
ATOM 11590 N N . THR H 4 78 ? 133.489 80.954 98.438 1.00 123.98 78 THR H N 1
ATOM 11591 C CA . THR H 4 78 ? 133.448 81.292 97.023 1.00 115.65 78 THR H CA 1
ATOM 11592 C C . THR H 4 78 ? 134.144 80.259 96.154 1.00 107.57 78 THR H C 1
ATOM 11593 O O . THR H 4 78 ? 134.937 79.464 96.635 1.00 105.49 78 THR H O 1
ATOM 11597 N N . SER H 4 79 ? 133.836 80.273 94.864 1.00 104.53 79 SER H N 1
ATOM 11598 C CA . SER H 4 79 ? 134.498 79.387 93.914 1.00 102.98 79 SER H CA 1
ATOM 11599 C C . SER H 4 79 ? 135.335 80.331 93.058 1.00 105.59 79 SER H C 1
ATOM 11600 O O . SER H 4 79 ? 134.886 81.430 92.717 1.00 104.63 79 SER H O 1
ATOM 11603 N N . ILE H 4 80 ? 136.557 79.925 92.730 1.00 108.10 80 ILE H N 1
ATOM 11604 C CA . ILE H 4 80 ? 137.426 80.785 91.930 1.00 111.65 80 ILE H CA 1
ATOM 11605 C C . ILE H 4 80 ? 137.699 80.149 90.581 1.00 114.55 80 ILE H C 1
ATOM 11606 O O . ILE H 4 80 ? 137.872 78.926 90.475 1.00 115.08 80 ILE H O 1
ATOM 11611 N N . LEU H 4 81 ? 137.731 80.988 89.548 1.00 116.48 81 LEU H N 1
ATOM 11612 C CA . LEU H 4 81 ? 137.999 80.530 88.197 1.00 118.69 81 LEU H CA 1
ATOM 11613 C C . LEU H 4 81 ? 139.421 80.925 87.864 1.00 120.19 81 LEU H C 1
ATOM 11614 O O . LEU H 4 81 ? 139.735 82.107 87.698 1.00 112.50 81 LEU H O 1
ATOM 11619 N N . THR H 4 82 ? 140.278 79.916 87.786 1.00 123.46 82 THR H N 1
ATOM 11620 C CA . THR H 4 82 ? 141.672 80.133 87.485 1.00 129.63 82 THR H CA 1
ATOM 11621 C C . THR H 4 82 ? 141.896 79.862 86.015 1.00 131.52 82 THR H C 1
ATOM 11622 O O . THR H 4 82 ? 141.483 78.830 85.492 1.00 125.86 82 THR H O 1
ATOM 11626 N N . ILE H 4 83 ? 142.550 80.804 85.351 1.00 140.22 83 ILE H N 1
ATOM 11627 C CA . ILE H 4 83 ? 142.827 80.673 83.935 1.00 151.50 83 ILE H CA 1
ATOM 11628 C C . ILE H 4 83 ? 144.320 80.721 83.697 1.00 153.52 83 ILE H C 1
ATOM 11629 O O . ILE H 4 83 ? 144.972 81.703 84.048 1.00 155.92 83 ILE H O 1
ATOM 11634 N N . TYR H 4 84 ? 144.859 79.670 83.088 1.00 153.04 84 TYR H N 1
ATOM 11635 C CA . TYR H 4 84 ? 146.296 79.591 82.841 1.00 152.82 84 TYR H CA 1
ATOM 11636 C C . TYR H 4 84 ? 146.740 80.104 81.473 1.00 152.25 84 TYR H C 1
ATOM 11637 O O . TYR H 4 84 ? 145.934 80.199 80.551 1.00 154.32 84 TYR H O 1
ATOM 11646 N N . SER H 4 85 ? 148.031 80.427 81.365 1.00 150.40 85 SER H N 1
ATOM 11647 C CA . SER H 4 85 ? 148.638 80.910 80.124 1.00 147.32 85 SER H CA 1
ATOM 11648 C C . SER H 4 85 ? 147.685 81.708 79.249 1.00 142.29 85 SER H C 1
ATOM 11649 O O . SER H 4 85 ? 147.085 81.178 78.317 1.00 146.41 85 SER H O 1
ATOM 11652 N N . LEU H 4 86 ? 147.575 82.996 79.537 1.00 132.38 86 LEU H N 1
ATOM 11653 C CA . LEU H 4 86 ? 146.676 83.870 78.803 1.00 132.19 86 LEU H CA 1
ATOM 11654 C C . LEU H 4 86 ? 147.069 84.254 77.372 1.00 143.44 86 LEU H C 1
ATOM 11655 O O . LEU H 4 86 ? 148.149 84.791 77.138 1.00 152.52 86 LEU H O 1
ATOM 11660 N N . GLU H 4 87 ? 146.187 83.968 76.417 1.00 149.15 87 GLU H N 1
ATOM 11661 C CA . GLU H 4 87 ? 146.399 84.369 75.029 1.00 150.82 87 GLU H CA 1
ATOM 11662 C C . GLU H 4 87 ? 145.105 85.103 74.691 1.00 152.22 87 GLU H C 1
ATOM 11663 O O . GLU H 4 87 ? 144.074 84.864 75.326 1.00 155.60 87 GLU H O 1
ATOM 11669 N N . GLU H 4 88 ? 145.157 86.005 73.717 1.00 151.97 88 GLU H N 1
ATOM 11670 C CA . GLU H 4 88 ? 143.992 86.811 73.339 1.00 151.66 88 GLU H CA 1
ATOM 11671 C C . GLU H 4 88 ? 142.629 86.117 73.153 1.00 146.51 88 GLU H C 1
ATOM 11672 O O . GLU H 4 88 ? 141.628 86.544 73.738 1.00 139.03 88 GLU H O 1
ATOM 11678 N N . GLU H 4 89 ? 142.573 85.058 72.352 1.00 145.80 89 GLU H N 1
ATOM 11679 C CA . GLU H 4 89 ? 141.288 84.408 72.122 1.00 148.04 89 GLU H CA 1
ATOM 11680 C C . GLU H 4 89 ? 140.585 84.016 73.419 1.00 146.22 89 GLU H C 1
ATOM 11681 O O . GLU H 4 89 ? 139.371 83.819 73.443 1.00 151.28 89 GLU H O 1
ATOM 11687 N N . ASP H 4 90 ? 141.341 83.906 74.507 1.00 138.67 90 ASP H N 1
ATOM 11688 C CA . ASP H 4 90 ? 140.755 83.584 75.789 1.00 131.98 90 ASP H CA 1
ATOM 11689 C C . ASP H 4 90 ? 140.158 84.820 76.436 1.00 125.40 90 ASP H C 1
ATOM 11690 O O . ASP H 4 90 ? 139.632 84.756 77.537 1.00 130.35 90 ASP H O 1
ATOM 11695 N N . GLU H 4 91 ? 140.234 85.950 75.752 1.00 116.09 91 GLU H N 1
ATOM 11696 C CA . GLU H 4 91 ? 139.707 87.217 76.313 1.00 113.51 91 GLU H CA 1
ATOM 11697 C C . GLU H 4 91 ? 138.206 87.342 76.135 1.00 108.60 91 GLU H C 1
ATOM 11698 O O . GLU H 4 91 ? 137.733 87.574 75.025 1.00 111.02 91 GLU H O 1
ATOM 11704 N N . ALA H 4 92 ? 137.456 87.187 77.214 1.00 106.64 92 ALA H N 1
ATOM 11705 C CA . ALA H 4 92 ? 135.996 87.259 77.155 1.00 103.91 92 ALA H CA 1
ATOM 11706 C C . ALA H 4 92 ? 135.366 87.299 78.556 1.00 96.01 92 ALA H C 1
ATOM 11707 O O . ALA H 4 92 ? 136.049 87.211 79.567 1.00 105.01 92 ALA H O 1
ATOM 11709 N N . ILE H 4 93 ? 134.066 87.425 78.587 1.00 79.72 93 ILE H N 1
ATOM 11710 C CA . ILE H 4 93 ? 133.319 87.550 79.817 1.00 72.28 93 ILE H CA 1
ATOM 11711 C C . ILE H 4 93 ? 133.042 86.217 80.490 1.00 74.76 93 ILE H C 1
ATOM 11712 O O . ILE H 4 93 ? 132.681 85.244 79.820 1.00 74.75 93 ILE H O 1
ATOM 11717 N N . TYR H 4 94 ? 133.197 86.160 81.808 1.00 68.83 94 TYR H N 1
ATOM 11718 C CA . TYR H 4 94 ? 132.991 84.918 82.535 1.00 57.21 94 TYR H CA 1
ATOM 11719 C C . TYR H 4 94 ? 131.884 84.945 83.587 1.00 54.04 94 TYR H C 1
ATOM 11720 O O . TYR H 4 94 ? 131.774 85.871 84.405 1.00 41.91 94 TYR H O 1
ATOM 11729 N N . TYR H 4 95 ? 131.068 83.894 83.545 1.00 55.59 95 TYR H N 1
ATOM 11730 C CA . TYR H 4 95 ? 129.929 83.763 84.440 1.00 64.41 95 TYR H CA 1
ATOM 11731 C C . TYR H 4 95 ? 129.991 82.493 85.306 1.00 60.37 95 TYR H C 1
ATOM 11732 O O . TYR H 4 95 ? 130.497 81.457 84.873 1.00 56.96 95 TYR H O 1
ATOM 11741 N N . CYS H 4 96 ? 129.468 82.584 86.526 1.00 50.37 96 CYS H N 1
ATOM 11742 C CA . CYS H 4 96 ? 129.442 81.445 87.422 1.00 53.31 96 CYS H CA 1
ATOM 11743 C C . CYS H 4 96 ? 127.970 81.217 87.726 1.00 50.56 96 CYS H C 1
ATOM 11744 O O . CYS H 4 96 ? 127.264 82.155 88.059 1.00 50.67 96 CYS H O 1
ATOM 11747 N N . SER H 4 97 ? 127.488 79.990 87.615 1.00 50.49 97 SER H N 1
ATOM 11748 C CA . SER H 4 97 ? 126.076 79.763 87.869 1.00 54.17 97 SER H CA 1
ATOM 11749 C C . SER H 4 97 ? 125.770 78.371 88.362 1.00 55.66 97 SER H C 1
ATOM 11750 O O . SER H 4 97 ? 126.608 77.477 88.334 1.00 60.10 97 SER H O 1
ATOM 11753 N N . TYR H 4 98 ? 124.540 78.178 88.818 1.00 58.19 98 TYR H N 1
ATOM 11754 C CA . TYR H 4 98 ? 124.103 76.878 89.342 1.00 60.67 98 TYR H CA 1
ATOM 11755 C C . TYR H 4 98 ? 122.581 76.660 89.197 1.00 50.74 98 TYR H C 1
ATOM 11756 O O . TYR H 4 98 ? 121.902 77.581 88.738 1.00 53.88 98 TYR H O 1
ATOM 11765 N N . GLY H 4 99 ? 122.043 75.503 89.580 1.00 47.55 99 GLY H N 1
ATOM 11766 C CA . GLY H 4 99 ? 120.641 75.262 89.332 1.00 56.05 99 GLY H CA 1
ATOM 11767 C C . GLY H 4 99 ? 119.724 75.051 90.525 1.00 60.12 99 GLY H C 1
ATOM 11768 O O . GLY H 4 99 ? 119.754 74.008 91.193 1.00 58.85 99 GLY H O 1
ATOM 11769 N N . GLU H 4 100 ? 118.860 76.028 90.737 1.00 74.38 100 GLU H N 1
ATOM 11770 C CA . GLU H 4 100 ? 117.887 76.019 91.812 1.00 84.60 100 GLU H CA 1
ATOM 11771 C C . GLU H 4 100 ? 116.917 74.875 91.691 1.00 87.31 100 GLU H C 1
ATOM 11772 O O . GLU H 4 100 ? 115.909 74.967 90.990 1.00 97.00 100 GLU H O 1
ATOM 11778 N N . GLY H 4 101 ? 117.219 73.798 92.402 1.00 84.84 101 GLY H N 1
ATOM 11779 C CA . GLY H 4 101 ? 116.373 72.628 92.358 1.00 85.57 101 GLY H CA 1
ATOM 11780 C C . GLY H 4 101 ? 117.264 71.418 92.299 1.00 91.18 101 GLY H C 1
ATOM 11781 O O . GLY H 4 101 ? 118.411 71.486 91.839 1.00 85.47 101 GLY H O 1
ATOM 11782 N N . SER H 4 102 ? 116.742 70.307 92.792 1.00 102.08 102 SER H N 1
ATOM 11783 C CA . SER H 4 102 ? 117.486 69.067 92.782 1.00 110.12 102 SER H CA 1
ATOM 11784 C C . SER H 4 102 ? 117.391 68.542 91.363 1.00 107.71 102 SER H C 1
ATOM 11785 O O . SER H 4 102 ? 118.376 68.087 90.777 1.00 102.52 102 SER H O 1
ATOM 11788 N N . SER H 4 103 ? 116.187 68.647 90.814 1.00 104.34 103 SER H N 1
ATOM 11789 C CA . SER H 4 103 ? 115.907 68.163 89.476 1.00 105.43 103 SER H CA 1
ATOM 11790 C C . SER H 4 103 ? 115.714 69.273 88.475 1.00 94.49 103 SER H C 1
ATOM 11791 O O . SER H 4 103 ? 115.017 69.097 87.477 1.00 81.92 103 SER H O 1
ATOM 11794 N N . GLY H 4 104 ? 116.323 70.420 88.711 1.00 91.66 104 GLY H N 1
ATOM 11795 C CA . GLY H 4 104 ? 116.071 71.461 87.712 1.00 101.35 104 GLY H CA 1
ATOM 11796 C C . GLY H 4 104 ? 116.958 72.692 87.711 1.00 108.32 104 GLY H C 1
ATOM 11797 O O . GLY H 4 104 ? 118.068 72.728 88.248 1.00 97.66 104 GLY H O 1
ATOM 11798 N N . PHE H 4 105 ? 116.393 73.711 87.064 1.00 119.48 105 PHE H N 1
ATOM 11799 C CA . PHE H 4 105 ? 117.059 74.964 86.849 1.00 131.43 105 PHE H CA 1
ATOM 11800 C C . PHE H 4 105 ? 116.192 76.189 86.868 1.00 122.15 105 PHE H C 1
ATOM 11801 O O . PHE H 4 105 ? 115.420 76.410 85.938 1.00 120.60 105 PHE H O 1
ATOM 11809 N N . HIS H 4 106 ? 116.231 76.990 87.892 1.00 109.99 106 HIS H N 1
ATOM 11810 C CA . HIS H 4 106 ? 115.550 78.218 87.665 1.00 102.55 106 HIS H CA 1
ATOM 11811 C C . HIS H 4 106 ? 116.631 79.002 86.958 1.00 90.97 106 HIS H C 1
ATOM 11812 O O . HIS H 4 106 ? 116.477 80.124 86.458 1.00 88.30 106 HIS H O 1
ATOM 11819 N N . LYS H 4 107 ? 117.761 78.310 86.949 1.00 70.06 107 LYS H N 1
ATOM 11820 C CA . LYS H 4 107 ? 119.024 78.772 86.410 1.00 63.68 107 LYS H CA 1
ATOM 11821 C C . LYS H 4 107 ? 119.342 80.127 87.029 1.00 54.02 107 LYS H C 1
ATOM 11822 O O . LYS H 4 107 ? 118.735 81.113 86.633 1.00 60.91 107 LYS H O 1
ATOM 11828 N N . VAL H 4 108 ? 120.271 80.194 87.974 1.00 38.46 108 VAL H N 1
ATOM 11829 C CA . VAL H 4 108 ? 120.600 81.458 88.611 1.00 36.83 108 VAL H CA 1
ATOM 11830 C C . VAL H 4 108 ? 121.951 81.891 88.058 1.00 41.23 108 VAL H C 1
ATOM 11831 O O . VAL H 4 108 ? 122.915 81.143 88.141 1.00 41.35 108 VAL H O 1
ATOM 11835 N N . PHE H 4 109 ? 122.031 83.092 87.512 1.00 47.52 109 PHE H N 1
ATOM 11836 C CA . PHE H 4 109 ? 123.282 83.508 86.927 1.00 50.88 109 PHE H CA 1
ATOM 11837 C C . PHE H 4 109 ? 123.828 84.698 87.620 1.00 58.58 109 PHE H C 1
ATOM 11838 O O . PHE H 4 109 ? 123.119 85.387 88.343 1.00 64.49 109 PHE H O 1
ATOM 11846 N N . ALA H 4 110 ? 125.095 84.964 87.364 1.00 58.84 110 ALA H N 1
ATOM 11847 C CA . ALA H 4 110 ? 125.746 86.085 87.983 1.00 55.79 110 ALA H CA 1
ATOM 11848 C C . ALA H 4 110 ? 125.983 87.225 87.004 1.00 61.80 110 ALA H C 1
ATOM 11849 O O . ALA H 4 110 ? 125.648 87.136 85.817 1.00 62.67 110 ALA H O 1
ATOM 11851 N N . GLU H 4 111 ? 126.574 88.298 87.523 1.00 71.05 111 GLU H N 1
ATOM 11852 C CA . GLU H 4 111 ? 126.868 89.492 86.747 1.00 76.58 111 GLU H CA 1
ATOM 11853 C C . GLU H 4 111 ? 127.875 89.149 85.685 1.00 71.33 111 GLU H C 1
ATOM 11854 O O . GLU H 4 111 ? 127.802 89.648 84.577 1.00 69.46 111 GLU H O 1
ATOM 11860 N N . GLY H 4 112 ? 128.811 88.280 86.033 1.00 76.17 112 GLY H N 1
ATOM 11861 C CA . GLY H 4 112 ? 129.824 87.879 85.081 1.00 81.20 112 GLY H CA 1
ATOM 11862 C C . GLY H 4 112 ? 130.973 88.856 85.069 1.00 77.15 112 GLY H C 1
ATOM 11863 O O . GLY H 4 112 ? 130.799 90.036 85.374 1.00 77.95 112 GLY H O 1
ATOM 11864 N N . THR H 4 113 ? 132.155 88.364 84.724 1.00 70.15 113 THR H N 1
ATOM 11865 C CA . THR H 4 113 ? 133.330 89.214 84.680 1.00 68.88 113 THR H CA 1
ATOM 11866 C C . THR H 4 113 ? 134.143 88.984 83.404 1.00 76.36 113 THR H C 1
ATOM 11867 O O . THR H 4 113 ? 134.547 87.851 83.087 1.00 72.42 113 THR H O 1
ATOM 11871 N N . LYS H 4 114 ? 134.356 90.084 82.678 1.00 84.05 114 LYS H N 1
ATOM 11872 C CA . LYS H 4 114 ? 135.090 90.088 81.416 1.00 84.98 114 LYS H CA 1
ATOM 11873 C C . LYS H 4 114 ? 136.596 90.167 81.631 1.00 85.29 114 LYS H C 1
ATOM 11874 O O . LYS H 4 114 ? 137.103 91.121 82.224 1.00 83.60 114 LYS H O 1
ATOM 11880 N N . LEU H 4 115 ? 137.300 89.155 81.132 1.00 89.04 115 LEU H N 1
ATOM 11881 C CA . LEU H 4 115 ? 138.752 89.059 81.234 1.00 94.32 115 LEU H CA 1
ATOM 11882 C C . LEU H 4 115 ? 139.424 89.900 80.149 1.00 100.01 115 LEU H C 1
ATOM 11883 O O . LEU H 4 115 ? 139.117 89.763 78.968 1.00 104.83 115 LEU H O 1
ATOM 11888 N N . ILE H 4 116 ? 140.351 90.760 80.557 1.00 101.34 116 ILE H N 1
ATOM 11889 C CA . ILE H 4 116 ? 141.059 91.634 79.631 1.00 102.27 116 ILE H CA 1
ATOM 11890 C C . ILE H 4 116 ? 142.527 91.269 79.405 1.00 107.66 116 ILE H C 1
ATOM 11891 O O . ILE H 4 116 ? 143.320 91.312 80.346 1.00 111.94 116 ILE H O 1
ATOM 11896 N N . VAL H 4 117 ? 142.884 90.936 78.162 1.00 111.26 117 VAL H N 1
ATOM 11897 C CA . VAL H 4 117 ? 144.268 90.605 77.800 1.00 118.33 117 VAL H CA 1
ATOM 11898 C C . VAL H 4 117 ? 145.020 91.898 77.436 1.00 129.21 117 VAL H C 1
ATOM 11899 O O . VAL H 4 117 ? 144.526 92.712 76.647 1.00 131.08 117 VAL H O 1
ATOM 11903 N N . ILE H 4 118 ? 146.207 92.083 78.018 1.00 142.18 118 ILE H N 1
ATOM 11904 C CA . ILE H 4 118 ? 147.007 93.286 77.778 1.00 154.02 118 ILE H CA 1
ATOM 11905 C C . ILE H 4 118 ? 148.440 93.000 77.326 1.00 164.85 118 ILE H C 1
ATOM 11906 O O . ILE H 4 118 ? 149.212 92.369 78.045 1.00 166.96 118 ILE H O 1
ATOM 11911 N N . PRO H 4 119 ? 148.804 93.440 76.115 1.00 175.11 119 PRO H N 1
ATOM 11912 C CA . PRO H 4 119 ? 150.174 93.204 75.650 1.00 181.77 119 PRO H CA 1
ATOM 11913 C C . PRO H 4 119 ? 151.097 94.277 76.255 1.00 185.76 119 PRO H C 1
ATOM 11914 O O . PRO H 4 119 ? 150.743 94.895 77.259 1.00 185.72 119 PRO H O 1
ATOM 11918 N N . SER H 4 120 ? 152.261 94.515 75.650 1.00 189.39 120 SER H N 1
ATOM 11919 C CA . SER H 4 120 ? 153.200 95.505 76.190 1.00 189.92 120 SER H CA 1
ATOM 11920 C C . SER H 4 120 ? 152.960 96.943 75.734 1.00 190.15 120 SER H C 1
ATOM 11921 O O . SER H 4 120 ? 152.353 97.190 74.691 1.00 191.91 120 SER H O 1
ATOM 11924 N N . ASP H 4 121 ? 153.447 97.883 76.539 0.00 190.05 121 ASP H N 1
ATOM 11925 C CA . ASP H 4 121 ? 153.317 99.312 76.276 0.00 189.61 121 ASP H CA 1
ATOM 11926 C C . ASP H 4 121 ? 153.549 100.049 77.582 0.00 191.30 121 ASP H C 1
ATOM 11927 O O . ASP H 4 121 ? 154.008 101.192 77.592 0.00 191.82 121 ASP H O 1
ATOM 11932 N N . LYS H 4 122 ? 153.236 99.385 78.691 0.00 193.29 122 LYS H N 1
ATOM 11933 C CA . LYS H 4 122 ? 153.391 100.003 80.002 0.00 195.06 122 LYS H CA 1
ATOM 11934 C C . LYS H 4 122 ? 153.763 99.037 81.118 0.00 195.58 122 LYS H C 1
ATOM 11935 O O . LYS H 4 122 ? 153.639 97.817 80.987 0.00 195.71 122 LYS H O 1
ATOM 11941 N N . ARG H 4 123 ? 154.222 99.624 82.216 0.00 196.08 123 ARG H N 1
ATOM 11942 C CA . ARG H 4 123 ? 154.596 98.900 83.419 0.00 196.45 123 ARG H CA 1
ATOM 11943 C C . ARG H 4 123 ? 153.724 99.581 84.461 0.00 196.07 123 ARG H C 1
ATOM 11944 O O . ARG H 4 123 ? 154.215 100.134 85.446 0.00 196.18 123 ARG H O 1
ATOM 11952 N N . LEU H 4 124 ? 152.419 99.542 84.214 0.00 195.44 124 LEU H N 1
ATOM 11953 C CA . LEU H 4 124 ? 151.433 100.178 85.072 0.00 194.78 124 LEU H CA 1
ATOM 11954 C C . LEU H 4 124 ? 151.666 101.676 84.959 0.00 195.19 124 LEU H C 1
ATOM 11955 O O . LEU H 4 124 ? 151.773 102.384 85.960 0.00 195.38 124 LEU H O 1
ATOM 11960 N N . ASP H 4 125 ? 151.754 102.145 83.716 1.00 195.81 125 ASP H N 1
ATOM 11961 C CA . ASP H 4 125 ? 151.986 103.555 83.438 1.00 195.66 125 ASP H CA 1
ATOM 11962 C C . ASP H 4 125 ? 150.878 104.362 84.076 0.00 194.59 125 ASP H C 1
ATOM 11963 O O . ASP H 4 125 ? 149.707 104.197 83.741 0.00 194.64 125 ASP H O 1
ATOM 11968 N N . ALA H 4 126 ? 151.252 105.239 84.998 0.00 193.10 126 ALA H N 1
ATOM 11969 C CA . ALA H 4 126 ? 150.280 106.069 85.687 0.00 191.53 126 ALA H CA 1
ATOM 11970 C C . ALA H 4 126 ? 149.350 105.187 86.512 0.00 190.50 126 ALA H C 1
ATOM 11971 O O . ALA H 4 126 ? 149.648 104.023 86.775 0.00 190.84 126 ALA H O 1
ATOM 11973 N N . ASP H 4 127 ? 148.213 105.748 86.902 1.00 188.59 127 ASP H N 1
ATOM 11974 C CA . ASP H 4 127 ? 147.236 105.039 87.713 1.00 186.86 127 ASP H CA 1
ATOM 11975 C C . ASP H 4 127 ? 146.227 104.263 86.866 1.00 185.16 127 ASP H C 1
ATOM 11976 O O . ASP H 4 127 ? 146.006 103.073 87.093 1.00 186.07 127 ASP H O 1
ATOM 11981 N N . ILE H 4 128 ? 145.615 104.942 85.899 0.00 182.15 128 ILE H N 1
ATOM 11982 C CA . ILE H 4 128 ? 144.631 104.324 85.007 0.00 178.37 128 ILE H CA 1
ATOM 11983 C C . ILE H 4 128 ? 143.262 104.184 85.663 0.00 175.19 128 ILE H C 1
ATOM 11984 O O . ILE H 4 128 ? 142.632 103.128 85.592 0.00 176.31 128 ILE H O 1
ATOM 11986 N N . SER H 4 129 ? 142.807 105.256 86.299 0.00 170.23 129 SER H N 1
ATOM 11987 C CA . SER H 4 129 ? 141.515 105.257 86.968 0.00 163.32 129 SER H CA 1
ATOM 11988 C C . SER H 4 129 ? 140.633 106.377 86.430 0.00 160.98 129 SER H C 1
ATOM 11989 O O . SER H 4 129 ? 141.129 107.380 85.918 0.00 161.88 129 SER H O 1
ATOM 11992 N N . PRO H 4 130 ? 139.305 106.216 86.534 1.00 156.43 130 PRO H N 1
ATOM 11993 C CA . PRO H 4 130 ? 138.359 107.226 86.047 1.00 152.48 130 PRO H CA 1
ATOM 11994 C C . PRO H 4 130 ? 138.715 108.635 86.511 1.00 146.63 130 PRO H C 1
ATOM 11995 O O . PRO H 4 130 ? 138.991 108.838 87.691 1.00 148.58 130 PRO H O 1
ATOM 11999 N N . LYS H 4 131 ? 138.721 109.605 85.598 1.00 134.69 131 LYS H N 1
ATOM 12000 C CA . LYS H 4 131 ? 139.027 110.972 85.999 1.00 126.43 131 LYS H CA 1
ATOM 12001 C C . LYS H 4 131 ? 137.803 111.886 85.928 1.00 123.71 131 LYS H C 1
ATOM 12002 O O . LYS H 4 131 ? 137.500 112.449 84.879 1.00 117.34 131 LYS H O 1
ATOM 12008 N N . PRO H 4 132 ? 137.087 112.047 87.060 1.00 124.23 132 PRO H N 1
ATOM 12009 C CA . PRO H 4 132 ? 135.889 112.885 87.173 1.00 125.26 132 PRO H CA 1
ATOM 12010 C C . PRO H 4 132 ? 136.045 114.360 86.823 1.00 127.66 132 PRO H C 1
ATOM 12011 O O . PRO H 4 132 ? 137.150 114.879 86.672 1.00 129.89 132 PRO H O 1
ATOM 12015 N N . THR H 4 133 ? 134.897 115.016 86.709 1.00 128.33 133 THR H N 1
ATOM 12016 C CA . THR H 4 133 ? 134.788 116.424 86.375 1.00 129.55 133 THR H CA 1
ATOM 12017 C C . THR H 4 133 ? 133.298 116.669 86.146 1.00 132.85 133 THR H C 1
ATOM 12018 O O . THR H 4 133 ? 132.791 116.459 85.033 1.00 132.01 133 THR H O 1
ATOM 12022 N N . ILE H 4 134 ? 132.592 117.130 87.173 1.00 135.76 134 ILE H N 1
ATOM 12023 C CA . ILE H 4 134 ? 131.159 117.376 87.147 1.00 139.92 134 ILE H CA 1
ATOM 12024 C C . ILE H 4 134 ? 130.701 118.605 86.338 1.00 145.32 134 ILE H C 1
ATOM 12025 O O . ILE H 4 134 ? 131.496 119.492 86.052 1.00 152.54 134 ILE H O 1
ATOM 12030 N N . PHE H 4 135 ? 129.414 118.649 85.980 1.00 151.82 135 PHE H N 1
ATOM 12031 C CA . PHE H 4 135 ? 128.819 119.769 85.233 1.00 155.10 135 PHE H CA 1
ATOM 12032 C C . PHE H 4 135 ? 127.518 120.254 85.892 1.00 158.19 135 PHE H C 1
ATOM 12033 O O . PHE H 4 135 ? 126.641 119.458 86.228 1.00 157.41 135 PHE H O 1
ATOM 12041 N N . LEU H 4 136 ? 127.404 121.570 86.063 1.00 162.24 136 LEU H N 1
ATOM 12042 C CA . LEU H 4 136 ? 126.247 122.198 86.713 1.00 161.23 136 LEU H CA 1
ATOM 12043 C C . LEU H 4 136 ? 124.982 122.361 85.868 1.00 157.66 136 LEU H C 1
ATOM 12044 O O . LEU H 4 136 ? 125.054 122.673 84.676 1.00 152.34 136 LEU H O 1
ATOM 12049 N N . PRO H 4 137 ? 123.799 122.165 86.490 0.00 156.07 137 PRO H N 1
ATOM 12050 C CA . PRO H 4 137 ? 122.527 122.306 85.772 0.00 156.78 137 PRO H CA 1
ATOM 12051 C C . PRO H 4 137 ? 122.523 123.650 85.047 0.00 158.39 137 PRO H C 1
ATOM 12052 O O . PRO H 4 137 ? 123.259 124.561 85.426 0.00 158.77 137 PRO H O 1
ATOM 12056 N N . SER H 4 138 ? 121.700 123.782 84.013 1.00 159.47 138 SER H N 1
ATOM 12057 C CA . SER H 4 138 ? 121.662 125.028 83.254 1.00 159.75 138 SER H CA 1
ATOM 12058 C C . SER H 4 138 ? 120.695 126.083 83.795 1.00 157.81 138 SER H C 1
ATOM 12059 O O . SER H 4 138 ? 119.493 125.854 83.910 1.00 150.07 138 SER H O 1
ATOM 12062 N N . VAL H 4 139 ? 121.230 127.247 84.140 0.00 162.16 139 VAL H N 1
ATOM 12063 C CA . VAL H 4 139 ? 120.374 128.309 84.635 0.00 166.61 139 VAL H CA 1
ATOM 12064 C C . VAL H 4 139 ? 119.295 128.500 83.577 0.00 168.26 139 VAL H C 1
ATOM 12065 O O . VAL H 4 139 ? 118.169 128.892 83.880 0.00 169.75 139 VAL H O 1
ATOM 12069 N N . ALA H 4 140 ? 119.654 128.193 82.334 0.00 169.24 140 ALA H N 1
ATOM 12070 C CA . ALA H 4 140 ? 118.743 128.316 81.206 0.00 170.60 140 ALA H CA 1
ATOM 12071 C C . ALA H 4 140 ? 117.579 127.330 81.326 0.00 172.81 140 ALA H C 1
ATOM 12072 O O . ALA H 4 140 ? 116.451 127.650 80.946 0.00 173.66 140 ALA H O 1
ATOM 12074 N N . GLU H 4 141 ? 117.843 126.137 81.858 1.00 175.72 141 GLU H N 1
ATOM 12075 C CA . GLU H 4 141 ? 116.778 125.146 82.011 1.00 176.86 141 GLU H CA 1
ATOM 12076 C C . GLU H 4 141 ? 115.923 125.477 83.232 1.00 176.18 141 GLU H C 1
ATOM 12077 O O . GLU H 4 141 ? 114.708 125.623 83.129 1.00 170.86 141 GLU H O 1
ATOM 12083 N N . THR H 4 142 ? 116.569 125.594 84.384 1.00 179.35 142 THR H N 1
ATOM 12084 C CA . THR H 4 142 ? 115.894 125.943 85.623 1.00 183.06 142 THR H CA 1
ATOM 12085 C C . THR H 4 142 ? 114.922 127.087 85.297 1.00 185.53 142 THR H C 1
ATOM 12086 O O . THR H 4 142 ? 113.708 126.969 85.478 1.00 186.97 142 THR H O 1
ATOM 12090 N N . ASN H 4 143 ? 115.472 128.184 84.784 0.00 187.96 143 ASN H N 1
ATOM 12091 C CA . ASN H 4 143 ? 114.688 129.364 84.427 0.00 189.97 143 ASN H CA 1
ATOM 12092 C C . ASN H 4 143 ? 113.496 129.125 83.498 0.00 190.50 143 ASN H C 1
ATOM 12093 O O . ASN H 4 143 ? 112.386 129.567 83.789 0.00 190.88 143 ASN H O 1
ATOM 12098 N N . LEU H 4 144 ? 113.720 128.433 82.384 0.00 190.72 144 LEU H N 1
ATOM 12099 C CA . LEU H 4 144 ? 112.647 128.192 81.420 0.00 190.55 144 LEU H CA 1
ATOM 12100 C C . LEU H 4 144 ? 111.860 126.891 81.554 0.00 189.26 144 LEU H C 1
ATOM 12101 O O . LEU H 4 144 ? 110.656 126.869 81.301 0.00 189.60 144 LEU H O 1
ATOM 12106 N N . HIS H 4 145 ? 112.530 125.810 81.940 1.00 186.98 145 HIS H N 1
ATOM 12107 C CA . HIS H 4 145 ? 111.857 124.526 82.084 1.00 183.99 145 HIS H CA 1
ATOM 12108 C C . HIS H 4 145 ? 111.717 124.045 83.519 1.00 180.48 145 HIS H C 1
ATOM 12109 O O . HIS H 4 145 ? 111.157 122.979 83.764 1.00 178.01 145 HIS H O 1
ATOM 12116 N N . LYS H 4 146 ? 112.211 124.831 84.467 0.00 177.31 146 LYS H N 1
ATOM 12117 C CA . LYS H 4 146 ? 112.106 124.452 85.868 0.00 173.74 146 LYS H CA 1
ATOM 12118 C C . LYS H 4 146 ? 112.612 123.021 86.026 0.00 170.03 146 LYS H C 1
ATOM 12119 O O . LYS H 4 146 ? 112.147 122.273 86.886 0.00 169.83 146 LYS H O 1
ATOM 12125 N N . THR H 4 147 ? 113.557 122.644 85.170 1.00 164.05 147 THR H N 1
ATOM 12126 C CA . THR H 4 147 ? 114.139 121.305 85.205 1.00 161.92 147 THR H CA 1
ATOM 12127 C C . THR H 4 147 ? 115.662 121.410 85.224 1.00 164.52 147 THR H C 1
ATOM 12128 O O . THR H 4 147 ? 116.226 122.419 84.797 1.00 161.81 147 THR H O 1
ATOM 12132 N N . GLY H 4 148 ? 116.320 120.366 85.725 1.00 165.69 148 GLY H N 1
ATOM 12133 C CA . GLY H 4 148 ? 117.768 120.370 85.802 1.00 168.89 148 GLY H CA 1
ATOM 12134 C C . GLY H 4 148 ? 118.440 119.052 85.475 1.00 171.07 148 GLY H C 1
ATOM 12135 O O . GLY H 4 148 ? 117.859 117.976 85.626 1.00 171.69 148 GLY H O 1
ATOM 12136 N N . THR H 4 149 ? 119.683 119.150 85.022 0.00 172.72 149 THR H N 1
ATOM 12137 C CA . THR H 4 149 ? 120.469 117.980 84.663 0.00 174.07 149 THR H CA 1
ATOM 12138 C C . THR H 4 149 ? 121.885 118.149 85.199 0.00 172.44 149 THR H C 1
ATOM 12139 O O . THR H 4 149 ? 122.406 119.264 85.269 0.00 173.71 149 THR H O 1
ATOM 12143 N N . TYR H 4 150 ? 122.495 117.038 85.588 1.00 169.89 150 TYR H N 1
ATOM 12144 C CA . TYR H 4 150 ? 123.848 117.057 86.112 1.00 164.21 150 TYR H CA 1
ATOM 12145 C C . TYR H 4 150 ? 124.563 115.753 85.764 1.00 155.61 150 TYR H C 1
ATOM 12146 O O . TYR H 4 150 ? 123.925 114.716 85.586 1.00 155.50 150 TYR H O 1
ATOM 12155 N N . LEU H 4 151 ? 125.887 115.793 85.672 1.00 143.63 151 LEU H N 1
ATOM 12156 C CA . LEU H 4 151 ? 126.624 114.603 85.273 1.00 133.27 151 LEU H CA 1
ATOM 12157 C C . LEU H 4 151 ? 128.026 114.419 85.871 1.00 131.56 151 LEU H C 1
ATOM 12158 O O . LEU H 4 151 ? 128.500 115.254 86.635 1.00 133.08 151 LEU H O 1
ATOM 12163 N N . CYS H 4 152 ? 128.690 113.321 85.512 1.00 131.02 152 CYS H N 1
ATOM 12164 C CA . CYS H 4 152 ? 130.050 113.046 85.989 1.00 130.35 152 CYS H CA 1
ATOM 12165 C C . CYS H 4 152 ? 130.977 112.447 84.919 1.00 132.62 152 CYS H C 1
ATOM 12166 O O . CYS H 4 152 ? 131.203 111.238 84.889 1.00 131.66 152 CYS H O 1
ATOM 12169 N N . LEU H 4 153 ? 131.516 113.314 84.059 1.00 135.36 153 LEU H N 1
ATOM 12170 C CA . LEU H 4 153 ? 132.407 112.912 82.964 1.00 139.34 153 LEU H CA 1
ATOM 12171 C C . LEU H 4 153 ? 133.771 112.402 83.447 1.00 143.14 153 LEU H C 1
ATOM 12172 O O . LEU H 4 153 ? 134.524 113.155 84.057 1.00 145.29 153 LEU H O 1
ATOM 12177 N N . LEU H 4 154 ? 134.098 111.143 83.146 1.00 145.28 154 LEU H N 1
ATOM 12178 C CA . LEU H 4 154 ? 135.363 110.539 83.576 1.00 150.21 154 LEU H CA 1
ATOM 12179 C C . LEU H 4 154 ? 136.407 110.467 82.461 1.00 152.27 154 LEU H C 1
ATOM 12180 O O . LEU H 4 154 ? 136.105 110.790 81.309 1.00 150.54 154 LEU H O 1
ATOM 12185 N N . GLU H 4 155 ? 137.629 110.043 82.816 1.00 153.33 155 GLU H N 1
ATOM 12186 C CA . GLU H 4 155 ? 138.732 109.885 81.856 1.00 148.36 155 GLU H CA 1
ATOM 12187 C C . GLU H 4 155 ? 140.002 109.256 82.439 1.00 142.17 155 GLU H C 1
ATOM 12188 O O . GLU H 4 155 ? 140.044 108.851 83.603 1.00 133.99 155 GLU H O 1
ATOM 12194 N N . ALA H 4 156 ? 141.025 109.162 81.594 0.00 145.91 156 ALA H N 1
ATOM 12195 C CA . ALA H 4 156 ? 142.335 108.624 81.959 0.00 147.29 156 ALA H CA 1
ATOM 12196 C C . ALA H 4 156 ? 142.382 107.229 82.575 0.00 147.05 156 ALA H C 1
ATOM 12197 O O . ALA H 4 156 ? 143.058 107.021 83.580 0.00 148.22 156 ALA H O 1
ATOM 12199 N N . PHE H 4 157 ? 141.682 106.271 81.975 0.00 145.18 157 PHE H N 1
ATOM 12200 C CA . PHE H 4 157 ? 141.707 104.914 82.507 0.00 142.43 157 PHE H CA 1
ATOM 12201 C C . PHE H 4 157 ? 141.846 103.847 81.428 0.00 142.15 157 PHE H C 1
ATOM 12202 O O . PHE H 4 157 ? 141.905 104.149 80.233 0.00 143.07 157 PHE H O 1
ATOM 12210 N N . PHE H 4 158 ? 141.894 102.595 81.869 1.00 139.63 158 PHE H N 1
ATOM 12211 C CA . PHE H 4 158 ? 142.040 101.445 80.985 1.00 134.98 158 PHE H CA 1
ATOM 12212 C C . PHE H 4 158 ? 141.023 100.374 81.296 1.00 129.29 158 PHE H C 1
ATOM 12213 O O . PHE H 4 158 ? 140.949 99.374 80.589 1.00 125.32 158 PHE H O 1
ATOM 12221 N N . PRO H 4 159 ? 140.233 100.547 82.371 0.00 126.58 159 PRO H N 1
ATOM 12222 C CA . PRO H 4 159 ? 139.237 99.523 82.688 0.00 123.86 159 PRO H CA 1
ATOM 12223 C C . PRO H 4 159 ? 138.136 99.580 81.635 0.00 120.31 159 PRO H C 1
ATOM 12224 O O . PRO H 4 159 ? 137.134 100.283 81.800 0.00 121.77 159 PRO H O 1
ATOM 12228 N N . ASP H 4 160 ? 138.345 98.847 80.547 1.00 112.56 160 ASP H N 1
ATOM 12229 C CA . ASP H 4 160 ? 137.411 98.819 79.423 1.00 106.87 160 ASP H CA 1
ATOM 12230 C C . ASP H 4 160 ? 135.942 98.987 79.787 1.00 99.61 160 ASP H C 1
ATOM 12231 O O . ASP H 4 160 ? 135.271 99.876 79.274 1.00 89.82 160 ASP H O 1
ATOM 12236 N N . VAL H 4 161 ? 135.451 98.129 80.676 1.00 96.67 161 VAL H N 1
ATOM 12237 C CA . VAL H 4 161 ? 134.051 98.161 81.112 1.00 93.44 161 VAL H CA 1
ATOM 12238 C C . VAL H 4 161 ? 133.759 98.745 82.505 1.00 84.22 161 VAL H C 1
ATOM 12239 O O . VAL H 4 161 ? 133.680 98.004 83.489 1.00 79.45 161 VAL H O 1
ATOM 12243 N N . ILE H 4 162 ? 133.562 100.059 82.580 1.00 78.85 162 ILE H N 1
ATOM 12244 C CA . ILE H 4 162 ? 133.262 100.707 83.854 1.00 87.43 162 ILE H CA 1
ATOM 12245 C C . ILE H 4 162 ? 131.780 101.058 83.901 1.00 84.75 162 ILE H C 1
ATOM 12246 O O . ILE H 4 162 ? 131.392 102.079 83.367 1.00 90.09 162 ILE H O 1
ATOM 12251 N N . ARG H 4 163 ? 130.952 100.248 84.552 1.00 84.27 163 ARG H N 1
ATOM 12252 C CA . ARG H 4 163 ? 129.528 100.554 84.542 1.00 94.26 163 ARG H CA 1
ATOM 12253 C C . ARG H 4 163 ? 128.978 101.473 85.621 1.00 101.25 163 ARG H C 1
ATOM 12254 O O . ARG H 4 163 ? 128.791 101.076 86.769 1.00 105.34 163 ARG H O 1
ATOM 12262 N N . VAL H 4 164 ? 128.669 102.697 85.192 1.00 108.83 164 VAL H N 1
ATOM 12263 C CA . VAL H 4 164 ? 128.141 103.789 86.016 1.00 105.74 164 VAL H CA 1
ATOM 12264 C C . VAL H 4 164 ? 126.701 103.626 86.514 1.00 110.93 164 VAL H C 1
ATOM 12265 O O . VAL H 4 164 ? 125.885 102.970 85.867 1.00 121.26 164 VAL H O 1
ATOM 12269 N N . TYR H 4 165 ? 126.384 104.252 87.648 1.00 104.77 165 TYR H N 1
ATOM 12270 C CA . TYR H 4 165 ? 125.038 104.149 88.203 1.00 109.58 165 TYR H CA 1
ATOM 12271 C C . TYR H 4 165 ? 124.733 105.111 89.352 1.00 114.61 165 TYR H C 1
ATOM 12272 O O . TYR H 4 165 ? 125.563 105.288 90.240 1.00 109.44 165 TYR H O 1
ATOM 12281 N N . TRP H 4 166 ? 123.522 105.687 89.351 1.00 128.55 166 TRP H N 1
ATOM 12282 C CA . TRP H 4 166 ? 123.071 106.630 90.395 1.00 136.39 166 TRP H CA 1
ATOM 12283 C C . TRP H 4 166 ? 121.828 106.156 91.184 1.00 136.19 166 TRP H C 1
ATOM 12284 O O . TRP H 4 166 ? 121.159 105.188 90.800 1.00 131.58 166 TRP H O 1
ATOM 12295 N N . LYS H 4 167 ? 121.535 106.854 92.283 1.00 139.32 167 LYS H N 1
ATOM 12296 C CA . LYS H 4 167 ? 120.395 106.552 93.156 1.00 147.45 167 LYS H CA 1
ATOM 12297 C C . LYS H 4 167 ? 120.284 107.637 94.232 1.00 155.91 167 LYS H C 1
ATOM 12298 O O . LYS H 4 167 ? 121.305 108.097 94.749 1.00 160.68 167 LYS H O 1
ATOM 12304 N N . GLU H 4 168 ? 119.059 108.052 94.565 0.00 162.44 168 GLU H N 1
ATOM 12305 C CA . GLU H 4 168 ? 118.850 109.087 95.587 0.00 168.61 168 GLU H CA 1
ATOM 12306 C C . GLU H 4 168 ? 119.621 108.755 96.862 0.00 171.53 168 GLU H C 1
ATOM 12307 O O . GLU H 4 168 ? 119.125 108.022 97.714 0.00 172.37 168 GLU H O 1
ATOM 12313 N N . LYS H 4 169 ? 120.825 109.305 96.991 0.00 174.79 169 LYS H N 1
ATOM 12314 C CA . LYS H 4 169 ? 121.669 109.059 98.157 0.00 177.85 169 LYS H CA 1
ATOM 12315 C C . LYS H 4 169 ? 120.910 108.896 99.473 0.00 181.37 169 LYS H C 1
ATOM 12316 O O . LYS H 4 169 ? 121.033 107.865 100.135 0.00 182.15 169 LYS H O 1
ATOM 12322 N N . ASP H 4 170 ? 120.137 109.908 99.859 1.00 184.59 170 ASP H N 1
ATOM 12323 C CA . ASP H 4 170 ? 119.374 109.831 101.102 1.00 188.57 170 ASP H CA 1
ATOM 12324 C C . ASP H 4 170 ? 118.734 108.452 101.216 1.00 191.06 170 ASP H C 1
ATOM 12325 O O . ASP H 4 170 ? 119.118 107.644 102.061 1.00 191.69 170 ASP H O 1
ATOM 12330 N N . GLY H 4 171 ? 117.754 108.193 100.360 0.00 191.91 171 GLY H N 1
ATOM 12331 C CA . GLY H 4 171 ? 117.102 106.899 100.361 0.00 192.99 171 GLY H CA 1
ATOM 12332 C C . GLY H 4 171 ? 117.727 106.093 99.245 0.00 193.44 171 GLY H C 1
ATOM 12333 O O . GLY H 4 171 ? 117.026 105.585 98.369 0.00 193.96 171 GLY H O 1
ATOM 12334 N N . ASN H 4 172 ? 119.055 105.989 99.282 0.00 193.57 172 ASN H N 1
ATOM 12335 C CA . ASN H 4 172 ? 119.816 105.271 98.260 0.00 193.13 172 ASN H CA 1
ATOM 12336 C C . ASN H 4 172 ? 119.039 104.144 97.596 0.00 191.97 172 ASN H C 1
ATOM 12337 O O . ASN H 4 172 ? 119.097 102.999 98.030 0.00 192.10 172 ASN H O 1
ATOM 12342 N N . THR H 4 173 ? 118.309 104.496 96.541 0.00 190.14 173 THR H N 1
ATOM 12343 C CA . THR H 4 173 ? 117.514 103.540 95.782 0.00 188.31 173 THR H CA 1
ATOM 12344 C C . THR H 4 173 ? 117.899 103.654 94.323 0.00 186.76 173 THR H C 1
ATOM 12345 O O . THR H 4 173 ? 117.575 104.654 93.686 0.00 186.92 173 THR H O 1
ATOM 12349 N N . ILE H 4 174 ? 118.583 102.648 93.788 1.00 184.37 174 ILE H N 1
ATOM 12350 C CA . ILE H 4 174 ? 118.991 102.714 92.391 1.00 181.29 174 ILE H CA 1
ATOM 12351 C C . ILE H 4 174 ? 117.875 103.350 91.580 1.00 177.70 174 ILE H C 1
ATOM 12352 O O . ILE H 4 174 ? 116.721 102.940 91.678 1.00 176.19 174 ILE H O 1
ATOM 12357 N N . LEU H 4 175 ? 118.216 104.378 90.813 1.00 174.50 175 LEU H N 1
ATOM 12358 C CA . LEU H 4 175 ? 117.238 105.061 89.977 1.00 171.49 175 LEU H CA 1
ATOM 12359 C C . LEU H 4 175 ? 117.810 105.214 88.573 1.00 166.99 175 LEU H C 1
ATOM 12360 O O . LEU H 4 175 ? 118.767 105.952 88.372 1.00 167.13 175 LEU H O 1
ATOM 12365 N N . ASP H 4 176 ? 117.236 104.498 87.609 0.00 160.07 176 ASP H N 1
ATOM 12366 C CA . ASP H 4 176 ? 117.702 104.562 86.224 0.00 151.52 176 ASP H CA 1
ATOM 12367 C C . ASP H 4 176 ? 117.947 105.983 85.732 0.00 142.77 176 ASP H C 1
ATOM 12368 O O . ASP H 4 176 ? 117.012 106.770 85.607 0.00 143.04 176 ASP H O 1
ATOM 12373 N N . SER H 4 177 ? 119.211 106.288 85.453 1.00 128.57 177 SER H N 1
ATOM 12374 C CA . SER H 4 177 ? 119.650 107.576 84.920 1.00 117.25 177 SER H CA 1
ATOM 12375 C C . SER H 4 177 ? 119.957 107.191 83.492 1.00 111.63 177 SER H C 1
ATOM 12376 O O . SER H 4 177 ? 119.625 106.080 83.100 1.00 111.62 177 SER H O 1
ATOM 12379 N N . GLN H 4 178 ? 120.592 108.062 82.715 1.00 107.15 178 GLN H N 1
ATOM 12380 C CA . GLN H 4 178 ? 120.899 107.712 81.331 1.00 109.01 178 GLN H CA 1
ATOM 12381 C C . GLN H 4 178 ? 122.303 108.148 80.951 1.00 101.75 178 GLN H C 1
ATOM 12382 O O . GLN H 4 178 ? 122.750 109.205 81.368 1.00 105.91 178 GLN H O 1
ATOM 12388 N N . GLU H 4 179 ? 123.003 107.342 80.161 1.00 93.80 179 GLU H N 1
ATOM 12389 C CA . GLU H 4 179 ? 124.354 107.712 79.734 1.00 92.28 179 GLU H CA 1
ATOM 12390 C C . GLU H 4 179 ? 124.590 107.361 78.279 1.00 86.81 179 GLU H C 1
ATOM 12391 O O . GLU H 4 179 ? 123.805 106.633 77.681 1.00 91.35 179 GLU H O 1
ATOM 12397 N N . GLY H 4 180 ? 125.685 107.873 77.727 1.00 85.76 180 GLY H N 1
ATOM 12398 C CA . GLY H 4 180 ? 126.030 107.618 76.336 1.00 89.74 180 GLY H CA 1
ATOM 12399 C C . GLY H 4 180 ? 127.119 106.567 76.199 1.00 100.13 180 GLY H C 1
ATOM 12400 O O . GLY H 4 180 ? 127.837 106.268 77.163 1.00 96.49 180 GLY H O 1
ATOM 12401 N N . ASP H 4 181 ? 127.262 106.011 74.999 1.00 109.28 181 ASP H N 1
ATOM 12402 C CA . ASP H 4 181 ? 128.258 104.968 74.762 1.00 122.64 181 ASP H CA 1
ATOM 12403 C C . ASP H 4 181 ? 129.702 105.355 75.100 1.00 125.56 181 ASP H C 1
ATOM 12404 O O . ASP H 4 181 ? 130.006 106.529 75.329 1.00 124.41 181 ASP H O 1
ATOM 12409 N N . THR H 4 182 ? 130.581 104.352 75.141 1.00 134.13 182 THR H N 1
ATOM 12410 C CA . THR H 4 182 ? 132.002 104.554 75.441 1.00 142.02 182 THR H CA 1
ATOM 12411 C C . THR H 4 182 ? 132.778 104.952 74.185 1.00 149.08 182 THR H C 1
ATOM 12412 O O . THR H 4 182 ? 132.690 104.284 73.154 1.00 150.43 182 THR H O 1
ATOM 12416 N N . LEU H 4 183 ? 133.548 106.031 74.278 1.00 154.79 183 LEU H N 1
ATOM 12417 C CA . LEU H 4 183 ? 134.335 106.502 73.144 1.00 154.80 183 LEU H CA 1
ATOM 12418 C C . LEU H 4 183 ? 135.807 106.331 73.469 1.00 152.39 183 LEU H C 1
ATOM 12419 O O . LEU H 4 183 ? 136.207 106.401 74.632 1.00 149.01 183 LEU H O 1
ATOM 12424 N N . LYS H 4 184 ? 136.618 106.123 72.444 0.00 151.26 184 LYS H N 1
ATOM 12425 C CA . LYS H 4 184 ? 138.039 105.930 72.664 0.00 150.70 184 LYS H CA 1
ATOM 12426 C C . LYS H 4 184 ? 138.792 107.251 72.706 0.00 154.01 184 LYS H C 1
ATOM 12427 O O . LYS H 4 184 ? 138.352 108.263 72.162 0.00 155.42 184 LYS H O 1
ATOM 12433 N N . THR H 4 185 ? 139.937 107.221 73.365 1.00 158.99 185 THR H N 1
ATOM 12434 C CA . THR H 4 185 ? 140.789 108.386 73.468 1.00 159.25 185 THR H CA 1
ATOM 12435 C C . THR H 4 185 ? 142.206 107.844 73.383 1.00 158.65 185 THR H C 1
ATOM 12436 O O . THR H 4 185 ? 142.757 107.390 74.381 1.00 158.71 185 THR H O 1
ATOM 12440 N N . ASN H 4 186 ? 142.778 107.866 72.183 0.00 163.42 186 ASN H N 1
ATOM 12441 C CA . ASN H 4 186 ? 144.129 107.356 71.958 0.00 166.52 186 ASN H CA 1
ATOM 12442 C C . ASN H 4 186 ? 144.466 106.265 72.976 0.00 166.01 186 ASN H C 1
ATOM 12443 O O . ASN H 4 186 ? 145.290 106.458 73.867 0.00 166.93 186 ASN H O 1
ATOM 12448 N N . ASP H 4 187 ? 143.805 105.121 72.827 1.00 163.07 187 ASP H N 1
ATOM 12449 C CA . ASP H 4 187 ? 143.967 103.956 73.699 1.00 161.27 187 ASP H CA 1
ATOM 12450 C C . ASP H 4 187 ? 143.727 104.209 75.190 1.00 157.48 187 ASP H C 1
ATOM 12451 O O . ASP H 4 187 ? 144.495 103.787 76.052 1.00 156.04 187 ASP H O 1
ATOM 12456 N N . THR H 4 188 ? 142.635 104.907 75.464 1.00 153.75 188 THR H N 1
ATOM 12457 C CA . THR H 4 188 ? 142.183 105.221 76.808 1.00 148.37 188 THR H CA 1
ATOM 12458 C C . THR H 4 188 ? 140.691 105.397 76.580 1.00 144.10 188 THR H C 1
ATOM 12459 O O . THR H 4 188 ? 140.274 105.716 75.473 1.00 145.49 188 THR H O 1
ATOM 12463 N N . TYR H 4 189 ? 139.875 105.169 77.596 1.00 139.80 189 TYR H N 1
ATOM 12464 C CA . TYR H 4 189 ? 138.438 105.308 77.399 1.00 133.51 189 TYR H CA 1
ATOM 12465 C C . TYR H 4 189 ? 137.795 106.251 78.431 1.00 132.67 189 TYR H C 1
ATOM 12466 O O . TYR H 4 189 ? 138.332 106.448 79.524 1.00 136.08 189 TYR H O 1
ATOM 12475 N N . MET H 4 190 ? 136.642 106.822 78.089 1.00 129.29 190 MET H N 1
ATOM 12476 C CA . MET H 4 190 ? 135.961 107.736 78.997 1.00 126.35 190 MET H CA 1
ATOM 12477 C C . MET H 4 190 ? 134.475 107.937 78.708 1.00 119.18 190 MET H C 1
ATOM 12478 O O . MET H 4 190 ? 134.096 108.446 77.650 1.00 114.52 190 MET H O 1
ATOM 12483 N N . LYS H 4 191 ? 133.627 107.541 79.654 1.00 110.86 191 LYS H N 1
ATOM 12484 C CA . LYS H 4 191 ? 132.188 107.687 79.468 1.00 108.00 191 LYS H CA 1
ATOM 12485 C C . LYS H 4 191 ? 131.679 108.935 80.159 1.00 114.14 191 LYS H C 1
ATOM 12486 O O . LYS H 4 191 ? 132.380 109.522 80.984 1.00 115.26 191 LYS H O 1
ATOM 12492 N N . PHE H 4 192 ? 130.451 109.320 79.813 1.00 119.38 192 PHE H N 1
ATOM 12493 C CA . PHE H 4 192 ? 129.782 110.511 80.341 1.00 120.73 192 PHE H CA 1
ATOM 12494 C C . PHE H 4 192 ? 128.281 110.273 80.512 1.00 116.52 192 PHE H C 1
ATOM 12495 O O . PHE H 4 192 ? 127.548 110.193 79.526 1.00 118.24 192 PHE H O 1
ATOM 12503 N N . SER H 4 193 ? 127.823 110.169 81.756 1.00 109.33 193 SER H N 1
ATOM 12504 C CA . SER H 4 193 ? 126.406 109.930 82.021 1.00 111.50 193 SER H CA 1
ATOM 12505 C C . SER H 4 193 ? 125.737 111.209 82.479 1.00 107.77 193 SER H C 1
ATOM 12506 O O . SER H 4 193 ? 126.314 112.278 82.354 1.00 106.52 193 SER H O 1
ATOM 12509 N N . TRP H 4 194 ? 124.526 111.090 83.016 1.00 108.90 194 TRP H N 1
ATOM 12510 C CA . TRP H 4 194 ? 123.777 112.245 83.502 1.00 112.61 194 TRP H CA 1
ATOM 12511 C C . TRP H 4 194 ? 122.381 111.852 83.981 1.00 117.21 194 TRP H C 1
ATOM 12512 O O . TRP H 4 194 ? 122.034 110.669 84.014 1.00 123.05 194 TRP H O 1
ATOM 12523 N N . LEU H 4 195 ? 121.572 112.849 84.333 1.00 116.01 195 LEU H N 1
ATOM 12524 C CA . LEU H 4 195 ? 120.212 112.595 84.809 1.00 120.04 195 LEU H CA 1
ATOM 12525 C C . LEU H 4 195 ? 119.211 113.719 84.556 1.00 126.21 195 LEU H C 1
ATOM 12526 O O . LEU H 4 195 ? 119.558 114.835 84.168 1.00 123.22 195 LEU H O 1
ATOM 12531 N N . THR H 4 196 ? 117.952 113.377 84.789 0.00 136.12 196 THR H N 1
ATOM 12532 C CA . THR H 4 196 ? 116.833 114.285 84.664 0.00 145.91 196 THR H CA 1
ATOM 12533 C C . THR H 4 196 ? 116.371 114.514 86.105 0.00 150.61 196 THR H C 1
ATOM 12534 O O . THR H 4 196 ? 115.516 113.796 86.617 0.00 152.49 196 THR H O 1
ATOM 12538 N N . VAL H 4 197 ? 116.962 115.507 86.758 1.00 154.40 197 VAL H N 1
ATOM 12539 C CA . VAL H 4 197 ? 116.643 115.836 88.149 1.00 159.93 197 VAL H CA 1
ATOM 12540 C C . VAL H 4 197 ? 115.159 116.044 88.441 1.00 159.48 197 VAL H C 1
ATOM 12541 O O . VAL H 4 197 ? 114.550 116.965 87.910 1.00 158.15 197 VAL H O 1
ATOM 12545 N N . PRO H 4 198 ? 114.564 115.206 89.309 1.00 162.17 198 PRO H N 1
ATOM 12546 C CA . PRO H 4 198 ? 113.143 115.363 89.631 1.00 165.29 198 PRO H CA 1
ATOM 12547 C C . PRO H 4 198 ? 112.852 116.828 89.955 1.00 169.66 198 PRO H C 1
ATOM 12548 O O . PRO H 4 198 ? 113.060 117.283 91.076 1.00 173.10 198 PRO H O 1
ATOM 12552 N N . GLU H 4 199 ? 112.378 117.546 88.943 0.00 172.30 199 GLU H N 1
ATOM 12553 C CA . GLU H 4 199 ? 112.052 118.971 88.995 0.00 174.83 199 GLU H CA 1
ATOM 12554 C C . GLU H 4 199 ? 112.045 119.749 90.312 0.00 177.12 199 GLU H C 1
ATOM 12555 O O . GLU H 4 199 ? 112.578 120.856 90.364 0.00 177.90 199 GLU H O 1
ATOM 12561 N N . ARG H 4 200 ? 111.464 119.196 91.371 1.00 179.92 200 ARG H N 1
ATOM 12562 C CA . ARG H 4 200 ? 111.378 119.941 92.627 1.00 182.16 200 ARG H CA 1
ATOM 12563 C C . ARG H 4 200 ? 112.279 119.547 93.799 1.00 182.44 200 ARG H C 1
ATOM 12564 O O . ARG H 4 200 ? 112.244 120.214 94.832 1.00 184.65 200 ARG H O 1
ATOM 12572 N N . ALA H 4 201 ? 113.084 118.499 93.664 1.00 182.35 201 ALA H N 1
ATOM 12573 C CA . ALA H 4 201 ? 113.928 118.076 94.782 1.00 182.30 201 ALA H CA 1
ATOM 12574 C C . ALA H 4 201 ? 115.420 118.362 94.643 1.00 181.52 201 ALA H C 1
ATOM 12575 O O . ALA H 4 201 ? 116.244 117.719 95.297 1.00 179.80 201 ALA H O 1
ATOM 12577 N N . MET H 4 202 ? 115.769 119.330 93.806 1.00 182.34 202 MET H N 1
ATOM 12578 C CA . MET H 4 202 ? 117.169 119.677 93.596 1.00 184.45 202 MET H CA 1
ATOM 12579 C C . MET H 4 202 ? 117.814 120.318 94.823 1.00 186.21 202 MET H C 1
ATOM 12580 O O . MET H 4 202 ? 117.697 121.525 95.047 1.00 184.81 202 MET H O 1
ATOM 12585 N N . GLY H 4 203 ? 118.492 119.489 95.611 0.00 187.36 203 GLY H N 1
ATOM 12586 C CA . GLY H 4 203 ? 119.163 119.966 96.806 0.00 189.05 203 GLY H CA 1
ATOM 12587 C C . GLY H 4 203 ? 120.645 120.161 96.551 0.00 189.71 203 GLY H C 1
ATOM 12588 O O . GLY H 4 203 ? 121.035 120.733 95.531 0.00 190.45 203 GLY H O 1
ATOM 12589 N N . LYS H 4 204 ? 121.481 119.680 97.465 0.00 189.82 204 LYS H N 1
ATOM 12590 C CA . LYS H 4 204 ? 122.917 119.830 97.296 0.00 189.12 204 LYS H CA 1
ATOM 12591 C C . LYS H 4 204 ? 123.605 118.690 96.560 0.00 186.43 204 LYS H C 1
ATOM 12592 O O . LYS H 4 204 ? 124.354 118.936 95.616 0.00 186.94 204 LYS H O 1
ATOM 12598 N N . GLU H 4 205 ? 123.357 117.445 96.959 0.00 182.20 205 GLU H N 1
ATOM 12599 C CA . GLU H 4 205 ? 124.039 116.343 96.290 0.00 176.66 205 GLU H CA 1
ATOM 12600 C C . GLU H 4 205 ? 123.368 114.970 96.261 0.00 168.79 205 GLU H C 1
ATOM 12601 O O . GLU H 4 205 ? 122.845 114.487 97.266 0.00 169.06 205 GLU H O 1
ATOM 12607 N N . HIS H 4 206 ? 123.387 114.357 95.081 0.00 157.74 206 HIS H N 1
ATOM 12608 C CA . HIS H 4 206 ? 122.896 112.996 94.885 0.00 146.52 206 HIS H CA 1
ATOM 12609 C C . HIS H 4 206 ? 124.238 112.335 94.543 0.00 143.62 206 HIS H C 1
ATOM 12610 O O . HIS H 4 206 ? 125.233 113.046 94.399 0.00 144.52 206 HIS H O 1
ATOM 12617 N N . ARG H 4 207 ? 124.307 111.018 94.372 1.00 138.65 207 ARG H N 1
ATOM 12618 C CA . ARG H 4 207 ? 125.628 110.440 94.108 1.00 133.88 207 ARG H CA 1
ATOM 12619 C C . ARG H 4 207 ? 125.908 109.665 92.824 1.00 125.99 207 ARG H C 1
ATOM 12620 O O . ARG H 4 207 ? 125.174 108.757 92.469 1.00 126.73 207 ARG H O 1
ATOM 12628 N N . CYS H 4 208 ? 126.999 110.033 92.148 1.00 116.24 208 CYS H N 1
ATOM 12629 C CA . CYS H 4 208 ? 127.414 109.383 90.896 1.00 108.84 208 CYS H CA 1
ATOM 12630 C C . CYS H 4 208 ? 128.314 108.154 91.124 1.00 102.47 208 CYS H C 1
ATOM 12631 O O . CYS H 4 208 ? 129.478 108.122 90.730 1.00 100.15 208 CYS H O 1
ATOM 12634 N N . ILE H 4 209 ? 127.734 107.125 91.726 1.00 98.50 209 ILE H N 1
ATOM 12635 C CA . ILE H 4 209 ? 128.436 105.895 92.052 1.00 94.04 209 ILE H CA 1
ATOM 12636 C C . ILE H 4 209 ? 129.164 105.152 90.939 1.00 97.82 209 ILE H C 1
ATOM 12637 O O . ILE H 4 209 ? 128.644 104.167 90.427 1.00 110.35 209 ILE H O 1
ATOM 12642 N N . VAL H 4 210 ? 130.379 105.574 90.600 1.00 93.40 210 VAL H N 1
ATOM 12643 C CA . VAL H 4 210 ? 131.141 104.900 89.549 1.00 92.20 210 VAL H CA 1
ATOM 12644 C C . VAL H 4 210 ? 131.718 103.576 90.070 1.00 91.62 210 VAL H C 1
ATOM 12645 O O . VAL H 4 210 ? 131.490 103.230 91.225 1.00 85.07 210 VAL H O 1
ATOM 12649 N N . LYS H 4 211 ? 132.430 102.827 89.226 1.00 98.49 211 LYS H N 1
ATOM 12650 C CA . LYS H 4 211 ? 133.013 101.541 89.626 1.00 103.06 211 LYS H CA 1
ATOM 12651 C C . LYS H 4 211 ? 133.910 100.963 88.525 1.00 98.55 211 LYS H C 1
ATOM 12652 O O . LYS H 4 211 ? 133.479 100.831 87.383 1.00 102.55 211 LYS H O 1
ATOM 12658 N N . HIS H 4 212 ? 135.147 100.608 88.871 1.00 91.49 212 HIS H N 1
ATOM 12659 C CA . HIS H 4 212 ? 136.078 100.057 87.888 1.00 82.03 212 HIS H CA 1
ATOM 12660 C C . HIS H 4 212 ? 137.182 99.209 88.512 1.00 81.13 212 HIS H C 1
ATOM 12661 O O . HIS H 4 212 ? 137.456 99.307 89.704 1.00 83.06 212 HIS H O 1
ATOM 12663 N N . GLU H 4 213 ? 137.811 98.378 87.688 1.00 85.56 213 GLU H N 1
ATOM 12664 C CA . GLU H 4 213 ? 138.905 97.504 88.116 1.00 94.21 213 GLU H CA 1
ATOM 12665 C C . GLU H 4 213 ? 140.051 98.350 88.655 1.00 104.80 213 GLU H C 1
ATOM 12666 O O . GLU H 4 213 ? 140.608 98.065 89.714 1.00 100.65 213 GLU H O 1
ATOM 12672 N N . ASN H 4 214 ? 140.408 99.386 87.902 1.00 119.50 214 ASN H N 1
ATOM 12673 C CA . ASN H 4 214 ? 141.479 100.295 88.299 1.00 130.30 214 ASN H CA 1
ATOM 12674 C C . ASN H 4 214 ? 140.895 101.660 88.633 1.00 139.39 214 ASN H C 1
ATOM 12675 O O . ASN H 4 214 ? 140.734 102.511 87.757 1.00 141.56 214 ASN H O 1
ATOM 12680 N N . ASN H 4 215 ? 140.568 101.852 89.905 1.00 148.71 215 ASN H N 1
ATOM 12681 C CA . ASN H 4 215 ? 140.019 103.114 90.385 1.00 160.16 215 ASN H CA 1
ATOM 12682 C C . ASN H 4 215 ? 140.570 103.396 91.777 1.00 169.20 215 ASN H C 1
ATOM 12683 O O . ASN H 4 215 ? 140.442 102.577 92.693 1.00 172.43 215 ASN H O 1
ATOM 12688 N N . LYS H 4 216 ? 141.174 104.565 91.932 0.00 175.31 216 LYS H N 1
ATOM 12689 C CA . LYS H 4 216 ? 141.736 104.986 93.205 0.00 181.33 216 LYS H CA 1
ATOM 12690 C C . LYS H 4 216 ? 141.148 104.264 94.414 0.00 183.24 216 LYS H C 1
ATOM 12691 O O . LYS H 4 216 ? 139.960 104.380 94.707 0.00 183.96 216 LYS H O 1
ATOM 12697 N N . GLY H 4 217 ? 141.993 103.512 95.108 1.00 184.17 217 GLY H N 1
ATOM 12698 C CA . GLY H 4 217 ? 141.542 102.779 96.274 1.00 187.05 217 GLY H CA 1
ATOM 12699 C C . GLY H 4 217 ? 141.042 101.404 95.885 1.00 188.56 217 GLY H C 1
ATOM 12700 O O . GLY H 4 217 ? 141.806 100.442 95.815 1.00 187.59 217 GLY H O 1
ATOM 12701 N N . GLY H 4 218 ? 139.748 101.313 95.617 0.00 189.31 218 GLY H N 1
ATOM 12702 C CA . GLY H 4 218 ? 139.169 100.043 95.236 0.00 190.00 218 GLY H CA 1
ATOM 12703 C C . GLY H 4 218 ? 137.727 100.028 95.675 0.00 189.88 218 GLY H C 1
ATOM 12704 O O . GLY H 4 218 ? 137.203 99.003 96.107 0.00 190.55 218 GLY H O 1
ATOM 12705 N N . ALA H 4 219 ? 137.085 101.185 95.574 0.00 189.09 219 ALA H N 1
ATOM 12706 C CA . ALA H 4 219 ? 135.690 101.316 95.958 0.00 187.62 219 ALA H CA 1
ATOM 12707 C C . ALA H 4 219 ? 134.945 102.175 94.950 0.00 186.03 219 ALA H C 1
ATOM 12708 O O . ALA H 4 219 ? 135.540 102.992 94.248 0.00 186.32 219 ALA H O 1
ATOM 12710 N N . ASP H 4 220 ? 133.636 101.974 94.879 1.00 183.29 220 ASP H N 1
ATOM 12711 C CA . ASP H 4 220 ? 132.809 102.737 93.966 1.00 179.78 220 ASP H CA 1
ATOM 12712 C C . ASP H 4 220 ? 132.930 104.202 94.306 1.00 175.08 220 ASP H C 1
ATOM 12713 O O . ASP H 4 220 ? 132.725 104.595 95.459 1.00 173.71 220 ASP H O 1
ATOM 12718 N N . GLN H 4 221 ? 133.254 105.010 93.305 1.00 171.41 221 GLN H N 1
ATOM 12719 C CA . GLN H 4 221 ? 133.384 106.436 93.526 1.00 170.89 221 GLN H CA 1
ATOM 12720 C C . GLN H 4 221 ? 132.079 107.047 94.004 1.00 170.93 221 GLN H C 1
ATOM 12721 O O . GLN H 4 221 ? 131.025 106.815 93.425 1.00 172.44 221 GLN H O 1
ATOM 12727 N N . ALA H 4 222 ? 132.166 107.836 95.066 1.00 172.08 222 ALA H N 1
ATOM 12728 C CA . ALA H 4 222 ? 130.998 108.515 95.595 1.00 171.58 222 ALA H CA 1
ATOM 12729 C C . ALA H 4 222 ? 131.170 109.960 95.142 1.00 174.82 222 ALA H C 1
ATOM 12730 O O . ALA H 4 222 ? 132.035 110.678 95.646 1.00 179.00 222 ALA H O 1
ATOM 12732 N N . ILE H 4 223 ? 130.361 110.381 94.175 1.00 174.89 223 ILE H N 1
ATOM 12733 C CA . ILE H 4 223 ? 130.453 111.735 93.655 1.00 173.58 223 ILE H CA 1
ATOM 12734 C C . ILE H 4 223 ? 129.193 112.570 93.912 1.00 177.98 223 ILE H C 1
ATOM 12735 O O . ILE H 4 223 ? 128.074 112.137 93.639 1.00 176.34 223 ILE H O 1
ATOM 12740 N N . PHE H 4 224 ? 129.413 113.779 94.429 0.00 182.64 224 PHE H N 1
ATOM 12741 C CA . PHE H 4 224 ? 128.357 114.728 94.801 0.00 188.08 224 PHE H CA 1
ATOM 12742 C C . PHE H 4 224 ? 128.381 116.036 93.991 0.00 190.25 224 PHE H C 1
ATOM 12743 O O . PHE H 4 224 ? 129.359 116.327 93.311 0.00 190.27 224 PHE H O 1
ATOM 12751 N N . PHE H 4 225 ? 127.311 116.826 94.091 0.00 193.06 225 PHE H N 1
ATOM 12752 C CA . PHE H 4 225 ? 127.187 118.092 93.349 0.00 195.95 225 PHE H CA 1
ATOM 12753 C C . PHE H 4 225 ? 126.965 119.323 94.242 0.00 197.17 225 PHE H C 1
ATOM 12754 O O . PHE H 4 225 ? 125.943 119.999 94.137 0.00 197.34 225 PHE H O 1
ATOM 12762 N N . PRO H 4 226 ? 127.949 119.660 95.089 0.00 198.26 226 PRO H N 1
ATOM 12763 C CA . PRO H 4 226 ? 127.905 120.799 96.021 0.00 198.87 226 PRO H CA 1
ATOM 12764 C C . PRO H 4 226 ? 127.325 122.105 95.451 0.00 199.09 226 PRO H C 1
ATOM 12765 O O . PRO H 4 226 ? 127.118 122.237 94.245 0.00 199.32 226 PRO H O 1
ATOM 12769 N N . SER H 4 227 ? 127.070 123.069 96.334 0.00 199.03 227 SER H N 1
ATOM 12770 C CA . SER H 4 227 ? 126.512 124.357 95.927 0.00 198.71 227 SER H CA 1
ATOM 12771 C C . SER H 4 227 ? 127.588 125.422 95.843 0.00 199.23 227 SER H C 1
ATOM 12772 O O . SER H 4 227 ? 128.779 125.123 95.929 0.00 199.44 227 SER H O 1
ATOM 12775 N N . ILE H 4 228 ? 127.178 126.673 95.689 0.00 199.53 228 ILE H N 1
ATOM 12776 C CA . ILE H 4 228 ? 128.184 127.710 95.594 0.00 199.72 228 ILE H CA 1
ATOM 12777 C C . ILE H 4 228 ? 128.058 128.947 96.464 0.00 199.78 228 ILE H C 1
ATOM 12778 O O . ILE H 4 228 ? 126.969 129.302 96.945 0.00 199.58 228 ILE H O 1
ATOM 12783 N N . LYS H 4 229 ? 129.230 129.575 96.619 0.00 200.02 229 LYS H N 1
ATOM 12784 C CA . LYS H 4 229 ? 129.546 130.826 97.328 0.00 200.44 229 LYS H CA 1
ATOM 12785 C C . LYS H 4 229 ? 131.089 130.934 97.096 0.00 200.74 229 LYS H C 1
ATOM 12786 O O . LYS H 4 229 ? 131.822 129.961 97.234 0.00 200.89 229 LYS H O 1
ATOM 12792 N N . LYS H 4 230 ? 131.580 132.107 96.705 0.00 200.94 230 LYS H N 1
ATOM 12793 C CA . LYS H 4 230 ? 132.990 132.278 96.390 0.00 201.16 230 LYS H CA 1
ATOM 12794 C C . LYS H 4 230 ? 133.414 133.684 96.591 0.00 201.22 230 LYS H C 1
ATOM 12795 O O . LYS H 4 230 ? 133.980 134.260 95.665 1.00 201.49 230 LYS H O 1
#

B-factor: mean 103.72, std 47.37, range [8.97, 201.49]

InterPro domains:
  IPR001039 MHC class I alpha chain, alpha1 alpha2 domains [PR01638] (84-113)
  IPR001039 MHC class I alpha chain, alpha1 alpha2 domains [PR01638] (116-132)
  IPR001039 MHC class I alpha chain, alpha1 alpha2 domains [PR01638] (137-154)
  IPR001039 MHC class I alpha chain, alpha1 alpha2 domains [PR01638] (169-187)
  IPR003006 Immunoglobulin/major histocompatibility complex, conserved site [PS00290] (269-275)
  IPR003597 Immunoglobulin C1-set [PF07654] (208-278)
  IPR003597 Immunoglobulin C1-set [SM00407] (210-281)
  IPR007110 Immunoglobulin-like domain [PS50835] (197-275)
  IPR011161 MHC class I-like antigen recognition-like [PF00129] (29-160)
  IPR011162 MHC classes I/II-like antigen recognition protein [SSF54452] (29-186)
  IPR013783 Immunoglobulin-like fold [G3DSA:2.60.40.10] (194-288)
  IPR036179 Immunoglobulin-like domain superfamily [SSF48726] (196-287)
  IPR037055 MHC class I-like antigen recognition-like superfamily [G3DSA:3.30.500.10] (29-193)
  IPR050208 Antigen-presenting and immune regulatory MHC class I-related [PTHR16675] (23-284)

Solvent-accessible surface area: 84784 Å² total; per-residue (Å²): 104,63,28,28,1,30,5,25,2,0,0,10,28,149,98,77,126,58,133,36,73,17,13,0,0,0,38,0,46,52,10,50,2,1,89,8,7,46,204,45,170,57,16,159,52,15,126,58,27,117,165,118,194,49,131,126,36,114,84,2,36,120,8,2,46,46,5,1,112,39,5,107,166,5,8,102,42,0,12,68,22,66,132,63,63,112,125,90,59,7,14,0,0,4,16,6,0,0,30,17,32,94,134,179,153,78,8,53,16,36,14,47,4,0,6,23,20,79,96,14,5,11,79,52,140,57,78,40,72,16,87,129,67,127,123,112,132,115,117,133,31,57,58,6,64,58,13,0,34,70,11,4,101,87,1,32,125,49,7,144,147,101,3,95,50,53,60,68,6,160,23,81,14,20,99,124,76,95,134,123,55,45,5,28,3,20,0,14,0,34,22,0,3,23,26,113,9,76,11,13,0,13,59,106,68,128,101,36,105,171,110,48,102,101,26,71,42,4,24,8,39,59,21,17,29,4,18,4,0,4,15,74,0,55,111,62,144,34,75,58,27,4,0,33,0,72,25,122,16,17,127,130,54,50,83,28,117,100,80,93,134,131,81,76,94,91,81,14,123,32,26,7,7,18,43,91,96,20,115,46,52,172,96,10,60,0,0,0,19,0,7,18,0,11,21,14,95,34,105,13,32,1,12,124,80,55,144,120,20,140,168,30,110,91,44,40,12,0,6,44,170,77,21,8,0,50,12,16,23,51,2,122,13,59,1,52,122,181,49,107,10,7,0,96,0,55,12,104,48,40,121,132,58,114,111,33,169,29,77,114,29,97,86,72,70,22,1,52,7,23,4,0,1,12,18,87,87,76,109,70,131,30,88,19,17,2,0,0,41,1,43,62,35,40,1,3,90,10,20,52,209,38,159,83,18,177,50,8,128,61,10,133,67,126,171,64,77,104,128,85,85,10,28,140,9,4,52,48,4,7,129,36,7,73,171,3,6,120,12,0,11,146,25,21,139,54,63,129,113,84,67,12,16,0,0,2,14,5,0,0,31,29,49,105,126,202,135,59,5,57,18,40,40,51,6,0,0,22,12,42,101,8,9,38,39,115,138,75,67,22,84,27,86,149,58,119,92,138,77,111,106,130,45,102,35,5,84,40,33,1,54,81,16,2,87,62,16,19,89,80,6,84,131,85,6,112,89,48,43,60,11,110,17,56,1,23,76,26,106,92,139,124,42,41,3,31,0,18,0,25,0,25,34,0,3,36,24,124,14,66,8,6,0,22,58,144,69,121,92,34,76,170,119,22,98,95,25,72,51,3,21,3,33,70,20,16,37,7,22,14,0,2,8,69,0,61,127,47,132,17,151,57,18,26,0,31,0,86,21,171,16,19,132,134,56,56,92,33,167,121,6,114,137,132,96,95,99,104,82,18,139,35,27,6,0,16,43,87,87,60,112,69,47,151,76,31,48,0,0,0,24,0,4,23,0,5,32,20,100,18,82,9,36,1,17,98,90,61,146,144,38,93,162,42,121,110,43,25,13,0,2,46,199,64,18,2,1,49,8,15,18,56,2,93,20,74,4,70,147,181,36,130,16,12,0,107,4,55,9,81,66,177,80,154,68,99,105,34,157,46,58,199,25,79,130,126,24,24,114,10,6,4,28,28,8,13,0,54,27,43,20,70,6,18,0,72,1,66,2,75,22,51,2,1,4,0,6,0,0,48,8,64,96,81,26,38,13,67,42,26,8,43,3,22,61,33,101,105,126,92,72,58,14,72,3,18,0,78,43,166,105,41,150,74,0,31,0,85,2,120,68,0,70,39,134,5,52,19,16,1,4,0,0,0,13,12,7,52,50,46,128,19,20,111,11,32,28,45,87,11,18,22,1,87,9,0,99,2,55,1,50,5,130,89,52,110,72,15,128,8,11,0,0,22,2,93,54,72,52,18,3,0,0,2,0,21,47,0,45,18,94,119,40,75,15,52,11,146,26,92,136,130,105,74,64,38,104,54,8,60,36,46,5,85,74,5,55,14,5,0,2,28,1,0,48,3,39,23,20,150,70,6,36,0,7,0,97,6,64,76,84,77,21,56,0,71,95,57,76,67,168,213,38,140,9,63,13,66,84,24,0,13,16,106,64,168,78,97,71,2,98,2,35,0,113,1,86,45,170,63,11,143,86,15,51,0,6,0,0,28,5,50,99,89,83,5,5,77,48,21,9,93,0,46,48,36,59,94,84,37,87,57,66,98,174,207,128,85,34,0,2,0,72,2,61,100,68,44,15,0,33,0,6,0,62,35,0,97,78,117,11,34,0,31,0,3,0,0,18,11,87,82,84,38,25,42,114,12,50,14,1,87,4,1,52,0,15,10,24,108,101,99,224,208,93,124,71,82,44,6,8,92,57,29,57,1,74,32,9,108,7,0,52,91,113,81,108,16,2,0,5,1,2,2,1,46,28,0,45,3,50,10,8,86,21,60,1,45,34,76,86,33,97,85,116,43,110,26,11,76,1,137,50,64,133,44,145,135,24,46,1,25,10,2,3,4,47,2,90,72,225,36,37,62,102,105,5,78,0,7,0,76,8,30,62,13,157,99,65,72,63,38,61,6,127,0,57,28,135,190,257,126,142,80,13,103,14,9,2,22,24,6,11,0,52,32,35,13,53,9,10,1,67,1,69,7,71,57,67,6,0,2,0,5,0,2,45,26,73,106,133,13,32,23,56,37,32,12,50,3,14,69,24,117,92,117,97,65,36,8,51,1,37,5,77,61,184,98,33,92,109,0,10,0,79,2,142,78,0,67,52,128,1,52,18,37,0,4,0,0,1,3,1,4,52,40,28,114,25,15,120,8,17,22,27,74,5,43,11,2,49,18,0,100,6,64,6,60,6,113,83,144,117,106,50,190,22,9,0,9,39,5,27,76,41,85,42,9,6,3,13,9,32,45,1,71,30,159,121,38,75,5,45,47,128,40,80,158,177,109,106,98,45,86,65,18,60,34,78,5,100,90,15,58,22,11,3,13,25,18,0,59,19,21,31,103,149,78,18,26,5,5,4,94,22,78,70,112,71,29,56,1,67,102,40,70,57,166,227,49,91,12,55,5,75,66,41,1,15,18,94,75,128,104,93,60,3,96,3,34,0,94,5,84,38,154,86,22,171,106,18,62,0,10,0,0,52,9,48,115,126,96,11,6,87,54,18,18,72,1,92,1,73,53,70,96,29,101,48,82,105,148,237,100,145,28,14,4,0,67,7,58,116,69,40,14,0,42,1,26,3,80,64,0,83,72,124,16,46,2,42,3,0,0,0,19,17,70,53,83,9,10,7,101,6,20,27,3,81,10,1,58,0,18,13,65,88,75,122,97,227,164,76,80,95,14,13,7,119,42,41,42,4,118,34,6,109,6,2,64,88,95,70,138,39,2,26,13,10,2,12,2,62,52,3,65,0,45,58,9,54,16,44,4,40,68,69,138,48,63,82,104,74,148,21,28,38,4,117,56,25,112,44,148,115,24,64,29,31,15,3,17,28,62,3,69,100,231,55,86,65,153,64,29,82,0,20,0,67,12,37,44,13,135,94,69,74,69,30,62,18,102,19,68,98,112,188,235

Sequence (1598 aa):
GSHSLRYFYTAVSRPGLGEPWFIIVGYVDDMQVLRFSSKEETPRMAPWLEQEEADNWEQQTRIVTIQGQLSERNLMTLVHFYNKSMDDSHTLQWLQGCDVEPDRHLCLWYNQLAYDSEDLPTLNENPSSCTVGNSTVPHISQDLKSHCSDLLQKYLEKGKERLLRSDPPKAHVTRHPRPEGDVTLRCWALGFYPADITLTWQLNGEELTQDMELVETRPAGDGTFQKWAAVVVPLGKEQSYTCHVYHEGLPEPLILRWGGADPIQRTPKIQVYSRHPAENGKSNFLNCYVSGFHPSDIEVDLLKNGERIEKVEHSDLSFSKDWSFYLLYYTEFTPTEKDEYACRVNHVTLSQPKIVKWDRDMGSHSLRYFYTAVSRPGLGEPWFIIVGYVDDMQVLRFSSKEETPRMAPWLEQEEADNWEQQTRIVTIQGQLSERNLMTLVHFYNKSMDDSHTLQWLQGCDVEPDRHLCLWYNQLAYDSEDLPTLNENPSSCTVGNSTVPHISQDLKSHCSDLLQKYLEKGKERLLRSDPPKAHVTRHPRPEGDVTLRCWALGFYPADITLTWQLNGEELTQDMELVETRPAGDGTFQKWAAVVVPLGKEQSYTCHVYHEGLPEPLILRWGGADPIQRTPKIQVYSRHPAENGKSNFLNCYVSGFHPSDIEVDLLKNGERIEKVEHSDLSFSKDWSFYLLYYTEFTPTEKDEYACRVNHVTLSQPKIVKWDRDMGDQVEQSPSALSLHEGTDSALRCNFTTTMRSVQWFRQNSRGSLISLFYLASGTKENGRLKSAFDSKERRYSTLHIRDAQLEDSGTYFCAADTWHISEGYELGTDKLVFGQGTQVTVEPKSQPPAKPSVFIMKNGTNVACLVKDFYPKEVTISLRSSKKIVEFDPAIVISPSGKYSAVKLGQYGDSNSVTCSVQHNSETVHSTDFEAAHGKLEQPEISISRPRDETAQISCKVFIESFRSVTIHWYRQKPNQGLEFLLYVLATPTHIFLDKEYKKMEASKNPSASTSILTIYSLEEEDEAIYYCSYGEGSSGFHKVFAEGTKLIVIPSDKRLDADISPKPTIFLPSVAETNLHKTGTYLCLLEAFFPDVIRVYWKEKDGNTILDSQEGDTLKTNDTYMKFSWLTVPERAMGKEHRCIVKHENNKGGADQAIFFPSIKKGDQVEQSPSALSLHEGTDSALRCNFTTTMRSVQWFRQNSRGSLISLFYLASGTKENGRLKSAFDSKERRYSTLHIRDAQLEDSGTYFCAADTWHISEGYELGTDKLVFGQGTQVTVEPKSQPPAKPSVFIMKNGTNVACLVKDFYPKEVTISLRSSKKIVEFDPAIVISPSGKYSAVKLGQYGDSNSVTCSVQHNSETVHSTDFEAAHGKLEQPEISISRPRDETAQISCKVFIESFRSVTIHWYRQKPNQGLEFLLYVLATPTHIFLDKEYKKMEASKNPSASTSILTIYSLEEEDEAIYYCSYGEGSSGFHKVFAEGTKLIVIPSDKRLDADISPKPTIFLPSVAETNLHKTGTYLCLLEAFFPDVIRVYWKEKDGNTILDSQEGDTLKTNDTYMKFSWLTVPERAMGKEHRCIVKHENNKGGADQAIFFPSIKK

Foldseek 3Di:
DKKKKKWKWKWKAAAPPLDIWIWIFIDIQLRTFWIDIPPDQFTDTDDQFDDDPDPPCVLVRVVVVVVNVCCRVVLPVVCVVVVPPSNDMWMKIWMWMWMADCVVRFIWIAIWMAIRHHTDDDPDPGTDGQDDDDPDDDDDPRDCSNCRVVVSVNCCVRRVPLNVDWDFWDKAWDWDQDDPFWIKIKIKTPFTARLDKDKWKDQVPDTPVPAKDWDRWADDPPRGIMIMIMHTHGPPVQWSMKMFIDDDRDPPGDIDTHPD/DDDDWWDKDWDWAWPDLADAPDKTKIKIKIWQTAPPPKDKFKDKQHDGDDDWDKDDWDHDPVRIIIMMIMGIDRDHVPIWMWMWMDDPPDDHTDIGTYDNPD/DKKWKKKKKKWKADQPPPATWIWIFMAILQHTAWIDTPPDDDIPGDPLQPDPPDDPDCLVVVQVVVCRVVVVVVLVVVCVVPVHDSRDMWMKIWMKIWMADPPVRFIWIATWIAISRHTDCDPDDGGHGDDDDDPPDDPSDSDCSHCHVPVNVVSCPRNVVLRVDWWFWDWDWDWDADPVQWIKIKIKTDTTASLPKDKFKDAPNRTCVVPWAWDDFDDPPPHHTMIIIMHIHHVPCQQRMKMFIDDVSDPDTDMYGDYD/DPPDWWDKDWDWDWPDQDDADDKTKIKIKIKRGAPPDKDKFWDKLHDTDDPKDKDDWDHDPVNIIIMMIMDIDGGDPPIWIWMWIDDPDDDDIDIGTDDNVD/DPWKAKAAQEEEEAQQDKDKIKMWTPDQFQKKWKWFDAPDDDTHTDDIGRDDKDADDQKIKGDHVVPSTMMMIMGGSHDQVRFTKMKMKTWDFDQDVVGPRHTDDIDIHPIYGYGYAYDPDDWDAWAWAWDDDQQKIKIKTDFTADPDWDKDKDADAWDFWDDKAWDQDDVRGIIIMTMGTHNVRVVIKMWIADPNDIDTNVNPPDD/DDQKAFAAAEAEDEAQAKDKGKIAHDDPQQLAWKKWKWWDADPDDTDGADMAGSAHPKDFAADPNRTAWIWHQDDSRIIMIMGGRDDDVVWGWMKMWTADDPRHHPIDIYPTHTYHYDYDDPPPDDQAAWDWDKDWFDVVCCVPVLKIKIKTKTWSHASLDKDKFKALVVDGDGDDWAWDRWDDDPRGIIIMIMHIGHRVPLQGKIWMWMHHQSHPPGDIDTGIHHRDDD/DDFKAKAALEDEAEQFAKFKIKMWGQPAFQWKWKWFQDPVRDTHTDDIDSDAWDDDDFWIKGAHPPRNTMIMIMGGSDHPVGWGKMKMKTKHFDADVDGPGHIHDIGIYNTYTYHYAYDDDDWDDWQKDWDAAALKGKIKTDFGADPFKDKDWDADFADDFDAKDWDADDVRHIMIMGIGRHPPHPDIWIKMDGPNDIDTNVVPDDD/DDQKEWPAQEDEDEAQAKDKGKIQGDDPVLQCWWKWKWWDADPDDIDTDGIDRSACPQDFDQDVVDTAWTWGHDPSRMIMIMGGTHDVVSFTWMKMWGADDPPGHPIDIYPTHTYHYDYDDDPCPPQAAWAWDKDFFDPVCCVPVLKTKMKIKTWRHQQPDKDKFWAAQVVRDTDDAAWDDWDDDPNIIITMTMHTPPSPPDDAWTFTFIAGPRHPPHGTDTDTHGDDDD

Organism: Mus musculus (NCBI:txid10090)

Nearest PDB structures (foldseek):
  1ypz-assembly1_G  TM=1.005E+00  e=1.255E-39  Mus musculus
  8jcb-assembly1_m  TM=8.424E-01  e=1.385E-20  Homo sapiens
  8dfw-assembly1_D  TM=8.525E-01  e=1.543E-19  Homo sapiens
  6mwr-assembly1_D  TM=8.753E-01  e=4.768E-19  Homo sapiens
  1h5b-assembly1_A  TM=9.094E-01  e=5.394E-15  Mus musculus

CATH classification: 3.30.500.10 (+1 more: 2.60.40.10)

Radius of gyration: 44.96 Å; Cα contacts (8 Å, |Δi|>4): 3815; chains: 8; bounding box: 126×125×81 Å

Secondary structure (DSSP, 8-state):
--EEEEEEEEEE--SS----EEEEEEEETTEEEEE-BSS-SS-EE-SSS---S--TTHHHHHHHHHHHHHHHHHHHHHHHTTT--TTS--EEEEEEEEEEEGGGTEEEEEEEEESSSSB--BSS-SSB------S--------HHHHHHHHHHHHHHTTTTTSS---PPB--EEE---SSS-EEEEEEEEEESSS--EEEEE-SS-B-TTS-EE---EEETTTEEEEEEEEEE-TTT-SS-EEEEE-SS-SS-EEE----/--------EEEEEESS---SSS-EEEEEEEEEESS---EEEEEETTEE-S--EE---EE-TT--EEEEEEEEE---TT--EEEEEE-TT-SS-EEEE--S--/--EEEEEEEEEE--TT-SS-EEEEEEEETTEEEE--BSS--S----TT----SS----HHHHHHHHHHHHHHHHHHHHHHHTT--TTS--EEEEEEEEEEBTTTTB-EEEEEEEETS-B--BSS-SSEE-----TT----SS-STTSHHHHHHHHTTSSTHHHH-----EEE--EEE-TTS-EEEEEEEEEESS---EEEEEESS-B-GGGSEE----B-SSS-EEEEEEEEE-TTGGGGEEEEEE-TTSSS-EEE----/--S-----B--EEESS---TTS-EEEEEEEEEE-SS--EEEEEETTEE----EE---EE-TTS-EEEEEEEEE---TT--EEEEEE-S-SSS-EEEE--TT-/--SEEES-SEEEEETT--EEEEEEESS--SEEEEEEE-TTS--EEEEEESSEEEEETTEEEEE-TTT-SEEEEEE-S--GGG-EEEEEEEE-B---TT--------EE---EEEEEEPPP------EEEEEEETTEEEEEEEEESSS--EEEEE-SSEEEEPPPEEEE-TTSSEEEEE-EEESSTTT-EEEEEETTEEEESTTTS--/--SEE-S-SEEEEETTS-EEEEEEE--GGGGG--EEEEEE-TTT--EEEEEE-SS---EEEESSSSEEEEEE--TTTEEEEEE-S--GGG-SEEEEEE--TTT----EE-S-EEEEEE---TT--S--S----EE---HHHHHHHS-EEEEEEEEEESS---EEEEE-TTSS-B---EEPPPEEETTEEEEEEEEEE-GGGTTS-EEEEEE-SS-TTTS-EEEEE-----/----EES-SEEEEETT--EEEEEE-SS--SEEEEEEE-TT--EEEEEEESSS---BTTEEEEE-TTTT-EEEEEESS--GGG-EEEEEEEEEEEE-SS--EEEEEEEE---EEEEEEPP--S----EEE--B-SS-B-BEEEEE--S--EEEEE-SS---B------B-SSS-EE--B-B----TTT-EEEEEETTEEEEGGGT---/--SB----SEEEEETT--EEEEEEB--SSTTS--EEEEEE-SSS--EEEEEE-SS----EEE-SS-EEEE----SSSEEEEEE-S--GGG-SEEEEEB-SSSS----B----EEEEEE-SS-SS-S-------EEPPPHHHHHHHS-B--EE---SB--S------B-STT--B---EEPPPEESSS-EE--EE--B-TT---S--B-----SS-STTS-----------